Protein 8I53 (pdb70)

Foldseek 3Di:
DVDWAWAWFAWPNFTFIFIDDQWGFTCGPPGPGTPGTGGLLQFPDKDWDPVPDLWTKIKTFTHAAPPGHTDIIITTSSVPPCRVVSSCVCVVSSVVSSVVCNVPHHSD

Sequence (108 aa):
MGDRVEALAIFRKKQGVLSIDSRLKWTGEGKTTPSVDIAFDAISNLQTTPASNPKVMIRVFIVVKEGEDPTSLVFHFTGTPNARENCDMITNELRNAIQRQREGSQSKMGDRVEALAIFRKKQGVLSIDSRLKWTGEGKTTPSVDIAFDAISNLQTTPASNPKVMIRVFIVVKEGEDPTSLVFHFTGTPNARENCDMITNELRNAIQRQREGSQSKMGDRVEALAIFRKKQGVLSIDSRLKWTGEGKTTPSVDIAFDAISNLQTTPASNPKVMIRVFIVVKEGEDPTSLVFHFTGTPNARENCDMITNELRNAIQRQREGSQSKMGDRVEALAIFRKKQGVLSIDSRLKWTGEGKTTPSVDIAFDAISNLQTTPASNPKVMIRVFIVVKEGEDPTSLVFHFTGTPNARENCDMITNELRNAIQRQREGSQSKMGDRVEALAIFRKKQGVLSIDSRLKWTGEGKTTPSVDIAFDAISNLQTTPASNPKVMIRVFIVVKEGEDPTSLVFHFTGTPNARENCDMITNELRNAIQRQREGSQSKMGDRVEALAIFRKKQGVLSIDSRLKWTGEGKTTPSVDIAFDAISNLQTTPASNPKVMIRVFIVVKEGEDPTSLVFHFTGTPNARENCDMITNELRNAIQRQREGSQSKMGDRVEALAIFRKKQGVLSIDSRLKWTGEGKTTPSVDIAFDAISNLQTTPASNPKVMIRVFIVVKEGEDPTSLVFHFTGTPNARENCDMITNELRNAIQRQREGSQSKMGDRVEALAIFRKKQGVLSIDSRLKWTGEGKTTPSVDIAFDAISNLQTTPASNPKVMIRVFIVVKEGEDPTSLVFHFTGTPNARENCDMITNELRNAIQRQREGSQSKMGDRVEALAIFRKKQGVLSIDSRLKWTGEGKTTPSVDIAFDAISNLQTTPASNPKVMIRVFIVVKEGEDPTSLVFHFTGTPNARENCDMITNELRNAIQRQREGSQSKMGDRVEALAIFRKKQGVLSIDSRLKWTGEGKTTPSVDIAFDAISNLQTTPASNPKVMIRVFIVVKEGEDPTSLVFHFTGTPNARENCDMITNELRNAIQRQREGSQSKMGDRVEALAIFRKKQGVLSIDSRLKWTGEGKTTPSVDIAFDAISNLQTTPASNPKVMIRVFIVVKEGEDPTSLVFHFTGTPNARENCDMITNELRNAIQRQREGSQSKMGDRVEALAIFRKKQGVLSIDSRLKWTGEGKTTPSVDIAFDAISNLQTTPASNPKVMIRVFIVVKEGEDPTSLVFHFTGTPNARENCDMITNELRNAIQRQREGSQSKMGDRVEALAIFRKKQGVLSIDSRLKWTGEGKTTPSVDIAFDAISNLQTTPASNPKVMIRVFIVVKEGEDPTSLVFHFTGTPNARENCDMITNELRNAIQRQREGSQSKMGDRVEALAIFRKKQGVLSIDSRLKWTGEGKTTPSVDIAFDAISNLQTTPASNPKVMIRVFIVVKEGEDPTSLVFHFTGTPNARENCDMITNELRNAIQRQREGSQSKMGDRVEALAIFRKKQGVLSIDSRLKWTGEGKTTPSVDIAFDAISNLQTTPASNPKVMIRVFIVVKEGEDPTSLVFHFTGTPNARENCDMITNELRNAIQRQREGSQSKMGDRVEALAIFRKKQ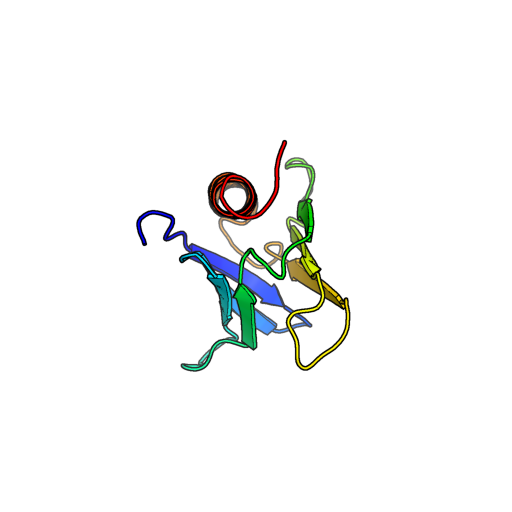GVLSIDSRLKWTGEGKTTPSVDIAFDAISNLQTTPASNPKVMIRVFIVVKEGEDPTSLVFHFTGTPNARENCDMITNELRNAIQRQREGSQSKMGDRVEALAIFRKKQGVLSIDSRLKWTGEGKTTPSVDIAFDAISNLQTTPASNPKVMIRVFIVVKEGEDPTSLVFHFTGTPNARENCDMITNELRNAIQRQREGSQSKMGDRVEALAIFRKKQGVLSIDSRLKWTGEGKTTPSVDIAFDAISNLQTTPASNPKVMIRVFIVVKEGEDPTSLVFHFTGTPNARENCDMITNELRNAIQRQREGSQSKMGDRVEALAIFRKKQGVLSIDSRLKWTGEGKTTPSVDIAFDAISNLQTTPASNPKVMIRVFIVVKEGEDPTSLVFHFTGTPNARENCDMITNELRNAIQRQREGSQSKMGDRVEALAIFRKKQGVLSIDSRLKWTGEGKTTPSVDIAFDAISNLQTTPASNPKVMIRVFIVVKEGEDPTSLVFHFTGTPNARENCDMITNELRNAIQRQREGSQSK

Nearest PDB structures (foldseek):
  8i53-assembly1_A  TM=9.515E-01  e=1.013E-17  Schizosaccharomyces pombe
  7bmw-assembly1_A  TM=7.555E-01  e=2.046E-07  Thermochaetoides thermophila DSM 1495
  5gow-assembly1_B  TM=8.137E-01  e=1.332E-06  Homo sapiens
  7bul-assembly1_A  TM=8.162E-01  e=3.386E-05  Homo sapiens
  3zdt-assembly2_B  TM=5.716E-01  e=5.130E-02  Gallus gallus

InterPro domains:
  IPR005607 BSD domain [PF03909] (119-174)
  IPR005607 BSD domain [PF03909] (191-246)
  IPR005607 BSD domain [PS50858] (116-169)
  IPR005607 BSD domain [PS50858] (190-241)
  IPR005607 BSD domain [SM00751] (116-169)
  IPR005607 BSD domain [SM00751] (190-241)
  IPR011993 PH-like domain superfamily [G3DSA:2.30.29.30] (4-104)
  IPR013876 TFIIH p62 subunit, N-terminal [PF08567] (11-95)
  IPR027079 TFIIH subunit Tfb1/GTF2H1 [PTHR12856] (9-529)
  IPR035925 BSD domain superfamily [SSF140383] (120-165)

Secondary structure (DSSP, 8-state):
-----EEEEEESS-EEEEEESSEEEEE-TT-SSEEEEEEGGGEEEEEE--SS-SS-EEEEEE---TTS--EEEEEEGGGSTTHHHHHHHHHHHHHHHHHHHHHTTS--

Structure (mmCIF, N/CA/C/O backbone):
data_8I53
#
_entry.id   8I53
#
loop_
_atom_site.group_PDB
_atom_site.id
_atom_site.type_symbol
_atom_site.label_atom_id
_atom_site.label_alt_id
_atom_site.label_comp_id
_atom_site.label_asym_id
_atom_site.label_entity_id
_atom_site.label_seq_id
_atom_site.pdbx_PDB_ins_code
_atom_site.Cartn_x
_atom_site.Cartn_y
_atom_site.Cartn_z
_atom_site.occupancy
_atom_site.B_iso_or_equiv
_atom_site.auth_seq_id
_atom_site.auth_comp_id
_atom_site.auth_asym_id
_atom_site.auth_atom_id
_atom_site.pdbx_PDB_model_num
ATOM 1 N N . MET A 1 4 ? -5.460 -6.470 -11.952 1.00 0.00 1 MET A N 1
ATOM 2 C CA . MET A 1 4 ? -6.226 -6.642 -13.209 1.00 0.00 1 MET A CA 1
ATOM 3 C C . MET A 1 4 ? -7.690 -6.280 -12.987 1.00 0.00 1 MET A C 1
ATOM 4 O O . MET A 1 4 ? -8.496 -7.100 -12.552 1.00 0.00 1 MET A O 1
ATOM 18 N N . GLY A 1 5 ? -8.032 -5.036 -13.282 1.00 0.00 2 GLY A N 1
ATOM 19 C CA . GLY A 1 5 ? -9.392 -4.575 -13.085 1.00 0.00 2 GLY A CA 1
ATOM 20 C C . GLY A 1 5 ? -9.510 -3.812 -11.787 1.00 0.00 2 GLY A C 1
ATOM 21 O O . GLY A 1 5 ? -10.221 -2.815 -11.698 1.00 0.00 2 GLY A O 1
ATOM 25 N N . ASP A 1 6 ? -8.767 -4.282 -10.793 1.00 0.00 3 ASP A N 1
ATOM 26 C CA . ASP A 1 6 ? -8.723 -3.669 -9.470 1.00 0.00 3 ASP A CA 1
ATOM 27 C C . ASP A 1 6 ? -7.701 -2.545 -9.464 1.00 0.00 3 ASP A C 1
ATOM 28 O O . ASP A 1 6 ? -7.335 -2.011 -8.417 1.00 0.00 3 ASP A O 1
ATOM 37 N N . ARG A 1 7 ? -7.289 -2.178 -10.666 1.00 0.00 4 ARG A N 1
ATOM 38 C CA . ARG A 1 7 ? -6.290 -1.145 -10.880 1.00 0.00 4 ARG A CA 1
ATOM 39 C C . ARG A 1 7 ? -6.767 0.215 -10.372 1.00 0.00 4 ARG A C 1
ATOM 40 O O . ARG A 1 7 ? -7.664 0.831 -10.956 1.00 0.00 4 ARG A O 1
ATOM 61 N N . VAL A 1 8 ? -6.173 0.666 -9.279 1.00 0.00 5 VAL A N 1
ATOM 62 C CA . VAL A 1 8 ? -6.484 1.968 -8.699 1.00 0.00 5 VAL A CA 1
ATOM 63 C C . VAL A 1 8 ? -5.202 2.668 -8.354 1.00 0.00 5 VAL A C 1
ATOM 64 O O . VAL A 1 8 ? -4.247 2.044 -7.895 1.00 0.00 5 VAL A O 1
ATOM 77 N N . GLU A 1 9 ? -5.172 3.955 -8.611 1.00 0.00 6 GLU A N 1
ATOM 78 C CA . GLU A 1 9 ? -4.002 4.731 -8.347 1.00 0.00 6 GLU A CA 1
ATOM 79 C C . GLU A 1 9 ? -4.302 5.868 -7.372 1.00 0.00 6 GLU A C 1
ATOM 80 O O . GLU A 1 9 ? -5.402 6.415 -7.345 1.00 0.00 6 GLU A O 1
ATOM 92 N N . ALA A 1 10 ? -3.316 6.171 -6.550 1.00 0.00 7 ALA A N 1
ATOM 93 C CA . ALA A 1 10 ? -3.399 7.216 -5.540 1.00 0.00 7 ALA A CA 1
ATOM 94 C C . ALA A 1 10 ? -2.018 7.444 -4.990 1.00 0.00 7 ALA A C 1
ATOM 95 O O . ALA A 1 10 ? -1.489 6.586 -4.314 1.00 0.00 7 ALA A O 1
ATOM 102 N N . LEU A 1 11 ? -1.411 8.579 -5.265 1.00 0.00 8 LEU A N 1
ATOM 103 C CA . LEU A 1 11 ? -0.072 8.787 -4.761 1.00 0.00 8 LEU A CA 1
ATOM 104 C C . LEU A 1 11 ? -0.105 9.018 -3.262 1.00 0.00 8 LEU A C 1
ATOM 105 O O . LEU A 1 11 ? -1.053 9.590 -2.725 1.00 0.00 8 LEU A O 1
ATOM 121 N N . ALA A 1 12 ? 0.928 8.539 -2.601 1.00 0.00 9 ALA A N 1
ATOM 122 C CA . ALA A 1 12 ? 1.045 8.643 -1.168 1.00 0.00 9 ALA A CA 1
ATOM 123 C C . ALA A 1 12 ? 2.507 8.677 -0.758 1.00 0.00 9 ALA A C 1
ATOM 124 O O . ALA A 1 12 ? 3.388 8.359 -1.553 1.00 0.00 9 ALA A O 1
ATOM 131 N N . ILE A 1 13 ? 2.752 9.078 0.473 1.00 0.00 10 ILE A N 1
ATOM 132 C CA . ILE A 1 13 ? 4.095 9.161 1.005 1.00 0.00 10 ILE A CA 1
ATOM 133 C C . ILE A 1 13 ? 4.476 7.879 1.735 1.00 0.00 10 ILE A C 1
ATOM 134 O O . ILE A 1 13 ? 3.916 7.557 2.779 1.00 0.00 10 ILE A O 1
ATOM 150 N N . PHE A 1 14 ? 5.406 7.144 1.163 1.00 0.00 11 PHE A N 1
ATOM 151 C CA . PHE A 1 14 ? 5.904 5.936 1.777 1.00 0.00 11 PHE A CA 1
ATOM 152 C C . PHE A 1 14 ? 7.309 6.210 2.289 1.00 0.00 11 PHE A C 1
ATOM 153 O O . PHE A 1 14 ? 8.238 6.340 1.496 1.00 0.00 11 PHE A O 1
ATOM 170 N N . ARG A 1 15 ? 7.457 6.306 3.605 1.00 0.00 12 ARG A N 1
ATOM 171 C CA . ARG A 1 15 ? 8.747 6.597 4.217 1.00 0.00 12 ARG A CA 1
ATOM 172 C C . ARG A 1 15 ? 9.355 7.870 3.619 1.00 0.00 12 ARG A C 1
ATOM 173 O O . ARG A 1 15 ? 10.468 7.861 3.096 1.00 0.00 12 ARG A O 1
ATOM 194 N N . LYS A 1 16 ? 8.590 8.959 3.710 1.00 0.00 13 LYS A N 1
ATOM 195 C CA . LYS A 1 16 ? 8.983 10.267 3.194 1.00 0.00 13 LYS A CA 1
ATOM 196 C C . LYS A 1 16 ? 9.179 10.291 1.679 1.00 0.00 13 LYS A C 1
ATOM 197 O O . LYS A 1 16 ? 9.859 11.170 1.147 1.00 0.00 13 LYS A O 1
ATOM 216 N N . LYS A 1 17 ? 8.577 9.336 0.993 1.00 0.00 14 LYS A N 1
ATOM 217 C CA . LYS A 1 17 ? 8.636 9.280 -0.459 1.00 0.00 14 LYS A CA 1
ATOM 218 C C . LYS A 1 17 ? 7.232 9.460 -0.999 1.00 0.00 14 LYS A C 1
ATOM 219 O O . LYS A 1 17 ? 6.349 8.703 -0.653 1.00 0.00 14 LYS A O 1
ATOM 238 N N . GLN A 1 18 ? 7.011 10.460 -1.823 1.00 0.00 15 GLN A N 1
ATOM 239 C CA . GLN A 1 18 ? 5.689 10.682 -2.362 1.00 0.00 15 GLN A CA 1
ATOM 240 C C . GLN A 1 18 ? 5.634 10.116 -3.766 1.00 0.00 15 GLN A C 1
ATOM 241 O O . GLN A 1 18 ? 6.201 10.667 -4.707 1.00 0.00 15 GLN A O 1
ATOM 255 N N . GLY A 1 19 ? 4.968 8.996 -3.892 1.00 0.00 16 GLY A N 1
ATOM 256 C CA . GLY A 1 19 ? 4.860 8.352 -5.168 1.00 0.00 16 GLY A CA 1
ATOM 257 C C . GLY A 1 19 ? 3.484 7.801 -5.388 1.00 0.00 16 GLY A C 1
ATOM 258 O O . GLY A 1 19 ? 2.641 7.887 -4.507 1.00 0.00 16 GLY A O 1
ATOM 262 N N . VAL A 1 20 ? 3.277 7.173 -6.523 1.00 0.00 17 VAL A N 1
ATOM 263 C CA . VAL A 1 20 ? 1.963 6.654 -6.869 1.00 0.00 17 VAL A CA 1
ATOM 264 C C . VAL A 1 20 ? 1.710 5.282 -6.245 1.00 0.00 17 VAL A C 1
ATOM 265 O O . VAL A 1 20 ? 2.546 4.382 -6.338 1.00 0.00 17 VAL A O 1
ATOM 278 N N . LEU A 1 21 ? 0.563 5.137 -5.601 1.00 0.00 18 LEU A N 1
ATOM 279 C CA . LEU A 1 21 ? 0.162 3.869 -5.015 1.00 0.00 18 LEU A CA 1
ATOM 280 C C . LEU A 1 21 ? -0.806 3.200 -5.984 1.00 0.00 18 LEU A C 1
ATOM 281 O O . LEU A 1 21 ? -1.882 3.731 -6.247 1.00 0.00 18 LEU A O 1
ATOM 297 N N . SER A 1 22 ? -0.415 2.067 -6.542 1.00 0.00 19 SER A N 1
ATOM 298 C CA . SER A 1 22 ? -1.254 1.370 -7.507 1.00 0.00 19 SER A CA 1
ATOM 299 C C . SER A 1 22 ? -1.695 -0.002 -6.975 1.00 0.00 19 SER A C 1
ATOM 300 O O . SER A 1 22 ? -1.022 -0.587 -6.121 1.00 0.00 19 SER A O 1
ATOM 308 N N . ILE A 1 23 ? -2.818 -0.514 -7.480 1.00 0.00 20 ILE A N 1
ATOM 309 C CA . ILE A 1 23 ? -3.359 -1.797 -7.014 1.00 0.00 20 ILE A CA 1
ATOM 310 C C . ILE A 1 23 ? -3.708 -2.753 -8.158 1.00 0.00 20 ILE A C 1
ATOM 311 O O . ILE A 1 23 ? -4.679 -2.529 -8.863 1.00 0.00 20 ILE A O 1
ATOM 327 N N . ASP A 1 24 ? -2.897 -3.784 -8.377 1.00 0.00 21 ASP A N 1
ATOM 328 C CA . ASP A 1 24 ? -3.218 -4.788 -9.399 1.00 0.00 21 ASP A CA 1
ATOM 329 C C . ASP A 1 24 ? -2.881 -6.195 -8.904 1.00 0.00 21 ASP A C 1
ATOM 330 O O . ASP A 1 24 ? -1.837 -6.744 -9.263 1.00 0.00 21 ASP A O 1
ATOM 339 N N . SER A 1 25 ? -3.763 -6.752 -8.055 1.00 0.00 22 SER A N 1
ATOM 340 C CA . SER A 1 25 ? -3.642 -8.098 -7.447 1.00 0.00 22 SER A CA 1
ATOM 341 C C . SER A 1 25 ? -2.495 -8.115 -6.446 1.00 0.00 22 SER A C 1
ATOM 342 O O . SER A 1 25 ? -2.399 -8.962 -5.539 1.00 0.00 22 SER A O 1
ATOM 350 N N . ARG A 1 26 ? -1.641 -7.148 -6.621 1.00 0.00 23 ARG A N 1
ATOM 351 C CA . ARG A 1 26 ? -0.507 -6.955 -5.801 1.00 0.00 23 ARG A CA 1
ATOM 352 C C . ARG A 1 26 ? -0.434 -5.478 -5.478 1.00 0.00 23 ARG A C 1
ATOM 353 O O . ARG A 1 26 ? -0.443 -4.641 -6.383 1.00 0.00 23 ARG A O 1
ATOM 374 N N . LEU A 1 27 ? -0.420 -5.164 -4.203 1.00 0.00 24 LEU A N 1
ATOM 375 C CA . LEU A 1 27 ? -0.350 -3.790 -3.753 1.00 0.00 24 LEU A CA 1
ATOM 376 C C . LEU A 1 27 ? 1.031 -3.233 -4.083 1.00 0.00 24 LEU A C 1
ATOM 377 O O . LEU A 1 27 ? 2.026 -3.611 -3.466 1.00 0.00 24 LEU A O 1
ATOM 393 N N . LYS A 1 28 ? 1.082 -2.353 -5.083 1.00 0.00 25 LYS A N 1
ATOM 394 C CA . LYS A 1 28 ? 2.345 -1.791 -5.538 1.00 0.00 25 LYS A CA 1
ATOM 395 C C . LYS A 1 28 ? 2.397 -0.272 -5.427 1.00 0.00 25 LYS A C 1
ATOM 396 O O . LYS A 1 28 ? 1.657 0.437 -6.103 1.00 0.00 25 LYS A O 1
ATOM 415 N N . TRP A 1 29 ? 3.275 0.221 -4.575 1.00 0.00 26 TRP A N 1
ATOM 416 C CA . TRP A 1 29 ? 3.478 1.653 -4.435 1.00 0.00 26 TRP A CA 1
ATOM 417 C C . TRP A 1 29 ? 4.829 1.978 -5.038 1.00 0.00 26 TRP A C 1
ATOM 418 O O . TRP A 1 29 ? 5.756 1.175 -4.950 1.00 0.00 26 TRP A O 1
ATOM 439 N N . THR A 1 30 ? 4.948 3.140 -5.631 1.00 0.00 27 THR A N 1
ATOM 440 C CA . THR A 1 30 ? 6.189 3.533 -6.266 1.00 0.00 27 THR A CA 1
ATOM 441 C C . THR A 1 30 ? 6.605 4.936 -5.859 1.00 0.00 27 THR A C 1
ATOM 442 O O . THR A 1 30 ? 5.767 5.829 -5.803 1.00 0.00 27 THR A O 1
ATOM 453 N N . GLY A 1 31 ? 7.900 5.122 -5.608 1.00 0.00 28 GLY A N 1
ATOM 454 C CA . GLY A 1 31 ? 8.412 6.420 -5.210 1.00 0.00 28 GLY A CA 1
ATOM 455 C C . GLY A 1 31 ? 8.370 7.452 -6.323 1.00 0.00 28 GLY A C 1
ATOM 456 O O . GLY A 1 31 ? 8.044 7.138 -7.469 1.00 0.00 28 GLY A O 1
ATOM 460 N N . GLU A 1 32 ? 8.730 8.681 -5.980 1.00 0.00 29 GLU A N 1
ATOM 461 C CA . GLU A 1 32 ? 8.726 9.786 -6.929 1.00 0.00 29 GLU A CA 1
ATOM 462 C C . GLU A 1 32 ? 9.829 9.629 -7.975 1.00 0.00 29 GLU A C 1
ATOM 463 O O . GLU A 1 32 ? 10.982 9.345 -7.642 1.00 0.00 29 GLU A O 1
ATOM 475 N N . GLY A 1 33 ? 9.455 9.793 -9.240 1.00 0.00 30 GLY A N 1
ATOM 476 C CA . GLY A 1 33 ? 10.410 9.685 -10.331 1.00 0.00 30 GLY A CA 1
ATOM 477 C C . GLY A 1 33 ? 11.106 8.341 -10.377 1.00 0.00 30 GLY A C 1
ATOM 478 O O . GLY A 1 33 ? 12.320 8.270 -10.557 1.00 0.00 30 GLY A O 1
ATOM 482 N N . LYS A 1 34 ? 10.342 7.274 -10.199 1.00 0.00 31 LYS A N 1
ATOM 483 C CA . LYS A 1 34 ? 10.894 5.931 -10.220 1.00 0.00 31 LYS A CA 1
ATOM 484 C C . LYS A 1 34 ? 10.025 5.014 -11.066 1.00 0.00 31 LYS A C 1
ATOM 485 O O . LYS A 1 34 ? 8.801 5.123 -11.049 1.00 0.00 31 LYS A O 1
ATOM 504 N N . THR A 1 35 ? 10.665 4.139 -11.822 1.00 0.00 32 THR A N 1
ATOM 505 C CA . THR A 1 35 ? 9.954 3.196 -12.668 1.00 0.00 32 THR A CA 1
ATOM 506 C C . THR A 1 35 ? 9.776 1.862 -11.949 1.00 0.00 32 THR A C 1
ATOM 507 O O . THR A 1 35 ? 8.980 1.018 -12.361 1.00 0.00 32 THR A O 1
ATOM 518 N N . THR A 1 36 ? 10.529 1.684 -10.876 1.00 0.00 33 THR A N 1
ATOM 519 C CA . THR A 1 36 ? 10.472 0.468 -10.089 1.00 0.00 33 THR A CA 1
ATOM 520 C C . THR A 1 36 ? 9.678 0.690 -8.804 1.00 0.00 33 THR A C 1
ATOM 521 O O . THR A 1 36 ? 9.938 1.641 -8.062 1.00 0.00 33 THR A O 1
ATOM 532 N N . PRO A 1 37 ? 8.691 -0.177 -8.538 1.00 0.00 34 PRO A N 1
ATOM 533 C CA . PRO A 1 37 ? 7.854 -0.086 -7.339 1.00 0.00 34 PRO A CA 1
ATOM 534 C C . PRO A 1 37 ? 8.669 -0.236 -6.060 1.00 0.00 34 PRO A C 1
ATOM 535 O O . PRO A 1 37 ? 9.552 -1.087 -5.963 1.00 0.00 34 PRO A O 1
ATOM 546 N N . SER A 1 38 ? 8.368 0.604 -5.084 1.00 0.00 35 SER A N 1
ATOM 547 C CA . SER A 1 38 ? 9.057 0.576 -3.809 1.00 0.00 35 SER A CA 1
ATOM 548 C C . SER A 1 38 ? 8.314 -0.327 -2.827 1.00 0.00 35 SER A C 1
ATOM 549 O O . SER A 1 38 ? 8.905 -0.873 -1.896 1.00 0.00 35 SER A O 1
ATOM 557 N N . VAL A 1 39 ? 7.012 -0.474 -3.038 1.00 0.00 36 VAL A N 1
ATOM 558 C CA . VAL A 1 39 ? 6.194 -1.335 -2.203 1.00 0.00 36 VAL A CA 1
ATOM 559 C C . VAL A 1 39 ? 5.470 -2.330 -3.084 1.00 0.00 36 VAL A C 1
ATOM 560 O O . VAL A 1 39 ? 4.401 -2.033 -3.595 1.00 0.00 36 VAL A O 1
ATOM 573 N N . ASP A 1 40 ? 6.067 -3.483 -3.305 1.00 0.00 37 ASP A N 1
ATOM 574 C CA . ASP A 1 40 ? 5.423 -4.500 -4.114 1.00 0.00 37 ASP A CA 1
ATOM 575 C C . ASP A 1 40 ? 5.111 -5.690 -3.235 1.00 0.00 37 ASP A C 1
ATOM 576 O O . ASP A 1 40 ? 5.951 -6.566 -3.029 1.00 0.00 37 ASP A O 1
ATOM 585 N N . ILE A 1 41 ? 3.901 -5.712 -2.701 1.00 0.00 38 ILE A N 1
ATOM 586 C CA . ILE A 1 41 ? 3.480 -6.790 -1.830 1.00 0.00 38 ILE A CA 1
ATOM 587 C C . ILE A 1 41 ? 2.134 -7.323 -2.295 1.00 0.00 38 ILE A C 1
ATOM 588 O O . ILE A 1 41 ? 1.154 -6.582 -2.379 1.00 0.00 38 ILE A O 1
ATOM 604 N N . ALA A 1 42 ? 2.095 -8.602 -2.611 1.00 0.00 39 ALA A N 1
ATOM 605 C CA . ALA A 1 42 ? 0.879 -9.241 -3.085 1.00 0.00 39 ALA A CA 1
ATOM 606 C C . ALA A 1 42 ? -0.153 -9.369 -1.975 1.00 0.00 39 ALA A C 1
ATOM 607 O O . ALA A 1 42 ? 0.170 -9.220 -0.797 1.00 0.00 39 ALA A O 1
ATOM 614 N N . PHE A 1 43 ? -1.394 -9.662 -2.353 1.00 0.00 40 PHE A N 1
ATOM 615 C CA . PHE A 1 43 ? -2.477 -9.791 -1.375 1.00 0.00 40 PHE A CA 1
ATOM 616 C C . PHE A 1 43 ? -2.290 -10.987 -0.447 1.00 0.00 40 PHE A C 1
ATOM 617 O O . PHE A 1 43 ? -2.901 -11.059 0.620 1.00 0.00 40 PHE A O 1
ATOM 634 N N . ASP A 1 44 ? -1.419 -11.901 -0.838 1.00 0.00 41 ASP A N 1
ATOM 635 C CA . ASP A 1 44 ? -1.125 -13.075 -0.036 1.00 0.00 41 ASP A CA 1
ATOM 636 C C . ASP A 1 44 ? -0.175 -12.666 1.076 1.00 0.00 41 ASP A C 1
ATOM 637 O O . ASP A 1 44 ? -0.016 -13.360 2.082 1.00 0.00 41 ASP A O 1
ATOM 646 N N . ALA A 1 45 ? 0.399 -11.485 0.897 1.00 0.00 42 ALA A N 1
ATOM 647 C CA . ALA A 1 45 ? 1.330 -10.909 1.837 1.00 0.00 42 ALA A CA 1
ATOM 648 C C . ALA A 1 45 ? 0.688 -9.706 2.512 1.00 0.00 42 ALA A C 1
ATOM 649 O O . ALA A 1 45 ? 1.354 -8.876 3.101 1.00 0.00 42 ALA A O 1
ATOM 656 N N . ILE A 1 46 ? -0.627 -9.622 2.415 1.00 0.00 43 ILE A N 1
ATOM 657 C CA . ILE A 1 46 ? -1.371 -8.561 3.067 1.00 0.00 43 ILE A CA 1
ATOM 658 C C . ILE A 1 46 ? -2.358 -9.226 3.987 1.00 0.00 43 ILE A C 1
ATOM 659 O O . ILE A 1 46 ? -3.304 -9.880 3.546 1.00 0.00 43 ILE A O 1
ATOM 675 N N . SER A 1 47 ? -2.094 -9.110 5.262 1.00 0.00 44 SER A N 1
ATOM 676 C CA . SER A 1 47 ? -2.911 -9.757 6.258 1.00 0.00 44 SER A CA 1
ATOM 677 C C . SER A 1 47 ? -4.089 -8.871 6.661 1.00 0.00 44 SER A C 1
ATOM 678 O O . SER A 1 47 ? -5.160 -9.364 7.014 1.00 0.00 44 SER A O 1
ATOM 686 N N . ASN A 1 48 ? -3.872 -7.561 6.582 1.00 0.00 45 ASN A N 1
ATOM 687 C CA . ASN A 1 48 ? -4.880 -6.561 6.931 1.00 0.00 45 ASN A CA 1
ATOM 688 C C . ASN A 1 48 ? -4.280 -5.178 6.722 1.00 0.00 45 ASN A C 1
ATOM 689 O O . ASN A 1 48 ? -3.097 -5.065 6.410 1.00 0.00 45 ASN A O 1
ATOM 700 N N . LEU A 1 49 ? -5.079 -4.134 6.862 1.00 0.00 46 LEU A N 1
ATOM 701 C CA . LEU A 1 49 ? -4.581 -2.781 6.692 1.00 0.00 46 LEU A CA 1
ATOM 702 C C . LEU A 1 49 ? -5.449 -1.790 7.463 1.00 0.00 46 LEU A C 1
ATOM 703 O O . LEU A 1 49 ? -6.611 -2.077 7.768 1.00 0.00 46 LEU A O 1
ATOM 719 N N . GLN A 1 50 ? -4.881 -0.629 7.779 1.00 0.00 47 GLN A N 1
ATOM 720 C CA . GLN A 1 50 ? -5.606 0.413 8.491 1.00 0.00 47 GLN A CA 1
ATOM 721 C C . GLN A 1 50 ? -5.486 1.728 7.728 1.00 0.00 47 GLN A C 1
ATOM 722 O O . GLN A 1 50 ? -4.397 2.151 7.365 1.00 0.00 47 GLN A O 1
ATOM 736 N N . THR A 1 51 ? -6.611 2.350 7.464 1.00 0.00 48 THR A N 1
ATOM 737 C CA . THR A 1 51 ? -6.646 3.597 6.719 1.00 0.00 48 THR A CA 1
ATOM 738 C C . THR A 1 51 ? -7.182 4.729 7.578 1.00 0.00 48 THR A C 1
ATOM 739 O O . THR A 1 51 ? -7.838 4.479 8.592 1.00 0.00 48 THR A O 1
ATOM 750 N N . THR A 1 52 ? -6.873 5.966 7.204 1.00 0.00 49 THR A N 1
ATOM 751 C CA . THR A 1 52 ? -7.365 7.113 7.945 1.00 0.00 49 THR A CA 1
ATOM 752 C C . THR A 1 52 ? -8.897 7.106 8.012 1.00 0.00 49 THR A C 1
ATOM 753 O O . THR A 1 52 ? -9.556 6.664 7.069 1.00 0.00 49 THR A O 1
ATOM 764 N N . PRO A 1 53 ? -9.485 7.610 9.108 1.00 0.00 50 PRO A N 1
ATOM 765 C CA . PRO A 1 53 ? -10.945 7.632 9.287 1.00 0.00 50 PRO A CA 1
ATOM 766 C C . PRO A 1 53 ? -11.657 8.726 8.480 1.00 0.00 50 PRO A C 1
ATOM 767 O O . PRO A 1 53 ? -12.673 9.258 8.929 1.00 0.00 50 PRO A O 1
ATOM 778 N N . ALA A 1 54 ? -11.123 9.036 7.290 1.00 0.00 51 ALA A N 1
ATOM 779 C CA . ALA A 1 54 ? -11.683 10.059 6.388 1.00 0.00 51 ALA A CA 1
ATOM 780 C C . ALA A 1 54 ? -11.571 11.468 6.970 1.00 0.00 51 ALA A C 1
ATOM 781 O O . ALA A 1 54 ? -10.908 12.331 6.390 1.00 0.00 51 ALA A O 1
ATOM 788 N N . SER A 1 55 ? -12.215 11.697 8.107 1.00 0.00 52 SER A N 1
ATOM 789 C CA . SER A 1 55 ? -12.195 12.992 8.773 1.00 0.00 52 SER A CA 1
ATOM 790 C C . SER A 1 55 ? -10.846 13.226 9.455 1.00 0.00 52 SER A C 1
ATOM 791 O O . SER A 1 55 ? -10.746 13.286 10.682 1.00 0.00 52 SER A O 1
ATOM 799 N N . ASN A 1 56 ? -9.809 13.339 8.646 1.00 0.00 53 ASN A N 1
ATOM 800 C CA . ASN A 1 56 ? -8.465 13.559 9.143 1.00 0.00 53 ASN A CA 1
ATOM 801 C C . ASN A 1 56 ? -7.625 14.229 8.071 1.00 0.00 53 ASN A C 1
ATOM 802 O O . ASN A 1 56 ? -7.514 13.710 6.964 1.00 0.00 53 ASN A O 1
ATOM 813 N N . PRO A 1 57 ? -7.039 15.400 8.372 1.00 0.00 54 PRO A N 1
ATOM 814 C CA . PRO A 1 57 ? -6.195 16.126 7.416 1.00 0.00 54 PRO A CA 1
ATOM 815 C C . PRO A 1 57 ? -5.029 15.264 6.945 1.00 0.00 54 PRO A C 1
ATOM 816 O O . PRO A 1 57 ? -4.629 15.303 5.782 1.00 0.00 54 PRO A O 1
ATOM 827 N N . LYS A 1 58 ? -4.505 14.468 7.866 1.00 0.00 55 LYS A N 1
ATOM 828 C CA . LYS A 1 58 ? -3.401 13.572 7.575 1.00 0.00 55 LYS A CA 1
ATOM 829 C C . LYS A 1 58 ? -3.934 12.230 7.085 1.00 0.00 55 LYS A C 1
ATOM 830 O O . LYS A 1 58 ? -3.855 11.227 7.793 1.00 0.00 55 LYS A O 1
ATOM 849 N N . VAL A 1 59 ? -4.483 12.234 5.874 1.00 0.00 56 VAL A N 1
ATOM 850 C CA . VAL A 1 59 ? -5.051 11.033 5.254 1.00 0.00 56 VAL A CA 1
ATOM 851 C C . VAL A 1 59 ? -3.953 10.040 4.918 1.00 0.00 56 VAL A C 1
ATOM 852 O O . VAL A 1 59 ? -2.934 10.416 4.352 1.00 0.00 56 VAL A O 1
ATOM 865 N N . MET A 1 60 ? -4.124 8.788 5.316 1.00 0.00 57 MET A N 1
ATOM 866 C CA . MET A 1 60 ? -3.115 7.781 5.047 1.00 0.00 57 MET A CA 1
ATOM 867 C C . MET A 1 60 ? -3.699 6.375 4.832 1.00 0.00 57 MET A C 1
ATOM 868 O O . MET A 1 60 ? -4.891 6.137 5.032 1.00 0.00 57 MET A O 1
ATOM 882 N N . ILE A 1 61 ? -2.809 5.451 4.463 1.00 0.00 58 ILE A N 1
ATOM 883 C CA . ILE A 1 61 ? -3.129 4.036 4.262 1.00 0.00 58 ILE A CA 1
ATOM 884 C C . ILE A 1 61 ? -1.987 3.192 4.847 1.00 0.00 58 ILE A C 1
ATOM 885 O O . ILE A 1 61 ? -0.836 3.327 4.436 1.00 0.00 58 ILE A O 1
ATOM 901 N N . ARG A 1 62 ? -2.300 2.360 5.831 1.00 0.00 59 ARG A N 1
ATOM 902 C CA . ARG A 1 62 ? -1.307 1.491 6.462 1.00 0.00 59 ARG A CA 1
ATOM 903 C C . ARG A 1 62 ? -1.588 0.057 6.079 1.00 0.00 59 ARG A C 1
ATOM 904 O O . ARG A 1 62 ? -2.731 -0.368 6.117 1.00 0.00 59 ARG A O 1
ATOM 925 N N . VAL A 1 63 ? -0.559 -0.697 5.741 1.00 0.00 60 VAL A N 1
ATOM 926 C CA . VAL A 1 63 ? -0.752 -2.084 5.352 1.00 0.00 60 VAL A CA 1
ATOM 927 C C . VAL A 1 63 ? 0.055 -3.030 6.227 1.00 0.00 60 VAL A C 1
ATOM 928 O O . VAL A 1 63 ? 1.236 -2.799 6.488 1.00 0.00 60 VAL A O 1
ATOM 941 N N . PHE A 1 64 ? -0.598 -4.088 6.682 1.00 0.00 61 PHE A N 1
ATOM 942 C CA . PHE A 1 64 ? 0.042 -5.100 7.503 1.00 0.00 61 PHE A CA 1
ATOM 943 C C . PHE A 1 64 ? 0.390 -6.278 6.606 1.00 0.00 61 PHE A C 1
ATOM 944 O O . PHE A 1 64 ? -0.488 -6.953 6.063 1.00 0.00 61 PHE A O 1
ATOM 961 N N . ILE A 1 65 ? 1.678 -6.504 6.449 1.00 0.00 62 ILE A N 1
ATOM 962 C CA . ILE A 1 65 ? 2.185 -7.526 5.556 1.00 0.00 62 ILE A CA 1
ATOM 963 C C . ILE A 1 65 ? 2.401 -8.883 6.220 1.00 0.00 62 ILE A C 1
ATOM 964 O O . ILE A 1 65 ? 3.027 -8.989 7.277 1.00 0.00 62 ILE A O 1
ATOM 980 N N . VAL A 1 66 ? 1.861 -9.912 5.574 1.00 0.00 63 VAL A N 1
ATOM 981 C CA . VAL A 1 66 ? 2.042 -11.285 6.004 1.00 0.00 63 VAL A CA 1
ATOM 982 C C . VAL A 1 66 ? 3.378 -11.689 5.427 1.00 0.00 63 VAL A C 1
ATOM 983 O O . VAL A 1 66 ? 3.855 -11.033 4.506 1.00 0.00 63 VAL A O 1
ATOM 996 N N . VAL A 1 67 ? 3.993 -12.739 5.897 1.00 0.00 64 VAL A N 1
ATOM 997 C CA . VAL A 1 67 ? 5.291 -13.052 5.361 1.00 0.00 64 VAL A CA 1
ATOM 998 C C . VAL A 1 67 ? 5.230 -13.744 4.033 1.00 0.00 64 VAL A C 1
ATOM 999 O O . VAL A 1 67 ? 4.814 -14.900 3.929 1.00 0.00 64 VAL A O 1
ATOM 1012 N N . LYS A 1 68 ? 5.619 -13.025 3.026 1.00 0.00 65 LYS A N 1
ATOM 1013 C CA . LYS A 1 68 ? 5.757 -13.607 1.729 1.00 0.00 65 LYS A CA 1
ATOM 1014 C C . LYS A 1 68 ? 7.131 -14.248 1.756 1.00 0.00 65 LYS A C 1
ATOM 1015 O O . LYS A 1 68 ? 8.112 -13.548 2.004 1.00 0.00 65 LYS A O 1
ATOM 1034 N N . GLU A 1 69 ? 7.189 -15.563 1.565 1.00 0.00 66 GLU A N 1
ATOM 1035 C CA . GLU A 1 69 ? 8.450 -16.309 1.618 1.00 0.00 66 GLU A CA 1
ATOM 1036 C C . GLU A 1 69 ? 9.623 -15.497 1.062 1.00 0.00 66 GLU A C 1
ATOM 1037 O O . GLU A 1 69 ? 9.648 -15.139 -0.123 1.00 0.00 66 GLU A O 1
ATOM 1049 N N . GLY A 1 70 ? 10.568 -15.180 1.939 1.00 0.00 67 GLY A N 1
ATOM 1050 C CA . GLY A 1 70 ? 11.726 -14.405 1.544 1.00 0.00 67 GLY A CA 1
ATOM 1051 C C . GLY A 1 70 ? 12.044 -13.272 2.507 1.00 0.00 67 GLY A C 1
ATOM 1052 O O . GLY A 1 70 ? 13.168 -12.769 2.518 1.00 0.00 67 GLY A O 1
ATOM 1056 N N . GLU A 1 71 ? 11.069 -12.869 3.321 1.00 0.00 68 GLU A N 1
ATOM 1057 C CA . GLU A 1 71 ? 11.277 -11.777 4.272 1.00 0.00 68 GLU A CA 1
ATOM 1058 C C . GLU A 1 71 ? 10.582 -12.071 5.597 1.00 0.00 68 GLU A C 1
ATOM 1059 O O . GLU A 1 71 ? 10.478 -13.226 6.003 1.00 0.00 68 GLU A O 1
ATOM 1071 N N . ASP A 1 72 ? 10.120 -11.018 6.265 1.00 0.00 69 ASP A N 1
ATOM 1072 C CA . ASP A 1 72 ? 9.428 -11.138 7.548 1.00 0.00 69 ASP A CA 1
ATOM 1073 C C . ASP A 1 72 ? 8.162 -10.278 7.549 1.00 0.00 69 ASP A C 1
ATOM 1074 O O . ASP A 1 72 ? 8.000 -9.418 6.681 1.00 0.00 69 ASP A O 1
ATOM 1083 N N . PRO A 1 73 ? 7.239 -10.492 8.512 1.00 0.00 70 PRO A N 1
ATOM 1084 C CA . PRO A 1 73 ? 6.001 -9.708 8.598 1.00 0.00 70 PRO A CA 1
ATOM 1085 C C . PRO A 1 73 ? 6.318 -8.242 8.898 1.00 0.00 70 PRO A C 1
ATOM 1086 O O . PRO A 1 73 ? 7.020 -7.941 9.862 1.00 0.00 70 PRO A O 1
ATOM 1097 N N . THR A 1 74 ? 5.806 -7.329 8.088 1.00 0.00 71 THR A N 1
ATOM 1098 C CA . THR A 1 74 ? 6.082 -5.909 8.286 1.00 0.00 71 THR A CA 1
ATOM 1099 C C . THR A 1 74 ? 4.826 -5.068 8.066 1.00 0.00 71 THR A C 1
ATOM 1100 O O . THR A 1 74 ? 3.800 -5.581 7.644 1.00 0.00 71 THR A O 1
ATOM 1111 N N . SER A 1 75 ? 4.906 -3.783 8.377 1.00 0.00 72 SER A N 1
ATOM 1112 C CA . SER A 1 75 ? 3.791 -2.877 8.173 1.00 0.00 72 SER A CA 1
ATOM 1113 C C . SER A 1 75 ? 4.284 -1.632 7.447 1.00 0.00 72 SER A C 1
ATOM 1114 O O . SER A 1 75 ? 5.277 -1.023 7.845 1.00 0.00 72 SER A O 1
ATOM 1122 N N . LEU A 1 76 ? 3.609 -1.270 6.370 1.00 0.00 73 LEU A N 1
ATOM 1123 C CA . LEU A 1 76 ? 4.007 -0.117 5.580 1.00 0.00 73 LEU A CA 1
ATOM 1124 C C . LEU A 1 76 ? 2.963 0.983 5.670 1.00 0.00 73 LEU A C 1
ATOM 1125 O O . LEU A 1 76 ? 1.783 0.702 5.882 1.00 0.00 73 LEU A O 1
ATOM 1141 N N . VAL A 1 77 ? 3.387 2.232 5.522 1.00 0.00 74 VAL A N 1
ATOM 1142 C CA . VAL A 1 77 ? 2.457 3.344 5.586 1.00 0.00 74 VAL A CA 1
ATOM 1143 C C . VAL A 1 77 ? 2.594 4.258 4.383 1.00 0.00 74 VAL A C 1
ATOM 1144 O O . VAL A 1 77 ? 3.695 4.671 4.018 1.00 0.00 74 VAL A O 1
ATOM 1157 N N . PHE A 1 78 ? 1.462 4.548 3.769 1.00 0.00 75 PHE A N 1
ATOM 1158 C CA . PHE A 1 78 ? 1.396 5.434 2.626 1.00 0.00 75 PHE A CA 1
ATOM 1159 C C . PHE A 1 78 ? 0.570 6.650 3.016 1.00 0.00 75 PHE A C 1
ATOM 1160 O O . PHE A 1 78 ? -0.648 6.565 3.151 1.00 0.00 75 PHE A O 1
ATOM 1177 N N . HIS A 1 79 ? 1.236 7.767 3.237 1.00 0.00 76 HIS A N 1
ATOM 1178 C CA . HIS A 1 79 ? 0.553 8.985 3.644 1.00 0.00 76 HIS A CA 1
ATOM 1179 C C . HIS A 1 79 ? 0.006 9.731 2.438 1.00 0.00 76 HIS A C 1
ATOM 1180 O O . HIS A 1 79 ? 0.759 10.236 1.624 1.00 0.00 76 HIS A O 1
ATOM 1194 N N . PHE A 1 80 ? -1.301 9.832 2.345 1.00 0.00 77 PHE A N 1
ATOM 1195 C CA . PHE A 1 80 ? -1.931 10.554 1.248 1.00 0.00 77 PHE A CA 1
ATOM 1196 C C . PHE A 1 80 ? -2.053 12.019 1.647 1.00 0.00 77 PHE A C 1
ATOM 1197 O O . PHE A 1 80 ? -2.575 12.844 0.912 1.00 0.00 77 PHE A O 1
ATOM 1214 N N . THR A 1 81 ? -1.547 12.314 2.835 1.00 0.00 78 THR A N 1
ATOM 1215 C CA . THR A 1 81 ? -1.578 13.650 3.409 1.00 0.00 78 THR A CA 1
ATOM 1216 C C . THR A 1 81 ? -0.995 14.708 2.463 1.00 0.00 78 THR A C 1
ATOM 1217 O O . THR A 1 81 ? -1.421 15.860 2.471 1.00 0.00 78 THR A O 1
ATOM 1228 N N . GLY A 1 82 ? -0.041 14.302 1.638 1.00 0.00 79 GLY A N 1
ATOM 1229 C CA . GLY A 1 82 ? 0.569 15.224 0.697 1.00 0.00 79 GLY A CA 1
ATOM 1230 C C . GLY A 1 82 ? -0.020 15.070 -0.690 1.00 0.00 79 GLY A C 1
ATOM 1231 O O . GLY A 1 82 ? 0.585 15.462 -1.688 1.00 0.00 79 GLY A O 1
ATOM 1235 N N . THR A 1 83 ? -1.210 14.497 -0.742 1.00 0.00 80 THR A N 1
ATOM 1236 C CA . THR A 1 83 ? -1.908 14.260 -1.986 1.00 0.00 80 THR A CA 1
ATOM 1237 C C . THR A 1 83 ? -3.178 15.104 -2.050 1.00 0.00 80 THR A C 1
ATOM 1238 O O . THR A 1 83 ? -3.978 15.107 -1.109 1.00 0.00 80 THR A O 1
ATOM 1249 N N . PRO A 1 84 ? -3.376 15.842 -3.155 1.00 0.00 81 PRO A N 1
ATOM 1250 C CA . PRO A 1 84 ? -4.554 16.694 -3.344 1.00 0.00 81 PRO A CA 1
ATOM 1251 C C . PRO A 1 84 ? -5.861 15.933 -3.134 1.00 0.00 81 PRO A C 1
ATOM 1252 O O . PRO A 1 84 ? -6.795 16.444 -2.516 1.00 0.00 81 PRO A O 1
ATOM 1263 N N . ASN A 1 85 ? -5.906 14.700 -3.620 1.00 0.00 82 ASN A N 1
ATOM 1264 C CA . ASN A 1 85 ? -7.097 13.867 -3.498 1.00 0.00 82 ASN A CA 1
ATOM 1265 C C . ASN A 1 85 ? -6.821 12.655 -2.604 1.00 0.00 82 ASN A C 1
ATOM 1266 O O . ASN A 1 85 ? -7.119 11.516 -2.951 1.00 0.00 82 ASN A O 1
ATOM 1277 N N . ALA A 1 86 ? -6.254 12.939 -1.443 1.00 0.00 83 ALA A N 1
ATOM 1278 C CA . ALA A 1 86 ? -5.895 11.932 -0.443 1.00 0.00 83 ALA A CA 1
ATOM 1279 C C . ALA A 1 86 ? -7.038 11.005 -0.041 1.00 0.00 83 ALA A C 1
ATOM 1280 O O . ALA A 1 86 ? -6.946 9.807 -0.236 1.00 0.00 83 ALA A O 1
ATOM 1287 N N . ARG A 1 87 ? -8.122 11.567 0.479 1.00 0.00 84 ARG A N 1
ATOM 1288 C CA . ARG A 1 87 ? -9.241 10.764 0.993 1.00 0.00 84 ARG A CA 1
ATOM 1289 C C . ARG A 1 87 ? -9.995 10.003 -0.088 1.00 0.00 84 ARG A C 1
ATOM 1290 O O . ARG A 1 87 ? -10.266 8.815 0.067 1.00 0.00 84 ARG A O 1
ATOM 1311 N N . GLU A 1 88 ? -10.316 10.676 -1.175 1.00 0.00 85 GLU A N 1
ATOM 1312 C CA . GLU A 1 88 ? -11.078 10.065 -2.251 1.00 0.00 85 GLU A CA 1
ATOM 1313 C C . GLU A 1 88 ? -10.294 8.930 -2.885 1.00 0.00 85 GLU A C 1
ATOM 1314 O O . GLU A 1 88 ? -10.833 7.849 -3.130 1.00 0.00 85 GLU A O 1
ATOM 1326 N N . ASN A 1 89 ? -9.018 9.161 -3.137 1.00 0.00 86 ASN A N 1
ATOM 1327 C CA . ASN A 1 89 ? -8.182 8.131 -3.716 1.00 0.00 86 ASN A CA 1
ATOM 1328 C C . ASN A 1 89 ? -7.891 7.065 -2.673 1.00 0.00 86 ASN A C 1
ATOM 1329 O O . ASN A 1 89 ? -7.794 5.886 -2.997 1.00 0.00 86 ASN A O 1
ATOM 1340 N N . CYS A 1 90 ? -7.754 7.493 -1.419 1.00 0.00 87 CYS A N 1
ATOM 1341 C CA . CYS A 1 90 ? -7.507 6.574 -0.315 1.00 0.00 87 CYS A CA 1
ATOM 1342 C C . CYS A 1 90 ? -8.637 5.563 -0.249 1.00 0.00 87 CYS A C 1
ATOM 1343 O O . CYS A 1 90 ? -8.393 4.364 -0.181 1.00 0.00 87 CYS A O 1
ATOM 1351 N N . ASP A 1 91 ? -9.876 6.055 -0.298 1.00 0.00 88 ASP A N 1
ATOM 1352 C CA . ASP A 1 91 ? -11.047 5.185 -0.262 1.00 0.00 88 ASP A CA 1
ATOM 1353 C C . ASP A 1 91 ? -11.031 4.254 -1.461 1.00 0.00 88 ASP A C 1
ATOM 1354 O O . ASP A 1 91 ? -11.164 3.040 -1.316 1.00 0.00 88 ASP A O 1
ATOM 1363 N N . MET A 1 92 ? -10.825 4.836 -2.640 1.00 0.00 89 MET A N 1
ATOM 1364 C CA . MET A 1 92 ? -10.763 4.074 -3.882 1.00 0.00 89 MET A CA 1
ATOM 1365 C C . MET A 1 92 ? -9.727 2.954 -3.760 1.00 0.00 89 MET A C 1
ATOM 1366 O O . MET A 1 92 ? -9.994 1.809 -4.124 1.00 0.00 89 MET A O 1
ATOM 1380 N N . ILE A 1 93 ? -8.549 3.297 -3.235 1.00 0.00 90 ILE A N 1
ATOM 1381 C CA . ILE A 1 93 ? -7.487 2.319 -3.030 1.00 0.00 90 ILE A CA 1
ATOM 1382 C C . ILE A 1 93 ? -7.938 1.272 -2.021 1.00 0.00 90 ILE A C 1
ATOM 1383 O O . ILE A 1 93 ? -8.054 0.107 -2.351 1.00 0.00 90 ILE A O 1
ATOM 1399 N N . THR A 1 94 ? -8.235 1.727 -0.807 1.00 0.00 91 THR A N 1
ATOM 1400 C CA . THR A 1 94 ? -8.649 0.859 0.297 1.00 0.00 91 THR A CA 1
ATOM 1401 C C . THR A 1 94 ? -9.773 -0.097 -0.075 1.00 0.00 91 THR A C 1
ATOM 1402 O O . THR A 1 94 ? -9.669 -1.299 0.166 1.00 0.00 91 THR A O 1
ATOM 1413 N N . ASN A 1 95 ? -10.846 0.437 -0.638 1.00 0.00 92 ASN A N 1
ATOM 1414 C CA . ASN A 1 95 ? -11.997 -0.372 -1.011 1.00 0.00 92 ASN A CA 1
ATOM 1415 C C . ASN A 1 95 ? -11.603 -1.493 -1.970 1.00 0.00 92 ASN A C 1
ATOM 1416 O O . ASN A 1 95 ? -11.818 -2.666 -1.664 1.00 0.00 92 ASN A O 1
ATOM 1427 N N . GLU A 1 96 ? -10.988 -1.148 -3.098 1.00 0.00 93 GLU A N 1
ATOM 1428 C CA . GLU A 1 96 ? -10.579 -2.161 -4.067 1.00 0.00 93 GLU A CA 1
ATOM 1429 C C . GLU A 1 96 ? -9.480 -3.043 -3.486 1.00 0.00 93 GLU A C 1
ATOM 1430 O O . GLU A 1 96 ? -9.504 -4.262 -3.641 1.00 0.00 93 GLU A O 1
ATOM 1442 N N . LEU A 1 97 ? -8.537 -2.416 -2.794 1.00 0.00 94 LEU A N 1
ATOM 1443 C CA . LEU A 1 97 ? -7.427 -3.120 -2.164 1.00 0.00 94 LEU A CA 1
ATOM 1444 C C . LEU A 1 97 ? -7.955 -4.191 -1.222 1.00 0.00 94 LEU A C 1
ATOM 1445 O O . LEU A 1 97 ? -7.758 -5.375 -1.458 1.00 0.00 94 LEU A O 1
ATOM 1461 N N . ARG A 1 98 ? -8.684 -3.766 -0.194 1.00 0.00 95 ARG A N 1
ATOM 1462 C CA . ARG A 1 98 ? -9.229 -4.683 0.801 1.00 0.00 95 ARG A CA 1
ATOM 1463 C C . ARG A 1 98 ? -10.125 -5.740 0.156 1.00 0.00 95 ARG A C 1
ATOM 1464 O O . ARG A 1 98 ? -10.088 -6.912 0.538 1.00 0.00 95 ARG A O 1
ATOM 1485 N N . ASN A 1 99 ? -10.916 -5.327 -0.827 1.00 0.00 96 ASN A N 1
ATOM 1486 C CA . ASN A 1 99 ? -11.809 -6.248 -1.520 1.00 0.00 96 ASN A CA 1
ATOM 1487 C C . ASN A 1 99 ? -11.027 -7.294 -2.292 1.00 0.00 96 ASN A C 1
ATOM 1488 O O . ASN A 1 99 ? -11.321 -8.482 -2.205 1.00 0.00 96 ASN A O 1
ATOM 1499 N N . ALA A 1 100 ? -10.031 -6.856 -3.043 1.00 0.00 97 ALA A N 1
ATOM 1500 C CA . ALA A 1 100 ? -9.219 -7.769 -3.824 1.00 0.00 97 ALA A CA 1
ATOM 1501 C C . ALA A 1 100 ? -8.329 -8.623 -2.923 1.00 0.00 97 ALA A C 1
ATOM 1502 O O . ALA A 1 100 ? -8.113 -9.803 -3.204 1.00 0.00 97 ALA A O 1
ATOM 1509 N N . ILE A 1 101 ? -7.824 -8.034 -1.834 1.00 0.00 98 ILE A N 1
ATOM 1510 C CA . ILE A 1 101 ? -6.984 -8.774 -0.893 1.00 0.00 98 ILE A CA 1
ATOM 1511 C C . ILE A 1 101 ? -7.762 -9.969 -0.349 1.00 0.00 98 ILE A C 1
ATOM 1512 O O . ILE A 1 101 ? -7.279 -11.105 -0.362 1.00 0.00 98 ILE A O 1
ATOM 1528 N N . GLN A 1 102 ? -8.982 -9.706 0.112 1.00 0.00 99 GLN A N 1
ATOM 1529 C CA . GLN A 1 102 ? -9.836 -10.756 0.648 1.00 0.00 99 GLN A CA 1
ATOM 1530 C C . GLN A 1 102 ? -10.267 -11.696 -0.468 1.00 0.00 99 GLN A C 1
ATOM 1531 O O . GLN A 1 102 ? -10.410 -12.896 -0.254 1.00 0.00 99 GLN A O 1
ATOM 1545 N N . ARG A 1 103 ? -10.447 -11.139 -1.661 1.00 0.00 100 ARG A N 1
ATOM 1546 C CA . ARG A 1 103 ? -10.863 -11.910 -2.828 1.00 0.00 100 ARG A CA 1
ATOM 1547 C C . ARG A 1 103 ? -9.895 -13.056 -3.103 1.00 0.00 100 ARG A C 1
ATOM 1548 O O . ARG A 1 103 ? -10.311 -14.145 -3.493 1.00 0.00 100 ARG A O 1
ATOM 1569 N N . GLN A 1 104 ? -8.608 -12.811 -2.899 1.00 0.00 101 GLN A N 1
ATOM 1570 C CA . GLN A 1 104 ? -7.611 -13.848 -3.108 1.00 0.00 101 GLN A CA 1
ATOM 1571 C C . GLN A 1 104 ? -7.694 -14.873 -1.981 1.00 0.00 101 GLN A C 1
ATOM 1572 O O . GLN A 1 104 ? -7.542 -16.075 -2.203 1.00 0.00 101 GLN A O 1
ATOM 1586 N N . ARG A 1 105 ? -7.968 -14.383 -0.775 1.00 0.00 102 ARG A N 1
ATOM 1587 C CA . ARG A 1 105 ? -8.078 -15.234 0.406 1.00 0.00 102 ARG A CA 1
ATOM 1588 C C . ARG A 1 105 ? -9.205 -16.249 0.244 1.00 0.00 102 ARG A C 1
ATOM 1589 O O . ARG A 1 105 ? -9.133 -17.350 0.786 1.00 0.00 102 ARG A O 1
ATOM 1610 N N . GLU A 1 106 ? -10.233 -15.871 -0.513 1.00 0.00 103 GLU A N 1
ATOM 1611 C CA . GLU A 1 106 ? -11.384 -16.741 -0.757 1.00 0.00 103 GLU A CA 1
ATOM 1612 C C . GLU A 1 106 ? -10.954 -18.052 -1.405 1.00 0.00 103 GLU A C 1
ATOM 1613 O O . GLU A 1 106 ? -11.523 -19.106 -1.128 1.00 0.00 103 GLU A O 1
ATOM 1625 N N . GLY A 1 107 ? -9.942 -17.979 -2.262 1.00 0.00 104 GLY A N 1
ATOM 1626 C CA . GLY A 1 107 ? -9.461 -19.166 -2.943 1.00 0.00 104 GLY A CA 1
ATOM 1627 C C . GLY A 1 107 ? -8.148 -19.670 -2.383 1.00 0.00 104 GLY A C 1
ATOM 1628 O O . GLY A 1 107 ? -7.506 -20.534 -2.976 1.00 0.00 104 GLY A O 1
ATOM 1632 N N . SER A 1 108 ? -7.744 -19.130 -1.242 1.00 0.00 105 SER A N 1
ATOM 1633 C CA . SER A 1 108 ? -6.494 -19.539 -0.613 1.00 0.00 105 SER A CA 1
ATOM 1634 C C . SER A 1 108 ? -6.750 -20.175 0.750 1.00 0.00 105 SER A C 1
ATOM 1635 O O . SER A 1 108 ? -6.012 -21.060 1.184 1.00 0.00 105 SER A O 1
ATOM 1643 N N . GLN A 1 109 ? -7.799 -19.721 1.426 1.00 0.00 106 GLN A N 1
ATOM 1644 C CA . GLN A 1 109 ? -8.143 -20.234 2.744 1.00 0.00 106 GLN A CA 1
ATOM 1645 C C . GLN A 1 109 ? -9.643 -20.473 2.843 1.00 0.00 106 GLN A C 1
ATOM 1646 O O . GLN A 1 109 ? -10.423 -19.867 2.111 1.00 0.00 106 GLN A O 1
ATOM 1660 N N . SER A 1 110 ? -10.042 -21.359 3.741 1.00 0.00 107 SER A N 1
ATOM 1661 C CA . SER A 1 110 ? -11.448 -21.664 3.938 1.00 0.00 107 SER A CA 1
ATOM 1662 C C . SER A 1 110 ? -12.061 -20.705 4.956 1.00 0.00 107 SER A C 1
ATOM 1663 O O . SER A 1 110 ? -11.587 -20.610 6.089 1.00 0.00 107 SER A O 1
ATOM 1671 N N . LYS A 1 111 ? -13.095 -19.985 4.537 1.00 0.00 108 LYS A N 1
ATOM 1672 C CA . LYS A 1 111 ? -13.777 -19.031 5.399 1.00 0.00 108 LYS A CA 1
ATOM 1673 C C . LYS A 1 111 ? -15.086 -18.612 4.743 1.00 0.00 108 LYS A C 1
ATOM 1674 O O . LYS A 1 111 ? -15.991 -18.151 5.456 1.00 0.00 108 LYS A O 1
ATOM 1694 N N . MET A 1 4 ? -14.170 -3.704 -8.460 1.00 0.00 1 MET A N 2
ATOM 1695 C CA . MET A 1 4 ? -14.210 -4.791 -7.457 1.00 0.00 1 MET A CA 2
ATOM 1696 C C . MET A 1 4 ? -12.828 -5.411 -7.328 1.00 0.00 1 MET A C 2
ATOM 1697 O O . MET A 1 4 ? -12.585 -6.526 -7.793 1.00 0.00 1 MET A O 2
ATOM 1711 N N . GLY A 1 5 ? -11.929 -4.685 -6.679 1.00 0.00 2 GLY A N 2
ATOM 1712 C CA . GLY A 1 5 ? -10.570 -5.153 -6.532 1.00 0.00 2 GLY A CA 2
ATOM 1713 C C . GLY A 1 5 ? -9.839 -5.071 -7.851 1.00 0.00 2 GLY A C 2
ATOM 1714 O O . GLY A 1 5 ? -9.095 -5.981 -8.224 1.00 0.00 2 GLY A O 2
ATOM 1718 N N . ASP A 1 6 ? -10.039 -3.955 -8.540 1.00 0.00 3 ASP A N 2
ATOM 1719 C CA . ASP A 1 6 ? -9.450 -3.733 -9.840 1.00 0.00 3 ASP A CA 2
ATOM 1720 C C . ASP A 1 6 ? -8.246 -2.826 -9.711 1.00 0.00 3 ASP A C 2
ATOM 1721 O O . ASP A 1 6 ? -7.798 -2.525 -8.603 1.00 0.00 3 ASP A O 2
ATOM 1730 N N . ARG A 1 7 ? -7.749 -2.370 -10.842 1.00 0.00 4 ARG A N 2
ATOM 1731 C CA . ARG A 1 7 ? -6.585 -1.510 -10.872 1.00 0.00 4 ARG A CA 2
ATOM 1732 C C . ARG A 1 7 ? -6.939 -0.080 -10.443 1.00 0.00 4 ARG A C 2
ATOM 1733 O O . ARG A 1 7 ? -7.753 0.593 -11.076 1.00 0.00 4 ARG A O 2
ATOM 1754 N N . VAL A 1 8 ? -6.310 0.377 -9.362 1.00 0.00 5 VAL A N 2
ATOM 1755 C CA . VAL A 1 8 ? -6.546 1.727 -8.831 1.00 0.00 5 VAL A CA 2
ATOM 1756 C C . VAL A 1 8 ? -5.243 2.385 -8.458 1.00 0.00 5 VAL A C 2
ATOM 1757 O O . VAL A 1 8 ? -4.301 1.726 -8.021 1.00 0.00 5 VAL A O 2
ATOM 1770 N N . GLU A 1 9 ? -5.194 3.686 -8.667 1.00 0.00 6 GLU A N 2
ATOM 1771 C CA . GLU A 1 9 ? -4.022 4.452 -8.368 1.00 0.00 6 GLU A CA 2
ATOM 1772 C C . GLU A 1 9 ? -4.343 5.608 -7.417 1.00 0.00 6 GLU A C 2
ATOM 1773 O O . GLU A 1 9 ? -5.462 6.122 -7.389 1.00 0.00 6 GLU A O 2
ATOM 1785 N N . ALA A 1 10 ? -3.352 5.969 -6.621 1.00 0.00 7 ALA A N 2
ATOM 1786 C CA . ALA A 1 10 ? -3.444 7.047 -5.642 1.00 0.00 7 ALA A CA 2
ATOM 1787 C C . ALA A 1 10 ? -2.057 7.313 -5.119 1.00 0.00 7 ALA A C 2
ATOM 1788 O O . ALA A 1 10 ? -1.503 6.482 -4.427 1.00 0.00 7 ALA A O 2
ATOM 1795 N N . LEU A 1 11 ? -1.472 8.449 -5.435 1.00 0.00 8 LEU A N 2
ATOM 1796 C CA . LEU A 1 11 ? -0.128 8.686 -4.962 1.00 0.00 8 LEU A CA 2
ATOM 1797 C C . LEU A 1 11 ? -0.131 9.000 -3.478 1.00 0.00 8 LEU A C 2
ATOM 1798 O O . LEU A 1 11 ? -0.985 9.733 -2.979 1.00 0.00 8 LEU A O 2
ATOM 1814 N N . ALA A 1 12 ? 0.823 8.411 -2.788 1.00 0.00 9 ALA A N 2
ATOM 1815 C CA . ALA A 1 12 ? 0.962 8.571 -1.359 1.00 0.00 9 ALA A CA 2
ATOM 1816 C C . ALA A 1 12 ? 2.430 8.659 -0.977 1.00 0.00 9 ALA A C 2
ATOM 1817 O O . ALA A 1 12 ? 3.310 8.355 -1.781 1.00 0.00 9 ALA A O 2
ATOM 1824 N N . ILE A 1 13 ? 2.678 9.104 0.235 1.00 0.00 10 ILE A N 2
ATOM 1825 C CA . ILE A 1 13 ? 4.023 9.247 0.752 1.00 0.00 10 ILE A CA 2
ATOM 1826 C C . ILE A 1 13 ? 4.453 8.005 1.521 1.00 0.00 10 ILE A C 2
ATOM 1827 O O . ILE A 1 13 ? 3.985 7.762 2.629 1.00 0.00 10 ILE A O 2
ATOM 1843 N N . PHE A 1 14 ? 5.325 7.217 0.923 1.00 0.00 11 PHE A N 2
ATOM 1844 C CA . PHE A 1 14 ? 5.840 6.032 1.573 1.00 0.00 11 PHE A CA 2
ATOM 1845 C C . PHE A 1 14 ? 7.264 6.305 2.032 1.00 0.00 11 PHE A C 2
ATOM 1846 O O . PHE A 1 14 ? 8.148 6.509 1.206 1.00 0.00 11 PHE A O 2
ATOM 1863 N N . ARG A 1 15 ? 7.478 6.318 3.346 1.00 0.00 12 ARG A N 2
ATOM 1864 C CA . ARG A 1 15 ? 8.796 6.589 3.912 1.00 0.00 12 ARG A CA 2
ATOM 1865 C C . ARG A 1 15 ? 9.382 7.874 3.318 1.00 0.00 12 ARG A C 2
ATOM 1866 O O . ARG A 1 15 ? 10.505 7.890 2.797 1.00 0.00 12 ARG A O 2
ATOM 1887 N N . LYS A 1 16 ? 8.596 8.946 3.414 1.00 0.00 13 LYS A N 2
ATOM 1888 C CA . LYS A 1 16 ? 8.962 10.257 2.897 1.00 0.00 13 LYS A CA 2
ATOM 1889 C C . LYS A 1 16 ? 9.240 10.241 1.398 1.00 0.00 13 LYS A C 2
ATOM 1890 O O . LYS A 1 16 ? 10.125 10.948 0.913 1.00 0.00 13 LYS A O 2
ATOM 1909 N N . LYS A 1 17 ? 8.493 9.417 0.685 1.00 0.00 14 LYS A N 2
ATOM 1910 C CA . LYS A 1 17 ? 8.584 9.335 -0.763 1.00 0.00 14 LYS A CA 2
ATOM 1911 C C . LYS A 1 17 ? 7.189 9.527 -1.328 1.00 0.00 14 LYS A C 2
ATOM 1912 O O . LYS A 1 17 ? 6.269 8.838 -0.928 1.00 0.00 14 LYS A O 2
ATOM 1931 N N . GLN A 1 18 ? 7.025 10.466 -2.229 1.00 0.00 15 GLN A N 2
ATOM 1932 C CA . GLN A 1 18 ? 5.731 10.723 -2.814 1.00 0.00 15 GLN A CA 2
ATOM 1933 C C . GLN A 1 18 ? 5.669 10.048 -4.166 1.00 0.00 15 GLN A C 2
ATOM 1934 O O . GLN A 1 18 ? 6.300 10.480 -5.131 1.00 0.00 15 GLN A O 2
ATOM 1948 N N . GLY A 1 19 ? 4.935 8.966 -4.219 1.00 0.00 16 GLY A N 2
ATOM 1949 C CA . GLY A 1 19 ? 4.812 8.228 -5.442 1.00 0.00 16 GLY A CA 2
ATOM 1950 C C . GLY A 1 19 ? 3.427 7.679 -5.608 1.00 0.00 16 GLY A C 2
ATOM 1951 O O . GLY A 1 19 ? 2.593 7.834 -4.724 1.00 0.00 16 GLY A O 2
ATOM 1955 N N . VAL A 1 20 ? 3.201 6.976 -6.696 1.00 0.00 17 VAL A N 2
ATOM 1956 C CA . VAL A 1 20 ? 1.880 6.449 -6.994 1.00 0.00 17 VAL A CA 2
ATOM 1957 C C . VAL A 1 20 ? 1.637 5.100 -6.318 1.00 0.00 17 VAL A C 2
ATOM 1958 O O . VAL A 1 20 ? 2.469 4.197 -6.394 1.00 0.00 17 VAL A O 2
ATOM 1971 N N . LEU A 1 21 ? 0.499 4.978 -5.653 1.00 0.00 18 LEU A N 2
ATOM 1972 C CA . LEU A 1 21 ? 0.106 3.733 -5.015 1.00 0.00 18 LEU A CA 2
ATOM 1973 C C . LEU A 1 21 ? -0.871 3.038 -5.956 1.00 0.00 18 LEU A C 2
ATOM 1974 O O . LEU A 1 21 ? -1.924 3.588 -6.269 1.00 0.00 18 LEU A O 2
ATOM 1990 N N . SER A 1 22 ? -0.517 1.858 -6.433 1.00 0.00 19 SER A N 2
ATOM 1991 C CA . SER A 1 22 ? -1.365 1.146 -7.379 1.00 0.00 19 SER A CA 2
ATOM 1992 C C . SER A 1 22 ? -1.826 -0.213 -6.840 1.00 0.00 19 SER A C 2
ATOM 1993 O O . SER A 1 22 ? -1.062 -0.934 -6.192 1.00 0.00 19 SER A O 2
ATOM 2001 N N . ILE A 1 23 ? -3.079 -0.557 -7.123 1.00 0.00 20 ILE A N 2
ATOM 2002 C CA . ILE A 1 23 ? -3.669 -1.814 -6.668 1.00 0.00 20 ILE A CA 2
ATOM 2003 C C . ILE A 1 23 ? -3.961 -2.748 -7.837 1.00 0.00 20 ILE A C 2
ATOM 2004 O O . ILE A 1 23 ? -4.969 -2.590 -8.515 1.00 0.00 20 ILE A O 2
ATOM 2020 N N . ASP A 1 24 ? -3.074 -3.701 -8.090 1.00 0.00 21 ASP A N 2
ATOM 2021 C CA . ASP A 1 24 ? -3.288 -4.656 -9.178 1.00 0.00 21 ASP A CA 2
ATOM 2022 C C . ASP A 1 24 ? -2.880 -6.062 -8.731 1.00 0.00 21 ASP A C 2
ATOM 2023 O O . ASP A 1 24 ? -1.783 -6.510 -9.057 1.00 0.00 21 ASP A O 2
ATOM 2032 N N . SER A 1 25 ? -3.757 -6.727 -7.949 1.00 0.00 22 SER A N 2
ATOM 2033 C CA . SER A 1 25 ? -3.549 -8.103 -7.403 1.00 0.00 22 SER A CA 2
ATOM 2034 C C . SER A 1 25 ? -2.432 -8.108 -6.366 1.00 0.00 22 SER A C 2
ATOM 2035 O O . SER A 1 25 ? -2.330 -8.975 -5.472 1.00 0.00 22 SER A O 2
ATOM 2043 N N . ARG A 1 26 ? -1.645 -7.090 -6.479 1.00 0.00 23 ARG A N 2
ATOM 2044 C CA . ARG A 1 26 ? -0.532 -6.850 -5.647 1.00 0.00 23 ARG A CA 2
ATOM 2045 C C . ARG A 1 26 ? -0.534 -5.385 -5.286 1.00 0.00 23 ARG A C 2
ATOM 2046 O O . ARG A 1 26 ? -0.631 -4.528 -6.170 1.00 0.00 23 ARG A O 2
ATOM 2067 N N . LEU A 1 27 ? -0.494 -5.099 -4.009 1.00 0.00 24 LEU A N 2
ATOM 2068 C CA . LEU A 1 27 ? -0.460 -3.733 -3.555 1.00 0.00 24 LEU A CA 2
ATOM 2069 C C . LEU A 1 27 ? 0.924 -3.196 -3.877 1.00 0.00 24 LEU A C 2
ATOM 2070 O O . LEU A 1 27 ? 1.905 -3.549 -3.223 1.00 0.00 24 LEU A O 2
ATOM 2086 N N . LYS A 1 28 ? 0.996 -2.369 -4.914 1.00 0.00 25 LYS A N 2
ATOM 2087 C CA . LYS A 1 28 ? 2.268 -1.846 -5.372 1.00 0.00 25 LYS A CA 2
ATOM 2088 C C . LYS A 1 28 ? 2.342 -0.335 -5.303 1.00 0.00 25 LYS A C 2
ATOM 2089 O O . LYS A 1 28 ? 1.623 0.365 -6.010 1.00 0.00 25 LYS A O 2
ATOM 2108 N N . TRP A 1 29 ? 3.217 0.161 -4.460 1.00 0.00 26 TRP A N 2
ATOM 2109 C CA . TRP A 1 29 ? 3.434 1.585 -4.369 1.00 0.00 26 TRP A CA 2
ATOM 2110 C C . TRP A 1 29 ? 4.775 1.875 -5.003 1.00 0.00 26 TRP A C 2
ATOM 2111 O O . TRP A 1 29 ? 5.717 1.094 -4.858 1.00 0.00 26 TRP A O 2
ATOM 2132 N N . THR A 1 30 ? 4.865 2.981 -5.688 1.00 0.00 27 THR A N 2
ATOM 2133 C CA . THR A 1 30 ? 6.087 3.349 -6.365 1.00 0.00 27 THR A CA 2
ATOM 2134 C C . THR A 1 30 ? 6.506 4.763 -6.011 1.00 0.00 27 THR A C 2
ATOM 2135 O O . THR A 1 30 ? 5.658 5.637 -5.882 1.00 0.00 27 THR A O 2
ATOM 2146 N N . GLY A 1 31 ? 7.809 4.981 -5.879 1.00 0.00 28 GLY A N 2
ATOM 2147 C CA . GLY A 1 31 ? 8.317 6.297 -5.544 1.00 0.00 28 GLY A CA 2
ATOM 2148 C C . GLY A 1 31 ? 8.236 7.277 -6.700 1.00 0.00 28 GLY A C 2
ATOM 2149 O O . GLY A 1 31 ? 7.729 6.949 -7.773 1.00 0.00 28 GLY A O 2
ATOM 2153 N N . GLU A 1 32 ? 8.759 8.473 -6.475 1.00 0.00 29 GLU A N 2
ATOM 2154 C CA . GLU A 1 32 ? 8.751 9.538 -7.474 1.00 0.00 29 GLU A CA 2
ATOM 2155 C C . GLU A 1 32 ? 9.598 9.187 -8.703 1.00 0.00 29 GLU A C 2
ATOM 2156 O O . GLU A 1 32 ? 9.134 9.298 -9.836 1.00 0.00 29 GLU A O 2
ATOM 2168 N N . GLY A 1 33 ? 10.832 8.759 -8.477 1.00 0.00 30 GLY A N 2
ATOM 2169 C CA . GLY A 1 33 ? 11.707 8.419 -9.579 1.00 0.00 30 GLY A CA 2
ATOM 2170 C C . GLY A 1 33 ? 12.303 7.040 -9.437 1.00 0.00 30 GLY A C 2
ATOM 2171 O O . GLY A 1 33 ? 13.449 6.891 -9.006 1.00 0.00 30 GLY A O 2
ATOM 2175 N N . LYS A 1 34 ? 11.511 6.027 -9.752 1.00 0.00 31 LYS A N 2
ATOM 2176 C CA . LYS A 1 34 ? 11.952 4.640 -9.678 1.00 0.00 31 LYS A CA 2
ATOM 2177 C C . LYS A 1 34 ? 11.010 3.757 -10.481 1.00 0.00 31 LYS A C 2
ATOM 2178 O O . LYS A 1 34 ? 9.800 3.797 -10.285 1.00 0.00 31 LYS A O 2
ATOM 2197 N N . THR A 1 35 ? 11.572 2.990 -11.403 1.00 0.00 32 THR A N 2
ATOM 2198 C CA . THR A 1 35 ? 10.791 2.099 -12.247 1.00 0.00 32 THR A CA 2
ATOM 2199 C C . THR A 1 35 ? 10.198 0.950 -11.436 1.00 0.00 32 THR A C 2
ATOM 2200 O O . THR A 1 35 ? 9.057 0.542 -11.653 1.00 0.00 32 THR A O 2
ATOM 2211 N N . THR A 1 36 ? 10.984 0.435 -10.508 1.00 0.00 33 THR A N 2
ATOM 2212 C CA . THR A 1 36 ? 10.556 -0.660 -9.662 1.00 0.00 33 THR A CA 2
ATOM 2213 C C . THR A 1 36 ? 9.762 -0.149 -8.463 1.00 0.00 33 THR A C 2
ATOM 2214 O O . THR A 1 36 ? 10.171 0.809 -7.800 1.00 0.00 33 THR A O 2
ATOM 2225 N N . PRO A 1 37 ? 8.602 -0.766 -8.187 1.00 0.00 34 PRO A N 2
ATOM 2226 C CA . PRO A 1 37 ? 7.757 -0.384 -7.055 1.00 0.00 34 PRO A CA 2
ATOM 2227 C C . PRO A 1 37 ? 8.488 -0.551 -5.728 1.00 0.00 34 PRO A C 2
ATOM 2228 O O . PRO A 1 37 ? 9.152 -1.561 -5.496 1.00 0.00 34 PRO A O 2
ATOM 2239 N N . SER A 1 38 ? 8.367 0.444 -4.868 1.00 0.00 35 SER A N 2
ATOM 2240 C CA . SER A 1 38 ? 9.013 0.413 -3.567 1.00 0.00 35 SER A CA 2
ATOM 2241 C C . SER A 1 38 ? 8.220 -0.462 -2.601 1.00 0.00 35 SER A C 2
ATOM 2242 O O . SER A 1 38 ? 8.746 -0.932 -1.591 1.00 0.00 35 SER A O 2
ATOM 2250 N N . VAL A 1 39 ? 6.950 -0.673 -2.916 1.00 0.00 36 VAL A N 2
ATOM 2251 C CA . VAL A 1 39 ? 6.087 -1.509 -2.103 1.00 0.00 36 VAL A CA 2
ATOM 2252 C C . VAL A 1 39 ? 5.363 -2.507 -2.991 1.00 0.00 36 VAL A C 2
ATOM 2253 O O . VAL A 1 39 ? 4.329 -2.188 -3.553 1.00 0.00 36 VAL A O 2
ATOM 2266 N N . ASP A 1 40 ? 5.936 -3.686 -3.171 1.00 0.00 37 ASP A N 2
ATOM 2267 C CA . ASP A 1 40 ? 5.288 -4.717 -3.973 1.00 0.00 37 ASP A CA 2
ATOM 2268 C C . ASP A 1 40 ? 4.924 -5.883 -3.077 1.00 0.00 37 ASP A C 2
ATOM 2269 O O . ASP A 1 40 ? 5.742 -6.769 -2.804 1.00 0.00 37 ASP A O 2
ATOM 2278 N N . ILE A 1 41 ? 3.697 -5.869 -2.597 1.00 0.00 38 ILE A N 2
ATOM 2279 C CA . ILE A 1 41 ? 3.227 -6.911 -1.713 1.00 0.00 38 ILE A CA 2
ATOM 2280 C C . ILE A 1 41 ? 1.914 -7.487 -2.221 1.00 0.00 38 ILE A C 2
ATOM 2281 O O . ILE A 1 41 ? 0.937 -6.761 -2.399 1.00 0.00 38 ILE A O 2
ATOM 2297 N N . ALA A 1 42 ? 1.893 -8.788 -2.464 1.00 0.00 39 ALA A N 2
ATOM 2298 C CA . ALA A 1 42 ? 0.689 -9.445 -2.944 1.00 0.00 39 ALA A CA 2
ATOM 2299 C C . ALA A 1 42 ? -0.342 -9.515 -1.831 1.00 0.00 39 ALA A C 2
ATOM 2300 O O . ALA A 1 42 ? -0.010 -9.359 -0.658 1.00 0.00 39 ALA A O 2
ATOM 2307 N N . PHE A 1 43 ? -1.589 -9.751 -2.198 1.00 0.00 40 PHE A N 2
ATOM 2308 C CA . PHE A 1 43 ? -2.677 -9.795 -1.218 1.00 0.00 40 PHE A CA 2
ATOM 2309 C C . PHE A 1 43 ? -2.559 -10.912 -0.176 1.00 0.00 40 PHE A C 2
ATOM 2310 O O . PHE A 1 43 ? -3.179 -10.833 0.885 1.00 0.00 40 PHE A O 2
ATOM 2327 N N . ASP A 1 44 ? -1.748 -11.922 -0.438 1.00 0.00 41 ASP A N 2
ATOM 2328 C CA . ASP A 1 44 ? -1.570 -13.011 0.512 1.00 0.00 41 ASP A CA 2
ATOM 2329 C C . ASP A 1 44 ? -0.551 -12.570 1.546 1.00 0.00 41 ASP A C 2
ATOM 2330 O O . ASP A 1 44 ? -0.425 -13.154 2.624 1.00 0.00 41 ASP A O 2
ATOM 2339 N N . ALA A 1 45 ? 0.125 -11.481 1.212 1.00 0.00 42 ALA A N 2
ATOM 2340 C CA . ALA A 1 45 ? 1.124 -10.876 2.060 1.00 0.00 42 ALA A CA 2
ATOM 2341 C C . ALA A 1 45 ? 0.529 -9.639 2.716 1.00 0.00 42 ALA A C 2
ATOM 2342 O O . ALA A 1 45 ? 1.230 -8.803 3.255 1.00 0.00 42 ALA A O 2
ATOM 2349 N N . ILE A 1 46 ? -0.789 -9.534 2.654 1.00 0.00 43 ILE A N 2
ATOM 2350 C CA . ILE A 1 46 ? -1.501 -8.440 3.283 1.00 0.00 43 ILE A CA 2
ATOM 2351 C C . ILE A 1 46 ? -2.492 -9.055 4.235 1.00 0.00 43 ILE A C 2
ATOM 2352 O O . ILE A 1 46 ? -3.508 -9.619 3.826 1.00 0.00 43 ILE A O 2
ATOM 2368 N N . SER A 1 47 ? -2.161 -8.987 5.498 1.00 0.00 44 SER A N 2
ATOM 2369 C CA . SER A 1 47 ? -2.969 -9.599 6.522 1.00 0.00 44 SER A CA 2
ATOM 2370 C C . SER A 1 47 ? -4.143 -8.700 6.902 1.00 0.00 44 SER A C 2
ATOM 2371 O O . SER A 1 47 ? -5.215 -9.185 7.265 1.00 0.00 44 SER A O 2
ATOM 2379 N N . ASN A 1 48 ? -3.927 -7.393 6.786 1.00 0.00 45 ASN A N 2
ATOM 2380 C CA . ASN A 1 48 ? -4.937 -6.389 7.113 1.00 0.00 45 ASN A CA 2
ATOM 2381 C C . ASN A 1 48 ? -4.348 -5.006 6.868 1.00 0.00 45 ASN A C 2
ATOM 2382 O O . ASN A 1 48 ? -3.165 -4.891 6.551 1.00 0.00 45 ASN A O 2
ATOM 2393 N N . LEU A 1 49 ? -5.156 -3.964 6.983 1.00 0.00 46 LEU A N 2
ATOM 2394 C CA . LEU A 1 49 ? -4.668 -2.610 6.783 1.00 0.00 46 LEU A CA 2
ATOM 2395 C C . LEU A 1 49 ? -5.521 -1.613 7.565 1.00 0.00 46 LEU A C 2
ATOM 2396 O O . LEU A 1 49 ? -6.638 -1.929 7.973 1.00 0.00 46 LEU A O 2
ATOM 2412 N N . GLN A 1 50 ? -4.983 -0.416 7.784 1.00 0.00 47 GLN A N 2
ATOM 2413 C CA . GLN A 1 50 ? -5.701 0.626 8.504 1.00 0.00 47 GLN A CA 2
ATOM 2414 C C . GLN A 1 50 ? -5.557 1.962 7.779 1.00 0.00 47 GLN A C 2
ATOM 2415 O O . GLN A 1 50 ? -4.462 2.365 7.405 1.00 0.00 47 GLN A O 2
ATOM 2429 N N . THR A 1 51 ? -6.669 2.629 7.564 1.00 0.00 48 THR A N 2
ATOM 2430 C CA . THR A 1 51 ? -6.685 3.907 6.870 1.00 0.00 48 THR A CA 2
ATOM 2431 C C . THR A 1 51 ? -7.057 5.034 7.822 1.00 0.00 48 THR A C 2
ATOM 2432 O O . THR A 1 51 ? -7.636 4.786 8.882 1.00 0.00 48 THR A O 2
ATOM 2443 N N . THR A 1 52 ? -6.697 6.262 7.466 1.00 0.00 49 THR A N 2
ATOM 2444 C CA . THR A 1 52 ? -7.026 7.413 8.292 1.00 0.00 49 THR A CA 2
ATOM 2445 C C . THR A 1 52 ? -8.536 7.553 8.467 1.00 0.00 49 THR A C 2
ATOM 2446 O O . THR A 1 52 ? -9.301 7.208 7.563 1.00 0.00 49 THR A O 2
ATOM 2457 N N . PRO A 1 53 ? -8.993 8.055 9.620 1.00 0.00 50 PRO A N 2
ATOM 2458 C CA . PRO A 1 53 ? -10.418 8.269 9.854 1.00 0.00 50 PRO A CA 2
ATOM 2459 C C . PRO A 1 53 ? -10.943 9.390 8.958 1.00 0.00 50 PRO A C 2
ATOM 2460 O O . PRO A 1 53 ? -10.248 10.383 8.733 1.00 0.00 50 PRO A O 2
ATOM 2471 N N . ALA A 1 54 ? -12.163 9.237 8.457 1.00 0.00 51 ALA A N 2
ATOM 2472 C CA . ALA A 1 54 ? -12.768 10.239 7.574 1.00 0.00 51 ALA A CA 2
ATOM 2473 C C . ALA A 1 54 ? -13.236 11.467 8.357 1.00 0.00 51 ALA A C 2
ATOM 2474 O O . ALA A 1 54 ? -14.330 11.987 8.139 1.00 0.00 51 ALA A O 2
ATOM 2481 N N . SER A 1 55 ? -12.394 11.919 9.270 1.00 0.00 52 SER A N 2
ATOM 2482 C CA . SER A 1 55 ? -12.674 13.079 10.098 1.00 0.00 52 SER A CA 2
ATOM 2483 C C . SER A 1 55 ? -11.354 13.694 10.552 1.00 0.00 52 SER A C 2
ATOM 2484 O O . SER A 1 55 ? -11.246 14.251 11.644 1.00 0.00 52 SER A O 2
ATOM 2492 N N . ASN A 1 56 ? -10.343 13.576 9.702 1.00 0.00 53 ASN A N 2
ATOM 2493 C CA . ASN A 1 56 ? -9.022 14.100 10.009 1.00 0.00 53 ASN A CA 2
ATOM 2494 C C . ASN A 1 56 ? -8.374 14.693 8.769 1.00 0.00 53 ASN A C 2
ATOM 2495 O O . ASN A 1 56 ? -8.575 14.194 7.663 1.00 0.00 53 ASN A O 2
ATOM 2506 N N . PRO A 1 57 ? -7.607 15.785 8.933 1.00 0.00 54 PRO A N 2
ATOM 2507 C CA . PRO A 1 57 ? -6.909 16.439 7.820 1.00 0.00 54 PRO A CA 2
ATOM 2508 C C . PRO A 1 57 ? -5.869 15.514 7.197 1.00 0.00 54 PRO A C 2
ATOM 2509 O O . PRO A 1 57 ? -5.628 15.548 5.990 1.00 0.00 54 PRO A O 2
ATOM 2520 N N . LYS A 1 58 ? -5.257 14.688 8.038 1.00 0.00 55 LYS A N 2
ATOM 2521 C CA . LYS A 1 58 ? -4.261 13.739 7.578 1.00 0.00 55 LYS A CA 2
ATOM 2522 C C . LYS A 1 58 ? -4.956 12.512 7.008 1.00 0.00 55 LYS A C 2
ATOM 2523 O O . LYS A 1 58 ? -5.834 11.933 7.647 1.00 0.00 55 LYS A O 2
ATOM 2542 N N . VAL A 1 59 ? -4.587 12.152 5.792 1.00 0.00 56 VAL A N 2
ATOM 2543 C CA . VAL A 1 59 ? -5.164 10.998 5.113 1.00 0.00 56 VAL A CA 2
ATOM 2544 C C . VAL A 1 59 ? -4.059 10.032 4.720 1.00 0.00 56 VAL A C 2
ATOM 2545 O O . VAL A 1 59 ? -3.107 10.423 4.061 1.00 0.00 56 VAL A O 2
ATOM 2558 N N . MET A 1 60 ? -4.148 8.796 5.180 1.00 0.00 57 MET A N 2
ATOM 2559 C CA . MET A 1 60 ? -3.138 7.800 4.871 1.00 0.00 57 MET A CA 2
ATOM 2560 C C . MET A 1 60 ? -3.721 6.385 4.758 1.00 0.00 57 MET A C 2
ATOM 2561 O O . MET A 1 60 ? -4.894 6.150 5.050 1.00 0.00 57 MET A O 2
ATOM 2575 N N . ILE A 1 61 ? -2.853 5.454 4.369 1.00 0.00 58 ILE A N 2
ATOM 2576 C CA . ILE A 1 61 ? -3.178 4.035 4.248 1.00 0.00 58 ILE A CA 2
ATOM 2577 C C . ILE A 1 61 ? -2.033 3.219 4.863 1.00 0.00 58 ILE A C 2
ATOM 2578 O O . ILE A 1 61 ? -0.882 3.334 4.440 1.00 0.00 58 ILE A O 2
ATOM 2594 N N . ARG A 1 62 ? -2.341 2.441 5.890 1.00 0.00 59 ARG A N 2
ATOM 2595 C CA . ARG A 1 62 ? -1.347 1.598 6.545 1.00 0.00 59 ARG A CA 2
ATOM 2596 C C . ARG A 1 62 ? -1.626 0.158 6.190 1.00 0.00 59 ARG A C 2
ATOM 2597 O O . ARG A 1 62 ? -2.768 -0.266 6.238 1.00 0.00 59 ARG A O 2
ATOM 2618 N N . VAL A 1 63 ? -0.601 -0.600 5.858 1.00 0.00 60 VAL A N 2
ATOM 2619 C CA . VAL A 1 63 ? -0.804 -1.989 5.493 1.00 0.00 60 VAL A CA 2
ATOM 2620 C C . VAL A 1 63 ? 0.008 -2.926 6.373 1.00 0.00 60 VAL A C 2
ATOM 2621 O O . VAL A 1 63 ? 1.185 -2.682 6.641 1.00 0.00 60 VAL A O 2
ATOM 2634 N N . PHE A 1 64 ? -0.637 -3.990 6.824 1.00 0.00 61 PHE A N 2
ATOM 2635 C CA . PHE A 1 64 ? 0.007 -4.996 7.650 1.00 0.00 61 PHE A CA 2
ATOM 2636 C C . PHE A 1 64 ? 0.349 -6.180 6.757 1.00 0.00 61 PHE A C 2
ATOM 2637 O O . PHE A 1 64 ? -0.533 -6.871 6.242 1.00 0.00 61 PHE A O 2
ATOM 2654 N N . ILE A 1 65 ? 1.637 -6.393 6.571 1.00 0.00 62 ILE A N 2
ATOM 2655 C CA . ILE A 1 65 ? 2.137 -7.417 5.672 1.00 0.00 62 ILE A CA 2
ATOM 2656 C C . ILE A 1 65 ? 2.393 -8.770 6.331 1.00 0.00 62 ILE A C 2
ATOM 2657 O O . ILE A 1 65 ? 3.043 -8.868 7.375 1.00 0.00 62 ILE A O 2
ATOM 2673 N N . VAL A 1 66 ? 1.862 -9.804 5.690 1.00 0.00 63 VAL A N 2
ATOM 2674 C CA . VAL A 1 66 ? 2.078 -11.182 6.092 1.00 0.00 63 VAL A CA 2
ATOM 2675 C C . VAL A 1 66 ? 3.322 -11.584 5.337 1.00 0.00 63 VAL A C 2
ATOM 2676 O O . VAL A 1 66 ? 3.667 -10.915 4.368 1.00 0.00 63 VAL A O 2
ATOM 2689 N N . VAL A 1 67 ? 4.005 -12.639 5.697 1.00 0.00 64 VAL A N 2
ATOM 2690 C CA . VAL A 1 67 ? 5.208 -12.925 4.961 1.00 0.00 64 VAL A CA 2
ATOM 2691 C C . VAL A 1 67 ? 4.937 -13.589 3.649 1.00 0.00 64 VAL A C 2
ATOM 2692 O O . VAL A 1 67 ? 4.397 -14.693 3.578 1.00 0.00 64 VAL A O 2
ATOM 2705 N N . LYS A 1 68 ? 5.304 -12.883 2.622 1.00 0.00 65 LYS A N 2
ATOM 2706 C CA . LYS A 1 68 ? 5.247 -13.405 1.294 1.00 0.00 65 LYS A CA 2
ATOM 2707 C C . LYS A 1 68 ? 6.484 -14.273 1.202 1.00 0.00 65 LYS A C 2
ATOM 2708 O O . LYS A 1 68 ? 7.500 -13.926 1.806 1.00 0.00 65 LYS A O 2
ATOM 2727 N N . GLU A 1 69 ? 6.424 -15.388 0.511 1.00 0.00 66 GLU A N 2
ATOM 2728 C CA . GLU A 1 69 ? 7.586 -16.258 0.453 1.00 0.00 66 GLU A CA 2
ATOM 2729 C C . GLU A 1 69 ? 8.797 -15.495 -0.084 1.00 0.00 66 GLU A C 2
ATOM 2730 O O . GLU A 1 69 ? 8.729 -14.864 -1.142 1.00 0.00 66 GLU A O 2
ATOM 2742 N N . GLY A 1 70 ? 9.893 -15.554 0.662 1.00 0.00 67 GLY A N 2
ATOM 2743 C CA . GLY A 1 70 ? 11.097 -14.845 0.280 1.00 0.00 67 GLY A CA 2
ATOM 2744 C C . GLY A 1 70 ? 11.061 -13.393 0.722 1.00 0.00 67 GLY A C 2
ATOM 2745 O O . GLY A 1 70 ? 11.659 -12.526 0.085 1.00 0.00 67 GLY A O 2
ATOM 2749 N N . GLU A 1 71 ? 10.355 -13.134 1.817 1.00 0.00 68 GLU A N 2
ATOM 2750 C CA . GLU A 1 71 ? 10.218 -11.787 2.357 1.00 0.00 68 GLU A CA 2
ATOM 2751 C C . GLU A 1 71 ? 10.134 -11.847 3.887 1.00 0.00 68 GLU A C 2
ATOM 2752 O O . GLU A 1 71 ? 10.488 -12.863 4.484 1.00 0.00 68 GLU A O 2
ATOM 2764 N N . ASP A 1 72 ? 9.654 -10.769 4.506 1.00 0.00 69 ASP A N 2
ATOM 2765 C CA . ASP A 1 72 ? 9.509 -10.696 5.960 1.00 0.00 69 ASP A CA 2
ATOM 2766 C C . ASP A 1 72 ? 8.228 -9.948 6.322 1.00 0.00 69 ASP A C 2
ATOM 2767 O O . ASP A 1 72 ? 7.784 -9.074 5.575 1.00 0.00 69 ASP A O 2
ATOM 2776 N N . PRO A 1 73 ? 7.604 -10.279 7.468 1.00 0.00 70 PRO A N 2
ATOM 2777 C CA . PRO A 1 73 ? 6.375 -9.614 7.909 1.00 0.00 70 PRO A CA 2
ATOM 2778 C C . PRO A 1 73 ? 6.666 -8.173 8.337 1.00 0.00 70 PRO A C 2
ATOM 2779 O O . PRO A 1 73 ? 7.526 -7.933 9.183 1.00 0.00 70 PRO A O 2
ATOM 2790 N N . THR A 1 74 ? 5.946 -7.214 7.769 1.00 0.00 71 THR A N 2
ATOM 2791 C CA . THR A 1 74 ? 6.178 -5.806 8.082 1.00 0.00 71 THR A CA 2
ATOM 2792 C C . THR A 1 74 ? 4.891 -4.990 7.956 1.00 0.00 71 THR A C 2
ATOM 2793 O O . THR A 1 74 ? 3.861 -5.511 7.568 1.00 0.00 71 THR A O 2
ATOM 2804 N N . SER A 1 75 ? 4.950 -3.719 8.325 1.00 0.00 72 SER A N 2
ATOM 2805 C CA . SER A 1 75 ? 3.813 -2.827 8.188 1.00 0.00 72 SER A CA 2
ATOM 2806 C C . SER A 1 75 ? 4.280 -1.558 7.488 1.00 0.00 72 SER A C 2
ATOM 2807 O O . SER A 1 75 ? 5.264 -0.941 7.898 1.00 0.00 72 SER A O 2
ATOM 2815 N N . LEU A 1 76 ? 3.596 -1.184 6.422 1.00 0.00 73 LEU A N 2
ATOM 2816 C CA . LEU A 1 76 ? 3.982 -0.014 5.652 1.00 0.00 73 LEU A CA 2
ATOM 2817 C C . LEU A 1 76 ? 2.932 1.080 5.747 1.00 0.00 73 LEU A C 2
ATOM 2818 O O . LEU A 1 76 ? 1.762 0.798 6.007 1.00 0.00 73 LEU A O 2
ATOM 2834 N N . VAL A 1 77 ? 3.348 2.323 5.543 1.00 0.00 74 VAL A N 2
ATOM 2835 C CA . VAL A 1 77 ? 2.424 3.442 5.603 1.00 0.00 74 VAL A CA 2
ATOM 2836 C C . VAL A 1 77 ? 2.554 4.326 4.376 1.00 0.00 74 VAL A C 2
ATOM 2837 O O . VAL A 1 77 ? 3.655 4.727 3.994 1.00 0.00 74 VAL A O 2
ATOM 2850 N N . PHE A 1 78 ? 1.422 4.604 3.760 1.00 0.00 75 PHE A N 2
ATOM 2851 C CA . PHE A 1 78 ? 1.359 5.462 2.594 1.00 0.00 75 PHE A CA 2
ATOM 2852 C C . PHE A 1 78 ? 0.559 6.701 2.953 1.00 0.00 75 PHE A C 2
ATOM 2853 O O . PHE A 1 78 ? -0.663 6.647 3.080 1.00 0.00 75 PHE A O 2
ATOM 2870 N N . HIS A 1 79 ? 1.248 7.812 3.141 1.00 0.00 76 HIS A N 2
ATOM 2871 C CA . HIS A 1 79 ? 0.586 9.047 3.526 1.00 0.00 76 HIS A CA 2
ATOM 2872 C C . HIS A 1 79 ? 0.039 9.789 2.314 1.00 0.00 76 HIS A C 2
ATOM 2873 O O . HIS A 1 79 ? 0.791 10.293 1.499 1.00 0.00 76 HIS A O 2
ATOM 2887 N N . PHE A 1 80 ? -1.270 9.899 2.227 1.00 0.00 77 PHE A N 2
ATOM 2888 C CA . PHE A 1 80 ? -1.898 10.632 1.138 1.00 0.00 77 PHE A CA 2
ATOM 2889 C C . PHE A 1 80 ? -2.043 12.083 1.577 1.00 0.00 77 PHE A C 2
ATOM 2890 O O . PHE A 1 80 ? -2.549 12.925 0.855 1.00 0.00 77 PHE A O 2
ATOM 2907 N N . THR A 1 81 ? -1.571 12.348 2.786 1.00 0.00 78 THR A N 2
ATOM 2908 C CA . THR A 1 81 ? -1.636 13.667 3.398 1.00 0.00 78 THR A CA 2
ATOM 2909 C C . THR A 1 81 ? -0.977 14.745 2.526 1.00 0.00 78 THR A C 2
ATOM 2910 O O . THR A 1 81 ? -1.276 15.930 2.654 1.00 0.00 78 THR A O 2
ATOM 2921 N N . GLY A 1 82 ? -0.103 14.319 1.626 1.00 0.00 79 GLY A N 2
ATOM 2922 C CA . GLY A 1 82 ? 0.561 15.247 0.729 1.00 0.00 79 GLY A CA 2
ATOM 2923 C C . GLY A 1 82 ? -0.013 15.143 -0.669 1.00 0.00 79 GLY A C 2
ATOM 2924 O O . GLY A 1 82 ? 0.607 15.557 -1.648 1.00 0.00 79 GLY A O 2
ATOM 2928 N N . THR A 1 83 ? -1.209 14.584 -0.744 1.00 0.00 80 THR A N 2
ATOM 2929 C CA . THR A 1 83 ? -1.904 14.379 -1.996 1.00 0.00 80 THR A CA 2
ATOM 2930 C C . THR A 1 83 ? -3.225 15.147 -1.997 1.00 0.00 80 THR A C 2
ATOM 2931 O O . THR A 1 83 ? -3.994 15.068 -1.035 1.00 0.00 80 THR A O 2
ATOM 2942 N N . PRO A 1 84 ? -3.502 15.913 -3.064 1.00 0.00 81 PRO A N 2
ATOM 2943 C CA . PRO A 1 84 ? -4.742 16.688 -3.178 1.00 0.00 81 PRO A CA 2
ATOM 2944 C C . PRO A 1 84 ? -5.982 15.817 -2.984 1.00 0.00 81 PRO A C 2
ATOM 2945 O O . PRO A 1 84 ? -6.837 16.112 -2.147 1.00 0.00 81 PRO A O 2
ATOM 2956 N N . ASN A 1 85 ? -6.050 14.726 -3.734 1.00 0.00 82 ASN A N 2
ATOM 2957 C CA . ASN A 1 85 ? -7.181 13.808 -3.660 1.00 0.00 82 ASN A CA 2
ATOM 2958 C C . ASN A 1 85 ? -6.845 12.602 -2.782 1.00 0.00 82 ASN A C 2
ATOM 2959 O O . ASN A 1 85 ? -7.119 11.456 -3.128 1.00 0.00 82 ASN A O 2
ATOM 2970 N N . ALA A 1 86 ? -6.256 12.894 -1.634 1.00 0.00 83 ALA A N 2
ATOM 2971 C CA . ALA A 1 86 ? -5.842 11.890 -0.656 1.00 0.00 83 ALA A CA 2
ATOM 2972 C C . ALA A 1 86 ? -6.956 10.952 -0.221 1.00 0.00 83 ALA A C 2
ATOM 2973 O O . ALA A 1 86 ? -6.861 9.759 -0.425 1.00 0.00 83 ALA A O 2
ATOM 2980 N N . ARG A 1 87 ? -8.018 11.507 0.343 1.00 0.00 84 ARG A N 2
ATOM 2981 C CA . ARG A 1 87 ? -9.112 10.704 0.893 1.00 0.00 84 ARG A CA 2
ATOM 2982 C C . ARG A 1 87 ? -9.946 9.980 -0.160 1.00 0.00 84 ARG A C 2
ATOM 2983 O O . ARG A 1 87 ? -10.298 8.818 0.031 1.00 0.00 84 ARG A O 2
ATOM 3004 N N . GLU A 1 88 ? -10.253 10.641 -1.265 1.00 0.00 85 GLU A N 2
ATOM 3005 C CA . GLU A 1 88 ? -11.067 10.022 -2.300 1.00 0.00 85 GLU A CA 2
ATOM 3006 C C . GLU A 1 88 ? -10.305 8.877 -2.945 1.00 0.00 85 GLU A C 2
ATOM 3007 O O . GLU A 1 88 ? -10.856 7.798 -3.166 1.00 0.00 85 GLU A O 2
ATOM 3019 N N . ASN A 1 89 ? -9.032 9.100 -3.231 1.00 0.00 86 ASN A N 2
ATOM 3020 C CA . ASN A 1 89 ? -8.212 8.055 -3.811 1.00 0.00 86 ASN A CA 2
ATOM 3021 C C . ASN A 1 89 ? -7.915 7.013 -2.750 1.00 0.00 86 ASN A C 2
ATOM 3022 O O . ASN A 1 89 ? -7.807 5.829 -3.046 1.00 0.00 86 ASN A O 2
ATOM 3033 N N . CYS A 1 90 ? -7.782 7.473 -1.508 1.00 0.00 87 CYS A N 2
ATOM 3034 C CA . CYS A 1 90 ? -7.517 6.591 -0.382 1.00 0.00 87 CYS A CA 2
ATOM 3035 C C . CYS A 1 90 ? -8.609 5.542 -0.289 1.00 0.00 87 CYS A C 2
ATOM 3036 O O . CYS A 1 90 ? -8.314 4.355 -0.236 1.00 0.00 87 CYS A O 2
ATOM 3044 N N . ASP A 1 91 ? -9.872 5.977 -0.290 1.00 0.00 88 ASP A N 2
ATOM 3045 C CA . ASP A 1 91 ? -10.988 5.037 -0.213 1.00 0.00 88 ASP A CA 2
ATOM 3046 C C . ASP A 1 91 ? -11.000 4.152 -1.444 1.00 0.00 88 ASP A C 2
ATOM 3047 O O . ASP A 1 91 ? -11.153 2.940 -1.338 1.00 0.00 88 ASP A O 2
ATOM 3056 N N . MET A 1 92 ? -10.814 4.764 -2.611 1.00 0.00 89 MET A N 2
ATOM 3057 C CA . MET A 1 92 ? -10.779 4.021 -3.865 1.00 0.00 89 MET A CA 2
ATOM 3058 C C . MET A 1 92 ? -9.739 2.908 -3.765 1.00 0.00 89 MET A C 2
ATOM 3059 O O . MET A 1 92 ? -9.995 1.764 -4.146 1.00 0.00 89 MET A O 2
ATOM 3073 N N . ILE A 1 93 ? -8.568 3.256 -3.235 1.00 0.00 90 ILE A N 2
ATOM 3074 C CA . ILE A 1 93 ? -7.503 2.288 -3.032 1.00 0.00 90 ILE A CA 2
ATOM 3075 C C . ILE A 1 93 ? -7.945 1.268 -1.995 1.00 0.00 90 ILE A C 2
ATOM 3076 O O . ILE A 1 93 ? -8.083 0.103 -2.304 1.00 0.00 90 ILE A O 2
ATOM 3092 N N . THR A 1 94 ? -8.221 1.750 -0.786 1.00 0.00 91 THR A N 2
ATOM 3093 C CA . THR A 1 94 ? -8.625 0.909 0.341 1.00 0.00 91 THR A CA 2
ATOM 3094 C C . THR A 1 94 ? -9.753 -0.058 0.007 1.00 0.00 91 THR A C 2
ATOM 3095 O O . THR A 1 94 ? -9.651 -1.247 0.297 1.00 0.00 91 THR A O 2
ATOM 3106 N N . ASN A 1 95 ? -10.824 0.446 -0.585 1.00 0.00 92 ASN A N 2
ATOM 3107 C CA . ASN A 1 95 ? -11.963 -0.392 -0.915 1.00 0.00 92 ASN A CA 2
ATOM 3108 C C . ASN A 1 95 ? -11.569 -1.502 -1.868 1.00 0.00 92 ASN A C 2
ATOM 3109 O O . ASN A 1 95 ? -11.735 -2.676 -1.546 1.00 0.00 92 ASN A O 2
ATOM 3120 N N . GLU A 1 96 ? -11.022 -1.139 -3.020 1.00 0.00 93 GLU A N 2
ATOM 3121 C CA . GLU A 1 96 ? -10.612 -2.131 -4.004 1.00 0.00 93 GLU A CA 2
ATOM 3122 C C . GLU A 1 96 ? -9.484 -2.995 -3.457 1.00 0.00 93 GLU A C 2
ATOM 3123 O O . GLU A 1 96 ? -9.435 -4.196 -3.708 1.00 0.00 93 GLU A O 2
ATOM 3135 N N . LEU A 1 97 ? -8.594 -2.374 -2.693 1.00 0.00 94 LEU A N 2
ATOM 3136 C CA . LEU A 1 97 ? -7.483 -3.074 -2.072 1.00 0.00 94 LEU A CA 2
ATOM 3137 C C . LEU A 1 97 ? -8.034 -4.143 -1.145 1.00 0.00 94 LEU A C 2
ATOM 3138 O O . LEU A 1 97 ? -7.849 -5.324 -1.390 1.00 0.00 94 LEU A O 2
ATOM 3154 N N . ARG A 1 98 ? -8.772 -3.718 -0.122 1.00 0.00 95 ARG A N 2
ATOM 3155 C CA . ARG A 1 98 ? -9.359 -4.641 0.845 1.00 0.00 95 ARG A CA 2
ATOM 3156 C C . ARG A 1 98 ? -10.236 -5.678 0.140 1.00 0.00 95 ARG A C 2
ATOM 3157 O O . ARG A 1 98 ? -10.174 -6.863 0.460 1.00 0.00 95 ARG A O 2
ATOM 3178 N N . ASN A 1 99 ? -11.052 -5.224 -0.815 1.00 0.00 96 ASN A N 2
ATOM 3179 C CA . ASN A 1 99 ? -11.926 -6.121 -1.582 1.00 0.00 96 ASN A CA 2
ATOM 3180 C C . ASN A 1 99 ? -11.113 -7.222 -2.253 1.00 0.00 96 ASN A C 2
ATOM 3181 O O . ASN A 1 99 ? -11.412 -8.410 -2.117 1.00 0.00 96 ASN A O 2
ATOM 3192 N N . ALA A 1 100 ? -10.079 -6.813 -2.973 1.00 0.00 97 ALA A N 2
ATOM 3193 C CA . ALA A 1 100 ? -9.221 -7.745 -3.681 1.00 0.00 97 ALA A CA 2
ATOM 3194 C C . ALA A 1 100 ? -8.364 -8.562 -2.720 1.00 0.00 97 ALA A C 2
ATOM 3195 O O . ALA A 1 100 ? -8.091 -9.738 -2.979 1.00 0.00 97 ALA A O 2
ATOM 3202 N N . ILE A 1 101 ? -7.933 -7.942 -1.621 1.00 0.00 98 ILE A N 2
ATOM 3203 C CA . ILE A 1 101 ? -7.122 -8.635 -0.626 1.00 0.00 98 ILE A CA 2
ATOM 3204 C C . ILE A 1 101 ? -7.926 -9.767 -0.001 1.00 0.00 98 ILE A C 2
ATOM 3205 O O . ILE A 1 101 ? -7.447 -10.893 0.105 1.00 0.00 98 ILE A O 2
ATOM 3221 N N . GLN A 1 102 ? -9.160 -9.451 0.388 1.00 0.00 99 GLN A N 2
ATOM 3222 C CA . GLN A 1 102 ? -10.058 -10.420 1.009 1.00 0.00 99 GLN A CA 2
ATOM 3223 C C . GLN A 1 102 ? -10.225 -11.654 0.142 1.00 0.00 99 GLN A C 2
ATOM 3224 O O . GLN A 1 102 ? -10.171 -12.779 0.630 1.00 0.00 99 GLN A O 2
ATOM 3238 N N . ARG A 1 103 ? -10.410 -11.436 -1.150 1.00 0.00 100 ARG A N 2
ATOM 3239 C CA . ARG A 1 103 ? -10.577 -12.535 -2.086 1.00 0.00 100 ARG A CA 2
ATOM 3240 C C . ARG A 1 103 ? -9.375 -13.482 -2.025 1.00 0.00 100 ARG A C 2
ATOM 3241 O O . ARG A 1 103 ? -9.516 -14.696 -2.165 1.00 0.00 100 ARG A O 2
ATOM 3262 N N . GLN A 1 104 ? -8.192 -12.913 -1.819 1.00 0.00 101 GLN A N 2
ATOM 3263 C CA . GLN A 1 104 ? -6.970 -13.701 -1.732 1.00 0.00 101 GLN A CA 2
ATOM 3264 C C . GLN A 1 104 ? -6.755 -14.226 -0.314 1.00 0.00 101 GLN A C 2
ATOM 3265 O O . GLN A 1 104 ? -6.018 -15.180 -0.110 1.00 0.00 101 GLN A O 2
ATOM 3279 N N . ARG A 1 105 ? -7.388 -13.588 0.662 1.00 0.00 102 ARG A N 2
ATOM 3280 C CA . ARG A 1 105 ? -7.259 -13.996 2.056 1.00 0.00 102 ARG A CA 2
ATOM 3281 C C . ARG A 1 105 ? -8.143 -15.204 2.340 1.00 0.00 102 ARG A C 2
ATOM 3282 O O . ARG A 1 105 ? -7.654 -16.253 2.761 1.00 0.00 102 ARG A O 2
ATOM 3303 N N . GLU A 1 106 ? -9.444 -15.043 2.103 1.00 0.00 103 GLU A N 2
ATOM 3304 C CA . GLU A 1 106 ? -10.409 -16.115 2.319 1.00 0.00 103 GLU A CA 2
ATOM 3305 C C . GLU A 1 106 ? -10.061 -17.328 1.454 1.00 0.00 103 GLU A C 2
ATOM 3306 O O . GLU A 1 106 ? -10.321 -18.471 1.829 1.00 0.00 103 GLU A O 2
ATOM 3318 N N . GLY A 1 107 ? -9.470 -17.060 0.299 1.00 0.00 104 GLY A N 2
ATOM 3319 C CA . GLY A 1 107 ? -9.064 -18.119 -0.601 1.00 0.00 104 GLY A CA 2
ATOM 3320 C C . GLY A 1 107 ? -7.579 -18.046 -0.882 1.00 0.00 104 GLY A C 2
ATOM 3321 O O . GLY A 1 107 ? -7.162 -17.798 -2.014 1.00 0.00 104 GLY A O 2
ATOM 3325 N N . SER A 1 108 ? -6.783 -18.249 0.157 1.00 0.00 105 SER A N 2
ATOM 3326 C CA . SER A 1 108 ? -5.336 -18.182 0.040 1.00 0.00 105 SER A CA 2
ATOM 3327 C C . SER A 1 108 ? -4.708 -19.566 -0.076 1.00 0.00 105 SER A C 2
ATOM 3328 O O . SER A 1 108 ? -5.395 -20.567 -0.283 1.00 0.00 105 SER A O 2
ATOM 3336 N N . GLN A 1 109 ? -3.387 -19.602 0.063 1.00 0.00 106 GLN A N 2
ATOM 3337 C CA . GLN A 1 109 ? -2.620 -20.838 -0.011 1.00 0.00 106 GLN A CA 2
ATOM 3338 C C . GLN A 1 109 ? -2.890 -21.734 1.196 1.00 0.00 106 GLN A C 2
ATOM 3339 O O . GLN A 1 109 ? -2.586 -22.924 1.174 1.00 0.00 106 GLN A O 2
ATOM 3353 N N . SER A 1 110 ? -3.437 -21.146 2.250 1.00 0.00 107 SER A N 2
ATOM 3354 C CA . SER A 1 110 ? -3.745 -21.875 3.473 1.00 0.00 107 SER A CA 2
ATOM 3355 C C . SER A 1 110 ? -4.550 -20.990 4.407 1.00 0.00 107 SER A C 2
ATOM 3356 O O . SER A 1 110 ? -5.586 -21.395 4.931 1.00 0.00 107 SER A O 2
ATOM 3364 N N . LYS A 1 111 ? -4.049 -19.777 4.600 1.00 0.00 108 LYS A N 2
ATOM 3365 C CA . LYS A 1 111 ? -4.685 -18.787 5.450 1.00 0.00 108 LYS A CA 2
ATOM 3366 C C . LYS A 1 111 ? -3.878 -17.500 5.391 1.00 0.00 108 LYS A C 2
ATOM 3367 O O . LYS A 1 111 ? -4.463 -16.416 5.559 1.00 0.00 108 LYS A O 2
ATOM 3387 N N . MET A 1 4 ? -4.786 -5.817 -12.439 1.00 0.00 1 MET A N 3
ATOM 3388 C CA . MET A 1 4 ? -5.255 -6.120 -13.818 1.00 0.00 1 MET A CA 3
ATOM 3389 C C . MET A 1 4 ? -6.725 -5.756 -13.954 1.00 0.00 1 MET A C 3
ATOM 3390 O O . MET A 1 4 ? -7.056 -4.654 -14.387 1.00 0.00 1 MET A O 3
ATOM 3404 N N . GLY A 1 5 ? -7.609 -6.690 -13.599 1.00 0.00 2 GLY A N 3
ATOM 3405 C CA . GLY A 1 5 ? -9.034 -6.404 -13.638 1.00 0.00 2 GLY A CA 3
ATOM 3406 C C . GLY A 1 5 ? -9.373 -5.506 -12.476 1.00 0.00 2 GLY A C 3
ATOM 3407 O O . GLY A 1 5 ? -10.401 -4.836 -12.445 1.00 0.00 2 GLY A O 3
ATOM 3411 N N . ASP A 1 6 ? -8.454 -5.529 -11.528 1.00 0.00 3 ASP A N 3
ATOM 3412 C CA . ASP A 1 6 ? -8.495 -4.742 -10.322 1.00 0.00 3 ASP A CA 3
ATOM 3413 C C . ASP A 1 6 ? -7.367 -3.730 -10.417 1.00 0.00 3 ASP A C 3
ATOM 3414 O O . ASP A 1 6 ? -6.214 -4.113 -10.636 1.00 0.00 3 ASP A O 3
ATOM 3423 N N . ARG A 1 7 ? -7.683 -2.452 -10.312 1.00 0.00 4 ARG A N 3
ATOM 3424 C CA . ARG A 1 7 ? -6.657 -1.429 -10.415 1.00 0.00 4 ARG A CA 3
ATOM 3425 C C . ARG A 1 7 ? -7.153 -0.081 -9.910 1.00 0.00 4 ARG A C 3
ATOM 3426 O O . ARG A 1 7 ? -8.187 0.420 -10.356 1.00 0.00 4 ARG A O 3
ATOM 3447 N N . VAL A 1 8 ? -6.402 0.500 -8.989 1.00 0.00 5 VAL A N 3
ATOM 3448 C CA . VAL A 1 8 ? -6.716 1.814 -8.430 1.00 0.00 5 VAL A CA 3
ATOM 3449 C C . VAL A 1 8 ? -5.437 2.524 -8.097 1.00 0.00 5 VAL A C 3
ATOM 3450 O O . VAL A 1 8 ? -4.508 1.937 -7.541 1.00 0.00 5 VAL A O 3
ATOM 3463 N N . GLU A 1 9 ? -5.389 3.779 -8.476 1.00 0.00 6 GLU A N 3
ATOM 3464 C CA . GLU A 1 9 ? -4.228 4.586 -8.252 1.00 0.00 6 GLU A CA 3
ATOM 3465 C C . GLU A 1 9 ? -4.526 5.763 -7.319 1.00 0.00 6 GLU A C 3
ATOM 3466 O O . GLU A 1 9 ? -5.545 6.438 -7.440 1.00 0.00 6 GLU A O 3
ATOM 3478 N N . ALA A 1 10 ? -3.621 5.969 -6.380 1.00 0.00 7 ALA A N 3
ATOM 3479 C CA . ALA A 1 10 ? -3.707 7.034 -5.387 1.00 0.00 7 ALA A CA 3
ATOM 3480 C C . ALA A 1 10 ? -2.321 7.280 -4.850 1.00 0.00 7 ALA A C 3
ATOM 3481 O O . ALA A 1 10 ? -1.779 6.433 -4.168 1.00 0.00 7 ALA A O 3
ATOM 3488 N N . LEU A 1 11 ? -1.725 8.417 -5.149 1.00 0.00 8 LEU A N 3
ATOM 3489 C CA . LEU A 1 11 ? -0.378 8.644 -4.673 1.00 0.00 8 LEU A CA 3
ATOM 3490 C C . LEU A 1 11 ? -0.369 8.908 -3.178 1.00 0.00 8 LEU A C 3
ATOM 3491 O O . LEU A 1 11 ? -1.318 9.457 -2.619 1.00 0.00 8 LEU A O 3
ATOM 3507 N N . ALA A 1 12 ? 0.707 8.480 -2.549 1.00 0.00 9 ALA A N 3
ATOM 3508 C CA . ALA A 1 12 ? 0.880 8.619 -1.123 1.00 0.00 9 ALA A CA 3
ATOM 3509 C C . ALA A 1 12 ? 2.359 8.674 -0.776 1.00 0.00 9 ALA A C 3
ATOM 3510 O O . ALA A 1 12 ? 3.209 8.354 -1.605 1.00 0.00 9 ALA A O 3
ATOM 3517 N N . ILE A 1 13 ? 2.656 9.100 0.435 1.00 0.00 10 ILE A N 3
ATOM 3518 C CA . ILE A 1 13 ? 4.021 9.202 0.906 1.00 0.00 10 ILE A CA 3
ATOM 3519 C C . ILE A 1 13 ? 4.447 7.936 1.634 1.00 0.00 10 ILE A C 3
ATOM 3520 O O . ILE A 1 13 ? 3.899 7.594 2.679 1.00 0.00 10 ILE A O 3
ATOM 3536 N N . PHE A 1 14 ? 5.405 7.239 1.061 1.00 0.00 11 PHE A N 3
ATOM 3537 C CA . PHE A 1 14 ? 5.954 6.050 1.666 1.00 0.00 11 PHE A CA 3
ATOM 3538 C C . PHE A 1 14 ? 7.425 6.304 1.940 1.00 0.00 11 PHE A C 3
ATOM 3539 O O . PHE A 1 14 ? 8.202 6.504 1.005 1.00 0.00 11 PHE A O 3
ATOM 3556 N N . ARG A 1 15 ? 7.805 6.309 3.215 1.00 0.00 12 ARG A N 3
ATOM 3557 C CA . ARG A 1 15 ? 9.183 6.572 3.605 1.00 0.00 12 ARG A CA 3
ATOM 3558 C C . ARG A 1 15 ? 9.671 7.898 3.017 1.00 0.00 12 ARG A C 3
ATOM 3559 O O . ARG A 1 15 ? 10.759 7.975 2.446 1.00 0.00 12 ARG A O 3
ATOM 3580 N N . LYS A 1 16 ? 8.839 8.930 3.182 1.00 0.00 13 LYS A N 3
ATOM 3581 C CA . LYS A 1 16 ? 9.110 10.279 2.691 1.00 0.00 13 LYS A CA 3
ATOM 3582 C C . LYS A 1 16 ? 9.054 10.409 1.177 1.00 0.00 13 LYS A C 3
ATOM 3583 O O . LYS A 1 16 ? 9.300 11.493 0.646 1.00 0.00 13 LYS A O 3
ATOM 3602 N N . LYS A 1 17 ? 8.730 9.336 0.488 1.00 0.00 14 LYS A N 3
ATOM 3603 C CA . LYS A 1 17 ? 8.607 9.391 -0.954 1.00 0.00 14 LYS A CA 3
ATOM 3604 C C . LYS A 1 17 ? 7.145 9.530 -1.313 1.00 0.00 14 LYS A C 3
ATOM 3605 O O . LYS A 1 17 ? 6.315 8.796 -0.802 1.00 0.00 14 LYS A O 3
ATOM 3624 N N . GLN A 1 18 ? 6.822 10.470 -2.164 1.00 0.00 15 GLN A N 3
ATOM 3625 C CA . GLN A 1 18 ? 5.454 10.662 -2.567 1.00 0.00 15 GLN A CA 3
ATOM 3626 C C . GLN A 1 18 ? 5.304 10.103 -3.966 1.00 0.00 15 GLN A C 3
ATOM 3627 O O . GLN A 1 18 ? 5.766 10.687 -4.947 1.00 0.00 15 GLN A O 3
ATOM 3641 N N . GLY A 1 19 ? 4.675 8.959 -4.046 1.00 0.00 16 GLY A N 3
ATOM 3642 C CA . GLY A 1 19 ? 4.501 8.317 -5.314 1.00 0.00 16 GLY A CA 3
ATOM 3643 C C . GLY A 1 19 ? 3.136 7.715 -5.450 1.00 0.00 16 GLY A C 3
ATOM 3644 O O . GLY A 1 19 ? 2.340 7.770 -4.522 1.00 0.00 16 GLY A O 3
ATOM 3648 N N . VAL A 1 20 ? 2.895 7.073 -6.572 1.00 0.00 17 VAL A N 3
ATOM 3649 C CA . VAL A 1 20 ? 1.589 6.506 -6.853 1.00 0.00 17 VAL A CA 3
ATOM 3650 C C . VAL A 1 20 ? 1.393 5.146 -6.187 1.00 0.00 17 VAL A C 3
ATOM 3651 O O . VAL A 1 20 ? 2.246 4.265 -6.288 1.00 0.00 17 VAL A O 3
ATOM 3664 N N . LEU A 1 21 ? 0.273 4.991 -5.500 1.00 0.00 18 LEU A N 3
ATOM 3665 C CA . LEU A 1 21 ? -0.080 3.729 -4.874 1.00 0.00 18 LEU A CA 3
ATOM 3666 C C . LEU A 1 21 ? -1.067 3.033 -5.804 1.00 0.00 18 LEU A C 3
ATOM 3667 O O . LEU A 1 21 ? -2.154 3.554 -6.050 1.00 0.00 18 LEU A O 3
ATOM 3683 N N . SER A 1 22 ? -0.686 1.888 -6.349 1.00 0.00 19 SER A N 3
ATOM 3684 C CA . SER A 1 22 ? -1.551 1.179 -7.284 1.00 0.00 19 SER A CA 3
ATOM 3685 C C . SER A 1 22 ? -1.949 -0.205 -6.754 1.00 0.00 19 SER A C 3
ATOM 3686 O O . SER A 1 22 ? -1.167 -0.869 -6.069 1.00 0.00 19 SER A O 3
ATOM 3694 N N . ILE A 1 23 ? -3.163 -0.638 -7.084 1.00 0.00 20 ILE A N 3
ATOM 3695 C CA . ILE A 1 23 ? -3.679 -1.932 -6.629 1.00 0.00 20 ILE A CA 3
ATOM 3696 C C . ILE A 1 23 ? -3.953 -2.875 -7.800 1.00 0.00 20 ILE A C 3
ATOM 3697 O O . ILE A 1 23 ? -4.954 -2.725 -8.480 1.00 0.00 20 ILE A O 3
ATOM 3713 N N . ASP A 1 24 ? -3.062 -3.836 -8.044 1.00 0.00 21 ASP A N 3
ATOM 3714 C CA . ASP A 1 24 ? -3.256 -4.797 -9.141 1.00 0.00 21 ASP A CA 3
ATOM 3715 C C . ASP A 1 24 ? -2.856 -6.206 -8.698 1.00 0.00 21 ASP A C 3
ATOM 3716 O O . ASP A 1 24 ? -1.753 -6.652 -9.017 1.00 0.00 21 ASP A O 3
ATOM 3725 N N . SER A 1 25 ? -3.742 -6.886 -7.944 1.00 0.00 22 SER A N 3
ATOM 3726 C CA . SER A 1 25 ? -3.526 -8.259 -7.397 1.00 0.00 22 SER A CA 3
ATOM 3727 C C . SER A 1 25 ? -2.411 -8.249 -6.359 1.00 0.00 22 SER A C 3
ATOM 3728 O O . SER A 1 25 ? -2.267 -9.138 -5.498 1.00 0.00 22 SER A O 3
ATOM 3736 N N . ARG A 1 26 ? -1.678 -7.188 -6.433 1.00 0.00 23 ARG A N 3
ATOM 3737 C CA . ARG A 1 26 ? -0.579 -6.918 -5.598 1.00 0.00 23 ARG A CA 3
ATOM 3738 C C . ARG A 1 26 ? -0.636 -5.457 -5.233 1.00 0.00 23 ARG A C 3
ATOM 3739 O O . ARG A 1 26 ? -0.890 -4.608 -6.095 1.00 0.00 23 ARG A O 3
ATOM 3760 N N . LEU A 1 27 ? -0.459 -5.168 -3.976 1.00 0.00 24 LEU A N 3
ATOM 3761 C CA . LEU A 1 27 ? -0.461 -3.807 -3.518 1.00 0.00 24 LEU A CA 3
ATOM 3762 C C . LEU A 1 27 ? 0.903 -3.231 -3.859 1.00 0.00 24 LEU A C 3
ATOM 3763 O O . LEU A 1 27 ? 1.898 -3.559 -3.214 1.00 0.00 24 LEU A O 3
ATOM 3779 N N . LYS A 1 28 ? 0.946 -2.401 -4.898 1.00 0.00 25 LYS A N 3
ATOM 3780 C CA . LYS A 1 28 ? 2.205 -1.838 -5.355 1.00 0.00 25 LYS A CA 3
ATOM 3781 C C . LYS A 1 28 ? 2.226 -0.325 -5.288 1.00 0.00 25 LYS A C 3
ATOM 3782 O O . LYS A 1 28 ? 1.486 0.354 -6.000 1.00 0.00 25 LYS A O 3
ATOM 3801 N N . TRP A 1 29 ? 3.082 0.197 -4.439 1.00 0.00 26 TRP A N 3
ATOM 3802 C CA . TRP A 1 29 ? 3.258 1.628 -4.329 1.00 0.00 26 TRP A CA 3
ATOM 3803 C C . TRP A 1 29 ? 4.592 1.967 -4.956 1.00 0.00 26 TRP A C 3
ATOM 3804 O O . TRP A 1 29 ? 5.545 1.204 -4.825 1.00 0.00 26 TRP A O 3
ATOM 3825 N N . THR A 1 30 ? 4.674 3.096 -5.611 1.00 0.00 27 THR A N 3
ATOM 3826 C CA . THR A 1 30 ? 5.902 3.491 -6.269 1.00 0.00 27 THR A CA 3
ATOM 3827 C C . THR A 1 30 ? 6.295 4.916 -5.922 1.00 0.00 27 THR A C 3
ATOM 3828 O O . THR A 1 30 ? 5.465 5.815 -5.990 1.00 0.00 27 THR A O 3
ATOM 3839 N N . GLY A 1 31 ? 7.566 5.118 -5.592 1.00 0.00 28 GLY A N 3
ATOM 3840 C CA . GLY A 1 31 ? 8.044 6.441 -5.247 1.00 0.00 28 GLY A CA 3
ATOM 3841 C C . GLY A 1 31 ? 8.729 7.126 -6.404 1.00 0.00 28 GLY A C 3
ATOM 3842 O O . GLY A 1 31 ? 9.104 6.476 -7.382 1.00 0.00 28 GLY A O 3
ATOM 3846 N N . GLU A 1 32 ? 8.911 8.435 -6.292 1.00 0.00 29 GLU A N 3
ATOM 3847 C CA . GLU A 1 32 ? 9.554 9.208 -7.338 1.00 0.00 29 GLU A CA 3
ATOM 3848 C C . GLU A 1 32 ? 11.005 8.761 -7.517 1.00 0.00 29 GLU A C 3
ATOM 3849 O O . GLU A 1 32 ? 11.707 8.464 -6.542 1.00 0.00 29 GLU A O 3
ATOM 3861 N N . GLY A 1 33 ? 11.438 8.678 -8.766 1.00 0.00 30 GLY A N 3
ATOM 3862 C CA . GLY A 1 33 ? 12.796 8.261 -9.055 1.00 0.00 30 GLY A CA 3
ATOM 3863 C C . GLY A 1 33 ? 12.919 6.754 -9.166 1.00 0.00 30 GLY A C 3
ATOM 3864 O O . GLY A 1 33 ? 13.995 6.233 -9.453 1.00 0.00 30 GLY A O 3
ATOM 3868 N N . LYS A 1 34 ? 11.820 6.052 -8.936 1.00 0.00 31 LYS A N 3
ATOM 3869 C CA . LYS A 1 34 ? 11.816 4.603 -9.017 1.00 0.00 31 LYS A CA 3
ATOM 3870 C C . LYS A 1 34 ? 10.958 4.126 -10.178 1.00 0.00 31 LYS A C 3
ATOM 3871 O O . LYS A 1 34 ? 9.758 4.386 -10.220 1.00 0.00 31 LYS A O 3
ATOM 3890 N N . THR A 1 35 ? 11.584 3.445 -11.128 1.00 0.00 32 THR A N 3
ATOM 3891 C CA . THR A 1 35 ? 10.877 2.912 -12.281 1.00 0.00 32 THR A CA 3
ATOM 3892 C C . THR A 1 35 ? 10.022 1.719 -11.867 1.00 0.00 32 THR A C 3
ATOM 3893 O O . THR A 1 35 ? 8.997 1.420 -12.477 1.00 0.00 32 THR A O 3
ATOM 3904 N N . THR A 1 36 ? 10.467 1.043 -10.820 1.00 0.00 33 THR A N 3
ATOM 3905 C CA . THR A 1 36 ? 9.765 -0.107 -10.287 1.00 0.00 33 THR A CA 3
ATOM 3906 C C . THR A 1 36 ? 9.133 0.254 -8.948 1.00 0.00 33 THR A C 3
ATOM 3907 O O . THR A 1 36 ? 9.639 1.135 -8.246 1.00 0.00 33 THR A O 3
ATOM 3918 N N . PRO A 1 37 ? 8.026 -0.402 -8.573 1.00 0.00 34 PRO A N 3
ATOM 3919 C CA . PRO A 1 37 ? 7.351 -0.136 -7.300 1.00 0.00 34 PRO A CA 3
ATOM 3920 C C . PRO A 1 37 ? 8.284 -0.290 -6.101 1.00 0.00 34 PRO A C 3
ATOM 3921 O O . PRO A 1 37 ? 9.237 -1.072 -6.128 1.00 0.00 34 PRO A O 3
ATOM 3932 N N . SER A 1 38 ? 8.026 0.492 -5.069 1.00 0.00 35 SER A N 3
ATOM 3933 C CA . SER A 1 38 ? 8.806 0.440 -3.848 1.00 0.00 35 SER A CA 3
ATOM 3934 C C . SER A 1 38 ? 8.128 -0.510 -2.871 1.00 0.00 35 SER A C 3
ATOM 3935 O O . SER A 1 38 ? 8.781 -1.188 -2.082 1.00 0.00 35 SER A O 3
ATOM 3943 N N . VAL A 1 39 ? 6.804 -0.551 -2.945 1.00 0.00 36 VAL A N 3
ATOM 3944 C CA . VAL A 1 39 ? 6.017 -1.428 -2.105 1.00 0.00 36 VAL A CA 3
ATOM 3945 C C . VAL A 1 39 ? 5.299 -2.422 -2.991 1.00 0.00 36 VAL A C 3
ATOM 3946 O O . VAL A 1 39 ? 4.225 -2.131 -3.487 1.00 0.00 36 VAL A O 3
ATOM 3959 N N . ASP A 1 40 ? 5.912 -3.565 -3.235 1.00 0.00 37 ASP A N 3
ATOM 3960 C CA . ASP A 1 40 ? 5.278 -4.584 -4.058 1.00 0.00 37 ASP A CA 3
ATOM 3961 C C . ASP A 1 40 ? 4.981 -5.793 -3.194 1.00 0.00 37 ASP A C 3
ATOM 3962 O O . ASP A 1 40 ? 5.841 -6.652 -2.971 1.00 0.00 37 ASP A O 3
ATOM 3971 N N . ILE A 1 41 ? 3.767 -5.837 -2.676 1.00 0.00 38 ILE A N 3
ATOM 3972 C CA . ILE A 1 41 ? 3.348 -6.924 -1.814 1.00 0.00 38 ILE A CA 3
ATOM 3973 C C . ILE A 1 41 ? 2.012 -7.487 -2.283 1.00 0.00 38 ILE A C 3
ATOM 3974 O O . ILE A 1 41 ? 1.036 -6.752 -2.418 1.00 0.00 38 ILE A O 3
ATOM 3990 N N . ALA A 1 42 ? 1.969 -8.786 -2.534 1.00 0.00 39 ALA A N 3
ATOM 3991 C CA . ALA A 1 42 ? 0.745 -9.433 -2.984 1.00 0.00 39 ALA A CA 3
ATOM 3992 C C . ALA A 1 42 ? -0.276 -9.488 -1.859 1.00 0.00 39 ALA A C 3
ATOM 3993 O O . ALA A 1 42 ? 0.068 -9.311 -0.691 1.00 0.00 39 ALA A O 3
ATOM 4000 N N . PHE A 1 43 ? -1.531 -9.737 -2.207 1.00 0.00 40 PHE A N 3
ATOM 4001 C CA . PHE A 1 43 ? -2.601 -9.784 -1.206 1.00 0.00 40 PHE A CA 3
ATOM 4002 C C . PHE A 1 43 ? -2.461 -10.953 -0.236 1.00 0.00 40 PHE A C 3
ATOM 4003 O O . PHE A 1 43 ? -3.066 -10.954 0.835 1.00 0.00 40 PHE A O 3
ATOM 4020 N N . ASP A 1 44 ? -1.650 -11.926 -0.600 1.00 0.00 41 ASP A N 3
ATOM 4021 C CA . ASP A 1 44 ? -1.402 -13.084 0.242 1.00 0.00 41 ASP A CA 3
ATOM 4022 C C . ASP A 1 44 ? -0.429 -12.676 1.333 1.00 0.00 41 ASP A C 3
ATOM 4023 O O . ASP A 1 44 ? -0.301 -13.335 2.367 1.00 0.00 41 ASP A O 3
ATOM 4032 N N . ALA A 1 45 ? 0.205 -11.537 1.097 1.00 0.00 42 ALA A N 3
ATOM 4033 C CA . ALA A 1 45 ? 1.163 -10.963 2.009 1.00 0.00 42 ALA A CA 3
ATOM 4034 C C . ALA A 1 45 ? 0.540 -9.754 2.688 1.00 0.00 42 ALA A C 3
ATOM 4035 O O . ALA A 1 45 ? 1.222 -8.908 3.230 1.00 0.00 42 ALA A O 3
ATOM 4042 N N . ILE A 1 46 ? -0.780 -9.686 2.647 1.00 0.00 43 ILE A N 3
ATOM 4043 C CA . ILE A 1 46 ? -1.512 -8.623 3.304 1.00 0.00 43 ILE A CA 3
ATOM 4044 C C . ILE A 1 46 ? -2.464 -9.281 4.264 1.00 0.00 43 ILE A C 3
ATOM 4045 O O . ILE A 1 46 ? -3.445 -9.914 3.867 1.00 0.00 43 ILE A O 3
ATOM 4061 N N . SER A 1 47 ? -2.130 -9.187 5.521 1.00 0.00 44 SER A N 3
ATOM 4062 C CA . SER A 1 47 ? -2.907 -9.824 6.549 1.00 0.00 44 SER A CA 3
ATOM 4063 C C . SER A 1 47 ? -4.093 -8.945 6.941 1.00 0.00 44 SER A C 3
ATOM 4064 O O . SER A 1 47 ? -5.172 -9.446 7.260 1.00 0.00 44 SER A O 3
ATOM 4072 N N . ASN A 1 48 ? -3.874 -7.634 6.888 1.00 0.00 45 ASN A N 3
ATOM 4073 C CA . ASN A 1 48 ? -4.889 -6.639 7.229 1.00 0.00 45 ASN A CA 3
ATOM 4074 C C . ASN A 1 48 ? -4.279 -5.255 7.068 1.00 0.00 45 ASN A C 3
ATOM 4075 O O . ASN A 1 48 ? -3.093 -5.143 6.770 1.00 0.00 45 ASN A O 3
ATOM 4086 N N . LEU A 1 49 ? -5.071 -4.205 7.221 1.00 0.00 46 LEU A N 3
ATOM 4087 C CA . LEU A 1 49 ? -4.545 -2.855 7.098 1.00 0.00 46 LEU A CA 3
ATOM 4088 C C . LEU A 1 49 ? -5.369 -1.860 7.915 1.00 0.00 46 LEU A C 3
ATOM 4089 O O . LEU A 1 49 ? -6.428 -2.202 8.437 1.00 0.00 46 LEU A O 3
ATOM 4105 N N . GLN A 1 50 ? -4.864 -0.634 8.029 1.00 0.00 47 GLN A N 3
ATOM 4106 C CA . GLN A 1 50 ? -5.559 0.419 8.756 1.00 0.00 47 GLN A CA 3
ATOM 4107 C C . GLN A 1 50 ? -5.445 1.735 7.988 1.00 0.00 47 GLN A C 3
ATOM 4108 O O . GLN A 1 50 ? -4.357 2.165 7.623 1.00 0.00 47 GLN A O 3
ATOM 4122 N N . THR A 1 51 ? -6.574 2.347 7.713 1.00 0.00 48 THR A N 3
ATOM 4123 C CA . THR A 1 51 ? -6.614 3.597 6.973 1.00 0.00 48 THR A CA 3
ATOM 4124 C C . THR A 1 51 ? -7.050 4.742 7.877 1.00 0.00 48 THR A C 3
ATOM 4125 O O . THR A 1 51 ? -7.642 4.506 8.933 1.00 0.00 48 THR A O 3
ATOM 4136 N N . THR A 1 52 ? -6.723 5.976 7.495 1.00 0.00 49 THR A N 3
ATOM 4137 C CA . THR A 1 52 ? -7.122 7.134 8.283 1.00 0.00 49 THR A CA 3
ATOM 4138 C C . THR A 1 52 ? -8.642 7.181 8.478 1.00 0.00 49 THR A C 3
ATOM 4139 O O . THR A 1 52 ? -9.390 6.643 7.661 1.00 0.00 49 THR A O 3
ATOM 4150 N N . PRO A 1 53 ? -9.124 7.853 9.539 1.00 0.00 50 PRO A N 3
ATOM 4151 C CA . PRO A 1 53 ? -10.562 7.950 9.829 1.00 0.00 50 PRO A CA 3
ATOM 4152 C C . PRO A 1 53 ? -11.304 8.944 8.928 1.00 0.00 50 PRO A C 3
ATOM 4153 O O . PRO A 1 53 ? -12.383 9.415 9.288 1.00 0.00 50 PRO A O 3
ATOM 4164 N N . ALA A 1 54 ? -10.712 9.251 7.766 1.00 0.00 51 ALA A N 3
ATOM 4165 C CA . ALA A 1 54 ? -11.285 10.181 6.780 1.00 0.00 51 ALA A CA 3
ATOM 4166 C C . ALA A 1 54 ? -11.296 11.626 7.282 1.00 0.00 51 ALA A C 3
ATOM 4167 O O . ALA A 1 54 ? -10.721 12.512 6.648 1.00 0.00 51 ALA A O 3
ATOM 4174 N N . SER A 1 55 ? -11.945 11.854 8.415 1.00 0.00 52 SER A N 3
ATOM 4175 C CA . SER A 1 55 ? -12.041 13.181 9.007 1.00 0.00 52 SER A CA 3
ATOM 4176 C C . SER A 1 55 ? -10.728 13.581 9.680 1.00 0.00 52 SER A C 3
ATOM 4177 O O . SER A 1 55 ? -10.658 13.747 10.900 1.00 0.00 52 SER A O 3
ATOM 4185 N N . ASN A 1 56 ? -9.684 13.712 8.876 1.00 0.00 53 ASN A N 3
ATOM 4186 C CA . ASN A 1 56 ? -8.372 14.096 9.366 1.00 0.00 53 ASN A CA 3
ATOM 4187 C C . ASN A 1 56 ? -7.503 14.540 8.201 1.00 0.00 53 ASN A C 3
ATOM 4188 O O . ASN A 1 56 ? -7.405 13.834 7.200 1.00 0.00 53 ASN A O 3
ATOM 4199 N N . PRO A 1 57 ? -6.874 15.721 8.308 1.00 0.00 54 PRO A N 3
ATOM 4200 C CA . PRO A 1 57 ? -6.009 16.259 7.250 1.00 0.00 54 PRO A CA 3
ATOM 4201 C C . PRO A 1 57 ? -4.859 15.316 6.904 1.00 0.00 54 PRO A C 3
ATOM 4202 O O . PRO A 1 57 ? -4.405 15.261 5.761 1.00 0.00 54 PRO A O 3
ATOM 4213 N N . LYS A 1 58 ? -4.409 14.558 7.895 1.00 0.00 55 LYS A N 3
ATOM 4214 C CA . LYS A 1 58 ? -3.316 13.620 7.701 1.00 0.00 55 LYS A CA 3
ATOM 4215 C C . LYS A 1 58 ? -3.846 12.276 7.219 1.00 0.00 55 LYS A C 3
ATOM 4216 O O . LYS A 1 58 ? -3.724 11.274 7.917 1.00 0.00 55 LYS A O 3
ATOM 4235 N N . VAL A 1 59 ? -4.430 12.274 6.026 1.00 0.00 56 VAL A N 3
ATOM 4236 C CA . VAL A 1 59 ? -4.996 11.064 5.428 1.00 0.00 56 VAL A CA 3
ATOM 4237 C C . VAL A 1 59 ? -3.893 10.087 5.054 1.00 0.00 56 VAL A C 3
ATOM 4238 O O . VAL A 1 59 ? -2.909 10.475 4.440 1.00 0.00 56 VAL A O 3
ATOM 4251 N N . MET A 1 60 ? -4.025 8.839 5.472 1.00 0.00 57 MET A N 3
ATOM 4252 C CA . MET A 1 60 ? -3.021 7.836 5.166 1.00 0.00 57 MET A CA 3
ATOM 4253 C C . MET A 1 60 ? -3.623 6.433 4.998 1.00 0.00 57 MET A C 3
ATOM 4254 O O . MET A 1 60 ? -4.811 6.212 5.240 1.00 0.00 57 MET A O 3
ATOM 4268 N N . ILE A 1 61 ? -2.762 5.494 4.612 1.00 0.00 58 ILE A N 3
ATOM 4269 C CA . ILE A 1 61 ? -3.116 4.084 4.456 1.00 0.00 58 ILE A CA 3
ATOM 4270 C C . ILE A 1 61 ? -1.976 3.227 5.017 1.00 0.00 58 ILE A C 3
ATOM 4271 O O . ILE A 1 61 ? -0.836 3.324 4.567 1.00 0.00 58 ILE A O 3
ATOM 4287 N N . ARG A 1 62 ? -2.282 2.425 6.026 1.00 0.00 59 ARG A N 3
ATOM 4288 C CA . ARG A 1 62 ? -1.300 1.543 6.645 1.00 0.00 59 ARG A CA 3
ATOM 4289 C C . ARG A 1 62 ? -1.626 0.116 6.277 1.00 0.00 59 ARG A C 3
ATOM 4290 O O . ARG A 1 62 ? -2.782 -0.270 6.331 1.00 0.00 59 ARG A O 3
ATOM 4311 N N . VAL A 1 63 ? -0.631 -0.669 5.920 1.00 0.00 60 VAL A N 3
ATOM 4312 C CA . VAL A 1 63 ? -0.876 -2.054 5.551 1.00 0.00 60 VAL A CA 3
ATOM 4313 C C . VAL A 1 63 ? -0.019 -3.001 6.378 1.00 0.00 60 VAL A C 3
ATOM 4314 O O . VAL A 1 63 ? 1.168 -2.752 6.589 1.00 0.00 60 VAL A O 3
ATOM 4327 N N . PHE A 1 64 ? -0.630 -4.074 6.851 1.00 0.00 61 PHE A N 3
ATOM 4328 C CA . PHE A 1 64 ? 0.067 -5.077 7.639 1.00 0.00 61 PHE A CA 3
ATOM 4329 C C . PHE A 1 64 ? 0.378 -6.264 6.739 1.00 0.00 61 PHE A C 3
ATOM 4330 O O . PHE A 1 64 ? -0.524 -6.956 6.257 1.00 0.00 61 PHE A O 3
ATOM 4347 N N . ILE A 1 65 ? 1.658 -6.481 6.513 1.00 0.00 62 ILE A N 3
ATOM 4348 C CA . ILE A 1 65 ? 2.123 -7.518 5.611 1.00 0.00 62 ILE A CA 3
ATOM 4349 C C . ILE A 1 65 ? 2.387 -8.857 6.292 1.00 0.00 62 ILE A C 3
ATOM 4350 O O . ILE A 1 65 ? 3.050 -8.930 7.331 1.00 0.00 62 ILE A O 3
ATOM 4366 N N . VAL A 1 66 ? 1.843 -9.911 5.690 1.00 0.00 63 VAL A N 3
ATOM 4367 C CA . VAL A 1 66 ? 2.063 -11.271 6.144 1.00 0.00 63 VAL A CA 3
ATOM 4368 C C . VAL A 1 66 ? 3.379 -11.671 5.519 1.00 0.00 63 VAL A C 3
ATOM 4369 O O . VAL A 1 66 ? 3.798 -11.038 4.555 1.00 0.00 63 VAL A O 3
ATOM 4382 N N . VAL A 1 67 ? 4.037 -12.696 5.991 1.00 0.00 64 VAL A N 3
ATOM 4383 C CA . VAL A 1 67 ? 5.312 -13.001 5.397 1.00 0.00 64 VAL A CA 3
ATOM 4384 C C . VAL A 1 67 ? 5.176 -13.742 4.103 1.00 0.00 64 VAL A C 3
ATOM 4385 O O . VAL A 1 67 ? 4.799 -14.915 4.078 1.00 0.00 64 VAL A O 3
ATOM 4398 N N . LYS A 1 68 ? 5.454 -13.057 3.040 1.00 0.00 65 LYS A N 3
ATOM 4399 C CA . LYS A 1 68 ? 5.505 -13.703 1.767 1.00 0.00 65 LYS A CA 3
ATOM 4400 C C . LYS A 1 68 ? 6.891 -14.311 1.741 1.00 0.00 65 LYS A C 3
ATOM 4401 O O . LYS A 1 68 ? 7.852 -13.641 2.129 1.00 0.00 65 LYS A O 3
ATOM 4420 N N . GLU A 1 69 ? 6.993 -15.569 1.362 1.00 0.00 66 GLU A N 3
ATOM 4421 C CA . GLU A 1 69 ? 8.277 -16.256 1.378 1.00 0.00 66 GLU A CA 3
ATOM 4422 C C . GLU A 1 69 ? 9.380 -15.402 0.758 1.00 0.00 66 GLU A C 3
ATOM 4423 O O . GLU A 1 69 ? 9.290 -14.988 -0.401 1.00 0.00 66 GLU A O 3
ATOM 4435 N N . GLY A 1 70 ? 10.404 -15.119 1.555 1.00 0.00 67 GLY A N 3
ATOM 4436 C CA . GLY A 1 70 ? 11.507 -14.312 1.087 1.00 0.00 67 GLY A CA 3
ATOM 4437 C C . GLY A 1 70 ? 11.749 -13.068 1.929 1.00 0.00 67 GLY A C 3
ATOM 4438 O O . GLY A 1 70 ? 12.724 -12.352 1.699 1.00 0.00 67 GLY A O 3
ATOM 4442 N N . GLU A 1 71 ? 10.877 -12.794 2.900 1.00 0.00 68 GLU A N 3
ATOM 4443 C CA . GLU A 1 71 ? 11.045 -11.615 3.750 1.00 0.00 68 GLU A CA 3
ATOM 4444 C C . GLU A 1 71 ? 10.497 -11.868 5.152 1.00 0.00 68 GLU A C 3
ATOM 4445 O O . GLU A 1 71 ? 10.484 -13.007 5.614 1.00 0.00 68 GLU A O 3
ATOM 4457 N N . ASP A 1 72 ? 10.063 -10.804 5.822 1.00 0.00 69 ASP A N 3
ATOM 4458 C CA . ASP A 1 72 ? 9.508 -10.895 7.172 1.00 0.00 69 ASP A CA 3
ATOM 4459 C C . ASP A 1 72 ? 8.221 -10.073 7.268 1.00 0.00 69 ASP A C 3
ATOM 4460 O O . ASP A 1 72 ? 7.971 -9.216 6.417 1.00 0.00 69 ASP A O 3
ATOM 4469 N N . PRO A 1 73 ? 7.379 -10.314 8.298 1.00 0.00 70 PRO A N 3
ATOM 4470 C CA . PRO A 1 73 ? 6.130 -9.565 8.472 1.00 0.00 70 PRO A CA 3
ATOM 4471 C C . PRO A 1 73 ? 6.436 -8.091 8.738 1.00 0.00 70 PRO A C 3
ATOM 4472 O O . PRO A 1 73 ? 7.193 -7.771 9.656 1.00 0.00 70 PRO A O 3
ATOM 4483 N N . THR A 1 74 ? 5.851 -7.193 7.963 1.00 0.00 71 THR A N 3
ATOM 4484 C CA . THR A 1 74 ? 6.124 -5.770 8.132 1.00 0.00 71 THR A CA 3
ATOM 4485 C C . THR A 1 74 ? 4.870 -4.926 7.915 1.00 0.00 71 THR A C 3
ATOM 4486 O O . THR A 1 74 ? 3.930 -5.363 7.269 1.00 0.00 71 THR A O 3
ATOM 4497 N N . SER A 1 75 ? 4.849 -3.730 8.481 1.00 0.00 72 SER A N 3
ATOM 4498 C CA . SER A 1 75 ? 3.728 -2.827 8.301 1.00 0.00 72 SER A CA 3
ATOM 4499 C C . SER A 1 75 ? 4.209 -1.586 7.561 1.00 0.00 72 SER A C 3
ATOM 4500 O O . SER A 1 75 ? 5.188 -0.956 7.958 1.00 0.00 72 SER A O 3
ATOM 4508 N N . LEU A 1 76 ? 3.533 -1.245 6.477 1.00 0.00 73 LEU A N 3
ATOM 4509 C CA . LEU A 1 76 ? 3.926 -0.101 5.671 1.00 0.00 73 LEU A CA 3
ATOM 4510 C C . LEU A 1 76 ? 2.912 1.024 5.793 1.00 0.00 73 LEU A C 3
ATOM 4511 O O . LEU A 1 76 ? 1.738 0.775 6.070 1.00 0.00 73 LEU A O 3
ATOM 4527 N N . VAL A 1 77 ? 3.360 2.258 5.593 1.00 0.00 74 VAL A N 3
ATOM 4528 C CA . VAL A 1 77 ? 2.467 3.401 5.681 1.00 0.00 74 VAL A CA 3
ATOM 4529 C C . VAL A 1 77 ? 2.581 4.291 4.457 1.00 0.00 74 VAL A C 3
ATOM 4530 O O . VAL A 1 77 ? 3.675 4.695 4.064 1.00 0.00 74 VAL A O 3
ATOM 4543 N N . PHE A 1 78 ? 1.440 4.574 3.862 1.00 0.00 75 PHE A N 3
ATOM 4544 C CA . PHE A 1 78 ? 1.360 5.436 2.702 1.00 0.00 75 PHE A CA 3
ATOM 4545 C C . PHE A 1 78 ? 0.542 6.663 3.078 1.00 0.00 75 PHE A C 3
ATOM 4546 O O . PHE A 1 78 ? -0.675 6.587 3.220 1.00 0.00 75 PHE A O 3
ATOM 4563 N N . HIS A 1 79 ? 1.213 7.783 3.275 1.00 0.00 76 HIS A N 3
ATOM 4564 C CA . HIS A 1 79 ? 0.539 9.011 3.675 1.00 0.00 76 HIS A CA 3
ATOM 4565 C C . HIS A 1 79 ? -0.041 9.741 2.474 1.00 0.00 76 HIS A C 3
ATOM 4566 O O . HIS A 1 79 ? 0.689 10.234 1.634 1.00 0.00 76 HIS A O 3
ATOM 4580 N N . PHE A 1 80 ? -1.351 9.845 2.416 1.00 0.00 77 PHE A N 3
ATOM 4581 C CA . PHE A 1 80 ? -2.010 10.555 1.329 1.00 0.00 77 PHE A CA 3
ATOM 4582 C C . PHE A 1 80 ? -2.125 12.025 1.712 1.00 0.00 77 PHE A C 3
ATOM 4583 O O . PHE A 1 80 ? -2.659 12.839 0.975 1.00 0.00 77 PHE A O 3
ATOM 4600 N N . THR A 1 81 ? -1.601 12.339 2.888 1.00 0.00 78 THR A N 3
ATOM 4601 C CA . THR A 1 81 ? -1.622 13.684 3.446 1.00 0.00 78 THR A CA 3
ATOM 4602 C C . THR A 1 81 ? -1.079 14.734 2.468 1.00 0.00 78 THR A C 3
ATOM 4603 O O . THR A 1 81 ? -1.510 15.885 2.479 1.00 0.00 78 THR A O 3
ATOM 4614 N N . GLY A 1 82 ? -0.151 14.324 1.615 1.00 0.00 79 GLY A N 3
ATOM 4615 C CA . GLY A 1 82 ? 0.421 15.238 0.642 1.00 0.00 79 GLY A CA 3
ATOM 4616 C C . GLY A 1 82 ? -0.202 15.057 -0.727 1.00 0.00 79 GLY A C 3
ATOM 4617 O O . GLY A 1 82 ? 0.359 15.464 -1.742 1.00 0.00 79 GLY A O 3
ATOM 4621 N N . THR A 1 83 ? -1.373 14.443 -0.741 1.00 0.00 80 THR A N 3
ATOM 4622 C CA . THR A 1 83 ? -2.097 14.179 -1.964 1.00 0.00 80 THR A CA 3
ATOM 4623 C C . THR A 1 83 ? -3.371 15.018 -2.020 1.00 0.00 80 THR A C 3
ATOM 4624 O O . THR A 1 83 ? -4.153 15.037 -1.065 1.00 0.00 80 THR A O 3
ATOM 4635 N N . PRO A 1 84 ? -3.588 15.735 -3.136 1.00 0.00 81 PRO A N 3
ATOM 4636 C CA . PRO A 1 84 ? -4.773 16.579 -3.323 1.00 0.00 81 PRO A CA 3
ATOM 4637 C C . PRO A 1 84 ? -6.072 15.831 -3.037 1.00 0.00 81 PRO A C 3
ATOM 4638 O O . PRO A 1 84 ? -6.977 16.364 -2.394 1.00 0.00 81 PRO A O 3
ATOM 4649 N N . ASN A 1 85 ? -6.145 14.586 -3.490 1.00 0.00 82 ASN A N 3
ATOM 4650 C CA . ASN A 1 85 ? -7.331 13.762 -3.292 1.00 0.00 82 ASN A CA 3
ATOM 4651 C C . ASN A 1 85 ? -7.009 12.564 -2.398 1.00 0.00 82 ASN A C 3
ATOM 4652 O O . ASN A 1 85 ? -7.270 11.415 -2.740 1.00 0.00 82 ASN A O 3
ATOM 4663 N N . ALA A 1 86 ? -6.441 12.868 -1.245 1.00 0.00 83 ALA A N 3
ATOM 4664 C CA . ALA A 1 86 ? -6.038 11.872 -0.253 1.00 0.00 83 ALA A CA 3
ATOM 4665 C C . ALA A 1 86 ? -7.166 10.955 0.211 1.00 0.00 83 ALA A C 3
ATOM 4666 O O . ALA A 1 86 ? -7.086 9.756 0.028 1.00 0.00 83 ALA A O 3
ATOM 4673 N N . ARG A 1 87 ? -8.222 11.528 0.773 1.00 0.00 84 ARG A N 3
ATOM 4674 C CA . ARG A 1 87 ? -9.325 10.739 1.342 1.00 0.00 84 ARG A CA 3
ATOM 4675 C C . ARG A 1 87 ? -10.107 9.945 0.304 1.00 0.00 84 ARG A C 3
ATOM 4676 O O . ARG A 1 87 ? -10.375 8.762 0.500 1.00 0.00 84 ARG A O 3
ATOM 4697 N N . GLU A 1 88 ? -10.456 10.587 -0.793 1.00 0.00 85 GLU A N 3
ATOM 4698 C CA . GLU A 1 88 ? -11.244 9.948 -1.830 1.00 0.00 85 GLU A CA 3
ATOM 4699 C C . GLU A 1 88 ? -10.466 8.815 -2.475 1.00 0.00 85 GLU A C 3
ATOM 4700 O O . GLU A 1 88 ? -10.990 7.718 -2.665 1.00 0.00 85 GLU A O 3
ATOM 4712 N N . ASN A 1 89 ? -9.207 9.067 -2.794 1.00 0.00 86 ASN A N 3
ATOM 4713 C CA . ASN A 1 89 ? -8.379 8.039 -3.388 1.00 0.00 86 ASN A CA 3
ATOM 4714 C C . ASN A 1 89 ? -8.019 7.001 -2.340 1.00 0.00 86 ASN A C 3
ATOM 4715 O O . ASN A 1 89 ? -7.832 5.832 -2.660 1.00 0.00 86 ASN A O 3
ATOM 4726 N N . CYS A 1 90 ? -7.920 7.439 -1.086 1.00 0.00 87 CYS A N 3
ATOM 4727 C CA . CYS A 1 90 ? -7.614 6.540 0.016 1.00 0.00 87 CYS A CA 3
ATOM 4728 C C . CYS A 1 90 ? -8.700 5.483 0.111 1.00 0.00 87 CYS A C 3
ATOM 4729 O O . CYS A 1 90 ? -8.401 4.294 0.163 1.00 0.00 87 CYS A O 3
ATOM 4737 N N . ASP A 1 91 ? -9.965 5.913 0.108 1.00 0.00 88 ASP A N 3
ATOM 4738 C CA . ASP A 1 91 ? -11.079 4.972 0.171 1.00 0.00 88 ASP A CA 3
ATOM 4739 C C . ASP A 1 91 ? -11.086 4.117 -1.082 1.00 0.00 88 ASP A C 3
ATOM 4740 O O . ASP A 1 91 ? -11.241 2.901 -1.010 1.00 0.00 88 ASP A O 3
ATOM 4749 N N . MET A 1 92 ? -10.888 4.763 -2.231 1.00 0.00 89 MET A N 3
ATOM 4750 C CA . MET A 1 92 ? -10.843 4.058 -3.505 1.00 0.00 89 MET A CA 3
ATOM 4751 C C . MET A 1 92 ? -9.805 2.944 -3.432 1.00 0.00 89 MET A C 3
ATOM 4752 O O . MET A 1 92 ? -10.058 1.819 -3.863 1.00 0.00 89 MET A O 3
ATOM 4766 N N . ILE A 1 93 ? -8.640 3.265 -2.871 1.00 0.00 90 ILE A N 3
ATOM 4767 C CA . ILE A 1 93 ? -7.582 2.282 -2.696 1.00 0.00 90 ILE A CA 3
ATOM 4768 C C . ILE A 1 93 ? -8.041 1.219 -1.718 1.00 0.00 90 ILE A C 3
ATOM 4769 O O . ILE A 1 93 ? -8.087 0.058 -2.059 1.00 0.00 90 ILE A O 3
ATOM 4785 N N . THR A 1 94 ? -8.414 1.646 -0.516 1.00 0.00 91 THR A N 3
ATOM 4786 C CA . THR A 1 94 ? -8.858 0.739 0.539 1.00 0.00 91 THR A CA 3
ATOM 4787 C C . THR A 1 94 ? -9.941 -0.220 0.059 1.00 0.00 91 THR A C 3
ATOM 4788 O O . THR A 1 94 ? -9.849 -1.421 0.290 1.00 0.00 91 THR A O 3
ATOM 4799 N N . ASN A 1 95 ? -10.958 0.312 -0.603 1.00 0.00 92 ASN A N 3
ATOM 4800 C CA . ASN A 1 95 ? -12.049 -0.507 -1.109 1.00 0.00 92 ASN A CA 3
ATOM 4801 C C . ASN A 1 95 ? -11.523 -1.546 -2.083 1.00 0.00 92 ASN A C 3
ATOM 4802 O O . ASN A 1 95 ? -11.655 -2.745 -1.848 1.00 0.00 92 ASN A O 3
ATOM 4813 N N . GLU A 1 96 ? -10.901 -1.073 -3.154 1.00 0.00 93 GLU A N 3
ATOM 4814 C CA . GLU A 1 96 ? -10.330 -1.944 -4.174 1.00 0.00 93 GLU A CA 3
ATOM 4815 C C . GLU A 1 96 ? -9.333 -2.915 -3.543 1.00 0.00 93 GLU A C 3
ATOM 4816 O O . GLU A 1 96 ? -9.409 -4.123 -3.744 1.00 0.00 93 GLU A O 3
ATOM 4828 N N . LEU A 1 97 ? -8.433 -2.364 -2.742 1.00 0.00 94 LEU A N 3
ATOM 4829 C CA . LEU A 1 97 ? -7.403 -3.129 -2.055 1.00 0.00 94 LEU A CA 3
ATOM 4830 C C . LEU A 1 97 ? -8.014 -4.224 -1.195 1.00 0.00 94 LEU A C 3
ATOM 4831 O O . LEU A 1 97 ? -7.823 -5.397 -1.467 1.00 0.00 94 LEU A O 3
ATOM 4847 N N . ARG A 1 98 ? -8.796 -3.827 -0.200 1.00 0.00 95 ARG A N 3
ATOM 4848 C CA . ARG A 1 98 ? -9.414 -4.769 0.728 1.00 0.00 95 ARG A CA 3
ATOM 4849 C C . ARG A 1 98 ? -10.274 -5.803 0.006 1.00 0.00 95 ARG A C 3
ATOM 4850 O O . ARG A 1 98 ? -10.221 -6.992 0.327 1.00 0.00 95 ARG A O 3
ATOM 4871 N N . ASN A 1 99 ? -11.064 -5.355 -0.959 1.00 0.00 96 ASN A N 3
ATOM 4872 C CA . ASN A 1 99 ? -11.927 -6.260 -1.714 1.00 0.00 96 ASN A CA 3
ATOM 4873 C C . ASN A 1 99 ? -11.096 -7.234 -2.539 1.00 0.00 96 ASN A C 3
ATOM 4874 O O . ASN A 1 99 ? -11.392 -8.429 -2.589 1.00 0.00 96 ASN A O 3
ATOM 4885 N N . ALA A 1 100 ? -10.049 -6.726 -3.173 1.00 0.00 97 ALA A N 3
ATOM 4886 C CA . ALA A 1 100 ? -9.172 -7.560 -3.977 1.00 0.00 97 ALA A CA 3
ATOM 4887 C C . ALA A 1 100 ? -8.348 -8.483 -3.083 1.00 0.00 97 ALA A C 3
ATOM 4888 O O . ALA A 1 100 ? -8.084 -9.633 -3.446 1.00 0.00 97 ALA A O 3
ATOM 4895 N N . ILE A 1 101 ? -7.940 -7.977 -1.916 1.00 0.00 98 ILE A N 3
ATOM 4896 C CA . ILE A 1 101 ? -7.175 -8.778 -0.967 1.00 0.00 98 ILE A CA 3
ATOM 4897 C C . ILE A 1 101 ? -8.019 -9.976 -0.542 1.00 0.00 98 ILE A C 3
ATOM 4898 O O . ILE A 1 101 ? -7.527 -11.104 -0.470 1.00 0.00 98 ILE A O 3
ATOM 4914 N N . GLN A 1 102 ? -9.299 -9.715 -0.278 1.00 0.00 99 GLN A N 3
ATOM 4915 C CA . GLN A 1 102 ? -10.237 -10.757 0.123 1.00 0.00 99 GLN A CA 3
ATOM 4916 C C . GLN A 1 102 ? -10.317 -11.823 -0.963 1.00 0.00 99 GLN A C 3
ATOM 4917 O O . GLN A 1 102 ? -10.248 -13.014 -0.682 1.00 0.00 99 GLN A O 3
ATOM 4931 N N . ARG A 1 103 ? -10.421 -11.372 -2.210 1.00 0.00 100 ARG A N 3
ATOM 4932 C CA . ARG A 1 103 ? -10.489 -12.271 -3.359 1.00 0.00 100 ARG A CA 3
ATOM 4933 C C . ARG A 1 103 ? -9.296 -13.231 -3.360 1.00 0.00 100 ARG A C 3
ATOM 4934 O O . ARG A 1 103 ? -9.421 -14.401 -3.724 1.00 0.00 100 ARG A O 3
ATOM 4955 N N . GLN A 1 104 ? -8.142 -12.723 -2.945 1.00 0.00 101 GLN A N 3
ATOM 4956 C CA . GLN A 1 104 ? -6.930 -13.526 -2.885 1.00 0.00 101 GLN A CA 3
ATOM 4957 C C . GLN A 1 104 ? -6.988 -14.475 -1.691 1.00 0.00 101 GLN A C 3
ATOM 4958 O O . GLN A 1 104 ? -6.430 -15.571 -1.726 1.00 0.00 101 GLN A O 3
ATOM 4972 N N . ARG A 1 105 ? -7.683 -14.047 -0.641 1.00 0.00 102 ARG A N 3
ATOM 4973 C CA . ARG A 1 105 ? -7.828 -14.847 0.571 1.00 0.00 102 ARG A CA 3
ATOM 4974 C C . ARG A 1 105 ? -8.710 -16.057 0.301 1.00 0.00 102 ARG A C 3
ATOM 4975 O O . ARG A 1 105 ? -8.401 -17.166 0.737 1.00 0.00 102 ARG A O 3
ATOM 4996 N N . GLU A 1 106 ? -9.800 -15.845 -0.431 1.00 0.00 103 GLU A N 3
ATOM 4997 C CA . GLU A 1 106 ? -10.701 -16.935 -0.790 1.00 0.00 103 GLU A CA 3
ATOM 4998 C C . GLU A 1 106 ? -9.958 -17.954 -1.648 1.00 0.00 103 GLU A C 3
ATOM 4999 O O . GLU A 1 106 ? -10.288 -19.141 -1.660 1.00 0.00 103 GLU A O 3
ATOM 5011 N N . GLY A 1 107 ? -8.943 -17.475 -2.359 1.00 0.00 104 GLY A N 3
ATOM 5012 C CA . GLY A 1 107 ? -8.146 -18.335 -3.208 1.00 0.00 104 GLY A CA 3
ATOM 5013 C C . GLY A 1 107 ? -6.991 -18.977 -2.460 1.00 0.00 104 GLY A C 3
ATOM 5014 O O . GLY A 1 107 ? -6.217 -19.735 -3.036 1.00 0.00 104 GLY A O 3
ATOM 5018 N N . SER A 1 108 ? -6.884 -18.684 -1.166 1.00 0.00 105 SER A N 3
ATOM 5019 C CA . SER A 1 108 ? -5.817 -19.243 -0.340 1.00 0.00 105 SER A CA 3
ATOM 5020 C C . SER A 1 108 ? -6.261 -20.569 0.277 1.00 0.00 105 SER A C 3
ATOM 5021 O O . SER A 1 108 ? -5.740 -20.998 1.308 1.00 0.00 105 SER A O 3
ATOM 5029 N N . GLN A 1 109 ? -7.225 -21.214 -0.366 1.00 0.00 106 GLN A N 3
ATOM 5030 C CA . GLN A 1 109 ? -7.749 -22.484 0.109 1.00 0.00 106 GLN A CA 3
ATOM 5031 C C . GLN A 1 109 ? -6.807 -23.630 -0.256 1.00 0.00 106 GLN A C 3
ATOM 5032 O O . GLN A 1 109 ? -6.796 -24.109 -1.391 1.00 0.00 106 GLN A O 3
ATOM 5046 N N . SER A 1 110 ? -6.001 -24.050 0.709 1.00 0.00 107 SER A N 3
ATOM 5047 C CA . SER A 1 110 ? -5.057 -25.134 0.501 1.00 0.00 107 SER A CA 3
ATOM 5048 C C . SER A 1 110 ? -5.764 -26.486 0.552 1.00 0.00 107 SER A C 3
ATOM 5049 O O . SER A 1 110 ? -6.003 -27.032 1.631 1.00 0.00 107 SER A O 3
ATOM 5057 N N . LYS A 1 111 ? -6.110 -27.002 -0.619 1.00 0.00 108 LYS A N 3
ATOM 5058 C CA . LYS A 1 111 ? -6.788 -28.283 -0.739 1.00 0.00 108 LYS A CA 3
ATOM 5059 C C . LYS A 1 111 ? -6.791 -28.694 -2.205 1.00 0.00 108 LYS A C 3
ATOM 5060 O O . LYS A 1 111 ? -7.309 -29.776 -2.532 1.00 0.00 108 LYS A O 3
ATOM 5080 N N . MET A 1 4 ? -14.762 -3.650 -6.416 1.00 0.00 1 MET A N 4
ATOM 5081 C CA . MET A 1 4 ? -15.263 -4.346 -7.625 1.00 0.00 1 MET A CA 4
ATOM 5082 C C . MET A 1 4 ? -14.138 -5.127 -8.292 1.00 0.00 1 MET A C 4
ATOM 5083 O O . MET A 1 4 ? -14.222 -6.344 -8.448 1.00 0.00 1 MET A O 4
ATOM 5097 N N . GLY A 1 5 ? -13.084 -4.422 -8.673 1.00 0.00 2 GLY A N 4
ATOM 5098 C CA . GLY A 1 5 ? -11.952 -5.054 -9.311 1.00 0.00 2 GLY A CA 4
ATOM 5099 C C . GLY A 1 5 ? -10.693 -4.830 -8.510 1.00 0.00 2 GLY A C 4
ATOM 5100 O O . GLY A 1 5 ? -10.762 -4.648 -7.294 1.00 0.00 2 GLY A O 4
ATOM 5104 N N . ASP A 1 6 ? -9.549 -4.844 -9.170 1.00 0.00 3 ASP A N 4
ATOM 5105 C CA . ASP A 1 6 ? -8.289 -4.626 -8.483 1.00 0.00 3 ASP A CA 4
ATOM 5106 C C . ASP A 1 6 ? -7.313 -3.825 -9.328 1.00 0.00 3 ASP A C 4
ATOM 5107 O O . ASP A 1 6 ? -6.338 -4.357 -9.850 1.00 0.00 3 ASP A O 4
ATOM 5116 N N . ARG A 1 7 ? -7.621 -2.539 -9.476 1.00 0.00 4 ARG A N 4
ATOM 5117 C CA . ARG A 1 7 ? -6.771 -1.593 -10.190 1.00 0.00 4 ARG A CA 4
ATOM 5118 C C . ARG A 1 7 ? -7.202 -0.174 -9.854 1.00 0.00 4 ARG A C 4
ATOM 5119 O O . ARG A 1 7 ? -8.240 0.297 -10.317 1.00 0.00 4 ARG A O 4
ATOM 5140 N N . VAL A 1 8 ? -6.407 0.486 -9.026 1.00 0.00 5 VAL A N 4
ATOM 5141 C CA . VAL A 1 8 ? -6.684 1.859 -8.603 1.00 0.00 5 VAL A CA 4
ATOM 5142 C C . VAL A 1 8 ? -5.392 2.594 -8.359 1.00 0.00 5 VAL A C 4
ATOM 5143 O O . VAL A 1 8 ? -4.421 2.026 -7.860 1.00 0.00 5 VAL A O 4
ATOM 5156 N N . GLU A 1 9 ? -5.393 3.849 -8.745 1.00 0.00 6 GLU A N 4
ATOM 5157 C CA . GLU A 1 9 ? -4.245 4.695 -8.588 1.00 0.00 6 GLU A CA 4
ATOM 5158 C C . GLU A 1 9 ? -4.538 5.838 -7.607 1.00 0.00 6 GLU A C 4
ATOM 5159 O O . GLU A 1 9 ? -5.591 6.470 -7.666 1.00 0.00 6 GLU A O 4
ATOM 5171 N N . ALA A 1 10 ? -3.593 6.073 -6.707 1.00 0.00 7 ALA A N 4
ATOM 5172 C CA . ALA A 1 10 ? -3.686 7.109 -5.675 1.00 0.00 7 ALA A CA 4
ATOM 5173 C C . ALA A 1 10 ? -2.304 7.355 -5.121 1.00 0.00 7 ALA A C 4
ATOM 5174 O O . ALA A 1 10 ? -1.756 6.496 -4.462 1.00 0.00 7 ALA A O 4
ATOM 5181 N N . LEU A 1 11 ? -1.719 8.508 -5.373 1.00 0.00 8 LEU A N 4
ATOM 5182 C CA . LEU A 1 11 ? -0.376 8.736 -4.875 1.00 0.00 8 LEU A CA 4
ATOM 5183 C C . LEU A 1 11 ? -0.387 8.995 -3.377 1.00 0.00 8 LEU A C 4
ATOM 5184 O O . LEU A 1 11 ? -1.321 9.586 -2.837 1.00 0.00 8 LEU A O 4
ATOM 5200 N N . ALA A 1 12 ? 0.659 8.529 -2.723 1.00 0.00 9 ALA A N 4
ATOM 5201 C CA . ALA A 1 12 ? 0.810 8.665 -1.292 1.00 0.00 9 ALA A CA 4
ATOM 5202 C C . ALA A 1 12 ? 2.286 8.714 -0.924 1.00 0.00 9 ALA A C 4
ATOM 5203 O O . ALA A 1 12 ? 3.147 8.403 -1.746 1.00 0.00 9 ALA A O 4
ATOM 5210 N N . ILE A 1 13 ? 2.570 9.135 0.292 1.00 0.00 10 ILE A N 4
ATOM 5211 C CA . ILE A 1 13 ? 3.931 9.229 0.780 1.00 0.00 10 ILE A CA 4
ATOM 5212 C C . ILE A 1 13 ? 4.338 7.955 1.508 1.00 0.00 10 ILE A C 4
ATOM 5213 O O . ILE A 1 13 ? 3.776 7.615 2.547 1.00 0.00 10 ILE A O 4
ATOM 5229 N N . PHE A 1 14 ? 5.296 7.247 0.944 1.00 0.00 11 PHE A N 4
ATOM 5230 C CA . PHE A 1 14 ? 5.816 6.045 1.553 1.00 0.00 11 PHE A CA 4
ATOM 5231 C C . PHE A 1 14 ? 7.277 6.269 1.902 1.00 0.00 11 PHE A C 4
ATOM 5232 O O . PHE A 1 14 ? 8.079 6.579 1.025 1.00 0.00 11 PHE A O 4
ATOM 5249 N N . ARG A 1 15 ? 7.617 6.125 3.181 1.00 0.00 12 ARG A N 4
ATOM 5250 C CA . ARG A 1 15 ? 8.986 6.327 3.645 1.00 0.00 12 ARG A CA 4
ATOM 5251 C C . ARG A 1 15 ? 9.501 7.718 3.259 1.00 0.00 12 ARG A C 4
ATOM 5252 O O . ARG A 1 15 ? 10.690 7.895 2.979 1.00 0.00 12 ARG A O 4
ATOM 5273 N N . LYS A 1 16 ? 8.588 8.698 3.291 1.00 0.00 13 LYS A N 4
ATOM 5274 C CA . LYS A 1 16 ? 8.873 10.091 2.947 1.00 0.00 13 LYS A CA 4
ATOM 5275 C C . LYS A 1 16 ? 9.040 10.285 1.444 1.00 0.00 13 LYS A C 4
ATOM 5276 O O . LYS A 1 16 ? 9.699 11.222 0.991 1.00 0.00 13 LYS A O 4
ATOM 5295 N N . LYS A 1 17 ? 8.445 9.392 0.678 1.00 0.00 14 LYS A N 4
ATOM 5296 C CA . LYS A 1 17 ? 8.479 9.475 -0.768 1.00 0.00 14 LYS A CA 4
ATOM 5297 C C . LYS A 1 17 ? 7.061 9.627 -1.277 1.00 0.00 14 LYS A C 4
ATOM 5298 O O . LYS A 1 17 ? 6.188 8.876 -0.884 1.00 0.00 14 LYS A O 4
ATOM 5317 N N . GLN A 1 18 ? 6.823 10.599 -2.127 1.00 0.00 15 GLN A N 4
ATOM 5318 C CA . GLN A 1 18 ? 5.498 10.822 -2.649 1.00 0.00 15 GLN A CA 4
ATOM 5319 C C . GLN A 1 18 ? 5.405 10.192 -4.017 1.00 0.00 15 GLN A C 4
ATOM 5320 O O . GLN A 1 18 ? 5.957 10.699 -4.991 1.00 0.00 15 GLN A O 4
ATOM 5334 N N . GLY A 1 19 ? 4.717 9.086 -4.086 1.00 0.00 16 GLY A N 4
ATOM 5335 C CA . GLY A 1 19 ? 4.589 8.399 -5.336 1.00 0.00 16 GLY A CA 4
ATOM 5336 C C . GLY A 1 19 ? 3.219 7.824 -5.526 1.00 0.00 16 GLY A C 4
ATOM 5337 O O . GLY A 1 19 ? 2.390 7.882 -4.626 1.00 0.00 16 GLY A O 4
ATOM 5341 N N . VAL A 1 20 ? 3.005 7.214 -6.670 1.00 0.00 17 VAL A N 4
ATOM 5342 C CA . VAL A 1 20 ? 1.709 6.658 -7.004 1.00 0.00 17 VAL A CA 4
ATOM 5343 C C . VAL A 1 20 ? 1.491 5.299 -6.343 1.00 0.00 17 VAL A C 4
ATOM 5344 O O . VAL A 1 20 ? 2.333 4.406 -6.442 1.00 0.00 17 VAL A O 4
ATOM 5357 N N . LEU A 1 21 ? 0.371 5.159 -5.655 1.00 0.00 18 LEU A N 4
ATOM 5358 C CA . LEU A 1 21 ? 0.006 3.902 -5.032 1.00 0.00 18 LEU A CA 4
ATOM 5359 C C . LEU A 1 21 ? -0.988 3.213 -5.956 1.00 0.00 18 LEU A C 4
ATOM 5360 O O . LEU A 1 21 ? -2.100 3.700 -6.149 1.00 0.00 18 LEU A O 4
ATOM 5376 N N . SER A 1 22 ? -0.578 2.114 -6.560 1.00 0.00 19 SER A N 4
ATOM 5377 C CA . SER A 1 22 ? -1.432 1.395 -7.488 1.00 0.00 19 SER A CA 4
ATOM 5378 C C . SER A 1 22 ? -1.785 0.004 -6.956 1.00 0.00 19 SER A C 4
ATOM 5379 O O . SER A 1 22 ? -1.017 -0.603 -6.210 1.00 0.00 19 SER A O 4
ATOM 5387 N N . ILE A 1 23 ? -2.954 -0.490 -7.334 1.00 0.00 20 ILE A N 4
ATOM 5388 C CA . ILE A 1 23 ? -3.425 -1.797 -6.881 1.00 0.00 20 ILE A CA 4
ATOM 5389 C C . ILE A 1 23 ? -3.711 -2.717 -8.056 1.00 0.00 20 ILE A C 4
ATOM 5390 O O . ILE A 1 23 ? -4.693 -2.519 -8.732 1.00 0.00 20 ILE A O 4
ATOM 5406 N N . ASP A 1 24 ? -2.855 -3.696 -8.314 1.00 0.00 21 ASP A N 4
ATOM 5407 C CA . ASP A 1 24 ? -3.100 -4.640 -9.416 1.00 0.00 21 ASP A CA 4
ATOM 5408 C C . ASP A 1 24 ? -2.733 -6.061 -8.980 1.00 0.00 21 ASP A C 4
ATOM 5409 O O . ASP A 1 24 ? -1.643 -6.544 -9.298 1.00 0.00 21 ASP A O 4
ATOM 5418 N N . SER A 1 25 ? -3.638 -6.703 -8.212 1.00 0.00 22 SER A N 4
ATOM 5419 C CA . SER A 1 25 ? -3.468 -8.076 -7.654 1.00 0.00 22 SER A CA 4
ATOM 5420 C C . SER A 1 25 ? -2.367 -8.080 -6.598 1.00 0.00 22 SER A C 4
ATOM 5421 O O . SER A 1 25 ? -2.234 -8.980 -5.743 1.00 0.00 22 SER A O 4
ATOM 5429 N N . ARG A 1 26 ? -1.624 -7.021 -6.659 1.00 0.00 23 ARG A N 4
ATOM 5430 C CA . ARG A 1 26 ? -0.533 -6.753 -5.803 1.00 0.00 23 ARG A CA 4
ATOM 5431 C C . ARG A 1 26 ? -0.582 -5.293 -5.439 1.00 0.00 23 ARG A C 4
ATOM 5432 O O . ARG A 1 26 ? -0.771 -4.441 -6.309 1.00 0.00 23 ARG A O 4
ATOM 5453 N N . LEU A 1 27 ? -0.462 -5.010 -4.172 1.00 0.00 24 LEU A N 4
ATOM 5454 C CA . LEU A 1 27 ? -0.458 -3.648 -3.710 1.00 0.00 24 LEU A CA 4
ATOM 5455 C C . LEU A 1 27 ? 0.908 -3.075 -4.053 1.00 0.00 24 LEU A C 4
ATOM 5456 O O . LEU A 1 27 ? 1.907 -3.410 -3.418 1.00 0.00 24 LEU A O 4
ATOM 5472 N N . LYS A 1 28 ? 0.948 -2.241 -5.088 1.00 0.00 25 LYS A N 4
ATOM 5473 C CA . LYS A 1 28 ? 2.202 -1.684 -5.564 1.00 0.00 25 LYS A CA 4
ATOM 5474 C C . LYS A 1 28 ? 2.269 -0.172 -5.443 1.00 0.00 25 LYS A C 4
ATOM 5475 O O . LYS A 1 28 ? 1.540 0.552 -6.114 1.00 0.00 25 LYS A O 4
ATOM 5494 N N . TRP A 1 29 ? 3.166 0.301 -4.604 1.00 0.00 26 TRP A N 4
ATOM 5495 C CA . TRP A 1 29 ? 3.378 1.723 -4.460 1.00 0.00 26 TRP A CA 4
ATOM 5496 C C . TRP A 1 29 ? 4.718 2.051 -5.082 1.00 0.00 26 TRP A C 4
ATOM 5497 O O . TRP A 1 29 ? 5.664 1.266 -4.984 1.00 0.00 26 TRP A O 4
ATOM 5518 N N . THR A 1 30 ? 4.805 3.197 -5.706 1.00 0.00 27 THR A N 4
ATOM 5519 C CA . THR A 1 30 ? 6.025 3.606 -6.366 1.00 0.00 27 THR A CA 4
ATOM 5520 C C . THR A 1 30 ? 6.362 5.052 -6.049 1.00 0.00 27 THR A C 4
ATOM 5521 O O . THR A 1 30 ? 5.480 5.898 -6.067 1.00 0.00 27 THR A O 4
ATOM 5532 N N . GLY A 1 31 ? 7.637 5.328 -5.793 1.00 0.00 28 GLY A N 4
ATOM 5533 C CA . GLY A 1 31 ? 8.063 6.680 -5.478 1.00 0.00 28 GLY A CA 4
ATOM 5534 C C . GLY A 1 31 ? 7.989 7.626 -6.664 1.00 0.00 28 GLY A C 4
ATOM 5535 O O . GLY A 1 31 ? 7.703 7.211 -7.790 1.00 0.00 28 GLY A O 4
ATOM 5539 N N . GLU A 1 32 ? 8.269 8.895 -6.402 1.00 0.00 29 GLU A N 4
ATOM 5540 C CA . GLU A 1 32 ? 8.234 9.934 -7.425 1.00 0.00 29 GLU A CA 4
ATOM 5541 C C . GLU A 1 32 ? 9.261 9.673 -8.532 1.00 0.00 29 GLU A C 4
ATOM 5542 O O . GLU A 1 32 ? 10.470 9.753 -8.316 1.00 0.00 29 GLU A O 4
ATOM 5554 N N . GLY A 1 33 ? 8.766 9.330 -9.713 1.00 0.00 30 GLY A N 4
ATOM 5555 C CA . GLY A 1 33 ? 9.642 9.070 -10.842 1.00 0.00 30 GLY A CA 4
ATOM 5556 C C . GLY A 1 33 ? 10.589 7.910 -10.601 1.00 0.00 30 GLY A C 4
ATOM 5557 O O . GLY A 1 33 ? 11.782 8.004 -10.884 1.00 0.00 30 GLY A O 4
ATOM 5561 N N . LYS A 1 34 ? 10.068 6.826 -10.050 1.00 0.00 31 LYS A N 4
ATOM 5562 C CA . LYS A 1 34 ? 10.877 5.647 -9.788 1.00 0.00 31 LYS A CA 4
ATOM 5563 C C . LYS A 1 34 ? 10.540 4.557 -10.797 1.00 0.00 31 LYS A C 4
ATOM 5564 O O . LYS A 1 34 ? 9.370 4.281 -11.051 1.00 0.00 31 LYS A O 4
ATOM 5583 N N . THR A 1 35 ? 11.566 3.950 -11.375 1.00 0.00 32 THR A N 4
ATOM 5584 C CA . THR A 1 35 ? 11.379 2.899 -12.368 1.00 0.00 32 THR A CA 4
ATOM 5585 C C . THR A 1 35 ? 11.128 1.539 -11.719 1.00 0.00 32 THR A C 4
ATOM 5586 O O . THR A 1 35 ? 11.109 0.511 -12.394 1.00 0.00 32 THR A O 4
ATOM 5597 N N . THR A 1 36 ? 10.947 1.536 -10.407 1.00 0.00 33 THR A N 4
ATOM 5598 C CA . THR A 1 36 ? 10.702 0.306 -9.675 1.00 0.00 33 THR A CA 4
ATOM 5599 C C . THR A 1 36 ? 9.774 0.559 -8.492 1.00 0.00 33 THR A C 4
ATOM 5600 O O . THR A 1 36 ? 9.912 1.567 -7.791 1.00 0.00 33 THR A O 4
ATOM 5611 N N . PRO A 1 37 ? 8.802 -0.338 -8.269 1.00 0.00 34 PRO A N 4
ATOM 5612 C CA . PRO A 1 37 ? 7.855 -0.222 -7.162 1.00 0.00 34 PRO A CA 4
ATOM 5613 C C . PRO A 1 37 ? 8.550 -0.384 -5.816 1.00 0.00 34 PRO A C 4
ATOM 5614 O O . PRO A 1 37 ? 9.245 -1.370 -5.578 1.00 0.00 34 PRO A O 4
ATOM 5625 N N . SER A 1 38 ? 8.370 0.595 -4.947 1.00 0.00 35 SER A N 4
ATOM 5626 C CA . SER A 1 38 ? 8.977 0.564 -3.629 1.00 0.00 35 SER A CA 4
ATOM 5627 C C . SER A 1 38 ? 8.171 -0.331 -2.692 1.00 0.00 35 SER A C 4
ATOM 5628 O O . SER A 1 38 ? 8.685 -0.829 -1.691 1.00 0.00 35 SER A O 4
ATOM 5636 N N . VAL A 1 39 ? 6.899 -0.517 -3.023 1.00 0.00 36 VAL A N 4
ATOM 5637 C CA . VAL A 1 39 ? 6.022 -1.373 -2.248 1.00 0.00 36 VAL A CA 4
ATOM 5638 C C . VAL A 1 39 ? 5.328 -2.341 -3.184 1.00 0.00 36 VAL A C 4
ATOM 5639 O O . VAL A 1 39 ? 4.305 -2.010 -3.757 1.00 0.00 36 VAL A O 4
ATOM 5652 N N . ASP A 1 40 ? 5.913 -3.504 -3.389 1.00 0.00 37 ASP A N 4
ATOM 5653 C CA . ASP A 1 40 ? 5.294 -4.501 -4.243 1.00 0.00 37 ASP A CA 4
ATOM 5654 C C . ASP A 1 40 ? 4.988 -5.725 -3.406 1.00 0.00 37 ASP A C 4
ATOM 5655 O O . ASP A 1 40 ? 5.836 -6.596 -3.218 1.00 0.00 37 ASP A O 4
ATOM 5664 N N . ILE A 1 41 ? 3.772 -5.782 -2.890 1.00 0.00 38 ILE A N 4
ATOM 5665 C CA . ILE A 1 41 ? 3.359 -6.889 -2.049 1.00 0.00 38 ILE A CA 4
ATOM 5666 C C . ILE A 1 41 ? 2.032 -7.456 -2.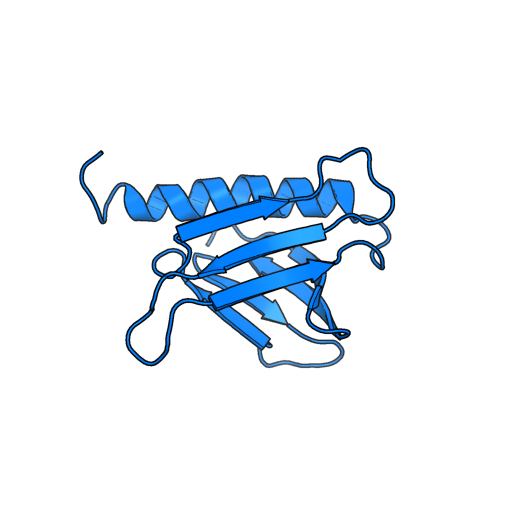538 1.00 0.00 38 ILE A C 4
ATOM 5667 O O . ILE A 1 41 ? 1.069 -6.718 -2.738 1.00 0.00 38 ILE A O 4
ATOM 5683 N N . ALA A 1 42 ? 1.985 -8.765 -2.740 1.00 0.00 39 ALA A N 4
ATOM 5684 C CA . ALA A 1 42 ? 0.772 -9.420 -3.210 1.00 0.00 39 ALA A CA 4
ATOM 5685 C C . ALA A 1 42 ? -0.263 -9.496 -2.103 1.00 0.00 39 ALA A C 4
ATOM 5686 O O . ALA A 1 42 ? 0.056 -9.304 -0.932 1.00 0.00 39 ALA A O 4
ATOM 5693 N N . PHE A 1 43 ? -1.504 -9.774 -2.474 1.00 0.00 40 PHE A N 4
ATOM 5694 C CA . PHE A 1 43 ? -2.589 -9.853 -1.493 1.00 0.00 40 PHE A CA 4
ATOM 5695 C C . PHE A 1 43 ? -2.439 -11.022 -0.521 1.00 0.00 40 PHE A C 4
ATOM 5696 O O . PHE A 1 43 ? -3.056 -11.034 0.544 1.00 0.00 40 PHE A O 4
ATOM 5713 N N . ASP A 1 44 ? -1.600 -11.978 -0.869 1.00 0.00 41 ASP A N 4
ATOM 5714 C CA . ASP A 1 44 ? -1.343 -13.130 -0.016 1.00 0.00 41 ASP A CA 4
ATOM 5715 C C . ASP A 1 44 ? -0.336 -12.722 1.045 1.00 0.00 41 ASP A C 4
ATOM 5716 O O . ASP A 1 44 ? -0.071 -13.445 2.004 1.00 0.00 41 ASP A O 4
ATOM 5725 N N . ALA A 1 45 ? 0.193 -11.522 0.858 1.00 0.00 42 ALA A N 4
ATOM 5726 C CA . ALA A 1 45 ? 1.156 -10.936 1.757 1.00 0.00 42 ALA A CA 4
ATOM 5727 C C . ALA A 1 45 ? 0.540 -9.711 2.419 1.00 0.00 42 ALA A C 4
ATOM 5728 O O . ALA A 1 45 ? 1.230 -8.862 2.952 1.00 0.00 42 ALA A O 4
ATOM 5735 N N . ILE A 1 46 ? -0.780 -9.630 2.375 1.00 0.00 43 ILE A N 4
ATOM 5736 C CA . ILE A 1 46 ? -1.506 -8.547 3.014 1.00 0.00 43 ILE A CA 4
ATOM 5737 C C . ILE A 1 46 ? -2.507 -9.178 3.945 1.00 0.00 43 ILE A C 4
ATOM 5738 O O . ILE A 1 46 ? -3.507 -9.755 3.521 1.00 0.00 43 ILE A O 4
ATOM 5754 N N . SER A 1 47 ? -2.210 -9.094 5.216 1.00 0.00 44 SER A N 4
ATOM 5755 C CA . SER A 1 47 ? -3.030 -9.719 6.216 1.00 0.00 44 SER A CA 4
ATOM 5756 C C . SER A 1 47 ? -4.225 -8.836 6.567 1.00 0.00 44 SER A C 4
ATOM 5757 O O . SER A 1 47 ? -5.313 -9.335 6.868 1.00 0.00 44 SER A O 4
ATOM 5765 N N . ASN A 1 48 ? -4.011 -7.524 6.495 1.00 0.00 45 ASN A N 4
ATOM 5766 C CA . ASN A 1 48 ? -5.040 -6.530 6.804 1.00 0.00 45 ASN A CA 4
ATOM 5767 C C . ASN A 1 48 ? -4.448 -5.136 6.628 1.00 0.00 45 ASN A C 4
ATOM 5768 O O . ASN A 1 48 ? -3.254 -5.005 6.372 1.00 0.00 45 ASN A O 4
ATOM 5779 N N . LEU A 1 49 ? -5.268 -4.103 6.736 1.00 0.00 46 LEU A N 4
ATOM 5780 C CA . LEU A 1 49 ? -4.783 -2.740 6.600 1.00 0.00 46 LEU A CA 4
ATOM 5781 C C . LEU A 1 49 ? -5.672 -1.771 7.377 1.00 0.00 46 LEU A C 4
ATOM 5782 O O . LEU A 1 49 ? -6.800 -2.110 7.742 1.00 0.00 46 LEU A O 4
ATOM 5798 N N . GLN A 1 50 ? -5.153 -0.573 7.633 1.00 0.00 47 GLN A N 4
ATOM 5799 C CA . GLN A 1 50 ? -5.896 0.459 8.342 1.00 0.00 47 GLN A CA 4
ATOM 5800 C C . GLN A 1 50 ? -5.801 1.776 7.579 1.00 0.00 47 GLN A C 4
ATOM 5801 O O . GLN A 1 50 ? -4.750 2.118 7.047 1.00 0.00 47 GLN A O 4
ATOM 5815 N N . THR A 1 51 ? -6.898 2.501 7.505 1.00 0.00 48 THR A N 4
ATOM 5816 C CA . THR A 1 51 ? -6.931 3.772 6.798 1.00 0.00 48 THR A CA 4
ATOM 5817 C C . THR A 1 51 ? -7.233 4.908 7.767 1.00 0.00 48 THR A C 4
ATOM 5818 O O . THR A 1 51 ? -7.761 4.675 8.856 1.00 0.00 48 THR A O 4
ATOM 5829 N N . THR A 1 52 ? -6.872 6.123 7.390 1.00 0.00 49 THR A N 4
ATOM 5830 C CA . THR A 1 52 ? -7.111 7.279 8.237 1.00 0.00 49 THR A CA 4
ATOM 5831 C C . THR A 1 52 ? -8.593 7.602 8.392 1.00 0.00 49 THR A C 4
ATOM 5832 O O . THR A 1 52 ? -9.394 7.302 7.505 1.00 0.00 49 THR A O 4
ATOM 5843 N N . PRO A 1 53 ? -8.979 8.220 9.517 1.00 0.00 50 PRO A N 4
ATOM 5844 C CA . PRO A 1 53 ? -10.354 8.644 9.733 1.00 0.00 50 PRO A CA 4
ATOM 5845 C C . PRO A 1 53 ? -10.619 9.961 8.999 1.00 0.00 50 PRO A C 4
ATOM 5846 O O . PRO A 1 53 ? -9.702 10.764 8.810 1.00 0.00 50 PRO A O 4
ATOM 5857 N N . ALA A 1 54 ? -11.861 10.185 8.590 1.00 0.00 51 ALA A N 4
ATOM 5858 C CA . ALA A 1 54 ? -12.222 11.405 7.864 1.00 0.00 51 ALA A CA 4
ATOM 5859 C C . ALA A 1 54 ? -12.100 12.653 8.740 1.00 0.00 51 ALA A C 4
ATOM 5860 O O . ALA A 1 54 ? -12.091 13.774 8.237 1.00 0.00 51 ALA A O 4
ATOM 5867 N N . SER A 1 55 ? -11.999 12.453 10.046 1.00 0.00 52 SER A N 4
ATOM 5868 C CA . SER A 1 55 ? -11.888 13.558 10.988 1.00 0.00 52 SER A CA 4
ATOM 5869 C C . SER A 1 55 ? -10.425 13.893 11.300 1.00 0.00 52 SER A C 4
ATOM 5870 O O . SER A 1 55 ? -10.132 14.577 12.279 1.00 0.00 52 SER A O 4
ATOM 5878 N N . ASN A 1 56 ? -9.513 13.417 10.463 1.00 0.00 53 ASN A N 4
ATOM 5879 C CA . ASN A 1 56 ? -8.091 13.667 10.667 1.00 0.00 53 ASN A CA 4
ATOM 5880 C C . ASN A 1 56 ? -7.451 14.258 9.420 1.00 0.00 53 ASN A C 4
ATOM 5881 O O . ASN A 1 56 ? -7.403 13.613 8.370 1.00 0.00 53 ASN A O 4
ATOM 5892 N N . PRO A 1 57 ? -6.964 15.506 9.516 1.00 0.00 54 PRO A N 4
ATOM 5893 C CA . PRO A 1 57 ? -6.287 16.180 8.407 1.00 0.00 54 PRO A CA 4
ATOM 5894 C C . PRO A 1 57 ? -4.892 15.593 8.180 1.00 0.00 54 PRO A C 4
ATOM 5895 O O . PRO A 1 57 ? -3.879 16.272 8.345 1.00 0.00 54 PRO A O 4
ATOM 5906 N N . LYS A 1 58 ? -4.872 14.308 7.852 1.00 0.00 55 LYS A N 4
ATOM 5907 C CA . LYS A 1 58 ? -3.651 13.551 7.596 1.00 0.00 55 LYS A CA 4
ATOM 5908 C C . LYS A 1 58 ? -4.042 12.198 7.030 1.00 0.00 55 LYS A C 4
ATOM 5909 O O . LYS A 1 58 ? -3.820 11.177 7.662 1.00 0.00 55 LYS A O 4
ATOM 5928 N N . VAL A 1 59 ? -4.606 12.205 5.833 1.00 0.00 56 VAL A N 4
ATOM 5929 C CA . VAL A 1 59 ? -5.091 10.983 5.197 1.00 0.00 56 VAL A CA 4
ATOM 5930 C C . VAL A 1 59 ? -3.954 10.051 4.815 1.00 0.00 56 VAL A C 4
ATOM 5931 O O . VAL A 1 59 ? -2.975 10.471 4.222 1.00 0.00 56 VAL A O 4
ATOM 5944 N N . MET A 1 60 ? -4.069 8.800 5.227 1.00 0.00 57 MET A N 4
ATOM 5945 C CA . MET A 1 60 ? -3.072 7.794 4.928 1.00 0.00 57 MET A CA 4
ATOM 5946 C C . MET A 1 60 ? -3.703 6.400 4.768 1.00 0.00 57 MET A C 4
ATOM 5947 O O . MET A 1 60 ? -4.901 6.214 4.986 1.00 0.00 57 MET A O 4
ATOM 5961 N N . ILE A 1 61 ? -2.863 5.439 4.397 1.00 0.00 58 ILE A N 4
ATOM 5962 C CA . ILE A 1 61 ? -3.239 4.031 4.255 1.00 0.00 58 ILE A CA 4
ATOM 5963 C C . ILE A 1 61 ? -2.113 3.178 4.848 1.00 0.00 58 ILE A C 4
ATOM 5964 O O . ILE A 1 61 ? -0.964 3.267 4.418 1.00 0.00 58 ILE A O 4
ATOM 5980 N N . ARG A 1 62 ? -2.435 2.396 5.867 1.00 0.00 59 ARG A N 4
ATOM 5981 C CA . ARG A 1 62 ? -1.461 1.525 6.513 1.00 0.00 59 ARG A CA 4
ATOM 5982 C C . ARG A 1 62 ? -1.751 0.093 6.127 1.00 0.00 59 ARG A C 4
ATOM 5983 O O . ARG A 1 62 ? -2.892 -0.335 6.201 1.00 0.00 59 ARG A O 4
ATOM 6004 N N . VAL A 1 63 ? -0.738 -0.651 5.735 1.00 0.00 60 VAL A N 4
ATOM 6005 C CA . VAL A 1 63 ? -0.947 -2.031 5.339 1.00 0.00 60 VAL A CA 4
ATOM 6006 C C . VAL A 1 63 ? -0.112 -2.985 6.176 1.00 0.00 60 VAL A C 4
ATOM 6007 O O . VAL A 1 63 ? 1.078 -2.759 6.391 1.00 0.00 60 VAL A O 4
ATOM 6020 N N . PHE A 1 64 ? -0.750 -4.044 6.646 1.00 0.00 61 PHE A N 4
ATOM 6021 C CA . PHE A 1 64 ? -0.085 -5.059 7.440 1.00 0.00 61 PHE A CA 4
ATOM 6022 C C . PHE A 1 64 ? 0.248 -6.228 6.527 1.00 0.00 61 PHE A C 4
ATOM 6023 O O . PHE A 1 64 ? -0.640 -6.914 6.017 1.00 0.00 61 PHE A O 4
ATOM 6040 N N . ILE A 1 65 ? 1.532 -6.442 6.328 1.00 0.00 62 ILE A N 4
ATOM 6041 C CA . ILE A 1 65 ? 2.019 -7.463 5.419 1.00 0.00 62 ILE A CA 4
ATOM 6042 C C . ILE A 1 65 ? 2.255 -8.810 6.091 1.00 0.00 62 ILE A C 4
ATOM 6043 O O . ILE A 1 65 ? 2.903 -8.898 7.136 1.00 0.00 62 ILE A O 4
ATOM 6059 N N . VAL A 1 66 ? 1.702 -9.853 5.479 1.00 0.00 63 VAL A N 4
ATOM 6060 C CA . VAL A 1 66 ? 1.906 -11.212 5.941 1.00 0.00 63 VAL A CA 4
ATOM 6061 C C . VAL A 1 66 ? 3.249 -11.618 5.378 1.00 0.00 63 VAL A C 4
ATOM 6062 O O . VAL A 1 66 ? 3.722 -10.992 4.432 1.00 0.00 63 VAL A O 4
ATOM 6075 N N . VAL A 1 67 ? 3.873 -12.638 5.895 1.00 0.00 64 VAL A N 4
ATOM 6076 C CA . VAL A 1 67 ? 5.172 -12.971 5.379 1.00 0.00 64 VAL A CA 4
ATOM 6077 C C . VAL A 1 67 ? 5.105 -13.750 4.100 1.00 0.00 64 VAL A C 4
ATOM 6078 O O . VAL A 1 67 ? 4.742 -14.926 4.094 1.00 0.00 64 VAL A O 4
ATOM 6091 N N . LYS A 1 68 ? 5.425 -13.099 3.021 1.00 0.00 65 LYS A N 4
ATOM 6092 C CA . LYS A 1 68 ? 5.538 -13.804 1.778 1.00 0.00 65 LYS A CA 4
ATOM 6093 C C . LYS A 1 68 ? 6.867 -14.536 1.900 1.00 0.00 65 LYS A C 4
ATOM 6094 O O . LYS A 1 68 ? 7.852 -13.925 2.325 1.00 0.00 65 LYS A O 4
ATOM 6113 N N . GLU A 1 69 ? 6.882 -15.829 1.594 1.00 0.00 66 GLU A N 4
ATOM 6114 C CA . GLU A 1 69 ? 8.082 -16.663 1.749 1.00 0.00 66 GLU A CA 4
ATOM 6115 C C . GLU A 1 69 ? 9.382 -15.907 1.450 1.00 0.00 66 GLU A C 4
ATOM 6116 O O . GLU A 1 69 ? 9.515 -15.229 0.423 1.00 0.00 66 GLU A O 4
ATOM 6128 N N . GLY A 1 70 ? 10.333 -16.040 2.371 1.00 0.00 67 GLY A N 4
ATOM 6129 C CA . GLY A 1 70 ? 11.609 -15.367 2.248 1.00 0.00 67 GLY A CA 4
ATOM 6130 C C . GLY A 1 70 ? 11.520 -13.898 2.614 1.00 0.00 67 GLY A C 4
ATOM 6131 O O . GLY A 1 70 ? 11.974 -13.044 1.857 1.00 0.00 67 GLY A O 4
ATOM 6135 N N . GLU A 1 71 ? 10.932 -13.606 3.773 1.00 0.00 68 GLU A N 4
ATOM 6136 C CA . GLU A 1 71 ? 10.770 -12.228 4.240 1.00 0.00 68 GLU A CA 4
ATOM 6137 C C . GLU A 1 71 ? 10.346 -12.216 5.705 1.00 0.00 68 GLU A C 4
ATOM 6138 O O . GLU A 1 71 ? 10.520 -13.206 6.413 1.00 0.00 68 GLU A O 4
ATOM 6150 N N . ASP A 1 72 ? 9.764 -11.097 6.134 1.00 0.00 69 ASP A N 4
ATOM 6151 C CA . ASP A 1 72 ? 9.276 -10.930 7.500 1.00 0.00 69 ASP A CA 4
ATOM 6152 C C . ASP A 1 72 ? 7.999 -10.093 7.489 1.00 0.00 69 ASP A C 4
ATOM 6153 O O . ASP A 1 72 ? 7.818 -9.250 6.607 1.00 0.00 69 ASP A O 4
ATOM 6162 N N . PRO A 1 73 ? 7.083 -10.320 8.449 1.00 0.00 70 PRO A N 4
ATOM 6163 C CA . PRO A 1 73 ? 5.828 -9.560 8.532 1.00 0.00 70 PRO A CA 4
ATOM 6164 C C . PRO A 1 73 ? 6.119 -8.088 8.843 1.00 0.00 70 PRO A C 4
ATOM 6165 O O . PRO A 1 73 ? 6.806 -7.781 9.817 1.00 0.00 70 PRO A O 4
ATOM 6176 N N . THR A 1 74 ? 5.600 -7.178 8.032 1.00 0.00 71 THR A N 4
ATOM 6177 C CA . THR A 1 74 ? 5.861 -5.756 8.230 1.00 0.00 71 THR A CA 4
ATOM 6178 C C . THR A 1 74 ? 4.628 -4.908 7.926 1.00 0.00 71 THR A C 4
ATOM 6179 O O . THR A 1 74 ? 3.722 -5.354 7.240 1.00 0.00 71 THR A O 4
ATOM 6190 N N . SER A 1 75 ? 4.588 -3.690 8.450 1.00 0.00 72 SER A N 4
ATOM 6191 C CA . SER A 1 75 ? 3.482 -2.786 8.184 1.00 0.00 72 SER A CA 4
ATOM 6192 C C . SER A 1 75 ? 4.002 -1.547 7.467 1.00 0.00 72 SER A C 4
ATOM 6193 O O . SER A 1 75 ? 4.942 -0.903 7.934 1.00 0.00 72 SER A O 4
ATOM 6201 N N . LEU A 1 76 ? 3.397 -1.222 6.338 1.00 0.00 73 LEU A N 4
ATOM 6202 C CA . LEU A 1 76 ? 3.815 -0.071 5.551 1.00 0.00 73 LEU A CA 4
ATOM 6203 C C . LEU A 1 76 ? 2.799 1.053 5.669 1.00 0.00 73 LEU A C 4
ATOM 6204 O O . LEU A 1 76 ? 1.632 0.803 5.971 1.00 0.00 73 LEU A O 4
ATOM 6220 N N . VAL A 1 77 ? 3.235 2.284 5.438 1.00 0.00 74 VAL A N 4
ATOM 6221 C CA . VAL A 1 77 ? 2.334 3.421 5.513 1.00 0.00 74 VAL A CA 4
ATOM 6222 C C . VAL A 1 77 ? 2.451 4.302 4.283 1.00 0.00 74 VAL A C 4
ATOM 6223 O O . VAL A 1 77 ? 3.545 4.710 3.896 1.00 0.00 74 VAL A O 4
ATOM 6236 N N . PHE A 1 78 ? 1.313 4.568 3.673 1.00 0.00 75 PHE A N 4
ATOM 6237 C CA . PHE A 1 78 ? 1.237 5.420 2.504 1.00 0.00 75 PHE A CA 4
ATOM 6238 C C . PHE A 1 78 ? 0.414 6.648 2.867 1.00 0.00 75 PHE A C 4
ATOM 6239 O O . PHE A 1 78 ? -0.809 6.577 2.966 1.00 0.00 75 PHE A O 4
ATOM 6256 N N . HIS A 1 79 ? 1.087 7.762 3.094 1.00 0.00 76 HIS A N 4
ATOM 6257 C CA . HIS A 1 79 ? 0.410 8.989 3.492 1.00 0.00 76 HIS A CA 4
ATOM 6258 C C . HIS A 1 79 ? -0.140 9.745 2.291 1.00 0.00 76 HIS A C 4
ATOM 6259 O O . HIS A 1 79 ? 0.609 10.264 1.483 1.00 0.00 76 HIS A O 4
ATOM 6273 N N . PHE A 1 80 ? -1.447 9.850 2.210 1.00 0.00 77 PHE A N 4
ATOM 6274 C CA . PHE A 1 80 ? -2.092 10.582 1.130 1.00 0.00 77 PHE A CA 4
ATOM 6275 C C . PHE A 1 80 ? -2.246 12.038 1.550 1.00 0.00 77 PHE A C 4
ATOM 6276 O O . PHE A 1 80 ? -2.830 12.849 0.848 1.00 0.00 77 PHE A O 4
ATOM 6293 N N . THR A 1 81 ? -1.706 12.347 2.718 1.00 0.00 78 THR A N 4
ATOM 6294 C CA . THR A 1 81 ? -1.772 13.679 3.298 1.00 0.00 78 THR A CA 4
ATOM 6295 C C . THR A 1 81 ? -1.252 14.758 2.339 1.00 0.00 78 THR A C 4
ATOM 6296 O O . THR A 1 81 ? -1.675 15.911 2.401 1.00 0.00 78 THR A O 4
ATOM 6307 N N . GLY A 1 82 ? -0.356 14.368 1.444 1.00 0.00 79 GLY A N 4
ATOM 6308 C CA . GLY A 1 82 ? 0.189 15.306 0.478 1.00 0.00 79 GLY A CA 4
ATOM 6309 C C . GLY A 1 82 ? -0.437 15.115 -0.890 1.00 0.00 79 GLY A C 4
ATOM 6310 O O . GLY A 1 82 ? 0.135 15.497 -1.911 1.00 0.00 79 GLY A O 4
ATOM 6314 N N . THR A 1 83 ? -1.618 14.518 -0.896 1.00 0.00 80 THR A N 4
ATOM 6315 C CA . THR A 1 83 ? -2.349 14.246 -2.117 1.00 0.00 80 THR A CA 4
ATOM 6316 C C . THR A 1 83 ? -3.667 15.023 -2.136 1.00 0.00 80 THR A C 4
ATOM 6317 O O . THR A 1 83 ? -4.413 15.017 -1.153 1.00 0.00 80 THR A O 4
ATOM 6328 N N . PRO A 1 84 ? -3.960 15.719 -3.249 1.00 0.00 81 PRO A N 4
ATOM 6329 C CA . PRO A 1 84 ? -5.192 16.502 -3.397 1.00 0.00 81 PRO A CA 4
ATOM 6330 C C . PRO A 1 84 ? -6.448 15.680 -3.116 1.00 0.00 81 PRO A C 4
ATOM 6331 O O . PRO A 1 84 ? -7.328 16.110 -2.374 1.00 0.00 81 PRO A O 4
ATOM 6342 N N . ASN A 1 85 ? -6.506 14.484 -3.689 1.00 0.00 82 ASN A N 4
ATOM 6343 C CA . ASN A 1 85 ? -7.651 13.589 -3.520 1.00 0.00 82 ASN A CA 4
ATOM 6344 C C . ASN A 1 85 ? -7.308 12.445 -2.569 1.00 0.00 82 ASN A C 4
ATOM 6345 O O . ASN A 1 85 ? -7.695 11.299 -2.787 1.00 0.00 82 ASN A O 4
ATOM 6356 N N . ALA A 1 86 ? -6.599 12.790 -1.503 1.00 0.00 83 ALA A N 4
ATOM 6357 C CA . ALA A 1 86 ? -6.160 11.845 -0.475 1.00 0.00 83 ALA A CA 4
ATOM 6358 C C . ALA A 1 86 ? -7.252 10.896 0.001 1.00 0.00 83 ALA A C 4
ATOM 6359 O O . ALA A 1 86 ? -7.106 9.695 -0.127 1.00 0.00 83 ALA A O 4
ATOM 6366 N N . ARG A 1 87 ? -8.346 11.434 0.526 1.00 0.00 84 ARG A N 4
ATOM 6367 C CA . ARG A 1 87 ? -9.418 10.599 1.080 1.00 0.00 84 ARG A CA 4
ATOM 6368 C C . ARG A 1 87 ? -10.172 9.831 0.004 1.00 0.00 84 ARG A C 4
ATOM 6369 O O . ARG A 1 87 ? -10.430 8.639 0.151 1.00 0.00 84 ARG A O 4
ATOM 6390 N N . GLU A 1 88 ? -10.503 10.513 -1.073 1.00 0.00 85 GLU A N 4
ATOM 6391 C CA . GLU A 1 88 ? -11.258 9.915 -2.159 1.00 0.00 85 GLU A CA 4
ATOM 6392 C C . GLU A 1 88 ? -10.472 8.789 -2.797 1.00 0.00 85 GLU A C 4
ATOM 6393 O O . GLU A 1 88 ? -11.006 7.717 -3.071 1.00 0.00 85 GLU A O 4
ATOM 6405 N N . ASN A 1 89 ? -9.196 9.029 -3.023 1.00 0.00 86 ASN A N 4
ATOM 6406 C CA . ASN A 1 89 ? -8.343 8.020 -3.610 1.00 0.00 86 ASN A CA 4
ATOM 6407 C C . ASN A 1 89 ? -7.996 6.971 -2.567 1.00 0.00 86 ASN A C 4
ATOM 6408 O O . ASN A 1 89 ? -7.800 5.807 -2.894 1.00 0.00 86 ASN A O 4
ATOM 6419 N N . CYS A 1 90 ? -7.928 7.393 -1.305 1.00 0.00 87 CYS A N 4
ATOM 6420 C CA . CYS A 1 90 ? -7.640 6.482 -0.204 1.00 0.00 87 CYS A CA 4
ATOM 6421 C C . CYS A 1 90 ? -8.725 5.417 -0.146 1.00 0.00 87 CYS A C 4
ATOM 6422 O O . CYS A 1 90 ? -8.425 4.226 -0.059 1.00 0.00 87 CYS A O 4
ATOM 6430 N N . ASP A 1 91 ? -9.987 5.846 -0.219 1.00 0.00 88 ASP A N 4
ATOM 6431 C CA . ASP A 1 91 ? -11.100 4.903 -0.197 1.00 0.00 88 ASP A CA 4
ATOM 6432 C C . ASP A 1 91 ? -11.079 4.079 -1.469 1.00 0.00 88 ASP A C 4
ATOM 6433 O O . ASP A 1 91 ? -11.217 2.865 -1.428 1.00 0.00 88 ASP A O 4
ATOM 6442 N N . MET A 1 92 ? -10.875 4.756 -2.597 1.00 0.00 89 MET A N 4
ATOM 6443 C CA . MET A 1 92 ? -10.803 4.091 -3.892 1.00 0.00 89 MET A CA 4
ATOM 6444 C C . MET A 1 92 ? -9.773 2.963 -3.838 1.00 0.00 89 MET A C 4
ATOM 6445 O O . MET A 1 92 ? -10.039 1.841 -4.275 1.00 0.00 89 MET A O 4
ATOM 6459 N N . ILE A 1 93 ? -8.599 3.274 -3.284 1.00 0.00 90 ILE A N 4
ATOM 6460 C CA . ILE A 1 93 ? -7.543 2.286 -3.124 1.00 0.00 90 ILE A CA 4
ATOM 6461 C C . ILE A 1 93 ? -8.024 1.184 -2.199 1.00 0.00 90 ILE A C 4
ATOM 6462 O O . ILE A 1 93 ? -8.203 0.059 -2.624 1.00 0.00 90 ILE A O 4
ATOM 6478 N N . THR A 1 94 ? -8.289 1.554 -0.950 1.00 0.00 91 THR A N 4
ATOM 6479 C CA . THR A 1 94 ? -8.723 0.620 0.085 1.00 0.00 91 THR A CA 4
ATOM 6480 C C . THR A 1 94 ? -9.894 -0.259 -0.336 1.00 0.00 91 THR A C 4
ATOM 6481 O O . THR A 1 94 ? -9.911 -1.445 -0.027 1.00 0.00 91 THR A O 4
ATOM 6492 N N . ASN A 1 95 ? -10.869 0.311 -1.021 1.00 0.00 92 ASN A N 4
ATOM 6493 C CA . ASN A 1 95 ? -12.030 -0.452 -1.446 1.00 0.00 92 ASN A CA 4
ATOM 6494 C C . ASN A 1 95 ? -11.625 -1.580 -2.377 1.00 0.00 92 ASN A C 4
ATOM 6495 O O . ASN A 1 95 ? -11.837 -2.751 -2.062 1.00 0.00 92 ASN A O 4
ATOM 6506 N N . GLU A 1 96 ? -11.013 -1.235 -3.500 1.00 0.00 93 GLU A N 4
ATOM 6507 C CA . GLU A 1 96 ? -10.586 -2.243 -4.459 1.00 0.00 93 GLU A CA 4
ATOM 6508 C C . GLU A 1 96 ? -9.459 -3.086 -3.871 1.00 0.00 93 GLU A C 4
ATOM 6509 O O . GLU A 1 96 ? -9.395 -4.291 -4.090 1.00 0.00 93 GLU A O 4
ATOM 6521 N N . LEU A 1 97 ? -8.593 -2.439 -3.099 1.00 0.00 94 LEU A N 4
ATOM 6522 C CA . LEU A 1 97 ? -7.475 -3.108 -2.449 1.00 0.00 94 LEU A CA 4
ATOM 6523 C C . LEU A 1 97 ? -7.995 -4.183 -1.508 1.00 0.00 94 LEU A C 4
ATOM 6524 O O . LEU A 1 97 ? -7.760 -5.359 -1.732 1.00 0.00 94 LEU A O 4
ATOM 6540 N N . ARG A 1 98 ? -8.754 -3.773 -0.492 1.00 0.00 95 ARG A N 4
ATOM 6541 C CA . ARG A 1 98 ? -9.291 -4.707 0.492 1.00 0.00 95 ARG A CA 4
ATOM 6542 C C . ARG A 1 98 ? -10.148 -5.785 -0.168 1.00 0.00 95 ARG A C 4
ATOM 6543 O O . ARG A 1 98 ? -10.003 -6.967 0.143 1.00 0.00 95 ARG A O 4
ATOM 6564 N N . ASN A 1 99 ? -11.039 -5.376 -1.073 1.00 0.00 96 ASN A N 4
ATOM 6565 C CA . ASN A 1 99 ? -11.902 -6.331 -1.776 1.00 0.00 96 ASN A CA 4
ATOM 6566 C C . ASN A 1 99 ? -11.068 -7.378 -2.503 1.00 0.00 96 ASN A C 4
ATOM 6567 O O . ASN A 1 99 ? -11.344 -8.576 -2.424 1.00 0.00 96 ASN A O 4
ATOM 6578 N N . ALA A 1 100 ? -10.038 -6.920 -3.201 1.00 0.00 97 ALA A N 4
ATOM 6579 C CA . ALA A 1 100 ? -9.163 -7.813 -3.938 1.00 0.00 97 ALA A CA 4
ATOM 6580 C C . ALA A 1 100 ? -8.283 -8.622 -2.994 1.00 0.00 97 ALA A C 4
ATOM 6581 O O . ALA A 1 100 ? -8.019 -9.800 -3.247 1.00 0.00 97 ALA A O 4
ATOM 6588 N N . ILE A 1 101 ? -7.826 -7.990 -1.910 1.00 0.00 98 ILE A N 4
ATOM 6589 C CA . ILE A 1 101 ? -6.995 -8.671 -0.927 1.00 0.00 98 ILE A CA 4
ATOM 6590 C C . ILE A 1 101 ? -7.752 -9.866 -0.368 1.00 0.00 98 ILE A C 4
ATOM 6591 O O . ILE A 1 101 ? -7.245 -10.984 -0.345 1.00 0.00 98 ILE A O 4
ATOM 6607 N N . GLN A 1 102 ? -8.986 -9.613 0.053 1.00 0.00 99 GLN A N 4
ATOM 6608 C CA . GLN A 1 102 ? -9.844 -10.651 0.607 1.00 0.00 99 GLN A CA 4
ATOM 6609 C C . GLN A 1 102 ? -10.130 -11.717 -0.441 1.00 0.00 99 GLN A C 4
ATOM 6610 O O . GLN A 1 102 ? -10.175 -12.902 -0.135 1.00 0.00 99 GLN A O 4
ATOM 6624 N N . ARG A 1 103 ? -10.311 -11.291 -1.682 1.00 0.00 100 ARG A N 4
ATOM 6625 C CA . ARG A 1 103 ? -10.575 -12.218 -2.774 1.00 0.00 100 ARG A CA 4
ATOM 6626 C C . ARG A 1 103 ? -9.408 -13.198 -2.935 1.00 0.00 100 ARG A C 4
ATOM 6627 O O . ARG A 1 103 ? -9.603 -14.374 -3.243 1.00 0.00 100 ARG A O 4
ATOM 6648 N N . GLN A 1 104 ? -8.197 -12.702 -2.713 1.00 0.00 101 GLN A N 4
ATOM 6649 C CA . GLN A 1 104 ? -6.999 -13.520 -2.828 1.00 0.00 101 GLN A CA 4
ATOM 6650 C C . GLN A 1 104 ? -6.764 -14.316 -1.546 1.00 0.00 101 GLN A C 4
ATOM 6651 O O . GLN A 1 104 ? -6.438 -15.502 -1.591 1.00 0.00 101 GLN A O 4
ATOM 6665 N N . ARG A 1 105 ? -6.953 -13.654 -0.409 1.00 0.00 102 ARG A N 4
ATOM 6666 C CA . ARG A 1 105 ? -6.749 -14.271 0.898 1.00 0.00 102 ARG A CA 4
ATOM 6667 C C . ARG A 1 105 ? -7.818 -15.319 1.201 1.00 0.00 102 ARG A C 4
ATOM 6668 O O . ARG A 1 105 ? -7.522 -16.510 1.286 1.00 0.00 102 ARG A O 4
ATOM 6689 N N . GLU A 1 106 ? -9.057 -14.863 1.351 1.00 0.00 103 GLU A N 4
ATOM 6690 C CA . GLU A 1 106 ? -10.192 -15.734 1.657 1.00 0.00 103 GLU A CA 4
ATOM 6691 C C . GLU A 1 106 ? -10.355 -16.829 0.608 1.00 0.00 103 GLU A C 4
ATOM 6692 O O . GLU A 1 106 ? -10.625 -17.983 0.936 1.00 0.00 103 GLU A O 4
ATOM 6704 N N . GLY A 1 107 ? -10.176 -16.460 -0.653 1.00 0.00 104 GLY A N 4
ATOM 6705 C CA . GLY A 1 107 ? -10.319 -17.416 -1.733 1.00 0.00 104 GLY A CA 4
ATOM 6706 C C . GLY A 1 107 ? -9.138 -18.360 -1.850 1.00 0.00 104 GLY A C 4
ATOM 6707 O O . GLY A 1 107 ? -9.164 -19.287 -2.661 1.00 0.00 104 GLY A O 4
ATOM 6711 N N . SER A 1 108 ? -8.101 -18.117 -1.043 1.00 0.00 105 SER A N 4
ATOM 6712 C CA . SER A 1 108 ? -6.893 -18.940 -1.046 1.00 0.00 105 SER A CA 4
ATOM 6713 C C . SER A 1 108 ? -6.306 -19.026 -2.455 1.00 0.00 105 SER A C 4
ATOM 6714 O O . SER A 1 108 ? -5.729 -20.039 -2.849 1.00 0.00 105 SER A O 4
ATOM 6722 N N . GLN A 1 109 ? -6.444 -17.940 -3.198 1.00 0.00 106 GLN A N 4
ATOM 6723 C CA . GLN A 1 109 ? -5.962 -17.880 -4.565 1.00 0.00 106 GLN A CA 4
ATOM 6724 C C . GLN A 1 109 ? -4.576 -17.258 -4.625 1.00 0.00 106 GLN A C 4
ATOM 6725 O O . GLN A 1 109 ? -4.384 -16.233 -5.281 1.00 0.00 106 GLN A O 4
ATOM 6739 N N . SER A 1 110 ? -3.622 -17.872 -3.941 1.00 0.00 107 SER A N 4
ATOM 6740 C CA . SER A 1 110 ? -2.251 -17.380 -3.919 1.00 0.00 107 SER A CA 4
ATOM 6741 C C . SER A 1 110 ? -1.590 -17.555 -5.286 1.00 0.00 107 SER A C 4
ATOM 6742 O O . SER A 1 110 ? -0.988 -18.589 -5.576 1.00 0.00 107 SER A O 4
ATOM 6750 N N . LYS A 1 111 ? -1.738 -16.539 -6.127 1.00 0.00 108 LYS A N 4
ATOM 6751 C CA . LYS A 1 111 ? -1.178 -16.538 -7.470 1.00 0.00 108 LYS A CA 4
ATOM 6752 C C . LYS A 1 111 ? -1.127 -15.112 -7.991 1.00 0.00 108 LYS A C 4
ATOM 6753 O O . LYS A 1 111 ? -0.253 -14.806 -8.818 1.00 0.00 108 LYS A O 4
ATOM 6773 N N . MET A 1 4 ? -8.190 -9.207 -9.305 1.00 0.00 1 MET A N 5
ATOM 6774 C CA . MET A 1 4 ? -8.064 -9.119 -10.778 1.00 0.00 1 MET A CA 5
ATOM 6775 C C . MET A 1 4 ? -8.987 -8.033 -11.306 1.00 0.00 1 MET A C 5
ATOM 6776 O O . MET A 1 4 ? -10.206 -8.161 -11.225 1.00 0.00 1 MET A O 5
ATOM 6790 N N . GLY A 1 5 ? -8.403 -6.967 -11.839 1.00 0.00 2 GLY A N 5
ATOM 6791 C CA . GLY A 1 5 ? -9.197 -5.866 -12.349 1.00 0.00 2 GLY A CA 5
ATOM 6792 C C . GLY A 1 5 ? -9.443 -4.836 -11.268 1.00 0.00 2 GLY A C 5
ATOM 6793 O O . GLY A 1 5 ? -10.197 -3.885 -11.454 1.00 0.00 2 GLY A O 5
ATOM 6797 N N . ASP A 1 6 ? -8.764 -5.034 -10.147 1.00 0.00 3 ASP A N 5
ATOM 6798 C CA . ASP A 1 6 ? -8.868 -4.165 -8.979 1.00 0.00 3 ASP A CA 5
ATOM 6799 C C . ASP A 1 6 ? -7.877 -3.011 -9.089 1.00 0.00 3 ASP A C 5
ATOM 6800 O O . ASP A 1 6 ? -7.367 -2.514 -8.084 1.00 0.00 3 ASP A O 5
ATOM 6809 N N . ARG A 1 7 ? -7.630 -2.583 -10.322 1.00 0.00 4 ARG A N 5
ATOM 6810 C CA . ARG A 1 7 ? -6.683 -1.514 -10.608 1.00 0.00 4 ARG A CA 5
ATOM 6811 C C . ARG A 1 7 ? -7.174 -0.154 -10.104 1.00 0.00 4 ARG A C 5
ATOM 6812 O O . ARG A 1 7 ? -8.178 0.377 -10.583 1.00 0.00 4 ARG A O 5
ATOM 6833 N N . VAL A 1 8 ? -6.449 0.393 -9.136 1.00 0.00 5 VAL A N 5
ATOM 6834 C CA . VAL A 1 8 ? -6.755 1.701 -8.557 1.00 0.00 5 VAL A CA 5
ATOM 6835 C C . VAL A 1 8 ? -5.466 2.425 -8.256 1.00 0.00 5 VAL A C 5
ATOM 6836 O O . VAL A 1 8 ? -4.487 1.822 -7.815 1.00 0.00 5 VAL A O 5
ATOM 6849 N N . GLU A 1 9 ? -5.470 3.714 -8.529 1.00 0.00 6 GLU A N 5
ATOM 6850 C CA . GLU A 1 9 ? -4.309 4.538 -8.320 1.00 0.00 6 GLU A CA 5
ATOM 6851 C C . GLU A 1 9 ? -4.600 5.721 -7.401 1.00 0.00 6 GLU A C 5
ATOM 6852 O O . GLU A 1 9 ? -5.661 6.338 -7.466 1.00 0.00 6 GLU A O 5
ATOM 6864 N N . ALA A 1 10 ? -3.636 5.999 -6.536 1.00 0.00 7 ALA A N 5
ATOM 6865 C CA . ALA A 1 10 ? -3.703 7.083 -5.560 1.00 0.00 7 ALA A CA 5
ATOM 6866 C C . ALA A 1 10 ? -2.313 7.343 -5.035 1.00 0.00 7 ALA A C 5
ATOM 6867 O O . ALA A 1 10 ? -1.767 6.511 -4.340 1.00 0.00 7 ALA A O 5
ATOM 6874 N N . LEU A 1 11 ? -1.720 8.477 -5.354 1.00 0.00 8 LEU A N 5
ATOM 6875 C CA . LEU A 1 11 ? -0.371 8.716 -4.884 1.00 0.00 8 LEU A CA 5
ATOM 6876 C C . LEU A 1 11 ? -0.354 8.964 -3.383 1.00 0.00 8 LEU A C 5
ATOM 6877 O O . LEU A 1 11 ? -1.292 9.525 -2.816 1.00 0.00 8 LEU A O 5
ATOM 6893 N N . ALA A 1 12 ? 0.718 8.516 -2.757 1.00 0.00 9 ALA A N 5
ATOM 6894 C CA . ALA A 1 12 ? 0.894 8.638 -1.327 1.00 0.00 9 ALA A CA 5
ATOM 6895 C C . ALA A 1 12 ? 2.374 8.725 -0.985 1.00 0.00 9 ALA A C 5
ATOM 6896 O O . ALA A 1 12 ? 3.230 8.437 -1.820 1.00 0.00 9 ALA A O 5
ATOM 6903 N N . ILE A 1 13 ? 2.662 9.144 0.231 1.00 0.00 10 ILE A N 5
ATOM 6904 C CA . ILE A 1 13 ? 4.025 9.276 0.704 1.00 0.00 10 ILE A CA 5
ATOM 6905 C C . ILE A 1 13 ? 4.475 8.023 1.443 1.00 0.00 10 ILE A C 5
ATOM 6906 O O . ILE A 1 13 ? 3.888 7.638 2.450 1.00 0.00 10 ILE A O 5
ATOM 6922 N N . PHE A 1 14 ? 5.501 7.390 0.917 1.00 0.00 11 PHE A N 5
ATOM 6923 C CA . PHE A 1 14 ? 6.085 6.224 1.535 1.00 0.00 11 PHE A CA 5
ATOM 6924 C C . PHE A 1 14 ? 7.534 6.548 1.865 1.00 0.00 11 PHE A C 5
ATOM 6925 O O . PHE A 1 14 ? 8.369 6.630 0.966 1.00 0.00 11 PHE A O 5
ATOM 6942 N N . ARG A 1 15 ? 7.821 6.755 3.149 1.00 0.00 12 ARG A N 5
ATOM 6943 C CA . ARG A 1 15 ? 9.165 7.104 3.596 1.00 0.00 12 ARG A CA 5
ATOM 6944 C C . ARG A 1 15 ? 9.651 8.376 2.892 1.00 0.00 12 ARG A C 5
ATOM 6945 O O . ARG A 1 15 ? 10.694 8.385 2.242 1.00 0.00 12 ARG A O 5
ATOM 6966 N N . LYS A 1 16 ? 8.863 9.445 3.039 1.00 0.00 13 LYS A N 5
ATOM 6967 C CA . LYS A 1 16 ? 9.140 10.746 2.433 1.00 0.00 13 LYS A CA 5
ATOM 6968 C C . LYS A 1 16 ? 9.112 10.740 0.910 1.00 0.00 13 LYS A C 5
ATOM 6969 O O . LYS A 1 16 ? 9.389 11.764 0.284 1.00 0.00 13 LYS A O 5
ATOM 6988 N N . LYS A 1 17 ? 8.777 9.613 0.322 1.00 0.00 14 LYS A N 5
ATOM 6989 C CA . LYS A 1 17 ? 8.664 9.520 -1.118 1.00 0.00 14 LYS A CA 5
ATOM 6990 C C . LYS A 1 17 ? 7.197 9.655 -1.480 1.00 0.00 14 LYS A C 5
ATOM 6991 O O . LYS A 1 17 ? 6.375 8.920 -0.963 1.00 0.00 14 LYS A O 5
ATOM 7010 N N . GLN A 1 18 ? 6.856 10.587 -2.338 1.00 0.00 15 GLN A N 5
ATOM 7011 C CA . GLN A 1 18 ? 5.473 10.761 -2.719 1.00 0.00 15 GLN A CA 5
ATOM 7012 C C . GLN A 1 18 ? 5.303 10.246 -4.129 1.00 0.00 15 GLN A C 5
ATOM 7013 O O . GLN A 1 18 ? 5.721 10.871 -5.099 1.00 0.00 15 GLN A O 5
ATOM 7027 N N . GLY A 1 19 ? 4.696 9.096 -4.235 1.00 0.00 16 GLY A N 5
ATOM 7028 C CA . GLY A 1 19 ? 4.507 8.502 -5.520 1.00 0.00 16 GLY A CA 5
ATOM 7029 C C . GLY A 1 19 ? 3.158 7.866 -5.652 1.00 0.00 16 GLY A C 5
ATOM 7030 O O . GLY A 1 19 ? 2.372 7.879 -4.715 1.00 0.00 16 GLY A O 5
ATOM 7034 N N . VAL A 1 20 ? 2.926 7.244 -6.785 1.00 0.00 17 VAL A N 5
ATOM 7035 C CA . VAL A 1 20 ? 1.642 6.638 -7.074 1.00 0.00 17 VAL A CA 5
ATOM 7036 C C . VAL A 1 20 ? 1.472 5.285 -6.381 1.00 0.00 17 VAL A C 5
ATOM 7037 O O . VAL A 1 20 ? 2.346 4.419 -6.461 1.00 0.00 17 VAL A O 5
ATOM 7050 N N . LEU A 1 21 ? 0.353 5.122 -5.693 1.00 0.00 18 LEU A N 5
ATOM 7051 C CA . LEU A 1 21 ? 0.023 3.864 -5.046 1.00 0.00 18 LEU A CA 5
ATOM 7052 C C . LEU A 1 21 ? -0.947 3.136 -5.967 1.00 0.00 18 LEU A C 5
ATOM 7053 O O . LEU A 1 21 ? -2.074 3.588 -6.163 1.00 0.00 18 LEU A O 5
ATOM 7069 N N . SER A 1 22 ? -0.507 2.041 -6.562 1.00 0.00 19 SER A N 5
ATOM 7070 C CA . SER A 1 22 ? -1.348 1.304 -7.492 1.00 0.00 19 SER A CA 5
ATOM 7071 C C . SER A 1 22 ? -1.717 -0.079 -6.954 1.00 0.00 19 SER A C 5
ATOM 7072 O O . SER A 1 22 ? -0.940 -0.710 -6.235 1.00 0.00 19 SER A O 5
ATOM 7080 N N . ILE A 1 23 ? -2.910 -0.541 -7.309 1.00 0.00 20 ILE A N 5
ATOM 7081 C CA . ILE A 1 23 ? -3.406 -1.834 -6.853 1.00 0.00 20 ILE A CA 5
ATOM 7082 C C . ILE A 1 23 ? -3.710 -2.765 -8.021 1.00 0.00 20 ILE A C 5
ATOM 7083 O O . ILE A 1 23 ? -4.690 -2.563 -8.723 1.00 0.00 20 ILE A O 5
ATOM 7099 N N . ASP A 1 24 ? -2.862 -3.758 -8.257 1.00 0.00 21 ASP A N 5
ATOM 7100 C CA . ASP A 1 24 ? -3.121 -4.722 -9.329 1.00 0.00 21 ASP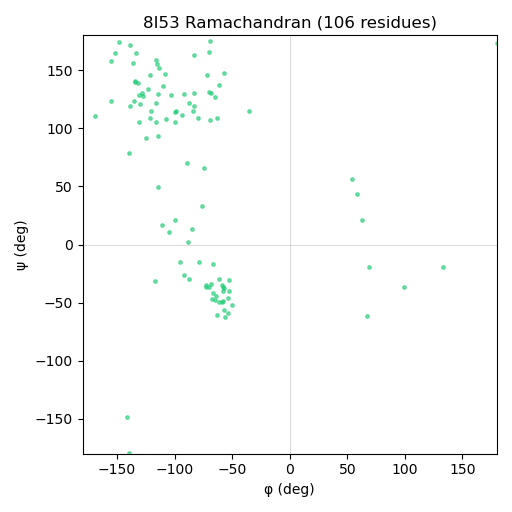 A CA 5
ATOM 7101 C C . ASP A 1 24 ? -2.774 -6.135 -8.861 1.00 0.00 21 ASP A C 5
ATOM 7102 O O . ASP A 1 24 ? -1.708 -6.656 -9.194 1.00 0.00 21 ASP A O 5
ATOM 7111 N N . SER A 1 25 ? -3.676 -6.729 -8.057 1.00 0.00 22 SER A N 5
ATOM 7112 C CA . SER A 1 25 ? -3.550 -8.088 -7.480 1.00 0.00 22 SER A CA 5
ATOM 7113 C C . SER A 1 25 ? -2.424 -8.116 -6.451 1.00 0.00 22 SER A C 5
ATOM 7114 O O . SER A 1 25 ? -2.338 -8.981 -5.559 1.00 0.00 22 SER A O 5
ATOM 7122 N N . ARG A 1 26 ? -1.580 -7.131 -6.580 1.00 0.00 23 ARG A N 5
ATOM 7123 C CA . ARG A 1 26 ? -0.468 -6.936 -5.729 1.00 0.00 23 ARG A CA 5
ATOM 7124 C C . ARG A 1 26 ? -0.407 -5.456 -5.410 1.00 0.00 23 ARG A C 5
ATOM 7125 O O . ARG A 1 26 ? -0.503 -4.625 -6.316 1.00 0.00 23 ARG A O 5
ATOM 7146 N N . LEU A 1 27 ? -0.298 -5.128 -4.145 1.00 0.00 24 LEU A N 5
ATOM 7147 C CA . LEU A 1 27 ? -0.228 -3.743 -3.731 1.00 0.00 24 LEU A CA 5
ATOM 7148 C C . LEU A 1 27 ? 1.142 -3.192 -4.097 1.00 0.00 24 LEU A C 5
ATOM 7149 O O . LEU A 1 27 ? 2.149 -3.557 -3.488 1.00 0.00 24 LEU A O 5
ATOM 7165 N N . LYS A 1 28 ? 1.174 -2.341 -5.117 1.00 0.00 25 LYS A N 5
ATOM 7166 C CA . LYS A 1 28 ? 2.421 -1.772 -5.598 1.00 0.00 25 LYS A CA 5
ATOM 7167 C C . LYS A 1 28 ? 2.439 -0.253 -5.496 1.00 0.00 25 LYS A C 5
ATOM 7168 O O . LYS A 1 28 ? 1.680 0.436 -6.174 1.00 0.00 25 LYS A O 5
ATOM 7187 N N . TRP A 1 29 ? 3.313 0.264 -4.656 1.00 0.00 26 TRP A N 5
ATOM 7188 C CA . TRP A 1 29 ? 3.468 1.700 -4.520 1.00 0.00 26 TRP A CA 5
ATOM 7189 C C . TRP A 1 29 ? 4.810 2.090 -5.109 1.00 0.00 26 TRP A C 5
ATOM 7190 O O . TRP A 1 29 ? 5.798 1.367 -4.962 1.00 0.00 26 TRP A O 5
ATOM 7211 N N . THR A 1 30 ? 4.845 3.231 -5.755 1.00 0.00 27 THR A N 5
ATOM 7212 C CA . THR A 1 30 ? 6.058 3.716 -6.385 1.00 0.00 27 THR A CA 5
ATOM 7213 C C . THR A 1 30 ? 6.281 5.182 -6.058 1.00 0.00 27 THR A C 5
ATOM 7214 O O . THR A 1 30 ? 5.339 5.957 -6.095 1.00 0.00 27 THR A O 5
ATOM 7225 N N . GLY A 1 31 ? 7.523 5.563 -5.780 1.00 0.00 28 GLY A N 5
ATOM 7226 C CA . GLY A 1 31 ? 7.813 6.944 -5.438 1.00 0.00 28 GLY A CA 5
ATOM 7227 C C . GLY A 1 31 ? 8.612 7.664 -6.496 1.00 0.00 28 GLY A C 5
ATOM 7228 O O . GLY A 1 31 ? 9.298 7.029 -7.299 1.00 0.00 28 GLY A O 5
ATOM 7232 N N . GLU A 1 32 ? 8.531 8.992 -6.495 1.00 0.00 29 GLU A N 5
ATOM 7233 C CA . GLU A 1 32 ? 9.264 9.797 -7.459 1.00 0.00 29 GLU A CA 5
ATOM 7234 C C . GLU A 1 32 ? 10.768 9.592 -7.300 1.00 0.00 29 GLU A C 5
ATOM 7235 O O . GLU A 1 32 ? 11.292 9.504 -6.186 1.00 0.00 29 GLU A O 5
ATOM 7247 N N . GLY A 1 33 ? 11.452 9.477 -8.426 1.00 0.00 30 GLY A N 5
ATOM 7248 C CA . GLY A 1 33 ? 12.879 9.251 -8.408 1.00 0.00 30 GLY A CA 5
ATOM 7249 C C . GLY A 1 33 ? 13.199 7.776 -8.528 1.00 0.00 30 GLY A C 5
ATOM 7250 O O . GLY A 1 33 ? 14.336 7.395 -8.789 1.00 0.00 30 GLY A O 5
ATOM 7254 N N . LYS A 1 34 ? 12.181 6.945 -8.336 1.00 0.00 31 LYS A N 5
ATOM 7255 C CA . LYS A 1 34 ? 12.342 5.506 -8.430 1.00 0.00 31 LYS A CA 5
ATOM 7256 C C . LYS A 1 34 ? 11.494 4.947 -9.561 1.00 0.00 31 LYS A C 5
ATOM 7257 O O . LYS A 1 34 ? 10.269 4.932 -9.478 1.00 0.00 31 LYS A O 5
ATOM 7276 N N . THR A 1 35 ? 12.154 4.502 -10.624 1.00 0.00 32 THR A N 5
ATOM 7277 C CA . THR A 1 35 ? 11.466 3.928 -11.772 1.00 0.00 32 THR A CA 5
ATOM 7278 C C . THR A 1 35 ? 10.819 2.596 -11.402 1.00 0.00 32 THR A C 5
ATOM 7279 O O . THR A 1 35 ? 9.873 2.145 -12.045 1.00 0.00 32 THR A O 5
ATOM 7290 N N . THR A 1 36 ? 11.352 1.973 -10.364 1.00 0.00 33 THR A N 5
ATOM 7291 C CA . THR A 1 36 ? 10.839 0.707 -9.880 1.00 0.00 33 THR A CA 5
ATOM 7292 C C . THR A 1 36 ? 10.009 0.928 -8.619 1.00 0.00 33 THR A C 5
ATOM 7293 O O . THR A 1 36 ? 10.283 1.857 -7.850 1.00 0.00 33 THR A O 5
ATOM 7304 N N . PRO A 1 37 ? 8.985 0.093 -8.388 1.00 0.00 34 PRO A N 5
ATOM 7305 C CA . PRO A 1 37 ? 8.125 0.203 -7.207 1.00 0.00 34 PRO A CA 5
ATOM 7306 C C . PRO A 1 37 ? 8.917 0.087 -5.906 1.00 0.00 34 PRO A C 5
ATOM 7307 O O . PRO A 1 37 ? 10.000 -0.502 -5.868 1.00 0.00 34 PRO A O 5
ATOM 7318 N N . SER A 1 38 ? 8.391 0.678 -4.848 1.00 0.00 35 SER A N 5
ATOM 7319 C CA . SER A 1 38 ? 9.039 0.633 -3.547 1.00 0.00 35 SER A CA 5
ATOM 7320 C C . SER A 1 38 ? 8.271 -0.290 -2.611 1.00 0.00 35 SER A C 5
ATOM 7321 O O . SER A 1 38 ? 8.844 -0.895 -1.709 1.00 0.00 35 SER A O 5
ATOM 7329 N N . VAL A 1 39 ? 6.967 -0.388 -2.831 1.00 0.00 36 VAL A N 5
ATOM 7330 C CA . VAL A 1 39 ? 6.125 -1.253 -2.033 1.00 0.00 36 VAL A CA 5
ATOM 7331 C C . VAL A 1 39 ? 5.444 -2.249 -2.944 1.00 0.00 36 VAL A C 5
ATOM 7332 O O . VAL A 1 39 ? 4.405 -1.950 -3.513 1.00 0.00 36 VAL A O 5
ATOM 7345 N N . ASP A 1 40 ? 6.058 -3.401 -3.135 1.00 0.00 37 ASP A N 5
ATOM 7346 C CA . ASP A 1 40 ? 5.460 -4.424 -3.970 1.00 0.00 37 ASP A CA 5
ATOM 7347 C C . ASP A 1 40 ? 5.159 -5.632 -3.111 1.00 0.00 37 ASP A C 5
ATOM 7348 O O . ASP A 1 40 ? 6.010 -6.502 -2.910 1.00 0.00 37 ASP A O 5
ATOM 7357 N N . ILE A 1 41 ? 3.943 -5.684 -2.601 1.00 0.00 38 ILE A N 5
ATOM 7358 C CA . ILE A 1 41 ? 3.526 -6.778 -1.752 1.00 0.00 38 ILE A CA 5
ATOM 7359 C C . ILE A 1 41 ? 2.195 -7.327 -2.240 1.00 0.00 38 ILE A C 5
ATOM 7360 O O . ILE A 1 41 ? 1.201 -6.605 -2.320 1.00 0.00 38 ILE A O 5
ATOM 7376 N N . ALA A 1 42 ? 2.188 -8.600 -2.585 1.00 0.00 39 ALA A N 5
ATOM 7377 C CA . ALA A 1 42 ? 0.990 -9.257 -3.079 1.00 0.00 39 ALA A CA 5
ATOM 7378 C C . ALA A 1 42 ? -0.039 -9.419 -1.972 1.00 0.00 39 ALA A C 5
ATOM 7379 O O . ALA A 1 42 ? 0.293 -9.331 -0.794 1.00 0.00 39 ALA A O 5
ATOM 7386 N N . PHE A 1 43 ? -1.288 -9.673 -2.352 1.00 0.00 40 PHE A N 5
ATOM 7387 C CA . PHE A 1 43 ? -2.369 -9.825 -1.371 1.00 0.00 40 PHE A CA 5
ATOM 7388 C C . PHE A 1 43 ? -2.190 -11.039 -0.466 1.00 0.00 40 PHE A C 5
ATOM 7389 O O . PHE A 1 43 ? -2.818 -11.142 0.587 1.00 0.00 40 PHE A O 5
ATOM 7406 N N . ASP A 1 44 ? -1.313 -11.937 -0.861 1.00 0.00 41 ASP A N 5
ATOM 7407 C CA . ASP A 1 44 ? -1.026 -13.122 -0.080 1.00 0.00 41 ASP A CA 5
ATOM 7408 C C . ASP A 1 44 ? -0.077 -12.730 1.043 1.00 0.00 41 ASP A C 5
ATOM 7409 O O . ASP A 1 44 ? 0.130 -13.466 2.009 1.00 0.00 41 ASP A O 5
ATOM 7418 N N . ALA A 1 45 ? 0.458 -11.523 0.907 1.00 0.00 42 ALA A N 5
ATOM 7419 C CA . ALA A 1 45 ? 1.380 -10.946 1.856 1.00 0.00 42 ALA A CA 5
ATOM 7420 C C . ALA A 1 45 ? 0.742 -9.719 2.487 1.00 0.00 42 ALA A C 5
ATOM 7421 O O . ALA A 1 45 ? 1.409 -8.881 3.062 1.00 0.00 42 ALA A O 5
ATOM 7428 N N . ILE A 1 46 ? -0.569 -9.621 2.364 1.00 0.00 43 ILE A N 5
ATOM 7429 C CA . ILE A 1 46 ? -1.314 -8.535 2.966 1.00 0.00 43 ILE A CA 5
ATOM 7430 C C . ILE A 1 46 ? -2.390 -9.159 3.804 1.00 0.00 43 ILE A C 5
ATOM 7431 O O . ILE A 1 46 ? -3.275 -9.851 3.303 1.00 0.00 43 ILE A O 5
ATOM 7447 N N . SER A 1 47 ? -2.271 -8.967 5.087 1.00 0.00 44 SER A N 5
ATOM 7448 C CA . SER A 1 47 ? -3.187 -9.567 6.013 1.00 0.00 44 SER A CA 5
ATOM 7449 C C . SER A 1 47 ? -4.386 -8.651 6.254 1.00 0.00 44 SER A C 5
ATOM 7450 O O . SER A 1 47 ? -5.513 -9.117 6.435 1.00 0.00 44 SER A O 5
ATOM 7458 N N . ASN A 1 48 ? -4.128 -7.344 6.218 1.00 0.00 45 ASN A N 5
ATOM 7459 C CA . ASN A 1 48 ? -5.162 -6.331 6.434 1.00 0.00 45 ASN A CA 5
ATOM 7460 C C . ASN A 1 48 ? -4.543 -4.944 6.341 1.00 0.00 45 ASN A C 5
ATOM 7461 O O . ASN A 1 48 ? -3.328 -4.820 6.201 1.00 0.00 45 ASN A O 5
ATOM 7472 N N . LEU A 1 49 ? -5.363 -3.902 6.394 1.00 0.00 46 LEU A N 5
ATOM 7473 C CA . LEU A 1 49 ? -4.854 -2.541 6.317 1.00 0.00 46 LEU A CA 5
ATOM 7474 C C . LEU A 1 49 ? -5.743 -1.589 7.122 1.00 0.00 46 LEU A C 5
ATOM 7475 O O . LEU A 1 49 ? -6.896 -1.912 7.414 1.00 0.00 46 LEU A O 5
ATOM 7491 N N . GLN A 1 50 ? -5.199 -0.429 7.491 1.00 0.00 47 GLN A N 5
ATOM 7492 C CA . GLN A 1 50 ? -5.953 0.572 8.242 1.00 0.00 47 GLN A CA 5
ATOM 7493 C C . GLN A 1 50 ? -5.801 1.944 7.589 1.00 0.00 47 GLN A C 5
ATOM 7494 O O . GLN A 1 50 ? -4.703 2.353 7.228 1.00 0.00 47 GLN A O 5
ATOM 7508 N N . THR A 1 51 ? -6.909 2.643 7.426 1.00 0.00 48 THR A N 5
ATOM 7509 C CA . THR A 1 51 ? -6.909 3.954 6.793 1.00 0.00 48 THR A CA 5
ATOM 7510 C C . THR A 1 51 ? -7.210 5.058 7.792 1.00 0.00 48 THR A C 5
ATOM 7511 O O . THR A 1 51 ? -7.753 4.803 8.869 1.00 0.00 48 THR A O 5
ATOM 7522 N N . THR A 1 52 ? -6.821 6.277 7.449 1.00 0.00 49 THR A N 5
ATOM 7523 C CA . THR A 1 52 ? -7.086 7.424 8.296 1.00 0.00 49 THR A CA 5
ATOM 7524 C C . THR A 1 52 ? -8.582 7.669 8.451 1.00 0.00 49 THR A C 5
ATOM 7525 O O . THR A 1 52 ? -9.363 7.313 7.565 1.00 0.00 49 THR A O 5
ATOM 7536 N N . PRO A 1 53 ? -9.011 8.271 9.568 1.00 0.00 50 PRO A N 5
ATOM 7537 C CA . PRO A 1 53 ? -10.413 8.612 9.754 1.00 0.00 50 PRO A CA 5
ATOM 7538 C C . PRO A 1 53 ? -10.784 9.753 8.808 1.00 0.00 50 PRO A C 5
ATOM 7539 O O . PRO A 1 53 ? -9.921 10.551 8.439 1.00 0.00 50 PRO A O 5
ATOM 7550 N N . ALA A 1 54 ? -12.046 9.828 8.410 1.00 0.00 51 ALA A N 5
ATOM 7551 C CA . ALA A 1 54 ? -12.488 10.876 7.491 1.00 0.00 51 ALA A CA 5
ATOM 7552 C C . ALA A 1 54 ? -12.232 12.269 8.064 1.00 0.00 51 ALA A C 5
ATOM 7553 O O . ALA A 1 54 ? -11.952 13.213 7.327 1.00 0.00 51 ALA A O 5
ATOM 7560 N N . SER A 1 55 ? -12.315 12.387 9.382 1.00 0.00 52 SER A N 5
ATOM 7561 C CA . SER A 1 55 ? -12.084 13.654 10.058 1.00 0.00 52 SER A CA 5
ATOM 7562 C C . SER A 1 55 ? -10.595 13.843 10.364 1.00 0.00 52 SER A C 5
ATOM 7563 O O . SER A 1 55 ? -10.211 14.164 11.492 1.00 0.00 52 SER A O 5
ATOM 7571 N N . ASN A 1 56 ? -9.757 13.641 9.358 1.00 0.00 53 ASN A N 5
ATOM 7572 C CA . ASN A 1 56 ? -8.319 13.784 9.529 1.00 0.00 53 ASN A CA 5
ATOM 7573 C C . ASN A 1 56 ? -7.672 14.327 8.264 1.00 0.00 53 ASN A C 5
ATOM 7574 O O . ASN A 1 56 ? -7.708 13.682 7.218 1.00 0.00 53 ASN A O 5
ATOM 7585 N N . PRO A 1 57 ? -7.079 15.531 8.339 1.00 0.00 54 PRO A N 5
ATOM 7586 C CA . PRO A 1 57 ? -6.403 16.152 7.194 1.00 0.00 54 PRO A CA 5
ATOM 7587 C C . PRO A 1 57 ? -5.212 15.317 6.736 1.00 0.00 54 PRO A C 5
ATOM 7588 O O . PRO A 1 57 ? -4.905 15.238 5.545 1.00 0.00 54 PRO A O 5
ATOM 7599 N N . LYS A 1 58 ? -4.556 14.684 7.700 1.00 0.00 55 LYS A N 5
ATOM 7600 C CA . LYS A 1 58 ? -3.410 13.831 7.426 1.00 0.00 55 LYS A CA 5
ATOM 7601 C C . LYS A 1 58 ? -3.888 12.446 7.006 1.00 0.00 55 LYS A C 5
ATOM 7602 O O . LYS A 1 58 ? -3.709 11.469 7.730 1.00 0.00 55 LYS A O 5
ATOM 7621 N N . VAL A 1 59 ? -4.497 12.390 5.830 1.00 0.00 56 VAL A N 5
ATOM 7622 C CA . VAL A 1 59 ? -5.042 11.155 5.270 1.00 0.00 56 VAL A CA 5
ATOM 7623 C C . VAL A 1 59 ? -3.930 10.187 4.892 1.00 0.00 56 VAL A C 5
ATOM 7624 O O . VAL A 1 59 ? -2.954 10.579 4.264 1.00 0.00 56 VAL A O 5
ATOM 7637 N N . MET A 1 60 ? -4.049 8.944 5.326 1.00 0.00 57 MET A N 5
ATOM 7638 C CA . MET A 1 60 ? -3.049 7.938 5.027 1.00 0.00 57 MET A CA 5
ATOM 7639 C C . MET A 1 60 ? -3.661 6.536 4.878 1.00 0.00 57 MET A C 5
ATOM 7640 O O . MET A 1 60 ? -4.853 6.336 5.113 1.00 0.00 57 MET A O 5
ATOM 7654 N N . ILE A 1 61 ? -2.816 5.580 4.500 1.00 0.00 58 ILE A N 5
ATOM 7655 C CA . ILE A 1 61 ? -3.193 4.173 4.352 1.00 0.00 58 ILE A CA 5
ATOM 7656 C C . ILE A 1 61 ? -2.084 3.297 4.952 1.00 0.00 58 ILE A C 5
ATOM 7657 O O . ILE A 1 61 ? -0.926 3.386 4.544 1.00 0.00 58 ILE A O 5
ATOM 7673 N N . ARG A 1 62 ? -2.426 2.496 5.953 1.00 0.00 59 ARG A N 5
ATOM 7674 C CA . ARG A 1 62 ? -1.463 1.598 6.586 1.00 0.00 59 ARG A CA 5
ATOM 7675 C C . ARG A 1 62 ? -1.729 0.179 6.127 1.00 0.00 59 ARG A C 5
ATOM 7676 O O . ARG A 1 62 ? -2.879 -0.224 6.048 1.00 0.00 59 ARG A O 5
ATOM 7697 N N . VAL A 1 63 ? -0.687 -0.582 5.849 1.00 0.00 60 VAL A N 5
ATOM 7698 C CA . VAL A 1 63 ? -0.868 -1.953 5.396 1.00 0.00 60 VAL A CA 5
ATOM 7699 C C . VAL A 1 63 ? -0.113 -2.941 6.275 1.00 0.00 60 VAL A C 5
ATOM 7700 O O . VAL A 1 63 ? 1.062 -2.739 6.585 1.00 0.00 60 VAL A O 5
ATOM 7713 N N . PHE A 1 64 ? -0.802 -3.999 6.680 1.00 0.00 61 PHE A N 5
ATOM 7714 C CA . PHE A 1 64 ? -0.211 -5.042 7.500 1.00 0.00 61 PHE A CA 5
ATOM 7715 C C . PHE A 1 64 ? 0.164 -6.205 6.591 1.00 0.00 61 PHE A C 5
ATOM 7716 O O . PHE A 1 64 ? -0.697 -6.849 5.988 1.00 0.00 61 PHE A O 5
ATOM 7733 N N . ILE A 1 65 ? 1.453 -6.453 6.495 1.00 0.00 62 ILE A N 5
ATOM 7734 C CA . ILE A 1 65 ? 1.992 -7.470 5.612 1.00 0.00 62 ILE A CA 5
ATOM 7735 C C . ILE A 1 65 ? 2.156 -8.838 6.267 1.00 0.00 62 ILE A C 5
ATOM 7736 O O . ILE A 1 65 ? 2.729 -8.963 7.351 1.00 0.00 62 ILE A O 5
ATOM 7752 N N . VAL A 1 66 ? 1.632 -9.857 5.590 1.00 0.00 63 VAL A N 5
ATOM 7753 C CA . VAL A 1 66 ? 1.786 -11.234 6.016 1.00 0.00 63 VAL A CA 5
ATOM 7754 C C . VAL A 1 66 ? 3.112 -11.659 5.430 1.00 0.00 63 VAL A C 5
ATOM 7755 O O . VAL A 1 66 ? 3.584 -11.022 4.494 1.00 0.00 63 VAL A O 5
ATOM 7768 N N . VAL A 1 67 ? 3.721 -12.711 5.904 1.00 0.00 64 VAL A N 5
ATOM 7769 C CA . VAL A 1 67 ? 5.009 -13.048 5.356 1.00 0.00 64 VAL A CA 5
ATOM 7770 C C . VAL A 1 67 ? 4.902 -13.770 4.044 1.00 0.00 64 VAL A C 5
ATOM 7771 O O . VAL A 1 67 ? 4.346 -14.869 3.955 1.00 0.00 64 VAL A O 5
ATOM 7784 N N . LYS A 1 68 ? 5.392 -13.123 3.027 1.00 0.00 65 LYS A N 5
ATOM 7785 C CA . LYS A 1 68 ? 5.494 -13.742 1.737 1.00 0.00 65 LYS A CA 5
ATOM 7786 C C . LYS A 1 68 ? 6.701 -14.656 1.865 1.00 0.00 65 LYS A C 5
ATOM 7787 O O . LYS A 1 68 ? 7.652 -14.289 2.553 1.00 0.00 65 LYS A O 5
ATOM 7806 N N . GLU A 1 69 ? 6.672 -15.842 1.293 1.00 0.00 66 GLU A N 5
ATOM 7807 C CA . GLU A 1 69 ? 7.812 -16.738 1.432 1.00 0.00 66 GLU A CA 5
ATOM 7808 C C . GLU A 1 69 ? 9.082 -16.054 0.926 1.00 0.00 66 GLU A C 5
ATOM 7809 O O . GLU A 1 69 ? 9.203 -15.738 -0.258 1.00 0.00 66 GLU A O 5
ATOM 7821 N N . GLY A 1 70 ? 10.013 -15.811 1.841 1.00 0.00 67 GLY A N 5
ATOM 7822 C CA . GLY A 1 70 ? 11.246 -15.134 1.488 1.00 0.00 67 GLY A CA 5
ATOM 7823 C C . GLY A 1 70 ? 11.152 -13.653 1.796 1.00 0.00 67 GLY A C 5
ATOM 7824 O O . GLY A 1 70 ? 11.847 -12.832 1.200 1.00 0.00 67 GLY A O 5
ATOM 7828 N N . GLU A 1 71 ? 10.271 -13.327 2.730 1.00 0.00 68 GLU A N 5
ATOM 7829 C CA . GLU A 1 71 ? 10.029 -11.958 3.152 1.00 0.00 68 GLU A CA 5
ATOM 7830 C C . GLU A 1 71 ? 9.862 -11.939 4.670 1.00 0.00 68 GLU A C 5
ATOM 7831 O O . GLU A 1 71 ? 10.157 -12.934 5.332 1.00 0.00 68 GLU A O 5
ATOM 7843 N N . ASP A 1 72 ? 9.376 -10.829 5.209 1.00 0.00 69 ASP A N 5
ATOM 7844 C CA . ASP A 1 72 ? 9.154 -10.699 6.645 1.00 0.00 69 ASP A CA 5
ATOM 7845 C C . ASP A 1 72 ? 7.854 -9.950 6.903 1.00 0.00 69 ASP A C 5
ATOM 7846 O O . ASP A 1 72 ? 7.477 -9.070 6.126 1.00 0.00 69 ASP A O 5
ATOM 7855 N N . PRO A 1 73 ? 7.135 -10.290 7.986 1.00 0.00 70 PRO A N 5
ATOM 7856 C CA . PRO A 1 73 ? 5.881 -9.617 8.323 1.00 0.00 70 PRO A CA 5
ATOM 7857 C C . PRO A 1 73 ? 6.166 -8.168 8.733 1.00 0.00 70 PRO A C 5
ATOM 7858 O O . PRO A 1 73 ? 6.969 -7.922 9.633 1.00 0.00 70 PRO A O 5
ATOM 7869 N N . THR A 1 74 ? 5.511 -7.209 8.095 1.00 0.00 71 THR A N 5
ATOM 7870 C CA . THR A 1 74 ? 5.761 -5.802 8.398 1.00 0.00 71 THR A CA 5
ATOM 7871 C C . THR A 1 74 ? 4.510 -4.952 8.188 1.00 0.00 71 THR A C 5
ATOM 7872 O O . THR A 1 74 ? 3.485 -5.448 7.746 1.00 0.00 71 THR A O 5
ATOM 7883 N N . SER A 1 75 ? 4.590 -3.677 8.542 1.00 0.00 72 SER A N 5
ATOM 7884 C CA . SER A 1 75 ? 3.487 -2.757 8.341 1.00 0.00 72 SER A CA 5
ATOM 7885 C C . SER A 1 75 ? 4.014 -1.509 7.642 1.00 0.00 72 SER A C 5
ATOM 7886 O O . SER A 1 75 ? 4.988 -0.904 8.089 1.00 0.00 72 SER A O 5
ATOM 7894 N N . LEU A 1 76 ? 3.387 -1.141 6.537 1.00 0.00 73 LEU A N 5
ATOM 7895 C CA . LEU A 1 76 ? 3.821 0.017 5.770 1.00 0.00 73 LEU A CA 5
ATOM 7896 C C . LEU A 1 76 ? 2.807 1.140 5.862 1.00 0.00 73 LEU A C 5
ATOM 7897 O O . LEU A 1 76 ? 1.640 0.900 6.180 1.00 0.00 73 LEU A O 5
ATOM 7913 N N . VAL A 1 77 ? 3.245 2.364 5.593 1.00 0.00 74 VAL A N 5
ATOM 7914 C CA . VAL A 1 77 ? 2.353 3.507 5.647 1.00 0.00 74 VAL A CA 5
ATOM 7915 C C . VAL A 1 77 ? 2.483 4.366 4.405 1.00 0.00 74 VAL A C 5
ATOM 7916 O O . VAL A 1 77 ? 3.581 4.757 4.015 1.00 0.00 74 VAL A O 5
ATOM 7929 N N . PHE A 1 78 ? 1.351 4.635 3.785 1.00 0.00 75 PHE A N 5
ATOM 7930 C CA . PHE A 1 78 ? 1.291 5.474 2.607 1.00 0.00 75 PHE A CA 5
ATOM 7931 C C . PHE A 1 78 ? 0.510 6.728 2.963 1.00 0.00 75 PHE A C 5
ATOM 7932 O O . PHE A 1 78 ? -0.705 6.681 3.144 1.00 0.00 75 PHE A O 5
ATOM 7949 N N . HIS A 1 79 ? 1.209 7.839 3.098 1.00 0.00 76 HIS A N 5
ATOM 7950 C CA . HIS A 1 79 ? 0.573 9.092 3.476 1.00 0.00 76 HIS A CA 5
ATOM 7951 C C . HIS A 1 79 ? -0.040 9.789 2.269 1.00 0.00 76 HIS A C 5
ATOM 7952 O O . HIS A 1 79 ? 0.665 10.238 1.386 1.00 0.00 76 HIS A O 5
ATOM 7966 N N . PHE A 1 80 ? -1.349 9.915 2.250 1.00 0.00 77 PHE A N 5
ATOM 7967 C CA . PHE A 1 80 ? -2.029 10.598 1.159 1.00 0.00 77 PHE A CA 5
ATOM 7968 C C . PHE A 1 80 ? -2.167 12.068 1.527 1.00 0.00 77 PHE A C 5
ATOM 7969 O O . PHE A 1 80 ? -2.727 12.862 0.790 1.00 0.00 77 PHE A O 5
ATOM 7986 N N . THR A 1 81 ? -1.629 12.407 2.685 1.00 0.00 78 THR A N 5
ATOM 7987 C CA . THR A 1 81 ? -1.676 13.757 3.226 1.00 0.00 78 THR A CA 5
ATOM 7988 C C . THR A 1 81 ? -1.177 14.810 2.228 1.00 0.00 78 THR A C 5
ATOM 7989 O O . THR A 1 81 ? -1.595 15.966 2.273 1.00 0.00 78 THR A O 5
ATOM 8000 N N . GLY A 1 82 ? -0.306 14.399 1.318 1.00 0.00 79 GLY A N 5
ATOM 8001 C CA . GLY A 1 82 ? 0.217 15.314 0.319 1.00 0.00 79 GLY A CA 5
ATOM 8002 C C . GLY A 1 82 ? -0.438 15.096 -1.031 1.00 0.00 79 GLY A C 5
ATOM 8003 O O . GLY A 1 82 ? 0.104 15.471 -2.069 1.00 0.00 79 GLY A O 5
ATOM 8007 N N . THR A 1 83 ? -1.611 14.487 -1.001 1.00 0.00 80 THR A N 5
ATOM 8008 C CA . THR A 1 83 ? -2.367 14.185 -2.199 1.00 0.00 80 THR A CA 5
ATOM 8009 C C . THR A 1 83 ? -3.686 14.955 -2.203 1.00 0.00 80 THR A C 5
ATOM 8010 O O . THR A 1 83 ? -4.395 14.982 -1.193 1.00 0.00 80 THR A O 5
ATOM 8021 N N . PRO A 1 84 ? -4.027 15.609 -3.328 1.00 0.00 81 PRO A N 5
ATOM 8022 C CA . PRO A 1 84 ? -5.269 16.376 -3.456 1.00 0.00 81 PRO A CA 5
ATOM 8023 C C . PRO A 1 84 ? -6.494 15.557 -3.058 1.00 0.00 81 PRO A C 5
ATOM 8024 O O . PRO A 1 84 ? -7.264 15.959 -2.182 1.00 0.00 81 PRO A O 5
ATOM 8035 N N . ASN A 1 85 ? -6.650 14.393 -3.676 1.00 0.00 82 ASN A N 5
ATOM 8036 C CA . ASN A 1 85 ? -7.780 13.516 -3.389 1.00 0.00 82 ASN A CA 5
ATOM 8037 C C . ASN A 1 85 ? -7.359 12.384 -2.458 1.00 0.00 82 ASN A C 5
ATOM 8038 O O . ASN A 1 85 ? -7.720 11.228 -2.660 1.00 0.00 82 ASN A O 5
ATOM 8049 N N . ALA A 1 86 ? -6.590 12.748 -1.440 1.00 0.00 83 ALA A N 5
ATOM 8050 C CA . ALA A 1 86 ? -6.078 11.815 -0.434 1.00 0.00 83 ALA A CA 5
ATOM 8051 C C . ALA A 1 86 ? -7.141 10.876 0.108 1.00 0.00 83 ALA A C 5
ATOM 8052 O O . ALA A 1 86 ? -7.020 9.674 -0.024 1.00 0.00 83 ALA A O 5
ATOM 8059 N N . ARG A 1 87 ? -8.188 11.438 0.689 1.00 0.00 84 ARG A N 5
ATOM 8060 C CA . ARG A 1 87 ? -9.245 10.645 1.310 1.00 0.00 84 ARG A CA 5
ATOM 8061 C C . ARG A 1 87 ? -10.102 9.893 0.295 1.00 0.00 84 ARG A C 5
ATOM 8062 O O . ARG A 1 87 ? -10.457 8.738 0.523 1.00 0.00 84 ARG A O 5
ATOM 8083 N N . GLU A 1 88 ? -10.411 10.527 -0.825 1.00 0.00 85 GLU A N 5
ATOM 8084 C CA . GLU A 1 88 ? -11.242 9.896 -1.841 1.00 0.00 85 GLU A CA 5
ATOM 8085 C C . GLU A 1 88 ? -10.501 8.736 -2.474 1.00 0.00 85 GLU A C 5
ATOM 8086 O O . GLU A 1 88 ? -11.055 7.655 -2.663 1.00 0.00 85 GLU A O 5
ATOM 8098 N N . ASN A 1 89 ? -9.239 8.960 -2.792 1.00 0.00 86 ASN A N 5
ATOM 8099 C CA . ASN A 1 89 ? -8.427 7.920 -3.387 1.00 0.00 86 ASN A CA 5
ATOM 8100 C C . ASN A 1 89 ? -8.040 6.907 -2.325 1.00 0.00 86 ASN A C 5
ATOM 8101 O O . ASN A 1 89 ? -7.830 5.741 -2.628 1.00 0.00 86 ASN A O 5
ATOM 8112 N N . CYS A 1 90 ? -7.936 7.368 -1.082 1.00 0.00 87 CYS A N 5
ATOM 8113 C CA . CYS A 1 90 ? -7.612 6.492 0.034 1.00 0.00 87 CYS A CA 5
ATOM 8114 C C . CYS A 1 90 ? -8.679 5.412 0.125 1.00 0.00 87 CYS A C 5
ATOM 8115 O O . CYS A 1 90 ? -8.363 4.229 0.232 1.00 0.00 87 CYS A O 5
ATOM 8123 N N . ASP A 1 91 ? -9.948 5.822 0.046 1.00 0.00 88 ASP A N 5
ATOM 8124 C CA . ASP A 1 91 ? -11.048 4.867 0.091 1.00 0.00 88 ASP A CA 5
ATOM 8125 C C . ASP A 1 91 ? -11.053 4.045 -1.186 1.00 0.00 88 ASP A C 5
ATOM 8126 O O . ASP A 1 91 ? -11.180 2.830 -1.143 1.00 0.00 88 ASP A O 5
ATOM 8135 N N . MET A 1 92 ? -10.885 4.720 -2.321 1.00 0.00 89 MET A N 5
ATOM 8136 C CA . MET A 1 92 ? -10.851 4.047 -3.617 1.00 0.00 89 MET A CA 5
ATOM 8137 C C . MET A 1 92 ? -9.800 2.937 -3.603 1.00 0.00 89 MET A C 5
ATOM 8138 O O . MET A 1 92 ? -10.069 1.804 -4.009 1.00 0.00 89 MET A O 5
ATOM 8152 N N . ILE A 1 93 ? -8.603 3.274 -3.124 1.00 0.00 90 ILE A N 5
ATOM 8153 C CA . ILE A 1 93 ? -7.517 2.313 -3.016 1.00 0.00 90 ILE A CA 5
ATOM 8154 C C . ILE A 1 93 ? -7.917 1.205 -2.065 1.00 0.00 90 ILE A C 5
ATOM 8155 O O . ILE A 1 93 ? -8.008 0.063 -2.459 1.00 0.00 90 ILE A O 5
ATOM 8171 N N . THR A 1 94 ? -8.202 1.583 -0.828 1.00 0.00 91 THR A N 5
ATOM 8172 C CA . THR A 1 94 ? -8.561 0.644 0.225 1.00 0.00 91 THR A CA 5
ATOM 8173 C C . THR A 1 94 ? -9.746 -0.241 -0.122 1.00 0.00 91 THR A C 5
ATOM 8174 O O . THR A 1 94 ? -9.723 -1.427 0.168 1.00 0.00 91 THR A O 5
ATOM 8185 N N . ASN A 1 95 ? -10.778 0.318 -0.719 1.00 0.00 92 ASN A N 5
ATOM 8186 C CA . ASN A 1 95 ? -11.946 -0.472 -1.068 1.00 0.00 92 ASN A CA 5
ATOM 8187 C C . ASN A 1 95 ? -11.546 -1.602 -1.992 1.00 0.00 92 ASN A C 5
ATOM 8188 O O . ASN A 1 95 ? -11.862 -2.759 -1.734 1.00 0.00 92 ASN A O 5
ATOM 8199 N N . GLU A 1 96 ? -10.824 -1.271 -3.048 1.00 0.00 93 GLU A N 5
ATOM 8200 C CA . GLU A 1 96 ? -10.370 -2.285 -3.977 1.00 0.00 93 GLU A CA 5
ATOM 8201 C C . GLU A 1 96 ? -9.261 -3.106 -3.348 1.00 0.00 93 GLU A C 5
ATOM 8202 O O . GLU A 1 96 ? -9.288 -4.321 -3.395 1.00 0.00 93 GLU A O 5
ATOM 8214 N N . LEU A 1 97 ? -8.312 -2.426 -2.724 1.00 0.00 94 LEU A N 5
ATOM 8215 C CA . LEU A 1 97 ? -7.179 -3.069 -2.071 1.00 0.00 94 LEU A CA 5
ATOM 8216 C C . LEU A 1 97 ? -7.652 -4.071 -1.029 1.00 0.00 94 LEU A C 5
ATOM 8217 O O . LEU A 1 97 ? -7.450 -5.260 -1.190 1.00 0.00 94 LEU A O 5
ATOM 8233 N N . ARG A 1 98 ? -8.345 -3.587 -0.004 1.00 0.00 95 ARG A N 5
ATOM 8234 C CA . ARG A 1 98 ? -8.816 -4.439 1.083 1.00 0.00 95 ARG A CA 5
ATOM 8235 C C . ARG A 1 98 ? -9.712 -5.562 0.571 1.00 0.00 95 ARG A C 5
ATOM 8236 O O . ARG A 1 98 ? -9.596 -6.703 1.021 1.00 0.00 95 ARG A O 5
ATOM 8257 N N . ASN A 1 99 ? -10.603 -5.248 -0.360 1.00 0.00 96 ASN A N 5
ATOM 8258 C CA . ASN A 1 99 ? -11.484 -6.266 -0.923 1.00 0.00 96 ASN A CA 5
ATOM 8259 C C . ASN A 1 99 ? -10.681 -7.266 -1.747 1.00 0.00 96 ASN A C 5
ATOM 8260 O O . ASN A 1 99 ? -10.826 -8.474 -1.579 1.00 0.00 96 ASN A O 5
ATOM 8271 N N . ALA A 1 100 ? -9.822 -6.753 -2.623 1.00 0.00 97 ALA A N 5
ATOM 8272 C CA . ALA A 1 100 ? -8.994 -7.593 -3.480 1.00 0.00 97 ALA A CA 5
ATOM 8273 C C . ALA A 1 100 ? -8.020 -8.418 -2.664 1.00 0.00 97 ALA A C 5
ATOM 8274 O O . ALA A 1 100 ? -7.723 -9.559 -3.019 1.00 0.00 97 ALA A O 5
ATOM 8281 N N . ILE A 1 101 ? -7.514 -7.837 -1.579 1.00 0.00 98 ILE A N 5
ATOM 8282 C CA . ILE A 1 101 ? -6.597 -8.544 -0.704 1.00 0.00 98 ILE A CA 5
ATOM 8283 C C . ILE A 1 101 ? -7.253 -9.840 -0.256 1.00 0.00 98 ILE A C 5
ATOM 8284 O O . ILE A 1 101 ? -6.652 -10.913 -0.320 1.00 0.00 98 ILE A O 5
ATOM 8300 N N . GLN A 1 102 ? -8.512 -9.735 0.157 1.00 0.00 99 GLN A N 5
ATOM 8301 C CA . GLN A 1 102 ? -9.256 -10.897 0.600 1.00 0.00 99 GLN A CA 5
ATOM 8302 C C . GLN A 1 102 ? -9.657 -11.756 -0.594 1.00 0.00 99 GLN A C 5
ATOM 8303 O O . GLN A 1 102 ? -9.791 -12.965 -0.464 1.00 0.00 99 GLN A O 5
ATOM 8317 N N . ARG A 1 103 ? -9.837 -11.130 -1.758 1.00 0.00 100 ARG A N 5
ATOM 8318 C CA . ARG A 1 103 ? -10.187 -11.866 -2.973 1.00 0.00 100 ARG A CA 5
ATOM 8319 C C . ARG A 1 103 ? -9.094 -12.898 -3.259 1.00 0.00 100 ARG A C 5
ATOM 8320 O O . ARG A 1 103 ? -9.374 -14.023 -3.665 1.00 0.00 100 ARG A O 5
ATOM 8341 N N . GLN A 1 104 ? -7.846 -12.495 -3.030 1.00 0.00 101 GLN A N 5
ATOM 8342 C CA . GLN A 1 104 ? -6.702 -13.376 -3.228 1.00 0.00 101 GLN A CA 5
ATOM 8343 C C . GLN A 1 104 ? -6.523 -14.275 -2.010 1.00 0.00 101 GLN A C 5
ATOM 8344 O O . GLN A 1 104 ? -6.208 -15.459 -2.136 1.00 0.00 101 GLN A O 5
ATOM 8358 N N . ARG A 1 105 ? -6.726 -13.694 -0.833 1.00 0.00 102 ARG A N 5
ATOM 8359 C CA . ARG A 1 105 ? -6.592 -14.416 0.428 1.00 0.00 102 ARG A CA 5
ATOM 8360 C C . ARG A 1 105 ? -7.542 -15.604 0.492 1.00 0.00 102 ARG A C 5
ATOM 8361 O O . ARG A 1 105 ? -7.104 -16.743 0.615 1.00 0.00 102 ARG A O 5
ATOM 8382 N N . GLU A 1 106 ? -8.837 -15.335 0.375 1.00 0.00 103 GLU A N 5
ATOM 8383 C CA . GLU A 1 106 ? -9.858 -16.377 0.438 1.00 0.00 103 GLU A CA 5
ATOM 8384 C C . GLU A 1 106 ? -9.654 -17.427 -0.650 1.00 0.00 103 GLU A C 5
ATOM 8385 O O . GLU A 1 106 ? -9.928 -18.611 -0.448 1.00 0.00 103 GLU A O 5
ATOM 8397 N N . GLY A 1 107 ? -9.155 -16.990 -1.799 1.00 0.00 104 GLY A N 5
ATOM 8398 C CA . GLY A 1 107 ? -8.928 -17.902 -2.901 1.00 0.00 104 GLY A CA 5
ATOM 8399 C C . GLY A 1 107 ? -7.656 -18.714 -2.742 1.00 0.00 104 GLY A C 5
ATOM 8400 O O . GLY A 1 107 ? -7.416 -19.655 -3.499 1.00 0.00 104 GLY A O 5
ATOM 8404 N N . SER A 1 108 ? -6.831 -18.355 -1.766 1.00 0.00 105 SER A N 5
ATOM 8405 C CA . SER A 1 108 ? -5.578 -19.060 -1.531 1.00 0.00 105 SER A CA 5
ATOM 8406 C C . SER A 1 108 ? -5.141 -18.943 -0.071 1.00 0.00 105 SER A C 5
ATOM 8407 O O . SER A 1 108 ? -4.116 -18.335 0.233 1.00 0.00 105 SER A O 5
ATOM 8415 N N . GLN A 1 109 ? -5.918 -19.533 0.836 1.00 0.00 106 GLN A N 5
ATOM 8416 C CA . GLN A 1 109 ? -5.586 -19.494 2.261 1.00 0.00 106 GLN A CA 5
ATOM 8417 C C . GLN A 1 109 ? -4.563 -20.565 2.604 1.00 0.00 106 GLN A C 5
ATOM 8418 O O . GLN A 1 109 ? -4.254 -20.794 3.770 1.00 0.00 106 GLN A O 5
ATOM 8432 N N . SER A 1 110 ? -4.057 -21.235 1.582 1.00 0.00 107 SER A N 5
ATOM 8433 C CA . SER A 1 110 ? -3.055 -22.270 1.765 1.00 0.00 107 SER A CA 5
ATOM 8434 C C . SER A 1 110 ? -1.673 -21.631 1.829 1.00 0.00 107 SER A C 5
ATOM 8435 O O . SER A 1 110 ? -0.653 -22.293 1.646 1.00 0.00 107 SER A O 5
ATOM 8443 N N . LYS A 1 111 ? -1.669 -20.333 2.092 1.00 0.00 108 LYS A N 5
ATOM 8444 C CA . LYS A 1 111 ? -0.456 -19.556 2.187 1.00 0.00 108 LYS A CA 5
ATOM 8445 C C . LYS A 1 111 ? -0.734 -18.338 3.061 1.00 0.00 108 LYS A C 5
ATOM 8446 O O . LYS A 1 111 ? -1.890 -18.205 3.503 1.00 0.00 108 LYS A O 5
ATOM 8466 N N . MET A 1 4 ? -10.780 -0.010 -10.607 1.00 0.00 1 MET A N 6
ATOM 8467 C CA . MET A 1 4 ? -11.339 -0.631 -11.828 1.00 0.00 1 MET A CA 6
ATOM 8468 C C . MET A 1 4 ? -11.317 -2.156 -11.729 1.00 0.00 1 MET A C 6
ATOM 8469 O O . MET A 1 4 ? -10.962 -2.842 -12.687 1.00 0.00 1 MET A O 6
ATOM 8483 N N . GLY A 1 5 ? -11.698 -2.678 -10.571 1.00 0.00 2 GLY A N 6
ATOM 8484 C CA . GLY A 1 5 ? -11.717 -4.114 -10.372 1.00 0.00 2 GLY A CA 6
ATOM 8485 C C . GLY A 1 5 ? -10.463 -4.599 -9.683 1.00 0.00 2 GLY A C 6
ATOM 8486 O O . GLY A 1 5 ? -10.493 -4.977 -8.513 1.00 0.00 2 GLY A O 6
ATOM 8490 N N . ASP A 1 6 ? -9.361 -4.575 -10.414 1.00 0.00 3 ASP A N 6
ATOM 8491 C CA . ASP A 1 6 ? -8.074 -4.998 -9.882 1.00 0.00 3 ASP A CA 6
ATOM 8492 C C . ASP A 1 6 ? -7.009 -3.982 -10.261 1.00 0.00 3 ASP A C 6
ATOM 8493 O O . ASP A 1 6 ? -5.883 -4.346 -10.596 1.00 0.00 3 ASP A O 6
ATOM 8502 N N . ARG A 1 7 ? -7.382 -2.701 -10.219 1.00 0.00 4 ARG A N 6
ATOM 8503 C CA . ARG A 1 7 ? -6.459 -1.616 -10.548 1.00 0.00 4 ARG A CA 6
ATOM 8504 C C . ARG A 1 7 ? -6.981 -0.269 -10.063 1.00 0.00 4 ARG A C 6
ATOM 8505 O O . ARG A 1 7 ? -8.072 0.165 -10.450 1.00 0.00 4 ARG A O 6
ATOM 8526 N N . VAL A 1 8 ? -6.199 0.367 -9.202 1.00 0.00 5 VAL A N 6
ATOM 8527 C CA . VAL A 1 8 ? -6.510 1.699 -8.682 1.00 0.00 5 VAL A CA 6
ATOM 8528 C C . VAL A 1 8 ? -5.229 2.432 -8.394 1.00 0.00 5 VAL A C 6
ATOM 8529 O O . VAL A 1 8 ? -4.285 1.874 -7.831 1.00 0.00 5 VAL A O 6
ATOM 8542 N N . GLU A 1 9 ? -5.202 3.672 -8.822 1.00 0.00 6 GLU A N 6
ATOM 8543 C CA . GLU A 1 9 ? -4.055 4.514 -8.646 1.00 0.00 6 GLU A CA 6
ATOM 8544 C C . GLU A 1 9 ? -4.354 5.658 -7.667 1.00 0.00 6 GLU A C 6
ATOM 8545 O O . GLU A 1 9 ? -5.399 6.302 -7.737 1.00 0.00 6 GLU A O 6
ATOM 8557 N N . ALA A 1 10 ? -3.417 5.881 -6.759 1.00 0.00 7 ALA A N 6
ATOM 8558 C CA . ALA A 1 10 ? -3.502 6.914 -5.725 1.00 0.00 7 ALA A CA 6
ATOM 8559 C C . ALA A 1 10 ? -2.115 7.166 -5.196 1.00 0.00 7 ALA A C 6
ATOM 8560 O O . ALA A 1 10 ? -1.550 6.307 -4.551 1.00 0.00 7 ALA A O 6
ATOM 8567 N N . LEU A 1 11 ? -1.542 8.321 -5.457 1.00 0.00 8 LEU A N 6
ATOM 8568 C CA . LEU A 1 11 ? -0.196 8.552 -4.982 1.00 0.00 8 LEU A CA 6
ATOM 8569 C C . LEU A 1 11 ? -0.183 8.794 -3.481 1.00 0.00 8 LEU A C 6
ATOM 8570 O O . LEU A 1 11 ? -1.104 9.385 -2.918 1.00 0.00 8 LEU A O 6
ATOM 8586 N N . ALA A 1 12 ? 0.869 8.308 -2.849 1.00 0.00 9 ALA A N 6
ATOM 8587 C CA . ALA A 1 12 ? 1.032 8.415 -1.417 1.00 0.00 9 ALA A CA 6
ATOM 8588 C C . ALA A 1 12 ? 2.503 8.557 -1.052 1.00 0.00 9 ALA A C 6
ATOM 8589 O O . ALA A 1 12 ? 3.385 8.332 -1.881 1.00 0.00 9 ALA A O 6
ATOM 8596 N N . ILE A 1 13 ? 2.746 8.960 0.179 1.00 0.00 10 ILE A N 6
ATOM 8597 C CA . ILE A 1 13 ? 4.087 9.150 0.691 1.00 0.00 10 ILE A CA 6
ATOM 8598 C C . ILE A 1 13 ? 4.583 7.919 1.433 1.00 0.00 10 ILE A C 6
ATOM 8599 O O . ILE A 1 13 ? 4.049 7.551 2.479 1.00 0.00 10 ILE A O 6
ATOM 8615 N N . PHE A 1 14 ? 5.596 7.286 0.885 1.00 0.00 11 PHE A N 6
ATOM 8616 C CA . PHE A 1 14 ? 6.202 6.136 1.513 1.00 0.00 11 PHE A CA 6
ATOM 8617 C C . PHE A 1 14 ? 7.625 6.506 1.905 1.00 0.00 11 PHE A C 6
ATOM 8618 O O . PHE A 1 14 ? 8.498 6.601 1.047 1.00 0.00 11 PHE A O 6
ATOM 8635 N N . ARG A 1 15 ? 7.845 6.741 3.198 1.00 0.00 12 ARG A N 6
ATOM 8636 C CA . ARG A 1 15 ? 9.155 7.137 3.705 1.00 0.00 12 ARG A CA 6
ATOM 8637 C C . ARG A 1 15 ? 9.664 8.381 2.978 1.00 0.00 12 ARG A C 6
ATOM 8638 O O . ARG A 1 15 ? 10.750 8.388 2.405 1.00 0.00 12 ARG A O 6
ATOM 8659 N N . LYS A 1 16 ? 8.845 9.431 3.021 1.00 0.00 13 LYS A N 6
ATOM 8660 C CA . LYS A 1 16 ? 9.134 10.709 2.384 1.00 0.00 13 LYS A CA 6
ATOM 8661 C C . LYS A 1 16 ? 9.173 10.649 0.864 1.00 0.00 13 LYS A C 6
ATOM 8662 O O . LYS A 1 16 ? 9.525 11.641 0.218 1.00 0.00 13 LYS A O 6
ATOM 8681 N N . LYS A 1 17 ? 8.836 9.509 0.289 1.00 0.00 14 LYS A N 6
ATOM 8682 C CA . LYS A 1 17 ? 8.780 9.400 -1.157 1.00 0.00 14 LYS A CA 6
ATOM 8683 C C . LYS A 1 17 ? 7.335 9.581 -1.565 1.00 0.00 14 LYS A C 6
ATOM 8684 O O . LYS A 1 17 ? 6.450 8.977 -0.977 1.00 0.00 14 LYS A O 6
ATOM 8703 N N . GLN A 1 18 ? 7.092 10.416 -2.542 1.00 0.00 15 GLN A N 6
ATOM 8704 C CA . GLN A 1 18 ? 5.747 10.648 -3.001 1.00 0.00 15 GLN A CA 6
ATOM 8705 C C . GLN A 1 18 ? 5.612 10.042 -4.365 1.00 0.00 15 GLN A C 6
ATOM 8706 O O . GLN A 1 18 ? 6.108 10.569 -5.359 1.00 0.00 15 GLN A O 6
ATOM 8720 N N . GLY A 1 19 ? 4.936 8.932 -4.403 1.00 0.00 16 GLY A N 6
ATOM 8721 C CA . GLY A 1 19 ? 4.764 8.230 -5.632 1.00 0.00 16 GLY A CA 6
ATOM 8722 C C . GLY A 1 19 ? 3.389 7.657 -5.753 1.00 0.00 16 GLY A C 6
ATOM 8723 O O . GLY A 1 19 ? 2.573 7.814 -4.856 1.00 0.00 16 GLY A O 6
ATOM 8727 N N . VAL A 1 20 ? 3.161 6.918 -6.813 1.00 0.00 17 VAL A N 6
ATOM 8728 C CA . VAL A 1 20 ? 1.846 6.369 -7.081 1.00 0.00 17 VAL A CA 6
ATOM 8729 C C . VAL A 1 20 ? 1.631 5.016 -6.403 1.00 0.00 17 VAL A C 6
ATOM 8730 O O . VAL A 1 20 ? 2.473 4.121 -6.491 1.00 0.00 17 VAL A O 6
ATOM 8743 N N . LEU A 1 21 ? 0.505 4.883 -5.721 1.00 0.00 18 LEU A N 6
ATOM 8744 C CA . LEU A 1 21 ? 0.128 3.633 -5.084 1.00 0.00 18 LEU A CA 6
ATOM 8745 C C . LEU A 1 21 ? -0.862 2.950 -6.021 1.00 0.00 18 LEU A C 6
ATOM 8746 O O . LEU A 1 21 ? -1.899 3.524 -6.346 1.00 0.00 18 LEU A O 6
ATOM 8762 N N . SER A 1 22 ? -0.540 1.756 -6.488 1.00 0.00 19 SER A N 6
ATOM 8763 C CA . SER A 1 22 ? -1.410 1.062 -7.427 1.00 0.00 19 SER A CA 6
ATOM 8764 C C . SER A 1 22 ? -1.790 -0.338 -6.936 1.00 0.00 19 SER A C 6
ATOM 8765 O O . SER A 1 22 ? -0.942 -1.101 -6.463 1.00 0.00 19 SER A O 6
ATOM 8773 N N . ILE A 1 23 ? -3.064 -0.675 -7.075 1.00 0.00 20 ILE A N 6
ATOM 8774 C CA . ILE A 1 23 ? -3.579 -1.974 -6.644 1.00 0.00 20 ILE A CA 6
ATOM 8775 C C . ILE A 1 23 ? -3.860 -2.879 -7.833 1.00 0.00 20 ILE A C 6
ATOM 8776 O O . ILE A 1 23 ? -4.852 -2.693 -8.510 1.00 0.00 20 ILE A O 6
ATOM 8792 N N . ASP A 1 24 ? -2.986 -3.847 -8.089 1.00 0.00 21 ASP A N 6
ATOM 8793 C CA . ASP A 1 24 ? -3.191 -4.776 -9.206 1.00 0.00 21 ASP A CA 6
ATOM 8794 C C . ASP A 1 24 ? -2.827 -6.194 -8.768 1.00 0.00 21 ASP A C 6
ATOM 8795 O O . ASP A 1 24 ? -1.723 -6.658 -9.056 1.00 0.00 21 ASP A O 6
ATOM 8804 N N . SER A 1 25 ? -3.741 -6.845 -8.022 1.00 0.00 22 SER A N 6
ATOM 8805 C CA . SER A 1 25 ? -3.581 -8.221 -7.484 1.00 0.00 22 SER A CA 6
ATOM 8806 C C . SER A 1 25 ? -2.514 -8.224 -6.397 1.00 0.00 22 SER A C 6
ATOM 8807 O O . SER A 1 25 ? -2.417 -9.117 -5.534 1.00 0.00 22 SER A O 6
ATOM 8815 N N . ARG A 1 26 ? -1.742 -7.176 -6.446 1.00 0.00 23 ARG A N 6
ATOM 8816 C CA . ARG A 1 26 ? -0.686 -6.928 -5.541 1.00 0.00 23 ARG A CA 6
ATOM 8817 C C . ARG A 1 26 ? -0.690 -5.453 -5.230 1.00 0.00 23 ARG A C 6
ATOM 8818 O O . ARG A 1 26 ? -0.898 -4.622 -6.125 1.00 0.00 23 ARG A O 6
ATOM 8839 N N . LEU A 1 27 ? -0.497 -5.130 -3.984 1.00 0.00 24 LEU A N 6
ATOM 8840 C CA . LEU A 1 27 ? -0.451 -3.756 -3.565 1.00 0.00 24 LEU A CA 6
ATOM 8841 C C . LEU A 1 27 ? 0.941 -3.235 -3.886 1.00 0.00 24 LEU A C 6
ATOM 8842 O O . LEU A 1 27 ? 1.912 -3.580 -3.215 1.00 0.00 24 LEU A O 6
ATOM 8858 N N . LYS A 1 28 ? 1.035 -2.431 -4.941 1.00 0.00 25 LYS A N 6
ATOM 8859 C CA . LYS A 1 28 ? 2.322 -1.924 -5.386 1.00 0.00 25 LYS A CA 6
ATOM 8860 C C . LYS A 1 28 ? 2.385 -0.408 -5.398 1.00 0.00 25 LYS A C 6
ATOM 8861 O O . LYS A 1 28 ? 1.667 0.254 -6.144 1.00 0.00 25 LYS A O 6
ATOM 8880 N N . TRP A 1 29 ? 3.257 0.128 -4.572 1.00 0.00 26 TRP A N 6
ATOM 8881 C CA . TRP A 1 29 ? 3.472 1.555 -4.510 1.00 0.00 26 TRP A CA 6
ATOM 8882 C C . TRP A 1 29 ? 4.813 1.854 -5.152 1.00 0.00 26 TRP A C 6
ATOM 8883 O O . TRP A 1 29 ? 5.727 1.032 -5.099 1.00 0.00 26 TRP A O 6
ATOM 8904 N N . THR A 1 30 ? 4.933 3.015 -5.748 1.00 0.00 27 THR A N 6
ATOM 8905 C CA . THR A 1 30 ? 6.162 3.396 -6.414 1.00 0.00 27 THR A CA 6
ATOM 8906 C C . THR A 1 30 ? 6.579 4.810 -6.046 1.00 0.00 27 THR A C 6
ATOM 8907 O O . THR A 1 30 ? 5.741 5.701 -6.011 1.00 0.00 27 THR A O 6
ATOM 8918 N N . GLY A 1 31 ? 7.876 5.008 -5.804 1.00 0.00 28 GLY A N 6
ATOM 8919 C CA . GLY A 1 31 ? 8.390 6.320 -5.442 1.00 0.00 28 GLY A CA 6
ATOM 8920 C C . GLY A 1 31 ? 8.338 7.326 -6.579 1.00 0.00 28 GLY A C 6
ATOM 8921 O O . GLY A 1 31 ? 7.999 6.980 -7.714 1.00 0.00 28 GLY A O 6
ATOM 8925 N N . GLU A 1 32 ? 8.697 8.571 -6.275 1.00 0.00 29 GLU A N 6
ATOM 8926 C CA . GLU A 1 32 ? 8.683 9.646 -7.261 1.00 0.00 29 GLU A CA 6
ATOM 8927 C C . GLU A 1 32 ? 9.727 9.415 -8.358 1.00 0.00 29 GLU A C 6
ATOM 8928 O O . GLU A 1 32 ? 10.933 9.515 -8.129 1.00 0.00 29 GLU A O 6
ATOM 8940 N N . GLY A 1 33 ? 9.249 9.073 -9.545 1.00 0.00 30 GLY A N 6
ATOM 8941 C CA . GLY A 1 33 ? 10.139 8.837 -10.666 1.00 0.00 30 GLY A CA 6
ATOM 8942 C C . GLY A 1 33 ? 10.981 7.588 -10.493 1.00 0.00 30 GLY A C 6
ATOM 8943 O O . GLY A 1 33 ? 12.207 7.637 -10.591 1.00 0.00 30 GLY A O 6
ATOM 8947 N N . LYS A 1 34 ? 10.328 6.469 -10.212 1.00 0.00 31 LYS A N 6
ATOM 8948 C CA . LYS A 1 34 ? 11.025 5.203 -10.038 1.00 0.00 31 LYS A CA 6
ATOM 8949 C C . LYS A 1 34 ? 10.527 4.188 -11.055 1.00 0.00 31 LYS A C 6
ATOM 8950 O O . LYS A 1 34 ? 9.326 4.064 -11.280 1.00 0.00 31 LYS A O 6
ATOM 8969 N N . THR A 1 35 ? 11.455 3.476 -11.676 1.00 0.00 32 THR A N 6
ATOM 8970 C CA . THR A 1 35 ? 11.116 2.470 -12.672 1.00 0.00 32 THR A CA 6
ATOM 8971 C C . THR A 1 35 ? 10.820 1.124 -12.016 1.00 0.00 32 THR A C 6
ATOM 8972 O O . THR A 1 35 ? 10.606 0.120 -12.694 1.00 0.00 32 THR A O 6
ATOM 8983 N N . THR A 1 36 ? 10.821 1.112 -10.692 1.00 0.00 33 THR A N 6
ATOM 8984 C CA . THR A 1 36 ? 10.559 -0.095 -9.932 1.00 0.00 33 THR A CA 6
ATOM 8985 C C . THR A 1 36 ? 9.702 0.222 -8.711 1.00 0.00 33 THR A C 6
ATOM 8986 O O . THR A 1 36 ? 9.900 1.250 -8.057 1.00 0.00 33 THR A O 6
ATOM 8997 N N . PRO A 1 37 ? 8.724 -0.641 -8.398 1.00 0.00 34 PRO A N 6
ATOM 8998 C CA . PRO A 1 37 ? 7.842 -0.445 -7.248 1.00 0.00 34 PRO A CA 6
ATOM 8999 C C . PRO A 1 37 ? 8.587 -0.596 -5.928 1.00 0.00 34 PRO A C 6
ATOM 9000 O O . PRO A 1 37 ? 9.300 -1.573 -5.708 1.00 0.00 34 PRO A O 6
ATOM 9011 N N . SER A 1 38 ? 8.423 0.386 -5.060 1.00 0.00 35 SER A N 6
ATOM 9012 C CA . SER A 1 38 ? 9.069 0.378 -3.761 1.00 0.00 35 SER A CA 6
ATOM 9013 C C . SER A 1 38 ? 8.314 -0.533 -2.796 1.00 0.00 35 SER A C 6
ATOM 9014 O O . SER A 1 38 ? 8.899 -1.109 -1.883 1.00 0.00 35 SER A O 6
ATOM 9022 N N . VAL A 1 39 ? 7.010 -0.660 -3.010 1.00 0.00 36 VAL A N 6
ATOM 9023 C CA . VAL A 1 39 ? 6.185 -1.515 -2.180 1.00 0.00 36 VAL A CA 6
ATOM 9024 C C . VAL A 1 39 ? 5.399 -2.470 -3.060 1.00 0.00 36 VAL A C 6
ATOM 9025 O O . VAL A 1 39 ? 4.332 -2.121 -3.533 1.00 0.00 36 VAL A O 6
ATOM 9038 N N . ASP A 1 40 ? 5.945 -3.646 -3.324 1.00 0.00 37 ASP A N 6
ATOM 9039 C CA . ASP A 1 40 ? 5.233 -4.635 -4.127 1.00 0.00 37 ASP A CA 6
ATOM 9040 C C . ASP A 1 40 ? 4.933 -5.840 -3.262 1.00 0.00 37 ASP A C 6
ATOM 9041 O O . ASP A 1 40 ? 5.768 -6.729 -3.083 1.00 0.00 37 ASP A O 6
ATOM 9050 N N . ILE A 1 41 ? 3.745 -5.847 -2.691 1.00 0.00 38 ILE A N 6
ATOM 9051 C CA . ILE A 1 41 ? 3.330 -6.932 -1.830 1.00 0.00 38 ILE A CA 6
ATOM 9052 C C . ILE A 1 41 ? 1.987 -7.481 -2.291 1.00 0.00 38 ILE A C 6
ATOM 9053 O O . ILE A 1 41 ? 0.983 -6.766 -2.295 1.00 0.00 38 ILE A O 6
ATOM 9069 N N . ALA A 1 42 ? 1.977 -8.742 -2.703 1.00 0.00 39 ALA A N 6
ATOM 9070 C CA . ALA A 1 42 ? 0.753 -9.384 -3.160 1.00 0.00 39 ALA A CA 6
ATOM 9071 C C . ALA A 1 42 ? -0.221 -9.530 -2.003 1.00 0.00 39 ALA A C 6
ATOM 9072 O O . ALA A 1 42 ? 0.166 -9.418 -0.841 1.00 0.00 39 ALA A O 6
ATOM 9079 N N . PHE A 1 43 ? -1.479 -9.796 -2.318 1.00 0.00 40 PHE A N 6
ATOM 9080 C CA . PHE A 1 43 ? -2.509 -9.912 -1.283 1.00 0.00 40 PHE A CA 6
ATOM 9081 C C . PHE A 1 43 ? -2.313 -11.105 -0.348 1.00 0.00 40 PHE A C 6
ATOM 9082 O O . PHE A 1 43 ? -2.951 -11.180 0.701 1.00 0.00 40 PHE A O 6
ATOM 9099 N N . ASP A 1 44 ? -1.418 -12.013 -0.698 1.00 0.00 41 ASP A N 6
ATOM 9100 C CA . ASP A 1 44 ? -1.153 -13.172 0.137 1.00 0.00 41 ASP A CA 6
ATOM 9101 C C . ASP A 1 44 ? -0.236 -12.739 1.269 1.00 0.00 41 ASP A C 6
ATOM 9102 O O . ASP A 1 44 ? -0.098 -13.412 2.290 1.00 0.00 41 ASP A O 6
ATOM 9111 N N . ALA A 1 45 ? 0.359 -11.575 1.069 1.00 0.00 42 ALA A N 6
ATOM 9112 C CA . ALA A 1 45 ? 1.260 -10.979 2.021 1.00 0.00 42 ALA A CA 6
ATOM 9113 C C . ALA A 1 45 ? 0.605 -9.758 2.641 1.00 0.00 42 ALA A C 6
ATOM 9114 O O . ALA A 1 45 ? 1.262 -8.897 3.198 1.00 0.00 42 ALA A O 6
ATOM 9121 N N . ILE A 1 46 ? -0.709 -9.686 2.531 1.00 0.00 43 ILE A N 6
ATOM 9122 C CA . ILE A 1 46 ? -1.461 -8.602 3.126 1.00 0.00 43 ILE A CA 6
ATOM 9123 C C . ILE A 1 46 ? -2.506 -9.220 4.014 1.00 0.00 43 ILE A C 6
ATOM 9124 O O . ILE A 1 46 ? -3.502 -9.773 3.553 1.00 0.00 43 ILE A O 6
ATOM 9140 N N . SER A 1 47 ? -2.250 -9.152 5.293 1.00 0.00 44 SER A N 6
ATOM 9141 C CA . SER A 1 47 ? -3.116 -9.763 6.262 1.00 0.00 44 SER A CA 6
ATOM 9142 C C . SER A 1 47 ? -4.313 -8.858 6.561 1.00 0.00 44 SER A C 6
ATOM 9143 O O . SER A 1 47 ? -5.435 -9.335 6.762 1.00 0.00 44 SER A O 6
ATOM 9151 N N . ASN A 1 48 ? -4.064 -7.550 6.532 1.00 0.00 45 ASN A N 6
ATOM 9152 C CA . ASN A 1 48 ? -5.084 -6.538 6.803 1.00 0.00 45 ASN A CA 6
ATOM 9153 C C . ASN A 1 48 ? -4.482 -5.153 6.583 1.00 0.00 45 ASN A C 6
ATOM 9154 O O . ASN A 1 48 ? -3.282 -5.042 6.331 1.00 0.00 45 ASN A O 6
ATOM 9165 N N . LEU A 1 49 ? -5.292 -4.104 6.651 1.00 0.00 46 LEU A N 6
ATOM 9166 C CA . LEU A 1 49 ? -4.787 -2.753 6.462 1.00 0.00 46 LEU A CA 6
ATOM 9167 C C . LEU A 1 49 ? -5.607 -1.767 7.300 1.00 0.00 46 LEU A C 6
ATOM 9168 O O . LEU A 1 49 ? -6.720 -2.086 7.720 1.00 0.00 46 LEU A O 6
ATOM 9184 N N . GLN A 1 50 ? -5.053 -0.583 7.554 1.00 0.00 47 GLN A N 6
ATOM 9185 C CA . GLN A 1 50 ? -5.756 0.442 8.319 1.00 0.00 47 GLN A CA 6
ATOM 9186 C C . GLN A 1 50 ? -5.594 1.808 7.647 1.00 0.00 47 GLN A C 6
ATOM 9187 O O . GLN A 1 50 ? -4.489 2.228 7.324 1.00 0.00 47 GLN A O 6
ATOM 9201 N N . THR A 1 51 ? -6.700 2.481 7.413 1.00 0.00 48 THR A N 6
ATOM 9202 C CA . THR A 1 51 ? -6.689 3.789 6.771 1.00 0.00 48 THR A CA 6
ATOM 9203 C C . THR A 1 51 ? -6.996 4.884 7.786 1.00 0.00 48 THR A C 6
ATOM 9204 O O . THR A 1 51 ? -7.541 4.599 8.855 1.00 0.00 48 THR A O 6
ATOM 9215 N N . THR A 1 52 ? -6.607 6.121 7.479 1.00 0.00 49 THR A N 6
ATOM 9216 C CA . THR A 1 52 ? -6.887 7.244 8.368 1.00 0.00 49 THR A CA 6
ATOM 9217 C C . THR A 1 52 ? -8.384 7.335 8.687 1.00 0.00 49 THR A C 6
ATOM 9218 O O . THR A 1 52 ? -9.217 6.951 7.866 1.00 0.00 49 THR A O 6
ATOM 9229 N N . PRO A 1 53 ? -8.750 7.866 9.867 1.00 0.00 50 PRO A N 6
ATOM 9230 C CA . PRO A 1 53 ? -10.156 7.989 10.286 1.00 0.00 50 PRO A CA 6
ATOM 9231 C C . PRO A 1 53 ? -10.938 9.062 9.518 1.00 0.00 50 PRO A C 6
ATOM 9232 O O . PRO A 1 53 ? -12.046 9.421 9.915 1.00 0.00 50 PRO A O 6
ATOM 9243 N N . ALA A 1 54 ? -10.346 9.566 8.427 1.00 0.00 51 ALA A N 6
ATOM 9244 C CA . ALA A 1 54 ? -10.955 10.595 7.573 1.00 0.00 51 ALA A CA 6
ATOM 9245 C C . ALA A 1 54 ? -11.039 11.949 8.277 1.00 0.00 51 ALA A C 6
ATOM 9246 O O . ALA A 1 54 ? -10.475 12.936 7.802 1.00 0.00 51 ALA A O 6
ATOM 9253 N N . SER A 1 55 ? -11.731 11.993 9.407 1.00 0.00 52 SER A N 6
ATOM 9254 C CA . SER A 1 55 ? -11.885 13.221 10.172 1.00 0.00 52 SER A CA 6
ATOM 9255 C C . SER A 1 55 ? -10.649 13.477 11.034 1.00 0.00 52 SER A C 6
ATOM 9256 O O . SER A 1 55 ? -10.720 13.514 12.262 1.00 0.00 52 SER A O 6
ATOM 9264 N N . ASN A 1 56 ? -9.514 13.634 10.374 1.00 0.00 53 ASN A N 6
ATOM 9265 C CA . ASN A 1 56 ? -8.256 13.888 11.050 1.00 0.00 53 ASN A CA 6
ATOM 9266 C C . ASN A 1 56 ? -7.326 14.629 10.108 1.00 0.00 53 ASN A C 6
ATOM 9267 O O . ASN A 1 56 ? -7.350 14.378 8.904 1.00 0.00 53 ASN A O 6
ATOM 9278 N N . PRO A 1 57 ? -6.533 15.586 10.622 1.00 0.00 54 PRO A N 6
ATOM 9279 C CA . PRO A 1 57 ? -5.578 16.344 9.803 1.00 0.00 54 PRO A CA 6
ATOM 9280 C C . PRO A 1 57 ? -4.431 15.464 9.296 1.00 0.00 54 PRO A C 6
ATOM 9281 O O . PRO A 1 57 ? -3.270 15.661 9.670 1.00 0.00 54 PRO A O 6
ATOM 9292 N N . LYS A 1 58 ? -4.792 14.471 8.485 1.00 0.00 55 LYS A N 6
ATOM 9293 C CA . LYS A 1 58 ? -3.863 13.524 7.879 1.00 0.00 55 LYS A CA 6
ATOM 9294 C C . LYS A 1 58 ? -4.652 12.406 7.209 1.00 0.00 55 LYS A C 6
ATOM 9295 O O . LYS A 1 58 ? -5.654 11.937 7.746 1.00 0.00 55 LYS A O 6
ATOM 9314 N N . VAL A 1 59 ? -4.219 12.010 6.026 1.00 0.00 56 VAL A N 6
ATOM 9315 C CA . VAL A 1 59 ? -4.868 10.935 5.282 1.00 0.00 56 VAL A CA 6
ATOM 9316 C C . VAL A 1 59 ? -3.820 9.924 4.860 1.00 0.00 56 VAL A C 6
ATOM 9317 O O . VAL A 1 59 ? -2.850 10.283 4.204 1.00 0.00 56 VAL A O 6
ATOM 9330 N N . MET A 1 60 ? -3.966 8.684 5.289 1.00 0.00 57 MET A N 6
ATOM 9331 C CA . MET A 1 60 ? -2.997 7.661 4.944 1.00 0.00 57 MET A CA 6
ATOM 9332 C C . MET A 1 60 ? -3.624 6.269 4.800 1.00 0.00 57 MET A C 6
ATOM 9333 O O . MET A 1 60 ? -4.803 6.062 5.092 1.00 0.00 57 MET A O 6
ATOM 9347 N N . ILE A 1 61 ? -2.786 5.324 4.379 1.00 0.00 58 ILE A N 6
ATOM 9348 C CA . ILE A 1 61 ? -3.149 3.918 4.227 1.00 0.00 58 ILE A CA 6
ATOM 9349 C C . ILE A 1 61 ? -2.028 3.065 4.835 1.00 0.00 58 ILE A C 6
ATOM 9350 O O . ILE A 1 61 ? -0.874 3.155 4.415 1.00 0.00 58 ILE A O 6
ATOM 9366 N N . ARG A 1 62 ? -2.359 2.278 5.847 1.00 0.00 59 ARG A N 6
ATOM 9367 C CA . ARG A 1 62 ? -1.387 1.406 6.496 1.00 0.00 59 ARG A CA 6
ATOM 9368 C C . ARG A 1 62 ? -1.664 -0.023 6.091 1.00 0.00 59 ARG A C 6
ATOM 9369 O O . ARG A 1 62 ? -2.817 -0.422 6.002 1.00 0.00 59 ARG A O 6
ATOM 9390 N N . VAL A 1 63 ? -0.624 -0.797 5.860 1.00 0.00 60 VAL A N 6
ATOM 9391 C CA . VAL A 1 63 ? -0.802 -2.179 5.455 1.00 0.00 60 VAL A CA 6
ATOM 9392 C C . VAL A 1 63 ? -0.053 -3.131 6.371 1.00 0.00 60 VAL A C 6
ATOM 9393 O O . VAL A 1 63 ? 1.105 -2.896 6.716 1.00 0.00 60 VAL A O 6
ATOM 9406 N N . PHE A 1 64 ? -0.727 -4.197 6.765 1.00 0.00 61 PHE A N 6
ATOM 9407 C CA . PHE A 1 64 ? -0.136 -5.219 7.608 1.00 0.00 61 PHE A CA 6
ATOM 9408 C C . PHE A 1 64 ? 0.242 -6.387 6.713 1.00 0.00 61 PHE A C 6
ATOM 9409 O O . PHE A 1 64 ? -0.619 -7.074 6.162 1.00 0.00 61 PHE A O 6
ATOM 9426 N N . ILE A 1 65 ? 1.535 -6.596 6.573 1.00 0.00 62 ILE A N 6
ATOM 9427 C CA . ILE A 1 65 ? 2.066 -7.604 5.676 1.00 0.00 62 ILE A CA 6
ATOM 9428 C C . ILE A 1 65 ? 2.286 -8.966 6.325 1.00 0.00 62 ILE A C 6
ATOM 9429 O O . ILE A 1 65 ? 2.919 -9.085 7.375 1.00 0.00 62 ILE A O 6
ATOM 9445 N N . VAL A 1 66 ? 1.734 -9.985 5.675 1.00 0.00 63 VAL A N 6
ATOM 9446 C CA . VAL A 1 66 ? 1.917 -11.366 6.077 1.00 0.00 63 VAL A CA 6
ATOM 9447 C C . VAL A 1 66 ? 3.230 -11.765 5.439 1.00 0.00 63 VAL A C 6
ATOM 9448 O O . VAL A 1 66 ? 3.673 -11.084 4.520 1.00 0.00 63 VAL A O 6
ATOM 9461 N N . VAL A 1 67 ? 3.869 -12.826 5.856 1.00 0.00 64 VAL A N 6
ATOM 9462 C CA . VAL A 1 67 ? 5.145 -13.114 5.251 1.00 0.00 64 VAL A CA 6
ATOM 9463 C C . VAL A 1 67 ? 5.022 -13.768 3.907 1.00 0.00 64 VAL A C 6
ATOM 9464 O O . VAL A 1 67 ? 4.527 -14.887 3.773 1.00 0.00 64 VAL A O 6
ATOM 9477 N N . LYS A 1 68 ? 5.459 -13.039 2.923 1.00 0.00 65 LYS A N 6
ATOM 9478 C CA . LYS A 1 68 ? 5.550 -13.555 1.593 1.00 0.00 65 LYS A CA 6
ATOM 9479 C C . LYS A 1 68 ? 6.908 -14.219 1.558 1.00 0.00 65 LYS A C 6
ATOM 9480 O O . LYS A 1 68 ? 7.899 -13.570 1.895 1.00 0.00 65 LYS A O 6
ATOM 9499 N N . GLU A 1 69 ? 6.956 -15.498 1.224 1.00 0.00 66 GLU A N 6
ATOM 9500 C CA . GLU A 1 69 ? 8.211 -16.243 1.219 1.00 0.00 66 GLU A CA 6
ATOM 9501 C C . GLU A 1 69 ? 9.344 -15.423 0.605 1.00 0.00 66 GLU A C 6
ATOM 9502 O O . GLU A 1 69 ? 9.329 -15.108 -0.587 1.00 0.00 66 GLU A O 6
ATOM 9514 N N . GLY A 1 70 ? 10.315 -15.072 1.438 1.00 0.00 67 GLY A N 6
ATOM 9515 C CA . GLY A 1 70 ? 11.439 -14.288 0.981 1.00 0.00 67 GLY A CA 6
ATOM 9516 C C . GLY A 1 70 ? 11.681 -13.060 1.840 1.00 0.00 67 GLY A C 6
ATOM 9517 O O . GLY A 1 70 ? 12.733 -12.432 1.738 1.00 0.00 67 GLY A O 6
ATOM 9521 N N . GLU A 1 71 ? 10.718 -12.718 2.694 1.00 0.00 68 GLU A N 6
ATOM 9522 C CA . GLU A 1 71 ? 10.852 -11.555 3.562 1.00 0.00 68 GLU A CA 6
ATOM 9523 C C . GLU A 1 71 ? 10.331 -11.883 4.956 1.00 0.00 68 GLU A C 6
ATOM 9524 O O . GLU A 1 71 ? 10.322 -13.047 5.353 1.00 0.00 68 GLU A O 6
ATOM 9536 N N . ASP A 1 72 ? 9.902 -10.860 5.683 1.00 0.00 69 ASP A N 6
ATOM 9537 C CA . ASP A 1 72 ? 9.370 -11.030 7.032 1.00 0.00 69 ASP A CA 6
ATOM 9538 C C . ASP A 1 72 ? 8.083 -10.225 7.189 1.00 0.00 69 ASP A C 6
ATOM 9539 O O . ASP A 1 72 ? 7.832 -9.302 6.410 1.00 0.00 69 ASP A O 6
ATOM 9548 N N . PRO A 1 73 ? 7.238 -10.559 8.183 1.00 0.00 70 PRO A N 6
ATOM 9549 C CA . PRO A 1 73 ? 5.987 -9.832 8.415 1.00 0.00 70 PRO A CA 6
ATOM 9550 C C . PRO A 1 73 ? 6.285 -8.381 8.805 1.00 0.00 70 PRO A C 6
ATOM 9551 O O . PRO A 1 73 ? 7.038 -8.130 9.746 1.00 0.00 70 PRO A O 6
ATOM 9562 N N . THR A 1 74 ? 5.698 -7.428 8.097 1.00 0.00 71 THR A N 6
ATOM 9563 C CA . THR A 1 74 ? 5.957 -6.019 8.372 1.00 0.00 71 THR A CA 6
ATOM 9564 C C . THR A 1 74 ? 4.704 -5.172 8.157 1.00 0.00 71 THR A C 6
ATOM 9565 O O . THR A 1 74 ? 3.676 -5.680 7.734 1.00 0.00 71 THR A O 6
ATOM 9576 N N . SER A 1 75 ? 4.782 -3.892 8.485 1.00 0.00 72 SER A N 6
ATOM 9577 C CA . SER A 1 75 ? 3.669 -2.986 8.274 1.00 0.00 72 SER A CA 6
ATOM 9578 C C . SER A 1 75 ? 4.175 -1.744 7.552 1.00 0.00 72 SER A C 6
ATOM 9579 O O . SER A 1 75 ? 5.137 -1.113 7.986 1.00 0.00 72 SER A O 6
ATOM 9587 N N . LEU A 1 76 ? 3.536 -1.404 6.446 1.00 0.00 73 LEU A N 6
ATOM 9588 C CA . LEU A 1 76 ? 3.948 -0.254 5.657 1.00 0.00 73 LEU A CA 6
ATOM 9589 C C . LEU A 1 76 ? 2.907 0.846 5.731 1.00 0.00 73 LEU A C 6
ATOM 9590 O O . LEU A 1 76 ? 1.734 0.575 5.988 1.00 0.00 73 LEU A O 6
ATOM 9606 N N . VAL A 1 77 ? 3.328 2.087 5.523 1.00 0.00 74 VAL A N 6
ATOM 9607 C CA . VAL A 1 77 ? 2.399 3.203 5.573 1.00 0.00 74 VAL A CA 6
ATOM 9608 C C . VAL A 1 77 ? 2.553 4.119 4.373 1.00 0.00 74 VAL A C 6
ATOM 9609 O O . VAL A 1 77 ? 3.651 4.581 4.064 1.00 0.00 74 VAL A O 6
ATOM 9622 N N . PHE A 1 78 ? 1.443 4.370 3.712 1.00 0.00 75 PHE A N 6
ATOM 9623 C CA . PHE A 1 78 ? 1.406 5.252 2.564 1.00 0.00 75 PHE A CA 6
ATOM 9624 C C . PHE A 1 78 ? 0.623 6.494 2.944 1.00 0.00 75 PHE A C 6
ATOM 9625 O O . PHE A 1 78 ? -0.587 6.434 3.156 1.00 0.00 75 PHE A O 6
ATOM 9642 N N . HIS A 1 79 ? 1.311 7.612 3.059 1.00 0.00 76 HIS A N 6
ATOM 9643 C CA . HIS A 1 79 ? 0.666 8.849 3.463 1.00 0.00 76 HIS A CA 6
ATOM 9644 C C . HIS A 1 79 ? 0.097 9.599 2.266 1.00 0.00 76 HIS A C 6
ATOM 9645 O O . HIS A 1 79 ? 0.832 10.099 1.433 1.00 0.00 76 HIS A O 6
ATOM 9659 N N . PHE A 1 80 ? -1.213 9.718 2.215 1.00 0.00 77 PHE A N 6
ATOM 9660 C CA . PHE A 1 80 ? -1.878 10.438 1.135 1.00 0.00 77 PHE A CA 6
ATOM 9661 C C . PHE A 1 80 ? -2.030 11.895 1.546 1.00 0.00 77 PHE A C 6
ATOM 9662 O O . PHE A 1 80 ? -2.609 12.702 0.838 1.00 0.00 77 PHE A O 6
ATOM 9679 N N . THR A 1 81 ? -1.486 12.212 2.710 1.00 0.00 78 THR A N 6
ATOM 9680 C CA . THR A 1 81 ? -1.556 13.549 3.276 1.00 0.00 78 THR A CA 6
ATOM 9681 C C . THR A 1 81 ? -0.983 14.610 2.323 1.00 0.00 78 THR A C 6
ATOM 9682 O O . THR A 1 81 ? -1.338 15.785 2.406 1.00 0.00 78 THR A O 6
ATOM 9693 N N . GLY A 1 82 ? -0.127 14.182 1.405 1.00 0.00 79 GLY A N 6
ATOM 9694 C CA . GLY A 1 82 ? 0.447 15.098 0.437 1.00 0.00 79 GLY A CA 6
ATOM 9695 C C . GLY A 1 82 ? -0.182 14.912 -0.929 1.00 0.00 79 GLY A C 6
ATOM 9696 O O . GLY A 1 82 ? 0.395 15.276 -1.954 1.00 0.00 79 GLY A O 6
ATOM 9700 N N . THR A 1 83 ? -1.376 14.336 -0.928 1.00 0.00 80 THR A N 6
ATOM 9701 C CA . THR A 1 83 ? -2.117 14.063 -2.145 1.00 0.00 80 THR A CA 6
ATOM 9702 C C . THR A 1 83 ? -3.434 14.844 -2.158 1.00 0.00 80 THR A C 6
ATOM 9703 O O . THR A 1 83 ? -4.178 14.838 -1.176 1.00 0.00 80 THR A O 6
ATOM 9714 N N . PRO A 1 84 ? -3.734 15.544 -3.267 1.00 0.00 81 PRO A N 6
ATOM 9715 C CA . PRO A 1 84 ? -4.972 16.326 -3.399 1.00 0.00 81 PRO A CA 6
ATOM 9716 C C . PRO A 1 84 ? -6.227 15.471 -3.222 1.00 0.00 81 PRO A C 6
ATOM 9717 O O . PRO A 1 84 ? -7.179 15.878 -2.560 1.00 0.00 81 PRO A O 6
ATOM 9728 N N . ASN A 1 85 ? -6.202 14.276 -3.798 1.00 0.00 82 ASN A N 6
ATOM 9729 C CA . ASN A 1 85 ? -7.331 13.344 -3.729 1.00 0.00 82 ASN A CA 6
ATOM 9730 C C . ASN A 1 85 ? -7.037 12.246 -2.704 1.00 0.00 82 ASN A C 6
ATOM 9731 O O . ASN A 1 85 ? -7.451 11.106 -2.860 1.00 0.00 82 ASN A O 6
ATOM 9742 N N . ALA A 1 86 ? -6.341 12.631 -1.641 1.00 0.00 83 ALA A N 6
ATOM 9743 C CA . ALA A 1 86 ? -5.915 11.725 -0.567 1.00 0.00 83 ALA A CA 6
ATOM 9744 C C . ALA A 1 86 ? -6.993 10.779 -0.046 1.00 0.00 83 ALA A C 6
ATOM 9745 O O . ALA A 1 86 ? -6.832 9.576 -0.142 1.00 0.00 83 ALA A O 6
ATOM 9752 N N . ARG A 1 87 ? -8.092 11.312 0.472 1.00 0.00 84 ARG A N 6
ATOM 9753 C CA . ARG A 1 87 ? -9.134 10.468 1.069 1.00 0.00 84 ARG A CA 6
ATOM 9754 C C . ARG A 1 87 ? -9.927 9.712 0.023 1.00 0.00 84 ARG A C 6
ATOM 9755 O O . ARG A 1 87 ? -10.250 8.537 0.196 1.00 0.00 84 ARG A O 6
ATOM 9776 N N . GLU A 1 88 ? -10.219 10.390 -1.061 1.00 0.00 85 GLU A N 6
ATOM 9777 C CA . GLU A 1 88 ? -10.996 9.829 -2.139 1.00 0.00 85 GLU A CA 6
ATOM 9778 C C . GLU A 1 88 ? -10.236 8.691 -2.794 1.00 0.00 85 GLU A C 6
ATOM 9779 O O . GLU A 1 88 ? -10.792 7.627 -3.059 1.00 0.00 85 GLU A O 6
ATOM 9791 N N . ASN A 1 89 ? -8.956 8.911 -3.030 1.00 0.00 86 ASN A N 6
ATOM 9792 C CA . ASN A 1 89 ? -8.119 7.886 -3.617 1.00 0.00 86 ASN A CA 6
ATOM 9793 C C . ASN A 1 89 ? -7.806 6.835 -2.569 1.00 0.00 86 ASN A C 6
ATOM 9794 O O . ASN A 1 89 ? -7.646 5.662 -2.888 1.00 0.00 86 ASN A O 6
ATOM 9805 N N . CYS A 1 90 ? -7.722 7.270 -1.314 1.00 0.00 87 CYS A N 6
ATOM 9806 C CA . CYS A 1 90 ? -7.444 6.370 -0.206 1.00 0.00 87 CYS A CA 6
ATOM 9807 C C . CYS A 1 90 ? -8.516 5.297 -0.134 1.00 0.00 87 CYS A C 6
ATOM 9808 O O . CYS A 1 90 ? -8.194 4.111 -0.075 1.00 0.00 87 CYS A O 6
ATOM 9816 N N . ASP A 1 91 ? -9.793 5.691 -0.166 1.00 0.00 88 ASP A N 6
ATOM 9817 C CA . ASP A 1 91 ? -10.852 4.691 -0.113 1.00 0.00 88 ASP A CA 6
ATOM 9818 C C . ASP A 1 91 ? -10.903 3.934 -1.422 1.00 0.00 88 ASP A C 6
ATOM 9819 O O . ASP A 1 91 ? -11.191 2.750 -1.433 1.00 0.00 88 ASP A O 6
ATOM 9828 N N . MET A 1 92 ? -10.610 4.618 -2.525 1.00 0.00 89 MET A N 6
ATOM 9829 C CA . MET A 1 92 ? -10.594 3.971 -3.833 1.00 0.00 89 MET A CA 6
ATOM 9830 C C . MET A 1 92 ? -9.586 2.828 -3.802 1.00 0.00 89 MET A C 6
ATOM 9831 O O . MET A 1 92 ? -9.892 1.700 -4.197 1.00 0.00 89 MET A O 6
ATOM 9845 N N . ILE A 1 93 ? -8.385 3.133 -3.309 1.00 0.00 90 ILE A N 6
ATOM 9846 C CA . ILE A 1 93 ? -7.332 2.139 -3.167 1.00 0.00 90 ILE A CA 6
ATOM 9847 C C . ILE A 1 93 ? -7.816 1.041 -2.246 1.00 0.00 90 ILE A C 6
ATOM 9848 O O . ILE A 1 93 ? -7.948 -0.103 -2.652 1.00 0.00 90 ILE A O 6
ATOM 9864 N N . THR A 1 94 ? -8.135 1.431 -1.018 1.00 0.00 91 THR A N 6
ATOM 9865 C CA . THR A 1 94 ? -8.587 0.513 0.011 1.00 0.00 91 THR A CA 6
ATOM 9866 C C . THR A 1 94 ? -9.811 -0.291 -0.411 1.00 0.00 91 THR A C 6
ATOM 9867 O O . THR A 1 94 ? -9.979 -1.416 0.018 1.00 0.00 91 THR A O 6
ATOM 9878 N N . ASN A 1 95 ? -10.671 0.270 -1.240 1.00 0.00 92 ASN A N 6
ATOM 9879 C CA . ASN A 1 95 ? -11.860 -0.450 -1.670 1.00 0.00 92 ASN A CA 6
ATOM 9880 C C . ASN A 1 95 ? -11.462 -1.665 -2.476 1.00 0.00 92 ASN A C 6
ATOM 9881 O O . ASN A 1 95 ? -11.737 -2.794 -2.079 1.00 0.00 92 ASN A O 6
ATOM 9892 N N . GLU A 1 96 ? -10.771 -1.436 -3.580 1.00 0.00 93 GLU A N 6
ATOM 9893 C CA . GLU A 1 96 ? -10.325 -2.532 -4.420 1.00 0.00 93 GLU A CA 6
ATOM 9894 C C . GLU A 1 96 ? -9.299 -3.361 -3.663 1.00 0.00 93 GLU A C 6
ATOM 9895 O O . GLU A 1 96 ? -9.312 -4.581 -3.719 1.00 0.00 93 GLU A O 6
ATOM 9907 N N . LEU A 1 97 ? -8.442 -2.678 -2.914 1.00 0.00 94 LEU A N 6
ATOM 9908 C CA . LEU A 1 97 ? -7.404 -3.330 -2.129 1.00 0.00 94 LEU A CA 6
ATOM 9909 C C . LEU A 1 97 ? -8.008 -4.258 -1.079 1.00 0.00 94 LEU A C 6
ATOM 9910 O O . LEU A 1 97 ? -7.851 -5.461 -1.169 1.00 0.00 94 LEU A O 6
ATOM 9926 N N . ARG A 1 98 ? -8.763 -3.701 -0.138 1.00 0.00 95 ARG A N 6
ATOM 9927 C CA . ARG A 1 98 ? -9.352 -4.489 0.947 1.00 0.00 95 ARG A CA 6
ATOM 9928 C C . ARG A 1 98 ? -10.243 -5.615 0.420 1.00 0.00 95 ARG A C 6
ATOM 9929 O O . ARG A 1 98 ? -10.216 -6.726 0.952 1.00 0.00 95 ARG A O 6
ATOM 9950 N N . ASN A 1 99 ? -11.014 -5.341 -0.630 1.00 0.00 96 ASN A N 6
ATOM 9951 C CA . ASN A 1 99 ? -11.893 -6.359 -1.199 1.00 0.00 96 ASN A CA 6
ATOM 9952 C C . ASN A 1 99 ? -11.087 -7.441 -1.914 1.00 0.00 96 ASN A C 6
ATOM 9953 O O . ASN A 1 99 ? -11.319 -8.634 -1.713 1.00 0.00 96 ASN A O 6
ATOM 9964 N N . ALA A 1 100 ? -10.126 -7.027 -2.733 1.00 0.00 97 ALA A N 6
ATOM 9965 C CA . ALA A 1 100 ? -9.301 -7.972 -3.474 1.00 0.00 97 ALA A CA 6
ATOM 9966 C C . ALA A 1 100 ? -8.359 -8.735 -2.549 1.00 0.00 97 ALA A C 6
ATOM 9967 O O . ALA A 1 100 ? -8.106 -9.920 -2.768 1.00 0.00 97 ALA A O 6
ATOM 9974 N N . ILE A 1 101 ? -7.840 -8.060 -1.520 1.00 0.00 98 ILE A N 6
ATOM 9975 C CA . ILE A 1 101 ? -6.938 -8.699 -0.565 1.00 0.00 98 ILE A CA 6
ATOM 9976 C C . ILE A 1 101 ? -7.620 -9.904 0.070 1.00 0.00 98 ILE A C 6
ATOM 9977 O O . ILE A 1 101 ? -7.078 -11.004 0.074 1.00 0.00 98 ILE A O 6
ATOM 9993 N N . GLN A 1 102 ? -8.820 -9.682 0.589 1.00 0.00 99 GLN A N 6
ATOM 9994 C CA . GLN A 1 102 ? -9.592 -10.736 1.236 1.00 0.00 99 GLN A CA 6
ATOM 9995 C C . GLN A 1 102 ? -9.904 -11.851 0.243 1.00 0.00 99 GLN A C 6
ATOM 9996 O O . GLN A 1 102 ? -9.754 -13.032 0.555 1.00 0.00 99 GLN A O 6
ATOM 10010 N N . ARG A 1 103 ? -10.316 -11.459 -0.956 1.00 0.00 100 ARG A N 6
ATOM 10011 C CA . ARG A 1 103 ? -10.633 -12.408 -2.017 1.00 0.00 100 ARG A CA 6
ATOM 10012 C C . ARG A 1 103 ? -9.427 -13.294 -2.328 1.00 0.00 100 ARG A C 6
ATOM 10013 O O . ARG A 1 103 ? -9.567 -14.470 -2.661 1.00 0.00 100 ARG A O 6
ATOM 10034 N N . GLN A 1 104 ? -8.245 -12.712 -2.209 1.00 0.00 101 GLN A N 6
ATOM 10035 C CA . GLN A 1 104 ? -7.009 -13.420 -2.486 1.00 0.00 101 GLN A CA 6
ATOM 10036 C C . GLN A 1 104 ? -6.557 -14.226 -1.273 1.00 0.00 101 GLN A C 6
ATOM 10037 O O . GLN A 1 104 ? -6.087 -15.353 -1.410 1.00 0.00 101 GLN A O 6
ATOM 10051 N N . ARG A 1 105 ? -6.707 -13.638 -0.090 1.00 0.00 102 ARG A N 6
ATOM 10052 C CA . ARG A 1 105 ? -6.302 -14.287 1.150 1.00 0.00 102 ARG A CA 6
ATOM 10053 C C . ARG A 1 105 ? -7.119 -15.545 1.407 1.00 0.00 102 ARG A C 6
ATOM 10054 O O . ARG A 1 105 ? -6.566 -16.604 1.701 1.00 0.00 102 ARG A O 6
ATOM 10075 N N . GLU A 1 106 ? -8.435 -15.430 1.274 1.00 0.00 103 GLU A N 6
ATOM 10076 C CA . GLU A 1 106 ? -9.327 -16.560 1.494 1.00 0.00 103 GLU A CA 6
ATOM 10077 C C . GLU A 1 106 ? -9.205 -17.571 0.357 1.00 0.00 103 GLU A C 6
ATOM 10078 O O . GLU A 1 106 ? -9.781 -18.657 0.406 1.00 0.00 103 GLU A O 6
ATOM 10090 N N . GLY A 1 107 ? -8.451 -17.197 -0.668 1.00 0.00 104 GLY A N 6
ATOM 10091 C CA . GLY A 1 107 ? -8.228 -18.072 -1.796 1.00 0.00 104 GLY A CA 6
ATOM 10092 C C . GLY A 1 107 ? -6.811 -18.605 -1.796 1.00 0.00 104 GLY A C 6
ATOM 10093 O O . GLY A 1 107 ? -6.378 -19.247 -2.757 1.00 0.00 104 GLY A O 6
ATOM 10097 N N . SER A 1 108 ? -6.094 -18.310 -0.707 1.00 0.00 105 SER A N 6
ATOM 10098 C CA . SER A 1 108 ? -4.707 -18.734 -0.508 1.00 0.00 105 SER A CA 6
ATOM 10099 C C . SER A 1 108 ? -3.732 -18.005 -1.438 1.00 0.00 105 SER A C 6
ATOM 10100 O O . SER A 1 108 ? -2.831 -17.306 -0.966 1.00 0.00 105 SER A O 6
ATOM 10108 N N . GLN A 1 109 ? -3.918 -18.176 -2.751 1.00 0.00 106 GLN A N 6
ATOM 10109 C CA . GLN A 1 109 ? -3.058 -17.567 -3.774 1.00 0.00 106 GLN A CA 6
ATOM 10110 C C . GLN A 1 109 ? -1.672 -18.208 -3.769 1.00 0.00 106 GLN A C 6
ATOM 10111 O O . GLN A 1 109 ? -1.267 -18.851 -4.736 1.00 0.00 106 GLN A O 6
ATOM 10125 N N . SER A 1 110 ? -0.946 -18.015 -2.678 1.00 0.00 107 SER A N 6
ATOM 10126 C CA . SER A 1 110 ? 0.390 -18.565 -2.529 1.00 0.00 107 SER A CA 6
ATOM 10127 C C . SER A 1 110 ? 0.674 -18.881 -1.062 1.00 0.00 107 SER A C 6
ATOM 10128 O O . SER A 1 110 ? 1.827 -19.004 -0.657 1.00 0.00 107 SER A O 6
ATOM 10136 N N . LYS A 1 111 ? -0.386 -19.002 -0.273 1.00 0.00 108 LYS A N 6
ATOM 10137 C CA . LYS A 1 111 ? -0.256 -19.307 1.144 1.00 0.00 108 LYS A CA 6
ATOM 10138 C C . LYS A 1 111 ? -1.021 -20.580 1.470 1.00 0.00 108 LYS A C 6
ATOM 10139 O O . LYS A 1 111 ? -2.263 -20.568 1.334 1.00 0.00 108 LYS A O 6
ATOM 10159 N N . MET A 1 4 ? -12.729 -3.542 -8.981 1.00 0.00 1 MET A N 7
ATOM 10160 C CA . MET A 1 4 ? -13.201 -4.925 -8.738 1.00 0.00 1 MET A CA 7
ATOM 10161 C C . MET A 1 4 ? -12.293 -5.930 -9.441 1.00 0.00 1 MET A C 7
ATOM 10162 O O . MET A 1 4 ? -12.747 -6.746 -10.244 1.00 0.00 1 MET A O 7
ATOM 10176 N N . GLY A 1 5 ? -11.011 -5.884 -9.109 1.00 0.00 2 GLY A N 7
ATOM 10177 C CA . GLY A 1 5 ? -10.049 -6.768 -9.733 1.00 0.00 2 GLY A CA 7
ATOM 10178 C C . GLY A 1 5 ? -9.389 -6.083 -10.904 1.00 0.00 2 GLY A C 7
ATOM 10179 O O . GLY A 1 5 ? -8.878 -6.730 -11.819 1.00 0.00 2 GLY A O 7
ATOM 10183 N N . ASP A 1 6 ? -9.409 -4.761 -10.857 1.00 0.00 3 ASP A N 7
ATOM 10184 C CA . ASP A 1 6 ? -8.841 -3.929 -11.904 1.00 0.00 3 ASP A CA 7
ATOM 10185 C C . ASP A 1 6 ? -7.628 -3.173 -11.386 1.00 0.00 3 ASP A C 7
ATOM 10186 O O . ASP A 1 6 ? -6.794 -3.733 -10.673 1.00 0.00 3 ASP A O 7
ATOM 10195 N N . ARG A 1 7 ? -7.533 -1.910 -11.754 1.00 0.00 4 ARG A N 7
ATOM 10196 C CA . ARG A 1 7 ? -6.416 -1.069 -11.347 1.00 0.00 4 ARG A CA 7
ATOM 10197 C C . ARG A 1 7 ? -6.902 0.216 -10.674 1.00 0.00 4 ARG A C 7
ATOM 10198 O O . ARG A 1 7 ? -7.871 0.835 -11.118 1.00 0.00 4 ARG A O 7
ATOM 10219 N N . VAL A 1 8 ? -6.217 0.608 -9.603 1.00 0.00 5 VAL A N 7
ATOM 10220 C CA . VAL A 1 8 ? -6.536 1.840 -8.878 1.00 0.00 5 VAL A CA 7
ATOM 10221 C C . VAL A 1 8 ? -5.264 2.543 -8.487 1.00 0.00 5 VAL A C 7
ATOM 10222 O O . VAL A 1 8 ? -4.354 1.942 -7.913 1.00 0.00 5 VAL A O 7
ATOM 10235 N N . GLU A 1 9 ? -5.208 3.813 -8.822 1.00 0.00 6 GLU A N 7
ATOM 10236 C CA . GLU A 1 9 ? -4.056 4.621 -8.531 1.00 0.00 6 GLU A CA 7
ATOM 10237 C C . GLU A 1 9 ? -4.398 5.782 -7.594 1.00 0.00 6 GLU A C 7
ATOM 10238 O O . GLU A 1 9 ? -5.410 6.462 -7.756 1.00 0.00 6 GLU A O 7
ATOM 10250 N N . ALA A 1 10 ? -3.535 5.968 -6.609 1.00 0.00 7 ALA A N 7
ATOM 10251 C CA . ALA A 1 10 ? -3.656 7.012 -5.595 1.00 0.00 7 ALA A CA 7
ATOM 10252 C C . ALA A 1 10 ? -2.276 7.309 -5.066 1.00 0.00 7 ALA A C 7
ATOM 10253 O O . ALA A 1 10 ? -1.697 6.477 -4.401 1.00 0.00 7 ALA A O 7
ATOM 10260 N N . LEU A 1 11 ? -1.724 8.471 -5.341 1.00 0.00 8 LEU A N 7
ATOM 10261 C CA . LEU A 1 11 ? -0.383 8.724 -4.858 1.00 0.00 8 LEU A CA 7
ATOM 10262 C C . LEU A 1 11 ? -0.390 9.026 -3.370 1.00 0.00 8 LEU A C 7
ATOM 10263 O O . LEU A 1 11 ? -1.302 9.668 -2.847 1.00 0.00 8 LEU A O 7
ATOM 10279 N N . ALA A 1 12 ? 0.632 8.527 -2.702 1.00 0.00 9 ALA A N 7
ATOM 10280 C CA . ALA A 1 12 ? 0.786 8.691 -1.275 1.00 0.00 9 ALA A CA 7
ATOM 10281 C C . ALA A 1 12 ? 2.259 8.795 -0.912 1.00 0.00 9 ALA A C 7
ATOM 10282 O O . ALA A 1 12 ? 3.130 8.486 -1.722 1.00 0.00 9 ALA A O 7
ATOM 10289 N N . ILE A 1 13 ? 2.519 9.247 0.296 1.00 0.00 10 ILE A N 7
ATOM 10290 C CA . ILE A 1 13 ? 3.869 9.407 0.792 1.00 0.00 10 ILE A CA 7
ATOM 10291 C C . ILE A 1 13 ? 4.330 8.178 1.563 1.00 0.00 10 ILE A C 7
ATOM 10292 O O . ILE A 1 13 ? 3.848 7.909 2.661 1.00 0.00 10 ILE A O 7
ATOM 10308 N N . PHE A 1 14 ? 5.246 7.435 0.977 1.00 0.00 11 PHE A N 7
ATOM 10309 C CA . PHE A 1 14 ? 5.813 6.270 1.620 1.00 0.00 11 PHE A CA 7
ATOM 10310 C C . PHE A 1 14 ? 7.278 6.555 1.906 1.00 0.00 11 PHE A C 7
ATOM 10311 O O . PHE A 1 14 ? 8.066 6.729 0.977 1.00 0.00 11 PHE A O 7
ATOM 10328 N N . ARG A 1 15 ? 7.633 6.617 3.186 1.00 0.00 12 ARG A N 7
ATOM 10329 C CA . ARG A 1 15 ? 8.999 6.907 3.596 1.00 0.00 12 ARG A CA 7
ATOM 10330 C C . ARG A 1 15 ? 9.480 8.222 2.980 1.00 0.00 12 ARG A C 7
ATOM 10331 O O . ARG A 1 15 ? 10.537 8.282 2.352 1.00 0.00 12 ARG A O 7
ATOM 10352 N N . LYS A 1 16 ? 8.674 9.269 3.174 1.00 0.00 13 LYS A N 7
ATOM 10353 C CA . LYS A 1 16 ? 8.946 10.609 2.661 1.00 0.00 13 LYS A CA 7
ATOM 10354 C C . LYS A 1 16 ? 8.939 10.699 1.142 1.00 0.00 13 LYS A C 7
ATOM 10355 O O . LYS A 1 16 ? 9.250 11.757 0.589 1.00 0.00 13 LYS A O 7
ATOM 10374 N N . LYS A 1 17 ? 8.576 9.623 0.477 1.00 0.00 14 LYS A N 7
ATOM 10375 C CA . LYS A 1 17 ? 8.494 9.629 -0.969 1.00 0.00 14 LYS A CA 7
ATOM 10376 C C . LYS A 1 17 ? 7.039 9.732 -1.369 1.00 0.00 14 LYS A C 7
ATOM 10377 O O . LYS A 1 17 ? 6.212 8.977 -0.884 1.00 0.00 14 LYS A O 7
ATOM 10396 N N . GLN A 1 18 ? 6.719 10.670 -2.225 1.00 0.00 15 GLN A N 7
ATOM 10397 C CA . GLN A 1 18 ? 5.362 10.834 -2.669 1.00 0.00 15 GLN A CA 7
ATOM 10398 C C . GLN A 1 18 ? 5.253 10.238 -4.054 1.00 0.00 15 GLN A C 7
ATOM 10399 O O . GLN A 1 18 ? 5.734 10.799 -5.038 1.00 0.00 15 GLN A O 7
ATOM 10413 N N . GLY A 1 19 ? 4.636 9.086 -4.123 1.00 0.00 16 GLY A N 7
ATOM 10414 C CA . GLY A 1 19 ? 4.500 8.414 -5.379 1.00 0.00 16 GLY A CA 7
ATOM 10415 C C . GLY A 1 19 ? 3.151 7.784 -5.534 1.00 0.00 16 GLY A C 7
ATOM 10416 O O . GLY A 1 19 ? 2.333 7.836 -4.624 1.00 0.00 16 GLY A O 7
ATOM 10420 N N . VAL A 1 20 ? 2.945 7.125 -6.651 1.00 0.00 17 VAL A N 7
ATOM 10421 C CA . VAL A 1 20 ? 1.659 6.528 -6.953 1.00 0.00 17 VAL A CA 7
ATOM 10422 C C . VAL A 1 20 ? 1.461 5.184 -6.247 1.00 0.00 17 VAL A C 7
ATOM 10423 O O . VAL A 1 20 ? 2.320 4.303 -6.314 1.00 0.00 17 VAL A O 7
ATOM 10436 N N . LEU A 1 21 ? 0.336 5.047 -5.563 1.00 0.00 18 LEU A N 7
ATOM 10437 C CA . LEU A 1 21 ? -0.027 3.804 -4.901 1.00 0.00 18 LEU A CA 7
ATOM 10438 C C . LEU A 1 21 ? -1.008 3.087 -5.821 1.00 0.00 18 LEU A C 7
ATOM 10439 O O . LEU A 1 21 ? -2.117 3.570 -6.038 1.00 0.00 18 LEU A O 7
ATOM 10455 N N . SER A 1 22 ? -0.600 1.964 -6.387 1.00 0.00 19 SER A N 7
ATOM 10456 C CA . SER A 1 22 ? -1.454 1.246 -7.324 1.00 0.00 19 SER A CA 7
ATOM 10457 C C . SER A 1 22 ? -1.911 -0.115 -6.789 1.00 0.00 19 SER A C 7
ATOM 10458 O O . SER A 1 22 ? -1.149 -0.835 -6.139 1.00 0.00 19 SER A O 7
ATOM 10466 N N . ILE A 1 23 ? -3.163 -0.464 -7.082 1.00 0.00 20 ILE A N 7
ATOM 10467 C CA . ILE A 1 23 ? -3.748 -1.728 -6.636 1.00 0.00 20 ILE A CA 7
ATOM 10468 C C . ILE A 1 23 ? -4.060 -2.647 -7.811 1.00 0.00 20 ILE A C 7
ATOM 10469 O O . ILE A 1 23 ? -5.093 -2.497 -8.453 1.00 0.00 20 ILE A O 7
ATOM 10485 N N . ASP A 1 24 ? -3.163 -3.581 -8.111 1.00 0.00 21 ASP A N 7
ATOM 10486 C CA . ASP A 1 24 ? -3.400 -4.526 -9.196 1.00 0.00 21 ASP A CA 7
ATOM 10487 C C . ASP A 1 24 ? -2.952 -5.924 -8.761 1.00 0.00 21 ASP A C 7
ATOM 10488 O O . ASP A 1 24 ? -1.842 -6.340 -9.099 1.00 0.00 21 ASP A O 7
ATOM 10497 N N . SER A 1 25 ? -3.796 -6.604 -7.958 1.00 0.00 22 SER A N 7
ATOM 10498 C CA . SER A 1 25 ? -3.557 -7.976 -7.420 1.00 0.00 22 SER A CA 7
ATOM 10499 C C . SER A 1 25 ? -2.447 -7.956 -6.380 1.00 0.00 22 SER A C 7
ATOM 10500 O O . SER A 1 25 ? -2.367 -8.778 -5.447 1.00 0.00 22 SER A O 7
ATOM 10508 N N . ARG A 1 26 ? -1.628 -6.969 -6.541 1.00 0.00 23 ARG A N 7
ATOM 10509 C CA . ARG A 1 26 ? -0.521 -6.725 -5.703 1.00 0.00 23 ARG A CA 7
ATOM 10510 C C . ARG A 1 26 ? -0.530 -5.263 -5.334 1.00 0.00 23 ARG A C 7
ATOM 10511 O O . ARG A 1 26 ? -0.547 -4.398 -6.220 1.00 0.00 23 ARG A O 7
ATOM 10532 N N . LEU A 1 27 ? -0.576 -4.989 -4.051 1.00 0.00 24 LEU A N 7
ATOM 10533 C CA . LEU A 1 27 ? -0.553 -3.629 -3.576 1.00 0.00 24 LEU A CA 7
ATOM 10534 C C . LEU A 1 27 ? 0.840 -3.097 -3.855 1.00 0.00 24 LEU A C 7
ATOM 10535 O O . LEU A 1 27 ? 1.803 -3.465 -3.181 1.00 0.00 24 LEU A O 7
ATOM 10551 N N . LYS A 1 28 ? 0.947 -2.259 -4.877 1.00 0.00 25 LYS A N 7
ATOM 10552 C CA . LYS A 1 28 ? 2.233 -1.740 -5.288 1.00 0.00 25 LYS A CA 7
ATOM 10553 C C . LYS A 1 28 ? 2.294 -0.228 -5.251 1.00 0.00 25 LYS A C 7
ATOM 10554 O O . LYS A 1 28 ? 1.597 0.453 -5.998 1.00 0.00 25 LYS A O 7
ATOM 10573 N N . TRP A 1 29 ? 3.129 0.291 -4.377 1.00 0.00 26 TRP A N 7
ATOM 10574 C CA . TRP A 1 29 ? 3.330 1.719 -4.288 1.00 0.00 26 TRP A CA 7
ATOM 10575 C C . TRP A 1 29 ? 4.673 2.039 -4.916 1.00 0.00 26 TRP A C 7
ATOM 10576 O O . TRP A 1 29 ? 5.610 1.247 -4.823 1.00 0.00 26 TRP A O 7
ATOM 10597 N N . THR A 1 30 ? 4.770 3.188 -5.540 1.00 0.00 27 THR A N 7
ATOM 10598 C CA . THR A 1 30 ? 5.998 3.592 -6.198 1.00 0.00 27 THR A CA 7
ATOM 10599 C C . THR A 1 30 ? 6.338 5.039 -5.890 1.00 0.00 27 THR A C 7
ATOM 10600 O O . THR A 1 30 ? 5.470 5.899 -5.977 1.00 0.00 27 THR A O 7
ATOM 10611 N N . GLY A 1 31 ? 7.597 5.306 -5.569 1.00 0.00 28 GLY A N 7
ATOM 10612 C CA . GLY A 1 31 ? 8.012 6.660 -5.250 1.00 0.00 28 GLY A CA 7
ATOM 10613 C C . GLY A 1 31 ? 8.768 7.322 -6.377 1.00 0.00 28 GLY A C 7
ATOM 10614 O O . GLY A 1 31 ? 9.169 6.660 -7.335 1.00 0.00 28 GLY A O 7
ATOM 10618 N N . GLU A 1 32 ? 8.980 8.625 -6.254 1.00 0.00 29 GLU A N 7
ATOM 10619 C CA . GLU A 1 32 ? 9.692 9.384 -7.267 1.00 0.00 29 GLU A CA 7
ATOM 10620 C C . GLU A 1 32 ? 11.153 8.941 -7.334 1.00 0.00 29 GLU A C 7
ATOM 10621 O O . GLU A 1 32 ? 11.760 8.593 -6.313 1.00 0.00 29 GLU A O 7
ATOM 10633 N N . GLY A 1 33 ? 11.703 8.922 -8.538 1.00 0.00 30 GLY A N 7
ATOM 10634 C CA . GLY A 1 33 ? 13.082 8.514 -8.714 1.00 0.00 30 GLY A CA 7
ATOM 10635 C C . GLY A 1 33 ? 13.228 7.006 -8.764 1.00 0.00 30 GLY A C 7
ATOM 10636 O O . GLY A 1 33 ? 14.335 6.484 -8.878 1.00 0.00 30 GLY A O 7
ATOM 10640 N N . LYS A 1 34 ? 12.108 6.305 -8.670 1.00 0.00 31 LYS A N 7
ATOM 10641 C CA . LYS A 1 34 ? 12.115 4.855 -8.707 1.00 0.00 31 LYS A CA 7
ATOM 10642 C C . LYS A 1 34 ? 11.442 4.348 -9.973 1.00 0.00 31 LYS A C 7
ATOM 10643 O O . LYS A 1 34 ? 10.245 4.540 -10.168 1.00 0.00 31 LYS A O 7
ATOM 10662 N N . THR A 1 35 ? 12.223 3.710 -10.833 1.00 0.00 32 THR A N 7
ATOM 10663 C CA . THR A 1 35 ? 11.708 3.146 -12.073 1.00 0.00 32 THR A CA 7
ATOM 10664 C C . THR A 1 35 ? 10.984 1.833 -11.790 1.00 0.00 32 THR A C 7
ATOM 10665 O O . THR A 1 35 ? 10.461 1.178 -12.689 1.00 0.00 32 THR A O 7
ATOM 10676 N N . THR A 1 36 ? 10.980 1.464 -10.521 1.00 0.00 33 THR A N 7
ATOM 10677 C CA . THR A 1 36 ? 10.344 0.252 -10.055 1.00 0.00 33 THR A CA 7
ATOM 10678 C C . THR A 1 36 ? 9.558 0.553 -8.787 1.00 0.00 33 THR A C 7
ATOM 10679 O O . THR A 1 36 ? 9.872 1.519 -8.084 1.00 0.00 33 THR A O 7
ATOM 10690 N N . PRO A 1 37 ? 8.532 -0.245 -8.468 1.00 0.00 34 PRO A N 7
ATOM 10691 C CA . PRO A 1 37 ? 7.734 -0.042 -7.259 1.00 0.00 34 PRO A CA 7
ATOM 10692 C C . PRO A 1 37 ? 8.583 -0.156 -5.995 1.00 0.00 34 PRO A C 7
ATOM 10693 O O . PRO A 1 37 ? 9.622 -0.820 -5.984 1.00 0.00 34 PRO A O 7
ATOM 10704 N N . SER A 1 38 ? 8.160 0.525 -4.947 1.00 0.00 35 SER A N 7
ATOM 10705 C CA . SER A 1 38 ? 8.866 0.492 -3.679 1.00 0.00 35 SER A CA 7
ATOM 10706 C C . SER A 1 38 ? 8.134 -0.427 -2.710 1.00 0.00 35 SER A C 7
ATOM 10707 O O . SER A 1 38 ? 8.741 -1.040 -1.834 1.00 0.00 35 SER A O 7
ATOM 10715 N N . VAL A 1 39 ? 6.823 -0.521 -2.884 1.00 0.00 36 VAL A N 7
ATOM 10716 C CA . VAL A 1 39 ? 5.999 -1.374 -2.053 1.00 0.00 36 VAL A CA 7
ATOM 10717 C C . VAL A 1 39 ? 5.290 -2.390 -2.931 1.00 0.00 36 VAL A C 7
ATOM 10718 O O . VAL A 1 39 ? 4.239 -2.100 -3.470 1.00 0.00 36 VAL A O 7
ATOM 10731 N N . ASP A 1 40 ? 5.893 -3.552 -3.127 1.00 0.00 37 ASP A N 7
ATOM 10732 C CA . ASP A 1 40 ? 5.264 -4.592 -3.934 1.00 0.00 37 ASP A CA 7
ATOM 10733 C C . ASP A 1 40 ? 4.887 -5.757 -3.044 1.00 0.00 37 ASP A C 7
ATOM 10734 O O . ASP A 1 40 ? 5.708 -6.630 -2.743 1.00 0.00 37 ASP A O 7
ATOM 10743 N N . ILE A 1 41 ? 3.648 -5.752 -2.593 1.00 0.00 38 ILE A N 7
ATOM 10744 C CA . ILE A 1 41 ? 3.162 -6.798 -1.723 1.00 0.00 38 ILE A CA 7
ATOM 10745 C C . ILE A 1 41 ? 1.842 -7.356 -2.241 1.00 0.00 38 ILE A C 7
ATOM 10746 O O . ILE A 1 41 ? 0.877 -6.617 -2.424 1.00 0.00 38 ILE A O 7
ATOM 10762 N N . ALA A 1 42 ? 1.802 -8.658 -2.492 1.00 0.00 39 ALA A N 7
ATOM 10763 C CA . ALA A 1 42 ? 0.588 -9.295 -2.980 1.00 0.00 39 ALA A CA 7
ATOM 10764 C C . ALA A 1 42 ? -0.427 -9.403 -1.856 1.00 0.00 39 ALA A C 7
ATOM 10765 O O . ALA A 1 42 ? -0.080 -9.252 -0.686 1.00 0.00 39 ALA A O 7
ATOM 10772 N N . PHE A 1 43 ? -1.675 -9.668 -2.205 1.00 0.00 40 PHE A N 7
ATOM 10773 C CA . PHE A 1 43 ? -2.737 -9.763 -1.201 1.00 0.00 40 PHE A CA 7
ATOM 10774 C C . PHE A 1 43 ? -2.560 -10.923 -0.220 1.00 0.00 40 PHE A C 7
ATOM 10775 O O . PHE A 1 43 ? -3.176 -10.935 0.846 1.00 0.00 40 PHE A O 7
ATOM 10792 N N . ASP A 1 44 ? -1.696 -11.873 -0.547 1.00 0.00 41 ASP A N 7
ATOM 10793 C CA . ASP A 1 44 ? -1.442 -13.003 0.337 1.00 0.00 41 ASP A CA 7
ATOM 10794 C C . ASP A 1 44 ? -0.479 -12.548 1.417 1.00 0.00 41 ASP A C 7
ATOM 10795 O O . ASP A 1 44 ? -0.319 -13.189 2.457 1.00 0.00 41 ASP A O 7
ATOM 10804 N N . ALA A 1 45 ? 0.118 -11.395 1.160 1.00 0.00 42 ALA A N 7
ATOM 10805 C CA . ALA A 1 45 ? 1.065 -10.780 2.055 1.00 0.00 42 ALA A CA 7
ATOM 10806 C C . ALA A 1 45 ? 0.426 -9.565 2.710 1.00 0.00 42 ALA A C 7
ATOM 10807 O O . ALA A 1 45 ? 1.099 -8.704 3.246 1.00 0.00 42 ALA A O 7
ATOM 10814 N N . ILE A 1 46 ? -0.895 -9.503 2.652 1.00 0.00 43 ILE A N 7
ATOM 10815 C CA . ILE A 1 46 ? -1.636 -8.437 3.295 1.00 0.00 43 ILE A CA 7
ATOM 10816 C C . ILE A 1 46 ? -2.588 -9.091 4.262 1.00 0.00 43 ILE A C 7
ATOM 10817 O O . ILE A 1 46 ? -3.577 -9.712 3.869 1.00 0.00 43 ILE A O 7
ATOM 10833 N N . SER A 1 47 ? -2.254 -8.994 5.522 1.00 0.00 44 SER A N 7
ATOM 10834 C CA . SER A 1 47 ? -3.025 -9.635 6.557 1.00 0.00 44 SER A CA 7
ATOM 10835 C C . SER A 1 47 ? -4.187 -8.751 7.005 1.00 0.00 44 SER A C 7
ATOM 10836 O O . SER A 1 47 ? -5.242 -9.245 7.405 1.00 0.00 44 SER A O 7
ATOM 10844 N N . ASN A 1 48 ? -3.979 -7.443 6.906 1.00 0.00 45 ASN A N 7
ATOM 10845 C CA . ASN A 1 48 ? -4.968 -6.448 7.306 1.00 0.00 45 ASN A CA 7
ATOM 10846 C C . ASN A 1 48 ? -4.380 -5.066 7.051 1.00 0.00 45 ASN A C 7
ATOM 10847 O O . ASN A 1 48 ? -3.220 -4.960 6.668 1.00 0.00 45 ASN A O 7
ATOM 10858 N N . LEU A 1 49 ? -5.166 -4.017 7.225 1.00 0.00 46 LEU A N 7
ATOM 10859 C CA . LEU A 1 49 ? -4.667 -2.668 7.022 1.00 0.00 46 LEU A CA 7
ATOM 10860 C C . LEU A 1 49 ? -5.509 -1.660 7.797 1.00 0.00 46 LEU A C 7
ATOM 10861 O O . LEU A 1 49 ? -6.637 -1.964 8.198 1.00 0.00 46 LEU A O 7
ATOM 10877 N N . GLN A 1 50 ? -4.957 -0.466 8.003 1.00 0.00 47 GLN A N 7
ATOM 10878 C CA . GLN A 1 50 ? -5.662 0.596 8.707 1.00 0.00 47 GLN A CA 7
ATOM 10879 C C . GLN A 1 50 ? -5.539 1.907 7.931 1.00 0.00 47 GLN A C 7
ATOM 10880 O O . GLN A 1 50 ? -4.447 2.412 7.692 1.00 0.00 47 GLN A O 7
ATOM 10894 N N . THR A 1 51 ? -6.668 2.432 7.512 1.00 0.00 48 THR A N 7
ATOM 10895 C CA . THR A 1 51 ? -6.710 3.665 6.745 1.00 0.00 48 THR A CA 7
ATOM 10896 C C . THR A 1 51 ? -7.250 4.805 7.594 1.00 0.00 48 THR A C 7
ATOM 10897 O O . THR A 1 51 ? -7.899 4.562 8.614 1.00 0.00 48 THR A O 7
ATOM 10908 N N . THR A 1 52 ? -6.949 6.045 7.210 1.00 0.00 49 THR A N 7
ATOM 10909 C CA . THR A 1 52 ? -7.445 7.194 7.951 1.00 0.00 49 THR A CA 7
ATOM 10910 C C . THR A 1 52 ? -8.975 7.163 8.052 1.00 0.00 49 THR A C 7
ATOM 10911 O O . THR A 1 52 ? -9.651 6.753 7.109 1.00 0.00 49 THR A O 7
ATOM 10922 N N . PRO A 1 53 ? -9.541 7.614 9.185 1.00 0.00 50 PRO A N 7
ATOM 10923 C CA . PRO A 1 53 ? -10.996 7.609 9.407 1.00 0.00 50 PRO A CA 7
ATOM 10924 C C . PRO A 1 53 ? -11.742 8.719 8.657 1.00 0.00 50 PRO A C 7
ATOM 10925 O O . PRO A 1 53 ? -12.674 9.313 9.201 1.00 0.00 50 PRO A O 7
ATOM 10936 N N . ALA A 1 54 ? -11.335 8.969 7.407 1.00 0.00 51 ALA A N 7
ATOM 10937 C CA . ALA A 1 54 ? -11.943 9.994 6.545 1.00 0.00 51 ALA A CA 7
ATOM 10938 C C . ALA A 1 54 ? -11.724 11.409 7.084 1.00 0.00 51 ALA A C 7
ATOM 10939 O O . ALA A 1 54 ? -10.983 12.197 6.492 1.00 0.00 51 ALA A O 7
ATOM 10946 N N . SER A 1 55 ? -12.366 11.721 8.202 1.00 0.00 52 SER A N 7
ATOM 10947 C CA . SER A 1 55 ? -12.258 13.031 8.827 1.00 0.00 52 SER A CA 7
ATOM 10948 C C . SER A 1 55 ? -10.908 13.190 9.525 1.00 0.00 52 SER A C 7
ATOM 10949 O O . SER A 1 55 ? -10.816 13.191 10.755 1.00 0.00 52 SER A O 7
ATOM 10957 N N . ASN A 1 56 ? -9.859 13.300 8.730 1.00 0.00 53 ASN A N 7
ATOM 10958 C CA . ASN A 1 56 ? -8.515 13.457 9.250 1.00 0.00 53 ASN A CA 7
ATOM 10959 C C . ASN A 1 56 ? -7.676 14.280 8.287 1.00 0.00 53 ASN A C 7
ATOM 10960 O O . ASN A 1 56 ? -7.594 13.951 7.106 1.00 0.00 53 ASN A O 7
ATOM 10971 N N . PRO A 1 57 ? -7.056 15.368 8.772 1.00 0.00 54 PRO A N 7
ATOM 10972 C CA . PRO A 1 57 ? -6.209 16.229 7.938 1.00 0.00 54 PRO A CA 7
ATOM 10973 C C . PRO A 1 57 ? -5.072 15.436 7.304 1.00 0.00 54 PRO A C 7
ATOM 10974 O O . PRO A 1 57 ? -4.730 15.627 6.137 1.00 0.00 54 PRO A O 7
ATOM 10985 N N . LYS A 1 58 ? -4.504 14.530 8.085 1.00 0.00 55 LYS A N 7
ATOM 10986 C CA . LYS A 1 58 ? -3.422 13.685 7.614 1.00 0.00 55 LYS A CA 7
ATOM 10987 C C . LYS A 1 58 ? -3.985 12.364 7.106 1.00 0.00 55 LYS A C 7
ATOM 10988 O O . LYS A 1 58 ? -3.936 11.354 7.806 1.00 0.00 55 LYS A O 7
ATOM 11007 N N . VAL A 1 59 ? -4.539 12.394 5.897 1.00 0.00 56 VAL A N 7
ATOM 11008 C CA . VAL A 1 59 ? -5.127 11.209 5.268 1.00 0.00 56 VAL A CA 7
ATOM 11009 C C . VAL A 1 59 ? -4.040 10.208 4.920 1.00 0.00 56 VAL A C 7
ATOM 11010 O O . VAL A 1 59 ? -3.032 10.573 4.326 1.00 0.00 56 VAL A O 7
ATOM 11023 N N . MET A 1 60 ? -4.210 8.964 5.337 1.00 0.00 57 MET A N 7
ATOM 11024 C CA . MET A 1 60 ? -3.209 7.952 5.068 1.00 0.00 57 MET A CA 7
ATOM 11025 C C . MET A 1 60 ? -3.803 6.548 4.877 1.00 0.00 57 MET A C 7
ATOM 11026 O O . MET A 1 60 ? -4.995 6.322 5.085 1.00 0.00 57 MET A O 7
ATOM 11040 N N . ILE A 1 61 ? -2.924 5.612 4.518 1.00 0.00 58 ILE A N 7
ATOM 11041 C CA . ILE A 1 61 ? -3.264 4.201 4.342 1.00 0.00 58 ILE A CA 7
ATOM 11042 C C . ILE A 1 61 ? -2.129 3.349 4.924 1.00 0.00 58 ILE A C 7
ATOM 11043 O O . ILE A 1 61 ? -0.983 3.462 4.495 1.00 0.00 58 ILE A O 7
ATOM 11059 N N . ARG A 1 62 ? -2.440 2.536 5.926 1.00 0.00 59 ARG A N 7
ATOM 11060 C CA . ARG A 1 62 ? -1.445 1.660 6.538 1.00 0.00 59 ARG A CA 7
ATOM 11061 C C . ARG A 1 62 ? -1.762 0.233 6.174 1.00 0.00 59 ARG A C 7
ATOM 11062 O O . ARG A 1 62 ? -2.923 -0.143 6.156 1.00 0.00 59 ARG A O 7
ATOM 11083 N N . VAL A 1 63 ? -0.748 -0.564 5.903 1.00 0.00 60 VAL A N 7
ATOM 11084 C CA . VAL A 1 63 ? -0.969 -1.952 5.542 1.00 0.00 60 VAL A CA 7
ATOM 11085 C C . VAL A 1 63 ? -0.136 -2.886 6.408 1.00 0.00 60 VAL A C 7
ATOM 11086 O O . VAL A 1 63 ? 1.037 -2.617 6.674 1.00 0.00 60 VAL A O 7
ATOM 11099 N N . PHE A 1 64 ? -0.753 -3.969 6.847 1.00 0.00 61 PHE A N 7
ATOM 11100 C CA . PHE A 1 64 ? -0.086 -4.972 7.660 1.00 0.00 61 PHE A CA 7
ATOM 11101 C C . PHE A 1 64 ? 0.244 -6.153 6.761 1.00 0.00 61 PHE A C 7
ATOM 11102 O O . PHE A 1 64 ? -0.642 -6.840 6.251 1.00 0.00 61 PHE A O 7
ATOM 11119 N N . ILE A 1 65 ? 1.528 -6.364 6.569 1.00 0.00 62 ILE A N 7
ATOM 11120 C CA . ILE A 1 65 ? 2.027 -7.378 5.661 1.00 0.00 62 ILE A CA 7
ATOM 11121 C C . ILE A 1 65 ? 2.290 -8.742 6.298 1.00 0.00 62 ILE A C 7
ATOM 11122 O O . ILE A 1 65 ? 2.949 -8.856 7.334 1.00 0.00 62 ILE A O 7
ATOM 11138 N N . VAL A 1 66 ? 1.748 -9.769 5.650 1.00 0.00 63 VAL A N 7
ATOM 11139 C CA . VAL A 1 66 ? 1.972 -11.155 6.023 1.00 0.00 63 VAL A CA 7
ATOM 11140 C C . VAL A 1 66 ? 3.232 -11.522 5.273 1.00 0.00 63 VAL A C 7
ATOM 11141 O O . VAL A 1 66 ? 3.575 -10.825 4.325 1.00 0.00 63 VAL A O 7
ATOM 11154 N N . VAL A 1 67 ? 3.926 -12.577 5.606 1.00 0.00 64 VAL A N 7
ATOM 11155 C CA . VAL A 1 67 ? 5.143 -12.812 4.874 1.00 0.00 64 VAL A CA 7
ATOM 11156 C C . VAL A 1 67 ? 4.910 -13.428 3.526 1.00 0.00 64 VAL A C 7
ATOM 11157 O O . VAL A 1 67 ? 4.316 -14.498 3.387 1.00 0.00 64 VAL A O 7
ATOM 11170 N N . LYS A 1 68 ? 5.363 -12.705 2.544 1.00 0.00 65 LYS A N 7
ATOM 11171 C CA . LYS A 1 68 ? 5.370 -13.174 1.193 1.00 0.00 65 LYS A CA 7
ATOM 11172 C C . LYS A 1 68 ? 6.690 -13.905 1.091 1.00 0.00 65 LYS A C 7
ATOM 11173 O O . LYS A 1 68 ? 7.689 -13.416 1.622 1.00 0.00 65 LYS A O 7
ATOM 11192 N N . GLU A 1 69 ? 6.711 -15.063 0.475 1.00 0.00 66 GLU A N 7
ATOM 11193 C CA . GLU A 1 69 ? 7.938 -15.833 0.409 1.00 0.00 66 GLU A CA 7
ATOM 11194 C C . GLU A 1 69 ? 9.071 -15.005 -0.195 1.00 0.00 66 GLU A C 7
ATOM 11195 O O . GLU A 1 69 ? 9.028 -14.634 -1.368 1.00 0.00 66 GLU A O 7
ATOM 11207 N N . GLY A 1 70 ? 10.075 -14.709 0.625 1.00 0.00 67 GLY A N 7
ATOM 11208 C CA . GLY A 1 70 ? 11.205 -13.930 0.161 1.00 0.00 67 GLY A CA 7
ATOM 11209 C C . GLY A 1 70 ? 11.507 -12.731 1.044 1.00 0.00 67 GLY A C 7
ATOM 11210 O O . GLY A 1 70 ? 12.570 -12.126 0.916 1.00 0.00 67 GLY A O 7
ATOM 11214 N N . GLU A 1 71 ? 10.590 -12.386 1.945 1.00 0.00 68 GLU A N 7
ATOM 11215 C CA . GLU A 1 71 ? 10.794 -11.242 2.830 1.00 0.00 68 GLU A CA 7
ATOM 11216 C C . GLU A 1 71 ? 10.345 -11.568 4.251 1.00 0.00 68 GLU A C 7
ATOM 11217 O O . GLU A 1 71 ? 10.376 -12.729 4.658 1.00 0.00 68 GLU A O 7
ATOM 11229 N N . ASP A 1 72 ? 9.938 -10.543 4.993 1.00 0.00 69 ASP A N 7
ATOM 11230 C CA . ASP A 1 72 ? 9.481 -10.706 6.374 1.00 0.00 69 ASP A CA 7
ATOM 11231 C C . ASP A 1 72 ? 8.188 -9.923 6.604 1.00 0.00 69 ASP A C 7
ATOM 11232 O O . ASP A 1 72 ? 7.865 -9.017 5.833 1.00 0.00 69 ASP A O 7
ATOM 11241 N N . PRO A 1 73 ? 7.421 -10.258 7.661 1.00 0.00 70 PRO A N 7
ATOM 11242 C CA . PRO A 1 73 ? 6.167 -9.560 7.974 1.00 0.00 70 PRO A CA 7
ATOM 11243 C C . PRO A 1 73 ? 6.452 -8.119 8.409 1.00 0.00 70 PRO A C 7
ATOM 11244 O O . PRO A 1 73 ? 7.241 -7.885 9.323 1.00 0.00 70 PRO A O 7
ATOM 11255 N N . THR A 1 74 ? 5.810 -7.152 7.768 1.00 0.00 71 THR A N 7
ATOM 11256 C CA . THR A 1 74 ? 6.048 -5.747 8.088 1.00 0.00 71 THR A CA 7
ATOM 11257 C C . THR A 1 74 ? 4.767 -4.921 7.958 1.00 0.00 71 THR A C 7
ATOM 11258 O O . THR A 1 74 ? 3.737 -5.433 7.557 1.00 0.00 71 THR A O 7
ATOM 11269 N N . SER A 1 75 ? 4.829 -3.653 8.336 1.00 0.00 72 SER A N 7
ATOM 11270 C CA . SER A 1 75 ? 3.691 -2.760 8.202 1.00 0.00 72 SER A CA 7
ATOM 11271 C C . SER A 1 75 ? 4.155 -1.487 7.508 1.00 0.00 72 SER A C 7
ATOM 11272 O O . SER A 1 75 ? 5.131 -0.865 7.926 1.00 0.00 72 SER A O 7
ATOM 11280 N N . LEU A 1 76 ? 3.471 -1.111 6.442 1.00 0.00 73 LEU A N 7
ATOM 11281 C CA . LEU A 1 76 ? 3.854 0.064 5.677 1.00 0.00 73 LEU A CA 7
ATOM 11282 C C . LEU A 1 76 ? 2.804 1.157 5.781 1.00 0.00 73 LEU A C 7
ATOM 11283 O O . LEU A 1 76 ? 1.631 0.873 6.022 1.00 0.00 73 LEU A O 7
ATOM 11299 N N . VAL A 1 77 ? 3.226 2.406 5.609 1.00 0.00 74 VAL A N 7
ATOM 11300 C CA . VAL A 1 77 ? 2.304 3.527 5.681 1.00 0.00 74 VAL A CA 7
ATOM 11301 C C . VAL A 1 77 ? 2.444 4.431 4.471 1.00 0.00 74 VAL A C 7
ATOM 11302 O O . VAL A 1 77 ? 3.544 4.861 4.124 1.00 0.00 74 VAL A O 7
ATOM 11315 N N . PHE A 1 78 ? 1.323 4.702 3.835 1.00 0.00 75 PHE A N 7
ATOM 11316 C CA . PHE A 1 78 ? 1.274 5.575 2.682 1.00 0.00 75 PHE A CA 7
ATOM 11317 C C . PHE A 1 78 ? 0.456 6.801 3.048 1.00 0.00 75 PHE A C 7
ATOM 11318 O O . PHE A 1 78 ? -0.760 6.718 3.214 1.00 0.00 75 PHE A O 7
ATOM 11335 N N . HIS A 1 79 ? 1.122 7.927 3.208 1.00 0.00 76 HIS A N 7
ATOM 11336 C CA . HIS A 1 79 ? 0.443 9.152 3.597 1.00 0.00 76 HIS A CA 7
ATOM 11337 C C . HIS A 1 79 ? -0.112 9.889 2.384 1.00 0.00 76 HIS A C 7
ATOM 11338 O O . HIS A 1 79 ? 0.634 10.407 1.572 1.00 0.00 76 HIS A O 7
ATOM 11352 N N . PHE A 1 80 ? -1.423 9.983 2.297 1.00 0.00 77 PHE A N 7
ATOM 11353 C CA . PHE A 1 80 ? -2.066 10.691 1.198 1.00 0.00 77 PHE A CA 7
ATOM 11354 C C . PHE A 1 80 ? -2.206 12.156 1.588 1.00 0.00 77 PHE A C 7
ATOM 11355 O O . PHE A 1 80 ? -2.760 12.965 0.859 1.00 0.00 77 PHE A O 7
ATOM 11372 N N . THR A 1 81 ? -1.688 12.470 2.765 1.00 0.00 78 THR A N 7
ATOM 11373 C CA . THR A 1 81 ? -1.731 13.809 3.330 1.00 0.00 78 THR A CA 7
ATOM 11374 C C . THR A 1 81 ? -1.192 14.870 2.361 1.00 0.00 78 THR A C 7
ATOM 11375 O O . THR A 1 81 ? -1.635 16.018 2.375 1.00 0.00 78 THR A O 7
ATOM 11386 N N . GLY A 1 82 ? -0.256 14.474 1.509 1.00 0.00 79 GLY A N 7
ATOM 11387 C CA . GLY A 1 82 ? 0.313 15.399 0.543 1.00 0.00 79 GLY A CA 7
ATOM 11388 C C . GLY A 1 82 ? -0.292 15.203 -0.833 1.00 0.00 79 GLY A C 7
ATOM 11389 O O . GLY A 1 82 ? 0.306 15.557 -1.847 1.00 0.00 79 GLY A O 7
ATOM 11393 N N . THR A 1 83 ? -1.485 14.635 -0.854 1.00 0.00 80 THR A N 7
ATOM 11394 C CA . THR A 1 83 ? -2.193 14.357 -2.087 1.00 0.00 80 THR A CA 7
ATOM 11395 C C . THR A 1 83 ? -3.512 15.128 -2.137 1.00 0.00 80 THR A C 7
ATOM 11396 O O . THR A 1 83 ? -4.291 15.098 -1.180 1.00 0.00 80 THR A O 7
ATOM 11407 N N . PRO A 1 84 ? -3.775 15.847 -3.244 1.00 0.00 81 PRO A N 7
ATOM 11408 C CA . PRO A 1 84 ? -5.017 16.610 -3.412 1.00 0.00 81 PRO A CA 7
ATOM 11409 C C . PRO A 1 84 ? -6.245 15.721 -3.243 1.00 0.00 81 PRO A C 7
ATOM 11410 O O . PRO A 1 84 ? -7.222 16.101 -2.602 1.00 0.00 81 PRO A O 7
ATOM 11421 N N . ASN A 1 85 ? -6.161 14.525 -3.809 1.00 0.00 82 ASN A N 7
ATOM 11422 C CA . ASN A 1 85 ? -7.234 13.541 -3.738 1.00 0.00 82 ASN A CA 7
ATOM 11423 C C . ASN A 1 85 ? -6.836 12.411 -2.790 1.00 0.00 82 ASN A C 7
ATOM 11424 O O . ASN A 1 85 ? -6.806 11.242 -3.163 1.00 0.00 82 ASN A O 7
ATOM 11435 N N . ALA A 1 86 ? -6.536 12.794 -1.559 1.00 0.00 83 ALA A N 7
ATOM 11436 C CA . ALA A 1 86 ? -6.105 11.868 -0.514 1.00 0.00 83 ALA A CA 7
ATOM 11437 C C . ALA A 1 86 ? -7.206 10.938 -0.034 1.00 0.00 83 ALA A C 7
ATOM 11438 O O . ALA A 1 86 ? -7.085 9.736 -0.171 1.00 0.00 83 ALA A O 7
ATOM 11445 N N . ARG A 1 87 ? -8.295 11.493 0.487 1.00 0.00 84 ARG A N 7
ATOM 11446 C CA . ARG A 1 87 ? -9.380 10.675 1.047 1.00 0.00 84 ARG A CA 7
ATOM 11447 C C . ARG A 1 87 ? -10.170 9.958 -0.030 1.00 0.00 84 ARG A C 7
ATOM 11448 O O . ARG A 1 87 ? -10.580 8.812 0.145 1.00 0.00 84 ARG A O 7
ATOM 11469 N N . GLU A 1 88 ? -10.347 10.627 -1.146 1.00 0.00 85 GLU A N 7
ATOM 11470 C CA . GLU A 1 88 ? -11.118 10.093 -2.248 1.00 0.00 85 GLU A CA 7
ATOM 11471 C C . GLU A 1 88 ? -10.396 8.910 -2.857 1.00 0.00 85 GLU A C 7
ATOM 11472 O O . GLU A 1 88 ? -10.999 7.878 -3.144 1.00 0.00 85 GLU A O 7
ATOM 11484 N N . ASN A 1 89 ? -9.097 9.053 -3.043 1.00 0.00 86 ASN A N 7
ATOM 11485 C CA . ASN A 1 89 ? -8.316 7.965 -3.591 1.00 0.00 86 ASN A CA 7
ATOM 11486 C C . ASN A 1 89 ? -8.019 6.960 -2.498 1.00 0.00 86 ASN A C 7
ATOM 11487 O O . ASN A 1 89 ? -7.853 5.779 -2.771 1.00 0.00 86 ASN A O 7
ATOM 11498 N N . CYS A 1 90 ? -7.949 7.437 -1.257 1.00 0.00 87 CYS A N 7
ATOM 11499 C CA . CYS A 1 90 ? -7.706 6.562 -0.122 1.00 0.00 87 CYS A CA 7
ATOM 11500 C C . CYS A 1 90 ? -8.818 5.532 -0.055 1.00 0.00 87 CYS A C 7
ATOM 11501 O O . CYS A 1 90 ? -8.545 4.342 0.057 1.00 0.00 87 CYS A O 7
ATOM 11509 N N . ASP A 1 91 ? -10.074 5.979 -0.162 1.00 0.00 88 ASP A N 7
ATOM 11510 C CA . ASP A 1 91 ? -11.198 5.046 -0.133 1.00 0.00 88 ASP A CA 7
ATOM 11511 C C . ASP A 1 91 ? -11.146 4.166 -1.367 1.00 0.00 88 ASP A C 7
ATOM 11512 O O . ASP A 1 91 ? -11.301 2.952 -1.278 1.00 0.00 88 ASP A O 7
ATOM 11521 N N . MET A 1 92 ? -10.893 4.793 -2.514 1.00 0.00 89 MET A N 7
ATOM 11522 C CA . MET A 1 92 ? -10.786 4.073 -3.777 1.00 0.00 89 MET A CA 7
ATOM 11523 C C . MET A 1 92 ? -9.763 2.949 -3.642 1.00 0.00 89 MET A C 7
ATOM 11524 O O . MET A 1 92 ? -9.993 1.830 -4.094 1.00 0.00 89 MET A O 7
ATOM 11538 N N . ILE A 1 93 ? -8.636 3.258 -3.004 1.00 0.00 90 ILE A N 7
ATOM 11539 C CA . ILE A 1 93 ? -7.599 2.269 -2.767 1.00 0.00 90 ILE A CA 7
ATOM 11540 C C . ILE A 1 93 ? -8.099 1.241 -1.768 1.00 0.00 90 ILE A C 7
ATOM 11541 O O . ILE A 1 93 ? -8.190 0.079 -2.090 1.00 0.00 90 ILE A O 7
ATOM 11557 N N . THR A 1 94 ? -8.470 1.701 -0.576 1.00 0.00 91 THR A N 7
ATOM 11558 C CA . THR A 1 94 ? -8.945 0.827 0.499 1.00 0.00 91 THR A CA 7
ATOM 11559 C C . THR A 1 94 ? -10.040 -0.132 0.047 1.00 0.00 91 THR A C 7
ATOM 11560 O O . THR A 1 94 ? -9.957 -1.330 0.304 1.00 0.00 91 THR A O 7
ATOM 11571 N N . ASN A 1 95 ? -11.060 0.394 -0.617 1.00 0.00 92 ASN A N 7
ATOM 11572 C CA . ASN A 1 95 ? -12.171 -0.428 -1.079 1.00 0.00 92 ASN A CA 7
ATOM 11573 C C . ASN A 1 95 ? -11.693 -1.494 -2.047 1.00 0.00 92 ASN A C 7
ATOM 11574 O O . ASN A 1 95 ? -11.926 -2.683 -1.831 1.00 0.00 92 ASN A O 7
ATOM 11585 N N . GLU A 1 96 ? -11.013 -1.063 -3.099 1.00 0.00 93 GLU A N 7
ATOM 11586 C CA . GLU A 1 96 ? -10.489 -1.977 -4.104 1.00 0.00 93 GLU A CA 7
ATOM 11587 C C . GLU A 1 96 ? -9.475 -2.926 -3.475 1.00 0.00 93 GLU A C 7
ATOM 11588 O O . GLU A 1 96 ? -9.533 -4.138 -3.668 1.00 0.00 93 GLU A O 7
ATOM 11600 N N . LEU A 1 97 ? -8.573 -2.351 -2.694 1.00 0.00 94 LEU A N 7
ATOM 11601 C CA . LEU A 1 97 ? -7.527 -3.093 -2.010 1.00 0.00 94 LEU A CA 7
ATOM 11602 C C . LEU A 1 97 ? -8.125 -4.170 -1.124 1.00 0.00 94 LEU A C 7
ATOM 11603 O O . LEU A 1 97 ? -7.938 -5.347 -1.378 1.00 0.00 94 LEU A O 7
ATOM 11619 N N . ARG A 1 98 ? -8.900 -3.758 -0.128 1.00 0.00 95 ARG A N 7
ATOM 11620 C CA . ARG A 1 98 ? -9.495 -4.690 0.823 1.00 0.00 95 ARG A CA 7
ATOM 11621 C C . ARG A 1 98 ? -10.381 -5.728 0.137 1.00 0.00 95 ARG A C 7
ATOM 11622 O O . ARG A 1 98 ? -10.316 -6.915 0.468 1.00 0.00 95 ARG A O 7
ATOM 11643 N N . ASN A 1 99 ? -11.203 -5.296 -0.813 1.00 0.00 96 ASN A N 7
ATOM 11644 C CA . ASN A 1 99 ? -12.077 -6.226 -1.528 1.00 0.00 96 ASN A CA 7
ATOM 11645 C C . ASN A 1 99 ? -11.271 -7.232 -2.337 1.00 0.00 96 ASN A C 7
ATOM 11646 O O . ASN A 1 99 ? -11.618 -8.413 -2.393 1.00 0.00 96 ASN A O 7
ATOM 11657 N N . ALA A 1 100 ? -10.199 -6.771 -2.964 1.00 0.00 97 ALA A N 7
ATOM 11658 C CA . ALA A 1 100 ? -9.360 -7.650 -3.761 1.00 0.00 97 ALA A CA 7
ATOM 11659 C C . ALA A 1 100 ? -8.439 -8.480 -2.875 1.00 0.00 97 ALA A C 7
ATOM 11660 O O . ALA A 1 100 ? -8.106 -9.614 -3.220 1.00 0.00 97 ALA A O 7
ATOM 11667 N N . ILE A 1 101 ? -8.021 -7.919 -1.738 1.00 0.00 98 ILE A N 7
ATOM 11668 C CA . ILE A 1 101 ? -7.166 -8.647 -0.807 1.00 0.00 98 ILE A CA 7
ATOM 11669 C C . ILE A 1 101 ? -7.877 -9.925 -0.391 1.00 0.00 98 ILE A C 7
ATOM 11670 O O . ILE A 1 101 ? -7.321 -11.021 -0.479 1.00 0.00 98 ILE A O 7
ATOM 11686 N N . GLN A 1 102 ? -9.128 -9.768 0.036 1.00 0.00 99 GLN A N 7
ATOM 11687 C CA . GLN A 1 102 ? -9.952 -10.891 0.454 1.00 0.00 99 GLN A CA 7
ATOM 11688 C C . GLN A 1 102 ? -10.142 -11.863 -0.704 1.00 0.00 99 GLN A C 7
ATOM 11689 O O . GLN A 1 102 ? -10.167 -13.075 -0.511 1.00 0.00 99 GLN A O 7
ATOM 11703 N N . ARG A 1 103 ? -10.241 -11.315 -1.911 1.00 0.00 100 ARG A N 7
ATOM 11704 C CA . ARG A 1 103 ? -10.422 -12.121 -3.113 1.00 0.00 100 ARG A CA 7
ATOM 11705 C C . ARG A 1 103 ? -9.271 -13.108 -3.283 1.00 0.00 100 ARG A C 7
ATOM 11706 O O . ARG A 1 103 ? -9.473 -14.241 -3.712 1.00 0.00 100 ARG A O 7
ATOM 11727 N N . GLN A 1 104 ? -8.062 -12.673 -2.950 1.00 0.00 101 GLN A N 7
ATOM 11728 C CA . GLN A 1 104 ? -6.902 -13.544 -3.048 1.00 0.00 101 GLN A CA 7
ATOM 11729 C C . GLN A 1 104 ? -6.817 -14.416 -1.801 1.00 0.00 101 GLN A C 7
ATOM 11730 O O . GLN A 1 104 ? -6.356 -15.552 -1.856 1.00 0.00 101 GLN A O 7
ATOM 11744 N N . ARG A 1 105 ? -7.305 -13.883 -0.682 1.00 0.00 102 ARG A N 7
ATOM 11745 C CA . ARG A 1 105 ? -7.301 -14.603 0.592 1.00 0.00 102 ARG A CA 7
ATOM 11746 C C . ARG A 1 105 ? -8.194 -15.838 0.523 1.00 0.00 102 ARG A C 7
ATOM 11747 O O . ARG A 1 105 ? -8.111 -16.721 1.376 1.00 0.00 102 ARG A O 7
ATOM 11768 N N . GLU A 1 106 ? -9.052 -15.883 -0.490 1.00 0.00 103 GLU A N 7
ATOM 11769 C CA . GLU A 1 106 ? -9.954 -17.010 -0.689 1.00 0.00 103 GLU A CA 7
ATOM 11770 C C . GLU A 1 106 ? -9.174 -18.247 -1.145 1.00 0.00 103 GLU A C 7
ATOM 11771 O O . GLU A 1 106 ? -9.684 -19.366 -1.100 1.00 0.00 103 GLU A O 7
ATOM 11783 N N . GLY A 1 107 ? -7.935 -18.033 -1.581 1.00 0.00 104 GLY A N 7
ATOM 11784 C CA . GLY A 1 107 ? -7.101 -19.132 -2.031 1.00 0.00 104 GLY A CA 7
ATOM 11785 C C . GLY A 1 107 ? -5.950 -18.658 -2.895 1.00 0.00 104 GLY A C 7
ATOM 11786 O O . GLY A 1 107 ? -5.996 -18.774 -4.119 1.00 0.00 104 GLY A O 7
ATOM 11790 N N . SER A 1 108 ? -4.921 -18.112 -2.259 1.00 0.00 105 SER A N 7
ATOM 11791 C CA . SER A 1 108 ? -3.759 -17.615 -2.979 1.00 0.00 105 SER A CA 7
ATOM 11792 C C . SER A 1 108 ? -2.751 -18.727 -3.252 1.00 0.00 105 SER A C 7
ATOM 11793 O O . SER A 1 108 ? -2.474 -19.061 -4.404 1.00 0.00 105 SER A O 7
ATOM 11801 N N . GLN A 1 109 ? -2.202 -19.294 -2.184 1.00 0.00 106 GLN A N 7
ATOM 11802 C CA . GLN A 1 109 ? -1.214 -20.360 -2.303 1.00 0.00 106 GLN A CA 7
ATOM 11803 C C . GLN A 1 109 ? -1.131 -21.143 -0.995 1.00 0.00 106 GLN A C 7
ATOM 11804 O O . GLN A 1 109 ? -2.073 -21.840 -0.625 1.00 0.00 106 GLN A O 7
ATOM 11818 N N . SER A 1 110 ? -0.008 -21.023 -0.295 1.00 0.00 107 SER A N 7
ATOM 11819 C CA . SER A 1 110 ? 0.176 -21.697 0.982 1.00 0.00 107 SER A CA 7
ATOM 11820 C C . SER A 1 110 ? -0.490 -20.877 2.083 1.00 0.00 107 SER A C 7
ATOM 11821 O O . SER A 1 110 ? -0.425 -21.211 3.266 1.00 0.00 107 SER A O 7
ATOM 11829 N N . LYS A 1 111 ? -1.127 -19.794 1.657 1.00 0.00 108 LYS A N 7
ATOM 11830 C CA . LYS A 1 111 ? -1.826 -18.884 2.538 1.00 0.00 108 LYS A CA 7
ATOM 11831 C C . LYS A 1 111 ? -2.788 -18.057 1.700 1.00 0.00 108 LYS A C 7
ATOM 11832 O O . LYS A 1 111 ? -2.799 -18.259 0.462 1.00 0.00 108 LYS A O 7
ATOM 11852 N N . MET A 1 4 ? -5.150 -6.396 -11.836 1.00 0.00 1 MET A N 8
ATOM 11853 C CA . MET A 1 4 ? -5.909 -6.801 -13.042 1.00 0.00 1 MET A CA 8
ATOM 11854 C C . MET A 1 4 ? -7.390 -6.515 -12.844 1.00 0.00 1 MET A C 8
ATOM 11855 O O . MET A 1 4 ? -8.130 -7.348 -12.325 1.00 0.00 1 MET A O 8
ATOM 11869 N N . GLY A 1 5 ? -7.818 -5.326 -13.247 1.00 0.00 2 GLY A N 8
ATOM 11870 C CA . GLY A 1 5 ? -9.208 -4.942 -13.082 1.00 0.00 2 GLY A CA 8
ATOM 11871 C C . GLY A 1 5 ? -9.390 -4.139 -11.815 1.00 0.00 2 GLY A C 8
ATOM 11872 O O . GLY A 1 5 ? -10.173 -3.195 -11.768 1.00 0.00 2 GLY A O 8
ATOM 11876 N N . ASP A 1 6 ? -8.626 -4.517 -10.799 1.00 0.00 3 ASP A N 8
ATOM 11877 C CA . ASP A 1 6 ? -8.636 -3.856 -9.499 1.00 0.00 3 ASP A CA 8
ATOM 11878 C C . ASP A 1 6 ? -7.657 -2.695 -9.508 1.00 0.00 3 ASP A C 8
ATOM 11879 O O . ASP A 1 6 ? -7.311 -2.141 -8.465 1.00 0.00 3 ASP A O 8
ATOM 11888 N N . ARG A 1 7 ? -7.261 -2.319 -10.716 1.00 0.00 4 ARG A N 8
ATOM 11889 C CA . ARG A 1 7 ? -6.288 -1.259 -10.944 1.00 0.00 4 ARG A CA 8
ATOM 11890 C C . ARG A 1 7 ? -6.774 0.103 -10.448 1.00 0.00 4 ARG A C 8
ATOM 11891 O O . ARG A 1 7 ? -7.429 0.853 -11.176 1.00 0.00 4 ARG A O 8
ATOM 11912 N N . VAL A 1 8 ? -6.448 0.408 -9.204 1.00 0.00 5 VAL A N 8
ATOM 11913 C CA . VAL A 1 8 ? -6.806 1.683 -8.595 1.00 0.00 5 VAL A CA 8
ATOM 11914 C C . VAL A 1 8 ? -5.541 2.429 -8.257 1.00 0.00 5 VAL A C 8
ATOM 11915 O O . VAL A 1 8 ? -4.539 1.825 -7.881 1.00 0.00 5 VAL A O 8
ATOM 11928 N N . GLU A 1 9 ? -5.576 3.737 -8.413 1.00 0.00 6 GLU A N 8
ATOM 11929 C CA . GLU A 1 9 ? -4.408 4.535 -8.159 1.00 0.00 6 GLU A CA 8
ATOM 11930 C C . GLU A 1 9 ? -4.703 5.693 -7.210 1.00 0.00 6 GLU A C 8
ATOM 11931 O O . GLU A 1 9 ? -5.822 6.198 -7.146 1.00 0.00 6 GLU A O 8
ATOM 11943 N N . ALA A 1 10 ? -3.678 6.072 -6.464 1.00 0.00 7 ALA A N 8
ATOM 11944 C CA . ALA A 1 10 ? -3.737 7.147 -5.483 1.00 0.00 7 ALA A CA 8
ATOM 11945 C C . ALA A 1 10 ? -2.340 7.407 -4.986 1.00 0.00 7 ALA A C 8
ATOM 11946 O O . ALA A 1 10 ? -1.778 6.567 -4.312 1.00 0.00 7 ALA A O 8
ATOM 11953 N N . LEU A 1 11 ? -1.751 8.544 -5.306 1.00 0.00 8 LEU A N 8
ATOM 11954 C CA . LEU A 1 11 ? -0.399 8.768 -4.846 1.00 0.00 8 LEU A CA 8
ATOM 11955 C C . LEU A 1 11 ? -0.388 8.993 -3.347 1.00 0.00 8 LEU A C 8
ATOM 11956 O O . LEU A 1 11 ? -1.325 9.548 -2.775 1.00 0.00 8 LEU A O 8
ATOM 11972 N N . ALA A 1 12 ? 0.673 8.527 -2.725 1.00 0.00 9 ALA A N 8
ATOM 11973 C CA . ALA A 1 12 ? 0.839 8.630 -1.298 1.00 0.00 9 ALA A CA 8
ATOM 11974 C C . ALA A 1 12 ? 2.316 8.716 -0.948 1.00 0.00 9 ALA A C 8
ATOM 11975 O O . ALA A 1 12 ? 3.175 8.438 -1.782 1.00 0.00 9 ALA A O 8
ATOM 11982 N N . ILE A 1 13 ? 2.600 9.125 0.272 1.00 0.00 10 ILE A N 8
ATOM 11983 C CA . ILE A 1 13 ? 3.962 9.242 0.748 1.00 0.00 10 ILE A CA 8
ATOM 11984 C C . ILE A 1 13 ? 4.378 7.976 1.482 1.00 0.00 10 ILE A C 8
ATOM 11985 O O . ILE A 1 13 ? 3.816 7.642 2.521 1.00 0.00 10 ILE A O 8
ATOM 12001 N N . PHE A 1 14 ? 5.335 7.263 0.925 1.00 0.00 11 PHE A N 8
ATOM 12002 C CA . PHE A 1 14 ? 5.843 6.064 1.550 1.00 0.00 11 PHE A CA 8
ATOM 12003 C C . PHE A 1 14 ? 7.268 6.305 2.019 1.00 0.00 11 PHE A C 8
ATOM 12004 O O . PHE A 1 14 ? 8.158 6.535 1.204 1.00 0.00 11 PHE A O 8
ATOM 12021 N N . ARG A 1 15 ? 7.474 6.269 3.332 1.00 0.00 12 ARG A N 8
ATOM 12022 C CA . ARG A 1 15 ? 8.791 6.488 3.920 1.00 0.00 12 ARG A CA 8
ATOM 12023 C C . ARG A 1 15 ? 9.427 7.791 3.417 1.00 0.00 12 ARG A C 8
ATOM 12024 O O . ARG A 1 15 ? 10.637 7.848 3.166 1.00 0.00 12 ARG A O 8
ATOM 12045 N N . LYS A 1 16 ? 8.595 8.837 3.324 1.00 0.00 13 LYS A N 8
ATOM 12046 C CA . LYS A 1 16 ? 9.001 10.166 2.863 1.00 0.00 13 LYS A CA 8
ATOM 12047 C C . LYS A 1 16 ? 9.215 10.215 1.352 1.00 0.00 13 LYS A C 8
ATOM 12048 O O . LYS A 1 16 ? 10.076 10.942 0.852 1.00 0.00 13 LYS A O 8
ATOM 12067 N N . LYS A 1 17 ? 8.437 9.430 0.636 1.00 0.00 14 LYS A N 8
ATOM 12068 C CA . LYS A 1 17 ? 8.486 9.405 -0.815 1.00 0.00 14 LYS A CA 8
ATOM 12069 C C . LYS A 1 17 ? 7.076 9.604 -1.342 1.00 0.00 14 LYS A C 8
ATOM 12070 O O . LYS A 1 17 ? 6.180 8.871 -0.964 1.00 0.00 14 LYS A O 8
ATOM 12089 N N . GLN A 1 18 ? 6.864 10.591 -2.189 1.00 0.00 15 GLN A N 8
ATOM 12090 C CA . GLN A 1 18 ? 5.541 10.836 -2.717 1.00 0.00 15 GLN A CA 8
ATOM 12091 C C . GLN A 1 18 ? 5.436 10.191 -4.084 1.00 0.00 15 GLN A C 8
ATOM 12092 O O . GLN A 1 18 ? 6.069 10.615 -5.051 1.00 0.00 15 GLN A O 8
ATOM 12106 N N . GLY A 1 19 ? 4.679 9.130 -4.156 1.00 0.00 16 GLY A N 8
ATOM 12107 C CA . GLY A 1 19 ? 4.530 8.446 -5.404 1.00 0.00 16 GLY A CA 8
ATOM 12108 C C . GLY A 1 19 ? 3.159 7.866 -5.566 1.00 0.00 16 GLY A C 8
ATOM 12109 O O . GLY A 1 19 ? 2.346 7.934 -4.656 1.00 0.00 16 GLY A O 8
ATOM 12113 N N . VAL A 1 20 ? 2.928 7.234 -6.695 1.00 0.00 17 VAL A N 8
ATOM 12114 C CA . VAL A 1 20 ? 1.624 6.677 -7.001 1.00 0.00 17 VAL A CA 8
ATOM 12115 C C . VAL A 1 20 ? 1.418 5.311 -6.349 1.00 0.00 17 VAL A C 8
ATOM 12116 O O . VAL A 1 20 ? 2.271 4.429 -6.449 1.00 0.00 17 VAL A O 8
ATOM 12129 N N . LEU A 1 21 ? 0.290 5.152 -5.671 1.00 0.00 18 LEU A N 8
ATOM 12130 C CA . LEU A 1 21 ? -0.067 3.884 -5.059 1.00 0.00 18 LEU A CA 8
ATOM 12131 C C . LEU A 1 21 ? -1.049 3.185 -5.993 1.00 0.00 18 LEU A C 8
ATOM 12132 O O . LEU A 1 21 ? -2.169 3.656 -6.181 1.00 0.00 18 LEU A O 8
ATOM 12148 N N . SER A 1 22 ? -0.624 2.091 -6.604 1.00 0.00 19 SER A N 8
ATOM 12149 C CA . SER A 1 22 ? -1.473 1.369 -7.540 1.00 0.00 19 SER A CA 8
ATOM 12150 C C . SER A 1 22 ? -1.841 -0.017 -7.001 1.00 0.00 19 SER A C 8
ATOM 12151 O O . SER A 1 22 ? -1.104 -0.601 -6.204 1.00 0.00 19 SER A O 8
ATOM 12159 N N . ILE A 1 23 ? -2.984 -0.537 -7.436 1.00 0.00 20 ILE A N 8
ATOM 12160 C CA . ILE A 1 23 ? -3.462 -1.838 -6.974 1.00 0.00 20 ILE A CA 8
ATOM 12161 C C . ILE A 1 23 ? -3.754 -2.785 -8.136 1.00 0.00 20 ILE A C 8
ATOM 12162 O O . ILE A 1 23 ? -4.712 -2.583 -8.865 1.00 0.00 20 ILE A O 8
ATOM 12178 N N . ASP A 1 24 ? -2.904 -3.782 -8.346 1.00 0.00 21 ASP A N 8
ATOM 12179 C CA . ASP A 1 24 ? -3.146 -4.771 -9.401 1.00 0.00 21 ASP A CA 8
ATOM 12180 C C . ASP A 1 24 ? -2.783 -6.173 -8.914 1.00 0.00 21 ASP A C 8
ATOM 12181 O O . ASP A 1 24 ? -1.704 -6.675 -9.229 1.00 0.00 21 ASP A O 8
ATOM 12190 N N . SER A 1 25 ? -3.689 -6.781 -8.123 1.00 0.00 22 SER A N 8
ATOM 12191 C CA . SER A 1 25 ? -3.536 -8.136 -7.523 1.00 0.00 22 SER A CA 8
ATOM 12192 C C . SER A 1 25 ? -2.401 -8.146 -6.504 1.00 0.00 22 SER A C 8
ATOM 12193 O O . SER A 1 25 ? -2.234 -9.058 -5.669 1.00 0.00 22 SER A O 8
ATOM 12201 N N . ARG A 1 26 ? -1.671 -7.078 -6.564 1.00 0.00 23 ARG A N 8
ATOM 12202 C CA . ARG A 1 26 ? -0.551 -6.823 -5.739 1.00 0.00 23 ARG A CA 8
ATOM 12203 C C . ARG A 1 26 ? -0.577 -5.356 -5.382 1.00 0.00 23 ARG A C 8
ATOM 12204 O O . ARG A 1 26 ? -0.788 -4.510 -6.253 1.00 0.00 23 ARG A O 8
ATOM 12225 N N . LEU A 1 27 ? -0.422 -5.058 -4.118 1.00 0.00 24 LEU A N 8
ATOM 12226 C CA . LEU A 1 27 ? -0.400 -3.687 -3.670 1.00 0.00 24 LEU A CA 8
ATOM 12227 C C . LEU A 1 27 ? 0.955 -3.115 -4.051 1.00 0.00 24 LEU A C 8
ATOM 12228 O O . LEU A 1 27 ? 1.970 -3.441 -3.435 1.00 0.00 24 LEU A O 8
ATOM 12244 N N . LYS A 1 28 ? 0.966 -2.288 -5.091 1.00 0.00 25 LYS A N 8
ATOM 12245 C CA . LYS A 1 28 ? 2.207 -1.731 -5.602 1.00 0.00 25 LYS A CA 8
ATOM 12246 C C . LYS A 1 28 ? 2.253 -0.213 -5.523 1.00 0.00 25 LYS A C 8
ATOM 12247 O O . LYS A 1 28 ? 1.494 0.481 -6.196 1.00 0.00 25 LYS A O 8
ATOM 12266 N N . TRP A 1 29 ? 3.156 0.293 -4.711 1.00 0.00 26 TRP A N 8
ATOM 12267 C CA . TRP A 1 29 ? 3.345 1.724 -4.585 1.00 0.00 26 TRP A CA 8
ATOM 12268 C C . TRP A 1 29 ? 4.695 2.083 -5.178 1.00 0.00 26 TRP A C 8
ATOM 12269 O O . TRP A 1 29 ? 5.654 1.314 -5.072 1.00 0.00 26 TRP A O 8
ATOM 12290 N N . THR A 1 30 ? 4.772 3.243 -5.783 1.00 0.00 27 THR A N 8
ATOM 12291 C CA . THR A 1 30 ? 6.000 3.699 -6.407 1.00 0.00 27 THR A CA 8
ATOM 12292 C C . THR A 1 30 ? 6.301 5.134 -6.011 1.00 0.00 27 THR A C 8
ATOM 12293 O O . THR A 1 30 ? 5.396 5.950 -5.992 1.00 0.00 27 THR A O 8
ATOM 12304 N N . GLY A 1 31 ? 7.566 5.439 -5.734 1.00 0.00 28 GLY A N 8
ATOM 12305 C CA . GLY A 1 31 ? 7.935 6.786 -5.325 1.00 0.00 28 GLY A CA 8
ATOM 12306 C C . GLY A 1 31 ? 8.364 7.670 -6.475 1.00 0.00 28 GLY A C 8
ATOM 12307 O O . GLY A 1 31 ? 8.470 7.216 -7.615 1.00 0.00 28 GLY A O 8
ATOM 12311 N N . GLU A 1 32 ? 8.629 8.932 -6.165 1.00 0.00 29 GLU A N 8
ATOM 12312 C CA . GLU A 1 32 ? 9.046 9.898 -7.164 1.00 0.00 29 GLU A CA 8
ATOM 12313 C C . GLU A 1 32 ? 10.496 9.646 -7.572 1.00 0.00 29 GLU A C 8
ATOM 12314 O O . GLU A 1 32 ? 11.370 9.452 -6.725 1.00 0.00 29 GLU A O 8
ATOM 12326 N N . GLY A 1 33 ? 10.736 9.606 -8.874 1.00 0.00 30 GLY A N 8
ATOM 12327 C CA . GLY A 1 33 ? 12.075 9.366 -9.376 1.00 0.00 30 GLY A CA 8
ATOM 12328 C C . GLY A 1 33 ? 12.390 7.886 -9.460 1.00 0.00 30 GLY A C 8
ATOM 12329 O O . GLY A 1 33 ? 13.394 7.485 -10.049 1.00 0.00 30 GLY A O 8
ATOM 12333 N N . LYS A 1 34 ? 11.521 7.074 -8.877 1.00 0.00 31 LYS A N 8
ATOM 12334 C CA . LYS A 1 34 ? 11.699 5.635 -8.877 1.00 0.00 31 LYS A CA 8
ATOM 12335 C C . LYS A 1 34 ? 11.083 5.018 -10.125 1.00 0.00 31 LYS A C 8
ATOM 12336 O O . LYS A 1 34 ? 9.868 5.030 -10.299 1.00 0.00 31 LYS A O 8
ATOM 12355 N N . THR A 1 35 ? 11.931 4.486 -10.994 1.00 0.00 32 THR A N 8
ATOM 12356 C CA . THR A 1 35 ? 11.478 3.849 -12.220 1.00 0.00 32 THR A CA 8
ATOM 12357 C C . THR A 1 35 ? 10.891 2.471 -11.925 1.00 0.00 32 THR A C 8
ATOM 12358 O O . THR A 1 35 ? 10.306 1.823 -12.792 1.00 0.00 32 THR A O 8
ATOM 12369 N N . THR A 1 36 ? 11.068 2.033 -10.689 1.00 0.00 33 THR A N 8
ATOM 12370 C CA . THR A 1 36 ? 10.567 0.749 -10.240 1.00 0.00 33 THR A CA 8
ATOM 12371 C C . THR A 1 36 ? 9.758 0.931 -8.961 1.00 0.00 33 THR A C 8
ATOM 12372 O O . THR A 1 36 ? 10.033 1.847 -8.178 1.00 0.00 33 THR A O 8
ATOM 12383 N N . PRO A 1 37 ? 8.755 0.074 -8.726 1.00 0.00 34 PRO A N 8
ATOM 12384 C CA . PRO A 1 37 ? 7.916 0.149 -7.526 1.00 0.00 34 PRO A CA 8
ATOM 12385 C C . PRO A 1 37 ? 8.737 0.021 -6.245 1.00 0.00 34 PRO A C 8
ATOM 12386 O O . PRO A 1 37 ? 9.815 -0.580 -6.238 1.00 0.00 34 PRO A O 8
ATOM 12397 N N . SER A 1 38 ? 8.246 0.616 -5.173 1.00 0.00 35 SER A N 8
ATOM 12398 C CA . SER A 1 38 ? 8.928 0.563 -3.891 1.00 0.00 35 SER A CA 8
ATOM 12399 C C . SER A 1 38 ? 8.174 -0.350 -2.933 1.00 0.00 35 SER A C 8
ATOM 12400 O O . SER A 1 38 ? 8.762 -0.946 -2.034 1.00 0.00 35 SER A O 8
ATOM 12408 N N . VAL A 1 39 ? 6.867 -0.450 -3.130 1.00 0.00 36 VAL A N 8
ATOM 12409 C CA . VAL A 1 39 ? 6.038 -1.311 -2.313 1.00 0.00 36 VAL A CA 8
ATOM 12410 C C . VAL A 1 39 ? 5.357 -2.318 -3.211 1.00 0.00 36 VAL A C 8
ATOM 12411 O O . VAL A 1 39 ? 4.317 -2.025 -3.778 1.00 0.00 36 VAL A O 8
ATOM 12424 N N . ASP A 1 40 ? 5.972 -3.468 -3.398 1.00 0.00 37 ASP A N 8
ATOM 12425 C CA . ASP A 1 40 ? 5.370 -4.499 -4.223 1.00 0.00 37 ASP A CA 8
ATOM 12426 C C . ASP A 1 40 ? 5.078 -5.700 -3.353 1.00 0.00 37 ASP A C 8
ATOM 12427 O O . ASP A 1 40 ? 5.935 -6.556 -3.143 1.00 0.00 37 ASP A O 8
ATOM 12436 N N . ILE A 1 41 ? 3.863 -5.755 -2.837 1.00 0.00 38 ILE A N 8
ATOM 12437 C CA . ILE A 1 41 ? 3.457 -6.844 -1.971 1.00 0.00 38 ILE A 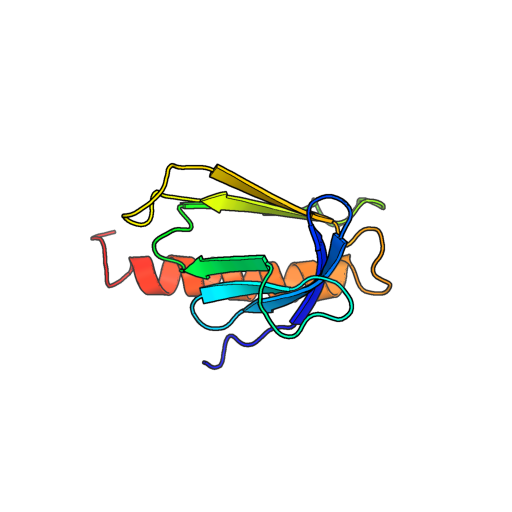CA 8
ATOM 12438 C C . ILE A 1 41 ? 2.129 -7.419 -2.439 1.00 0.00 38 ILE A C 8
ATOM 12439 O O . ILE A 1 41 ? 1.155 -6.691 -2.626 1.00 0.00 38 ILE A O 8
ATOM 12455 N N . ALA A 1 42 ? 2.097 -8.723 -2.633 1.00 0.00 39 ALA A N 8
ATOM 12456 C CA . ALA A 1 42 ? 0.897 -9.405 -3.090 1.00 0.00 39 ALA A CA 8
ATOM 12457 C C . ALA A 1 42 ? -0.152 -9.472 -1.997 1.00 0.00 39 ALA A C 8
ATOM 12458 O O . ALA A 1 42 ? 0.150 -9.285 -0.821 1.00 0.00 39 ALA A O 8
ATOM 12465 N N . PHE A 1 43 ? -1.390 -9.741 -2.392 1.00 0.00 40 PHE A N 8
ATOM 12466 C CA . PHE A 1 43 ? -2.494 -9.823 -1.437 1.00 0.00 40 PHE A CA 8
ATOM 12467 C C . PHE A 1 43 ? -2.362 -11.001 -0.481 1.00 0.00 40 PHE A C 8
ATOM 12468 O O . PHE A 1 43 ? -2.978 -11.023 0.585 1.00 0.00 40 PHE A O 8
ATOM 12485 N N . ASP A 1 44 ? -1.532 -11.955 -0.844 1.00 0.00 41 ASP A N 8
ATOM 12486 C CA . ASP A 1 44 ? -1.296 -13.122 -0.020 1.00 0.00 41 ASP A CA 8
ATOM 12487 C C . ASP A 1 44 ? -0.297 -12.741 1.062 1.00 0.00 41 ASP A C 8
ATOM 12488 O O . ASP A 1 44 ? -0.064 -13.473 2.022 1.00 0.00 41 ASP A O 8
ATOM 12497 N N . ALA A 1 45 ? 0.255 -11.547 0.890 1.00 0.00 42 ALA A N 8
ATOM 12498 C CA . ALA A 1 45 ? 1.219 -10.977 1.801 1.00 0.00 42 ALA A CA 8
ATOM 12499 C C . ALA A 1 45 ? 0.614 -9.756 2.477 1.00 0.00 42 ALA A C 8
ATOM 12500 O O . ALA A 1 45 ? 1.315 -8.910 3.001 1.00 0.00 42 ALA A O 8
ATOM 12507 N N . ILE A 1 46 ? -0.704 -9.670 2.458 1.00 0.00 43 ILE A N 8
ATOM 12508 C CA . ILE A 1 46 ? -1.408 -8.584 3.114 1.00 0.00 43 ILE A CA 8
ATOM 12509 C C . ILE A 1 46 ? -2.408 -9.205 4.054 1.00 0.00 43 ILE A C 8
ATOM 12510 O O . ILE A 1 46 ? -3.430 -9.758 3.645 1.00 0.00 43 ILE A O 8
ATOM 12526 N N . SER A 1 47 ? -2.081 -9.142 5.317 1.00 0.00 44 SER A N 8
ATOM 12527 C CA . SER A 1 47 ? -2.887 -9.759 6.332 1.00 0.00 44 SER A CA 8
ATOM 12528 C C . SER A 1 47 ? -4.081 -8.875 6.688 1.00 0.00 44 SER A C 8
ATOM 12529 O O . SER A 1 47 ? -5.188 -9.369 6.928 1.00 0.00 44 SER A O 8
ATOM 12537 N N . ASN A 1 48 ? -3.848 -7.568 6.673 1.00 0.00 45 ASN A N 8
ATOM 12538 C CA . ASN A 1 48 ? -4.873 -6.575 6.993 1.00 0.00 45 ASN A CA 8
ATOM 12539 C C . ASN A 1 48 ? -4.259 -5.189 6.889 1.00 0.00 45 ASN A C 8
ATOM 12540 O O . ASN A 1 48 ? -3.060 -5.068 6.652 1.00 0.00 45 ASN A O 8
ATOM 12551 N N . LEU A 1 49 ? -5.064 -4.148 7.026 1.00 0.00 46 LEU A N 8
ATOM 12552 C CA . LEU A 1 49 ? -4.546 -2.793 6.956 1.00 0.00 46 LEU A CA 8
ATOM 12553 C C . LEU A 1 49 ? -5.452 -1.818 7.701 1.00 0.00 46 LEU A C 8
ATOM 12554 O O . LEU A 1 49 ? -6.587 -2.153 8.050 1.00 0.00 46 LEU A O 8
ATOM 12570 N N . GLN A 1 50 ? -4.936 -0.618 7.944 1.00 0.00 47 GLN A N 8
ATOM 12571 C CA . GLN A 1 50 ? -5.685 0.429 8.618 1.00 0.00 47 GLN A CA 8
ATOM 12572 C C . GLN A 1 50 ? -5.567 1.723 7.818 1.00 0.00 47 GLN A C 8
ATOM 12573 O O . GLN A 1 50 ? -4.500 2.054 7.316 1.00 0.00 47 GLN A O 8
ATOM 12587 N N . THR A 1 51 ? -6.663 2.436 7.680 1.00 0.00 48 THR A N 8
ATOM 12588 C CA . THR A 1 51 ? -6.682 3.676 6.920 1.00 0.00 48 THR A CA 8
ATOM 12589 C C . THR A 1 51 ? -7.137 4.838 7.791 1.00 0.00 48 THR A C 8
ATOM 12590 O O . THR A 1 51 ? -7.756 4.626 8.837 1.00 0.00 48 THR A O 8
ATOM 12601 N N . THR A 1 52 ? -6.796 6.055 7.389 1.00 0.00 49 THR A N 8
ATOM 12602 C CA . THR A 1 52 ? -7.194 7.234 8.139 1.00 0.00 49 THR A CA 8
ATOM 12603 C C . THR A 1 52 ? -8.709 7.404 8.181 1.00 0.00 49 THR A C 8
ATOM 12604 O O . THR A 1 52 ? -9.410 6.959 7.270 1.00 0.00 49 THR A O 8
ATOM 12615 N N . PRO A 1 53 ? -9.241 8.045 9.230 1.00 0.00 50 PRO A N 8
ATOM 12616 C CA . PRO A 1 53 ? -10.669 8.317 9.317 1.00 0.00 50 PRO A CA 8
ATOM 12617 C C . PRO A 1 53 ? -11.032 9.501 8.422 1.00 0.00 50 PRO A C 8
ATOM 12618 O O . PRO A 1 53 ? -10.159 10.291 8.058 1.00 0.00 50 PRO A O 8
ATOM 12629 N N . ALA A 1 54 ? -12.305 9.625 8.061 1.00 0.00 51 ALA A N 8
ATOM 12630 C CA . ALA A 1 54 ? -12.751 10.722 7.200 1.00 0.00 51 ALA A CA 8
ATOM 12631 C C . ALA A 1 54 ? -12.464 12.080 7.837 1.00 0.00 51 ALA A C 8
ATOM 12632 O O . ALA A 1 54 ? -12.145 13.047 7.147 1.00 0.00 51 ALA A O 8
ATOM 12639 N N . SER A 1 55 ? -12.565 12.139 9.156 1.00 0.00 52 SER A N 8
ATOM 12640 C CA . SER A 1 55 ? -12.317 13.366 9.893 1.00 0.00 52 SER A CA 8
ATOM 12641 C C . SER A 1 55 ? -10.826 13.528 10.199 1.00 0.00 52 SER A C 8
ATOM 12642 O O . SER A 1 55 ? -10.431 13.737 11.349 1.00 0.00 52 SER A O 8
ATOM 12650 N N . ASN A 1 56 ? -9.997 13.428 9.170 1.00 0.00 53 ASN A N 8
ATOM 12651 C CA . ASN A 1 56 ? -8.559 13.562 9.344 1.00 0.00 53 ASN A CA 8
ATOM 12652 C C . ASN A 1 56 ? -7.909 14.152 8.102 1.00 0.00 53 ASN A C 8
ATOM 12653 O O . ASN A 1 56 ? -7.935 13.543 7.034 1.00 0.00 53 ASN A O 8
ATOM 12664 N N . PRO A 1 57 ? -7.323 15.356 8.220 1.00 0.00 54 PRO A N 8
ATOM 12665 C CA . PRO A 1 57 ? -6.645 16.013 7.100 1.00 0.00 54 PRO A CA 8
ATOM 12666 C C . PRO A 1 57 ? -5.408 15.229 6.668 1.00 0.00 54 PRO A C 8
ATOM 12667 O O . PRO A 1 57 ? -5.045 15.202 5.491 1.00 0.00 54 PRO A O 8
ATOM 12678 N N . LYS A 1 58 ? -4.779 14.579 7.639 1.00 0.00 55 LYS A N 8
ATOM 12679 C CA . LYS A 1 58 ? -3.598 13.768 7.392 1.00 0.00 55 LYS A CA 8
ATOM 12680 C C . LYS A 1 58 ? -4.024 12.369 6.964 1.00 0.00 55 LYS A C 8
ATOM 12681 O O . LYS A 1 58 ? -3.843 11.400 7.698 1.00 0.00 55 LYS A O 8
ATOM 12700 N N . VAL A 1 59 ? -4.598 12.288 5.771 1.00 0.00 56 VAL A N 8
ATOM 12701 C CA . VAL A 1 59 ? -5.092 11.033 5.213 1.00 0.00 56 VAL A CA 8
ATOM 12702 C C . VAL A 1 59 ? -3.951 10.086 4.877 1.00 0.00 56 VAL A C 8
ATOM 12703 O O . VAL A 1 59 ? -2.955 10.494 4.291 1.00 0.00 56 VAL A O 8
ATOM 12716 N N . MET A 1 60 ? -4.070 8.843 5.307 1.00 0.00 57 MET A N 8
ATOM 12717 C CA . MET A 1 60 ? -3.050 7.852 5.045 1.00 0.00 57 MET A CA 8
ATOM 12718 C C . MET A 1 60 ? -3.636 6.439 4.884 1.00 0.00 57 MET A C 8
ATOM 12719 O O . MET A 1 60 ? -4.821 6.208 5.119 1.00 0.00 57 MET A O 8
ATOM 12733 N N . ILE A 1 61 ? -2.763 5.502 4.519 1.00 0.00 58 ILE A N 8
ATOM 12734 C CA . ILE A 1 61 ? -3.106 4.089 4.376 1.00 0.00 58 ILE A CA 8
ATOM 12735 C C . ILE A 1 61 ? -1.973 3.251 4.982 1.00 0.00 58 ILE A C 8
ATOM 12736 O O . ILE A 1 61 ? -0.821 3.352 4.562 1.00 0.00 58 ILE A O 8
ATOM 12752 N N . ARG A 1 62 ? -2.299 2.462 5.995 1.00 0.00 59 ARG A N 8
ATOM 12753 C CA . ARG A 1 62 ? -1.326 1.609 6.673 1.00 0.00 59 ARG A CA 8
ATOM 12754 C C . ARG A 1 62 ? -1.596 0.160 6.331 1.00 0.00 59 ARG A C 8
ATOM 12755 O O . ARG A 1 62 ? -2.679 -0.328 6.595 1.00 0.00 59 ARG A O 8
ATOM 12776 N N . VAL A 1 63 ? -0.620 -0.536 5.785 1.00 0.00 60 VAL A N 8
ATOM 12777 C CA . VAL A 1 63 ? -0.822 -1.929 5.414 1.00 0.00 60 VAL A CA 8
ATOM 12778 C C . VAL A 1 63 ? 0.044 -2.869 6.244 1.00 0.00 60 VAL A C 8
ATOM 12779 O O . VAL A 1 63 ? 1.223 -2.602 6.469 1.00 0.00 60 VAL A O 8
ATOM 12792 N N . PHE A 1 64 ? -0.555 -3.961 6.698 1.00 0.00 61 PHE A N 8
ATOM 12793 C CA . PHE A 1 64 ? 0.149 -4.963 7.479 1.00 0.00 61 PHE A CA 8
ATOM 12794 C C . PHE A 1 64 ? 0.439 -6.155 6.576 1.00 0.00 61 PHE A C 8
ATOM 12795 O O . PHE A 1 64 ? -0.475 -6.846 6.115 1.00 0.00 61 PHE A O 8
ATOM 12812 N N . ILE A 1 65 ? 1.714 -6.387 6.333 1.00 0.00 62 ILE A N 8
ATOM 12813 C CA . ILE A 1 65 ? 2.153 -7.433 5.427 1.00 0.00 62 ILE A CA 8
ATOM 12814 C C . ILE A 1 65 ? 2.407 -8.771 6.114 1.00 0.00 62 ILE A C 8
ATOM 12815 O O . ILE A 1 65 ? 3.057 -8.842 7.158 1.00 0.00 62 ILE A O 8
ATOM 12831 N N . VAL A 1 66 ? 1.869 -9.828 5.508 1.00 0.00 63 VAL A N 8
ATOM 12832 C CA . VAL A 1 66 ? 2.081 -11.185 5.976 1.00 0.00 63 VAL A CA 8
ATOM 12833 C C . VAL A 1 66 ? 3.396 -11.605 5.362 1.00 0.00 63 VAL A C 8
ATOM 12834 O O . VAL A 1 66 ? 3.832 -10.991 4.393 1.00 0.00 63 VAL A O 8
ATOM 12847 N N . VAL A 1 67 ? 4.037 -12.626 5.860 1.00 0.00 64 VAL A N 8
ATOM 12848 C CA . VAL A 1 67 ? 5.305 -12.976 5.280 1.00 0.00 64 VAL A CA 8
ATOM 12849 C C . VAL A 1 67 ? 5.158 -13.765 4.013 1.00 0.00 64 VAL A C 8
ATOM 12850 O O . VAL A 1 67 ? 4.772 -14.932 4.039 1.00 0.00 64 VAL A O 8
ATOM 12863 N N . LYS A 1 68 ? 5.438 -13.132 2.913 1.00 0.00 65 LYS A N 8
ATOM 12864 C CA . LYS A 1 68 ? 5.468 -13.850 1.672 1.00 0.00 65 LYS A CA 8
ATOM 12865 C C . LYS A 1 68 ? 6.791 -14.605 1.723 1.00 0.00 65 LYS A C 8
ATOM 12866 O O . LYS A 1 68 ? 7.809 -14.006 2.079 1.00 0.00 65 LYS A O 8
ATOM 12885 N N . GLU A 1 69 ? 6.763 -15.901 1.431 1.00 0.00 66 GLU A N 8
ATOM 12886 C CA . GLU A 1 69 ? 7.954 -16.755 1.525 1.00 0.00 66 GLU A CA 8
ATOM 12887 C C . GLU A 1 69 ? 9.249 -16.028 1.147 1.00 0.00 66 GLU A C 8
ATOM 12888 O O . GLU A 1 69 ? 9.340 -15.371 0.100 1.00 0.00 66 GLU A O 8
ATOM 12900 N N . GLY A 1 70 ? 10.243 -16.157 2.021 1.00 0.00 67 GLY A N 8
ATOM 12901 C CA . GLY A 1 70 ? 11.521 -15.507 1.822 1.00 0.00 67 GLY A CA 8
ATOM 12902 C C . GLY A 1 70 ? 11.471 -14.031 2.167 1.00 0.00 67 GLY A C 8
ATOM 12903 O O . GLY A 1 70 ? 11.894 -13.196 1.370 1.00 0.00 67 GLY A O 8
ATOM 12907 N N . GLU A 1 71 ? 10.949 -13.709 3.349 1.00 0.00 68 GLU A N 8
ATOM 12908 C CA . GLU A 1 71 ? 10.829 -12.320 3.796 1.00 0.00 68 GLU A CA 8
ATOM 12909 C C . GLU A 1 71 ? 10.488 -12.269 5.282 1.00 0.00 68 GLU A C 8
ATOM 12910 O O . GLU A 1 71 ? 10.691 -13.245 6.001 1.00 0.00 68 GLU A O 8
ATOM 12922 N N . ASP A 1 72 ? 9.944 -11.133 5.715 1.00 0.00 69 ASP A N 8
ATOM 12923 C CA . ASP A 1 72 ? 9.531 -10.925 7.099 1.00 0.00 69 ASP A CA 8
ATOM 12924 C C . ASP A 1 72 ? 8.265 -10.070 7.132 1.00 0.00 69 ASP A C 8
ATOM 12925 O O . ASP A 1 72 ? 8.059 -9.234 6.249 1.00 0.00 69 ASP A O 8
ATOM 12934 N N . PRO A 1 73 ? 7.388 -10.272 8.132 1.00 0.00 70 PRO A N 8
ATOM 12935 C CA . PRO A 1 73 ? 6.146 -9.498 8.259 1.00 0.00 70 PRO A CA 8
ATOM 12936 C C . PRO A 1 73 ? 6.461 -8.023 8.529 1.00 0.00 70 PRO A C 8
ATOM 12937 O O . PRO A 1 73 ? 7.198 -7.705 9.462 1.00 0.00 70 PRO A O 8
ATOM 12948 N N . THR A 1 74 ? 5.908 -7.123 7.728 1.00 0.00 71 THR A N 8
ATOM 12949 C CA . THR A 1 74 ? 6.187 -5.701 7.892 1.00 0.00 71 THR A CA 8
ATOM 12950 C C . THR A 1 74 ? 4.938 -4.848 7.671 1.00 0.00 71 THR A C 8
ATOM 12951 O O . THR A 1 74 ? 4.025 -5.250 6.967 1.00 0.00 71 THR A O 8
ATOM 12962 N N . SER A 1 75 ? 4.896 -3.680 8.291 1.00 0.00 72 SER A N 8
ATOM 12963 C CA . SER A 1 75 ? 3.783 -2.765 8.116 1.00 0.00 72 SER A CA 8
ATOM 12964 C C . SER A 1 75 ? 4.267 -1.532 7.361 1.00 0.00 72 SER A C 8
ATOM 12965 O O . SER A 1 75 ? 5.288 -0.940 7.715 1.00 0.00 72 SER A O 8
ATOM 12973 N N . LEU A 1 76 ? 3.548 -1.156 6.316 1.00 0.00 73 LEU A N 8
ATOM 12974 C CA . LEU A 1 76 ? 3.930 -0.010 5.503 1.00 0.00 73 LEU A CA 8
ATOM 12975 C C . LEU A 1 76 ? 2.915 1.113 5.632 1.00 0.00 73 LEU A C 8
ATOM 12976 O O . LEU A 1 76 ? 1.745 0.862 5.926 1.00 0.00 73 LEU A O 8
ATOM 12992 N N . VAL A 1 77 ? 3.354 2.348 5.420 1.00 0.00 74 VAL A N 8
ATOM 12993 C CA . VAL A 1 77 ? 2.454 3.485 5.511 1.00 0.00 74 VAL A CA 8
ATOM 12994 C C . VAL A 1 77 ? 2.545 4.362 4.275 1.00 0.00 74 VAL A C 8
ATOM 12995 O O . VAL A 1 77 ? 3.631 4.773 3.865 1.00 0.00 74 VAL A O 8
ATOM 13008 N N . PHE A 1 78 ? 1.393 4.624 3.689 1.00 0.00 75 PHE A N 8
ATOM 13009 C CA . PHE A 1 78 ? 1.287 5.473 2.520 1.00 0.00 75 PHE A CA 8
ATOM 13010 C C . PHE A 1 78 ? 0.474 6.703 2.898 1.00 0.00 75 PHE A C 8
ATOM 13011 O O . PHE A 1 78 ? -0.734 6.616 3.102 1.00 0.00 75 PHE A O 8
ATOM 13028 N N . HIS A 1 79 ? 1.138 7.837 3.030 1.00 0.00 76 HIS A N 8
ATOM 13029 C CA . HIS A 1 79 ? 0.466 9.070 3.423 1.00 0.00 76 HIS A CA 8
ATOM 13030 C C . HIS A 1 79 ? -0.148 9.778 2.221 1.00 0.00 76 HIS A C 8
ATOM 13031 O O . HIS A 1 79 ? 0.562 10.262 1.356 1.00 0.00 76 HIS A O 8
ATOM 13045 N N . PHE A 1 80 ? -1.461 9.876 2.190 1.00 0.00 77 PHE A N 8
ATOM 13046 C CA . PHE A 1 80 ? -2.149 10.563 1.103 1.00 0.00 77 PHE A CA 8
ATOM 13047 C C . PHE A 1 80 ? -2.307 12.029 1.480 1.00 0.00 77 PHE A C 8
ATOM 13048 O O . PHE A 1 80 ? -2.892 12.818 0.754 1.00 0.00 77 PHE A O 8
ATOM 13065 N N . THR A 1 81 ? -1.764 12.372 2.638 1.00 0.00 78 THR A N 8
ATOM 13066 C CA . THR A 1 81 ? -1.829 13.719 3.184 1.00 0.00 78 THR A CA 8
ATOM 13067 C C . THR A 1 81 ? -1.352 14.783 2.189 1.00 0.00 78 THR A C 8
ATOM 13068 O O . THR A 1 81 ? -1.821 15.920 2.213 1.00 0.00 78 THR A O 8
ATOM 13079 N N . GLY A 1 82 ? -0.440 14.405 1.304 1.00 0.00 79 GLY A N 8
ATOM 13080 C CA . GLY A 1 82 ? 0.066 15.339 0.314 1.00 0.00 79 GLY A CA 8
ATOM 13081 C C . GLY A 1 82 ? -0.559 15.103 -1.047 1.00 0.00 79 GLY A C 8
ATOM 13082 O O . GLY A 1 82 ? 0.017 15.441 -2.079 1.00 0.00 79 GLY A O 8
ATOM 13086 N N . THR A 1 83 ? -1.747 14.519 -1.035 1.00 0.00 80 THR A N 8
ATOM 13087 C CA . THR A 1 83 ? -2.471 14.205 -2.251 1.00 0.00 80 THR A CA 8
ATOM 13088 C C . THR A 1 83 ? -3.798 14.965 -2.300 1.00 0.00 80 THR A C 8
ATOM 13089 O O . THR A 1 83 ? -4.531 15.012 -1.307 1.00 0.00 80 THR A O 8
ATOM 13100 N N . PRO A 1 84 ? -4.118 15.590 -3.449 1.00 0.00 81 PRO A N 8
ATOM 13101 C CA . PRO A 1 84 ? -5.367 16.340 -3.625 1.00 0.00 81 PRO A CA 8
ATOM 13102 C C . PRO A 1 84 ? -6.594 15.483 -3.322 1.00 0.00 81 PRO A C 8
ATOM 13103 O O . PRO A 1 84 ? -7.522 15.923 -2.643 1.00 0.00 81 PRO A O 8
ATOM 13114 N N . ASN A 1 85 ? -6.571 14.250 -3.810 1.00 0.00 82 ASN A N 8
ATOM 13115 C CA . ASN A 1 85 ? -7.661 13.304 -3.599 1.00 0.00 82 ASN A CA 8
ATOM 13116 C C . ASN A 1 85 ? -7.238 12.236 -2.594 1.00 0.00 82 ASN A C 8
ATOM 13117 O O . ASN A 1 85 ? -7.382 11.040 -2.829 1.00 0.00 82 ASN A O 8
ATOM 13128 N N . ALA A 1 86 ? -6.716 12.702 -1.471 1.00 0.00 83 ALA A N 8
ATOM 13129 C CA . ALA A 1 86 ? -6.238 11.843 -0.391 1.00 0.00 83 ALA A CA 8
ATOM 13130 C C . ALA A 1 86 ? -7.304 10.903 0.150 1.00 0.00 83 ALA A C 8
ATOM 13131 O O . ALA A 1 86 ? -7.138 9.701 0.085 1.00 0.00 83 ALA A O 8
ATOM 13138 N N . ARG A 1 87 ? -8.407 11.449 0.650 1.00 0.00 84 ARG A N 8
ATOM 13139 C CA . ARG A 1 87 ? -9.459 10.625 1.260 1.00 0.00 84 ARG A CA 8
ATOM 13140 C C . ARG A 1 87 ? -10.267 9.869 0.224 1.00 0.00 84 ARG A C 8
ATOM 13141 O O . ARG A 1 87 ? -10.649 8.718 0.436 1.00 0.00 84 ARG A O 8
ATOM 13162 N N . GLU A 1 88 ? -10.491 10.511 -0.900 1.00 0.00 85 GLU A N 8
ATOM 13163 C CA . GLU A 1 88 ? -11.291 9.947 -1.965 1.00 0.00 85 GLU A CA 8
ATOM 13164 C C . GLU A 1 88 ? -10.581 8.765 -2.589 1.00 0.00 85 GLU A C 8
ATOM 13165 O O . GLU A 1 88 ? -11.155 7.686 -2.738 1.00 0.00 85 GLU A O 8
ATOM 13177 N N . ASN A 1 89 ? -9.321 8.956 -2.929 1.00 0.00 86 ASN A N 8
ATOM 13178 C CA . ASN A 1 89 ? -8.553 7.883 -3.517 1.00 0.00 86 ASN A CA 8
ATOM 13179 C C . ASN A 1 89 ? -8.173 6.881 -2.449 1.00 0.00 86 ASN A C 8
ATOM 13180 O O . ASN A 1 89 ? -7.989 5.707 -2.741 1.00 0.00 86 ASN A O 8
ATOM 13191 N N . CYS A 1 90 ? -8.048 7.349 -1.210 1.00 0.00 87 CYS A N 8
ATOM 13192 C CA . CYS A 1 90 ? -7.731 6.463 -0.105 1.00 0.00 87 CYS A CA 8
ATOM 13193 C C . CYS A 1 90 ? -8.818 5.412 -0.008 1.00 0.00 87 CYS A C 8
ATOM 13194 O O . CYS A 1 90 ? -8.521 4.230 0.079 1.00 0.00 87 CYS A O 8
ATOM 13202 N N . ASP A 1 91 ? -10.083 5.842 -0.066 1.00 0.00 88 ASP A N 8
ATOM 13203 C CA . ASP A 1 91 ? -11.193 4.896 -0.000 1.00 0.00 88 ASP A CA 8
ATOM 13204 C C . ASP A 1 91 ? -11.184 4.019 -1.240 1.00 0.00 88 ASP A C 8
ATOM 13205 O O . ASP A 1 91 ? -11.293 2.803 -1.144 1.00 0.00 88 ASP A O 8
ATOM 13214 N N . MET A 1 92 ? -11.021 4.648 -2.400 1.00 0.00 89 MET A N 8
ATOM 13215 C CA . MET A 1 92 ? -10.970 3.926 -3.666 1.00 0.00 89 MET A CA 8
ATOM 13216 C C . MET A 1 92 ? -9.903 2.832 -3.597 1.00 0.00 89 MET A C 8
ATOM 13217 O O . MET A 1 92 ? -10.137 1.693 -4.003 1.00 0.00 89 MET A O 8
ATOM 13231 N N . ILE A 1 93 ? -8.734 3.191 -3.069 1.00 0.00 90 ILE A N 8
ATOM 13232 C CA . ILE A 1 93 ? -7.643 2.244 -2.898 1.00 0.00 90 ILE A CA 8
ATOM 13233 C C . ILE A 1 93 ? -8.039 1.197 -1.872 1.00 0.00 90 ILE A C 8
ATOM 13234 O O . ILE A 1 93 ? -8.120 0.032 -2.191 1.00 0.00 90 ILE A O 8
ATOM 13250 N N . THR A 1 94 ? -8.330 1.648 -0.656 1.00 0.00 91 THR A N 8
ATOM 13251 C CA . THR A 1 94 ? -8.696 0.770 0.453 1.00 0.00 91 THR A CA 8
ATOM 13252 C C . THR A 1 94 ? -9.812 -0.204 0.103 1.00 0.00 91 THR A C 8
ATOM 13253 O O . THR A 1 94 ? -9.698 -1.394 0.380 1.00 0.00 91 THR A O 8
ATOM 13264 N N . ASN A 1 95 ? -10.884 0.296 -0.491 1.00 0.00 92 ASN A N 8
ATOM 13265 C CA . ASN A 1 95 ? -12.012 -0.548 -0.851 1.00 0.00 92 ASN A CA 8
ATOM 13266 C C . ASN A 1 95 ? -11.570 -1.656 -1.784 1.00 0.00 92 ASN A C 8
ATOM 13267 O O . ASN A 1 95 ? -11.754 -2.834 -1.480 1.00 0.00 92 ASN A O 8
ATOM 13278 N N . GLU A 1 96 ? -10.961 -1.284 -2.900 1.00 0.00 93 GLU A N 8
ATOM 13279 C CA . GLU A 1 96 ? -10.491 -2.274 -3.852 1.00 0.00 93 GLU A CA 8
ATOM 13280 C C . GLU A 1 96 ? -9.389 -3.110 -3.232 1.00 0.00 93 GLU A C 8
ATOM 13281 O O . GLU A 1 96 ? -9.435 -4.324 -3.285 1.00 0.00 93 GLU A O 8
ATOM 13293 N N . LEU A 1 97 ? -8.426 -2.446 -2.611 1.00 0.00 94 LEU A N 8
ATOM 13294 C CA . LEU A 1 97 ? -7.301 -3.111 -1.968 1.00 0.00 94 LEU A CA 8
ATOM 13295 C C . LEU A 1 97 ? -7.790 -4.168 -0.994 1.00 0.00 94 LEU A C 8
ATOM 13296 O O . LEU A 1 97 ? -7.572 -5.346 -1.211 1.00 0.00 94 LEU A O 8
ATOM 13312 N N . ARG A 1 98 ? -8.512 -3.746 0.035 1.00 0.00 95 ARG A N 8
ATOM 13313 C CA . ARG A 1 98 ? -9.015 -4.660 1.054 1.00 0.00 95 ARG A CA 8
ATOM 13314 C C . ARG A 1 98 ? -9.855 -5.780 0.452 1.00 0.00 95 ARG A C 8
ATOM 13315 O O . ARG A 1 98 ? -9.641 -6.955 0.758 1.00 0.00 95 ARG A O 8
ATOM 13336 N N . ASN A 1 99 ? -10.803 -5.419 -0.402 1.00 0.00 96 ASN A N 8
ATOM 13337 C CA . ASN A 1 99 ? -11.671 -6.408 -1.036 1.00 0.00 96 ASN A CA 8
ATOM 13338 C C . ASN A 1 99 ? -10.879 -7.335 -1.952 1.00 0.00 96 ASN A C 8
ATOM 13339 O O . ASN A 1 99 ? -11.155 -8.529 -2.016 1.00 0.00 96 ASN A O 8
ATOM 13350 N N . ALA A 1 100 ? -9.904 -6.785 -2.665 1.00 0.00 97 ALA A N 8
ATOM 13351 C CA . ALA A 1 100 ? -9.076 -7.574 -3.568 1.00 0.00 97 ALA A CA 8
ATOM 13352 C C . ALA A 1 100 ? -8.123 -8.453 -2.786 1.00 0.00 97 ALA A C 8
ATOM 13353 O O . ALA A 1 100 ? -7.876 -9.600 -3.160 1.00 0.00 97 ALA A O 8
ATOM 13360 N N . ILE A 1 101 ? -7.587 -7.910 -1.700 1.00 0.00 98 ILE A N 8
ATOM 13361 C CA . ILE A 1 101 ? -6.678 -8.654 -0.851 1.00 0.00 98 ILE A CA 8
ATOM 13362 C C . ILE A 1 101 ? -7.361 -9.932 -0.387 1.00 0.00 98 ILE A C 8
ATOM 13363 O O . ILE A 1 101 ? -6.841 -11.036 -0.550 1.00 0.00 98 ILE A O 8
ATOM 13379 N N . GLN A 1 102 ? -8.560 -9.760 0.144 1.00 0.00 99 GLN A N 8
ATOM 13380 C CA . GLN A 1 102 ? -9.348 -10.869 0.648 1.00 0.00 99 GLN A CA 8
ATOM 13381 C C . GLN A 1 102 ? -9.894 -11.726 -0.469 1.00 0.00 99 GLN A C 8
ATOM 13382 O O . GLN A 1 102 ? -9.981 -12.938 -0.326 1.00 0.00 99 GLN A O 8
ATOM 13396 N N . ARG A 1 103 ? -10.254 -11.123 -1.590 1.00 0.00 100 ARG A N 8
ATOM 13397 C CA . ARG A 1 103 ? -10.793 -11.913 -2.677 1.00 0.00 100 ARG A CA 8
ATOM 13398 C C . ARG A 1 103 ? -9.718 -12.856 -3.225 1.00 0.00 100 ARG A C 8
ATOM 13399 O O . ARG A 1 103 ? -10.026 -13.838 -3.894 1.00 0.00 100 ARG A O 8
ATOM 13420 N N . GLN A 1 104 ? -8.453 -12.546 -2.937 1.00 0.00 101 GLN A N 8
ATOM 13421 C CA . GLN A 1 104 ? -7.351 -13.396 -3.361 1.00 0.00 101 GLN A CA 8
ATOM 13422 C C . GLN A 1 104 ? -7.148 -14.512 -2.346 1.00 0.00 101 GLN A C 8
ATOM 13423 O O . GLN A 1 104 ? -7.094 -15.686 -2.700 1.00 0.00 101 GLN A O 8
ATOM 13437 N N . ARG A 1 105 ? -7.053 -14.130 -1.077 1.00 0.00 102 ARG A N 8
ATOM 13438 C CA . ARG A 1 105 ? -6.833 -15.090 -0.000 1.00 0.00 102 ARG A CA 8
ATOM 13439 C C . ARG A 1 105 ? -8.056 -15.972 0.214 1.00 0.00 102 ARG A C 8
ATOM 13440 O O . ARG A 1 105 ? -8.005 -17.190 0.033 1.00 0.00 102 ARG A O 8
ATOM 13461 N N . GLU A 1 106 ? -9.148 -15.335 0.597 1.00 0.00 103 GLU A N 8
ATOM 13462 C CA . GLU A 1 106 ? -10.408 -16.005 0.863 1.00 0.00 103 GLU A CA 8
ATOM 13463 C C . GLU A 1 106 ? -10.985 -16.637 -0.402 1.00 0.00 103 GLU A C 8
ATOM 13464 O O . GLU A 1 106 ? -11.765 -17.588 -0.327 1.00 0.00 103 GLU A O 8
ATOM 13476 N N . GLY A 1 107 ? -10.590 -16.117 -1.555 1.00 0.00 104 GLY A N 8
ATOM 13477 C CA . GLY A 1 107 ? -11.082 -16.644 -2.813 1.00 0.00 104 GLY A CA 8
ATOM 13478 C C . GLY A 1 107 ? -10.380 -17.923 -3.236 1.00 0.00 104 GLY A C 8
ATOM 13479 O O . GLY A 1 107 ? -10.974 -18.774 -3.897 1.00 0.00 104 GLY A O 8
ATOM 13483 N N . SER A 1 108 ? -9.122 -18.073 -2.839 1.00 0.00 105 SER A N 8
ATOM 13484 C CA . SER A 1 108 ? -8.343 -19.254 -3.200 1.00 0.00 105 SER A CA 8
ATOM 13485 C C . SER A 1 108 ? -8.644 -20.437 -2.277 1.00 0.00 105 SER A C 8
ATOM 13486 O O . SER A 1 108 ? -7.737 -21.027 -1.681 1.00 0.00 105 SER A O 8
ATOM 13494 N N . GLN A 1 109 ? -9.914 -20.796 -2.172 1.00 0.00 106 GLN A N 8
ATOM 13495 C CA . GLN A 1 109 ? -10.319 -21.914 -1.330 1.00 0.00 106 GLN A CA 8
ATOM 13496 C C . GLN A 1 109 ? -10.539 -23.162 -2.168 1.00 0.00 106 GLN A C 8
ATOM 13497 O O . GLN A 1 109 ? -11.383 -23.996 -1.857 1.00 0.00 106 GLN A O 8
ATOM 13511 N N . SER A 1 110 ? -9.767 -23.276 -3.237 1.00 0.00 107 SER A N 8
ATOM 13512 C CA . SER A 1 110 ? -9.837 -24.430 -4.118 1.00 0.00 107 SER A CA 8
ATOM 13513 C C . SER A 1 110 ? -8.969 -25.552 -3.557 1.00 0.00 107 SER A C 8
ATOM 13514 O O . SER A 1 110 ? -8.517 -26.437 -4.285 1.00 0.00 107 SER A O 8
ATOM 13522 N N . LYS A 1 111 ? -8.753 -25.493 -2.249 1.00 0.00 108 LYS A N 8
ATOM 13523 C CA . LYS A 1 111 ? -7.942 -26.456 -1.534 1.00 0.00 108 LYS A CA 8
ATOM 13524 C C . LYS A 1 111 ? -8.168 -26.274 -0.043 1.00 0.00 108 LYS A C 8
ATOM 13525 O O . LYS A 1 111 ? -7.857 -27.195 0.729 1.00 0.00 108 LYS A O 8
ATOM 13545 N N . MET A 1 4 ? -13.217 -2.633 -8.785 1.00 0.00 1 MET A N 9
ATOM 13546 C CA . MET A 1 4 ? -13.983 -3.901 -8.680 1.00 0.00 1 MET A CA 9
ATOM 13547 C C . MET A 1 4 ? -13.054 -5.094 -8.863 1.00 0.00 1 MET A C 9
ATOM 13548 O O . MET A 1 4 ? -13.122 -6.078 -8.126 1.00 0.00 1 MET A O 9
ATOM 13562 N N . GLY A 1 5 ? -12.203 -4.989 -9.864 1.00 0.00 2 GLY A N 9
ATOM 13563 C CA . GLY A 1 5 ? -11.236 -6.019 -10.182 1.00 0.00 2 GLY A CA 9
ATOM 13564 C C . GLY A 1 5 ? -10.361 -5.505 -11.286 1.00 0.00 2 GLY A C 9
ATOM 13565 O O . GLY A 1 5 ? -9.907 -6.240 -12.160 1.00 0.00 2 GLY A O 9
ATOM 13569 N N . ASP A 1 6 ? -10.148 -4.207 -11.210 1.00 0.00 3 ASP A N 9
ATOM 13570 C CA . ASP A 1 6 ? -9.400 -3.456 -12.191 1.00 0.00 3 ASP A CA 9
ATOM 13571 C C . ASP A 1 6 ? -8.175 -2.804 -11.561 1.00 0.00 3 ASP A C 9
ATOM 13572 O O . ASP A 1 6 ? -7.626 -3.309 -10.583 1.00 0.00 3 ASP A O 9
ATOM 13581 N N . ARG A 1 7 ? -7.761 -1.680 -12.128 1.00 0.00 4 ARG A N 9
ATOM 13582 C CA . ARG A 1 7 ? -6.593 -0.954 -11.648 1.00 0.00 4 ARG A CA 9
ATOM 13583 C C . ARG A 1 7 ? -7.001 0.312 -10.898 1.00 0.00 4 ARG A C 9
ATOM 13584 O O . ARG A 1 7 ? -7.877 1.054 -11.345 1.00 0.00 4 ARG A O 9
ATOM 13605 N N . VAL A 1 8 ? -6.364 0.554 -9.761 1.00 0.00 5 VAL A N 9
ATOM 13606 C CA . VAL A 1 8 ? -6.632 1.753 -8.970 1.00 0.00 5 VAL A CA 9
ATOM 13607 C C . VAL A 1 8 ? -5.332 2.405 -8.580 1.00 0.00 5 VAL A C 9
ATOM 13608 O O . VAL A 1 8 ? -4.438 1.767 -8.028 1.00 0.00 5 VAL A O 9
ATOM 13621 N N . GLU A 1 9 ? -5.240 3.680 -8.887 1.00 0.00 6 GLU A N 9
ATOM 13622 C CA . GLU A 1 9 ? -4.054 4.445 -8.605 1.00 0.00 6 GLU A CA 9
ATOM 13623 C C . GLU A 1 9 ? -4.356 5.671 -7.742 1.00 0.00 6 GLU A C 9
ATOM 13624 O O . GLU A 1 9 ? -5.323 6.392 -7.971 1.00 0.00 6 GLU A O 9
ATOM 13636 N N . ALA A 1 10 ? -3.512 5.871 -6.742 1.00 0.00 7 ALA A N 9
ATOM 13637 C CA . ALA A 1 10 ? -3.611 6.977 -5.793 1.00 0.00 7 ALA A CA 9
ATOM 13638 C C . ALA A 1 10 ? -2.239 7.241 -5.229 1.00 0.00 7 ALA A C 9
ATOM 13639 O O . ALA A 1 10 ? -1.722 6.423 -4.499 1.00 0.00 7 ALA A O 9
ATOM 13646 N N . LEU A 1 11 ? -1.632 8.365 -5.550 1.00 0.00 8 LEU A N 9
ATOM 13647 C CA . LEU A 1 11 ? -0.295 8.603 -5.046 1.00 0.00 8 LEU A CA 9
ATOM 13648 C C . LEU A 1 11 ? -0.323 8.913 -3.558 1.00 0.00 8 LEU A C 9
ATOM 13649 O O . LEU A 1 11 ? -1.227 9.581 -3.060 1.00 0.00 8 LEU A O 9
ATOM 13665 N N . ALA A 1 12 ? 0.667 8.382 -2.868 1.00 0.00 9 ALA A N 9
ATOM 13666 C CA . ALA A 1 12 ? 0.799 8.544 -1.438 1.00 0.00 9 ALA A CA 9
ATOM 13667 C C . ALA A 1 12 ? 2.266 8.639 -1.053 1.00 0.00 9 ALA A C 9
ATOM 13668 O O . ALA A 1 12 ? 3.149 8.340 -1.856 1.00 0.00 9 ALA A O 9
ATOM 13675 N N . ILE A 1 13 ? 2.513 9.083 0.161 1.00 0.00 10 ILE A N 9
ATOM 13676 C CA . ILE A 1 13 ? 3.859 9.236 0.673 1.00 0.00 10 ILE A CA 9
ATOM 13677 C C . ILE A 1 13 ? 4.309 8.015 1.466 1.00 0.00 10 ILE A C 9
ATOM 13678 O O . ILE A 1 13 ? 3.807 7.755 2.557 1.00 0.00 10 ILE A O 9
ATOM 13694 N N . PHE A 1 14 ? 5.244 7.273 0.906 1.00 0.00 11 PHE A N 9
ATOM 13695 C CA . PHE A 1 14 ? 5.806 6.112 1.568 1.00 0.00 11 PHE A CA 9
ATOM 13696 C C . PHE A 1 14 ? 7.275 6.388 1.843 1.00 0.00 11 PHE A C 9
ATOM 13697 O O . PHE A 1 14 ? 8.033 6.655 0.912 1.00 0.00 11 PHE A O 9
ATOM 13714 N N . ARG A 1 15 ? 7.674 6.339 3.113 1.00 0.00 12 ARG A N 9
ATOM 13715 C CA . ARG A 1 15 ? 9.055 6.613 3.500 1.00 0.00 12 ARG A CA 9
ATOM 13716 C C . ARG A 1 15 ? 9.500 7.977 2.969 1.00 0.00 12 ARG A C 9
ATOM 13717 O O . ARG A 1 15 ? 10.600 8.126 2.438 1.00 0.00 12 ARG A O 9
ATOM 13738 N N . LYS A 1 16 ? 8.619 8.966 3.131 1.00 0.00 13 LYS A N 9
ATOM 13739 C CA . LYS A 1 16 ? 8.850 10.331 2.676 1.00 0.00 13 LYS A CA 9
ATOM 13740 C C . LYS A 1 16 ? 8.941 10.458 1.158 1.00 0.00 13 LYS A C 9
ATOM 13741 O O . LYS A 1 16 ? 9.348 11.505 0.644 1.00 0.00 13 LYS A O 9
ATOM 13760 N N . LYS A 1 17 ? 8.566 9.409 0.449 1.00 0.00 14 LYS A N 9
ATOM 13761 C CA . LYS A 1 17 ? 8.544 9.443 -1.002 1.00 0.00 14 LYS A CA 9
ATOM 13762 C C . LYS A 1 17 ? 7.103 9.614 -1.434 1.00 0.00 14 LYS A C 9
ATOM 13763 O O . LYS A 1 17 ? 6.224 8.958 -0.899 1.00 0.00 14 LYS A O 9
ATOM 13782 N N . GLN A 1 18 ? 6.852 10.490 -2.374 1.00 0.00 15 GLN A N 9
ATOM 13783 C CA . GLN A 1 18 ? 5.504 10.704 -2.844 1.00 0.00 15 GLN A CA 9
ATOM 13784 C C . GLN A 1 18 ? 5.387 10.103 -4.214 1.00 0.00 15 GLN A C 9
ATOM 13785 O O . GLN A 1 18 ? 5.903 10.635 -5.194 1.00 0.00 15 GLN A O 9
ATOM 13799 N N . GLY A 1 19 ? 4.717 8.987 -4.272 1.00 0.00 16 GLY A N 9
ATOM 13800 C CA . GLY A 1 19 ? 4.576 8.297 -5.517 1.00 0.00 16 GLY A CA 9
ATOM 13801 C C . GLY A 1 19 ? 3.225 7.671 -5.675 1.00 0.00 16 GLY A C 9
ATOM 13802 O O . GLY A 1 19 ? 2.410 7.711 -4.764 1.00 0.00 16 GLY A O 9
ATOM 13806 N N . VAL A 1 20 ? 3.028 7.021 -6.801 1.00 0.00 17 VAL A N 9
ATOM 13807 C CA . VAL A 1 20 ? 1.745 6.423 -7.125 1.00 0.00 17 VAL A CA 9
ATOM 13808 C C . VAL A 1 20 ? 1.524 5.090 -6.410 1.00 0.00 17 VAL A C 9
ATOM 13809 O O . VAL A 1 20 ? 2.365 4.191 -6.469 1.00 0.00 17 VAL A O 9
ATOM 13822 N N . LEU A 1 21 ? 0.397 4.985 -5.721 1.00 0.00 18 LEU A N 9
ATOM 13823 C CA . LEU A 1 21 ? 0.010 3.755 -5.051 1.00 0.00 18 LEU A CA 9
ATOM 13824 C C . LEU A 1 21 ? -0.996 3.051 -5.955 1.00 0.00 18 LEU A C 9
ATOM 13825 O O . LEU A 1 21 ? -2.095 3.559 -6.167 1.00 0.00 18 LEU A O 9
ATOM 13841 N N . SER A 1 22 ? -0.618 1.918 -6.514 1.00 0.00 19 SER A N 9
ATOM 13842 C CA . SER A 1 22 ? -1.496 1.203 -7.429 1.00 0.00 19 SER A CA 9
ATOM 13843 C C . SER A 1 22 ? -1.933 -0.156 -6.872 1.00 0.00 19 SER A C 9
ATOM 13844 O O . SER A 1 22 ? -1.195 -0.804 -6.125 1.00 0.00 19 SER A O 9
ATOM 13852 N N . ILE A 1 23 ? -3.142 -0.576 -7.243 1.00 0.00 20 ILE A N 9
ATOM 13853 C CA . ILE A 1 23 ? -3.711 -1.838 -6.771 1.00 0.00 20 ILE A CA 9
ATOM 13854 C C . ILE A 1 23 ? -4.127 -2.750 -7.921 1.00 0.00 20 ILE A C 9
ATOM 13855 O O . ILE A 1 23 ? -5.215 -2.590 -8.470 1.00 0.00 20 ILE A O 9
ATOM 13871 N N . ASP A 1 24 ? -3.271 -3.695 -8.298 1.00 0.00 21 ASP A N 9
ATOM 13872 C CA . ASP A 1 24 ? -3.620 -4.632 -9.359 1.00 0.00 21 ASP A CA 9
ATOM 13873 C C . ASP A 1 24 ? -3.196 -6.049 -8.958 1.00 0.00 21 ASP A C 9
ATOM 13874 O O . ASP A 1 24 ? -2.144 -6.527 -9.383 1.00 0.00 21 ASP A O 9
ATOM 13883 N N . SER A 1 25 ? -4.007 -6.682 -8.088 1.00 0.00 22 SER A N 9
ATOM 13884 C CA . SER A 1 25 ? -3.802 -8.057 -7.569 1.00 0.00 22 SER A CA 9
ATOM 13885 C C . SER A 1 25 ? -2.635 -8.074 -6.589 1.00 0.00 22 SER A C 9
ATOM 13886 O O . SER A 1 25 ? -2.484 -8.963 -5.724 1.00 0.00 22 SER A O 9
ATOM 13894 N N . ARG A 1 26 ? -1.824 -7.063 -6.730 1.00 0.00 23 ARG A N 9
ATOM 13895 C CA . ARG A 1 26 ? -0.684 -6.869 -5.914 1.00 0.00 23 ARG A CA 9
ATOM 13896 C C . ARG A 1 26 ? -0.636 -5.406 -5.535 1.00 0.00 23 ARG A C 9
ATOM 13897 O O . ARG A 1 26 ? -0.800 -4.537 -6.393 1.00 0.00 23 ARG A O 9
ATOM 13918 N N . LEU A 1 27 ? -0.458 -5.135 -4.264 1.00 0.00 24 LEU A N 9
ATOM 13919 C CA . LEU A 1 27 ? -0.382 -3.773 -3.788 1.00 0.00 24 LEU A CA 9
ATOM 13920 C C . LEU A 1 27 ? 0.988 -3.220 -4.144 1.00 0.00 24 LEU A C 9
ATOM 13921 O O . LEU A 1 27 ? 1.993 -3.590 -3.537 1.00 0.00 24 LEU A O 9
ATOM 13937 N N . LYS A 1 28 ? 1.022 -2.357 -5.154 1.00 0.00 25 LYS A N 9
ATOM 13938 C CA . LYS A 1 28 ? 2.274 -1.795 -5.630 1.00 0.00 25 LYS A CA 9
ATOM 13939 C C . LYS A 1 28 ? 2.326 -0.280 -5.498 1.00 0.00 25 LYS A C 9
ATOM 13940 O O . LYS A 1 28 ? 1.571 0.436 -6.150 1.00 0.00 25 LYS A O 9
ATOM 13959 N N . TRP A 1 29 ? 3.219 0.204 -4.659 1.00 0.00 26 TRP A N 9
ATOM 13960 C CA . TRP A 1 29 ? 3.418 1.631 -4.507 1.00 0.00 26 TRP A CA 9
ATOM 13961 C C . TRP A 1 29 ? 4.780 1.969 -5.078 1.00 0.00 26 TRP A C 9
ATOM 13962 O O . TRP A 1 29 ? 5.708 1.167 -4.988 1.00 0.00 26 TRP A O 9
ATOM 13983 N N . THR A 1 30 ? 4.905 3.141 -5.653 1.00 0.00 27 THR A N 9
ATOM 13984 C CA . THR A 1 30 ? 6.160 3.554 -6.256 1.00 0.00 27 THR A CA 9
ATOM 13985 C C . THR A 1 30 ? 6.478 5.004 -5.941 1.00 0.00 27 THR A C 9
ATOM 13986 O O . THR A 1 30 ? 5.624 5.863 -6.114 1.00 0.00 27 THR A O 9
ATOM 13997 N N . GLY A 1 31 ? 7.714 5.268 -5.520 1.00 0.00 28 GLY A N 9
ATOM 13998 C CA . GLY A 1 31 ? 8.127 6.622 -5.185 1.00 0.00 28 GLY A CA 9
ATOM 13999 C C . GLY A 1 31 ? 8.199 7.545 -6.387 1.00 0.00 28 GLY A C 9
ATOM 14000 O O . GLY A 1 31 ? 8.072 7.103 -7.533 1.00 0.00 28 GLY A O 9
ATOM 14004 N N . GLU A 1 32 ? 8.431 8.827 -6.115 1.00 0.00 29 GLU A N 9
ATOM 14005 C CA . GLU A 1 32 ? 8.514 9.849 -7.154 1.00 0.00 29 GLU A CA 9
ATOM 14006 C C . GLU A 1 32 ? 9.604 9.528 -8.184 1.00 0.00 29 GLU A C 9
ATOM 14007 O O . GLU A 1 32 ? 10.799 9.663 -7.919 1.00 0.00 29 GLU A O 9
ATOM 14019 N N . GLY A 1 33 ? 9.175 9.063 -9.353 1.00 0.00 30 GLY A N 9
ATOM 14020 C CA . GLY A 1 33 ? 10.107 8.728 -10.419 1.00 0.00 30 GLY A CA 9
ATOM 14021 C C . GLY A 1 33 ? 11.156 7.723 -9.985 1.00 0.00 30 GLY A C 9
ATOM 14022 O O . GLY A 1 33 ? 12.330 7.856 -10.322 1.00 0.00 30 GLY A O 9
ATOM 14026 N N . LYS A 1 34 ? 10.741 6.725 -9.217 1.00 0.00 31 LYS A N 9
ATOM 14027 C CA . LYS A 1 34 ? 11.663 5.702 -8.744 1.00 0.00 31 LYS A CA 9
ATOM 14028 C C . LYS A 1 34 ? 11.692 4.518 -9.698 1.00 0.00 31 LYS A C 9
ATOM 14029 O O . LYS A 1 34 ? 12.544 3.639 -9.573 1.00 0.00 31 LYS A O 9
ATOM 14048 N N . THR A 1 35 ? 10.759 4.517 -10.649 1.00 0.00 32 THR A N 9
ATOM 14049 C CA . THR A 1 35 ? 10.652 3.459 -11.651 1.00 0.00 32 THR A CA 9
ATOM 14050 C C . THR A 1 35 ? 10.183 2.139 -11.033 1.00 0.00 32 THR A C 9
ATOM 14051 O O . THR A 1 35 ? 9.046 1.719 -11.241 1.00 0.00 32 THR A O 9
ATOM 14062 N N . THR A 1 36 ? 11.057 1.500 -10.272 1.00 0.00 33 THR A N 9
ATOM 14063 C CA . THR A 1 36 ? 10.741 0.240 -9.627 1.00 0.00 33 THR A CA 9
ATOM 14064 C C . THR A 1 36 ? 9.837 0.459 -8.415 1.00 0.00 33 THR A C 9
ATOM 14065 O O . THR A 1 36 ? 10.053 1.389 -7.631 1.00 0.00 33 THR A O 9
ATOM 14076 N N . PRO A 1 37 ? 8.802 -0.383 -8.260 1.00 0.00 34 PRO A N 9
ATOM 14077 C CA . PRO A 1 37 ? 7.864 -0.288 -7.140 1.00 0.00 34 PRO A CA 9
ATOM 14078 C C . PRO A 1 37 ? 8.567 -0.434 -5.796 1.00 0.00 34 PRO A C 9
ATOM 14079 O O . PRO A 1 37 ? 9.279 -1.409 -5.553 1.00 0.00 34 PRO A O 9
ATOM 14090 N N . SER A 1 38 ? 8.370 0.548 -4.933 1.00 0.00 35 SER A N 9
ATOM 14091 C CA . SER A 1 38 ? 8.977 0.546 -3.615 1.00 0.00 35 SER A CA 9
ATOM 14092 C C . SER A 1 38 ? 8.185 -0.348 -2.663 1.00 0.00 35 SER A C 9
ATOM 14093 O O . SER A 1 38 ? 8.715 -0.838 -1.666 1.00 0.00 35 SER A O 9
ATOM 14101 N N . VAL A 1 39 ? 6.909 -0.544 -2.975 1.00 0.00 36 VAL A N 9
ATOM 14102 C CA . VAL A 1 39 ? 6.048 -1.403 -2.182 1.00 0.00 36 VAL A CA 9
ATOM 14103 C C . VAL A 1 39 ? 5.337 -2.372 -3.103 1.00 0.00 36 VAL A C 9
ATOM 14104 O O . VAL A 1 39 ? 4.298 -2.041 -3.654 1.00 0.00 36 VAL A O 9
ATOM 14117 N N . ASP A 1 40 ? 5.918 -3.535 -3.318 1.00 0.00 37 ASP A N 9
ATOM 14118 C CA . ASP A 1 40 ? 5.283 -4.532 -4.162 1.00 0.00 37 ASP A CA 9
ATOM 14119 C C . ASP A 1 40 ? 4.976 -5.751 -3.317 1.00 0.00 37 ASP A C 9
ATOM 14120 O O . ASP A 1 40 ? 5.820 -6.628 -3.133 1.00 0.00 37 ASP A O 9
ATOM 14129 N N . ILE A 1 41 ? 3.763 -5.793 -2.792 1.00 0.00 38 ILE A N 9
ATOM 14130 C CA . ILE A 1 41 ? 3.343 -6.890 -1.944 1.00 0.00 38 ILE A CA 9
ATOM 14131 C C . ILE A 1 41 ? 2.010 -7.445 -2.431 1.00 0.00 38 ILE A C 9
ATOM 14132 O O . ILE A 1 41 ? 1.021 -6.719 -2.530 1.00 0.00 38 ILE A O 9
ATOM 14148 N N . ALA A 1 42 ? 1.996 -8.727 -2.751 1.00 0.00 39 ALA A N 9
ATOM 14149 C CA . ALA A 1 42 ? 0.791 -9.391 -3.233 1.00 0.00 39 ALA A CA 9
ATOM 14150 C C . ALA A 1 42 ? -0.242 -9.516 -2.123 1.00 0.00 39 ALA A C 9
ATOM 14151 O O . ALA A 1 42 ? 0.090 -9.391 -0.946 1.00 0.00 39 ALA A O 9
ATOM 14158 N N . PHE A 1 43 ? -1.493 -9.775 -2.492 1.00 0.00 40 PHE A N 9
ATOM 14159 C CA . PHE A 1 43 ? -2.564 -9.893 -1.495 1.00 0.00 40 PHE A CA 9
ATOM 14160 C C . PHE A 1 43 ? -2.408 -11.103 -0.579 1.00 0.00 40 PHE A C 9
ATOM 14161 O O . PHE A 1 43 ? -3.037 -11.176 0.475 1.00 0.00 40 PHE A O 9
ATOM 14178 N N . ASP A 1 44 ? -1.546 -12.030 -0.956 1.00 0.00 41 ASP A N 9
ATOM 14179 C CA . ASP A 1 44 ? -1.298 -13.209 -0.148 1.00 0.00 41 ASP A CA 9
ATOM 14180 C C . ASP A 1 44 ? -0.251 -12.853 0.896 1.00 0.00 41 ASP A C 9
ATOM 14181 O O . ASP A 1 44 ? 0.132 -13.660 1.739 1.00 0.00 41 ASP A O 9
ATOM 14190 N N . ALA A 1 45 ? 0.183 -11.602 0.818 1.00 0.00 42 ALA A N 9
ATOM 14191 C CA . ALA A 1 45 ? 1.163 -11.038 1.715 1.00 0.00 42 ALA A CA 9
ATOM 14192 C C . ALA A 1 45 ? 0.567 -9.808 2.382 1.00 0.00 42 ALA A C 9
ATOM 14193 O O . ALA A 1 45 ? 1.269 -8.971 2.918 1.00 0.00 42 ALA A O 9
ATOM 14200 N N . ILE A 1 46 ? -0.752 -9.705 2.335 1.00 0.00 43 ILE A N 9
ATOM 14201 C CA . ILE A 1 46 ? -1.458 -8.611 2.976 1.00 0.00 43 ILE A CA 9
ATOM 14202 C C . ILE A 1 46 ? -2.494 -9.225 3.878 1.00 0.00 43 ILE A C 9
ATOM 14203 O O . ILE A 1 46 ? -3.419 -9.896 3.425 1.00 0.00 43 ILE A O 9
ATOM 14219 N N . SER A 1 47 ? -2.311 -9.028 5.158 1.00 0.00 44 SER A N 9
ATOM 14220 C CA . SER A 1 47 ? -3.181 -9.630 6.128 1.00 0.00 44 SER A CA 9
ATOM 14221 C C . SER A 1 47 ? -4.350 -8.704 6.466 1.00 0.00 44 SER A C 9
ATOM 14222 O O . SER A 1 47 ? -5.451 -9.163 6.785 1.00 0.00 44 SER A O 9
ATOM 14230 N N . ASN A 1 48 ? -4.106 -7.399 6.355 1.00 0.00 45 ASN A N 9
ATOM 14231 C CA . ASN A 1 48 ? -5.115 -6.381 6.658 1.00 0.00 45 ASN A CA 9
ATOM 14232 C C . ASN A 1 48 ? -4.520 -4.996 6.435 1.00 0.00 45 ASN A C 9
ATOM 14233 O O . ASN A 1 48 ? -3.332 -4.877 6.150 1.00 0.00 45 ASN A O 9
ATOM 14244 N N . LEU A 1 49 ? -5.337 -3.955 6.540 1.00 0.00 46 LEU A N 9
ATOM 14245 C CA . LEU A 1 49 ? -4.853 -2.597 6.358 1.00 0.00 46 LEU A CA 9
ATOM 14246 C C . LEU A 1 49 ? -5.704 -1.615 7.166 1.00 0.00 46 LEU A C 9
ATOM 14247 O O . LEU A 1 49 ? -6.842 -1.923 7.522 1.00 0.00 46 LEU A O 9
ATOM 14263 N N . GLN A 1 50 ? -5.140 -0.448 7.463 1.00 0.00 47 GLN A N 9
ATOM 14264 C CA . GLN A 1 50 ? -5.844 0.589 8.209 1.00 0.00 47 GLN A CA 9
ATOM 14265 C C . GLN A 1 50 ? -5.727 1.919 7.468 1.00 0.00 47 GLN A C 9
ATOM 14266 O O . GLN A 1 50 ? -4.733 2.175 6.808 1.00 0.00 47 GLN A O 9
ATOM 14280 N N . THR A 1 51 ? -6.742 2.748 7.562 1.00 0.00 48 THR A N 9
ATOM 14281 C CA . THR A 1 51 ? -6.745 4.040 6.888 1.00 0.00 48 THR A CA 9
ATOM 14282 C C . THR A 1 51 ? -7.045 5.151 7.886 1.00 0.00 48 THR A C 9
ATOM 14283 O O . THR A 1 51 ? -7.545 4.876 8.980 1.00 0.00 48 THR A O 9
ATOM 14294 N N . THR A 1 52 ? -6.679 6.387 7.548 1.00 0.00 49 THR A N 9
ATOM 14295 C CA . THR A 1 52 ? -6.946 7.525 8.425 1.00 0.00 49 THR A CA 9
ATOM 14296 C C . THR A 1 52 ? -8.420 7.578 8.845 1.00 0.00 49 THR A C 9
ATOM 14297 O O . THR A 1 52 ? -9.299 7.179 8.081 1.00 0.00 49 THR A O 9
ATOM 14308 N N . PRO A 1 53 ? -8.713 8.105 10.049 1.00 0.00 50 PRO A N 9
ATOM 14309 C CA . PRO A 1 53 ? -10.087 8.179 10.579 1.00 0.00 50 PRO A CA 9
ATOM 14310 C C . PRO A 1 53 ? -10.978 9.204 9.868 1.00 0.00 50 PRO A C 9
ATOM 14311 O O . PRO A 1 53 ? -12.054 9.536 10.367 1.00 0.00 50 PRO A O 9
ATOM 14322 N N . ALA A 1 54 ? -10.516 9.696 8.714 1.00 0.00 51 ALA A N 9
ATOM 14323 C CA . ALA A 1 54 ? -11.245 10.678 7.898 1.00 0.00 51 ALA A CA 9
ATOM 14324 C C . ALA A 1 54 ? -11.329 12.050 8.569 1.00 0.00 51 ALA A C 9
ATOM 14325 O O . ALA A 1 54 ? -10.901 13.050 7.995 1.00 0.00 51 ALA A O 9
ATOM 14332 N N . SER A 1 55 ? -11.871 12.094 9.780 1.00 0.00 52 SER A N 9
ATOM 14333 C CA . SER A 1 55 ? -12.014 13.339 10.522 1.00 0.00 52 SER A CA 9
ATOM 14334 C C . SER A 1 55 ? -10.687 13.753 11.160 1.00 0.00 52 SER A C 9
ATOM 14335 O O . SER A 1 55 ? -10.578 13.900 12.377 1.00 0.00 52 SER A O 9
ATOM 14343 N N . ASN A 1 56 ? -9.679 13.922 10.324 1.00 0.00 53 ASN A N 9
ATOM 14344 C CA . ASN A 1 56 ? -8.358 14.321 10.772 1.00 0.00 53 ASN A CA 9
ATOM 14345 C C . ASN A 1 56 ? -7.614 14.966 9.621 1.00 0.00 53 ASN A C 9
ATOM 14346 O O . ASN A 1 56 ? -7.731 14.509 8.487 1.00 0.00 53 ASN A O 9
ATOM 14357 N N . PRO A 1 57 ? -6.883 16.066 9.878 1.00 0.00 54 PRO A N 9
ATOM 14358 C CA . PRO A 1 57 ? -6.087 16.742 8.847 1.00 0.00 54 PRO A CA 9
ATOM 14359 C C . PRO A 1 57 ? -4.882 15.892 8.442 1.00 0.00 54 PRO A C 9
ATOM 14360 O O . PRO A 1 57 ? -3.733 16.332 8.522 1.00 0.00 54 PRO A O 9
ATOM 14371 N N . LYS A 1 58 ? -5.176 14.659 8.055 1.00 0.00 55 LYS A N 9
ATOM 14372 C CA . LYS A 1 58 ? -4.200 13.668 7.637 1.00 0.00 55 LYS A CA 9
ATOM 14373 C C . LYS A 1 58 ? -4.940 12.534 6.953 1.00 0.00 55 LYS A C 9
ATOM 14374 O O . LYS A 1 58 ? -5.951 12.061 7.466 1.00 0.00 55 LYS A O 9
ATOM 14393 N N . VAL A 1 59 ? -4.468 12.124 5.791 1.00 0.00 56 VAL A N 9
ATOM 14394 C CA . VAL A 1 59 ? -5.093 11.033 5.058 1.00 0.00 56 VAL A CA 9
ATOM 14395 C C . VAL A 1 59 ? -4.040 10.018 4.674 1.00 0.00 56 VAL A C 9
ATOM 14396 O O . VAL A 1 59 ? -3.080 10.355 4.002 1.00 0.00 56 VAL A O 9
ATOM 14409 N N . MET A 1 60 ? -4.177 8.792 5.136 1.00 0.00 57 MET A N 9
ATOM 14410 C CA . MET A 1 60 ? -3.189 7.781 4.817 1.00 0.00 57 MET A CA 9
ATOM 14411 C C . MET A 1 60 ? -3.794 6.381 4.691 1.00 0.00 57 MET A C 9
ATOM 14412 O O . MET A 1 60 ? -4.973 6.164 4.973 1.00 0.00 57 MET A O 9
ATOM 14426 N N . ILE A 1 61 ? -2.939 5.444 4.293 1.00 0.00 58 ILE A N 9
ATOM 14427 C CA . ILE A 1 61 ? -3.282 4.033 4.155 1.00 0.00 58 ILE A CA 9
ATOM 14428 C C . ILE A 1 61 ? -2.132 3.196 4.730 1.00 0.00 58 ILE A C 9
ATOM 14429 O O . ILE A 1 61 ? -0.988 3.310 4.290 1.00 0.00 58 ILE A O 9
ATOM 14445 N N . ARG A 1 62 ? -2.432 2.402 5.741 1.00 0.00 59 ARG A N 9
ATOM 14446 C CA . ARG A 1 62 ? -1.446 1.537 6.372 1.00 0.00 59 ARG A CA 9
ATOM 14447 C C . ARG A 1 62 ? -1.735 0.105 5.984 1.00 0.00 59 ARG A C 9
ATOM 14448 O O . ARG A 1 62 ? -2.884 -0.308 5.994 1.00 0.00 59 ARG A O 9
ATOM 14469 N N . VAL A 1 63 ? -0.712 -0.657 5.662 1.00 0.00 60 VAL A N 9
ATOM 14470 C CA . VAL A 1 63 ? -0.919 -2.038 5.265 1.00 0.00 60 VAL A CA 9
ATOM 14471 C C . VAL A 1 63 ? -0.139 -2.999 6.145 1.00 0.00 60 VAL A C 9
ATOM 14472 O O . VAL A 1 63 ? 1.046 -2.795 6.409 1.00 0.00 60 VAL A O 9
ATOM 14485 N N . PHE A 1 64 ? -0.819 -4.036 6.604 1.00 0.00 61 PHE A N 9
ATOM 14486 C CA . PHE A 1 64 ? -0.208 -5.060 7.429 1.00 0.00 61 PHE A CA 9
ATOM 14487 C C . PHE A 1 64 ? 0.131 -6.238 6.531 1.00 0.00 61 PHE A C 9
ATOM 14488 O O . PHE A 1 64 ? -0.753 -6.904 5.988 1.00 0.00 61 PHE A O 9
ATOM 14505 N N . ILE A 1 65 ? 1.415 -6.476 6.374 1.00 0.00 62 ILE A N 9
ATOM 14506 C CA . ILE A 1 65 ? 1.916 -7.502 5.480 1.00 0.00 62 ILE A CA 9
ATOM 14507 C C . ILE A 1 65 ? 2.116 -8.859 6.145 1.00 0.00 62 ILE A C 9
ATOM 14508 O O . ILE A 1 65 ? 2.761 -8.969 7.190 1.00 0.00 62 ILE A O 9
ATOM 14524 N N . VAL A 1 66 ? 1.543 -9.886 5.522 1.00 0.00 63 VAL A N 9
ATOM 14525 C CA . VAL A 1 66 ? 1.721 -11.256 5.964 1.00 0.00 63 VAL A CA 9
ATOM 14526 C C . VAL A 1 66 ? 3.063 -11.658 5.398 1.00 0.00 63 VAL A C 9
ATOM 14527 O O . VAL A 1 66 ? 3.544 -11.006 4.475 1.00 0.00 63 VAL A O 9
ATOM 14540 N N . VAL A 1 67 ? 3.682 -12.701 5.878 1.00 0.00 64 VAL A N 9
ATOM 14541 C CA . VAL A 1 67 ? 4.983 -13.006 5.348 1.00 0.00 64 VAL A CA 9
ATOM 14542 C C . VAL A 1 67 ? 4.917 -13.705 4.028 1.00 0.00 64 VAL A C 9
ATOM 14543 O O . VAL A 1 67 ? 4.435 -14.835 3.930 1.00 0.00 64 VAL A O 9
ATOM 14556 N N . LYS A 1 68 ? 5.379 -13.028 3.016 1.00 0.00 65 LYS A N 9
ATOM 14557 C CA . LYS A 1 68 ? 5.511 -13.659 1.740 1.00 0.00 65 LYS A CA 9
ATOM 14558 C C . LYS A 1 68 ? 6.706 -14.582 1.919 1.00 0.00 65 LYS A C 9
ATOM 14559 O O . LYS A 1 68 ? 7.571 -14.299 2.754 1.00 0.00 65 LYS A O 9
ATOM 14578 N N . GLU A 1 69 ? 6.765 -15.666 1.188 1.00 0.00 66 GLU A N 9
ATOM 14579 C CA . GLU A 1 69 ? 7.848 -16.618 1.355 1.00 0.00 66 GLU A CA 9
ATOM 14580 C C . GLU A 1 69 ? 9.221 -15.937 1.284 1.00 0.00 66 GLU A C 9
ATOM 14581 O O . GLU A 1 69 ? 9.533 -15.217 0.329 1.00 0.00 66 GLU A O 9
ATOM 14593 N N . GLY A 1 70 ? 10.018 -16.145 2.329 1.00 0.00 67 GLY A N 9
ATOM 14594 C CA . GLY A 1 70 ? 11.343 -15.557 2.394 1.00 0.00 67 GLY A CA 9
ATOM 14595 C C . GLY A 1 70 ? 11.303 -14.081 2.742 1.00 0.00 67 GLY A C 9
ATOM 14596 O O . GLY A 1 70 ? 11.754 -13.250 1.959 1.00 0.00 67 GLY A O 9
ATOM 14600 N N . GLU A 1 71 ? 10.756 -13.763 3.912 1.00 0.00 68 GLU A N 9
ATOM 14601 C CA . GLU A 1 71 ? 10.643 -12.382 4.377 1.00 0.00 68 GLU A CA 9
ATOM 14602 C C . GLU A 1 71 ? 10.175 -12.376 5.829 1.00 0.00 68 GLU A C 9
ATOM 14603 O O . GLU A 1 71 ? 10.299 -13.385 6.523 1.00 0.00 68 GLU A O 9
ATOM 14615 N N . ASP A 1 72 ? 9.613 -11.251 6.263 1.00 0.00 69 ASP A N 9
ATOM 14616 C CA . ASP A 1 72 ? 9.091 -11.100 7.617 1.00 0.00 69 ASP A CA 9
ATOM 14617 C C . ASP A 1 72 ? 7.823 -10.252 7.584 1.00 0.00 69 ASP A C 9
ATOM 14618 O O . ASP A 1 72 ? 7.671 -9.398 6.709 1.00 0.00 69 ASP A O 9
ATOM 14627 N N . PRO A 1 73 ? 6.881 -10.480 8.517 1.00 0.00 70 PRO A N 9
ATOM 14628 C CA . PRO A 1 73 ? 5.636 -9.707 8.576 1.00 0.00 70 PRO A CA 9
ATOM 14629 C C . PRO A 1 73 ? 5.939 -8.245 8.917 1.00 0.00 70 PRO A C 9
ATOM 14630 O O . PRO A 1 73 ? 6.602 -7.961 9.914 1.00 0.00 70 PRO A O 9
ATOM 14641 N N . THR A 1 74 ? 5.457 -7.316 8.106 1.00 0.00 71 THR A N 9
ATOM 14642 C CA . THR A 1 74 ? 5.733 -5.901 8.337 1.00 0.00 71 THR A CA 9
ATOM 14643 C C . THR A 1 74 ? 4.488 -5.045 8.109 1.00 0.00 71 THR A C 9
ATOM 14644 O O . THR A 1 74 ? 3.454 -5.547 7.692 1.00 0.00 71 THR A O 9
ATOM 14655 N N . SER A 1 75 ? 4.587 -3.758 8.408 1.00 0.00 72 SER A N 9
ATOM 14656 C CA . SER A 1 75 ? 3.488 -2.835 8.192 1.00 0.00 72 SER A CA 9
ATOM 14657 C C . SER A 1 75 ? 4.012 -1.597 7.474 1.00 0.00 72 SER A C 9
ATOM 14658 O O . SER A 1 75 ? 4.987 -0.986 7.909 1.00 0.00 72 SER A O 9
ATOM 14666 N N . LEU A 1 76 ? 3.379 -1.241 6.369 1.00 0.00 73 LEU A N 9
ATOM 14667 C CA . LEU A 1 76 ? 3.809 -0.094 5.584 1.00 0.00 73 LEU A CA 9
ATOM 14668 C C . LEU A 1 76 ? 2.790 1.029 5.671 1.00 0.00 73 LEU A C 9
ATOM 14669 O O . LEU A 1 76 ? 1.613 0.779 5.930 1.00 0.00 73 LEU A O 9
ATOM 14685 N N . VAL A 1 77 ? 3.234 2.263 5.461 1.00 0.00 74 VAL A N 9
ATOM 14686 C CA . VAL A 1 77 ? 2.333 3.403 5.522 1.00 0.00 74 VAL A CA 9
ATOM 14687 C C . VAL A 1 77 ? 2.468 4.289 4.295 1.00 0.00 74 VAL A C 9
ATOM 14688 O O . VAL A 1 77 ? 3.570 4.681 3.912 1.00 0.00 74 VAL A O 9
ATOM 14701 N N . PHE A 1 78 ? 1.335 4.586 3.685 1.00 0.00 75 PHE A N 9
ATOM 14702 C CA . PHE A 1 78 ? 1.281 5.448 2.522 1.00 0.00 75 PHE A CA 9
ATOM 14703 C C . PHE A 1 78 ? 0.446 6.672 2.872 1.00 0.00 75 PHE A C 9
ATOM 14704 O O . PHE A 1 78 ? -0.777 6.589 2.980 1.00 0.00 75 PHE A O 9
ATOM 14721 N N . HIS A 1 79 ? 1.107 7.798 3.080 1.00 0.00 76 HIS A N 9
ATOM 14722 C CA . HIS A 1 79 ? 0.412 9.021 3.458 1.00 0.00 76 HIS A CA 9
ATOM 14723 C C . HIS A 1 79 ? -0.088 9.782 2.235 1.00 0.00 76 HIS A C 9
ATOM 14724 O O . HIS A 1 79 ? 0.694 10.312 1.466 1.00 0.00 76 HIS A O 9
ATOM 14738 N N . PHE A 1 80 ? -1.393 9.882 2.098 1.00 0.00 77 PHE A N 9
ATOM 14739 C CA . PHE A 1 80 ? -1.995 10.609 0.988 1.00 0.00 77 PHE A CA 9
ATOM 14740 C C . PHE A 1 80 ? -2.127 12.077 1.374 1.00 0.00 77 PHE A C 9
ATOM 14741 O O . PHE A 1 80 ? -2.508 12.906 0.565 1.00 0.00 77 PHE A O 9
ATOM 14758 N N . THR A 1 81 ? -1.820 12.370 2.637 1.00 0.00 78 THR A N 9
ATOM 14759 C CA . THR A 1 81 ? -1.895 13.720 3.194 1.00 0.00 78 THR A CA 9
ATOM 14760 C C . THR A 1 81 ? -1.344 14.786 2.238 1.00 0.00 78 THR A C 9
ATOM 14761 O O . THR A 1 81 ? -1.934 15.855 2.085 1.00 0.00 78 THR A O 9
ATOM 14772 N N . GLY A 1 82 ? -0.234 14.481 1.579 1.00 0.00 79 GLY A N 9
ATOM 14773 C CA . GLY A 1 82 ? 0.352 15.418 0.636 1.00 0.00 79 GLY A CA 9
ATOM 14774 C C . GLY A 1 82 ? -0.170 15.171 -0.763 1.00 0.00 79 GLY A C 9
ATOM 14775 O O . GLY A 1 82 ? 0.592 15.123 -1.729 1.00 0.00 79 GLY A O 9
ATOM 14779 N N . THR A 1 83 ? -1.478 14.997 -0.859 1.00 0.00 80 THR A N 9
ATOM 14780 C CA . THR A 1 83 ? -2.145 14.717 -2.116 1.00 0.00 80 THR A CA 9
ATOM 14781 C C . THR A 1 83 ? -3.563 15.298 -2.095 1.00 0.00 80 THR A C 9
ATOM 14782 O O . THR A 1 83 ? -4.281 15.157 -1.103 1.00 0.00 80 THR A O 9
ATOM 14793 N N . PRO A 1 84 ? -3.972 15.996 -3.171 1.00 0.00 81 PRO A N 9
ATOM 14794 C CA . PRO A 1 84 ? -5.308 16.598 -3.268 1.00 0.00 81 PRO A CA 9
ATOM 14795 C C . PRO A 1 84 ? -6.426 15.576 -3.065 1.00 0.00 81 PRO A C 9
ATOM 14796 O O . PRO A 1 84 ? -7.248 15.710 -2.156 1.00 0.00 81 PRO A O 9
ATOM 14807 N N . ASN A 1 85 ? -6.427 14.543 -3.896 1.00 0.00 82 ASN A N 9
ATOM 14808 C CA . ASN A 1 85 ? -7.429 13.481 -3.836 1.00 0.00 82 ASN A CA 9
ATOM 14809 C C . ASN A 1 85 ? -6.956 12.348 -2.928 1.00 0.00 82 ASN A C 9
ATOM 14810 O O . ASN A 1 85 ? -7.084 11.168 -3.248 1.00 0.00 82 ASN A O 9
ATOM 14821 N N . ALA A 1 86 ? -6.425 12.741 -1.783 1.00 0.00 83 ALA A N 9
ATOM 14822 C CA . ALA A 1 86 ? -5.902 11.825 -0.777 1.00 0.00 83 ALA A CA 9
ATOM 14823 C C . ALA A 1 86 ? -6.947 10.862 -0.249 1.00 0.00 83 ALA A C 9
ATOM 14824 O O . ALA A 1 86 ? -6.796 9.662 -0.388 1.00 0.00 83 ALA A O 9
ATOM 14831 N N . ARG A 1 87 ? -8.018 11.393 0.325 1.00 0.00 84 ARG A N 9
ATOM 14832 C CA . ARG A 1 87 ? -9.049 10.557 0.935 1.00 0.00 84 ARG A CA 9
ATOM 14833 C C . ARG A 1 87 ? -9.968 9.917 -0.093 1.00 0.00 84 ARG A C 9
ATOM 14834 O O . ARG A 1 87 ? -10.441 8.799 0.107 1.00 0.00 84 ARG A O 9
ATOM 14855 N N . GLU A 1 88 ? -10.203 10.609 -1.190 1.00 0.00 85 GLU A N 9
ATOM 14856 C CA . GLU A 1 88 ? -11.075 10.102 -2.230 1.00 0.00 85 GLU A CA 9
ATOM 14857 C C . GLU A 1 88 ? -10.433 8.894 -2.879 1.00 0.00 85 GLU A C 9
ATOM 14858 O O . GLU A 1 88 ? -11.070 7.859 -3.073 1.00 0.00 85 GLU A O 9
ATOM 14870 N N . ASN A 1 89 ? -9.155 9.019 -3.188 1.00 0.00 86 ASN A N 9
ATOM 14871 C CA . ASN A 1 89 ? -8.430 7.918 -3.778 1.00 0.00 86 ASN A CA 9
ATOM 14872 C C . ASN A 1 89 ? -8.075 6.917 -2.701 1.00 0.00 86 ASN A C 9
ATOM 14873 O O . ASN A 1 89 ? -7.889 5.740 -2.982 1.00 0.00 86 ASN A O 9
ATOM 14884 N N . CYS A 1 90 ? -7.974 7.398 -1.467 1.00 0.00 87 CYS A N 9
ATOM 14885 C CA . CYS A 1 90 ? -7.674 6.541 -0.334 1.00 0.00 87 CYS A CA 9
ATOM 14886 C C . CYS A 1 90 ? -8.758 5.485 -0.223 1.00 0.00 87 CYS A C 9
ATOM 14887 O O . CYS A 1 90 ? -8.458 4.302 -0.100 1.00 0.00 87 CYS A O 9
ATOM 14895 N N . ASP A 1 91 ? -10.024 5.909 -0.295 1.00 0.00 88 ASP A N 9
ATOM 14896 C CA . ASP A 1 91 ? -11.128 4.961 -0.217 1.00 0.00 88 ASP A CA 9
ATOM 14897 C C . ASP A 1 91 ? -11.125 4.082 -1.453 1.00 0.00 88 ASP A C 9
ATOM 14898 O O . ASP A 1 91 ? -11.269 2.869 -1.358 1.00 0.00 88 ASP A O 9
ATOM 14907 N N . MET A 1 92 ? -10.926 4.702 -2.613 1.00 0.00 89 MET A N 9
ATOM 14908 C CA . MET A 1 92 ? -10.877 3.971 -3.873 1.00 0.00 89 MET A CA 9
ATOM 14909 C C . MET A 1 92 ? -9.818 2.871 -3.792 1.00 0.00 89 MET A C 9
ATOM 14910 O O . MET A 1 92 ? -10.051 1.738 -4.212 1.00 0.00 89 MET A O 9
ATOM 14924 N N . ILE A 1 93 ? -8.658 3.219 -3.237 1.00 0.00 90 ILE A N 9
ATOM 14925 C CA . ILE A 1 93 ? -7.577 2.262 -3.054 1.00 0.00 90 ILE A CA 9
ATOM 14926 C C . ILE A 1 93 ? -7.994 1.218 -2.036 1.00 0.00 90 ILE A C 9
ATOM 14927 O O . ILE A 1 93 ? -8.052 0.049 -2.348 1.00 0.00 90 ILE A O 9
ATOM 14943 N N . THR A 1 94 ? -8.325 1.675 -0.834 1.00 0.00 91 THR A N 9
ATOM 14944 C CA . THR A 1 94 ? -8.711 0.799 0.268 1.00 0.00 91 THR A CA 9
ATOM 14945 C C . THR A 1 94 ? -9.843 -0.154 -0.090 1.00 0.00 91 THR A C 9
ATOM 14946 O O . THR A 1 94 ? -9.743 -1.344 0.165 1.00 0.00 91 THR A O 9
ATOM 14957 N N . ASN A 1 95 ? -10.917 0.365 -0.666 1.00 0.00 92 ASN A N 9
ATOM 14958 C CA . ASN A 1 95 ? -12.053 -0.471 -1.029 1.00 0.00 92 ASN A CA 9
ATOM 14959 C C . ASN A 1 95 ? -11.624 -1.557 -1.995 1.00 0.00 92 ASN A C 9
ATOM 14960 O O . ASN A 1 95 ? -11.908 -2.731 -1.780 1.00 0.00 92 ASN A O 9
ATOM 14971 N N . GLU A 1 96 ? -10.923 -1.163 -3.046 1.00 0.00 93 GLU A N 9
ATOM 14972 C CA . GLU A 1 96 ? -10.442 -2.113 -4.032 1.00 0.00 93 GLU A CA 9
ATOM 14973 C C . GLU A 1 96 ? -9.404 -3.034 -3.395 1.00 0.00 93 GLU A C 9
ATOM 14974 O O . GLU A 1 96 ? -9.508 -4.249 -3.480 1.00 0.00 93 GLU A O 9
ATOM 14986 N N . LEU A 1 97 ? -8.442 -2.426 -2.715 1.00 0.00 94 LEU A N 9
ATOM 14987 C CA . LEU A 1 97 ? -7.358 -3.137 -2.049 1.00 0.00 94 LEU A CA 9
ATOM 14988 C C . LEU A 1 97 ? -7.886 -4.142 -1.036 1.00 0.00 94 LEU A C 9
ATOM 14989 O O . LEU A 1 97 ? -7.738 -5.340 -1.217 1.00 0.00 94 LEU A O 9
ATOM 15005 N N . ARG A 1 98 ? -8.563 -3.644 -0.011 1.00 0.00 95 ARG A N 9
ATOM 15006 C CA . ARG A 1 98 ? -9.085 -4.477 1.068 1.00 0.00 95 ARG A CA 9
ATOM 15007 C C . ARG A 1 98 ? -10.022 -5.567 0.549 1.00 0.00 95 ARG A C 9
ATOM 15008 O O . ARG A 1 98 ? -9.989 -6.698 1.040 1.00 0.00 95 ARG A O 9
ATOM 15029 N N . ASN A 1 99 ? -10.854 -5.235 -0.430 1.00 0.00 96 ASN A N 9
ATOM 15030 C CA . ASN A 1 99 ? -11.771 -6.220 -1.004 1.00 0.00 96 ASN A CA 9
ATOM 15031 C C . ASN A 1 99 ? -11.001 -7.236 -1.836 1.00 0.00 96 ASN A C 9
ATOM 15032 O O . ASN A 1 99 ? -11.281 -8.435 -1.791 1.00 0.00 96 ASN A O 9
ATOM 15043 N N . ALA A 1 100 ? -10.024 -6.752 -2.592 1.00 0.00 97 ALA A N 9
ATOM 15044 C CA . ALA A 1 100 ? -9.199 -7.612 -3.429 1.00 0.00 97 ALA A CA 9
ATOM 15045 C C . ALA A 1 100 ? -8.347 -8.528 -2.573 1.00 0.00 97 ALA A C 9
ATOM 15046 O O . ALA A 1 100 ? -8.211 -9.718 -2.863 1.00 0.00 97 ALA A O 9
ATOM 15053 N N . ILE A 1 101 ? -7.780 -7.967 -1.516 1.00 0.00 98 ILE A N 9
ATOM 15054 C CA . ILE A 1 101 ? -6.955 -8.725 -0.597 1.00 0.00 98 ILE A CA 9
ATOM 15055 C C . ILE A 1 101 ? -7.766 -9.862 0.019 1.00 0.00 98 ILE A C 9
ATOM 15056 O O . ILE A 1 101 ? -7.302 -11.001 0.108 1.00 0.00 98 ILE A O 9
ATOM 15072 N N . GLN A 1 102 ? -8.996 -9.546 0.411 1.00 0.00 99 GLN A N 9
ATOM 15073 C CA . GLN A 1 102 ? -9.877 -10.523 1.032 1.00 0.00 99 GLN A CA 9
ATOM 15074 C C . GLN A 1 102 ? -10.321 -11.595 0.042 1.00 0.00 99 GLN A C 9
ATOM 15075 O O . GLN A 1 102 ? -10.299 -12.781 0.365 1.00 0.00 99 GLN A O 9
ATOM 15089 N N . ARG A 1 103 ? -10.702 -11.195 -1.168 1.00 0.00 100 ARG A N 9
ATOM 15090 C CA . ARG A 1 103 ? -11.151 -12.166 -2.162 1.00 0.00 100 ARG A CA 9
ATOM 15091 C C . ARG A 1 103 ? -10.014 -13.106 -2.563 1.00 0.00 100 ARG A C 9
ATOM 15092 O O . ARG A 1 103 ? -10.257 -14.224 -3.014 1.00 0.00 100 ARG A O 9
ATOM 15113 N N . GLN A 1 104 ? -8.771 -12.658 -2.393 1.00 0.00 101 GLN A N 9
ATOM 15114 C CA . GLN A 1 104 ? -7.623 -13.501 -2.703 1.00 0.00 101 GLN A CA 9
ATOM 15115 C C . GLN A 1 104 ? -7.315 -14.382 -1.497 1.00 0.00 101 GLN A C 9
ATOM 15116 O O . GLN A 1 104 ? -6.652 -15.409 -1.610 1.00 0.00 101 GLN A O 9
ATOM 15130 N N . ARG A 1 105 ? -7.791 -13.950 -0.332 1.00 0.00 102 ARG A N 9
ATOM 15131 C CA . ARG A 1 105 ? -7.576 -14.682 0.905 1.00 0.00 102 ARG A CA 9
ATOM 15132 C C . ARG A 1 105 ? -8.514 -15.876 0.987 1.00 0.00 102 ARG A C 9
ATOM 15133 O O . ARG A 1 105 ? -8.087 -16.980 1.325 1.00 0.00 102 ARG A O 9
ATOM 15154 N N . GLU A 1 106 ? -9.790 -15.646 0.679 1.00 0.00 103 GLU A N 9
ATOM 15155 C CA . GLU A 1 106 ? -10.784 -16.715 0.692 1.00 0.00 103 GLU A CA 9
ATOM 15156 C C . GLU A 1 106 ? -10.372 -17.802 -0.292 1.00 0.00 103 GLU A C 9
ATOM 15157 O O . GLU A 1 106 ? -10.519 -18.996 -0.027 1.00 0.00 103 GLU A O 9
ATOM 15169 N N . GLY A 1 107 ? -9.845 -17.373 -1.430 1.00 0.00 104 GLY A N 9
ATOM 15170 C CA . GLY A 1 107 ? -9.370 -18.304 -2.427 1.00 0.00 104 GLY A CA 9
ATOM 15171 C C . GLY A 1 107 ? -7.890 -18.549 -2.237 1.00 0.00 104 GLY A C 9
ATOM 15172 O O . GLY A 1 107 ? -7.091 -18.304 -3.142 1.00 0.00 104 GLY A O 9
ATOM 15176 N N . SER A 1 108 ? -7.541 -19.012 -1.040 1.00 0.00 105 SER A N 9
ATOM 15177 C CA . SER A 1 108 ? -6.159 -19.277 -0.662 1.00 0.00 105 SER A CA 9
ATOM 15178 C C . SER A 1 108 ? -5.433 -20.135 -1.694 1.00 0.00 105 SER A C 9
ATOM 15179 O O . SER A 1 108 ? -5.682 -21.336 -1.820 1.00 0.00 105 SER A O 9
ATOM 15187 N N . GLN A 1 109 ? -4.527 -19.503 -2.425 1.00 0.00 106 GLN A N 9
ATOM 15188 C CA . GLN A 1 109 ? -3.741 -20.184 -3.445 1.00 0.00 106 GLN A CA 9
ATOM 15189 C C . GLN A 1 109 ? -2.551 -20.874 -2.798 1.00 0.00 106 GLN A C 9
ATOM 15190 O O . GLN A 1 109 ? -1.399 -20.552 -3.096 1.00 0.00 106 GLN A O 9
ATOM 15204 N N . SER A 1 110 ? -2.847 -21.810 -1.895 1.00 0.00 107 SER A N 9
ATOM 15205 C CA . SER A 1 110 ? -1.824 -22.554 -1.161 1.00 0.00 107 SER A CA 9
ATOM 15206 C C . SER A 1 110 ? -1.054 -21.615 -0.234 1.00 0.00 107 SER A C 9
ATOM 15207 O O . SER A 1 110 ? 0.001 -21.962 0.295 1.00 0.00 107 SER A O 9
ATOM 15215 N N . LYS A 1 111 ? -1.610 -20.425 -0.044 1.00 0.00 108 LYS A N 9
ATOM 15216 C CA . LYS A 1 111 ? -1.022 -19.404 0.801 1.00 0.00 108 LYS A CA 9
ATOM 15217 C C . LYS A 1 111 ? -2.060 -18.329 1.075 1.00 0.00 108 LYS A C 9
ATOM 15218 O O . LYS A 1 111 ? -2.409 -18.110 2.250 1.00 0.00 108 LYS A O 9
ATOM 15238 N N . MET A 1 4 ? -7.588 -4.194 -9.687 1.00 0.00 1 MET A N 10
ATOM 15239 C CA . MET A 1 4 ? -7.801 -5.502 -10.353 1.00 0.00 1 MET A CA 10
ATOM 15240 C C . MET A 1 4 ? -8.196 -5.272 -11.804 1.00 0.00 1 MET A C 10
ATOM 15241 O O . MET A 1 4 ? -9.318 -4.854 -12.089 1.00 0.00 1 MET A O 10
ATOM 15255 N N . GLY A 1 5 ? -7.270 -5.535 -12.719 1.00 0.00 2 GLY A N 10
ATOM 15256 C CA . GLY A 1 5 ? -7.532 -5.302 -14.130 1.00 0.00 2 GLY A CA 10
ATOM 15257 C C . GLY A 1 5 ? -7.222 -3.860 -14.444 1.00 0.00 2 GLY A C 10
ATOM 15258 O O . GLY A 1 5 ? -6.381 -3.552 -15.286 1.00 0.00 2 GLY A O 10
ATOM 15262 N N . ASP A 1 6 ? -7.918 -2.987 -13.741 1.00 0.00 3 ASP A N 10
ATOM 15263 C CA . ASP A 1 6 ? -7.706 -1.562 -13.834 1.00 0.00 3 ASP A CA 10
ATOM 15264 C C . ASP A 1 6 ? -7.180 -1.130 -12.476 1.00 0.00 3 ASP A C 10
ATOM 15265 O O . ASP A 1 6 ? -7.935 -1.045 -11.503 1.00 0.00 3 ASP A O 10
ATOM 15274 N N . ARG A 1 7 ? -5.872 -0.942 -12.394 1.00 0.00 4 ARG A N 10
ATOM 15275 C CA . ARG A 1 7 ? -5.226 -0.581 -11.143 1.00 0.00 4 ARG A CA 10
ATOM 15276 C C . ARG A 1 7 ? -5.706 0.764 -10.616 1.00 0.00 4 ARG A C 10
ATOM 15277 O O . ARG A 1 7 ? -5.791 1.747 -11.344 1.00 0.00 4 ARG A O 10
ATOM 15298 N N . VAL A 1 8 ? -6.065 0.790 -9.348 1.00 0.00 5 VAL A N 10
ATOM 15299 C CA . VAL A 1 8 ? -6.484 2.026 -8.727 1.00 0.00 5 VAL A CA 10
ATOM 15300 C C . VAL A 1 8 ? -5.252 2.748 -8.286 1.00 0.00 5 VAL A C 10
ATOM 15301 O O . VAL A 1 8 ? -4.409 2.195 -7.578 1.00 0.00 5 VAL A O 10
ATOM 15314 N N . GLU A 1 9 ? -5.141 3.962 -8.765 1.00 0.00 6 GLU A N 10
ATOM 15315 C CA . GLU A 1 9 ? -4.008 4.785 -8.481 1.00 0.00 6 GLU A CA 10
ATOM 15316 C C . GLU A 1 9 ? -4.362 5.924 -7.531 1.00 0.00 6 GLU A C 10
ATOM 15317 O O . GLU A 1 9 ? -5.387 6.588 -7.671 1.00 0.00 6 GLU A O 10
ATOM 15329 N N . ALA A 1 10 ? -3.495 6.115 -6.558 1.00 0.00 7 ALA A N 10
ATOM 15330 C CA . ALA A 1 10 ? -3.628 7.149 -5.545 1.00 0.00 7 ALA A CA 10
ATOM 15331 C C . ALA A 1 10 ? -2.260 7.401 -4.970 1.00 0.00 7 ALA A C 10
ATOM 15332 O O . ALA A 1 10 ? -1.722 6.550 -4.290 1.00 0.00 7 ALA A O 10
ATOM 15339 N N . LEU A 1 11 ? -1.679 8.553 -5.232 1.00 0.00 8 LEU A N 10
ATOM 15340 C CA . LEU A 1 11 ? -0.347 8.789 -4.727 1.00 0.00 8 LEU A CA 10
ATOM 15341 C C . LEU A 1 11 ? -0.367 9.074 -3.240 1.00 0.00 8 LEU A C 10
ATOM 15342 O O . LEU A 1 11 ? -1.283 9.711 -2.719 1.00 0.00 8 LEU A O 10
ATOM 15358 N N . ALA A 1 12 ? 0.640 8.554 -2.572 1.00 0.00 9 ALA A N 10
ATOM 15359 C CA . ALA A 1 12 ? 0.789 8.697 -1.144 1.00 0.00 9 ALA A CA 10
ATOM 15360 C C . ALA A 1 12 ? 2.263 8.753 -0.782 1.00 0.00 9 ALA A C 10
ATOM 15361 O O . ALA A 1 12 ? 3.121 8.425 -1.601 1.00 0.00 9 ALA A O 10
ATOM 15368 N N . ILE A 1 13 ? 2.546 9.185 0.429 1.00 0.00 10 ILE A N 10
ATOM 15369 C CA . ILE A 1 13 ? 3.906 9.294 0.909 1.00 0.00 10 ILE A CA 10
ATOM 15370 C C . ILE A 1 13 ? 4.329 8.030 1.642 1.00 0.00 10 ILE A C 10
ATOM 15371 O O . ILE A 1 13 ? 3.765 7.679 2.676 1.00 0.00 10 ILE A O 10
ATOM 15387 N N . PHE A 1 14 ? 5.300 7.344 1.080 1.00 0.00 11 PHE A N 10
ATOM 15388 C CA . PHE A 1 14 ? 5.856 6.158 1.685 1.00 0.00 11 PHE A CA 10
ATOM 15389 C C . PHE A 1 14 ? 7.328 6.422 1.956 1.00 0.00 11 PHE A C 10
ATOM 15390 O O . PHE A 1 14 ? 8.099 6.625 1.021 1.00 0.00 11 PHE A O 10
ATOM 15407 N N . ARG A 1 15 ? 7.708 6.429 3.231 1.00 0.00 12 ARG A N 10
ATOM 15408 C CA . ARG A 1 15 ? 9.086 6.703 3.624 1.00 0.00 12 ARG A CA 10
ATOM 15409 C C . ARG A 1 15 ? 9.548 8.043 3.046 1.00 0.00 12 ARG A C 10
ATOM 15410 O O . ARG A 1 15 ? 10.610 8.139 2.432 1.00 0.00 12 ARG A O 10
ATOM 15431 N N . LYS A 1 16 ? 8.720 9.068 3.259 1.00 0.00 13 LYS A N 10
ATOM 15432 C CA . LYS A 1 16 ? 8.972 10.425 2.781 1.00 0.00 13 LYS A CA 10
ATOM 15433 C C . LYS A 1 16 ? 8.984 10.551 1.264 1.00 0.00 13 LYS A C 10
ATOM 15434 O O . LYS A 1 16 ? 9.367 11.597 0.735 1.00 0.00 13 LYS A O 10
ATOM 15453 N N . LYS A 1 17 ? 8.555 9.516 0.576 1.00 0.00 14 LYS A N 10
ATOM 15454 C CA . LYS A 1 17 ? 8.477 9.555 -0.869 1.00 0.00 14 LYS A CA 10
ATOM 15455 C C . LYS A 1 17 ? 7.023 9.666 -1.271 1.00 0.00 14 LYS A C 10
ATOM 15456 O O . LYS A 1 17 ? 6.198 8.910 -0.789 1.00 0.00 14 LYS A O 10
ATOM 15475 N N . GLN A 1 18 ? 6.699 10.604 -2.129 1.00 0.00 15 GLN A N 10
ATOM 15476 C CA . GLN A 1 18 ? 5.331 10.771 -2.556 1.00 0.00 15 GLN A CA 10
ATOM 15477 C C . GLN A 1 18 ? 5.193 10.204 -3.954 1.00 0.00 15 GLN A C 10
ATOM 15478 O O . GLN A 1 18 ? 5.664 10.781 -4.932 1.00 0.00 15 GLN A O 10
ATOM 15492 N N . GLY A 1 19 ? 4.569 9.055 -4.042 1.00 0.00 16 GLY A N 10
ATOM 15493 C CA . GLY A 1 19 ? 4.406 8.419 -5.317 1.00 0.00 16 GLY A CA 10
ATOM 15494 C C . GLY A 1 19 ? 3.061 7.766 -5.465 1.00 0.00 16 GLY A C 10
ATOM 15495 O O . GLY A 1 19 ? 2.286 7.710 -4.517 1.00 0.00 16 GLY A O 10
ATOM 15499 N N . VAL A 1 20 ? 2.817 7.225 -6.640 1.00 0.00 17 VAL A N 10
ATOM 15500 C CA . VAL A 1 20 ? 1.545 6.604 -6.956 1.00 0.00 17 VAL A CA 10
ATOM 15501 C C . VAL A 1 20 ? 1.377 5.242 -6.278 1.00 0.00 17 VAL A C 10
ATOM 15502 O O . VAL A 1 20 ? 2.256 4.382 -6.355 1.00 0.00 17 VAL A O 10
ATOM 15515 N N . LEU A 1 21 ? 0.253 5.071 -5.598 1.00 0.00 18 LEU A N 10
ATOM 15516 C CA . LEU A 1 21 ? -0.088 3.808 -4.966 1.00 0.00 18 LEU A CA 10
ATOM 15517 C C . LEU A 1 21 ? -1.071 3.100 -5.896 1.00 0.00 18 LEU A C 10
ATOM 15518 O O . LEU A 1 21 ? -2.114 3.663 -6.226 1.00 0.00 18 LEU A O 10
ATOM 15534 N N . SER A 1 22 ? -0.739 1.898 -6.344 1.00 0.00 19 SER A N 10
ATOM 15535 C CA . SER A 1 22 ? -1.599 1.174 -7.276 1.00 0.00 19 SER A CA 10
ATOM 15536 C C . SER A 1 22 ? -2.024 -0.198 -6.720 1.00 0.00 19 SER A C 10
ATOM 15537 O O . SER A 1 22 ? -1.284 -0.817 -5.950 1.00 0.00 19 SER A O 10
ATOM 15545 N N . ILE A 1 23 ? -3.215 -0.676 -7.114 1.00 0.00 20 ILE A N 10
ATOM 15546 C CA . ILE A 1 23 ? -3.734 -1.963 -6.607 1.00 0.00 20 ILE A CA 10
ATOM 15547 C C . ILE A 1 23 ? -4.083 -2.991 -7.702 1.00 0.00 20 ILE A C 10
ATOM 15548 O O . ILE A 1 23 ? -5.180 -2.950 -8.259 1.00 0.00 20 ILE A O 10
ATOM 15564 N N . ASP A 1 24 ? -3.153 -3.903 -8.014 1.00 0.00 21 ASP A N 10
ATOM 15565 C CA . ASP A 1 24 ? -3.416 -4.974 -8.998 1.00 0.00 21 ASP A CA 10
ATOM 15566 C C . ASP A 1 24 ? -2.831 -6.326 -8.574 1.00 0.00 21 ASP A C 10
ATOM 15567 O O . ASP A 1 24 ? -1.732 -6.682 -8.997 1.00 0.00 21 ASP A O 10
ATOM 15576 N N . SER A 1 25 ? -3.555 -7.033 -7.684 1.00 0.00 22 SER A N 10
ATOM 15577 C CA . SER A 1 25 ? -3.199 -8.381 -7.164 1.00 0.00 22 SER A CA 10
ATOM 15578 C C . SER A 1 25 ? -2.084 -8.276 -6.152 1.00 0.00 22 SER A C 10
ATOM 15579 O O . SER A 1 25 ? -1.974 -9.048 -5.182 1.00 0.00 22 SER A O 10
ATOM 15587 N N . ARG A 1 26 ? -1.287 -7.286 -6.380 1.00 0.00 23 ARG A N 10
ATOM 15588 C CA . ARG A 1 26 ? -0.197 -6.981 -5.548 1.00 0.00 23 ARG A CA 10
ATOM 15589 C C . ARG A 1 26 ? -0.241 -5.502 -5.257 1.00 0.00 23 ARG A C 10
ATOM 15590 O O . ARG A 1 26 ? -0.338 -4.683 -6.174 1.00 0.00 23 ARG A O 10
ATOM 15611 N N . LEU A 1 27 ? -0.239 -5.178 -3.991 1.00 0.00 24 LEU A N 10
ATOM 15612 C CA . LEU A 1 27 ? -0.261 -3.809 -3.549 1.00 0.00 24 LEU A CA 10
ATOM 15613 C C . LEU A 1 27 ? 1.077 -3.189 -3.915 1.00 0.00 24 LEU A C 10
ATOM 15614 O O . LEU A 1 27 ? 2.098 -3.487 -3.297 1.00 0.00 24 LEU A O 10
ATOM 15630 N N . LYS A 1 28 ? 1.063 -2.357 -4.952 1.00 0.00 25 LYS A N 10
ATOM 15631 C CA . LYS A 1 28 ? 2.280 -1.747 -5.458 1.00 0.00 25 LYS A CA 10
ATOM 15632 C C . LYS A 1 28 ? 2.282 -0.233 -5.329 1.00 0.00 25 LYS A C 10
ATOM 15633 O O . LYS A 1 28 ? 1.450 0.454 -5.918 1.00 0.00 25 LYS A O 10
ATOM 15652 N N . TRP A 1 29 ? 3.219 0.283 -4.561 1.00 0.00 26 TRP A N 10
ATOM 15653 C CA . TRP A 1 29 ? 3.374 1.717 -4.416 1.00 0.00 26 TRP A CA 10
ATOM 15654 C C . TRP A 1 29 ? 4.724 2.104 -4.987 1.00 0.00 26 TRP A C 10
ATOM 15655 O O . TRP A 1 29 ? 5.701 1.362 -4.850 1.00 0.00 26 TRP A O 10
ATOM 15676 N N . THR A 1 30 ? 4.786 3.263 -5.601 1.00 0.00 27 THR A N 10
ATOM 15677 C CA . THR A 1 30 ? 6.013 3.736 -6.212 1.00 0.00 27 THR A CA 10
ATOM 15678 C C . THR A 1 30 ? 6.193 5.229 -5.998 1.00 0.00 27 THR A C 10
ATOM 15679 O O . THR A 1 30 ? 5.318 6.006 -6.353 1.00 0.00 27 THR A O 10
ATOM 15690 N N . GLY A 1 31 ? 7.336 5.626 -5.458 1.00 0.00 28 GLY A N 10
ATOM 15691 C CA . GLY A 1 31 ? 7.585 7.031 -5.206 1.00 0.00 28 GLY A CA 10
ATOM 15692 C C . GLY A 1 31 ? 8.347 7.702 -6.322 1.00 0.00 28 GLY A C 10
ATOM 15693 O O . GLY A 1 31 ? 8.909 7.032 -7.189 1.00 0.00 28 GLY A O 10
ATOM 15697 N N . GLU A 1 32 ? 8.372 9.026 -6.292 1.00 0.00 29 GLU A N 10
ATOM 15698 C CA . GLU A 1 32 ? 9.074 9.803 -7.299 1.00 0.00 29 GLU A CA 10
ATOM 15699 C C . GLU A 1 32 ? 10.569 9.490 -7.295 1.00 0.00 29 GLU A C 10
ATOM 15700 O O . GLU A 1 32 ? 11.166 9.243 -6.245 1.00 0.00 29 GLU A O 10
ATOM 15712 N N . GLY A 1 33 ? 11.159 9.456 -8.480 1.00 0.00 30 GLY A N 10
ATOM 15713 C CA . GLY A 1 33 ? 12.575 9.165 -8.598 1.00 0.00 30 GLY A CA 10
ATOM 15714 C C . GLY A 1 33 ? 12.858 7.674 -8.593 1.00 0.00 30 GLY A C 10
ATOM 15715 O O . GLY A 1 33 ? 13.995 7.249 -8.781 1.00 0.00 30 GLY A O 10
ATOM 15719 N N . LYS A 1 34 ? 11.820 6.879 -8.378 1.00 0.00 31 LYS A N 10
ATOM 15720 C CA . LYS A 1 34 ? 11.961 5.434 -8.351 1.00 0.00 31 LYS A CA 10
ATOM 15721 C C . LYS A 1 34 ? 11.343 4.815 -9.598 1.00 0.00 31 LYS A C 10
ATOM 15722 O O . LYS A 1 34 ? 10.136 4.895 -9.804 1.00 0.00 31 LYS A O 10
ATOM 15741 N N . THR A 1 35 ? 12.182 4.216 -10.431 1.00 0.00 32 THR A N 10
ATOM 15742 C CA . THR A 1 35 ? 11.720 3.573 -11.651 1.00 0.00 32 THR A CA 10
ATOM 15743 C C . THR A 1 35 ? 11.047 2.240 -11.335 1.00 0.00 32 THR A C 10
ATOM 15744 O O . THR A 1 35 ? 10.322 1.679 -12.153 1.00 0.00 32 THR A O 10
ATOM 15755 N N . THR A 1 36 ? 11.309 1.741 -10.138 1.00 0.00 33 THR A N 10
ATOM 15756 C CA . THR A 1 36 ? 10.740 0.488 -9.683 1.00 0.00 33 THR A CA 10
ATOM 15757 C C . THR A 1 36 ? 9.894 0.724 -8.438 1.00 0.00 33 THR A C 10
ATOM 15758 O O . THR A 1 36 ? 10.164 1.654 -7.672 1.00 0.00 33 THR A O 10
ATOM 15769 N N . PRO A 1 37 ? 8.857 -0.099 -8.218 1.00 0.00 34 PRO A N 10
ATOM 15770 C CA . PRO A 1 37 ? 7.983 0.030 -7.049 1.00 0.00 34 PRO A CA 10
ATOM 15771 C C . PRO A 1 37 ? 8.762 -0.071 -5.739 1.00 0.00 34 PRO A C 10
ATOM 15772 O O . PRO A 1 37 ? 9.791 -0.747 -5.662 1.00 0.00 34 PRO A O 10
ATOM 15783 N N . SER A 1 38 ? 8.296 0.632 -4.724 1.00 0.00 35 SER A N 10
ATOM 15784 C CA . SER A 1 38 ? 8.940 0.609 -3.422 1.00 0.00 35 SER A CA 10
ATOM 15785 C C . SER A 1 38 ? 8.145 -0.271 -2.466 1.00 0.00 35 SER A C 10
ATOM 15786 O O . SER A 1 38 ? 8.670 -0.758 -1.467 1.00 0.00 35 SER A O 10
ATOM 15794 N N . VAL A 1 39 ? 6.872 -0.458 -2.783 1.00 0.00 36 VAL A N 10
ATOM 15795 C CA . VAL A 1 39 ? 6.003 -1.309 -1.999 1.00 0.00 36 VAL A CA 10
ATOM 15796 C C . VAL A 1 39 ? 5.351 -2.302 -2.929 1.00 0.00 36 VAL A C 10
ATOM 15797 O O . VAL A 1 39 ? 4.342 -1.997 -3.542 1.00 0.00 36 VAL A O 10
ATOM 15810 N N . ASP A 1 40 ? 5.971 -3.447 -3.105 1.00 0.00 37 ASP A N 10
ATOM 15811 C CA . ASP A 1 40 ? 5.397 -4.474 -3.950 1.00 0.00 37 ASP A CA 10
ATOM 15812 C C . ASP A 1 40 ? 5.126 -5.698 -3.107 1.00 0.00 37 ASP A C 10
ATOM 15813 O O . ASP A 1 40 ? 6.007 -6.531 -2.908 1.00 0.00 37 ASP A O 10
ATOM 15822 N N . ILE A 1 41 ? 3.909 -5.802 -2.604 1.00 0.00 38 ILE A N 10
ATOM 15823 C CA . ILE A 1 41 ? 3.528 -6.924 -1.760 1.00 0.00 38 ILE A CA 10
ATOM 15824 C C . ILE A 1 41 ? 2.221 -7.533 -2.251 1.00 0.00 38 ILE A C 10
ATOM 15825 O O . ILE A 1 41 ? 1.299 -6.813 -2.617 1.00 0.00 38 ILE A O 10
ATOM 15841 N N . ALA A 1 42 ? 2.135 -8.853 -2.260 1.00 0.00 39 ALA A N 10
ATOM 15842 C CA . ALA A 1 42 ? 0.919 -9.523 -2.712 1.00 0.00 39 ALA A CA 10
ATOM 15843 C C . ALA A 1 42 ? -0.111 -9.573 -1.593 1.00 0.00 39 ALA A C 10
ATOM 15844 O O . ALA A 1 42 ? 0.221 -9.357 -0.429 1.00 0.00 39 ALA A O 10
ATOM 15851 N N . PHE A 1 43 ? -1.357 -9.861 -1.943 1.00 0.00 40 PHE A N 10
ATOM 15852 C CA . PHE A 1 43 ? -2.436 -9.914 -0.949 1.00 0.00 40 PHE A CA 10
ATOM 15853 C C . PHE A 1 43 ? -2.309 -11.097 0.011 1.00 0.00 40 PHE A C 10
ATOM 15854 O O . PHE A 1 43 ? -2.976 -11.150 1.046 1.00 0.00 40 PHE A O 10
ATOM 15871 N N . ASP A 1 44 ? -1.419 -12.015 -0.308 1.00 0.00 41 ASP A N 10
ATOM 15872 C CA . ASP A 1 44 ? -1.178 -13.176 0.526 1.00 0.00 41 ASP A CA 10
ATOM 15873 C C . ASP A 1 44 ? -0.220 -12.754 1.618 1.00 0.00 41 ASP A C 10
ATOM 15874 O O . ASP A 1 44 ? -0.015 -13.446 2.613 1.00 0.00 41 ASP A O 10
ATOM 15883 N N . ALA A 1 45 ? 0.332 -11.572 1.410 1.00 0.00 42 ALA A N 10
ATOM 15884 C CA . ALA A 1 45 ? 1.260 -10.963 2.318 1.00 0.00 42 ALA A CA 10
ATOM 15885 C C . ALA A 1 45 ? 0.614 -9.738 2.944 1.00 0.00 42 ALA A C 10
ATOM 15886 O O . ALA A 1 45 ? 1.285 -8.865 3.451 1.00 0.00 42 ALA A O 10
ATOM 15893 N N . ILE A 1 46 ? -0.707 -9.676 2.895 1.00 0.00 43 ILE A N 10
ATOM 15894 C CA . ILE A 1 46 ? -1.434 -8.580 3.508 1.00 0.00 43 ILE A CA 10
ATOM 15895 C C . ILE A 1 46 ? -2.378 -9.181 4.510 1.00 0.00 43 ILE A C 10
ATOM 15896 O O . ILE A 1 46 ? -3.392 -9.783 4.158 1.00 0.00 43 ILE A O 10
ATOM 15912 N N . SER A 1 47 ? -2.012 -9.048 5.759 1.00 0.00 44 SER A N 10
ATOM 15913 C CA . SER A 1 47 ? -2.773 -9.632 6.829 1.00 0.00 44 SER A CA 10
ATOM 15914 C C . SER A 1 47 ? -3.971 -8.753 7.178 1.00 0.00 44 SER A C 10
ATOM 15915 O O . SER A 1 47 ? -5.039 -9.248 7.543 1.00 0.00 44 SER A O 10
ATOM 15923 N N . ASN A 1 48 ? -3.775 -7.444 7.043 1.00 0.00 45 ASN A N 10
ATOM 15924 C CA . ASN A 1 48 ? -4.806 -6.452 7.329 1.00 0.00 45 ASN A CA 10
ATOM 15925 C C . ASN A 1 48 ? -4.235 -5.066 7.082 1.00 0.00 45 ASN A C 10
ATOM 15926 O O . ASN A 1 48 ? -3.046 -4.932 6.795 1.00 0.00 45 ASN A O 10
ATOM 15937 N N . LEU A 1 49 ? -5.066 -4.043 7.170 1.00 0.00 46 LEU A N 10
ATOM 15938 C CA . LEU A 1 49 ? -4.602 -2.684 6.960 1.00 0.00 46 LEU A CA 10
ATOM 15939 C C . LEU A 1 49 ? -5.463 -1.689 7.734 1.00 0.00 46 LEU A C 10
ATOM 15940 O O . LEU A 1 49 ? -6.620 -1.971 8.052 1.00 0.00 46 LEU A O 10
ATOM 15956 N N . GLN A 1 50 ? -4.895 -0.527 8.031 1.00 0.00 47 GLN A N 10
ATOM 15957 C CA . GLN A 1 50 ? -5.611 0.518 8.745 1.00 0.00 47 GLN A CA 10
ATOM 15958 C C . GLN A 1 50 ? -5.531 1.828 7.963 1.00 0.00 47 GLN A C 10
ATOM 15959 O O . GLN A 1 50 ? -4.453 2.304 7.624 1.00 0.00 47 GLN A O 10
ATOM 15973 N N . THR A 1 51 ? -6.680 2.386 7.653 1.00 0.00 48 THR A N 10
ATOM 15974 C CA . THR A 1 51 ? -6.762 3.624 6.896 1.00 0.00 48 THR A CA 10
ATOM 15975 C C . THR A 1 51 ? -7.235 4.763 7.784 1.00 0.00 48 THR A C 10
ATOM 15976 O O . THR A 1 51 ? -7.818 4.518 8.843 1.00 0.00 48 THR A O 10
ATOM 15987 N N . THR A 1 52 ? -6.950 5.998 7.382 1.00 0.00 49 THR A N 10
ATOM 15988 C CA . THR A 1 52 ? -7.384 7.155 8.146 1.00 0.00 49 THR A CA 10
ATOM 15989 C C . THR A 1 52 ? -8.896 7.130 8.398 1.00 0.00 49 THR A C 10
ATOM 15990 O O . THR A 1 52 ? -9.664 6.711 7.532 1.00 0.00 49 THR A O 10
ATOM 16001 N N . PRO A 1 53 ? -9.342 7.600 9.576 1.00 0.00 50 PRO A N 10
ATOM 16002 C CA . PRO A 1 53 ? -10.766 7.602 9.951 1.00 0.00 50 PRO A CA 10
ATOM 16003 C C . PRO A 1 53 ? -11.590 8.692 9.257 1.00 0.00 50 PRO A C 10
ATOM 16004 O O . PRO A 1 53 ? -12.532 9.224 9.846 1.00 0.00 50 PRO A O 10
ATOM 16015 N N . ALA A 1 54 ? -11.235 8.998 8.006 1.00 0.00 51 ALA A N 10
ATOM 16016 C CA . ALA A 1 54 ? -11.924 10.011 7.192 1.00 0.00 51 ALA A CA 10
ATOM 16017 C C . ALA A 1 54 ? -11.743 11.430 7.738 1.00 0.00 51 ALA A C 10
ATOM 16018 O O . ALA A 1 54 ? -11.163 12.287 7.069 1.00 0.00 51 ALA A O 10
ATOM 16025 N N . SER A 1 55 ? -12.237 11.673 8.947 1.00 0.00 52 SER A N 10
ATOM 16026 C CA . SER A 1 55 ? -12.144 12.984 9.576 1.00 0.00 52 SER A CA 10
ATOM 16027 C C . SER A 1 55 ? -10.742 13.231 10.132 1.00 0.00 52 SER A C 10
ATOM 16028 O O . SER A 1 55 ? -10.532 13.283 11.344 1.00 0.00 52 SER A O 10
ATOM 16036 N N . ASN A 1 56 ? -9.786 13.361 9.229 1.00 0.00 53 ASN A N 10
ATOM 16037 C CA . ASN A 1 56 ? -8.402 13.607 9.593 1.00 0.00 53 ASN A CA 10
ATOM 16038 C C . ASN A 1 56 ? -7.654 14.167 8.392 1.00 0.00 53 ASN A C 10
ATOM 16039 O O . ASN A 1 56 ? -7.550 13.498 7.365 1.00 0.00 53 ASN A O 10
ATOM 16050 N N . PRO A 1 57 ? -7.148 15.411 8.493 1.00 0.00 54 PRO A N 10
ATOM 16051 C CA . PRO A 1 57 ? -6.402 16.056 7.402 1.00 0.00 54 PRO A CA 10
ATOM 16052 C C . PRO A 1 57 ? -5.231 15.202 6.930 1.00 0.00 54 PRO A C 10
ATOM 16053 O O . PRO A 1 57 ? -4.876 15.201 5.750 1.00 0.00 54 PRO A O 10
ATOM 16064 N N . LYS A 1 58 ? -4.643 14.466 7.864 1.00 0.00 55 LYS A N 10
ATOM 16065 C CA . LYS A 1 58 ? -3.525 13.591 7.557 1.00 0.00 55 LYS A CA 10
ATOM 16066 C C . LYS A 1 58 ? -4.050 12.253 7.055 1.00 0.00 55 LYS A C 10
ATOM 16067 O O . LYS A 1 58 ? -3.919 11.241 7.729 1.00 0.00 55 LYS A O 10
ATOM 16086 N N . VAL A 1 59 ? -4.639 12.272 5.865 1.00 0.00 56 VAL A N 10
ATOM 16087 C CA . VAL A 1 59 ? -5.217 11.076 5.251 1.00 0.00 56 VAL A CA 10
ATOM 16088 C C . VAL A 1 59 ? -4.121 10.094 4.878 1.00 0.00 56 VAL A C 10
ATOM 16089 O O . VAL A 1 59 ? -3.146 10.470 4.246 1.00 0.00 56 VAL A O 10
ATOM 16102 N N . MET A 1 60 ? -4.253 8.853 5.316 1.00 0.00 57 MET A N 10
ATOM 16103 C CA . MET A 1 60 ? -3.242 7.851 5.033 1.00 0.00 57 MET A CA 10
ATOM 16104 C C . MET A 1 60 ? -3.829 6.439 4.871 1.00 0.00 57 MET A C 10
ATOM 16105 O O . MET A 1 60 ? -5.018 6.209 5.097 1.00 0.00 57 MET A O 10
ATOM 16119 N N . ILE A 1 61 ? -2.954 5.505 4.503 1.00 0.00 58 ILE A N 10
ATOM 16120 C CA . ILE A 1 61 ? -3.285 4.087 4.348 1.00 0.00 58 ILE A CA 10
ATOM 16121 C C . ILE A 1 61 ? -2.133 3.259 4.933 1.00 0.00 58 ILE A C 10
ATOM 16122 O O . ILE A 1 61 ? -0.992 3.385 4.497 1.00 0.00 58 ILE A O 10
ATOM 16138 N N . ARG A 1 62 ? -2.423 2.454 5.944 1.00 0.00 59 ARG A N 10
ATOM 16139 C CA . ARG A 1 62 ? -1.408 1.610 6.567 1.00 0.00 59 ARG A CA 10
ATOM 16140 C C . ARG A 1 62 ? -1.696 0.161 6.250 1.00 0.00 59 ARG A C 10
ATOM 16141 O O . ARG A 1 62 ? -2.820 -0.281 6.415 1.00 0.00 59 ARG A O 10
ATOM 16162 N N . VAL A 1 63 ? -0.698 -0.579 5.817 1.00 0.00 60 VAL A N 10
ATOM 16163 C CA . VAL A 1 63 ? -0.898 -1.982 5.494 1.00 0.00 60 VAL A CA 10
ATOM 16164 C C . VAL A 1 63 ? 0.038 -2.864 6.304 1.00 0.00 60 VAL A C 10
ATOM 16165 O O . VAL A 1 63 ? 1.222 -2.565 6.441 1.00 0.00 60 VAL A O 10
ATOM 16178 N N . PHE A 1 64 ? -0.502 -3.940 6.846 1.00 0.00 61 PHE A N 10
ATOM 16179 C CA . PHE A 1 64 ? 0.277 -4.879 7.633 1.00 0.00 61 PHE A CA 10
ATOM 16180 C C . PHE A 1 64 ? 0.602 -6.086 6.764 1.00 0.00 61 PHE A C 10
ATOM 16181 O O . PHE A 1 64 ? -0.291 -6.832 6.356 1.00 0.00 61 PHE A O 10
ATOM 16198 N N . ILE A 1 65 ? 1.881 -6.267 6.476 1.00 0.00 62 ILE A N 10
ATOM 16199 C CA . ILE A 1 65 ? 2.316 -7.343 5.602 1.00 0.00 62 ILE A CA 10
ATOM 16200 C C . ILE A 1 65 ? 2.654 -8.630 6.351 1.00 0.00 62 ILE A C 10
ATOM 16201 O O . ILE A 1 65 ? 3.394 -8.621 7.338 1.00 0.00 62 ILE A O 10
ATOM 16217 N N . VAL A 1 66 ? 2.083 -9.732 5.865 1.00 0.00 63 VAL A N 10
ATOM 16218 C CA . VAL A 1 66 ? 2.333 -11.056 6.410 1.00 0.00 63 VAL A CA 10
ATOM 16219 C C . VAL A 1 66 ? 3.543 -11.563 5.659 1.00 0.00 63 VAL A C 10
ATOM 16220 O O . VAL A 1 66 ? 3.816 -11.067 4.569 1.00 0.00 63 VAL A O 10
ATOM 16233 N N . VAL A 1 67 ? 4.272 -12.532 6.159 1.00 0.00 64 VAL A N 10
ATOM 16234 C CA . VAL A 1 67 ? 5.398 -12.969 5.381 1.00 0.00 64 VAL A CA 10
ATOM 16235 C C . VAL A 1 67 ? 4.998 -14.003 4.388 1.00 0.00 64 VAL A C 10
ATOM 16236 O O . VAL A 1 67 ? 4.721 -15.152 4.735 1.00 0.00 64 VAL A O 10
ATOM 16249 N N . LYS A 1 68 ? 4.946 -13.599 3.173 1.00 0.00 65 LYS A N 10
ATOM 16250 C CA . LYS A 1 68 ? 4.715 -14.534 2.126 1.00 0.00 65 LYS A CA 10
ATOM 16251 C C . LYS A 1 68 ? 6.104 -14.846 1.653 1.00 0.00 65 LYS A C 10
ATOM 16252 O O . LYS A 1 68 ? 6.811 -13.918 1.275 1.00 0.00 65 LYS A O 10
ATOM 16271 N N . GLU A 1 69 ? 6.513 -16.110 1.745 1.00 0.00 66 GLU A N 10
ATOM 16272 C CA . GLU A 1 69 ? 7.873 -16.504 1.381 1.00 0.00 66 GLU A CA 10
ATOM 16273 C C . GLU A 1 69 ? 8.386 -15.680 0.204 1.00 0.00 66 GLU A C 10
ATOM 16274 O O . GLU A 1 69 ? 7.869 -15.766 -0.914 1.00 0.00 66 GLU A O 10
ATOM 16286 N N . GLY A 1 70 ? 9.394 -14.869 0.487 1.00 0.00 67 GLY A N 10
ATOM 16287 C CA . GLY A 1 70 ? 9.952 -13.992 -0.513 1.00 0.00 67 GLY A CA 10
ATOM 16288 C C . GLY A 1 70 ? 9.829 -12.525 -0.124 1.00 0.00 67 GLY A C 10
ATOM 16289 O O . GLY A 1 70 ? 10.510 -11.676 -0.697 1.00 0.00 67 GLY A O 10
ATOM 16293 N N . GLU A 1 71 ? 8.971 -12.217 0.858 1.00 0.00 68 GLU A N 10
ATOM 16294 C CA . GLU A 1 71 ? 8.787 -10.840 1.301 1.00 0.00 68 GLU A CA 10
ATOM 16295 C C . GLU A 1 71 ? 8.521 -10.810 2.804 1.00 0.00 68 GLU A C 10
ATOM 16296 O O . GLU A 1 71 ? 7.472 -11.258 3.268 1.00 0.00 68 GLU A O 10
ATOM 16308 N N . ASP A 1 72 ? 9.509 -10.306 3.546 1.00 0.00 69 ASP A N 10
ATOM 16309 C CA . ASP A 1 72 ? 9.458 -10.216 5.010 1.00 0.00 69 ASP A CA 10
ATOM 16310 C C . ASP A 1 72 ? 8.217 -9.479 5.513 1.00 0.00 69 ASP A C 10
ATOM 16311 O O . ASP A 1 72 ? 7.599 -8.704 4.780 1.00 0.00 69 ASP A O 10
ATOM 16320 N N . PRO A 1 73 ? 7.844 -9.694 6.793 1.00 0.00 70 PRO A N 10
ATOM 16321 C CA . PRO A 1 73 ? 6.675 -9.048 7.374 1.00 0.00 70 PRO A CA 10
ATOM 16322 C C . PRO A 1 73 ? 6.976 -7.586 7.699 1.00 0.00 70 PRO A C 10
ATOM 16323 O O . PRO A 1 73 ? 7.942 -7.285 8.402 1.00 0.00 70 PRO A O 10
ATOM 16334 N N . THR A 1 74 ? 6.167 -6.676 7.194 1.00 0.00 71 THR A N 10
ATOM 16335 C CA . THR A 1 74 ? 6.397 -5.258 7.431 1.00 0.00 71 THR A CA 10
ATOM 16336 C C . THR A 1 74 ? 5.114 -4.439 7.331 1.00 0.00 71 THR A C 10
ATOM 16337 O O . THR A 1 74 ? 4.326 -4.628 6.414 1.00 0.00 71 THR A O 10
ATOM 16348 N N . SER A 1 75 ? 4.887 -3.543 8.274 1.00 0.00 72 SER A N 10
ATOM 16349 C CA . SER A 1 75 ? 3.731 -2.674 8.186 1.00 0.00 72 SER A CA 10
ATOM 16350 C C . SER A 1 75 ? 4.162 -1.412 7.454 1.00 0.00 72 SER A C 10
ATOM 16351 O O . SER A 1 75 ? 5.135 -0.765 7.842 1.00 0.00 72 SER A O 10
ATOM 16359 N N . LEU A 1 76 ? 3.443 -1.061 6.407 1.00 0.00 73 LEU A N 10
ATOM 16360 C CA . LEU A 1 76 ? 3.793 0.095 5.604 1.00 0.00 73 LEU A CA 10
ATOM 16361 C C . LEU A 1 76 ? 2.764 1.200 5.750 1.00 0.00 73 LEU A C 10
ATOM 16362 O O . LEU A 1 76 ? 1.589 0.928 5.987 1.00 0.00 73 LEU A O 10
ATOM 16378 N N . VAL A 1 77 ? 3.203 2.443 5.618 1.00 0.00 74 VAL A N 10
ATOM 16379 C CA . VAL A 1 77 ? 2.296 3.569 5.722 1.00 0.00 74 VAL A CA 10
ATOM 16380 C C . VAL A 1 77 ? 2.401 4.460 4.501 1.00 0.00 74 VAL A C 10
ATOM 16381 O O . VAL A 1 77 ? 3.471 4.971 4.179 1.00 0.00 74 VAL A O 10
ATOM 16394 N N . PHE A 1 78 ? 1.284 4.616 3.821 1.00 0.00 75 PHE A N 10
ATOM 16395 C CA . PHE A 1 78 ? 1.205 5.460 2.651 1.00 0.00 75 PHE A CA 10
ATOM 16396 C C . PHE A 1 78 ? 0.378 6.685 3.014 1.00 0.00 75 PHE A C 10
ATOM 16397 O O . PHE A 1 78 ? -0.844 6.609 3.122 1.00 0.00 75 PHE A O 10
ATOM 16414 N N . HIS A 1 79 ? 1.046 7.804 3.237 1.00 0.00 76 HIS A N 10
ATOM 16415 C CA . HIS A 1 79 ? 0.357 9.026 3.631 1.00 0.00 76 HIS A CA 10
ATOM 16416 C C . HIS A 1 79 ? -0.172 9.781 2.423 1.00 0.00 76 HIS A C 10
ATOM 16417 O O . HIS A 1 79 ? 0.590 10.300 1.629 1.00 0.00 76 HIS A O 10
ATOM 16431 N N . PHE A 1 80 ? -1.477 9.885 2.318 1.00 0.00 77 PHE A N 10
ATOM 16432 C CA . PHE A 1 80 ? -2.097 10.615 1.224 1.00 0.00 77 PHE A CA 10
ATOM 16433 C C . PHE A 1 80 ? -2.224 12.076 1.635 1.00 0.00 77 PHE A C 10
ATOM 16434 O O . PHE A 1 80 ? -2.748 12.903 0.907 1.00 0.00 77 PHE A O 10
ATOM 16451 N N . THR A 1 81 ? -1.726 12.367 2.825 1.00 0.00 78 THR A N 10
ATOM 16452 C CA . THR A 1 81 ? -1.764 13.698 3.411 1.00 0.00 78 THR A CA 10
ATOM 16453 C C . THR A 1 81 ? -1.242 14.781 2.457 1.00 0.00 78 THR A C 10
ATOM 16454 O O . THR A 1 81 ? -1.702 15.920 2.490 1.00 0.00 78 THR A O 10
ATOM 16465 N N . GLY A 1 82 ? -0.303 14.413 1.599 1.00 0.00 79 GLY A N 10
ATOM 16466 C CA . GLY A 1 82 ? 0.249 15.363 0.647 1.00 0.00 79 GLY A CA 10
ATOM 16467 C C . GLY A 1 82 ? -0.365 15.193 -0.727 1.00 0.00 79 GLY A C 10
ATOM 16468 O O . GLY A 1 82 ? 0.224 15.570 -1.740 1.00 0.00 79 GLY A O 10
ATOM 16472 N N . THR A 1 83 ? -1.558 14.626 -0.750 1.00 0.00 80 THR A N 10
ATOM 16473 C CA . THR A 1 83 ? -2.276 14.370 -1.979 1.00 0.00 80 THR A CA 10
ATOM 16474 C C . THR A 1 83 ? -3.602 15.127 -1.988 1.00 0.00 80 THR A C 10
ATOM 16475 O O . THR A 1 83 ? -4.365 15.064 -1.019 1.00 0.00 80 THR A O 10
ATOM 16486 N N . PRO A 1 84 ? -3.890 15.868 -3.070 1.00 0.00 81 PRO A N 10
ATOM 16487 C CA . PRO A 1 84 ? -5.135 16.630 -3.201 1.00 0.00 81 PRO A CA 10
ATOM 16488 C C . PRO A 1 84 ? -6.366 15.753 -2.984 1.00 0.00 81 PRO A C 10
ATOM 16489 O O . PRO A 1 84 ? -7.268 16.106 -2.222 1.00 0.00 81 PRO A O 10
ATOM 16500 N N . ASN A 1 85 ? -6.372 14.591 -3.624 1.00 0.00 82 ASN A N 10
ATOM 16501 C CA . ASN A 1 85 ? -7.481 13.653 -3.513 1.00 0.00 82 ASN A CA 10
ATOM 16502 C C . ASN A 1 85 ? -7.107 12.490 -2.597 1.00 0.00 82 ASN A C 10
ATOM 16503 O O . ASN A 1 85 ? -7.360 11.326 -2.896 1.00 0.00 82 ASN A O 10
ATOM 16514 N N . ALA A 1 86 ? -6.505 12.840 -1.473 1.00 0.00 83 ALA A N 10
ATOM 16515 C CA . ALA A 1 86 ? -6.052 11.884 -0.465 1.00 0.00 83 ALA A CA 10
ATOM 16516 C C . ALA A 1 86 ? -7.132 10.930 0.015 1.00 0.00 83 ALA A C 10
ATOM 16517 O O . ALA A 1 86 ? -7.001 9.729 -0.134 1.00 0.00 83 ALA A O 10
ATOM 16524 N N . ARG A 1 87 ? -8.206 11.476 0.561 1.00 0.00 84 ARG A N 10
ATOM 16525 C CA . ARG A 1 87 ? -9.273 10.668 1.148 1.00 0.00 84 ARG A CA 10
ATOM 16526 C C . ARG A 1 87 ? -10.119 9.910 0.128 1.00 0.00 84 ARG A C 10
ATOM 16527 O O . ARG A 1 87 ? -10.441 8.742 0.346 1.00 0.00 84 ARG A O 10
ATOM 16548 N N . GLU A 1 88 ? -10.471 10.548 -0.975 1.00 0.00 85 GLU A N 10
ATOM 16549 C CA . GLU A 1 88 ? -11.297 9.898 -1.980 1.00 0.00 85 GLU A CA 10
ATOM 16550 C C . GLU A 1 88 ? -10.528 8.763 -2.633 1.00 0.00 85 GLU A C 10
ATOM 16551 O O . GLU A 1 88 ? -11.062 7.673 -2.838 1.00 0.00 85 GLU A O 10
ATOM 16563 N N . ASN A 1 89 ? -9.263 9.007 -2.936 1.00 0.00 86 ASN A N 10
ATOM 16564 C CA . ASN A 1 89 ? -8.435 7.979 -3.532 1.00 0.00 86 ASN A CA 10
ATOM 16565 C C . ASN A 1 89 ? -8.054 6.962 -2.474 1.00 0.00 86 ASN A C 10
ATOM 16566 O O . ASN A 1 89 ? -7.828 5.797 -2.780 1.00 0.00 86 ASN A O 10
ATOM 16577 N N . CYS A 1 90 ? -7.978 7.417 -1.226 1.00 0.00 87 CYS A N 10
ATOM 16578 C CA . CYS A 1 90 ? -7.659 6.543 -0.109 1.00 0.00 87 CYS A CA 10
ATOM 16579 C C . CYS A 1 90 ? -8.708 5.447 -0.032 1.00 0.00 87 CYS A C 10
ATOM 16580 O O . CYS A 1 90 ? -8.373 4.267 0.020 1.00 0.00 87 CYS A O 10
ATOM 16588 N N . ASP A 1 91 ? -9.984 5.838 -0.062 1.00 0.00 88 ASP A N 10
ATOM 16589 C CA . ASP A 1 91 ? -11.068 4.864 -0.018 1.00 0.00 88 ASP A CA 10
ATOM 16590 C C . ASP A 1 91 ? -11.052 4.034 -1.289 1.00 0.00 88 ASP A C 10
ATOM 16591 O O . ASP A 1 91 ? -11.186 2.817 -1.240 1.00 0.00 88 ASP A O 10
ATOM 16600 N N . MET A 1 92 ? -10.861 4.701 -2.425 1.00 0.00 89 MET A N 10
ATOM 16601 C CA . MET A 1 92 ? -10.802 4.019 -3.713 1.00 0.00 89 MET A CA 10
ATOM 16602 C C . MET A 1 92 ? -9.741 2.920 -3.666 1.00 0.00 89 MET A C 10
ATOM 16603 O O . MET A 1 92 ? -9.955 1.813 -4.162 1.00 0.00 89 MET A O 10
ATOM 16617 N N . ILE A 1 93 ? -8.600 3.236 -3.057 1.00 0.00 90 ILE A N 10
ATOM 16618 C CA . ILE A 1 93 ? -7.523 2.274 -2.896 1.00 0.00 90 ILE A CA 10
ATOM 16619 C C . ILE A 1 93 ? -7.954 1.192 -1.923 1.00 0.00 90 ILE A C 10
ATOM 16620 O O . ILE A 1 93 ? -7.968 0.026 -2.263 1.00 0.00 90 ILE A O 10
ATOM 16636 N N . THR A 1 94 ? -8.334 1.613 -0.719 1.00 0.00 91 THR A N 10
ATOM 16637 C CA . THR A 1 94 ? -8.755 0.702 0.340 1.00 0.00 91 THR A CA 10
ATOM 16638 C C . THR A 1 94 ? -9.846 -0.253 -0.123 1.00 0.00 91 THR A C 10
ATOM 16639 O O . THR A 1 94 ? -9.802 -1.441 0.182 1.00 0.00 91 THR A O 10
ATOM 16650 N N . ASN A 1 95 ? -10.823 0.268 -0.846 1.00 0.00 92 ASN A N 10
ATOM 16651 C CA . ASN A 1 95 ? -11.915 -0.549 -1.345 1.00 0.00 92 ASN A CA 10
ATOM 16652 C C . ASN A 1 95 ? -11.383 -1.628 -2.270 1.00 0.00 92 ASN A C 10
ATOM 16653 O O . ASN A 1 95 ? -11.610 -2.812 -2.038 1.00 0.00 92 ASN A O 10
ATOM 16664 N N . GLU A 1 96 ? -10.651 -1.214 -3.299 1.00 0.00 93 GLU A N 10
ATOM 16665 C CA . GLU A 1 96 ? -10.071 -2.154 -4.249 1.00 0.00 93 GLU A CA 10
ATOM 16666 C C . GLU A 1 96 ? -9.090 -3.075 -3.537 1.00 0.00 93 GLU A C 10
ATOM 16667 O O . GLU A 1 96 ? -9.131 -4.287 -3.702 1.00 0.00 93 GLU A O 10
ATOM 16679 N N . LEU A 1 97 ? -8.233 -2.473 -2.728 1.00 0.00 94 LEU A N 10
ATOM 16680 C CA . LEU A 1 97 ? -7.217 -3.191 -1.976 1.00 0.00 94 LEU A CA 10
ATOM 16681 C C . LEU A 1 97 ? -7.838 -4.247 -1.076 1.00 0.00 94 LEU A C 10
ATOM 16682 O O . LEU A 1 97 ? -7.639 -5.431 -1.294 1.00 0.00 94 LEU A O 10
ATOM 16698 N N . ARG A 1 98 ? -8.646 -3.813 -0.116 1.00 0.00 95 ARG A N 10
ATOM 16699 C CA . ARG A 1 98 ? -9.270 -4.726 0.836 1.00 0.00 95 ARG A CA 10
ATOM 16700 C C . ARG A 1 98 ? -10.112 -5.784 0.126 1.00 0.00 95 ARG A C 10
ATOM 16701 O O . ARG A 1 98 ? -10.061 -6.962 0.483 1.00 0.00 95 ARG A O 10
ATOM 16722 N N . ASN A 1 99 ? -10.873 -5.370 -0.882 1.00 0.00 96 ASN A N 10
ATOM 16723 C CA . ASN A 1 99 ? -11.701 -6.309 -1.636 1.00 0.00 96 ASN A CA 10
ATOM 16724 C C . ASN A 1 99 ? -10.829 -7.319 -2.362 1.00 0.00 96 ASN A C 10
ATOM 16725 O O . ASN A 1 99 ? -11.050 -8.524 -2.262 1.00 0.00 96 ASN A O 10
ATOM 16736 N N . ALA A 1 100 ? -9.829 -6.823 -3.082 1.00 0.00 97 ALA A N 10
ATOM 16737 C CA . ALA A 1 100 ? -8.924 -7.682 -3.830 1.00 0.00 97 ALA A CA 10
ATOM 16738 C C . ALA A 1 100 ? -8.131 -8.586 -2.897 1.00 0.00 97 ALA A C 10
ATOM 16739 O O . ALA A 1 100 ? -7.890 -9.751 -3.219 1.00 0.00 97 ALA A O 10
ATOM 16746 N N . ILE A 1 101 ? -7.724 -8.055 -1.744 1.00 0.00 98 ILE A N 10
ATOM 16747 C CA . ILE A 1 101 ? -6.989 -8.850 -0.770 1.00 0.00 98 ILE A CA 10
ATOM 16748 C C . ILE A 1 101 ? -7.856 -10.037 -0.354 1.00 0.00 98 ILE A C 10
ATOM 16749 O O . ILE A 1 101 ? -7.396 -11.179 -0.294 1.00 0.00 98 ILE A O 10
ATOM 16765 N N . GLN A 1 102 ? -9.131 -9.753 -0.105 1.00 0.00 99 GLN A N 10
ATOM 16766 C CA . GLN A 1 102 ? -10.092 -10.775 0.287 1.00 0.00 99 GLN A CA 10
ATOM 16767 C C . GLN A 1 102 ? -10.374 -11.715 -0.882 1.00 0.00 99 GLN A C 10
ATOM 16768 O O . GLN A 1 102 ? -10.705 -12.883 -0.686 1.00 0.00 99 GLN A O 10
ATOM 16782 N N . ARG A 1 103 ? -10.237 -11.196 -2.100 1.00 0.00 100 ARG A N 10
ATOM 16783 C CA . ARG A 1 103 ? -10.466 -11.987 -3.305 1.00 0.00 100 ARG A CA 10
ATOM 16784 C C . ARG A 1 103 ? -9.431 -13.099 -3.424 1.00 0.00 100 ARG A C 10
ATOM 16785 O O . ARG A 1 103 ? -9.709 -14.139 -4.000 1.00 0.00 100 ARG A O 10
ATOM 16806 N N . GLN A 1 104 ? -8.220 -12.854 -2.935 1.00 0.00 101 GLN A N 10
ATOM 16807 C CA . GLN A 1 104 ? -7.176 -13.877 -2.953 1.00 0.00 101 GLN A CA 10
ATOM 16808 C C . GLN A 1 104 ? -7.300 -14.763 -1.712 1.00 0.00 101 GLN A C 10
ATOM 16809 O O . GLN A 1 104 ? -6.888 -15.919 -1.700 1.00 0.00 101 GLN A O 10
ATOM 16823 N N . ARG A 1 105 ? -7.862 -14.178 -0.663 1.00 0.00 102 ARG A N 10
ATOM 16824 C CA . ARG A 1 105 ? -8.049 -14.847 0.621 1.00 0.00 102 ARG A CA 10
ATOM 16825 C C . ARG A 1 105 ? -9.278 -15.759 0.657 1.00 0.00 102 ARG A C 10
ATOM 16826 O O . ARG A 1 105 ? -9.463 -16.480 1.635 1.00 0.00 102 ARG A O 10
ATOM 16847 N N . GLU A 1 106 ? -10.125 -15.681 -0.376 1.00 0.00 103 GLU A N 10
ATOM 16848 C CA . GLU A 1 106 ? -11.368 -16.473 -0.461 1.00 0.00 103 GLU A CA 10
ATOM 16849 C C . GLU A 1 106 ? -11.228 -17.880 0.138 1.00 0.00 103 GLU A C 10
ATOM 16850 O O . GLU A 1 106 ? -11.882 -18.206 1.130 1.00 0.00 103 GLU A O 10
ATOM 16862 N N . GLY A 1 107 ? -10.380 -18.694 -0.458 1.00 0.00 104 GLY A N 10
ATOM 16863 C CA . GLY A 1 107 ? -10.152 -20.035 0.029 1.00 0.00 104 GLY A CA 10
ATOM 16864 C C . GLY A 1 107 ? -8.673 -20.327 0.112 1.00 0.00 104 GLY A C 10
ATOM 16865 O O . GLY A 1 107 ? -8.233 -21.165 0.903 1.00 0.00 104 GLY A O 10
ATOM 16869 N N . SER A 1 108 ? -7.904 -19.620 -0.707 1.00 0.00 105 SER A N 10
ATOM 16870 C CA . SER A 1 108 ? -6.460 -19.765 -0.744 1.00 0.00 105 SER A CA 10
ATOM 16871 C C . SER A 1 108 ? -5.820 -19.049 0.448 1.00 0.00 105 SER A C 10
ATOM 16872 O O . SER A 1 108 ? -5.020 -18.124 0.285 1.00 0.00 105 SER A O 10
ATOM 16880 N N . GLN A 1 109 ? -6.187 -19.487 1.647 1.00 0.00 106 GLN A N 10
ATOM 16881 C CA . GLN A 1 109 ? -5.673 -18.904 2.876 1.00 0.00 106 GLN A CA 10
ATOM 16882 C C . GLN A 1 109 ? -4.188 -19.195 3.043 1.00 0.00 106 GLN A C 10
ATOM 16883 O O . GLN A 1 109 ? -3.798 -20.254 3.535 1.00 0.00 106 GLN A O 10
ATOM 16897 N N . SER A 1 110 ? -3.369 -18.250 2.615 1.00 0.00 107 SER A N 10
ATOM 16898 C CA . SER A 1 110 ? -1.928 -18.374 2.712 1.00 0.00 107 SER A CA 10
ATOM 16899 C C . SER A 1 110 ? -1.466 -18.103 4.141 1.00 0.00 107 SER A C 10
ATOM 16900 O O . SER A 1 110 ? -1.470 -16.957 4.600 1.00 0.00 107 SER A O 10
ATOM 16908 N N . LYS A 1 111 ? -1.098 -19.163 4.841 1.00 0.00 108 LYS A N 10
ATOM 16909 C CA . LYS A 1 111 ? -0.639 -19.067 6.216 1.00 0.00 108 LYS A CA 10
ATOM 16910 C C . LYS A 1 111 ? -0.027 -20.400 6.619 1.00 0.00 108 LYS A C 10
ATOM 16911 O O . LYS A 1 111 ? -0.113 -21.345 5.802 1.00 0.00 108 LYS A O 10
ATOM 16931 N N . MET A 1 4 ? -1.872 -5.004 -14.053 1.00 0.00 1 MET A N 11
ATOM 16932 C CA . MET A 1 4 ? -2.721 -6.171 -14.398 1.00 0.00 1 MET A CA 11
ATOM 16933 C C . MET A 1 4 ? -3.978 -5.720 -15.125 1.00 0.00 1 MET A C 11
ATOM 16934 O O . MET A 1 4 ? -4.141 -5.989 -16.312 1.00 0.00 1 MET A O 11
ATOM 16948 N N . GLY A 1 5 ? -4.857 -5.030 -14.415 1.00 0.00 2 GLY A N 11
ATOM 16949 C CA . GLY A 1 5 ? -6.079 -4.550 -15.021 1.00 0.00 2 GLY A CA 11
ATOM 16950 C C . GLY A 1 5 ? -6.268 -3.078 -14.762 1.00 0.00 2 GLY A C 11
ATOM 16951 O O . GLY A 1 5 ? -5.379 -2.272 -15.053 1.00 0.00 2 GLY A O 11
ATOM 16955 N N . ASP A 1 6 ? -7.412 -2.715 -14.211 1.00 0.00 3 ASP A N 11
ATOM 16956 C CA . ASP A 1 6 ? -7.674 -1.324 -13.904 1.00 0.00 3 ASP A CA 11
ATOM 16957 C C . ASP A 1 6 ? -7.218 -1.034 -12.485 1.00 0.00 3 ASP A C 11
ATOM 16958 O O . ASP A 1 6 ? -8.007 -1.023 -11.541 1.00 0.00 3 ASP A O 11
ATOM 16967 N N . ARG A 1 7 ? -5.912 -0.850 -12.356 1.00 0.00 4 ARG A N 11
ATOM 16968 C CA . ARG A 1 7 ? -5.280 -0.573 -11.080 1.00 0.00 4 ARG A CA 11
ATOM 16969 C C . ARG A 1 7 ? -5.781 0.744 -10.492 1.00 0.00 4 ARG A C 11
ATOM 16970 O O . ARG A 1 7 ? -5.959 1.729 -11.206 1.00 0.00 4 ARG A O 11
ATOM 16991 N N . VAL A 1 8 ? -6.037 0.760 -9.198 1.00 0.00 5 VAL A N 11
ATOM 16992 C CA . VAL A 1 8 ? -6.463 1.989 -8.553 1.00 0.00 5 VAL A CA 11
ATOM 16993 C C . VAL A 1 8 ? -5.238 2.778 -8.209 1.00 0.00 5 VAL A C 11
ATOM 16994 O O . VAL A 1 8 ? -4.321 2.275 -7.563 1.00 0.00 5 VAL A O 11
ATOM 17007 N N . GLU A 1 9 ? -5.219 3.998 -8.686 1.00 0.00 6 GLU A N 11
ATOM 17008 C CA . GLU A 1 9 ? -4.100 4.868 -8.478 1.00 0.00 6 GLU A CA 11
ATOM 17009 C C . GLU A 1 9 ? -4.433 5.996 -7.505 1.00 0.00 6 GLU A C 11
ATOM 17010 O O . GLU A 1 9 ? -5.488 6.623 -7.581 1.00 0.00 6 GLU A O 11
ATOM 17022 N N . ALA A 1 10 ? -3.510 6.221 -6.592 1.00 0.00 7 ALA A N 11
ATOM 17023 C CA . ALA A 1 10 ? -3.609 7.246 -5.563 1.00 0.00 7 ALA A CA 11
ATOM 17024 C C . ALA A 1 10 ? -2.223 7.479 -5.024 1.00 0.00 7 ALA A C 11
ATOM 17025 O O . ALA A 1 10 ? -1.673 6.613 -4.374 1.00 0.00 7 ALA A O 11
ATOM 17032 N N . LEU A 1 11 ? -1.636 8.627 -5.285 1.00 0.00 8 LEU A N 11
ATOM 17033 C CA . LEU A 1 11 ? -0.289 8.840 -4.809 1.00 0.00 8 LEU A CA 11
ATOM 17034 C C . LEU A 1 11 ? -0.281 9.094 -3.315 1.00 0.00 8 LEU A C 11
ATOM 17035 O O . LEU A 1 11 ? -1.202 9.695 -2.760 1.00 0.00 8 LEU A O 11
ATOM 17051 N N . ALA A 1 12 ? 0.762 8.601 -2.680 1.00 0.00 9 ALA A N 11
ATOM 17052 C CA . ALA A 1 12 ? 0.930 8.722 -1.253 1.00 0.00 9 ALA A CA 11
ATOM 17053 C C . ALA A 1 12 ? 2.407 8.763 -0.902 1.00 0.00 9 ALA A C 11
ATOM 17054 O O . ALA A 1 12 ? 3.257 8.434 -1.727 1.00 0.00 9 ALA A O 11
ATOM 17061 N N . ILE A 1 13 ? 2.701 9.183 0.314 1.00 0.00 10 ILE A N 11
ATOM 17062 C CA . ILE A 1 13 ? 4.065 9.274 0.788 1.00 0.00 10 ILE A CA 11
ATOM 17063 C C . ILE A 1 13 ? 4.474 8.010 1.529 1.00 0.00 10 ILE A C 11
ATOM 17064 O O . ILE A 1 13 ? 3.928 7.690 2.582 1.00 0.00 10 ILE A O 11
ATOM 17080 N N . PHE A 1 14 ? 5.415 7.288 0.957 1.00 0.00 11 PHE A N 11
ATOM 17081 C CA . PHE A 1 14 ? 5.944 6.097 1.575 1.00 0.00 11 PHE A CA 11
ATOM 17082 C C . PHE A 1 14 ? 7.385 6.373 1.983 1.00 0.00 11 PHE A C 11
ATOM 17083 O O . PHE A 1 14 ? 8.251 6.516 1.125 1.00 0.00 11 PHE A O 11
ATOM 17100 N N . ARG A 1 15 ? 7.636 6.464 3.288 1.00 0.00 12 ARG A N 11
ATOM 17101 C CA . ARG A 1 15 ? 8.973 6.752 3.798 1.00 0.00 12 ARG A CA 11
ATOM 17102 C C . ARG A 1 15 ? 9.534 8.021 3.146 1.00 0.00 12 ARG A C 11
ATOM 17103 O O . ARG A 1 15 ? 10.614 8.017 2.543 1.00 0.00 12 ARG A O 11
ATOM 17124 N N . LYS A 1 16 ? 8.774 9.106 3.288 1.00 0.00 13 LYS A N 11
ATOM 17125 C CA . LYS A 1 16 ? 9.116 10.403 2.724 1.00 0.00 13 LYS A CA 11
ATOM 17126 C C . LYS A 1 16 ? 9.296 10.379 1.214 1.00 0.00 13 LYS A C 11
ATOM 17127 O O . LYS A 1 16 ? 10.065 11.168 0.663 1.00 0.00 13 LYS A O 11
ATOM 17146 N N . LYS A 1 17 ? 8.592 9.473 0.566 1.00 0.00 14 LYS A N 11
ATOM 17147 C CA . LYS A 1 17 ? 8.597 9.373 -0.883 1.00 0.00 14 LYS A CA 11
ATOM 17148 C C . LYS A 1 17 ? 7.168 9.551 -1.347 1.00 0.00 14 LYS A C 11
ATOM 17149 O O . LYS A 1 17 ? 6.299 8.819 -0.913 1.00 0.00 14 LYS A O 11
ATOM 17168 N N . GLN A 1 18 ? 6.905 10.513 -2.196 1.00 0.00 15 GLN A N 11
ATOM 17169 C CA . GLN A 1 18 ? 5.553 10.723 -2.653 1.00 0.00 15 GLN A CA 11
ATOM 17170 C C . GLN A 1 18 ? 5.433 10.207 -4.068 1.00 0.00 15 GLN A C 11
ATOM 17171 O O . GLN A 1 18 ? 5.917 10.812 -5.023 1.00 0.00 15 GLN A O 11
ATOM 17185 N N . GLY A 1 19 ? 4.792 9.071 -4.186 1.00 0.00 16 GLY A N 11
ATOM 17186 C CA . GLY A 1 19 ? 4.622 8.460 -5.468 1.00 0.00 16 GLY A CA 11
ATOM 17187 C C . GLY A 1 19 ? 3.247 7.879 -5.616 1.00 0.00 16 GLY A C 11
ATOM 17188 O O . GLY A 1 19 ? 2.437 7.972 -4.701 1.00 0.00 16 GLY A O 11
ATOM 17192 N N . VAL A 1 20 ? 3.013 7.205 -6.719 1.00 0.00 17 VAL A N 11
ATOM 17193 C CA . VAL A 1 20 ? 1.698 6.659 -7.008 1.00 0.00 17 VAL A CA 11
ATOM 17194 C C . VAL A 1 20 ? 1.481 5.289 -6.362 1.00 0.00 17 VAL A C 11
ATOM 17195 O O . VAL A 1 20 ? 2.328 4.402 -6.466 1.00 0.00 17 VAL A O 11
ATOM 17208 N N . LEU A 1 21 ? 0.351 5.138 -5.689 1.00 0.00 18 LEU A N 11
ATOM 17209 C CA . LEU A 1 21 ? -0.029 3.874 -5.079 1.00 0.00 18 LEU A CA 11
ATOM 17210 C C . LEU A 1 21 ? -1.016 3.196 -6.024 1.00 0.00 18 LEU A C 11
ATOM 17211 O O . LEU A 1 21 ? -2.090 3.737 -6.280 1.00 0.00 18 LEU A O 11
ATOM 17227 N N . SER A 1 22 ? -0.647 2.047 -6.570 1.00 0.00 19 SER A N 11
ATOM 17228 C CA . SER A 1 22 ? -1.510 1.350 -7.517 1.00 0.00 19 SER A CA 11
ATOM 17229 C C . SER A 1 22 ? -1.936 -0.030 -6.990 1.00 0.00 19 SER A C 11
ATOM 17230 O O . SER A 1 22 ? -1.204 -0.664 -6.225 1.00 0.00 19 SER A O 11
ATOM 17238 N N . ILE A 1 23 ? -3.122 -0.492 -7.399 1.00 0.00 20 ILE A N 11
ATOM 17239 C CA . ILE A 1 23 ? -3.650 -1.779 -6.922 1.00 0.00 20 ILE A CA 11
ATOM 17240 C C . ILE A 1 23 ? -3.991 -2.768 -8.051 1.00 0.00 20 ILE A C 11
ATOM 17241 O O . ILE A 1 23 ? -5.011 -2.615 -8.717 1.00 0.00 20 ILE A O 11
ATOM 17257 N N . ASP A 1 24 ? -3.136 -3.774 -8.261 1.00 0.00 21 ASP A N 11
ATOM 17258 C CA . ASP A 1 24 ? -3.393 -4.820 -9.269 1.00 0.00 21 ASP A CA 11
ATOM 17259 C C . ASP A 1 24 ? -3.013 -6.214 -8.759 1.00 0.00 21 ASP A C 11
ATOM 17260 O O . ASP A 1 24 ? -1.944 -6.719 -9.101 1.00 0.00 21 ASP A O 11
ATOM 17269 N N . SER A 1 25 ? -3.884 -6.810 -7.923 1.00 0.00 22 SER A N 11
ATOM 17270 C CA . SER A 1 25 ? -3.725 -8.168 -7.341 1.00 0.00 22 SER A CA 11
ATOM 17271 C C . SER A 1 25 ? -2.584 -8.183 -6.333 1.00 0.00 22 SER A C 11
ATOM 17272 O O . SER A 1 25 ? -2.503 -9.020 -5.411 1.00 0.00 22 SER A O 11
ATOM 17280 N N . ARG A 1 26 ? -1.716 -7.235 -6.521 1.00 0.00 23 ARG A N 11
ATOM 17281 C CA . ARG A 1 26 ? -0.590 -7.037 -5.694 1.00 0.00 23 ARG A CA 11
ATOM 17282 C C . ARG A 1 26 ? -0.523 -5.552 -5.398 1.00 0.00 23 ARG A C 11
ATOM 17283 O O . ARG A 1 26 ? -0.595 -4.734 -6.318 1.00 0.00 23 ARG A O 11
ATOM 17304 N N . LEU A 1 27 ? -0.448 -5.209 -4.133 1.00 0.00 24 LEU A N 11
ATOM 17305 C CA . LEU A 1 27 ? -0.386 -3.820 -3.721 1.00 0.00 24 LEU A CA 11
ATOM 17306 C C . LEU A 1 27 ? 0.972 -3.249 -4.107 1.00 0.00 24 LEU A C 11
ATOM 17307 O O . LEU A 1 27 ? 1.995 -3.621 -3.534 1.00 0.00 24 LEU A O 11
ATOM 17323 N N . LYS A 1 28 ? 0.974 -2.361 -5.100 1.00 0.00 25 LYS A N 11
ATOM 17324 C CA . LYS A 1 28 ? 2.214 -1.786 -5.601 1.00 0.00 25 LYS A CA 11
ATOM 17325 C C . LYS A 1 28 ? 2.244 -0.264 -5.509 1.00 0.00 25 LYS A C 11
ATOM 17326 O O . LYS A 1 28 ? 1.470 0.425 -6.169 1.00 0.00 25 LYS A O 11
ATOM 17345 N N . TRP A 1 29 ? 3.142 0.252 -4.692 1.00 0.00 26 TRP A N 11
ATOM 17346 C CA . TRP A 1 29 ? 3.324 1.687 -4.571 1.00 0.00 26 TRP A CA 11
ATOM 17347 C C . TRP A 1 29 ? 4.666 2.036 -5.180 1.00 0.00 26 TRP A C 11
ATOM 17348 O O . TRP A 1 29 ? 5.622 1.267 -5.066 1.00 0.00 26 TRP A O 11
ATOM 17369 N N . THR A 1 30 ? 4.745 3.183 -5.806 1.00 0.00 27 THR A N 11
ATOM 17370 C CA . THR A 1 30 ? 5.970 3.613 -6.446 1.00 0.00 27 THR A CA 11
ATOM 17371 C C . THR A 1 30 ? 6.336 5.024 -6.030 1.00 0.00 27 THR A C 11
ATOM 17372 O O . THR A 1 30 ? 5.462 5.876 -5.933 1.00 0.00 27 THR A O 11
ATOM 17383 N N . GLY A 1 31 ? 7.624 5.266 -5.814 1.00 0.00 28 GLY A N 11
ATOM 17384 C CA . GLY A 1 31 ? 8.077 6.583 -5.408 1.00 0.00 28 GLY A CA 11
ATOM 17385 C C . GLY A 1 31 ? 8.236 7.536 -6.573 1.00 0.00 28 GLY A C 11
ATOM 17386 O O . GLY A 1 31 ? 7.995 7.169 -7.724 1.00 0.00 28 GLY A O 11
ATOM 17390 N N . GLU A 1 32 ? 8.659 8.752 -6.269 1.00 0.00 29 GLU A N 11
ATOM 17391 C CA . GLU A 1 32 ? 8.859 9.780 -7.278 1.00 0.00 29 GLU A CA 11
ATOM 17392 C C . GLU A 1 32 ? 10.222 9.600 -7.941 1.00 0.00 29 GLU A C 11
ATOM 17393 O O . GLU A 1 32 ? 10.372 9.788 -9.148 1.00 0.00 29 GLU A O 11
ATOM 17405 N N . GLY A 1 33 ? 11.207 9.215 -7.141 1.00 0.00 30 GLY A N 11
ATOM 17406 C CA . GLY A 1 33 ? 12.544 8.997 -7.652 1.00 0.00 30 GLY A CA 11
ATOM 17407 C C . GLY A 1 33 ? 12.831 7.525 -7.854 1.00 0.00 30 GLY A C 11
ATOM 17408 O O . GLY A 1 33 ? 13.966 7.075 -7.703 1.00 0.00 30 GLY A O 11
ATOM 17412 N N . LYS A 1 34 ? 11.795 6.773 -8.193 1.00 0.00 31 LYS A N 11
ATOM 17413 C CA . LYS A 1 34 ? 11.928 5.345 -8.410 1.00 0.00 31 LYS A CA 11
ATOM 17414 C C . LYS A 1 34 ? 11.274 4.934 -9.720 1.00 0.00 31 LYS A C 11
ATOM 17415 O O . LYS A 1 34 ? 10.067 5.073 -9.889 1.00 0.00 31 LYS A O 11
ATOM 17434 N N . THR A 1 35 ? 12.079 4.423 -10.640 1.00 0.00 32 THR A N 11
ATOM 17435 C CA . THR A 1 35 ? 11.585 3.966 -11.932 1.00 0.00 32 THR A CA 11
ATOM 17436 C C . THR A 1 35 ? 10.919 2.598 -11.794 1.00 0.00 32 THR A C 11
ATOM 17437 O O . THR A 1 35 ? 10.419 2.026 -12.759 1.00 0.00 32 THR A O 11
ATOM 17448 N N . THR A 1 36 ? 10.933 2.088 -10.574 1.00 0.00 33 THR A N 11
ATOM 17449 C CA . THR A 1 36 ? 10.348 0.802 -10.249 1.00 0.00 33 THR A CA 11
ATOM 17450 C C . THR A 1 36 ? 9.545 0.926 -8.960 1.00 0.00 33 THR A C 11
ATOM 17451 O O . THR A 1 36 ? 9.784 1.850 -8.175 1.00 0.00 33 THR A O 11
ATOM 17462 N N . PRO A 1 37 ? 8.588 0.019 -8.716 1.00 0.00 34 PRO A N 11
ATOM 17463 C CA . PRO A 1 37 ? 7.779 0.047 -7.495 1.00 0.00 34 PRO A CA 11
ATOM 17464 C C . PRO A 1 37 ? 8.646 -0.027 -6.238 1.00 0.00 34 PRO A C 11
ATOM 17465 O O . PRO A 1 37 ? 9.729 -0.620 -6.245 1.00 0.00 34 PRO A O 11
ATOM 17476 N N . SER A 1 38 ? 8.187 0.609 -5.178 1.00 0.00 35 SER A N 11
ATOM 17477 C CA . SER A 1 38 ? 8.904 0.605 -3.915 1.00 0.00 35 SER A CA 11
ATOM 17478 C C . SER A 1 38 ? 8.184 -0.296 -2.921 1.00 0.00 35 SER A C 11
ATOM 17479 O O . SER A 1 38 ? 8.799 -0.882 -2.033 1.00 0.00 35 SER A O 11
ATOM 17487 N N . VAL A 1 39 ? 6.870 -0.396 -3.079 1.00 0.00 36 VAL A N 11
ATOM 17488 C CA . VAL A 1 39 ? 6.062 -1.247 -2.228 1.00 0.00 36 VAL A CA 11
ATOM 17489 C C . VAL A 1 39 ? 5.338 -2.252 -3.093 1.00 0.00 36 VAL A C 11
ATOM 17490 O O . VAL A 1 39 ? 4.266 -1.964 -3.605 1.00 0.00 36 VAL A O 11
ATOM 17503 N N . ASP A 1 40 ? 5.941 -3.403 -3.302 1.00 0.00 37 ASP A N 11
ATOM 17504 C CA . ASP A 1 40 ? 5.300 -4.433 -4.096 1.00 0.00 37 ASP A CA 11
ATOM 17505 C C . ASP A 1 40 ? 5.014 -5.615 -3.199 1.00 0.00 37 ASP A C 11
ATOM 17506 O O . ASP A 1 40 ? 5.865 -6.479 -2.993 1.00 0.00 37 ASP A O 11
ATOM 17515 N N . ILE A 1 41 ? 3.814 -5.642 -2.649 1.00 0.00 38 ILE A N 11
ATOM 17516 C CA . ILE A 1 41 ? 3.419 -6.711 -1.760 1.00 0.00 38 ILE A CA 11
ATOM 17517 C C . ILE A 1 41 ? 2.077 -7.270 -2.194 1.00 0.00 38 ILE A C 11
ATOM 17518 O O . ILE A 1 41 ? 1.088 -6.546 -2.295 1.00 0.00 38 ILE A O 11
ATOM 17534 N N . ALA A 1 42 ? 2.055 -8.556 -2.457 1.00 0.00 39 ALA A N 11
ATOM 17535 C CA . ALA A 1 42 ? 0.853 -9.235 -2.901 1.00 0.00 39 ALA A CA 11
ATOM 17536 C C . ALA A 1 42 ? -0.190 -9.314 -1.797 1.00 0.00 39 ALA A C 11
ATOM 17537 O O . ALA A 1 42 ? 0.120 -9.115 -0.627 1.00 0.00 39 ALA A O 11
ATOM 17544 N N . PHE A 1 43 ? -1.430 -9.613 -2.174 1.00 0.00 40 PHE A N 11
ATOM 17545 C CA . PHE A 1 43 ? -2.517 -9.707 -1.195 1.00 0.00 40 PHE A CA 11
ATOM 17546 C C . PHE A 1 43 ? -2.350 -10.890 -0.248 1.00 0.00 40 PHE A C 11
ATOM 17547 O O . PHE A 1 43 ? -2.944 -10.927 0.830 1.00 0.00 40 PHE A O 11
ATOM 17564 N N . ASP A 1 44 ? -1.521 -11.838 -0.645 1.00 0.00 41 ASP A N 11
ATOM 17565 C CA . ASP A 1 44 ? -1.238 -13.006 0.171 1.00 0.00 41 ASP A CA 11
ATOM 17566 C C . ASP A 1 44 ? -0.178 -12.623 1.192 1.00 0.00 41 ASP A C 11
ATOM 17567 O O . ASP A 1 44 ? 0.147 -13.376 2.109 1.00 0.00 41 ASP A O 11
ATOM 17576 N N . ALA A 1 45 ? 0.316 -11.404 1.025 1.00 0.00 42 ALA A N 11
ATOM 17577 C CA . ALA A 1 45 ? 1.310 -10.819 1.894 1.00 0.00 42 ALA A CA 11
ATOM 17578 C C . ALA A 1 45 ? 0.713 -9.593 2.578 1.00 0.00 42 ALA A C 11
ATOM 17579 O O . ALA A 1 45 ? 1.418 -8.749 3.098 1.00 0.00 42 ALA A O 11
ATOM 17586 N N . ILE A 1 46 ? -0.611 -9.508 2.566 1.00 0.00 43 ILE A N 11
ATOM 17587 C CA . ILE A 1 46 ? -1.324 -8.422 3.222 1.00 0.00 43 ILE A CA 11
ATOM 17588 C C . ILE A 1 46 ? -2.312 -9.050 4.168 1.00 0.00 43 ILE A C 11
ATOM 17589 O O . ILE A 1 46 ? -3.328 -9.609 3.756 1.00 0.00 43 ILE A O 11
ATOM 17605 N N . SER A 1 47 ? -1.996 -8.976 5.433 1.00 0.00 44 SER A N 11
ATOM 17606 C CA . SER A 1 47 ? -2.808 -9.602 6.438 1.00 0.00 44 SER A CA 11
ATOM 17607 C C . SER A 1 47 ? -4.003 -8.719 6.793 1.00 0.00 44 SER A C 11
ATOM 17608 O O . SER A 1 47 ? -5.109 -9.215 7.021 1.00 0.00 44 SER A O 11
ATOM 17616 N N . ASN A 1 48 ? -3.775 -7.410 6.768 1.00 0.00 45 ASN A N 11
ATOM 17617 C CA . ASN A 1 48 ? -4.798 -6.418 7.098 1.00 0.00 45 ASN A CA 11
ATOM 17618 C C . ASN A 1 48 ? -4.205 -5.026 6.919 1.00 0.00 45 ASN A C 11
ATOM 17619 O O . ASN A 1 48 ? -3.016 -4.902 6.634 1.00 0.00 45 ASN A O 11
ATOM 17630 N N . LEU A 1 49 ? -5.014 -3.983 7.050 1.00 0.00 46 LEU A N 11
ATOM 17631 C CA . LEU A 1 49 ? -4.511 -2.627 6.901 1.00 0.00 46 LEU A CA 11
ATOM 17632 C C . LEU A 1 49 ? -5.356 -1.634 7.699 1.00 0.00 46 LEU A C 11
ATOM 17633 O O . LEU A 1 49 ? -6.451 -1.963 8.156 1.00 0.00 46 LEU A O 11
ATOM 17649 N N . GLN A 1 50 ? -4.831 -0.422 7.875 1.00 0.00 47 GLN A N 11
ATOM 17650 C CA . GLN A 1 50 ? -5.536 0.632 8.590 1.00 0.00 47 GLN A CA 11
ATOM 17651 C C . GLN A 1 50 ? -5.444 1.935 7.799 1.00 0.00 47 GLN A C 11
ATOM 17652 O O . GLN A 1 50 ? -4.384 2.296 7.306 1.00 0.00 47 GLN A O 11
ATOM 17666 N N . THR A 1 51 ? -6.553 2.628 7.670 1.00 0.00 48 THR A N 11
ATOM 17667 C CA . THR A 1 51 ? -6.600 3.872 6.915 1.00 0.00 48 THR A CA 11
ATOM 17668 C C . THR A 1 51 ? -7.062 5.026 7.792 1.00 0.00 48 THR A C 11
ATOM 17669 O O . THR A 1 51 ? -7.640 4.801 8.857 1.00 0.00 48 THR A O 11
ATOM 17680 N N . THR A 1 52 ? -6.750 6.254 7.381 1.00 0.00 49 THR A N 11
ATOM 17681 C CA . THR A 1 52 ? -7.175 7.430 8.126 1.00 0.00 49 THR A CA 11
ATOM 17682 C C . THR A 1 52 ? -8.691 7.423 8.358 1.00 0.00 49 THR A C 11
ATOM 17683 O O . THR A 1 52 ? -9.450 6.999 7.485 1.00 0.00 49 THR A O 11
ATOM 17694 N N . PRO A 1 53 ? -9.153 7.912 9.523 1.00 0.00 50 PRO A N 11
ATOM 17695 C CA . PRO A 1 53 ? -10.583 7.929 9.875 1.00 0.00 50 PRO A CA 11
ATOM 17696 C C . PRO A 1 53 ? -11.392 9.001 9.136 1.00 0.00 50 PRO A C 11
ATOM 17697 O O . PRO A 1 53 ? -12.188 9.710 9.753 1.00 0.00 50 PRO A O 11
ATOM 17708 N N . ALA A 1 54 ? -11.191 9.087 7.820 1.00 0.00 51 ALA A N 11
ATOM 17709 C CA . ALA A 1 54 ? -11.887 10.048 6.955 1.00 0.00 51 ALA A CA 11
ATOM 17710 C C . ALA A 1 54 ? -11.573 11.500 7.322 1.00 0.00 51 ALA A C 11
ATOM 17711 O O . ALA A 1 54 ? -10.799 12.167 6.634 1.00 0.00 51 ALA A O 11
ATOM 17718 N N . SER A 1 55 ? -12.170 11.978 8.405 1.00 0.00 52 SER A N 11
ATOM 17719 C CA . SER A 1 55 ? -11.976 13.342 8.866 1.00 0.00 52 SER A CA 11
ATOM 17720 C C . SER A 1 55 ? -10.601 13.516 9.509 1.00 0.00 52 SER A C 11
ATOM 17721 O O . SER A 1 55 ? -10.472 13.618 10.730 1.00 0.00 52 SER A O 11
ATOM 17729 N N . ASN A 1 56 ? -9.574 13.523 8.681 1.00 0.00 53 ASN A N 11
ATOM 17730 C CA . ASN A 1 56 ? -8.214 13.687 9.152 1.00 0.00 53 ASN A CA 11
ATOM 17731 C C . ASN A 1 56 ? -7.388 14.428 8.114 1.00 0.00 53 ASN A C 11
ATOM 17732 O O . ASN A 1 56 ? -7.348 14.024 6.952 1.00 0.00 53 ASN A O 11
ATOM 17743 N N . PRO A 1 57 ? -6.740 15.536 8.510 1.00 0.00 54 PRO A N 11
ATOM 17744 C CA . PRO A 1 57 ? -5.898 16.323 7.603 1.00 0.00 54 PRO A CA 11
ATOM 17745 C C . PRO A 1 57 ? -4.782 15.469 7.016 1.00 0.00 54 PRO A C 11
ATOM 17746 O O . PRO A 1 57 ? -4.525 15.489 5.813 1.00 0.00 54 PRO A O 11
ATOM 17757 N N . LYS A 1 58 ? -4.136 14.704 7.885 1.00 0.00 55 LYS A N 11
ATOM 17758 C CA . LYS A 1 58 ? -3.061 13.820 7.474 1.00 0.00 55 LYS A CA 11
ATOM 17759 C C . LYS A 1 58 ? -3.638 12.480 7.022 1.00 0.00 55 LYS A C 11
ATOM 17760 O O . LYS A 1 58 ? -3.605 11.494 7.760 1.00 0.00 55 LYS A O 11
ATOM 17779 N N . VAL A 1 59 ? -4.178 12.476 5.809 1.00 0.00 56 VAL A N 11
ATOM 17780 C CA . VAL A 1 59 ? -4.786 11.288 5.208 1.00 0.00 56 VAL A CA 11
ATOM 17781 C C . VAL A 1 59 ? -3.736 10.237 4.909 1.00 0.00 56 VAL A C 11
ATOM 17782 O O . VAL A 1 59 ? -2.686 10.560 4.364 1.00 0.00 56 VAL A O 11
ATOM 17795 N N . MET A 1 60 ? -3.970 9.000 5.313 1.00 0.00 57 MET A N 11
ATOM 17796 C CA . MET A 1 60 ? -2.995 7.958 5.057 1.00 0.00 57 MET A CA 11
ATOM 17797 C C . MET A 1 60 ? -3.619 6.567 4.854 1.00 0.00 57 MET A C 11
ATOM 17798 O O . MET A 1 60 ? -4.826 6.372 5.017 1.00 0.00 57 MET A O 11
ATOM 17812 N N . ILE A 1 61 ? -2.749 5.614 4.516 1.00 0.00 58 ILE A N 11
ATOM 17813 C CA . ILE A 1 61 ? -3.094 4.202 4.338 1.00 0.00 58 ILE A CA 11
ATOM 17814 C C . ILE A 1 61 ? -1.943 3.360 4.905 1.00 0.00 58 ILE A C 11
ATOM 17815 O O . ILE A 1 61 ? -0.802 3.483 4.467 1.00 0.00 58 ILE A O 11
ATOM 17831 N N . ARG A 1 62 ? -2.238 2.544 5.905 1.00 0.00 59 ARG A N 11
ATOM 17832 C CA . ARG A 1 62 ? -1.236 1.682 6.526 1.00 0.00 59 ARG A CA 11
ATOM 17833 C C . ARG A 1 62 ? -1.535 0.245 6.174 1.00 0.00 59 ARG A C 11
ATOM 17834 O O . ARG A 1 62 ? -2.676 -0.175 6.272 1.00 0.00 59 ARG A O 11
ATOM 17855 N N . VAL A 1 63 ? -0.528 -0.515 5.795 1.00 0.00 60 VAL A N 11
ATOM 17856 C CA . VAL A 1 63 ? -0.743 -1.905 5.433 1.00 0.00 60 VAL A CA 11
ATOM 17857 C C . VAL A 1 63 ? 0.103 -2.843 6.284 1.00 0.00 60 VAL A C 11
ATOM 17858 O O . VAL A 1 63 ? 1.290 -2.599 6.502 1.00 0.00 60 VAL A O 11
ATOM 17871 N N . PHE A 1 64 ? -0.522 -3.906 6.769 1.00 0.00 61 PHE A N 11
ATOM 17872 C CA . PHE A 1 64 ? 0.158 -4.909 7.570 1.00 0.00 61 PHE A CA 11
ATOM 17873 C C . PHE A 1 64 ? 0.474 -6.095 6.670 1.00 0.00 61 PHE A C 11
ATOM 17874 O O . PHE A 1 64 ? -0.424 -6.768 6.161 1.00 0.00 61 PHE A O 11
ATOM 17891 N N . ILE A 1 65 ? 1.754 -6.334 6.483 1.00 0.00 62 ILE A N 11
ATOM 17892 C CA . ILE A 1 65 ? 2.234 -7.367 5.585 1.00 0.00 62 ILE A CA 11
ATOM 17893 C C . ILE A 1 65 ? 2.457 -8.720 6.254 1.00 0.00 62 ILE A C 11
ATOM 17894 O O . ILE A 1 65 ? 3.082 -8.815 7.312 1.00 0.00 62 ILE A O 11
ATOM 17910 N N . VAL A 1 66 ? 1.926 -9.760 5.617 1.00 0.00 63 VAL A N 11
ATOM 17911 C CA . VAL A 1 66 ? 2.122 -11.127 6.062 1.00 0.00 63 VAL A CA 11
ATOM 17912 C C . VAL A 1 66 ? 3.443 -11.537 5.452 1.00 0.00 63 VAL A C 11
ATOM 17913 O O . VAL A 1 66 ? 3.892 -10.893 4.507 1.00 0.00 63 VAL A O 11
ATOM 17926 N N . VAL A 1 67 ? 4.078 -12.578 5.921 1.00 0.00 64 VAL A N 11
ATOM 17927 C CA . VAL A 1 67 ? 5.361 -12.900 5.349 1.00 0.00 64 VAL A CA 11
ATOM 17928 C C . VAL A 1 67 ? 5.259 -13.623 4.042 1.00 0.00 64 VAL A C 11
ATOM 17929 O O . VAL A 1 67 ? 4.797 -14.764 3.977 1.00 0.00 64 VAL A O 11
ATOM 17942 N N . LYS A 1 68 ? 5.671 -12.945 3.009 1.00 0.00 65 LYS A N 11
ATOM 17943 C CA . LYS A 1 68 ? 5.780 -13.569 1.725 1.00 0.00 65 LYS A CA 11
ATOM 17944 C C . LYS A 1 68 ? 7.010 -14.456 1.860 1.00 0.00 65 LYS A C 11
ATOM 17945 O O . LYS A 1 68 ? 7.912 -14.116 2.633 1.00 0.00 65 LYS A O 11
ATOM 17964 N N . GLU A 1 69 ? 7.078 -15.576 1.175 1.00 0.00 66 GLU A N 11
ATOM 17965 C CA . GLU A 1 69 ? 8.221 -16.453 1.367 1.00 0.00 66 GLU A CA 11
ATOM 17966 C C . GLU A 1 69 ? 9.534 -15.796 0.918 1.00 0.00 66 GLU A C 11
ATOM 17967 O O . GLU A 1 69 ? 9.754 -15.516 -0.257 1.00 0.00 66 GLU A O 11
ATOM 17979 N N . GLY A 1 70 ? 10.400 -15.531 1.884 1.00 0.00 67 GLY A N 11
ATOM 17980 C CA . GLY A 1 70 ? 11.687 -14.941 1.576 1.00 0.00 67 GLY A CA 11
ATOM 17981 C C . GLY A 1 70 ? 11.968 -13.657 2.335 1.00 0.00 67 GLY A C 11
ATOM 17982 O O . GLY A 1 70 ? 13.104 -13.185 2.351 1.00 0.00 67 GLY A O 11
ATOM 17986 N N . GLU A 1 71 ? 10.950 -13.093 2.970 1.00 0.00 68 GLU A N 11
ATOM 17987 C CA . GLU A 1 71 ? 11.121 -11.852 3.714 1.00 0.00 68 GLU A CA 11
ATOM 17988 C C . GLU A 1 71 ? 10.585 -11.994 5.133 1.00 0.00 68 GLU A C 11
ATOM 17989 O O . GLU A 1 71 ? 10.591 -13.090 5.693 1.00 0.00 68 GLU A O 11
ATOM 18001 N N . ASP A 1 72 ? 10.129 -10.884 5.703 1.00 0.00 69 ASP A N 11
ATOM 18002 C CA . ASP A 1 72 ? 9.584 -10.867 7.059 1.00 0.00 69 ASP A CA 11
ATOM 18003 C C . ASP A 1 72 ? 8.304 -10.037 7.113 1.00 0.00 69 ASP A C 11
ATOM 18004 O O . ASP A 1 72 ? 8.076 -9.187 6.250 1.00 0.00 69 ASP A O 11
ATOM 18013 N N . PRO A 1 73 ? 7.441 -10.272 8.122 1.00 0.00 70 PRO A N 11
ATOM 18014 C CA . PRO A 1 73 ? 6.191 -9.518 8.281 1.00 0.00 70 PRO A CA 11
ATOM 18015 C C . PRO A 1 73 ? 6.490 -8.058 8.637 1.00 0.00 70 PRO A C 11
ATOM 18016 O O . PRO A 1 73 ? 7.220 -7.785 9.588 1.00 0.00 70 PRO A O 11
ATOM 18027 N N . THR A 1 74 ? 5.937 -7.123 7.884 1.00 0.00 71 THR A N 11
ATOM 18028 C CA . THR A 1 74 ? 6.193 -5.708 8.133 1.00 0.00 71 THR A CA 11
ATOM 18029 C C . THR A 1 74 ? 4.925 -4.876 7.969 1.00 0.00 71 THR A C 11
ATOM 18030 O O . THR A 1 74 ? 3.885 -5.393 7.592 1.00 0.00 71 THR A O 11
ATOM 18041 N N . SER A 1 75 ? 5.009 -3.595 8.286 1.00 0.00 72 SER A N 11
ATOM 18042 C CA . SER A 1 75 ? 3.888 -2.689 8.125 1.00 0.00 72 SER A CA 11
ATOM 18043 C C . SER A 1 75 ? 4.363 -1.450 7.377 1.00 0.00 72 SER A C 11
ATOM 18044 O O . SER A 1 75 ? 5.390 -0.860 7.723 1.00 0.00 72 SER A O 11
ATOM 18052 N N . LEU A 1 76 ? 3.639 -1.073 6.340 1.00 0.00 73 LEU A N 11
ATOM 18053 C CA . LEU A 1 76 ? 4.017 0.076 5.533 1.00 0.00 73 LEU A CA 11
ATOM 18054 C C . LEU A 1 76 ? 2.986 1.185 5.648 1.00 0.00 73 LEU A C 11
ATOM 18055 O O . LEU A 1 76 ? 1.812 0.918 5.909 1.00 0.00 73 LEU A O 11
ATOM 18071 N N . VAL A 1 77 ? 3.418 2.425 5.464 1.00 0.00 74 VAL A N 11
ATOM 18072 C CA . VAL A 1 77 ? 2.507 3.552 5.549 1.00 0.00 74 VAL A CA 11
ATOM 18073 C C . VAL A 1 77 ? 2.607 4.439 4.321 1.00 0.00 74 VAL A C 11
ATOM 18074 O O . VAL A 1 77 ? 3.694 4.864 3.930 1.00 0.00 74 VAL A O 11
ATOM 18087 N N . PHE A 1 78 ? 1.462 4.692 3.717 1.00 0.00 75 PHE A N 11
ATOM 18088 C CA . PHE A 1 78 ? 1.366 5.547 2.553 1.00 0.00 75 PHE A CA 11
ATOM 18089 C C . PHE A 1 78 ? 0.556 6.776 2.931 1.00 0.00 75 PHE A C 11
ATOM 18090 O O . PHE A 1 78 ? -0.658 6.699 3.106 1.00 0.00 75 PHE A O 11
ATOM 18107 N N . HIS A 1 79 ? 1.229 7.898 3.091 1.00 0.00 76 HIS A N 11
ATOM 18108 C CA . HIS A 1 79 ? 0.558 9.126 3.484 1.00 0.00 76 HIS A CA 11
ATOM 18109 C C . HIS A 1 79 ? -0.011 9.857 2.275 1.00 0.00 76 HIS A C 11
ATOM 18110 O O . HIS A 1 79 ? 0.727 10.357 1.446 1.00 0.00 76 HIS A O 11
ATOM 18124 N N . PHE A 1 80 ? -1.322 9.963 2.205 1.00 0.00 77 PHE A N 11
ATOM 18125 C CA . PHE A 1 80 ? -1.973 10.677 1.112 1.00 0.00 77 PHE A CA 11
ATOM 18126 C C . PHE A 1 80 ? -2.099 12.139 1.514 1.00 0.00 77 PHE A C 11
ATOM 18127 O O . PHE A 1 80 ? -2.716 12.943 0.832 1.00 0.00 77 PHE A O 11
ATOM 18144 N N . THR A 1 81 ? -1.494 12.453 2.650 1.00 0.00 78 THR A N 11
ATOM 18145 C CA . THR A 1 81 ? -1.503 13.788 3.226 1.00 0.00 78 THR A CA 11
ATOM 18146 C C . THR A 1 81 ? -1.094 14.865 2.212 1.00 0.00 78 THR A C 11
ATOM 18147 O O . THR A 1 81 ? -1.593 15.988 2.254 1.00 0.00 78 THR A O 11
ATOM 18158 N N . GLY A 1 82 ? -0.207 14.509 1.292 1.00 0.00 79 GLY A N 11
ATOM 18159 C CA . GLY A 1 82 ? 0.231 15.453 0.280 1.00 0.00 79 GLY A CA 11
ATOM 18160 C C . GLY A 1 82 ? -0.435 15.178 -1.052 1.00 0.00 79 GLY A C 11
ATOM 18161 O O . GLY A 1 82 ? 0.152 15.396 -2.111 1.00 0.00 79 GLY A O 11
ATOM 18165 N N . THR A 1 83 ? -1.667 14.698 -0.989 1.00 0.00 80 THR A N 11
ATOM 18166 C CA . THR A 1 83 ? -2.429 14.362 -2.173 1.00 0.00 80 THR A CA 11
ATOM 18167 C C . THR A 1 83 ? -3.786 15.061 -2.141 1.00 0.00 80 THR A C 11
ATOM 18168 O O . THR A 1 83 ? -4.481 15.025 -1.124 1.00 0.00 80 THR A O 11
ATOM 18179 N N . PRO A 1 84 ? -4.172 15.728 -3.245 1.00 0.00 81 PRO A N 11
ATOM 18180 C CA . PRO A 1 84 ? -5.452 16.434 -3.340 1.00 0.00 81 PRO A CA 11
ATOM 18181 C C . PRO A 1 84 ? -6.630 15.542 -2.954 1.00 0.00 81 PRO A C 11
ATOM 18182 O O . PRO A 1 84 ? -7.406 15.876 -2.059 1.00 0.00 81 PRO A O 11
ATOM 18193 N N . ASN A 1 85 ? -6.733 14.395 -3.611 1.00 0.00 82 ASN A N 11
ATOM 18194 C CA . ASN A 1 85 ? -7.808 13.445 -3.344 1.00 0.00 82 ASN A CA 11
ATOM 18195 C C . ASN A 1 85 ? -7.321 12.353 -2.399 1.00 0.00 82 ASN A C 11
ATOM 18196 O O . ASN A 1 85 ? -7.520 11.169 -2.638 1.00 0.00 82 ASN A O 11
ATOM 18207 N N . ALA A 1 86 ? -6.684 12.779 -1.322 1.00 0.00 83 ALA A N 11
ATOM 18208 C CA . ALA A 1 86 ? -6.125 11.884 -0.312 1.00 0.00 83 ALA A CA 11
ATOM 18209 C C . ALA A 1 86 ? -7.133 10.890 0.259 1.00 0.00 83 ALA A C 11
ATOM 18210 O O . ALA A 1 86 ? -6.943 9.696 0.119 1.00 0.00 83 ALA A O 11
ATOM 18217 N N . ARG A 1 87 ? -8.212 11.378 0.868 1.00 0.00 84 ARG A N 11
ATOM 18218 C CA . ARG A 1 87 ? -9.213 10.492 1.490 1.00 0.00 84 ARG A CA 11
ATOM 18219 C C . ARG A 1 87 ? -10.051 9.791 0.443 1.00 0.00 84 ARG A C 11
ATOM 18220 O O . ARG A 1 87 ? -10.420 8.627 0.596 1.00 0.00 84 ARG A O 11
ATOM 18241 N N . GLU A 1 88 ? -10.328 10.509 -0.620 1.00 0.00 85 GLU A N 11
ATOM 18242 C CA . GLU A 1 88 ? -11.148 10.013 -1.699 1.00 0.00 85 GLU A CA 11
ATOM 18243 C C . GLU A 1 88 ? -10.461 8.853 -2.388 1.00 0.00 85 GLU A C 11
ATOM 18244 O O . GLU A 1 88 ? -11.050 7.789 -2.578 1.00 0.00 85 GLU A O 11
ATOM 18256 N N . ASN A 1 89 ? -9.206 9.047 -2.740 1.00 0.00 86 ASN A N 11
ATOM 18257 C CA . ASN A 1 89 ? -8.449 7.995 -3.376 1.00 0.00 86 ASN A CA 11
ATOM 18258 C C . ASN A 1 89 ? -8.048 6.964 -2.340 1.00 0.00 86 ASN A C 11
ATOM 18259 O O . ASN A 1 89 ? -7.846 5.802 -2.668 1.00 0.00 86 ASN A O 11
ATOM 18270 N N . CYS A 1 90 ? -7.931 7.398 -1.086 1.00 0.00 87 CYS A N 11
ATOM 18271 C CA . CYS A 1 90 ? -7.592 6.492 0.003 1.00 0.00 87 CYS A CA 11
ATOM 18272 C C . CYS A 1 90 ? -8.670 5.428 0.101 1.00 0.00 87 CYS A C 11
ATOM 18273 O O . CYS A 1 90 ? -8.363 4.240 0.154 1.00 0.00 87 CYS A O 11
ATOM 18281 N N . ASP A 1 91 ? -9.939 5.849 0.088 1.00 0.00 88 ASP A N 11
ATOM 18282 C CA . ASP A 1 91 ? -11.035 4.893 0.162 1.00 0.00 88 ASP A CA 11
ATOM 18283 C C . ASP A 1 91 ? -11.074 4.068 -1.111 1.00 0.00 88 ASP A C 11
ATOM 18284 O O . ASP A 1 91 ? -11.244 2.857 -1.061 1.00 0.00 88 ASP A O 11
ATOM 18293 N N . MET A 1 92 ? -10.892 4.729 -2.251 1.00 0.00 89 MET A N 11
ATOM 18294 C CA . MET A 1 92 ? -10.880 4.040 -3.538 1.00 0.00 89 MET A CA 11
ATOM 18295 C C . MET A 1 92 ? -9.823 2.939 -3.519 1.00 0.00 89 MET A C 11
ATOM 18296 O O . MET A 1 92 ? -10.078 1.808 -3.938 1.00 0.00 89 MET A O 11
ATOM 18310 N N . ILE A 1 93 ? -8.634 3.281 -3.021 1.00 0.00 90 ILE A N 11
ATOM 18311 C CA . ILE A 1 93 ? -7.548 2.322 -2.896 1.00 0.00 90 ILE A CA 11
ATOM 18312 C C . ILE A 1 93 ? -7.965 1.226 -1.931 1.00 0.00 90 ILE A C 11
ATOM 18313 O O . ILE A 1 93 ? -8.122 0.084 -2.323 1.00 0.00 90 ILE A O 11
ATOM 18329 N N . THR A 1 94 ? -8.199 1.621 -0.684 1.00 0.00 91 THR A N 11
ATOM 18330 C CA . THR A 1 94 ? -8.572 0.709 0.389 1.00 0.00 91 THR A CA 11
ATOM 18331 C C . THR A 1 94 ? -9.742 -0.199 0.036 1.00 0.00 91 THR A C 11
ATOM 18332 O O . THR A 1 94 ? -9.713 -1.383 0.348 1.00 0.00 91 THR A O 11
ATOM 18343 N N . ASN A 1 95 ? -10.768 0.344 -0.598 1.00 0.00 92 ASN A N 11
ATOM 18344 C CA . ASN A 1 95 ? -11.930 -0.453 -0.952 1.00 0.00 92 ASN A CA 11
ATOM 18345 C C . ASN A 1 95 ? -11.549 -1.577 -1.895 1.00 0.00 92 ASN A C 11
ATOM 18346 O O . ASN A 1 95 ? -11.689 -2.747 -1.547 1.00 0.00 92 ASN A O 11
ATOM 18357 N N . GLU A 1 96 ? -11.019 -1.226 -3.060 1.00 0.00 93 GLU A N 11
ATOM 18358 C CA . GLU A 1 96 ? -10.625 -2.227 -4.041 1.00 0.00 93 GLU A CA 11
ATOM 18359 C C . GLU A 1 96 ? -9.469 -3.067 -3.515 1.00 0.00 93 GLU A C 11
ATOM 18360 O O . GLU A 1 96 ? -9.395 -4.266 -3.772 1.00 0.00 93 GLU A O 11
ATOM 18372 N N . LEU A 1 97 ? -8.578 -2.428 -2.768 1.00 0.00 94 LEU A N 11
ATOM 18373 C CA . LEU A 1 97 ? -7.442 -3.109 -2.169 1.00 0.00 94 LEU A CA 11
ATOM 18374 C C . LEU A 1 97 ? -7.960 -4.188 -1.232 1.00 0.00 94 LEU A C 11
ATOM 18375 O O . LEU A 1 97 ? -7.761 -5.365 -1.478 1.00 0.00 94 LEU A O 11
ATOM 18391 N N . ARG A 1 98 ? -8.685 -3.767 -0.198 1.00 0.00 95 ARG A N 11
ATOM 18392 C CA . ARG A 1 98 ? -9.246 -4.683 0.792 1.00 0.00 95 ARG A CA 11
ATOM 18393 C C . ARG A 1 98 ? -10.119 -5.744 0.123 1.00 0.00 95 ARG A C 11
ATOM 18394 O O . ARG A 1 98 ? -10.024 -6.928 0.453 1.00 0.00 95 ARG A O 11
ATOM 18415 N N . ASN A 1 99 ? -10.973 -5.316 -0.810 1.00 0.00 96 ASN A N 11
ATOM 18416 C CA . ASN A 1 99 ? -11.846 -6.243 -1.534 1.00 0.00 96 ASN A CA 11
ATOM 18417 C C . ASN A 1 99 ? -11.021 -7.315 -2.232 1.00 0.00 96 ASN A C 11
ATOM 18418 O O . ASN A 1 99 ? -11.261 -8.513 -2.064 1.00 0.00 96 ASN A O 11
ATOM 18429 N N . ALA A 1 100 ? -10.039 -6.876 -3.005 1.00 0.00 97 ALA A N 11
ATOM 18430 C CA . ALA A 1 100 ? -9.180 -7.787 -3.741 1.00 0.00 97 ALA A CA 11
ATOM 18431 C C . ALA A 1 100 ? -8.282 -8.592 -2.806 1.00 0.00 97 ALA A C 11
ATOM 18432 O O . ALA A 1 100 ? -7.975 -9.751 -3.092 1.00 0.00 97 ALA A O 11
ATOM 18439 N N . ILE A 1 101 ? -7.858 -7.983 -1.696 1.00 0.00 98 ILE A N 11
ATOM 18440 C CA . ILE A 1 101 ? -7.012 -8.675 -0.727 1.00 0.00 98 ILE A CA 11
ATOM 18441 C C . ILE A 1 101 ? -7.768 -9.867 -0.145 1.00 0.00 98 ILE A C 11
ATOM 18442 O O . ILE A 1 101 ? -7.237 -10.974 -0.064 1.00 0.00 98 ILE A O 11
ATOM 18458 N N . GLN A 1 102 ? -9.019 -9.635 0.241 1.00 0.00 99 GLN A N 11
ATOM 18459 C CA . GLN A 1 102 ? -9.850 -10.692 0.806 1.00 0.00 99 GLN A CA 11
ATOM 18460 C C . GLN A 1 102 ? -10.206 -11.709 -0.269 1.00 0.00 99 GLN A C 11
ATOM 18461 O O . GLN A 1 102 ? -10.289 -12.902 0.003 1.00 0.00 99 GLN A O 11
ATOM 18475 N N . ARG A 1 103 ? -10.396 -11.235 -1.496 1.00 0.00 100 ARG A N 11
ATOM 18476 C CA . ARG A 1 103 ? -10.709 -12.121 -2.611 1.00 0.00 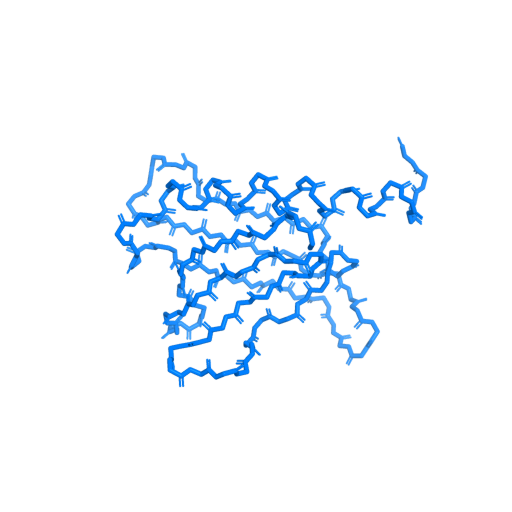100 ARG A CA 11
ATOM 18477 C C . ARG A 1 103 ? -9.567 -13.116 -2.803 1.00 0.00 100 ARG A C 11
ATOM 18478 O O . ARG A 1 103 ? -9.764 -14.217 -3.304 1.00 0.00 100 ARG A O 11
ATOM 18499 N N . GLN A 1 104 ? -8.373 -12.709 -2.386 1.00 0.00 101 GLN A N 11
ATOM 18500 C CA . GLN A 1 104 ? -7.186 -13.547 -2.483 1.00 0.00 101 GLN A CA 11
ATOM 18501 C C . GLN A 1 104 ? -7.250 -14.682 -1.462 1.00 0.00 101 GLN A C 11
ATOM 18502 O O . GLN A 1 104 ? -6.561 -15.691 -1.599 1.00 0.00 101 GLN A O 11
ATOM 18516 N N . ARG A 1 105 ? -8.066 -14.502 -0.428 1.00 0.00 102 ARG A N 11
ATOM 18517 C CA . ARG A 1 105 ? -8.218 -15.516 0.605 1.00 0.00 102 ARG A CA 11
ATOM 18518 C C . ARG A 1 105 ? -9.070 -16.670 0.092 1.00 0.00 102 ARG A C 11
ATOM 18519 O O . ARG A 1 105 ? -8.581 -17.786 -0.094 1.00 0.00 102 ARG A O 11
ATOM 18540 N N . GLU A 1 106 ? -10.340 -16.373 -0.158 1.00 0.00 103 GLU A N 11
ATOM 18541 C CA . GLU A 1 106 ? -11.296 -17.360 -0.646 1.00 0.00 103 GLU A CA 11
ATOM 18542 C C . GLU A 1 106 ? -10.938 -17.818 -2.057 1.00 0.00 103 GLU A C 11
ATOM 18543 O O . GLU A 1 106 ? -11.034 -19.003 -2.385 1.00 0.00 103 GLU A O 11
ATOM 18555 N N . GLY A 1 107 ? -10.523 -16.874 -2.884 1.00 0.00 104 GLY A N 11
ATOM 18556 C CA . GLY A 1 107 ? -10.149 -17.190 -4.244 1.00 0.00 104 GLY A CA 11
ATOM 18557 C C . GLY A 1 107 ? -8.658 -17.084 -4.447 1.00 0.00 104 GLY A C 11
ATOM 18558 O O . GLY A 1 107 ? -8.188 -16.316 -5.287 1.00 0.00 104 GLY A O 11
ATOM 18562 N N . SER A 1 108 ? -7.916 -17.864 -3.668 1.00 0.00 105 SER A N 11
ATOM 18563 C CA . SER A 1 108 ? -6.459 -17.874 -3.721 1.00 0.00 105 SER A CA 11
ATOM 18564 C C . SER A 1 108 ? -5.943 -18.167 -5.129 1.00 0.00 105 SER A C 11
ATOM 18565 O O . SER A 1 108 ? -4.899 -17.654 -5.535 1.00 0.00 105 SER A O 11
ATOM 18573 N N . GLN A 1 109 ? -6.679 -18.989 -5.867 1.00 0.00 106 GLN A N 11
ATOM 18574 C CA . GLN A 1 109 ? -6.306 -19.341 -7.230 1.00 0.00 106 GLN A CA 11
ATOM 18575 C C . GLN A 1 109 ? -6.562 -18.160 -8.164 1.00 0.00 106 GLN A C 11
ATOM 18576 O O . GLN A 1 109 ? -5.632 -17.563 -8.705 1.00 0.00 106 GLN A O 11
ATOM 18590 N N . SER A 1 110 ? -7.832 -17.834 -8.345 1.00 0.00 107 SER A N 11
ATOM 18591 C CA . SER A 1 110 ? -8.243 -16.728 -9.196 1.00 0.00 107 SER A CA 11
ATOM 18592 C C . SER A 1 110 ? -9.627 -16.265 -8.771 1.00 0.00 107 SER A C 11
ATOM 18593 O O . SER A 1 110 ? -9.828 -15.108 -8.397 1.00 0.00 107 SER A O 11
ATOM 18601 N N . LYS A 1 111 ? -10.568 -17.193 -8.807 1.00 0.00 108 LYS A N 11
ATOM 18602 C CA . LYS A 1 111 ? -11.938 -16.916 -8.416 1.00 0.00 108 LYS A CA 11
ATOM 18603 C C . LYS A 1 111 ? -12.183 -17.494 -7.036 1.00 0.00 108 LYS A C 11
ATOM 18604 O O . LYS A 1 111 ? -13.114 -17.041 -6.347 1.00 0.00 108 LYS A O 11
ATOM 18624 N N . MET A 1 4 ? -5.669 -6.343 -12.253 1.00 0.00 1 MET A N 12
ATOM 18625 C CA . MET A 1 4 ? -6.462 -6.598 -13.481 1.00 0.00 1 MET A CA 12
ATOM 18626 C C . MET A 1 4 ? -7.925 -6.318 -13.195 1.00 0.00 1 MET A C 12
ATOM 18627 O O . MET A 1 4 ? -8.613 -7.146 -12.599 1.00 0.00 1 MET A O 12
ATOM 18641 N N . GLY A 1 5 ? -8.399 -5.151 -13.606 1.00 0.00 2 GLY A N 12
ATOM 18642 C CA . GLY A 1 5 ? -9.777 -4.780 -13.345 1.00 0.00 2 GLY A CA 12
ATOM 18643 C C . GLY A 1 5 ? -9.886 -4.079 -12.010 1.00 0.00 2 GLY A C 12
ATOM 18644 O O . GLY A 1 5 ? -10.527 -3.042 -11.888 1.00 0.00 2 GLY A O 12
ATOM 18648 N N . ASP A 1 6 ? -9.204 -4.649 -11.025 1.00 0.00 3 ASP A N 12
ATOM 18649 C CA . ASP A 1 6 ? -9.152 -4.113 -9.669 1.00 0.00 3 ASP A CA 12
ATOM 18650 C C . ASP A 1 6 ? -8.030 -3.087 -9.567 1.00 0.00 3 ASP A C 12
ATOM 18651 O O . ASP A 1 6 ? -7.502 -2.820 -8.489 1.00 0.00 3 ASP A O 12
ATOM 18660 N N . ARG A 1 7 ? -7.698 -2.510 -10.714 1.00 0.00 4 ARG A N 12
ATOM 18661 C CA . ARG A 1 7 ? -6.632 -1.527 -10.828 1.00 0.00 4 ARG A CA 12
ATOM 18662 C C . ARG A 1 7 ? -7.086 -0.145 -10.354 1.00 0.00 4 ARG A C 12
ATOM 18663 O O . ARG A 1 7 ? -8.030 0.430 -10.904 1.00 0.00 4 ARG A O 12
ATOM 18684 N N . VAL A 1 8 ? -6.408 0.382 -9.342 1.00 0.00 5 VAL A N 12
ATOM 18685 C CA . VAL A 1 8 ? -6.703 1.711 -8.802 1.00 0.00 5 VAL A CA 12
ATOM 18686 C C . VAL A 1 8 ? -5.412 2.426 -8.498 1.00 0.00 5 VAL A C 12
ATOM 18687 O O . VAL A 1 8 ? -4.427 1.804 -8.101 1.00 0.00 5 VAL A O 12
ATOM 18700 N N . GLU A 1 9 ? -5.414 3.725 -8.718 1.00 0.00 6 GLU A N 12
ATOM 18701 C CA . GLU A 1 9 ? -4.244 4.520 -8.489 1.00 0.00 6 GLU A CA 12
ATOM 18702 C C . GLU A 1 9 ? -4.533 5.677 -7.529 1.00 0.00 6 GLU A C 12
ATOM 18703 O O . GLU A 1 9 ? -5.627 6.239 -7.508 1.00 0.00 6 GLU A O 12
ATOM 18715 N N . ALA A 1 10 ? -3.539 5.984 -6.714 1.00 0.00 7 ALA A N 12
ATOM 18716 C CA . ALA A 1 10 ? -3.608 7.047 -5.719 1.00 0.00 7 ALA A CA 12
ATOM 18717 C C . ALA A 1 10 ? -2.214 7.325 -5.220 1.00 0.00 7 ALA A C 12
ATOM 18718 O O . ALA A 1 10 ? -1.636 6.491 -4.555 1.00 0.00 7 ALA A O 12
ATOM 18725 N N . LEU A 1 11 ? -1.648 8.473 -5.526 1.00 0.00 8 LEU A N 12
ATOM 18726 C CA . LEU A 1 11 ? -0.300 8.719 -5.061 1.00 0.00 8 LEU A CA 12
ATOM 18727 C C . LEU A 1 11 ? -0.304 9.012 -3.571 1.00 0.00 8 LEU A C 12
ATOM 18728 O O . LEU A 1 11 ? -1.166 9.726 -3.063 1.00 0.00 8 LEU A O 12
ATOM 18744 N N . ALA A 1 12 ? 0.651 8.423 -2.885 1.00 0.00 9 ALA A N 12
ATOM 18745 C CA . ALA A 1 12 ? 0.786 8.572 -1.454 1.00 0.00 9 ALA A CA 12
ATOM 18746 C C . ALA A 1 12 ? 2.250 8.671 -1.072 1.00 0.00 9 ALA A C 12
ATOM 18747 O O . ALA A 1 12 ? 3.132 8.366 -1.873 1.00 0.00 9 ALA A O 12
ATOM 18754 N N . ILE A 1 13 ? 2.494 9.114 0.141 1.00 0.00 10 ILE A N 12
ATOM 18755 C CA . ILE A 1 13 ? 3.838 9.264 0.655 1.00 0.00 10 ILE A CA 12
ATOM 18756 C C . ILE A 1 13 ? 4.279 8.019 1.412 1.00 0.00 10 ILE A C 12
ATOM 18757 O O . ILE A 1 13 ? 3.802 7.753 2.512 1.00 0.00 10 ILE A O 12
ATOM 18773 N N . PHE A 1 14 ? 5.172 7.255 0.814 1.00 0.00 11 PHE A N 12
ATOM 18774 C CA . PHE A 1 14 ? 5.699 6.069 1.451 1.00 0.00 11 PHE A CA 12
ATOM 18775 C C . PHE A 1 14 ? 7.078 6.372 2.015 1.00 0.00 11 PHE A C 12
ATOM 18776 O O . PHE A 1 14 ? 8.030 6.544 1.261 1.00 0.00 11 PHE A O 12
ATOM 18793 N N . ARG A 1 15 ? 7.173 6.454 3.338 1.00 0.00 12 ARG A N 12
ATOM 18794 C CA . ARG A 1 15 ? 8.437 6.736 4.010 1.00 0.00 12 ARG A CA 12
ATOM 18795 C C . ARG A 1 15 ? 9.111 8.001 3.454 1.00 0.00 12 ARG A C 12
ATOM 18796 O O . ARG A 1 15 ? 10.315 8.004 3.179 1.00 0.00 12 ARG A O 12
ATOM 18817 N N . LYS A 1 16 ? 8.316 9.070 3.332 1.00 0.00 13 LYS A N 12
ATOM 18818 C CA . LYS A 1 16 ? 8.768 10.369 2.823 1.00 0.00 13 LYS A CA 12
ATOM 18819 C C . LYS A 1 16 ? 8.980 10.364 1.310 1.00 0.00 13 LYS A C 12
ATOM 18820 O O . LYS A 1 16 ? 9.765 11.152 0.774 1.00 0.00 13 LYS A O 12
ATOM 18839 N N . LYS A 1 17 ? 8.292 9.469 0.629 1.00 0.00 14 LYS A N 12
ATOM 18840 C CA . LYS A 1 17 ? 8.357 9.393 -0.819 1.00 0.00 14 LYS A CA 12
ATOM 18841 C C . LYS A 1 17 ? 6.953 9.580 -1.368 1.00 0.00 14 LYS A C 12
ATOM 18842 O O . LYS A 1 17 ? 6.071 8.815 -1.031 1.00 0.00 14 LYS A O 12
ATOM 18861 N N . GLN A 1 18 ? 6.727 10.577 -2.199 1.00 0.00 15 GLN A N 12
ATOM 18862 C CA . GLN A 1 18 ? 5.401 10.775 -2.740 1.00 0.00 15 GLN A CA 12
ATOM 18863 C C . GLN A 1 18 ? 5.350 10.168 -4.126 1.00 0.00 15 GLN A C 12
ATOM 18864 O O . GLN A 1 18 ? 5.918 10.695 -5.082 1.00 0.00 15 GLN A O 12
ATOM 18878 N N . GLY A 1 19 ? 4.692 9.043 -4.224 1.00 0.00 16 GLY A N 12
ATOM 18879 C CA . GLY A 1 19 ? 4.594 8.366 -5.484 1.00 0.00 16 GLY A CA 12
ATOM 18880 C C . GLY A 1 19 ? 3.233 7.773 -5.679 1.00 0.00 16 GLY A C 12
ATOM 18881 O O . GLY A 1 19 ? 2.400 7.836 -4.785 1.00 0.00 16 GLY A O 12
ATOM 18885 N N . VAL A 1 20 ? 3.027 7.133 -6.808 1.00 0.00 17 VAL A N 12
ATOM 18886 C CA . VAL A 1 20 ? 1.725 6.573 -7.128 1.00 0.00 17 VAL A CA 12
ATOM 18887 C C . VAL A 1 20 ? 1.513 5.206 -6.475 1.00 0.00 17 VAL A C 12
ATOM 18888 O O . VAL A 1 20 ? 2.366 4.322 -6.569 1.00 0.00 17 VAL A O 12
ATOM 18901 N N . LEU A 1 21 ? 0.382 5.051 -5.803 1.00 0.00 18 LEU A N 12
ATOM 18902 C CA . LEU A 1 21 ? 0.015 3.789 -5.182 1.00 0.00 18 LEU A CA 12
ATOM 18903 C C . LEU A 1 21 ? -0.960 3.086 -6.119 1.00 0.00 18 LEU A C 12
ATOM 18904 O O . LEU A 1 21 ? -2.069 3.568 -6.337 1.00 0.00 18 LEU A O 12
ATOM 18920 N N . SER A 1 22 ? -0.538 1.980 -6.705 1.00 0.00 19 SER A N 12
ATOM 18921 C CA . SER A 1 22 ? -1.377 1.254 -7.646 1.00 0.00 19 SER A CA 12
ATOM 18922 C C . SER A 1 22 ? -1.778 -0.119 -7.093 1.00 0.00 19 SER A C 12
ATOM 18923 O O . SER A 1 22 ? -1.042 -0.722 -6.309 1.00 0.00 19 SER A O 12
ATOM 18931 N N . ILE A 1 23 ? -2.946 -0.610 -7.503 1.00 0.00 20 ILE A N 12
ATOM 18932 C CA . ILE A 1 23 ? -3.454 -1.893 -7.018 1.00 0.00 20 ILE A CA 12
ATOM 18933 C C . ILE A 1 23 ? -3.788 -2.861 -8.152 1.00 0.00 20 ILE A C 12
ATOM 18934 O O . ILE A 1 23 ? -4.795 -2.693 -8.824 1.00 0.00 20 ILE A O 12
ATOM 18950 N N . ASP A 1 24 ? -2.938 -3.854 -8.385 1.00 0.00 21 ASP A N 12
ATOM 18951 C CA . ASP A 1 24 ? -3.225 -4.861 -9.411 1.00 0.00 21 ASP A CA 12
ATOM 18952 C C . ASP A 1 24 ? -2.838 -6.252 -8.912 1.00 0.00 21 ASP A C 12
ATOM 18953 O O . ASP A 1 24 ? -1.775 -6.765 -9.264 1.00 0.00 21 ASP A O 12
ATOM 18962 N N . SER A 1 25 ? -3.706 -6.837 -8.063 1.00 0.00 22 SER A N 12
ATOM 18963 C CA . SER A 1 25 ? -3.531 -8.181 -7.447 1.00 0.00 22 SER A CA 12
ATOM 18964 C C . SER A 1 25 ? -2.381 -8.165 -6.450 1.00 0.00 22 SER A C 12
ATOM 18965 O O . SER A 1 25 ? -2.263 -8.995 -5.531 1.00 0.00 22 SER A O 12
ATOM 18973 N N . ARG A 1 26 ? -1.567 -7.177 -6.634 1.00 0.00 23 ARG A N 12
ATOM 18974 C CA . ARG A 1 26 ? -0.432 -6.928 -5.831 1.00 0.00 23 ARG A CA 12
ATOM 18975 C C . ARG A 1 26 ? -0.426 -5.457 -5.496 1.00 0.00 23 ARG A C 12
ATOM 18976 O O . ARG A 1 26 ? -0.543 -4.616 -6.390 1.00 0.00 23 ARG A O 12
ATOM 18997 N N . LEU A 1 27 ? -0.351 -5.151 -4.224 1.00 0.00 24 LEU A N 12
ATOM 18998 C CA . LEU A 1 27 ? -0.318 -3.778 -3.784 1.00 0.00 24 LEU A CA 12
ATOM 18999 C C . LEU A 1 27 ? 1.043 -3.207 -4.151 1.00 0.00 24 LEU A C 12
ATOM 19000 O O . LEU A 1 27 ? 2.051 -3.534 -3.526 1.00 0.00 24 LEU A O 12
ATOM 19016 N N . LYS A 1 28 ? 1.063 -2.379 -5.191 1.00 0.00 25 LYS A N 12
ATOM 19017 C CA . LYS A 1 28 ? 2.305 -1.812 -5.684 1.00 0.00 25 LYS A CA 12
ATOM 19018 C C . LYS A 1 28 ? 2.344 -0.296 -5.570 1.00 0.00 25 LYS A C 12
ATOM 19019 O O . LYS A 1 28 ? 1.581 0.406 -6.229 1.00 0.00 25 LYS A O 12
ATOM 19038 N N . TRP A 1 29 ? 3.236 0.205 -4.743 1.00 0.00 26 TRP A N 12
ATOM 19039 C CA . TRP A 1 29 ? 3.413 1.637 -4.613 1.00 0.00 26 TRP A CA 12
ATOM 19040 C C . TRP A 1 29 ? 4.745 1.991 -5.240 1.00 0.00 26 TRP A C 12
ATOM 19041 O O . TRP A 1 29 ? 5.710 1.234 -5.126 1.00 0.00 26 TRP A O 12
ATOM 19062 N N . THR A 1 30 ? 4.805 3.129 -5.884 1.00 0.00 27 THR A N 12
ATOM 19063 C CA . THR A 1 30 ? 6.015 3.557 -6.553 1.00 0.00 27 THR A CA 12
ATOM 19064 C C . THR A 1 30 ? 6.380 4.982 -6.181 1.00 0.00 27 THR A C 12
ATOM 19065 O O . THR A 1 30 ? 5.500 5.827 -6.072 1.00 0.00 27 THR A O 12
ATOM 19076 N N . GLY A 1 31 ? 7.673 5.244 -6.020 1.00 0.00 28 GLY A N 12
ATOM 19077 C CA . GLY A 1 31 ? 8.126 6.577 -5.669 1.00 0.00 28 GLY A CA 12
ATOM 19078 C C . GLY A 1 31 ? 8.148 7.514 -6.859 1.00 0.00 28 GLY A C 12
ATOM 19079 O O . GLY A 1 31 ? 7.794 7.124 -7.972 1.00 0.00 28 GLY A O 12
ATOM 19083 N N . GLU A 1 32 ? 8.579 8.745 -6.630 1.00 0.00 29 GLU A N 12
ATOM 19084 C CA . GLU A 1 32 ? 8.644 9.741 -7.687 1.00 0.00 29 GLU A CA 12
ATOM 19085 C C . GLU A 1 32 ? 10.011 9.702 -8.370 1.00 0.00 29 GLU A C 12
ATOM 19086 O O . GLU A 1 32 ? 10.109 9.733 -9.595 1.00 0.00 29 GLU A O 12
ATOM 19098 N N . GLY A 1 33 ? 11.062 9.614 -7.565 1.00 0.00 30 GLY A N 12
ATOM 19099 C CA . GLY A 1 33 ? 12.407 9.535 -8.098 1.00 0.00 30 GLY A CA 12
ATOM 19100 C C . GLY A 1 33 ? 12.874 8.101 -8.112 1.00 0.00 30 GLY A C 12
ATOM 19101 O O . GLY A 1 33 ? 14.064 7.808 -8.018 1.00 0.00 30 GLY A O 12
ATOM 19105 N N . LYS A 1 34 ? 11.906 7.211 -8.223 1.00 0.00 31 LYS A N 12
ATOM 19106 C CA . LYS A 1 34 ? 12.147 5.786 -8.233 1.00 0.00 31 LYS A CA 12
ATOM 19107 C C . LYS A 1 34 ? 11.395 5.151 -9.400 1.00 0.00 31 LYS A C 12
ATOM 19108 O O . LYS A 1 34 ? 10.191 4.913 -9.317 1.00 0.00 31 LYS A O 12
ATOM 19127 N N . THR A 1 35 ? 12.113 4.884 -10.484 1.00 0.00 32 THR A N 12
ATOM 19128 C CA . THR A 1 35 ? 11.527 4.301 -11.691 1.00 0.00 32 THR A CA 12
ATOM 19129 C C . THR A 1 35 ? 11.248 2.800 -11.548 1.00 0.00 32 THR A C 12
ATOM 19130 O O . THR A 1 35 ? 11.532 2.020 -12.453 1.00 0.00 32 THR A O 12
ATOM 19141 N N . THR A 1 36 ? 10.684 2.415 -10.411 1.00 0.00 33 THR A N 12
ATOM 19142 C CA . THR A 1 36 ? 10.343 1.026 -10.120 1.00 0.00 33 THR A CA 12
ATOM 19143 C C . THR A 1 36 ? 9.520 0.975 -8.842 1.00 0.00 33 THR A C 12
ATOM 19144 O O . THR A 1 36 ? 9.693 1.826 -7.971 1.00 0.00 33 THR A O 12
ATOM 19155 N N . PRO A 1 37 ? 8.624 -0.008 -8.697 1.00 0.00 34 PRO A N 12
ATOM 19156 C CA . PRO A 1 37 ? 7.803 -0.137 -7.492 1.00 0.00 34 PRO A CA 12
ATOM 19157 C C . PRO A 1 37 ? 8.663 -0.229 -6.232 1.00 0.00 34 PRO A C 12
ATOM 19158 O O . PRO A 1 37 ? 9.695 -0.905 -6.216 1.00 0.00 34 PRO A O 12
ATOM 19169 N N . SER A 1 38 ? 8.265 0.495 -5.201 1.00 0.00 35 SER A N 12
ATOM 19170 C CA . SER A 1 38 ? 8.980 0.485 -3.936 1.00 0.00 35 SER A CA 12
ATOM 19171 C C . SER A 1 38 ? 8.251 -0.417 -2.951 1.00 0.00 35 SER A C 12
ATOM 19172 O O . SER A 1 38 ? 8.857 -1.015 -2.065 1.00 0.00 35 SER A O 12
ATOM 19180 N N . VAL A 1 39 ? 6.940 -0.505 -3.121 1.00 0.00 36 VAL A N 12
ATOM 19181 C CA . VAL A 1 39 ? 6.115 -1.353 -2.287 1.00 0.00 36 VAL A CA 12
ATOM 19182 C C . VAL A 1 39 ? 5.407 -2.353 -3.171 1.00 0.00 36 VAL A C 12
ATOM 19183 O O . VAL A 1 39 ? 4.358 -2.053 -3.720 1.00 0.00 36 VAL A O 12
ATOM 19196 N N . ASP A 1 40 ? 6.008 -3.509 -3.367 1.00 0.00 37 ASP A N 12
ATOM 19197 C CA . ASP A 1 40 ? 5.383 -4.535 -4.179 1.00 0.00 37 ASP A CA 12
ATOM 19198 C C . ASP A 1 40 ? 5.085 -5.731 -3.303 1.00 0.00 37 ASP A C 12
ATOM 19199 O O . ASP A 1 40 ? 5.936 -6.596 -3.095 1.00 0.00 37 ASP A O 12
ATOM 19208 N N . ILE A 1 41 ? 3.874 -5.771 -2.775 1.00 0.00 38 ILE A N 12
ATOM 19209 C CA . ILE A 1 41 ? 3.465 -6.853 -1.907 1.00 0.00 38 ILE A CA 12
ATOM 19210 C C . ILE A 1 41 ? 2.127 -7.409 -2.369 1.00 0.00 38 ILE A C 12
ATOM 19211 O O . ILE A 1 41 ? 1.158 -6.670 -2.529 1.00 0.00 38 ILE A O 12
ATOM 19227 N N . ALA A 1 42 ? 2.082 -8.710 -2.590 1.00 0.00 39 ALA A N 12
ATOM 19228 C CA . ALA A 1 42 ? 0.867 -9.368 -3.042 1.00 0.00 39 ALA A CA 12
ATOM 19229 C C . ALA A 1 42 ? -0.166 -9.433 -1.932 1.00 0.00 39 ALA A C 12
ATOM 19230 O O . ALA A 1 42 ? 0.160 -9.245 -0.763 1.00 0.00 39 ALA A O 12
ATOM 19237 N N . PHE A 1 43 ? -1.414 -9.707 -2.297 1.00 0.00 40 PHE A N 12
ATOM 19238 C CA . PHE A 1 43 ? -2.492 -9.782 -1.308 1.00 0.00 40 PHE A CA 12
ATOM 19239 C C . PHE A 1 43 ? -2.341 -10.976 -0.378 1.00 0.00 40 PHE A C 12
ATOM 19240 O O . PHE A 1 43 ? -2.965 -11.035 0.682 1.00 0.00 40 PHE A O 12
ATOM 19257 N N . ASP A 1 44 ? -1.491 -11.906 -0.764 1.00 0.00 41 ASP A N 12
ATOM 19258 C CA . ASP A 1 44 ? -1.227 -13.084 0.039 1.00 0.00 41 ASP A CA 12
ATOM 19259 C C . ASP A 1 44 ? -0.274 -12.685 1.154 1.00 0.00 41 ASP A C 12
ATOM 19260 O O . ASP A 1 44 ? -0.098 -13.391 2.146 1.00 0.00 41 ASP A O 12
ATOM 19269 N N . ALA A 1 45 ? 0.308 -11.507 0.971 1.00 0.00 42 ALA A N 12
ATOM 19270 C CA . ALA A 1 45 ? 1.238 -10.925 1.910 1.00 0.00 42 ALA A CA 12
ATOM 19271 C C . ALA A 1 45 ? 0.606 -9.700 2.553 1.00 0.00 42 ALA A C 12
ATOM 19272 O O . ALA A 1 45 ? 1.286 -8.839 3.082 1.00 0.00 42 ALA A O 12
ATOM 19279 N N . ILE A 1 46 ? -0.715 -9.628 2.501 1.00 0.00 43 ILE A N 12
ATOM 19280 C CA . ILE A 1 46 ? -1.443 -8.540 3.126 1.00 0.00 43 ILE A CA 12
ATOM 19281 C C . ILE A 1 46 ? -2.426 -9.157 4.088 1.00 0.00 43 ILE A C 12
ATOM 19282 O O . ILE A 1 46 ? -3.450 -9.718 3.697 1.00 0.00 43 ILE A O 12
ATOM 19298 N N . SER A 1 47 ? -2.083 -9.078 5.347 1.00 0.00 44 SER A N 12
ATOM 19299 C CA . SER A 1 47 ? -2.874 -9.688 6.381 1.00 0.00 44 SER A CA 12
ATOM 19300 C C . SER A 1 47 ? -4.060 -8.802 6.758 1.00 0.00 44 SER A C 12
ATOM 19301 O O . SER A 1 47 ? -5.131 -9.300 7.117 1.00 0.00 44 SER A O 12
ATOM 19309 N N . ASN A 1 48 ? -3.865 -7.490 6.636 1.00 0.00 45 ASN A N 12
ATOM 19310 C CA . ASN A 1 48 ? -4.892 -6.504 6.966 1.00 0.00 45 ASN A CA 12
ATOM 19311 C C . ASN A 1 48 ? -4.360 -5.105 6.670 1.00 0.00 45 ASN A C 12
ATOM 19312 O O . ASN A 1 48 ? -3.192 -4.954 6.324 1.00 0.00 45 ASN A O 12
ATOM 19323 N N . LEU A 1 49 ? -5.205 -4.087 6.781 1.00 0.00 46 LEU A N 12
ATOM 19324 C CA . LEU A 1 49 ? -4.774 -2.719 6.534 1.00 0.00 46 LEU A CA 12
ATOM 19325 C C . LEU A 1 49 ? -5.619 -1.742 7.352 1.00 0.00 46 LEU A C 12
ATOM 19326 O O . LEU A 1 49 ? -6.749 -2.061 7.735 1.00 0.00 46 LEU A O 12
ATOM 19342 N N . GLN A 1 50 ? -5.068 -0.561 7.627 1.00 0.00 47 GLN A N 12
ATOM 19343 C CA . GLN A 1 50 ? -5.779 0.467 8.380 1.00 0.00 47 GLN A CA 12
ATOM 19344 C C . GLN A 1 50 ? -5.623 1.825 7.695 1.00 0.00 47 GLN A C 12
ATOM 19345 O O . GLN A 1 50 ? -4.525 2.238 7.351 1.00 0.00 47 GLN A O 12
ATOM 19359 N N . THR A 1 51 ? -6.732 2.497 7.481 1.00 0.00 48 THR A N 12
ATOM 19360 C CA . THR A 1 51 ? -6.740 3.796 6.823 1.00 0.00 48 THR A CA 12
ATOM 19361 C C . THR A 1 51 ? -7.085 4.897 7.816 1.00 0.00 48 THR A C 12
ATOM 19362 O O . THR A 1 51 ? -7.630 4.613 8.884 1.00 0.00 48 THR A O 12
ATOM 19373 N N . THR A 1 52 ? -6.725 6.138 7.491 1.00 0.00 49 THR A N 12
ATOM 19374 C CA . THR A 1 52 ? -7.036 7.271 8.356 1.00 0.00 49 THR A CA 12
ATOM 19375 C C . THR A 1 52 ? -8.529 7.302 8.717 1.00 0.00 49 THR A C 12
ATOM 19376 O O . THR A 1 52 ? -9.364 6.823 7.947 1.00 0.00 49 THR A O 12
ATOM 19387 N N . PRO A 1 53 ? -8.891 7.892 9.873 1.00 0.00 50 PRO A N 12
ATOM 19388 C CA . PRO A 1 53 ? -10.289 7.950 10.341 1.00 0.00 50 PRO A CA 12
ATOM 19389 C C . PRO A 1 53 ? -11.186 8.910 9.547 1.00 0.00 50 PRO A C 12
ATOM 19390 O O . PRO A 1 53 ? -12.222 9.342 10.054 1.00 0.00 50 PRO A O 12
ATOM 19401 N N . ALA A 1 54 ? -10.785 9.225 8.313 1.00 0.00 51 ALA A N 12
ATOM 19402 C CA . ALA A 1 54 ? -11.536 10.118 7.419 1.00 0.00 51 ALA A CA 12
ATOM 19403 C C . ALA A 1 54 ? -11.593 11.556 7.940 1.00 0.00 51 ALA A C 12
ATOM 19404 O O . ALA A 1 54 ? -10.980 12.453 7.363 1.00 0.00 51 ALA A O 12
ATOM 19411 N N . SER A 1 55 ? -12.327 11.768 9.024 1.00 0.00 52 SER A N 12
ATOM 19412 C CA . SER A 1 55 ? -12.471 13.089 9.617 1.00 0.00 52 SER A CA 12
ATOM 19413 C C . SER A 1 55 ? -11.241 13.443 10.451 1.00 0.00 52 SER A C 12
ATOM 19414 O O . SER A 1 55 ? -11.303 13.544 11.676 1.00 0.00 52 SER A O 12
ATOM 19422 N N . ASN A 1 56 ? -10.117 13.607 9.773 1.00 0.00 53 ASN A N 12
ATOM 19423 C CA . ASN A 1 56 ? -8.863 13.944 10.421 1.00 0.00 53 ASN A CA 12
ATOM 19424 C C . ASN A 1 56 ? -7.997 14.737 9.452 1.00 0.00 53 ASN A C 12
ATOM 19425 O O . ASN A 1 56 ? -8.059 14.505 8.245 1.00 0.00 53 ASN A O 12
ATOM 19436 N N . PRO A 1 57 ? -7.196 15.701 9.948 1.00 0.00 54 PRO A N 12
ATOM 19437 C CA . PRO A 1 57 ? -6.300 16.509 9.103 1.00 0.00 54 PRO A CA 12
ATOM 19438 C C . PRO A 1 57 ? -5.136 15.691 8.529 1.00 0.00 54 PRO A C 12
ATOM 19439 O O . PRO A 1 57 ? -4.077 16.237 8.196 1.00 0.00 54 PRO A O 12
ATOM 19450 N N . LYS A 1 58 ? -5.341 14.386 8.432 1.00 0.00 55 LYS A N 12
ATOM 19451 C CA . LYS A 1 58 ? -4.358 13.456 7.906 1.00 0.00 55 LYS A CA 12
ATOM 19452 C C . LYS A 1 58 ? -5.088 12.347 7.162 1.00 0.00 55 LYS A C 12
ATOM 19453 O O . LYS A 1 58 ? -6.095 11.836 7.644 1.00 0.00 55 LYS A O 12
ATOM 19472 N N . VAL A 1 59 ? -4.604 12.010 5.975 1.00 0.00 56 VAL A N 12
ATOM 19473 C CA . VAL A 1 59 ? -5.207 10.951 5.168 1.00 0.00 56 VAL A CA 12
ATOM 19474 C C . VAL A 1 59 ? -4.133 9.971 4.734 1.00 0.00 56 VAL A C 12
ATOM 19475 O O . VAL A 1 59 ? -3.181 10.359 4.068 1.00 0.00 56 VAL A O 12
ATOM 19488 N N . MET A 1 60 ? -4.238 8.726 5.169 1.00 0.00 57 MET A N 12
ATOM 19489 C CA . MET A 1 60 ? -3.246 7.722 4.819 1.00 0.00 57 MET A CA 12
ATOM 19490 C C . MET A 1 60 ? -3.844 6.312 4.691 1.00 0.00 57 MET A C 12
ATOM 19491 O O . MET A 1 60 ? -5.015 6.082 5.002 1.00 0.00 57 MET A O 12
ATOM 19505 N N . ILE A 1 61 ? -2.988 5.380 4.270 1.00 0.00 58 ILE A N 12
ATOM 19506 C CA . ILE A 1 61 ? -3.320 3.961 4.132 1.00 0.00 58 ILE A CA 12
ATOM 19507 C C . ILE A 1 61 ? -2.175 3.138 4.739 1.00 0.00 58 ILE A C 12
ATOM 19508 O O . ILE A 1 61 ? -1.023 3.260 4.318 1.00 0.00 58 ILE A O 12
ATOM 19524 N N . ARG A 1 62 ? -2.480 2.346 5.756 1.00 0.00 59 ARG A N 12
ATOM 19525 C CA . ARG A 1 62 ? -1.480 1.496 6.393 1.00 0.00 59 ARG A CA 12
ATOM 19526 C C . ARG A 1 62 ? -1.742 0.060 6.005 1.00 0.00 59 ARG A C 12
ATOM 19527 O O . ARG A 1 62 ? -2.887 -0.371 5.992 1.00 0.00 59 ARG A O 12
ATOM 19548 N N . VAL A 1 63 ? -0.699 -0.685 5.706 1.00 0.00 60 VAL A N 12
ATOM 19549 C CA . VAL A 1 63 ? -0.869 -2.070 5.314 1.00 0.00 60 VAL A CA 12
ATOM 19550 C C . VAL A 1 63 ? -0.055 -3.004 6.194 1.00 0.00 60 VAL A C 12
ATOM 19551 O O . VAL A 1 63 ? 1.131 -2.774 6.434 1.00 0.00 60 VAL A O 12
ATOM 19564 N N . PHE A 1 64 ? -0.705 -4.046 6.681 1.00 0.00 61 PHE A N 12
ATOM 19565 C CA . PHE A 1 64 ? -0.058 -5.046 7.506 1.00 0.00 61 PHE A CA 12
ATOM 19566 C C . PHE A 1 64 ? 0.303 -6.219 6.612 1.00 0.00 61 PHE A C 12
ATOM 19567 O O . PHE A 1 64 ? -0.570 -6.910 6.084 1.00 0.00 61 PHE A O 12
ATOM 19584 N N . ILE A 1 65 ? 1.591 -6.429 6.443 1.00 0.00 62 ILE A N 12
ATOM 19585 C CA . ILE A 1 65 ? 2.101 -7.450 5.549 1.00 0.00 62 ILE A CA 12
ATOM 19586 C C . ILE A 1 65 ? 2.341 -8.796 6.220 1.00 0.00 62 ILE A C 12
ATOM 19587 O O . ILE A 1 65 ? 2.987 -8.884 7.267 1.00 0.00 62 ILE A O 12
ATOM 19603 N N . VAL A 1 66 ? 1.799 -9.840 5.599 1.00 0.00 63 VAL A N 12
ATOM 19604 C CA . VAL A 1 66 ? 2.015 -11.205 6.041 1.00 0.00 63 VAL A CA 12
ATOM 19605 C C . VAL A 1 66 ? 3.350 -11.583 5.442 1.00 0.00 63 VAL A C 12
ATOM 19606 O O . VAL A 1 66 ? 3.792 -10.924 4.505 1.00 0.00 63 VAL A O 12
ATOM 19619 N N . VAL A 1 67 ? 4.003 -12.610 5.913 1.00 0.00 64 VAL A N 12
ATOM 19620 C CA . VAL A 1 67 ? 5.295 -12.893 5.347 1.00 0.00 64 VAL A CA 12
ATOM 19621 C C . VAL A 1 67 ? 5.201 -13.614 4.039 1.00 0.00 64 VAL A C 12
ATOM 19622 O O . VAL A 1 67 ? 4.689 -14.733 3.967 1.00 0.00 64 VAL A O 12
ATOM 19635 N N . LYS A 1 68 ? 5.673 -12.968 3.006 1.00 0.00 65 LYS A N 12
ATOM 19636 C CA . LYS A 1 68 ? 5.792 -13.634 1.743 1.00 0.00 65 LYS A CA 12
ATOM 19637 C C . LYS A 1 68 ? 6.981 -14.566 1.943 1.00 0.00 65 LYS A C 12
ATOM 19638 O O . LYS A 1 68 ? 7.684 -14.444 2.953 1.00 0.00 65 LYS A O 12
ATOM 19657 N N . GLU A 1 69 ? 7.249 -15.468 1.042 1.00 0.00 66 GLU A N 12
ATOM 19658 C CA . GLU A 1 69 ? 8.360 -16.373 1.266 1.00 0.00 66 GLU A CA 12
ATOM 19659 C C . GLU A 1 69 ? 9.694 -15.617 1.309 1.00 0.00 66 GLU A C 12
ATOM 19660 O O . GLU A 1 69 ? 9.944 -14.718 0.507 1.00 0.00 66 GLU A O 12
ATOM 19672 N N . GLY A 1 70 ? 10.526 -15.967 2.286 1.00 0.00 67 GLY A N 12
ATOM 19673 C CA . GLY A 1 70 ? 11.824 -15.332 2.436 1.00 0.00 67 GLY A CA 12
ATOM 19674 C C . GLY A 1 70 ? 11.719 -13.858 2.777 1.00 0.00 67 GLY A C 12
ATOM 19675 O O . GLY A 1 70 ? 12.137 -13.009 1.994 1.00 0.00 67 GLY A O 12
ATOM 19679 N N . GLU A 1 71 ? 11.161 -13.560 3.946 1.00 0.00 68 GLU A N 12
ATOM 19680 C CA . GLU A 1 71 ? 10.990 -12.184 4.401 1.00 0.00 68 GLU A CA 12
ATOM 19681 C C . GLU A 1 71 ? 10.517 -12.180 5.851 1.00 0.00 68 GLU A C 12
ATOM 19682 O O . GLU A 1 71 ? 10.645 -13.189 6.545 1.00 0.00 68 GLU A O 12
ATOM 19694 N N . ASP A 1 72 ? 9.949 -11.060 6.283 1.00 0.00 69 ASP A N 12
ATOM 19695 C CA . ASP A 1 72 ? 9.426 -10.917 7.638 1.00 0.00 69 ASP A CA 12
ATOM 19696 C C . ASP A 1 72 ? 8.141 -10.094 7.611 1.00 0.00 69 ASP A C 12
ATOM 19697 O O . ASP A 1 72 ? 7.971 -9.239 6.741 1.00 0.00 69 ASP A O 12
ATOM 19706 N N . PRO A 1 73 ? 7.205 -10.350 8.543 1.00 0.00 70 PRO A N 12
ATOM 19707 C CA . PRO A 1 73 ? 5.945 -9.601 8.613 1.00 0.00 70 PRO A CA 12
ATOM 19708 C C . PRO A 1 73 ? 6.222 -8.132 8.941 1.00 0.00 70 PRO A C 12
ATOM 19709 O O . PRO A 1 73 ? 6.892 -7.826 9.928 1.00 0.00 70 PRO A O 12
ATOM 19720 N N . THR A 1 74 ? 5.712 -7.222 8.128 1.00 0.00 71 THR A N 12
ATOM 19721 C CA . THR A 1 74 ? 5.956 -5.800 8.342 1.00 0.00 71 THR A CA 12
ATOM 19722 C C . THR A 1 74 ? 4.692 -4.978 8.105 1.00 0.00 71 THR A C 12
ATOM 19723 O O . THR A 1 74 ? 3.669 -5.508 7.699 1.00 0.00 71 THR A O 12
ATOM 19734 N N . SER A 1 75 ? 4.764 -3.685 8.386 1.00 0.00 72 SER A N 12
ATOM 19735 C CA . SER A 1 75 ? 3.646 -2.789 8.159 1.00 0.00 72 SER A CA 12
ATOM 19736 C C . SER A 1 75 ? 4.137 -1.560 7.407 1.00 0.00 72 SER A C 12
ATOM 19737 O O . SER A 1 75 ? 5.112 -0.923 7.810 1.00 0.00 72 SER A O 12
ATOM 19745 N N . LEU A 1 76 ? 3.484 -1.245 6.302 1.00 0.00 73 LEU A N 12
ATOM 19746 C CA . LEU A 1 76 ? 3.874 -0.103 5.494 1.00 0.00 73 LEU A CA 12
ATOM 19747 C C . LEU A 1 76 ? 2.832 0.994 5.591 1.00 0.00 73 LEU A C 12
ATOM 19748 O O . LEU A 1 76 ? 1.666 0.717 5.874 1.00 0.00 73 LEU A O 12
ATOM 19764 N N . VAL A 1 77 ? 3.242 2.233 5.363 1.00 0.00 74 VAL A N 12
ATOM 19765 C CA . VAL A 1 77 ? 2.314 3.346 5.433 1.00 0.00 74 VAL A CA 12
ATOM 19766 C C . VAL A 1 77 ? 2.438 4.248 4.219 1.00 0.00 74 VAL A C 12
ATOM 19767 O O . VAL A 1 77 ? 3.535 4.671 3.849 1.00 0.00 74 VAL A O 12
ATOM 19780 N N . PHE A 1 78 ? 1.303 4.519 3.600 1.00 0.00 75 PHE A N 12
ATOM 19781 C CA . PHE A 1 78 ? 1.235 5.391 2.445 1.00 0.00 75 PHE A CA 12
ATOM 19782 C C . PHE A 1 78 ? 0.406 6.610 2.820 1.00 0.00 75 PHE A C 12
ATOM 19783 O O . PHE A 1 78 ? -0.819 6.536 2.911 1.00 0.00 75 PHE A O 12
ATOM 19800 N N . HIS A 1 79 ? 1.076 7.720 3.067 1.00 0.00 76 HIS A N 12
ATOM 19801 C CA . HIS A 1 79 ? 0.395 8.939 3.478 1.00 0.00 76 HIS A CA 12
ATOM 19802 C C . HIS A 1 79 ? -0.126 9.719 2.278 1.00 0.00 76 HIS A C 12
ATOM 19803 O O . HIS A 1 79 ? 0.642 10.253 1.497 1.00 0.00 76 HIS A O 12
ATOM 19817 N N . PHE A 1 80 ? -1.433 9.829 2.167 1.00 0.00 77 PHE A N 12
ATOM 19818 C CA . PHE A 1 80 ? -2.048 10.581 1.083 1.00 0.00 77 PHE A CA 12
ATOM 19819 C C . PHE A 1 80 ? -2.194 12.033 1.517 1.00 0.00 77 PHE A C 12
ATOM 19820 O O . PHE A 1 80 ? -2.729 12.862 0.802 1.00 0.00 77 PHE A O 12
ATOM 19837 N N . THR A 1 81 ? -1.692 12.322 2.707 1.00 0.00 78 THR A N 12
ATOM 19838 C CA . THR A 1 81 ? -1.769 13.653 3.295 1.00 0.00 78 THR A CA 12
ATOM 19839 C C . THR A 1 81 ? -1.164 14.732 2.383 1.00 0.00 78 THR A C 12
ATOM 19840 O O . THR A 1 81 ? -1.490 15.911 2.505 1.00 0.00 78 THR A O 12
ATOM 19851 N N . GLY A 1 82 ? -0.305 14.319 1.462 1.00 0.00 79 GLY A N 12
ATOM 19852 C CA . GLY A 1 82 ? 0.300 15.257 0.535 1.00 0.00 79 GLY A CA 12
ATOM 19853 C C . GLY A 1 82 ? -0.300 15.112 -0.850 1.00 0.00 79 GLY A C 12
ATOM 19854 O O . GLY A 1 82 ? 0.293 15.516 -1.849 1.00 0.00 79 GLY A O 12
ATOM 19858 N N . THR A 1 83 ? -1.489 14.532 -0.892 1.00 0.00 80 THR A N 12
ATOM 19859 C CA . THR A 1 83 ? -2.200 14.290 -2.131 1.00 0.00 80 THR A CA 12
ATOM 19860 C C . THR A 1 83 ? -3.518 15.065 -2.154 1.00 0.00 80 THR A C 12
ATOM 19861 O O . THR A 1 83 ? -4.258 15.070 -1.166 1.00 0.00 80 THR A O 12
ATOM 19872 N N . PRO A 1 84 ? -3.819 15.750 -3.272 1.00 0.00 81 PRO A N 12
ATOM 19873 C CA . PRO A 1 84 ? -5.060 16.519 -3.420 1.00 0.00 81 PRO A CA 12
ATOM 19874 C C . PRO A 1 84 ? -6.299 15.678 -3.113 1.00 0.00 81 PRO A C 12
ATOM 19875 O O . PRO A 1 84 ? -7.075 16.000 -2.211 1.00 0.00 81 PRO A O 12
ATOM 19886 N N . ASN A 1 85 ? -6.455 14.580 -3.843 1.00 0.00 82 ASN A N 12
ATOM 19887 C CA . ASN A 1 85 ? -7.595 13.686 -3.655 1.00 0.00 82 ASN A CA 12
ATOM 19888 C C . ASN A 1 85 ? -7.212 12.520 -2.752 1.00 0.00 82 ASN A C 12
ATOM 19889 O O . ASN A 1 85 ? -7.575 11.373 -3.004 1.00 0.00 82 ASN A O 12
ATOM 19900 N N . ALA A 1 86 ? -6.484 12.846 -1.692 1.00 0.00 83 ALA A N 12
ATOM 19901 C CA . ALA A 1 86 ? -6.011 11.881 -0.700 1.00 0.00 83 ALA A CA 12
ATOM 19902 C C . ALA A 1 86 ? -7.085 10.918 -0.242 1.00 0.00 83 ALA A C 12
ATOM 19903 O O . ALA A 1 86 ? -6.954 9.724 -0.425 1.00 0.00 83 ALA A O 12
ATOM 19910 N N . ARG A 1 87 ? -8.161 11.450 0.313 1.00 0.00 84 ARG A N 12
ATOM 19911 C CA . ARG A 1 87 ? -9.229 10.620 0.859 1.00 0.00 84 ARG A CA 12
ATOM 19912 C C . ARG A 1 87 ? -10.054 9.924 -0.220 1.00 0.00 84 ARG A C 12
ATOM 19913 O O . ARG A 1 87 ? -10.457 8.777 -0.039 1.00 0.00 84 ARG A O 12
ATOM 19934 N N . GLU A 1 88 ? -10.290 10.595 -1.338 1.00 0.00 85 GLU A N 12
ATOM 19935 C CA . GLU A 1 88 ? -11.079 10.010 -2.413 1.00 0.00 85 GLU A CA 12
ATOM 19936 C C . GLU A 1 88 ? -10.322 8.849 -3.027 1.00 0.00 85 GLU A C 12
ATOM 19937 O O . GLU A 1 88 ? -10.871 7.766 -3.228 1.00 0.00 85 GLU A O 12
ATOM 19949 N N . ASN A 1 89 ? -9.054 9.076 -3.311 1.00 0.00 86 ASN A N 12
ATOM 19950 C CA . ASN A 1 89 ? -8.219 8.038 -3.873 1.00 0.00 86 ASN A CA 12
ATOM 19951 C C . ASN A 1 89 ? -7.952 6.986 -2.816 1.00 0.00 86 ASN A C 12
ATOM 19952 O O . ASN A 1 89 ? -7.866 5.800 -3.117 1.00 0.00 86 ASN A O 12
ATOM 19963 N N . CYS A 1 90 ? -7.821 7.440 -1.571 1.00 0.00 87 CYS A N 12
ATOM 19964 C CA . CYS A 1 90 ? -7.582 6.549 -0.448 1.00 0.00 87 CYS A CA 12
ATOM 19965 C C . CYS A 1 90 ? -8.683 5.510 -0.382 1.00 0.00 87 CYS A C 12
ATOM 19966 O O . CYS A 1 90 ? -8.396 4.323 -0.345 1.00 0.00 87 CYS A O 12
ATOM 19974 N N . ASP A 1 91 ? -9.945 5.951 -0.397 1.00 0.00 88 ASP A N 12
ATOM 19975 C CA . ASP A 1 91 ? -11.065 5.015 -0.339 1.00 0.00 88 ASP A CA 12
ATOM 19976 C C . ASP A 1 91 ? -11.059 4.120 -1.567 1.00 0.00 88 ASP A C 12
ATOM 19977 O O . ASP A 1 91 ? -11.211 2.906 -1.456 1.00 0.00 88 ASP A O 12
ATOM 19986 N N . MET A 1 92 ? -10.851 4.729 -2.732 1.00 0.00 89 MET A N 12
ATOM 19987 C CA . MET A 1 92 ? -10.795 3.990 -3.988 1.00 0.00 89 MET A CA 12
ATOM 19988 C C . MET A 1 92 ? -9.768 2.866 -3.874 1.00 0.00 89 MET A C 12
ATOM 19989 O O . MET A 1 92 ? -10.044 1.718 -4.226 1.00 0.00 89 MET A O 12
ATOM 20003 N N . ILE A 1 93 ? -8.586 3.209 -3.365 1.00 0.00 90 ILE A N 12
ATOM 20004 C CA . ILE A 1 93 ? -7.532 2.232 -3.158 1.00 0.00 90 ILE A CA 12
ATOM 20005 C C . ILE A 1 93 ? -7.968 1.238 -2.099 1.00 0.00 90 ILE A C 12
ATOM 20006 O O . ILE A 1 93 ? -8.097 0.064 -2.377 1.00 0.00 90 ILE A O 12
ATOM 20022 N N . THR A 1 94 ? -8.238 1.749 -0.901 1.00 0.00 91 THR A N 12
ATOM 20023 C CA . THR A 1 94 ? -8.641 0.938 0.244 1.00 0.00 91 THR A CA 12
ATOM 20024 C C . THR A 1 94 ? -9.709 -0.086 -0.096 1.00 0.00 91 THR A C 12
ATOM 20025 O O . THR A 1 94 ? -9.529 -1.263 0.166 1.00 0.00 91 THR A O 12
ATOM 20036 N N . ASN A 1 95 ? -10.812 0.365 -0.672 1.00 0.00 92 ASN A N 12
ATOM 20037 C CA . ASN A 1 95 ? -11.908 -0.531 -1.010 1.00 0.00 92 ASN A CA 12
ATOM 20038 C C . ASN A 1 95 ? -11.458 -1.617 -1.971 1.00 0.00 92 ASN A C 12
ATOM 20039 O O . ASN A 1 95 ? -11.506 -2.790 -1.625 1.00 0.00 92 ASN A O 12
ATOM 20050 N N . GLU A 1 96 ? -10.981 -1.232 -3.151 1.00 0.00 93 GLU A N 12
ATOM 20051 C CA . GLU A 1 96 ? -10.540 -2.213 -4.139 1.00 0.00 93 GLU A CA 12
ATOM 20052 C C . GLU A 1 96 ? -9.393 -3.053 -3.597 1.00 0.00 93 GLU A C 12
ATOM 20053 O O . GLU A 1 96 ? -9.327 -4.253 -3.841 1.00 0.00 93 GLU A O 12
ATOM 20065 N N . LEU A 1 97 ? -8.503 -2.415 -2.851 1.00 0.00 94 LEU A N 12
ATOM 20066 C CA . LEU A 1 97 ? -7.384 -3.101 -2.229 1.00 0.00 94 LEU A CA 12
ATOM 20067 C C . LEU A 1 97 ? -7.943 -4.160 -1.295 1.00 0.00 94 LEU A C 12
ATOM 20068 O O . LEU A 1 97 ? -7.740 -5.345 -1.499 1.00 0.00 94 LEU A O 12
ATOM 20084 N N . ARG A 1 98 ? -8.706 -3.699 -0.315 1.00 0.00 95 ARG A N 12
ATOM 20085 C CA . ARG A 1 98 ? -9.333 -4.555 0.685 1.00 0.00 95 ARG A CA 12
ATOM 20086 C C . ARG A 1 98 ? -10.165 -5.659 0.033 1.00 0.00 95 ARG A C 12
ATOM 20087 O O . ARG A 1 98 ? -10.042 -6.832 0.393 1.00 0.00 95 ARG A O 12
ATOM 20108 N N . ASN A 1 99 ? -11.002 -5.274 -0.923 1.00 0.00 96 ASN A N 12
ATOM 20109 C CA . ASN A 1 99 ? -11.861 -6.216 -1.633 1.00 0.00 96 ASN A CA 12
ATOM 20110 C C . ASN A 1 99 ? -11.030 -7.269 -2.350 1.00 0.00 96 ASN A C 12
ATOM 20111 O O . ASN A 1 99 ? -11.302 -8.463 -2.246 1.00 0.00 96 ASN A O 12
ATOM 20122 N N . ALA A 1 100 ? -10.009 -6.820 -3.065 1.00 0.00 97 ALA A N 12
ATOM 20123 C CA . ALA A 1 100 ? -9.138 -7.719 -3.803 1.00 0.00 97 ALA A CA 12
ATOM 20124 C C . ALA A 1 100 ? -8.280 -8.557 -2.860 1.00 0.00 97 ALA A C 12
ATOM 20125 O O . ALA A 1 100 ? -8.082 -9.748 -3.098 1.00 0.00 97 ALA A O 12
ATOM 20132 N N . ILE A 1 101 ? -7.780 -7.933 -1.793 1.00 0.00 98 ILE A N 12
ATOM 20133 C CA . ILE A 1 101 ? -6.954 -8.633 -0.813 1.00 0.00 98 ILE A CA 12
ATOM 20134 C C . ILE A 1 101 ? -7.724 -9.806 -0.220 1.00 0.00 98 ILE A C 12
ATOM 20135 O O . ILE A 1 101 ? -7.272 -10.950 -0.267 1.00 0.00 98 ILE A O 12
ATOM 20151 N N . GLN A 1 102 ? -8.897 -9.503 0.323 1.00 0.00 99 GLN A N 12
ATOM 20152 C CA . GLN A 1 102 ? -9.751 -10.513 0.932 1.00 0.00 99 GLN A CA 12
ATOM 20153 C C . GLN A 1 102 ? -10.179 -11.538 -0.099 1.00 0.00 99 GLN A C 12
ATOM 20154 O O . GLN A 1 102 ? -10.256 -12.724 0.191 1.00 0.00 99 GLN A O 12
ATOM 20168 N N . ARG A 1 103 ? -10.447 -11.079 -1.309 1.00 0.00 100 ARG A N 12
ATOM 20169 C CA . ARG A 1 103 ? -10.857 -11.970 -2.377 1.00 0.00 100 ARG A CA 12
ATOM 20170 C C . ARG A 1 103 ? -9.755 -12.985 -2.670 1.00 0.00 100 ARG A C 12
ATOM 20171 O O . ARG A 1 103 ? -10.022 -14.182 -2.780 1.00 0.00 100 ARG A O 12
ATOM 20192 N N . GLN A 1 104 ? -8.518 -12.503 -2.785 1.00 0.00 101 GLN A N 12
ATOM 20193 C CA . GLN A 1 104 ? -7.380 -13.373 -3.056 1.00 0.00 101 GLN A CA 12
ATOM 20194 C C . GLN A 1 104 ? -7.178 -14.329 -1.897 1.00 0.00 101 GLN A C 12
ATOM 20195 O O . GLN A 1 104 ? -7.038 -15.538 -2.074 1.00 0.00 101 GLN A O 12
ATOM 20209 N N . ARG A 1 105 ? -7.185 -13.756 -0.712 1.00 0.00 102 ARG A N 12
ATOM 20210 C CA . ARG A 1 105 ? -6.985 -14.493 0.517 1.00 0.00 102 ARG A CA 12
ATOM 20211 C C . ARG A 1 105 ? -8.038 -15.570 0.743 1.00 0.00 102 ARG A C 12
ATOM 20212 O O . ARG A 1 105 ? -7.726 -16.754 0.854 1.00 0.00 102 ARG A O 12
ATOM 20233 N N . GLU A 1 106 ? -9.282 -15.140 0.775 1.00 0.00 103 GLU A N 12
ATOM 20234 C CA . GLU A 1 106 ? -10.406 -16.011 1.061 1.00 0.00 103 GLU A CA 12
ATOM 20235 C C . GLU A 1 106 ? -10.907 -16.825 -0.143 1.00 0.00 103 GLU A C 12
ATOM 20236 O O . GLU A 1 106 ? -12.082 -17.188 -0.182 1.00 0.00 103 GLU A O 12
ATOM 20248 N N . GLY A 1 107 ? -10.057 -17.126 -1.128 1.00 0.00 104 GLY A N 12
ATOM 20249 C CA . GLY A 1 107 ? -10.549 -17.936 -2.235 1.00 0.00 104 GLY A CA 12
ATOM 20250 C C . GLY A 1 107 ? -9.814 -17.790 -3.562 1.00 0.00 104 GLY A C 12
ATOM 20251 O O . GLY A 1 107 ? -9.482 -18.796 -4.188 1.00 0.00 104 GLY A O 12
ATOM 20255 N N . SER A 1 108 ? -9.561 -16.562 -3.998 1.00 0.00 105 SER A N 12
ATOM 20256 C CA . SER A 1 108 ? -8.911 -16.321 -5.291 1.00 0.00 105 SER A CA 12
ATOM 20257 C C . SER A 1 108 ? -7.498 -16.899 -5.387 1.00 0.00 105 SER A C 12
ATOM 20258 O O . SER A 1 108 ? -6.982 -17.079 -6.492 1.00 0.00 105 SER A O 12
ATOM 20266 N N . GLN A 1 109 ? -6.878 -17.162 -4.239 1.00 0.00 106 GLN A N 12
ATOM 20267 C CA . GLN A 1 109 ? -5.531 -17.742 -4.171 1.00 0.00 106 GLN A CA 12
ATOM 20268 C C . GLN A 1 109 ? -4.453 -16.758 -4.624 1.00 0.00 106 GLN A C 12
ATOM 20269 O O . GLN A 1 109 ? -3.609 -16.350 -3.830 1.00 0.00 106 GLN A O 12
ATOM 20283 N N . SER A 1 110 ? -4.476 -16.377 -5.896 1.00 0.00 107 SER A N 12
ATOM 20284 C CA . SER A 1 110 ? -3.479 -15.457 -6.427 1.00 0.00 107 SER A CA 12
ATOM 20285 C C . SER A 1 110 ? -4.099 -14.408 -7.354 1.00 0.00 107 SER A C 12
ATOM 20286 O O . SER A 1 110 ? -3.382 -13.712 -8.075 1.00 0.00 107 SER A O 12
ATOM 20294 N N . LYS A 1 111 ? -5.420 -14.282 -7.325 1.00 0.00 108 LYS A N 12
ATOM 20295 C CA . LYS A 1 111 ? -6.100 -13.309 -8.170 1.00 0.00 108 LYS A CA 12
ATOM 20296 C C . LYS A 1 111 ? -6.502 -12.074 -7.370 1.00 0.00 108 LYS A C 12
ATOM 20297 O O . LYS A 1 111 ? -6.037 -10.967 -7.714 1.00 0.00 108 LYS A O 12
ATOM 20317 N N . MET A 1 4 ? -10.820 -0.041 -10.603 1.00 0.00 1 MET A N 13
ATOM 20318 C CA . MET A 1 4 ? -11.355 -0.532 -11.892 1.00 0.00 1 MET A CA 13
ATOM 20319 C C . MET A 1 4 ? -11.375 -2.061 -11.921 1.00 0.00 1 MET A C 13
ATOM 20320 O O . MET A 1 4 ? -10.994 -2.674 -12.916 1.00 0.00 1 MET A O 13
ATOM 20334 N N . GLY A 1 5 ? -11.811 -2.672 -10.824 1.00 0.00 2 GLY A N 13
ATOM 20335 C CA . GLY A 1 5 ? -11.873 -4.119 -10.750 1.00 0.00 2 GLY A CA 13
ATOM 20336 C C . GLY A 1 5 ? -10.716 -4.690 -9.959 1.00 0.00 2 GLY A C 13
ATOM 20337 O O . GLY A 1 5 ? -10.914 -5.318 -8.915 1.00 0.00 2 GLY A O 13
ATOM 20341 N N . ASP A 1 6 ? -9.512 -4.480 -10.471 1.00 0.00 3 ASP A N 13
ATOM 20342 C CA . ASP A 1 6 ? -8.295 -4.947 -9.818 1.00 0.00 3 ASP A CA 13
ATOM 20343 C C . ASP A 1 6 ? -7.155 -3.989 -10.136 1.00 0.00 3 ASP A C 13
ATOM 20344 O O . ASP A 1 6 ? -6.021 -4.399 -10.365 1.00 0.00 3 ASP A O 13
ATOM 20353 N N . ARG A 1 7 ? -7.482 -2.698 -10.169 1.00 0.00 4 ARG A N 13
ATOM 20354 C CA . ARG A 1 7 ? -6.497 -1.659 -10.447 1.00 0.00 4 ARG A CA 13
ATOM 20355 C C . ARG A 1 7 ? -7.020 -0.287 -10.062 1.00 0.00 4 ARG A C 13
ATOM 20356 O O . ARG A 1 7 ? -8.064 0.152 -10.554 1.00 0.00 4 ARG A O 13
ATOM 20377 N N . VAL A 1 8 ? -6.282 0.380 -9.191 1.00 0.00 5 VAL A N 13
ATOM 20378 C CA . VAL A 1 8 ? -6.622 1.730 -8.742 1.00 0.00 5 VAL A CA 13
ATOM 20379 C C . VAL A 1 8 ? -5.355 2.484 -8.435 1.00 0.00 5 VAL A C 13
ATOM 20380 O O . VAL A 1 8 ? -4.386 1.917 -7.925 1.00 0.00 5 VAL A O 13
ATOM 20393 N N . GLU A 1 9 ? -5.367 3.746 -8.792 1.00 0.00 6 GLU A N 13
ATOM 20394 C CA . GLU A 1 9 ? -4.243 4.613 -8.591 1.00 0.00 6 GLU A CA 13
ATOM 20395 C C . GLU A 1 9 ? -4.543 5.682 -7.528 1.00 0.00 6 GLU A C 13
ATOM 20396 O O . GLU A 1 9 ? -5.692 6.057 -7.319 1.00 0.00 6 GLU A O 13
ATOM 20408 N N . ALA A 1 10 ? -3.496 6.126 -6.840 1.00 0.00 7 ALA A N 13
ATOM 20409 C CA . ALA A 1 10 ? -3.589 7.133 -5.776 1.00 0.00 7 ALA A CA 13
ATOM 20410 C C . ALA A 1 10 ? -2.203 7.395 -5.238 1.00 0.00 7 ALA A C 13
ATOM 20411 O O . ALA A 1 10 ? -1.622 6.525 -4.621 1.00 0.00 7 ALA A O 13
ATOM 20418 N N . LEU A 1 11 ? -1.648 8.570 -5.462 1.00 0.00 8 LEU A N 13
ATOM 20419 C CA . LEU A 1 11 ? -0.304 8.806 -4.975 1.00 0.00 8 LEU A CA 13
ATOM 20420 C C . LEU A 1 11 ? -0.301 9.069 -3.478 1.00 0.00 8 LEU A C 13
ATOM 20421 O O . LEU A 1 11 ? -1.212 9.696 -2.932 1.00 0.00 8 LEU A O 13
ATOM 20437 N N . ALA A 1 12 ? 0.734 8.564 -2.832 1.00 0.00 9 ALA A N 13
ATOM 20438 C CA . ALA A 1 12 ? 0.900 8.687 -1.401 1.00 0.00 9 ALA A CA 13
ATOM 20439 C C . ALA A 1 12 ? 2.379 8.738 -1.042 1.00 0.00 9 ALA A C 13
ATOM 20440 O O . ALA A 1 12 ? 3.236 8.429 -1.868 1.00 0.00 9 ALA A O 13
ATOM 20447 N N . ILE A 1 13 ? 2.662 9.149 0.178 1.00 0.00 10 ILE A N 13
ATOM 20448 C CA . ILE A 1 13 ? 4.022 9.250 0.667 1.00 0.00 10 ILE A CA 13
ATOM 20449 C C . ILE A 1 13 ? 4.445 7.979 1.395 1.00 0.00 10 ILE A C 13
ATOM 20450 O O . ILE A 1 13 ? 3.861 7.612 2.411 1.00 0.00 10 ILE A O 13
ATOM 20466 N N . PHE A 1 14 ? 5.440 7.310 0.851 1.00 0.00 11 PHE A N 13
ATOM 20467 C CA . PHE A 1 14 ? 5.993 6.123 1.464 1.00 0.00 11 PHE A CA 13
ATOM 20468 C C . PHE A 1 14 ? 7.434 6.425 1.850 1.00 0.00 11 PHE A C 13
ATOM 20469 O O . PHE A 1 14 ? 8.292 6.537 0.979 1.00 0.00 11 PHE A O 13
ATOM 20486 N N . ARG A 1 15 ? 7.691 6.577 3.148 1.00 0.00 12 ARG A N 13
ATOM 20487 C CA . ARG A 1 15 ? 9.030 6.899 3.638 1.00 0.00 12 ARG A CA 13
ATOM 20488 C C . ARG A 1 15 ? 9.542 8.187 2.985 1.00 0.00 12 ARG A C 13
ATOM 20489 O O . ARG A 1 15 ? 10.596 8.205 2.353 1.00 0.00 12 ARG A O 13
ATOM 20510 N N . LYS A 1 16 ? 8.770 9.262 3.160 1.00 0.00 13 LYS A N 13
ATOM 20511 C CA . LYS A 1 16 ? 9.076 10.572 2.590 1.00 0.00 13 LYS A CA 13
ATOM 20512 C C . LYS A 1 16 ? 9.198 10.565 1.073 1.00 0.00 13 LYS A C 13
ATOM 20513 O O . LYS A 1 16 ? 9.790 11.474 0.484 1.00 0.00 13 LYS A O 13
ATOM 20532 N N . LYS A 1 17 ? 8.632 9.554 0.452 1.00 0.00 14 LYS A N 13
ATOM 20533 C CA . LYS A 1 17 ? 8.615 9.456 -0.991 1.00 0.00 14 LYS A CA 13
ATOM 20534 C C . LYS A 1 17 ? 7.177 9.608 -1.443 1.00 0.00 14 LYS A C 13
ATOM 20535 O O . LYS A 1 17 ? 6.324 8.854 -1.015 1.00 0.00 14 LYS A O 13
ATOM 20554 N N . GLN A 1 18 ? 6.891 10.588 -2.267 1.00 0.00 15 GLN A N 13
ATOM 20555 C CA . GLN A 1 18 ? 5.539 10.789 -2.728 1.00 0.00 15 GLN A CA 13
ATOM 20556 C C . GLN A 1 18 ? 5.426 10.312 -4.150 1.00 0.00 15 GLN A C 13
ATOM 20557 O O . GLN A 1 18 ? 5.911 10.945 -5.087 1.00 0.00 15 GLN A O 13
ATOM 20571 N N . GLY A 1 19 ? 4.788 9.181 -4.291 1.00 0.00 16 GLY A N 13
ATOM 20572 C CA . GLY A 1 19 ? 4.622 8.588 -5.581 1.00 0.00 16 GLY A CA 13
ATOM 20573 C C . GLY A 1 19 ? 3.268 7.957 -5.728 1.00 0.00 16 GLY A C 13
ATOM 20574 O O . GLY A 1 19 ? 2.457 8.016 -4.812 1.00 0.00 16 GLY A O 13
ATOM 20578 N N . VAL A 1 20 ? 3.055 7.284 -6.838 1.00 0.00 17 VAL A N 13
ATOM 20579 C CA . VAL A 1 20 ? 1.762 6.688 -7.130 1.00 0.00 17 VAL A CA 13
ATOM 20580 C C . VAL A 1 20 ? 1.585 5.314 -6.477 1.00 0.00 17 VAL A C 13
ATOM 20581 O O . VAL A 1 20 ? 2.456 4.451 -6.571 1.00 0.00 17 VAL A O 13
ATOM 20594 N N . LEU A 1 21 ? 0.453 5.131 -5.813 1.00 0.00 18 LEU A N 13
ATOM 20595 C CA . LEU A 1 21 ? 0.103 3.858 -5.205 1.00 0.00 18 LEU A CA 13
ATOM 20596 C C . LEU A 1 21 ? -0.856 3.166 -6.176 1.00 0.00 18 LEU A C 13
ATOM 20597 O O . LEU A 1 21 ? -1.828 3.778 -6.615 1.00 0.00 18 LEU A O 13
ATOM 20613 N N . SER A 1 22 ? -0.579 1.923 -6.540 1.00 0.00 19 SER A N 13
ATOM 20614 C CA . SER A 1 22 ? -1.418 1.218 -7.503 1.00 0.00 19 SER A CA 13
ATOM 20615 C C . SER A 1 22 ? -1.750 -0.209 -7.045 1.00 0.00 19 SER A C 13
ATOM 20616 O O . SER A 1 22 ? -0.864 -0.981 -6.670 1.00 0.00 19 SER A O 13
ATOM 20624 N N . ILE A 1 23 ? -3.025 -0.564 -7.105 1.00 0.00 20 ILE A N 13
ATOM 20625 C CA . ILE A 1 23 ? -3.484 -1.888 -6.681 1.00 0.00 20 ILE A CA 13
ATOM 20626 C C . ILE A 1 23 ? -3.752 -2.803 -7.867 1.00 0.00 20 ILE A C 13
ATOM 20627 O O . ILE A 1 23 ? -4.732 -2.615 -8.560 1.00 0.00 20 ILE A O 13
ATOM 20643 N N . ASP A 1 24 ? -2.879 -3.776 -8.099 1.00 0.00 21 ASP A N 13
ATOM 20644 C CA . ASP A 1 24 ? -3.065 -4.726 -9.205 1.00 0.00 21 ASP A CA 13
ATOM 20645 C C . ASP A 1 24 ? -2.700 -6.134 -8.739 1.00 0.00 21 ASP A C 13
ATOM 20646 O O . ASP A 1 24 ? -1.592 -6.596 -9.023 1.00 0.00 21 ASP A O 13
ATOM 20655 N N . SER A 1 25 ? -3.615 -6.792 -7.999 1.00 0.00 22 SER A N 13
ATOM 20656 C CA . SER A 1 25 ? -3.430 -8.158 -7.420 1.00 0.00 22 SER A CA 13
ATOM 20657 C C . SER A 1 25 ? -2.315 -8.151 -6.374 1.00 0.00 22 SER A C 13
ATOM 20658 O O . SER A 1 25 ? -2.181 -9.034 -5.500 1.00 0.00 22 SER A O 13
ATOM 20666 N N . ARG A 1 26 ? -1.571 -7.096 -6.457 1.00 0.00 23 ARG A N 13
ATOM 20667 C CA . ARG A 1 26 ? -0.462 -6.826 -5.632 1.00 0.00 23 ARG A CA 13
ATOM 20668 C C . ARG A 1 26 ? -0.525 -5.373 -5.235 1.00 0.00 23 ARG A C 13
ATOM 20669 O O . ARG A 1 26 ? -0.704 -4.500 -6.092 1.00 0.00 23 ARG A O 13
ATOM 20690 N N . LEU A 1 27 ? -0.428 -5.111 -3.958 1.00 0.00 24 LEU A N 13
ATOM 20691 C CA . LEU A 1 27 ? -0.449 -3.754 -3.482 1.00 0.00 24 LEU A CA 13
ATOM 20692 C C . LEU A 1 27 ? 0.891 -3.131 -3.821 1.00 0.00 24 LEU A C 13
ATOM 20693 O O . LEU A 1 27 ? 1.909 -3.440 -3.203 1.00 0.00 24 LEU A O 13
ATOM 20709 N N . LYS A 1 28 ? 0.881 -2.283 -4.835 1.00 0.00 25 LYS A N 13
ATOM 20710 C CA . LYS A 1 28 ? 2.094 -1.651 -5.302 1.00 0.00 25 LYS A CA 13
ATOM 20711 C C . LYS A 1 28 ? 2.086 -0.159 -5.062 1.00 0.00 25 LYS A C 13
ATOM 20712 O O . LYS A 1 28 ? 1.040 0.480 -5.024 1.00 0.00 25 LYS A O 13
ATOM 20731 N N . TRP A 1 29 ? 3.271 0.376 -4.895 1.00 0.00 26 TRP A N 13
ATOM 20732 C CA . TRP A 1 29 ? 3.467 1.793 -4.716 1.00 0.00 26 TRP A CA 13
ATOM 20733 C C . TRP A 1 29 ? 4.809 2.152 -5.317 1.00 0.00 26 TRP A C 13
ATOM 20734 O O . TRP A 1 29 ? 5.753 1.365 -5.250 1.00 0.00 26 TRP A O 13
ATOM 20755 N N . THR A 1 30 ? 4.896 3.329 -5.888 1.00 0.00 27 THR A N 13
ATOM 20756 C CA . THR A 1 30 ? 6.118 3.776 -6.521 1.00 0.00 27 THR A CA 13
ATOM 20757 C C . THR A 1 30 ? 6.445 5.207 -6.125 1.00 0.00 27 THR A C 13
ATOM 20758 O O . THR A 1 30 ? 5.560 6.051 -6.113 1.00 0.00 27 THR A O 13
ATOM 20769 N N . GLY A 1 31 ? 7.714 5.475 -5.833 1.00 0.00 28 GLY A N 13
ATOM 20770 C CA . GLY A 1 31 ? 8.123 6.810 -5.433 1.00 0.00 28 GLY A CA 13
ATOM 20771 C C . GLY A 1 31 ? 8.403 7.721 -6.609 1.00 0.00 28 GLY A C 13
ATOM 20772 O O . GLY A 1 31 ? 8.398 7.282 -7.761 1.00 0.00 28 GLY A O 13
ATOM 20776 N N . GLU A 1 32 ? 8.669 8.983 -6.313 1.00 0.00 29 GLU A N 13
ATOM 20777 C CA . GLU A 1 32 ? 8.954 9.965 -7.341 1.00 0.00 29 GLU A CA 13
ATOM 20778 C C . GLU A 1 32 ? 10.345 9.727 -7.926 1.00 0.00 29 GLU A C 13
ATOM 20779 O O . GLU A 1 32 ? 11.342 9.671 -7.204 1.00 0.00 29 GLU A O 13
ATOM 20791 N N . GLY A 1 33 ? 10.397 9.536 -9.237 1.00 0.00 30 GLY A N 13
ATOM 20792 C CA . GLY A 1 33 ? 11.662 9.294 -9.902 1.00 0.00 30 GLY A CA 13
ATOM 20793 C C . GLY A 1 33 ? 12.012 7.819 -9.938 1.00 0.00 30 GLY A C 13
ATOM 20794 O O . GLY A 1 33 ? 12.997 7.419 -10.558 1.00 0.00 30 GLY A O 13
ATOM 20798 N N . LYS A 1 34 ? 11.200 7.009 -9.274 1.00 0.00 31 LYS A N 13
ATOM 20799 C CA . LYS A 1 34 ? 11.425 5.576 -9.232 1.00 0.00 31 LYS A CA 13
ATOM 20800 C C . LYS A 1 34 ? 10.815 4.906 -10.455 1.00 0.00 31 LYS A C 13
ATOM 20801 O O . LYS A 1 34 ? 9.608 4.972 -10.671 1.00 0.00 31 LYS A O 13
ATOM 20820 N N . THR A 1 35 ? 11.657 4.275 -11.259 1.00 0.00 32 THR A N 13
ATOM 20821 C CA . THR A 1 35 ? 11.203 3.584 -12.455 1.00 0.00 32 THR A CA 13
ATOM 20822 C C . THR A 1 35 ? 10.588 2.232 -12.096 1.00 0.00 32 THR A C 13
ATOM 20823 O O . THR A 1 35 ? 9.915 1.601 -12.910 1.00 0.00 32 THR A O 13
ATOM 20834 N N . THR A 1 36 ? 10.833 1.797 -10.870 1.00 0.00 33 THR A N 13
ATOM 20835 C CA . THR A 1 36 ? 10.316 0.533 -10.379 1.00 0.00 33 THR A CA 13
ATOM 20836 C C . THR A 1 36 ? 9.576 0.743 -9.064 1.00 0.00 33 THR A C 13
ATOM 20837 O O . THR A 1 36 ? 9.921 1.648 -8.297 1.00 0.00 33 THR A O 13
ATOM 20848 N N . PRO A 1 37 ? 8.548 -0.073 -8.781 1.00 0.00 34 PRO A N 13
ATOM 20849 C CA . PRO A 1 37 ? 7.776 0.037 -7.540 1.00 0.00 34 PRO A CA 13
ATOM 20850 C C . PRO A 1 37 ? 8.659 -0.089 -6.297 1.00 0.00 34 PRO A C 13
ATOM 20851 O O . PRO A 1 37 ? 9.713 -0.728 -6.326 1.00 0.00 34 PRO A O 13
ATOM 20862 N N . SER A 1 38 ? 8.244 0.557 -5.223 1.00 0.00 35 SER A N 13
ATOM 20863 C CA . SER A 1 38 ? 8.978 0.512 -3.969 1.00 0.00 35 SER A CA 13
ATOM 20864 C C . SER A 1 38 ? 8.239 -0.363 -2.964 1.00 0.00 35 SER A C 13
ATOM 20865 O O . SER A 1 38 ? 8.829 -0.872 -2.014 1.00 0.00 35 SER A O 13
ATOM 20873 N N . VAL A 1 39 ? 6.941 -0.528 -3.184 1.00 0.00 36 VAL A N 13
ATOM 20874 C CA . VAL A 1 39 ? 6.116 -1.360 -2.330 1.00 0.00 36 VAL A CA 13
ATOM 20875 C C . VAL A 1 39 ? 5.380 -2.364 -3.192 1.00 0.00 36 VAL A C 13
ATOM 20876 O O . VAL A 1 39 ? 4.343 -2.045 -3.750 1.00 0.00 36 VAL A O 13
ATOM 20889 N N . ASP A 1 40 ? 5.948 -3.540 -3.373 1.00 0.00 37 ASP A N 13
ATOM 20890 C CA . ASP A 1 40 ? 5.281 -4.564 -4.158 1.00 0.00 37 ASP A CA 13
ATOM 20891 C C . ASP A 1 40 ? 4.997 -5.761 -3.272 1.00 0.00 37 ASP A C 13
ATOM 20892 O O . ASP A 1 40 ? 5.852 -6.628 -3.077 1.00 0.00 37 ASP A O 13
ATOM 20901 N N . ILE A 1 41 ? 3.802 -5.790 -2.709 1.00 0.00 38 ILE A N 13
ATOM 20902 C CA . ILE A 1 41 ? 3.405 -6.874 -1.832 1.00 0.00 38 ILE A CA 13
ATOM 20903 C C . ILE A 1 41 ? 2.058 -7.434 -2.270 1.00 0.00 38 ILE A C 13
ATOM 20904 O O . ILE A 1 41 ? 1.054 -6.721 -2.276 1.00 0.00 38 ILE A O 13
ATOM 20920 N N . ALA A 1 42 ? 2.038 -8.704 -2.651 1.00 0.00 39 ALA A N 13
ATOM 20921 C CA . ALA A 1 42 ? 0.807 -9.347 -3.085 1.00 0.00 39 ALA A CA 13
ATOM 20922 C C . ALA A 1 42 ? -0.157 -9.491 -1.918 1.00 0.00 39 ALA A C 13
ATOM 20923 O O . ALA A 1 42 ? 0.238 -9.376 -0.757 1.00 0.00 39 ALA A O 13
ATOM 20930 N N . PHE A 1 43 ? -1.419 -9.750 -2.226 1.00 0.00 40 PHE A N 13
ATOM 20931 C CA . PHE A 1 43 ? -2.448 -9.881 -1.187 1.00 0.00 40 PHE A CA 13
ATOM 20932 C C . PHE A 1 43 ? -2.230 -11.076 -0.257 1.00 0.00 40 PHE A C 13
ATOM 20933 O O . PHE A 1 43 ? -2.883 -11.187 0.785 1.00 0.00 40 PHE A O 13
ATOM 20950 N N . ASP A 1 44 ? -1.288 -11.935 -0.599 1.00 0.00 41 ASP A N 13
ATOM 20951 C CA . ASP A 1 44 ? -0.983 -13.100 0.212 1.00 0.00 41 ASP A CA 13
ATOM 20952 C C . ASP A 1 44 ? -0.153 -12.647 1.398 1.00 0.00 41 ASP A C 13
ATOM 20953 O O . ASP A 1 44 ? -0.105 -13.300 2.442 1.00 0.00 41 ASP A O 13
ATOM 20962 N N . ALA A 1 45 ? 0.444 -11.478 1.229 1.00 0.00 42 ALA A N 13
ATOM 20963 C CA . ALA A 1 45 ? 1.280 -10.873 2.230 1.00 0.00 42 ALA A CA 13
ATOM 20964 C C . ALA A 1 45 ? 0.582 -9.655 2.808 1.00 0.00 42 ALA A C 13
ATOM 20965 O O . ALA A 1 45 ? 1.210 -8.759 3.337 1.00 0.00 42 ALA A O 13
ATOM 20972 N N . ILE A 1 46 ? -0.732 -9.621 2.688 1.00 0.00 43 ILE A N 13
ATOM 20973 C CA . ILE A 1 46 ? -1.510 -8.542 3.260 1.00 0.00 43 ILE A CA 13
ATOM 20974 C C . ILE A 1 46 ? -2.524 -9.163 4.181 1.00 0.00 43 ILE A C 13
ATOM 20975 O O . ILE A 1 46 ? -3.467 -9.830 3.749 1.00 0.00 43 ILE A O 13
ATOM 20991 N N . SER A 1 47 ? -2.278 -8.993 5.455 1.00 0.00 44 SER A N 13
ATOM 20992 C CA . SER A 1 47 ? -3.108 -9.581 6.474 1.00 0.00 44 SER A CA 13
ATOM 20993 C C . SER A 1 47 ? -4.279 -8.665 6.832 1.00 0.00 44 SER A C 13
ATOM 20994 O O . SER A 1 47 ? -5.348 -9.136 7.218 1.00 0.00 44 SER A O 13
ATOM 21002 N N . ASN A 1 48 ? -4.059 -7.359 6.686 1.00 0.00 45 ASN A N 13
ATOM 21003 C CA . ASN A 1 48 ? -5.070 -6.345 6.994 1.00 0.00 45 ASN A CA 13
ATOM 21004 C C . ASN A 1 48 ? -4.486 -4.963 6.714 1.00 0.00 45 ASN A C 13
ATOM 21005 O O . ASN A 1 48 ? -3.303 -4.851 6.396 1.00 0.00 45 ASN A O 13
ATOM 21016 N N . LEU A 1 49 ? -5.299 -3.920 6.807 1.00 0.00 46 LEU A N 13
ATOM 21017 C CA . LEU A 1 49 ? -4.823 -2.565 6.572 1.00 0.00 46 LEU A CA 13
ATOM 21018 C C . LEU A 1 49 ? -5.658 -1.559 7.367 1.00 0.00 46 LEU A C 13
ATOM 21019 O O . LEU A 1 49 ? -6.775 -1.867 7.782 1.00 0.00 46 LEU A O 13
ATOM 21035 N N . GLN A 1 50 ? -5.109 -0.365 7.589 1.00 0.00 47 GLN A N 13
ATOM 21036 C CA . GLN A 1 50 ? -5.821 0.676 8.320 1.00 0.00 47 GLN A CA 13
ATOM 21037 C C . GLN A 1 50 ? -5.648 2.032 7.635 1.00 0.00 47 GLN A C 13
ATOM 21038 O O . GLN A 1 50 ? -4.537 2.483 7.384 1.00 0.00 47 GLN A O 13
ATOM 21052 N N . THR A 1 51 ? -6.762 2.661 7.314 1.00 0.00 48 THR A N 13
ATOM 21053 C CA . THR A 1 51 ? -6.764 3.957 6.652 1.00 0.00 48 THR A CA 13
ATOM 21054 C C . THR A 1 51 ? -7.080 5.067 7.651 1.00 0.00 48 THR A C 13
ATOM 21055 O O . THR A 1 51 ? -7.623 4.791 8.724 1.00 0.00 48 THR A O 13
ATOM 21066 N N . THR A 1 52 ? -6.704 6.306 7.329 1.00 0.00 49 THR A N 13
ATOM 21067 C CA . THR A 1 52 ? -6.991 7.435 8.208 1.00 0.00 49 THR A CA 13
ATOM 21068 C C . THR A 1 52 ? -8.484 7.499 8.555 1.00 0.00 49 THR A C 13
ATOM 21069 O O . THR A 1 52 ? -9.329 7.178 7.718 1.00 0.00 49 THR A O 13
ATOM 21080 N N . PRO A 1 53 ? -8.829 7.933 9.782 1.00 0.00 50 PRO A N 13
ATOM 21081 C CA . PRO A 1 53 ? -10.228 8.010 10.244 1.00 0.00 50 PRO A CA 13
ATOM 21082 C C . PRO A 1 53 ? -11.048 9.127 9.587 1.00 0.00 50 PRO A C 13
ATOM 21083 O O . PRO A 1 53 ? -12.087 9.524 10.117 1.00 0.00 50 PRO A O 13
ATOM 21094 N N . ALA A 1 54 ? -10.573 9.617 8.438 1.00 0.00 51 ALA A N 13
ATOM 21095 C CA . ALA A 1 54 ? -11.238 10.678 7.670 1.00 0.00 51 ALA A CA 13
ATOM 21096 C C . ALA A 1 54 ? -11.236 12.022 8.403 1.00 0.00 51 ALA A C 13
ATOM 21097 O O . ALA A 1 54 ? -10.617 12.982 7.944 1.00 0.00 51 ALA A O 13
ATOM 21104 N N . SER A 1 55 ? -11.922 12.085 9.534 1.00 0.00 52 SER A N 13
ATOM 21105 C CA . SER A 1 55 ? -12.006 13.306 10.322 1.00 0.00 52 SER A CA 13
ATOM 21106 C C . SER A 1 55 ? -10.746 13.499 11.165 1.00 0.00 52 SER A C 13
ATOM 21107 O O . SER A 1 55 ? -10.786 13.469 12.395 1.00 0.00 52 SER A O 13
ATOM 21115 N N . ASN A 1 56 ? -9.624 13.677 10.488 1.00 0.00 53 ASN A N 13
ATOM 21116 C CA . ASN A 1 56 ? -8.347 13.880 11.151 1.00 0.00 53 ASN A CA 13
ATOM 21117 C C . ASN A 1 56 ? -7.414 14.639 10.222 1.00 0.00 53 ASN A C 13
ATOM 21118 O O . ASN A 1 56 ? -7.448 14.428 9.011 1.00 0.00 53 ASN A O 13
ATOM 21129 N N . PRO A 1 57 ? -6.600 15.564 10.762 1.00 0.00 54 PRO A N 13
ATOM 21130 C CA . PRO A 1 57 ? -5.642 16.337 9.962 1.00 0.00 54 PRO A CA 13
ATOM 21131 C C . PRO A 1 57 ? -4.499 15.465 9.432 1.00 0.00 54 PRO A C 13
ATOM 21132 O O . PRO A 1 57 ? -3.339 15.634 9.821 1.00 0.00 54 PRO A O 13
ATOM 21143 N N . LYS A 1 58 ? -4.863 14.504 8.586 1.00 0.00 55 LYS A N 13
ATOM 21144 C CA . LYS A 1 58 ? -3.930 13.575 7.955 1.00 0.00 55 LYS A CA 13
ATOM 21145 C C . LYS A 1 58 ? -4.715 12.522 7.187 1.00 0.00 55 LYS A C 13
ATOM 21146 O O . LYS A 1 58 ? -5.783 12.095 7.621 1.00 0.00 55 LYS A O 13
ATOM 21165 N N . VAL A 1 59 ? -4.201 12.141 6.031 1.00 0.00 56 VAL A N 13
ATOM 21166 C CA . VAL A 1 59 ? -4.833 11.130 5.191 1.00 0.00 56 VAL A CA 13
ATOM 21167 C C . VAL A 1 59 ? -3.815 10.075 4.809 1.00 0.00 56 VAL A C 13
ATOM 21168 O O . VAL A 1 59 ? -2.810 10.397 4.194 1.00 0.00 56 VAL A O 13
ATOM 21181 N N . MET A 1 60 ? -4.016 8.839 5.227 1.00 0.00 57 MET A N 13
ATOM 21182 C CA . MET A 1 60 ? -3.066 7.796 4.890 1.00 0.00 57 MET A CA 13
ATOM 21183 C C . MET A 1 60 ? -3.715 6.417 4.729 1.00 0.00 57 MET A C 13
ATOM 21184 O O . MET A 1 60 ? -4.902 6.229 5.000 1.00 0.00 57 MET A O 13
ATOM 21198 N N . ILE A 1 61 ? -2.883 5.466 4.315 1.00 0.00 58 ILE A N 13
ATOM 21199 C CA . ILE A 1 61 ? -3.250 4.063 4.155 1.00 0.00 58 ILE A CA 13
ATOM 21200 C C . ILE A 1 61 ? -2.127 3.219 4.772 1.00 0.00 58 ILE A C 13
ATOM 21201 O O . ILE A 1 61 ? -0.971 3.317 4.356 1.00 0.00 58 ILE A O 13
ATOM 21217 N N . ARG A 1 62 ? -2.453 2.435 5.789 1.00 0.00 59 ARG A N 13
ATOM 21218 C CA . ARG A 1 62 ? -1.470 1.575 6.437 1.00 0.00 59 ARG A CA 13
ATOM 21219 C C . ARG A 1 62 ? -1.749 0.144 6.056 1.00 0.00 59 ARG A C 13
ATOM 21220 O O . ARG A 1 62 ? -2.903 -0.250 5.976 1.00 0.00 59 ARG A O 13
ATOM 21241 N N . VAL A 1 63 ? -0.714 -0.639 5.838 1.00 0.00 60 VAL A N 13
ATOM 21242 C CA . VAL A 1 63 ? -0.904 -2.024 5.458 1.00 0.00 60 VAL A CA 13
ATOM 21243 C C . VAL A 1 63 ? -0.117 -2.963 6.353 1.00 0.00 60 VAL A C 13
ATOM 21244 O O . VAL A 1 63 ? 1.053 -2.722 6.646 1.00 0.00 60 VAL A O 13
ATOM 21257 N N . PHE A 1 64 ? -0.774 -4.022 6.787 1.00 0.00 61 PHE A N 13
ATOM 21258 C CA . PHE A 1 64 ? -0.157 -5.028 7.625 1.00 0.00 61 PHE A CA 13
ATOM 21259 C C . PHE A 1 64 ? 0.212 -6.209 6.739 1.00 0.00 61 PHE A C 13
ATOM 21260 O O . PHE A 1 64 ? -0.654 -6.886 6.182 1.00 0.00 61 PHE A O 13
ATOM 21277 N N . ILE A 1 65 ? 1.505 -6.432 6.607 1.00 0.00 62 ILE A N 13
ATOM 21278 C CA . ILE A 1 65 ? 2.032 -7.460 5.731 1.00 0.00 62 ILE A CA 13
ATOM 21279 C C . ILE A 1 65 ? 2.235 -8.803 6.422 1.00 0.00 62 ILE A C 13
ATOM 21280 O O . ILE A 1 65 ? 2.879 -8.894 7.471 1.00 0.00 62 ILE A O 13
ATOM 21296 N N . VAL A 1 66 ? 1.661 -9.842 5.820 1.00 0.00 63 VAL A N 13
ATOM 21297 C CA . VAL A 1 66 ? 1.829 -11.201 6.298 1.00 0.00 63 VAL A CA 13
ATOM 21298 C C . VAL A 1 66 ? 3.129 -11.653 5.685 1.00 0.00 63 VAL A C 13
ATOM 21299 O O . VAL A 1 66 ? 3.571 -11.052 4.711 1.00 0.00 63 VAL A O 13
ATOM 21312 N N . VAL A 1 67 ? 3.752 -12.681 6.188 1.00 0.00 64 VAL A N 13
ATOM 21313 C CA . VAL A 1 67 ? 5.005 -13.063 5.597 1.00 0.00 64 VAL A CA 13
ATOM 21314 C C . VAL A 1 67 ? 4.823 -13.880 4.351 1.00 0.00 64 VAL A C 13
ATOM 21315 O O . VAL A 1 67 ? 4.427 -15.045 4.419 1.00 0.00 64 VAL A O 13
ATOM 21328 N N . LYS A 1 68 ? 5.076 -13.279 3.227 1.00 0.00 65 LYS A N 13
ATOM 21329 C CA . LYS A 1 68 ? 5.075 -14.030 2.005 1.00 0.00 65 LYS A CA 13
ATOM 21330 C C . LYS A 1 68 ? 6.403 -14.772 2.053 1.00 0.00 65 LYS A C 13
ATOM 21331 O O . LYS A 1 68 ? 7.406 -14.176 2.449 1.00 0.00 65 LYS A O 13
ATOM 21350 N N . GLU A 1 69 ? 6.412 -16.053 1.736 1.00 0.00 66 GLU A N 13
ATOM 21351 C CA . GLU A 1 69 ? 7.643 -16.834 1.816 1.00 0.00 66 GLU A CA 13
ATOM 21352 C C . GLU A 1 69 ? 8.826 -16.099 1.175 1.00 0.00 66 GLU A C 13
ATOM 21353 O O . GLU A 1 69 ? 8.824 -15.816 -0.027 1.00 0.00 66 GLU A O 13
ATOM 21365 N N . GLY A 1 70 ? 9.824 -15.783 1.998 1.00 0.00 67 GLY A N 13
ATOM 21366 C CA . GLY A 1 70 ? 10.999 -15.081 1.518 1.00 0.00 67 GLY A CA 13
ATOM 21367 C C . GLY A 1 70 ? 11.111 -13.655 2.042 1.00 0.00 67 GLY A C 13
ATOM 21368 O O . GLY A 1 70 ? 11.751 -12.813 1.409 1.00 0.00 67 GLY A O 13
ATOM 21372 N N . GLU A 1 71 ? 10.500 -13.377 3.193 1.00 0.00 68 GLU A N 13
ATOM 21373 C CA . GLU A 1 71 ? 10.550 -12.040 3.790 1.00 0.00 68 GLU A CA 13
ATOM 21374 C C . GLU A 1 71 ? 10.183 -12.105 5.274 1.00 0.00 68 GLU A C 13
ATOM 21375 O O . GLU A 1 71 ? 10.310 -13.158 5.899 1.00 0.00 68 GLU A O 13
ATOM 21387 N N . ASP A 1 72 ? 9.730 -10.978 5.822 1.00 0.00 69 ASP A N 13
ATOM 21388 C CA . ASP A 1 72 ? 9.319 -10.890 7.220 1.00 0.00 69 ASP A CA 13
ATOM 21389 C C . ASP A 1 72 ? 8.036 -10.066 7.332 1.00 0.00 69 ASP A C 13
ATOM 21390 O O . ASP A 1 72 ? 7.785 -9.191 6.501 1.00 0.00 69 ASP A O 13
ATOM 21399 N N . PRO A 1 73 ? 7.200 -10.333 8.352 1.00 0.00 70 PRO A N 13
ATOM 21400 C CA . PRO A 1 73 ? 5.947 -9.593 8.554 1.00 0.00 70 PRO A CA 13
ATOM 21401 C C . PRO A 1 73 ? 6.240 -8.132 8.908 1.00 0.00 70 PRO A C 13
ATOM 21402 O O . PRO A 1 73 ? 6.985 -7.854 9.848 1.00 0.00 70 PRO A O 13
ATOM 21413 N N . THR A 1 74 ? 5.654 -7.199 8.171 1.00 0.00 71 THR A N 13
ATOM 21414 C CA . THR A 1 74 ? 5.904 -5.780 8.408 1.00 0.00 71 THR A CA 13
ATOM 21415 C C . THR A 1 74 ? 4.649 -4.946 8.147 1.00 0.00 71 THR A C 13
ATOM 21416 O O . THR A 1 74 ? 3.634 -5.470 7.719 1.00 0.00 71 THR A O 13
ATOM 21427 N N . SER A 1 75 ? 4.710 -3.655 8.439 1.00 0.00 72 SER A N 13
ATOM 21428 C CA . SER A 1 75 ? 3.593 -2.763 8.175 1.00 0.00 72 SER A CA 13
ATOM 21429 C C . SER A 1 75 ? 4.097 -1.542 7.421 1.00 0.00 72 SER A C 13
ATOM 21430 O O . SER A 1 75 ? 5.044 -0.887 7.856 1.00 0.00 72 SER A O 13
ATOM 21438 N N . LEU A 1 76 ? 3.473 -1.245 6.294 1.00 0.00 73 LEU A N 13
ATOM 21439 C CA . LEU A 1 76 ? 3.880 -0.113 5.478 1.00 0.00 73 LEU A CA 13
ATOM 21440 C C . LEU A 1 76 ? 2.862 1.007 5.576 1.00 0.00 73 LEU A C 13
ATOM 21441 O O . LEU A 1 76 ? 1.692 0.758 5.878 1.00 0.00 73 LEU A O 13
ATOM 21457 N N . VAL A 1 77 ? 3.298 2.236 5.335 1.00 0.00 74 VAL A N 13
ATOM 21458 C CA . VAL A 1 77 ? 2.398 3.371 5.405 1.00 0.00 74 VAL A CA 13
ATOM 21459 C C . VAL A 1 77 ? 2.513 4.250 4.172 1.00 0.00 74 VAL A C 13
ATOM 21460 O O . VAL A 1 77 ? 3.611 4.623 3.758 1.00 0.00 74 VAL A O 13
ATOM 21473 N N . PHE A 1 78 ? 1.369 4.555 3.592 1.00 0.00 75 PHE A N 13
ATOM 21474 C CA . PHE A 1 78 ? 1.293 5.414 2.427 1.00 0.00 75 PHE A CA 13
ATOM 21475 C C . PHE A 1 78 ? 0.482 6.646 2.801 1.00 0.00 75 PHE A C 13
ATOM 21476 O O . PHE A 1 78 ? -0.736 6.572 2.959 1.00 0.00 75 PHE A O 13
ATOM 21493 N N . HIS A 1 79 ? 1.155 7.769 2.975 1.00 0.00 76 HIS A N 13
ATOM 21494 C CA . HIS A 1 79 ? 0.484 8.999 3.376 1.00 0.00 76 HIS A CA 13
ATOM 21495 C C . HIS A 1 79 ? -0.059 9.760 2.175 1.00 0.00 76 HIS A C 13
ATOM 21496 O O . HIS A 1 79 ? 0.695 10.269 1.367 1.00 0.00 76 HIS A O 13
ATOM 21510 N N . PHE A 1 80 ? -1.365 9.876 2.088 1.00 0.00 77 PHE A N 13
ATOM 21511 C CA . PHE A 1 80 ? -2.000 10.619 1.010 1.00 0.00 77 PHE A CA 13
ATOM 21512 C C . PHE A 1 80 ? -2.163 12.067 1.459 1.00 0.00 77 PHE A C 13
ATOM 21513 O O . PHE A 1 80 ? -2.734 12.891 0.766 1.00 0.00 77 PHE A O 13
ATOM 21530 N N . THR A 1 81 ? -1.640 12.351 2.644 1.00 0.00 78 THR A N 13
ATOM 21531 C CA . THR A 1 81 ? -1.719 13.673 3.254 1.00 0.00 78 THR A CA 13
ATOM 21532 C C . THR A 1 81 ? -1.198 14.772 2.320 1.00 0.00 78 THR A C 13
ATOM 21533 O O . THR A 1 81 ? -1.659 15.911 2.374 1.00 0.00 78 THR A O 13
ATOM 21544 N N . GLY A 1 82 ? -0.258 14.420 1.454 1.00 0.00 79 GLY A N 13
ATOM 21545 C CA . GLY A 1 82 ? 0.278 15.384 0.511 1.00 0.00 79 GLY A CA 13
ATOM 21546 C C . GLY A 1 82 ? -0.345 15.207 -0.858 1.00 0.00 79 GLY A C 13
ATOM 21547 O O . GLY A 1 82 ? 0.274 15.504 -1.880 1.00 0.00 79 GLY A O 13
ATOM 21551 N N . THR A 1 83 ? -1.578 14.724 -0.862 1.00 0.00 80 THR A N 13
ATOM 21552 C CA . THR A 1 83 ? -2.313 14.469 -2.085 1.00 0.00 80 THR A CA 13
ATOM 21553 C C . THR A 1 83 ? -3.681 15.152 -2.024 1.00 0.00 80 THR A C 13
ATOM 21554 O O . THR A 1 83 ? -4.390 15.039 -1.023 1.00 0.00 80 THR A O 13
ATOM 21565 N N . PRO A 1 84 ? -4.061 15.896 -3.079 1.00 0.00 81 PRO A N 13
ATOM 21566 C CA . PRO A 1 84 ? -5.356 16.585 -3.132 1.00 0.00 81 PRO A CA 13
ATOM 21567 C C . PRO A 1 84 ? -6.518 15.610 -2.968 1.00 0.00 81 PRO A C 13
ATOM 21568 O O . PRO A 1 84 ? -7.445 15.848 -2.197 1.00 0.00 81 PRO A O 13
ATOM 21579 N N . ASN A 1 85 ? -6.435 14.505 -3.690 1.00 0.00 82 ASN A N 13
ATOM 21580 C CA . ASN A 1 85 ? -7.443 13.454 -3.654 1.00 0.00 82 ASN A CA 13
ATOM 21581 C C . ASN A 1 85 ? -6.966 12.320 -2.749 1.00 0.00 82 ASN A C 13
ATOM 21582 O O . ASN A 1 85 ? -6.924 11.157 -3.139 1.00 0.00 82 ASN A O 13
ATOM 21593 N N . ALA A 1 86 ? -6.630 12.688 -1.525 1.00 0.00 83 ALA A N 13
ATOM 21594 C CA . ALA A 1 86 ? -6.104 11.764 -0.528 1.00 0.00 83 ALA A CA 13
ATOM 21595 C C . ALA A 1 86 ? -7.129 10.783 0.035 1.00 0.00 83 ALA A C 13
ATOM 21596 O O . ALA A 1 86 ? -6.971 9.588 -0.128 1.00 0.00 83 ALA A O 13
ATOM 21603 N N . ARG A 1 87 ? -8.189 11.287 0.661 1.00 0.00 84 ARG A N 13
ATOM 21604 C CA . ARG A 1 87 ? -9.193 10.418 1.301 1.00 0.00 84 ARG A CA 13
ATOM 21605 C C . ARG A 1 87 ? -10.023 9.668 0.279 1.00 0.00 84 ARG A C 13
ATOM 21606 O O . ARG A 1 87 ? -10.358 8.498 0.471 1.00 0.00 84 ARG A O 13
ATOM 21627 N N . GLU A 1 88 ? -10.327 10.339 -0.807 1.00 0.00 85 GLU A N 13
ATOM 21628 C CA . GLU A 1 88 ? -11.144 9.768 -1.852 1.00 0.00 85 GLU A CA 13
ATOM 21629 C C . GLU A 1 88 ? -10.408 8.636 -2.541 1.00 0.00 85 GLU A C 13
ATOM 21630 O O . GLU A 1 88 ? -10.952 7.546 -2.710 1.00 0.00 85 GLU A O 13
ATOM 21642 N N . ASN A 1 89 ? -9.164 8.875 -2.911 1.00 0.00 86 ASN A N 13
ATOM 21643 C CA . ASN A 1 89 ? -8.379 7.840 -3.551 1.00 0.00 86 ASN A CA 13
ATOM 21644 C C . ASN A 1 89 ? -7.928 6.831 -2.513 1.00 0.00 86 ASN A C 13
ATOM 21645 O O . ASN A 1 89 ? -7.640 5.685 -2.837 1.00 0.00 86 ASN A O 13
ATOM 21656 N N . CYS A 1 90 ? -7.876 7.265 -1.258 1.00 0.00 87 CYS A N 13
ATOM 21657 C CA . CYS A 1 90 ? -7.493 6.391 -0.164 1.00 0.00 87 CYS A CA 13
ATOM 21658 C C . CYS A 1 90 ? -8.486 5.249 -0.059 1.00 0.00 87 CYS A C 13
ATOM 21659 O O . CYS A 1 90 ? -8.087 4.087 -0.049 1.00 0.00 87 CYS A O 13
ATOM 21667 N N . ASP A 1 91 ? -9.785 5.554 -0.010 1.00 0.00 88 ASP A N 13
ATOM 21668 C CA . ASP A 1 91 ? -10.755 4.474 0.082 1.00 0.00 88 ASP A CA 13
ATOM 21669 C C . ASP A 1 91 ? -10.936 3.829 -1.275 1.00 0.00 88 ASP A C 13
ATOM 21670 O O . ASP A 1 91 ? -11.338 2.687 -1.359 1.00 0.00 88 ASP A O 13
ATOM 21679 N N . MET A 1 92 ? -10.642 4.560 -2.344 1.00 0.00 89 MET A N 13
ATOM 21680 C CA . MET A 1 92 ? -10.735 3.985 -3.679 1.00 0.00 89 MET A CA 13
ATOM 21681 C C . MET A 1 92 ? -9.701 2.870 -3.774 1.00 0.00 89 MET A C 13
ATOM 21682 O O . MET A 1 92 ? -9.999 1.755 -4.212 1.00 0.00 89 MET A O 13
ATOM 21696 N N . ILE A 1 93 ? -8.484 3.189 -3.328 1.00 0.00 90 ILE A N 13
ATOM 21697 C CA . ILE A 1 93 ? -7.394 2.229 -3.288 1.00 0.00 90 ILE A CA 13
ATOM 21698 C C . ILE A 1 93 ? -7.793 1.091 -2.374 1.00 0.00 90 ILE A C 13
ATOM 21699 O O . ILE A 1 93 ? -7.858 -0.058 -2.788 1.00 0.00 90 ILE A O 13
ATOM 21715 N N . THR A 1 94 ? -8.114 1.451 -1.136 1.00 0.00 91 THR A N 13
ATOM 21716 C CA . THR A 1 94 ? -8.495 0.495 -0.115 1.00 0.00 91 THR A CA 13
ATOM 21717 C C . THR A 1 94 ? -9.719 -0.320 -0.508 1.00 0.00 91 THR A C 13
ATOM 21718 O O . THR A 1 94 ? -9.832 -1.464 -0.119 1.00 0.00 91 THR A O 13
ATOM 21729 N N . ASN A 1 95 ? -10.632 0.252 -1.271 1.00 0.00 92 ASN A N 13
ATOM 21730 C CA . ASN A 1 95 ? -11.824 -0.480 -1.677 1.00 0.00 92 ASN A CA 13
ATOM 21731 C C . ASN A 1 95 ? -11.430 -1.678 -2.507 1.00 0.00 92 ASN A C 13
ATOM 21732 O O . ASN A 1 95 ? -11.691 -2.815 -2.123 1.00 0.00 92 ASN A O 13
ATOM 21743 N N . GLU A 1 96 ? -10.766 -1.427 -3.623 1.00 0.00 93 GLU A N 13
ATOM 21744 C CA . GLU A 1 96 ? -10.323 -2.508 -4.482 1.00 0.00 93 GLU A CA 13
ATOM 21745 C C . GLU A 1 96 ? -9.283 -3.341 -3.748 1.00 0.00 93 GLU A C 13
ATOM 21746 O O . GLU A 1 96 ? -9.281 -4.559 -3.836 1.00 0.00 93 GLU A O 13
ATOM 21758 N N . LEU A 1 97 ? -8.431 -2.666 -2.986 1.00 0.00 94 LEU A N 13
ATOM 21759 C CA . LEU A 1 97 ? -7.380 -3.323 -2.222 1.00 0.00 94 LEU A CA 13
ATOM 21760 C C . LEU A 1 97 ? -7.965 -4.270 -1.174 1.00 0.00 94 LEU A C 13
ATOM 21761 O O . LEU A 1 97 ? -7.802 -5.473 -1.283 1.00 0.00 94 LEU A O 13
ATOM 21777 N N . ARG A 1 98 ? -8.709 -3.729 -0.214 1.00 0.00 95 ARG A N 13
ATOM 21778 C CA . ARG A 1 98 ? -9.287 -4.525 0.872 1.00 0.00 95 ARG A CA 13
ATOM 21779 C C . ARG A 1 98 ? -10.213 -5.625 0.343 1.00 0.00 95 ARG A C 13
ATOM 21780 O O . ARG A 1 98 ? -10.263 -6.716 0.908 1.00 0.00 95 ARG A O 13
ATOM 21801 N N . ASN A 1 99 ? -10.922 -5.354 -0.748 1.00 0.00 96 ASN A N 13
ATOM 21802 C CA . ASN A 1 99 ? -11.819 -6.353 -1.325 1.00 0.00 96 ASN A CA 13
ATOM 21803 C C . ASN A 1 99 ? -11.024 -7.425 -2.066 1.00 0.00 96 ASN A C 13
ATOM 21804 O O . ASN A 1 99 ? -11.346 -8.614 -1.997 1.00 0.00 96 ASN A O 13
ATOM 21815 N N . ALA A 1 100 ? -9.979 -7.005 -2.770 1.00 0.00 97 ALA A N 13
ATOM 21816 C CA . ALA A 1 100 ? -9.143 -7.934 -3.516 1.00 0.00 97 ALA A CA 13
ATOM 21817 C C . ALA A 1 100 ? -8.244 -8.728 -2.578 1.00 0.00 97 ALA A C 13
ATOM 21818 O O . ALA A 1 100 ? -7.955 -9.897 -2.832 1.00 0.00 97 ALA A O 13
ATOM 21825 N N . ILE A 1 101 ? -7.802 -8.094 -1.497 1.00 0.00 98 ILE A N 13
ATOM 21826 C CA . ILE A 1 101 ? -6.956 -8.767 -0.525 1.00 0.00 98 ILE A CA 13
ATOM 21827 C C . ILE A 1 101 ? -7.689 -9.980 0.032 1.00 0.00 98 ILE A C 13
ATOM 21828 O O . ILE A 1 101 ? -7.122 -11.066 0.141 1.00 0.00 98 ILE A O 13
ATOM 21844 N N . GLN A 1 102 ? -8.966 -9.793 0.351 1.00 0.00 99 GLN A N 13
ATOM 21845 C CA . GLN A 1 102 ? -9.779 -10.868 0.899 1.00 0.00 99 GLN A CA 13
ATOM 21846 C C . GLN A 1 102 ? -10.022 -11.965 -0.136 1.00 0.00 99 GLN A C 13
ATOM 21847 O O . GLN A 1 102 ? -9.933 -13.149 0.186 1.00 0.00 99 GLN A O 13
ATOM 21861 N N . ARG A 1 103 ? -10.308 -11.579 -1.382 1.00 0.00 100 ARG A N 13
ATOM 21862 C CA . ARG A 1 103 ? -10.559 -12.571 -2.428 1.00 0.00 100 ARG A CA 13
ATOM 21863 C C . ARG A 1 103 ? -9.311 -13.418 -2.680 1.00 0.00 100 ARG A C 13
ATOM 21864 O O . ARG A 1 103 ? -9.408 -14.571 -3.095 1.00 0.00 100 ARG A O 13
ATOM 21885 N N . GLN A 1 104 ? -8.143 -12.843 -2.419 1.00 0.00 101 GLN A N 13
ATOM 21886 C CA . GLN A 1 104 ? -6.889 -13.567 -2.572 1.00 0.00 101 GLN A CA 13
ATOM 21887 C C . GLN A 1 104 ? -6.614 -14.362 -1.302 1.00 0.00 101 GLN A C 13
ATOM 21888 O O . GLN A 1 104 ? -6.083 -15.472 -1.347 1.00 0.00 101 GLN A O 13
ATOM 21902 N N . ARG A 1 105 ? -6.993 -13.776 -0.168 1.00 0.00 102 ARG A N 13
ATOM 21903 C CA . ARG A 1 105 ? -6.804 -14.397 1.136 1.00 0.00 102 ARG A CA 13
ATOM 21904 C C . ARG A 1 105 ? -7.527 -15.734 1.207 1.00 0.00 102 ARG A C 13
ATOM 21905 O O . ARG A 1 105 ? -7.010 -16.687 1.779 1.00 0.00 102 ARG A O 13
ATOM 21926 N N . GLU A 1 106 ? -8.718 -15.796 0.614 1.00 0.00 103 GLU A N 13
ATOM 21927 C CA . GLU A 1 106 ? -9.512 -17.022 0.598 1.00 0.00 103 GLU A CA 13
ATOM 21928 C C . GLU A 1 106 ? -8.686 -18.198 0.082 1.00 0.00 103 GLU A C 13
ATOM 21929 O O . GLU A 1 106 ? -8.722 -19.292 0.645 1.00 0.00 103 GLU A O 13
ATOM 21941 N N . GLY A 1 107 ? -7.925 -17.957 -0.978 1.00 0.00 104 GLY A N 13
ATOM 21942 C CA . GLY A 1 107 ? -7.089 -18.999 -1.539 1.00 0.00 104 GLY A CA 13
ATOM 21943 C C . GLY A 1 107 ? -5.759 -19.101 -0.819 1.00 0.00 104 GLY A C 13
ATOM 21944 O O . GLY A 1 107 ? -5.202 -20.188 -0.671 1.00 0.00 104 GLY A O 13
ATOM 21948 N N . SER A 1 108 ? -5.266 -17.967 -0.341 1.00 0.00 105 SER A N 13
ATOM 21949 C CA . SER A 1 108 ? -3.991 -17.915 0.365 1.00 0.00 105 SER A CA 13
ATOM 21950 C C . SER A 1 108 ? -4.192 -18.088 1.872 1.00 0.00 105 SER A C 13
ATOM 21951 O O . SER A 1 108 ? -3.558 -17.398 2.673 1.00 0.00 105 SER A O 13
ATOM 21959 N N . GLN A 1 109 ? -5.083 -19.019 2.234 1.00 0.00 106 GLN A N 13
ATOM 21960 C CA . GLN A 1 109 ? -5.406 -19.328 3.633 1.00 0.00 106 GLN A CA 13
ATOM 21961 C C . GLN A 1 109 ? -6.200 -18.196 4.286 1.00 0.00 106 GLN A C 13
ATOM 21962 O O . GLN A 1 109 ? -5.655 -17.142 4.623 1.00 0.00 106 GLN A O 13
ATOM 21976 N N . SER A 1 110 ? -7.494 -18.426 4.455 1.00 0.00 107 SER A N 13
ATOM 21977 C CA . SER A 1 110 ? -8.377 -17.440 5.058 1.00 0.00 107 SER A CA 13
ATOM 21978 C C . SER A 1 110 ? -9.147 -18.055 6.222 1.00 0.00 107 SER A C 13
ATOM 21979 O O . SER A 1 110 ? -8.812 -17.840 7.386 1.00 0.00 107 SER A O 13
ATOM 21987 N N . LYS A 1 111 ? -10.163 -18.838 5.887 1.00 0.00 108 LYS A N 13
ATOM 21988 C CA . LYS A 1 111 ? -11.006 -19.493 6.873 1.00 0.00 108 LYS A CA 13
ATOM 21989 C C . LYS A 1 111 ? -11.855 -20.541 6.175 1.00 0.00 108 LYS A C 13
ATOM 21990 O O . LYS A 1 111 ? -12.011 -20.425 4.938 1.00 0.00 108 LYS A O 13
ATOM 22010 N N . MET A 1 4 ? -5.271 -8.141 -11.118 1.00 0.00 1 MET A N 14
ATOM 22011 C CA . MET A 1 4 ? -5.350 -8.441 -12.572 1.00 0.00 1 MET A CA 14
ATOM 22012 C C . MET A 1 4 ? -6.613 -7.828 -13.177 1.00 0.00 1 MET A C 14
ATOM 22013 O O . MET A 1 4 ? -6.582 -7.294 -14.280 1.00 0.00 1 MET A O 14
ATOM 22027 N N . GLY A 1 5 ? -7.722 -7.915 -12.449 1.00 0.00 2 GLY A N 14
ATOM 22028 C CA . GLY A 1 5 ? -8.970 -7.330 -12.907 1.00 0.00 2 GLY A CA 14
ATOM 22029 C C . GLY A 1 5 ? -9.342 -6.184 -12.001 1.00 0.00 2 GLY A C 14
ATOM 22030 O O . GLY A 1 5 ? -10.419 -5.601 -12.094 1.00 0.00 2 GLY A O 14
ATOM 22034 N N . ASP A 1 6 ? -8.406 -5.894 -11.120 1.00 0.00 3 ASP A N 14
ATOM 22035 C CA . ASP A 1 6 ? -8.514 -4.848 -10.130 1.00 0.00 3 ASP A CA 14
ATOM 22036 C C . ASP A 1 6 ? -7.359 -3.881 -10.326 1.00 0.00 3 ASP A C 14
ATOM 22037 O O . ASP A 1 6 ? -6.217 -4.317 -10.493 1.00 0.00 3 ASP A O 14
ATOM 22046 N N . ARG A 1 7 ? -7.655 -2.585 -10.337 1.00 0.00 4 ARG A N 14
ATOM 22047 C CA . ARG A 1 7 ? -6.628 -1.570 -10.535 1.00 0.00 4 ARG A CA 14
ATOM 22048 C C . ARG A 1 7 ? -7.096 -0.199 -10.042 1.00 0.00 4 ARG A C 14
ATOM 22049 O O . ARG A 1 7 ? -8.154 0.287 -10.443 1.00 0.00 4 ARG A O 14
ATOM 22070 N N . VAL A 1 8 ? -6.297 0.406 -9.163 1.00 0.00 5 VAL A N 14
ATOM 22071 C CA . VAL A 1 8 ? -6.580 1.740 -8.611 1.00 0.00 5 VAL A CA 14
ATOM 22072 C C . VAL A 1 8 ? -5.281 2.458 -8.332 1.00 0.00 5 VAL A C 14
ATOM 22073 O O . VAL A 1 8 ? -4.307 1.854 -7.884 1.00 0.00 5 VAL A O 14
ATOM 22086 N N . GLU A 1 9 ? -5.281 3.745 -8.621 1.00 0.00 6 GLU A N 14
ATOM 22087 C CA . GLU A 1 9 ? -4.122 4.576 -8.420 1.00 0.00 6 GLU A CA 14
ATOM 22088 C C . GLU A 1 9 ? -4.420 5.747 -7.478 1.00 0.00 6 GLU A C 14
ATOM 22089 O O . GLU A 1 9 ? -5.453 6.404 -7.580 1.00 0.00 6 GLU A O 14
ATOM 22101 N N . ALA A 1 10 ? -3.492 5.966 -6.557 1.00 0.00 7 ALA A N 14
ATOM 22102 C CA . ALA A 1 10 ? -3.565 7.022 -5.548 1.00 0.00 7 ALA A CA 14
ATOM 22103 C C . ALA A 1 10 ? -2.174 7.253 -5.011 1.00 0.00 7 ALA A C 14
ATOM 22104 O O . ALA A 1 10 ? -1.636 6.395 -4.339 1.00 0.00 7 ALA A O 14
ATOM 22111 N N . LEU A 1 11 ? -1.570 8.391 -5.294 1.00 0.00 8 LEU A N 14
ATOM 22112 C CA . LEU A 1 11 ? -0.220 8.603 -4.813 1.00 0.00 8 LEU A CA 14
ATOM 22113 C C . LEU A 1 11 ? -0.219 8.873 -3.320 1.00 0.00 8 LEU A C 14
ATOM 22114 O O . LEU A 1 11 ? -1.157 9.456 -2.774 1.00 0.00 8 LEU A O 14
ATOM 22130 N N . ALA A 1 12 ? 0.838 8.424 -2.675 1.00 0.00 9 ALA A N 14
ATOM 22131 C CA . ALA A 1 12 ? 0.994 8.572 -1.248 1.00 0.00 9 ALA A CA 14
ATOM 22132 C C . ALA A 1 12 ? 2.467 8.610 -0.880 1.00 0.00 9 ALA A C 14
ATOM 22133 O O . ALA A 1 12 ? 3.327 8.272 -1.690 1.00 0.00 9 ALA A O 14
ATOM 22140 N N . ILE A 1 13 ? 2.744 9.044 0.331 1.00 0.00 10 ILE A N 14
ATOM 22141 C CA . ILE A 1 13 ? 4.099 9.131 0.830 1.00 0.00 10 ILE A CA 14
ATOM 22142 C C . ILE A 1 13 ? 4.479 7.863 1.578 1.00 0.00 10 ILE A C 14
ATOM 22143 O O . ILE A 1 13 ? 3.976 7.597 2.666 1.00 0.00 10 ILE A O 14
ATOM 22159 N N . PHE A 1 14 ? 5.341 7.071 0.982 1.00 0.00 11 PHE A N 14
ATOM 22160 C CA . PHE A 1 14 ? 5.819 5.870 1.617 1.00 0.00 11 PHE A CA 14
ATOM 22161 C C . PHE A 1 14 ? 7.178 6.165 2.225 1.00 0.00 11 PHE A C 14
ATOM 22162 O O . PHE A 1 14 ? 8.195 6.168 1.522 1.00 0.00 11 PHE A O 14
ATOM 22179 N N . ARG A 1 15 ? 7.188 6.431 3.526 1.00 0.00 12 ARG A N 14
ATOM 22180 C CA . ARG A 1 15 ? 8.412 6.755 4.239 1.00 0.00 12 ARG A CA 14
ATOM 22181 C C . ARG A 1 15 ? 9.183 7.873 3.525 1.00 0.00 12 ARG A C 14
ATOM 22182 O O . ARG A 1 15 ? 10.263 7.652 2.970 1.00 0.00 12 ARG A O 14
ATOM 22203 N N . LYS A 1 16 ? 8.566 9.058 3.515 1.00 0.00 13 LYS A N 14
ATOM 22204 C CA . LYS A 1 16 ? 9.114 10.271 2.906 1.00 0.00 13 LYS A CA 14
ATOM 22205 C C . LYS A 1 16 ? 9.199 10.254 1.386 1.00 0.00 13 LYS A C 14
ATOM 22206 O O . LYS A 1 16 ? 9.726 11.199 0.798 1.00 0.00 13 LYS A O 14
ATOM 22225 N N . LYS A 1 17 ? 8.687 9.223 0.749 1.00 0.00 14 LYS A N 14
ATOM 22226 C CA . LYS A 1 17 ? 8.684 9.184 -0.704 1.00 0.00 14 LYS A CA 14
ATOM 22227 C C . LYS A 1 17 ? 7.263 9.352 -1.184 1.00 0.00 14 LYS A C 14
ATOM 22228 O O . LYS A 1 17 ? 6.395 8.597 -0.789 1.00 0.00 14 LYS A O 14
ATOM 22247 N N . GLN A 1 18 ? 7.011 10.339 -2.008 1.00 0.00 15 GLN A N 14
ATOM 22248 C CA . GLN A 1 18 ? 5.674 10.554 -2.502 1.00 0.00 15 GLN A CA 14
ATOM 22249 C C . GLN A 1 18 ? 5.588 10.005 -3.911 1.00 0.00 15 GLN A C 14
ATOM 22250 O O . GLN A 1 18 ? 6.119 10.581 -4.862 1.00 0.00 15 GLN A O 14
ATOM 22264 N N . GLY A 1 19 ? 4.935 8.876 -4.030 1.00 0.00 16 GLY A N 14
ATOM 22265 C CA . GLY A 1 19 ? 4.797 8.237 -5.308 1.00 0.00 16 GLY A CA 14
ATOM 22266 C C . GLY A 1 19 ? 3.416 7.685 -5.491 1.00 0.00 16 GLY A C 14
ATOM 22267 O O . GLY A 1 19 ? 2.575 7.828 -4.613 1.00 0.00 16 GLY A O 14
ATOM 22271 N N . VAL A 1 20 ? 3.198 6.992 -6.587 1.00 0.00 17 VAL A N 14
ATOM 22272 C CA . VAL A 1 20 ? 1.879 6.465 -6.894 1.00 0.00 17 VAL A CA 14
ATOM 22273 C C . VAL A 1 20 ? 1.637 5.103 -6.247 1.00 0.00 17 VAL A C 14
ATOM 22274 O O . VAL A 1 20 ? 2.465 4.199 -6.348 1.00 0.00 17 VAL A O 14
ATOM 22287 N N . LEU A 1 21 ? 0.502 4.971 -5.577 1.00 0.00 18 LEU A N 14
ATOM 22288 C CA . LEU A 1 21 ? 0.107 3.716 -4.965 1.00 0.00 18 LEU A CA 14
ATOM 22289 C C . LEU A 1 21 ? -0.882 3.047 -5.912 1.00 0.00 18 LEU A C 14
ATOM 22290 O O . LEU A 1 21 ? -1.904 3.640 -6.256 1.00 0.00 18 LEU A O 14
ATOM 22306 N N . SER A 1 22 ? -0.578 1.840 -6.358 1.00 0.00 19 SER A N 14
ATOM 22307 C CA . SER A 1 22 ? -1.447 1.150 -7.300 1.00 0.00 19 SER A CA 14
ATOM 22308 C C . SER A 1 22 ? -1.874 -0.231 -6.788 1.00 0.00 19 SER A C 14
ATOM 22309 O O . SER A 1 22 ? -1.078 -0.959 -6.187 1.00 0.00 19 SER A O 14
ATOM 22317 N N . ILE A 1 23 ? -3.126 -0.589 -7.043 1.00 0.00 20 ILE A N 14
ATOM 22318 C CA . ILE A 1 23 ? -3.676 -1.871 -6.602 1.00 0.00 20 ILE A CA 14
ATOM 22319 C C . ILE A 1 23 ? -3.969 -2.789 -7.784 1.00 0.00 20 ILE A C 14
ATOM 22320 O O . ILE A 1 23 ? -4.961 -2.602 -8.471 1.00 0.00 20 ILE A O 14
ATOM 22336 N N . ASP A 1 24 ? -3.104 -3.772 -8.021 1.00 0.00 21 ASP A N 14
ATOM 22337 C CA . ASP A 1 24 ? -3.308 -4.720 -9.122 1.00 0.00 21 ASP A CA 14
ATOM 22338 C C . ASP A 1 24 ? -2.960 -6.134 -8.652 1.00 0.00 21 ASP A C 14
ATOM 22339 O O . ASP A 1 24 ? -1.865 -6.624 -8.938 1.00 0.00 21 ASP A O 14
ATOM 22348 N N . SER A 1 25 ? -3.885 -6.770 -7.903 1.00 0.00 22 SER A N 14
ATOM 22349 C CA . SER A 1 25 ? -3.740 -8.137 -7.326 1.00 0.00 22 SER A CA 14
ATOM 22350 C C . SER A 1 25 ? -2.607 -8.168 -6.307 1.00 0.00 22 SER A C 14
ATOM 22351 O O . SER A 1 25 ? -2.445 -9.097 -5.491 1.00 0.00 22 SER A O 14
ATOM 22359 N N . ARG A 1 26 ? -1.872 -7.096 -6.339 1.00 0.00 23 ARG A N 14
ATOM 22360 C CA . ARG A 1 26 ? -0.771 -6.867 -5.488 1.00 0.00 23 ARG A CA 14
ATOM 22361 C C . ARG A 1 26 ? -0.772 -5.401 -5.140 1.00 0.00 23 ARG A C 14
ATOM 22362 O O . ARG A 1 26 ? -1.004 -4.551 -6.009 1.00 0.00 23 ARG A O 14
ATOM 22383 N N . LEU A 1 27 ? -0.566 -5.104 -3.887 1.00 0.00 24 LEU A N 14
ATOM 22384 C CA . LEU A 1 27 ? -0.509 -3.739 -3.445 1.00 0.00 24 LEU A CA 14
ATOM 22385 C C . LEU A 1 27 ? 0.876 -3.223 -3.801 1.00 0.00 24 LEU A C 14
ATOM 22386 O O . LEU A 1 27 ? 1.865 -3.580 -3.161 1.00 0.00 24 LEU A O 14
ATOM 22402 N N . LYS A 1 28 ? 0.941 -2.408 -4.849 1.00 0.00 25 LYS A N 14
ATOM 22403 C CA . LYS A 1 28 ? 2.216 -1.911 -5.336 1.00 0.00 25 LYS A CA 14
ATOM 22404 C C . LYS A 1 28 ? 2.303 -0.399 -5.309 1.00 0.00 25 LYS A C 14
ATOM 22405 O O . LYS A 1 28 ? 1.578 0.292 -6.022 1.00 0.00 25 LYS A O 14
ATOM 22424 N N . TRP A 1 29 ? 3.194 0.107 -4.490 1.00 0.00 26 TRP A N 14
ATOM 22425 C CA . TRP A 1 29 ? 3.425 1.531 -4.411 1.00 0.00 26 TRP A CA 14
ATOM 22426 C C . TRP A 1 29 ? 4.767 1.824 -5.051 1.00 0.00 26 TRP A C 14
ATOM 22427 O O . TRP A 1 29 ? 5.698 1.022 -4.952 1.00 0.00 26 TRP A O 14
ATOM 22448 N N . THR A 1 30 ? 4.868 2.961 -5.693 1.00 0.00 27 THR A N 14
ATOM 22449 C CA . THR A 1 30 ? 6.090 3.339 -6.366 1.00 0.00 27 THR A CA 14
ATOM 22450 C C . THR A 1 30 ? 6.534 4.736 -5.966 1.00 0.00 27 THR A C 14
ATOM 22451 O O . THR A 1 30 ? 5.709 5.640 -5.867 1.00 0.00 27 THR A O 14
ATOM 22462 N N . GLY A 1 31 ? 7.837 4.906 -5.771 1.00 0.00 28 GLY A N 14
ATOM 22463 C CA . GLY A 1 31 ? 8.377 6.193 -5.382 1.00 0.00 28 GLY A CA 14
ATOM 22464 C C . GLY A 1 31 ? 8.346 7.219 -6.497 1.00 0.00 28 GLY A C 14
ATOM 22465 O O . GLY A 1 31 ? 8.011 6.906 -7.643 1.00 0.00 28 GLY A O 14
ATOM 22469 N N . GLU A 1 32 ? 8.717 8.442 -6.153 1.00 0.00 29 GLU A N 14
ATOM 22470 C CA . GLU A 1 32 ? 8.739 9.552 -7.093 1.00 0.00 29 GLU A CA 14
ATOM 22471 C C . GLU A 1 32 ? 9.758 9.318 -8.211 1.00 0.00 29 GLU A C 14
ATOM 22472 O O . GLU A 1 32 ? 10.966 9.245 -7.971 1.00 0.00 29 GLU A O 14
ATOM 22484 N N . GLY A 1 33 ? 9.255 9.172 -9.430 1.00 0.00 30 GLY A N 14
ATOM 22485 C CA . GLY A 1 33 ? 10.119 8.957 -10.577 1.00 0.00 30 GLY A CA 14
ATOM 22486 C C . GLY A 1 33 ? 10.943 7.689 -10.464 1.00 0.00 30 GLY A C 14
ATOM 22487 O O . GLY A 1 33 ? 12.120 7.674 -10.818 1.00 0.00 30 GLY A O 14
ATOM 22491 N N . LYS A 1 34 ? 10.334 6.631 -9.950 1.00 0.00 31 LYS A N 14
ATOM 22492 C CA . LYS A 1 34 ? 11.021 5.358 -9.805 1.00 0.00 31 LYS A CA 14
ATOM 22493 C C . LYS A 1 34 ? 10.462 4.350 -10.797 1.00 0.00 31 LYS A C 14
ATOM 22494 O O . LYS A 1 34 ? 9.249 4.250 -10.968 1.00 0.00 31 LYS A O 14
ATOM 22513 N N . THR A 1 35 ? 11.348 3.627 -11.462 1.00 0.00 32 THR A N 14
ATOM 22514 C CA . THR A 1 35 ? 10.942 2.629 -12.437 1.00 0.00 32 THR A CA 14
ATOM 22515 C C . THR A 1 35 ? 10.458 1.356 -11.749 1.00 0.00 32 THR A C 14
ATOM 22516 O O . THR A 1 35 ? 9.528 0.697 -12.213 1.00 0.00 32 THR A O 14
ATOM 22527 N N . THR A 1 36 ? 11.098 1.018 -10.642 1.00 0.00 33 THR A N 14
ATOM 22528 C CA . THR A 1 36 ? 10.744 -0.168 -9.887 1.00 0.00 33 THR A CA 14
ATOM 22529 C C . THR A 1 36 ? 9.880 0.187 -8.678 1.00 0.00 33 THR A C 14
ATOM 22530 O O . THR A 1 36 ? 10.163 1.156 -7.968 1.00 0.00 33 THR A O 14
ATOM 22541 N N . PRO A 1 37 ? 8.803 -0.582 -8.443 1.00 0.00 34 PRO A N 14
ATOM 22542 C CA . PRO A 1 37 ? 7.906 -0.358 -7.309 1.00 0.00 34 PRO A CA 14
ATOM 22543 C C . PRO A 1 37 ? 8.633 -0.532 -5.980 1.00 0.00 34 PRO A C 14
ATOM 22544 O O . PRO A 1 37 ? 9.404 -1.475 -5.802 1.00 0.00 34 PRO A O 14
ATOM 22555 N N . SER A 1 38 ? 8.390 0.380 -5.057 1.00 0.00 35 SER A N 14
ATOM 22556 C CA . SER A 1 38 ? 9.028 0.333 -3.753 1.00 0.00 35 SER A CA 14
ATOM 22557 C C . SER A 1 38 ? 8.248 -0.566 -2.799 1.00 0.00 35 SER A C 14
ATOM 22558 O O . SER A 1 38 ? 8.804 -1.112 -1.848 1.00 0.00 35 SER A O 14
ATOM 22566 N N . VAL A 1 39 ? 6.956 -0.713 -3.054 1.00 0.00 36 VAL A N 14
ATOM 22567 C CA . VAL A 1 39 ? 6.112 -1.561 -2.232 1.00 0.00 36 VAL A CA 14
ATOM 22568 C C . VAL A 1 39 ? 5.364 -2.545 -3.113 1.00 0.00 36 VAL A C 14
ATOM 22569 O O . VAL A 1 39 ? 4.311 -2.219 -3.624 1.00 0.00 36 VAL A O 14
ATOM 22582 N N . ASP A 1 40 ? 5.926 -3.722 -3.335 1.00 0.00 37 ASP A N 14
ATOM 22583 C CA . ASP A 1 40 ? 5.238 -4.729 -4.135 1.00 0.00 37 ASP A CA 14
ATOM 22584 C C . ASP A 1 40 ? 4.905 -5.909 -3.247 1.00 0.00 37 ASP A C 14
ATOM 22585 O O . ASP A 1 40 ? 5.720 -6.817 -3.041 1.00 0.00 37 ASP A O 14
ATOM 22594 N N . ILE A 1 41 ? 3.703 -5.887 -2.711 1.00 0.00 38 ILE A N 14
ATOM 22595 C CA . ILE A 1 41 ? 3.256 -6.932 -1.820 1.00 0.00 38 ILE A CA 14
ATOM 22596 C C . ILE A 1 41 ? 1.917 -7.486 -2.283 1.00 0.00 38 ILE A C 14
ATOM 22597 O O . ILE A 1 41 ? 0.917 -6.769 -2.317 1.00 0.00 38 ILE A O 14
ATOM 22613 N N . ALA A 1 42 ? 1.901 -8.757 -2.655 1.00 0.00 39 ALA A N 14
ATOM 22614 C CA . ALA A 1 42 ? 0.674 -9.397 -3.103 1.00 0.00 39 ALA A CA 14
ATOM 22615 C C . ALA A 1 42 ? -0.292 -9.535 -1.937 1.00 0.00 39 ALA A C 14
ATOM 22616 O O . ALA A 1 42 ? 0.105 -9.403 -0.778 1.00 0.00 39 ALA A O 14
ATOM 22623 N N . PHE A 1 43 ? -1.553 -9.811 -2.233 1.00 0.00 40 PHE A N 14
ATOM 22624 C CA . PHE A 1 43 ? -2.567 -9.920 -1.179 1.00 0.00 40 PHE A CA 14
ATOM 22625 C C . PHE A 1 43 ? -2.346 -11.101 -0.225 1.00 0.00 40 PHE A C 14
ATOM 22626 O O . PHE A 1 43 ? -2.967 -11.169 0.838 1.00 0.00 40 PHE A O 14
ATOM 22643 N N . ASP A 1 44 ? -1.436 -12.000 -0.571 1.00 0.00 41 ASP A N 14
ATOM 22644 C CA . ASP A 1 44 ? -1.127 -13.142 0.279 1.00 0.00 41 ASP A CA 14
ATOM 22645 C C . ASP A 1 44 ? -0.207 -12.673 1.385 1.00 0.00 41 ASP A C 14
ATOM 22646 O O . ASP A 1 44 ? -0.058 -13.325 2.421 1.00 0.00 41 ASP A O 14
ATOM 22655 N N . ALA A 1 45 ? 0.350 -11.496 1.169 1.00 0.00 42 ALA A N 14
ATOM 22656 C CA . ALA A 1 45 ? 1.257 -10.880 2.097 1.00 0.00 42 ALA A CA 14
ATOM 22657 C C . ALA A 1 45 ? 0.594 -9.671 2.729 1.00 0.00 42 ALA A C 14
ATOM 22658 O O . ALA A 1 45 ? 1.250 -8.789 3.256 1.00 0.00 42 ALA A O 14
ATOM 22665 N N . ILE A 1 46 ? -0.725 -9.629 2.664 1.00 0.00 43 ILE A N 14
ATOM 22666 C CA . ILE A 1 46 ? -1.474 -8.561 3.289 1.00 0.00 43 ILE A CA 14
ATOM 22667 C C . ILE A 1 46 ? -2.436 -9.204 4.250 1.00 0.00 43 ILE A C 14
ATOM 22668 O O . ILE A 1 46 ? -3.381 -9.887 3.854 1.00 0.00 43 ILE A O 14
ATOM 22684 N N . SER A 1 47 ? -2.148 -9.035 5.514 1.00 0.00 44 SER A N 14
ATOM 22685 C CA . SER A 1 47 ? -2.934 -9.648 6.551 1.00 0.00 44 SER A CA 14
ATOM 22686 C C . SER A 1 47 ? -4.101 -8.747 6.950 1.00 0.00 44 SER A C 14
ATOM 22687 O O . SER A 1 47 ? -5.161 -9.228 7.354 1.00 0.00 44 SER A O 14
ATOM 22695 N N . ASN A 1 48 ? -3.890 -7.439 6.811 1.00 0.00 45 ASN A N 14
ATOM 22696 C CA . ASN A 1 48 ? -4.895 -6.432 7.147 1.00 0.00 45 ASN A CA 14
ATOM 22697 C C . ASN A 1 48 ? -4.325 -5.047 6.866 1.00 0.00 45 ASN A C 14
ATOM 22698 O O . ASN A 1 48 ? -3.149 -4.920 6.524 1.00 0.00 45 ASN A O 14
ATOM 22709 N N . LEU A 1 49 ? -5.146 -4.017 6.992 1.00 0.00 46 LEU A N 14
ATOM 22710 C CA . LEU A 1 49 ? -4.697 -2.656 6.758 1.00 0.00 46 LEU A CA 14
ATOM 22711 C C . LEU A 1 49 ? -5.531 -1.673 7.583 1.00 0.00 46 LEU A C 14
ATOM 22712 O O . LEU A 1 49 ? -6.651 -1.988 7.986 1.00 0.00 46 LEU A O 14
ATOM 22728 N N . GLN A 1 50 ? -4.978 -0.490 7.841 1.00 0.00 47 GLN A N 14
ATOM 22729 C CA . GLN A 1 50 ? -5.687 0.538 8.593 1.00 0.00 47 GLN A CA 14
ATOM 22730 C C . GLN A 1 50 ? -5.508 1.903 7.925 1.00 0.00 47 GLN A C 14
ATOM 22731 O O . GLN A 1 50 ? -4.392 2.356 7.686 1.00 0.00 47 GLN A O 14
ATOM 22745 N N . THR A 1 51 ? -6.617 2.535 7.595 1.00 0.00 48 THR A N 14
ATOM 22746 C CA . THR A 1 51 ? -6.609 3.833 6.932 1.00 0.00 48 THR A CA 14
ATOM 22747 C C . THR A 1 51 ? -6.963 4.950 7.903 1.00 0.00 48 THR A C 14
ATOM 22748 O O . THR A 1 51 ? -7.550 4.700 8.957 1.00 0.00 48 THR A O 14
ATOM 22759 N N . THR A 1 52 ? -6.580 6.173 7.561 1.00 0.00 49 THR A N 14
ATOM 22760 C CA . THR A 1 52 ? -6.884 7.321 8.396 1.00 0.00 49 THR A CA 14
ATOM 22761 C C . THR A 1 52 ? -8.389 7.549 8.510 1.00 0.00 49 THR A C 14
ATOM 22762 O O . THR A 1 52 ? -9.149 7.132 7.635 1.00 0.00 49 THR A O 14
ATOM 22773 N N . PRO A 1 53 ? -8.848 8.211 9.581 1.00 0.00 50 PRO A N 14
ATOM 22774 C CA . PRO A 1 53 ? -10.260 8.533 9.733 1.00 0.00 50 PRO A CA 14
ATOM 22775 C C . PRO A 1 53 ? -10.643 9.672 8.784 1.00 0.00 50 PRO A C 14
ATOM 22776 O O . PRO A 1 53 ? -9.799 10.500 8.442 1.00 0.00 50 PRO A O 14
ATOM 22787 N N . ALA A 1 54 ? -11.902 9.708 8.358 1.00 0.00 51 ALA A N 14
ATOM 22788 C CA . ALA A 1 54 ? -12.374 10.747 7.438 1.00 0.00 51 ALA A CA 14
ATOM 22789 C C . ALA A 1 54 ? -12.158 12.144 8.012 1.00 0.00 51 ALA A C 14
ATOM 22790 O O . ALA A 1 54 ? -11.862 13.088 7.281 1.00 0.00 51 ALA A O 14
ATOM 22797 N N . SER A 1 55 ? -12.295 12.265 9.324 1.00 0.00 52 SER A N 14
ATOM 22798 C CA . SER A 1 55 ? -12.116 13.539 10.004 1.00 0.00 52 SER A CA 14
ATOM 22799 C C . SER A 1 55 ? -10.637 13.798 10.306 1.00 0.00 52 SER A C 14
ATOM 22800 O O . SER A 1 55 ? -10.272 14.168 11.424 1.00 0.00 52 SER A O 14
ATOM 22808 N N . ASN A 1 56 ? -9.783 13.600 9.310 1.00 0.00 53 ASN A N 14
ATOM 22809 C CA . ASN A 1 56 ? -8.355 13.812 9.484 1.00 0.00 53 ASN A CA 14
ATOM 22810 C C . ASN A 1 56 ? -7.704 14.279 8.187 1.00 0.00 53 ASN A C 14
ATOM 22811 O O . ASN A 1 56 ? -7.716 13.561 7.190 1.00 0.00 53 ASN A O 14
ATOM 22822 N N . PRO A 1 57 ? -7.133 15.496 8.184 1.00 0.00 54 PRO A N 14
ATOM 22823 C CA . PRO A 1 57 ? -6.455 16.052 7.006 1.00 0.00 54 PRO A CA 14
ATOM 22824 C C . PRO A 1 57 ? -5.239 15.219 6.614 1.00 0.00 54 PRO A C 14
ATOM 22825 O O . PRO A 1 57 ? -4.897 15.100 5.436 1.00 0.00 54 PRO A O 14
ATOM 22836 N N . LYS A 1 58 ? -4.593 14.640 7.620 1.00 0.00 55 LYS A N 14
ATOM 22837 C CA . LYS A 1 58 ? -3.424 13.799 7.409 1.00 0.00 55 LYS A CA 14
ATOM 22838 C C . LYS A 1 58 ? -3.860 12.386 7.038 1.00 0.00 55 LYS A C 14
ATOM 22839 O O . LYS A 1 58 ? -3.717 11.453 7.827 1.00 0.00 55 LYS A O 14
ATOM 22858 N N . VAL A 1 59 ? -4.401 12.261 5.834 1.00 0.00 56 VAL A N 14
ATOM 22859 C CA . VAL A 1 59 ? -4.903 10.994 5.303 1.00 0.00 56 VAL A CA 14
ATOM 22860 C C . VAL A 1 59 ? -3.773 10.041 4.940 1.00 0.00 56 VAL A C 14
ATOM 22861 O O . VAL A 1 59 ? -2.777 10.448 4.355 1.00 0.00 56 VAL A O 14
ATOM 22874 N N . MET A 1 60 ? -3.902 8.790 5.352 1.00 0.00 57 MET A N 14
ATOM 22875 C CA . MET A 1 60 ? -2.909 7.779 5.049 1.00 0.00 57 MET A CA 14
ATOM 22876 C C . MET A 1 60 ? -3.540 6.385 4.890 1.00 0.00 57 MET A C 14
ATOM 22877 O O . MET A 1 60 ? -4.726 6.188 5.157 1.00 0.00 57 MET A O 14
ATOM 22891 N N . ILE A 1 61 ? -2.705 5.430 4.492 1.00 0.00 58 ILE A N 14
ATOM 22892 C CA . ILE A 1 61 ? -3.083 4.024 4.345 1.00 0.00 58 ILE A CA 14
ATOM 22893 C C . ILE A 1 61 ? -1.974 3.172 4.971 1.00 0.00 58 ILE A C 14
ATOM 22894 O O . ILE A 1 61 ? -0.811 3.265 4.573 1.00 0.00 58 ILE A O 14
ATOM 22910 N N . ARG A 1 62 ? -2.320 2.395 5.986 1.00 0.00 59 ARG A N 14
ATOM 22911 C CA . ARG A 1 62 ? -1.356 1.530 6.656 1.00 0.00 59 ARG A CA 14
ATOM 22912 C C . ARG A 1 62 ? -1.630 0.095 6.273 1.00 0.00 59 ARG A C 14
ATOM 22913 O O . ARG A 1 62 ? -2.780 -0.321 6.251 1.00 0.00 59 ARG A O 14
ATOM 22934 N N . VAL A 1 63 ? -0.594 -0.663 5.978 1.00 0.00 60 VAL A N 14
ATOM 22935 C CA . VAL A 1 63 ? -0.786 -2.048 5.590 1.00 0.00 60 VAL A CA 14
ATOM 22936 C C . VAL A 1 63 ? 0.043 -2.993 6.443 1.00 0.00 60 VAL A C 14
ATOM 22937 O O . VAL A 1 63 ? 1.220 -2.743 6.705 1.00 0.00 60 VAL A O 14
ATOM 22950 N N . PHE A 1 64 ? -0.588 -4.072 6.873 1.00 0.00 61 PHE A N 14
ATOM 22951 C CA . PHE A 1 64 ? 0.066 -5.088 7.676 1.00 0.00 61 PHE A CA 14
ATOM 22952 C C . PHE A 1 64 ? 0.408 -6.258 6.764 1.00 0.00 61 PHE A C 14
ATOM 22953 O O . PHE A 1 64 ? -0.476 -6.936 6.235 1.00 0.00 61 PHE A O 14
ATOM 22970 N N . ILE A 1 65 ? 1.694 -6.471 6.578 1.00 0.00 62 ILE A N 14
ATOM 22971 C CA . ILE A 1 65 ? 2.193 -7.485 5.666 1.00 0.00 62 ILE A CA 14
ATOM 22972 C C . ILE A 1 65 ? 2.444 -8.844 6.310 1.00 0.00 62 ILE A C 14
ATOM 22973 O O . ILE A 1 65 ? 3.129 -8.958 7.329 1.00 0.00 62 ILE A O 14
ATOM 22989 N N . VAL A 1 66 ? 1.861 -9.866 5.692 1.00 0.00 63 VAL A N 14
ATOM 22990 C CA . VAL A 1 66 ? 2.064 -11.246 6.092 1.00 0.00 63 VAL A CA 14
ATOM 22991 C C . VAL A 1 66 ? 3.318 -11.655 5.357 1.00 0.00 63 VAL A C 14
ATOM 22992 O O . VAL A 1 66 ? 3.688 -10.984 4.398 1.00 0.00 63 VAL A O 14
ATOM 23005 N N . VAL A 1 67 ? 3.988 -12.714 5.728 1.00 0.00 64 VAL A N 14
ATOM 23006 C CA . VAL A 1 67 ? 5.193 -13.016 5.004 1.00 0.00 64 VAL A CA 14
ATOM 23007 C C . VAL A 1 67 ? 4.919 -13.694 3.700 1.00 0.00 64 VAL A C 14
ATOM 23008 O O . VAL A 1 67 ? 4.390 -14.806 3.647 1.00 0.00 64 VAL A O 14
ATOM 23021 N N . LYS A 1 68 ? 5.269 -12.998 2.662 1.00 0.00 65 LYS A N 14
ATOM 23022 C CA . LYS A 1 68 ? 5.205 -13.544 1.342 1.00 0.00 65 LYS A CA 14
ATOM 23023 C C . LYS A 1 68 ? 6.426 -14.434 1.267 1.00 0.00 65 LYS A C 14
ATOM 23024 O O . LYS A 1 68 ? 7.435 -14.114 1.899 1.00 0.00 65 LYS A O 14
ATOM 23043 N N . GLU A 1 69 ? 6.368 -15.540 0.563 1.00 0.00 66 GLU A N 14
ATOM 23044 C CA . GLU A 1 69 ? 7.523 -16.416 0.530 1.00 0.00 66 GLU A CA 14
ATOM 23045 C C . GLU A 1 69 ? 8.733 -15.674 -0.032 1.00 0.00 66 GLU A C 14
ATOM 23046 O O . GLU A 1 69 ? 8.662 -15.065 -1.104 1.00 0.00 66 GLU A O 14
ATOM 23058 N N . GLY A 1 70 ? 9.830 -15.721 0.711 1.00 0.00 67 GLY A N 14
ATOM 23059 C CA . GLY A 1 70 ? 11.038 -15.029 0.308 1.00 0.00 67 GLY A CA 14
ATOM 23060 C C . GLY A 1 70 ? 11.014 -13.570 0.730 1.00 0.00 67 GLY A C 14
ATOM 23061 O O . GLY A 1 70 ? 11.656 -12.724 0.110 1.00 0.00 67 GLY A O 14
ATOM 23065 N N . GLU A 1 71 ? 10.267 -13.287 1.792 1.00 0.00 68 GLU A N 14
ATOM 23066 C CA . GLU A 1 71 ? 10.134 -11.932 2.312 1.00 0.00 68 GLU A CA 14
ATOM 23067 C C . GLU A 1 71 ? 10.060 -11.971 3.841 1.00 0.00 68 GLU A C 14
ATOM 23068 O O . GLU A 1 71 ? 10.429 -12.974 4.450 1.00 0.00 68 GLU A O 14
ATOM 23080 N N . ASP A 1 72 ? 9.576 -10.890 4.447 1.00 0.00 69 ASP A N 14
ATOM 23081 C CA . ASP A 1 72 ? 9.438 -10.800 5.898 1.00 0.00 69 ASP A CA 14
ATOM 23082 C C . ASP A 1 72 ? 8.149 -10.068 6.263 1.00 0.00 69 ASP A C 14
ATOM 23083 O O . ASP A 1 72 ? 7.644 -9.268 5.476 1.00 0.00 69 ASP A O 14
ATOM 23092 N N . PRO A 1 73 ? 7.582 -10.345 7.452 1.00 0.00 70 PRO A N 14
ATOM 23093 C CA . PRO A 1 73 ? 6.358 -9.682 7.909 1.00 0.00 70 PRO A CA 14
ATOM 23094 C C . PRO A 1 73 ? 6.660 -8.242 8.340 1.00 0.00 70 PRO A C 14
ATOM 23095 O O . PRO A 1 73 ? 7.553 -8.011 9.155 1.00 0.00 70 PRO A O 14
ATOM 23106 N N . THR A 1 74 ? 5.939 -7.272 7.800 1.00 0.00 71 THR A N 14
ATOM 23107 C CA . THR A 1 74 ? 6.191 -5.871 8.134 1.00 0.00 71 THR A CA 14
ATOM 23108 C C . THR A 1 74 ? 4.925 -5.027 7.980 1.00 0.00 71 THR A C 14
ATOM 23109 O O . THR A 1 74 ? 3.899 -5.521 7.546 1.00 0.00 71 THR A O 14
ATOM 23120 N N . SER A 1 75 ? 4.995 -3.763 8.370 1.00 0.00 72 SER A N 14
ATOM 23121 C CA . SER A 1 75 ? 3.874 -2.855 8.215 1.00 0.00 72 SER A CA 14
ATOM 23122 C C . SER A 1 75 ? 4.340 -1.624 7.444 1.00 0.00 72 SER A C 14
ATOM 23123 O O . SER A 1 75 ? 5.349 -0.999 7.794 1.00 0.00 72 SER A O 14
ATOM 23131 N N . LEU A 1 76 ? 3.628 -1.290 6.386 1.00 0.00 73 LEU A N 14
ATOM 23132 C CA . LEU A 1 76 ? 3.996 -0.157 5.557 1.00 0.00 73 LEU A CA 14
ATOM 23133 C C . LEU A 1 76 ? 2.977 0.961 5.683 1.00 0.00 73 LEU A C 14
ATOM 23134 O O . LEU A 1 76 ? 1.811 0.710 5.988 1.00 0.00 73 LEU A O 14
ATOM 23150 N N . VAL A 1 77 ? 3.414 2.196 5.466 1.00 0.00 74 VAL A N 14
ATOM 23151 C CA . VAL A 1 77 ? 2.514 3.331 5.556 1.00 0.00 74 VAL A CA 14
ATOM 23152 C C . VAL A 1 77 ? 2.636 4.227 4.339 1.00 0.00 74 VAL A C 14
ATOM 23153 O O . VAL A 1 77 ? 3.738 4.605 3.938 1.00 0.00 74 VAL A O 14
ATOM 23166 N N . PHE A 1 78 ? 1.494 4.544 3.760 1.00 0.00 75 PHE A N 14
ATOM 23167 C CA . PHE A 1 78 ? 1.421 5.414 2.607 1.00 0.00 75 PHE A CA 14
ATOM 23168 C C . PHE A 1 78 ? 0.614 6.646 2.982 1.00 0.00 75 PHE A C 14
ATOM 23169 O O . PHE A 1 78 ? -0.601 6.572 3.153 1.00 0.00 75 PHE A O 14
ATOM 23186 N N . HIS A 1 79 ? 1.291 7.766 3.147 1.00 0.00 76 HIS A N 14
ATOM 23187 C CA . HIS A 1 79 ? 0.628 9.002 3.537 1.00 0.00 76 HIS A CA 14
ATOM 23188 C C . HIS A 1 79 ? 0.032 9.712 2.327 1.00 0.00 76 HIS A C 14
ATOM 23189 O O . HIS A 1 79 ? 0.752 10.189 1.469 1.00 0.00 76 HIS A O 14
ATOM 23203 N N . PHE A 1 80 ? -1.279 9.818 2.280 1.00 0.00 77 PHE A N 14
ATOM 23204 C CA . PHE A 1 80 ? -1.953 10.506 1.185 1.00 0.00 77 PHE A CA 14
ATOM 23205 C C . PHE A 1 80 ? -2.097 11.974 1.554 1.00 0.00 77 PHE A C 14
ATOM 23206 O O . PHE A 1 80 ? -2.665 12.766 0.819 1.00 0.00 77 PHE A O 14
ATOM 23223 N N . THR A 1 81 ? -1.563 12.313 2.715 1.00 0.00 78 THR A N 14
ATOM 23224 C CA . THR A 1 81 ? -1.618 13.661 3.255 1.00 0.00 78 THR A CA 14
ATOM 23225 C C . THR A 1 81 ? -1.110 14.713 2.260 1.00 0.00 78 THR A C 14
ATOM 23226 O O . THR A 1 81 ? -1.565 15.855 2.267 1.00 0.00 78 THR A O 14
ATOM 23237 N N . GLY A 1 82 ? -0.189 14.314 1.393 1.00 0.00 79 GLY A N 14
ATOM 23238 C CA . GLY A 1 82 ? 0.344 15.231 0.402 1.00 0.00 79 GLY A CA 14
ATOM 23239 C C . GLY A 1 82 ? -0.292 15.009 -0.955 1.00 0.00 79 GLY A C 14
ATOM 23240 O O . GLY A 1 82 ? 0.285 15.338 -1.990 1.00 0.00 79 GLY A O 14
ATOM 23244 N N . THR A 1 83 ? -1.489 14.448 -0.937 1.00 0.00 80 THR A N 14
ATOM 23245 C CA . THR A 1 83 ? -2.230 14.148 -2.144 1.00 0.00 80 THR A CA 14
ATOM 23246 C C . THR A 1 83 ? -3.548 14.923 -2.168 1.00 0.00 80 THR A C 14
ATOM 23247 O O . THR A 1 83 ? -4.296 14.918 -1.188 1.00 0.00 80 THR A O 14
ATOM 23258 N N . PRO A 1 84 ? -3.842 15.620 -3.280 1.00 0.00 81 PRO A N 14
ATOM 23259 C CA . PRO A 1 84 ? -5.078 16.399 -3.425 1.00 0.00 81 PRO A CA 14
ATOM 23260 C C . PRO A 1 84 ? -6.324 15.554 -3.168 1.00 0.00 81 PRO A C 14
ATOM 23261 O O . PRO A 1 84 ? -7.257 15.989 -2.492 1.00 0.00 81 PRO A O 14
ATOM 23272 N N . ASN A 1 85 ? -6.318 14.338 -3.695 1.00 0.00 82 ASN A N 14
ATOM 23273 C CA . ASN A 1 85 ? -7.436 13.415 -3.528 1.00 0.00 82 ASN A CA 14
ATOM 23274 C C . ASN A 1 85 ? -7.055 12.313 -2.541 1.00 0.00 82 ASN A C 14
ATOM 23275 O O . ASN A 1 85 ? -7.290 11.136 -2.780 1.00 0.00 82 ASN A O 14
ATOM 23286 N N . ALA A 1 86 ? -6.468 12.727 -1.427 1.00 0.00 83 ALA A N 14
ATOM 23287 C CA . ALA A 1 86 ? -6.008 11.820 -0.373 1.00 0.00 83 ALA A CA 14
ATOM 23288 C C . ALA A 1 86 ? -7.082 10.875 0.143 1.00 0.00 83 ALA A C 14
ATOM 23289 O O . ALA A 1 86 ? -6.933 9.677 0.022 1.00 0.00 83 ALA A O 14
ATOM 23296 N N . ARG A 1 87 ? -8.176 11.409 0.678 1.00 0.00 84 ARG A N 14
ATOM 23297 C CA . ARG A 1 87 ? -9.227 10.567 1.265 1.00 0.00 84 ARG A CA 14
ATOM 23298 C C . ARG A 1 87 ? -10.019 9.823 0.208 1.00 0.00 84 ARG A C 14
ATOM 23299 O O . ARG A 1 87 ? -10.375 8.658 0.385 1.00 0.00 84 ARG A O 14
ATOM 23320 N N . GLU A 1 88 ? -10.264 10.495 -0.893 1.00 0.00 85 GLU A N 14
ATOM 23321 C CA . GLU A 1 88 ? -11.049 9.942 -1.972 1.00 0.00 85 GLU A CA 14
ATOM 23322 C C . GLU A 1 88 ? -10.308 8.793 -2.624 1.00 0.00 85 GLU A C 14
ATOM 23323 O O . GLU A 1 88 ? -10.869 7.719 -2.840 1.00 0.00 85 GLU A O 14
ATOM 23335 N N . ASN A 1 89 ? -9.041 9.010 -2.922 1.00 0.00 86 ASN A N 14
ATOM 23336 C CA . ASN A 1 89 ? -8.233 7.968 -3.521 1.00 0.00 86 ASN A CA 14
ATOM 23337 C C . ASN A 1 89 ? -7.878 6.937 -2.468 1.00 0.00 86 ASN A C 14
ATOM 23338 O O . ASN A 1 89 ? -7.699 5.765 -2.778 1.00 0.00 86 ASN A O 14
ATOM 23349 N N . CYS A 1 90 ? -7.774 7.383 -1.216 1.00 0.00 87 CYS A N 14
ATOM 23350 C CA . CYS A 1 90 ? -7.467 6.486 -0.113 1.00 0.00 87 CYS A CA 14
ATOM 23351 C C . CYS A 1 90 ? -8.540 5.418 -0.025 1.00 0.00 87 CYS A C 14
ATOM 23352 O O . CYS A 1 90 ? -8.222 4.235 0.018 1.00 0.00 87 CYS A O 14
ATOM 23360 N N . ASP A 1 91 ? -9.816 5.819 -0.032 1.00 0.00 88 ASP A N 14
ATOM 23361 C CA . ASP A 1 91 ? -10.885 4.831 0.037 1.00 0.00 88 ASP A CA 14
ATOM 23362 C C . ASP A 1 91 ? -10.954 4.067 -1.268 1.00 0.00 88 ASP A C 14
ATOM 23363 O O . ASP A 1 91 ? -11.213 2.878 -1.270 1.00 0.00 88 ASP A O 14
ATOM 23372 N N . MET A 1 92 ? -10.700 4.750 -2.379 1.00 0.00 89 MET A N 14
ATOM 23373 C CA . MET A 1 92 ? -10.699 4.093 -3.682 1.00 0.00 89 MET A CA 14
ATOM 23374 C C . MET A 1 92 ? -9.697 2.942 -3.648 1.00 0.00 89 MET A C 14
ATOM 23375 O O . MET A 1 92 ? -10.006 1.816 -4.046 1.00 0.00 89 MET A O 14
ATOM 23389 N N . ILE A 1 93 ? -8.500 3.240 -3.143 1.00 0.00 90 ILE A N 14
ATOM 23390 C CA . ILE A 1 93 ? -7.450 2.247 -2.994 1.00 0.00 90 ILE A CA 14
ATOM 23391 C C . ILE A 1 93 ? -7.891 1.191 -1.997 1.00 0.00 90 ILE A C 14
ATOM 23392 O O . ILE A 1 93 ? -8.034 0.033 -2.344 1.00 0.00 90 ILE A O 14
ATOM 23408 N N . THR A 1 94 ? -8.152 1.632 -0.771 1.00 0.00 91 THR A N 14
ATOM 23409 C CA . THR A 1 94 ? -8.543 0.754 0.325 1.00 0.00 91 THR A CA 14
ATOM 23410 C C . THR A 1 94 ? -9.730 -0.130 -0.007 1.00 0.00 91 THR A C 14
ATOM 23411 O O . THR A 1 94 ? -9.696 -1.317 0.268 1.00 0.00 91 THR A O 14
ATOM 23422 N N . ASN A 1 95 ? -10.776 0.445 -0.566 1.00 0.00 92 ASN A N 14
ATOM 23423 C CA . ASN A 1 95 ? -11.965 -0.316 -0.907 1.00 0.00 92 ASN A CA 14
ATOM 23424 C C . ASN A 1 95 ? -11.613 -1.464 -1.844 1.00 0.00 92 ASN A C 14
ATOM 23425 O O . ASN A 1 95 ? -11.840 -2.623 -1.507 1.00 0.00 92 ASN A O 14
ATOM 23436 N N . GLU A 1 96 ? -11.013 -1.154 -2.987 1.00 0.00 93 GLU A N 14
ATOM 23437 C CA . GLU A 1 96 ? -10.636 -2.196 -3.933 1.00 0.00 93 GLU A CA 14
ATOM 23438 C C . GLU A 1 96 ? -9.572 -3.095 -3.316 1.00 0.00 93 GLU A C 14
ATOM 23439 O O . GLU A 1 96 ? -9.623 -4.312 -3.450 1.00 0.00 93 GLU A O 14
ATOM 23451 N N . LEU A 1 97 ? -8.628 -2.478 -2.617 1.00 0.00 94 LEU A N 14
ATOM 23452 C CA . LEU A 1 97 ? -7.548 -3.193 -1.949 1.00 0.00 94 LEU A CA 14
ATOM 23453 C C . LEU A 1 97 ? -8.111 -4.208 -0.968 1.00 0.00 94 LEU A C 14
ATOM 23454 O O . LEU A 1 97 ? -7.936 -5.401 -1.151 1.00 0.00 94 LEU A O 14
ATOM 23470 N N . ARG A 1 98 ? -8.835 -3.728 0.034 1.00 0.00 95 ARG A N 14
ATOM 23471 C CA . ARG A 1 98 ? -9.408 -4.587 1.064 1.00 0.00 95 ARG A CA 14
ATOM 23472 C C . ARG A 1 98 ? -10.280 -5.700 0.464 1.00 0.00 95 ARG A C 14
ATOM 23473 O O . ARG A 1 98 ? -10.245 -6.837 0.932 1.00 0.00 95 ARG A O 14
ATOM 23494 N N . ASN A 1 99 ? -11.038 -5.378 -0.586 1.00 0.00 96 ASN A N 14
ATOM 23495 C CA . ASN A 1 99 ? -11.903 -6.366 -1.230 1.00 0.00 96 ASN A CA 14
ATOM 23496 C C . ASN A 1 99 ? -11.066 -7.385 -1.988 1.00 0.00 96 ASN A C 14
ATOM 23497 O O . ASN A 1 99 ? -11.271 -8.596 -1.872 1.00 0.00 96 ASN A O 14
ATOM 23508 N N . ALA A 1 100 ? -10.115 -6.886 -2.763 1.00 0.00 97 ALA A N 14
ATOM 23509 C CA . ALA A 1 100 ? -9.240 -7.732 -3.551 1.00 0.00 97 ALA A CA 14
ATOM 23510 C C . ALA A 1 100 ? -8.323 -8.560 -2.658 1.00 0.00 97 ALA A C 14
ATOM 23511 O O . ALA A 1 100 ? -8.000 -9.706 -2.989 1.00 0.00 97 ALA A O 14
ATOM 23518 N N . ILE A 1 101 ? -7.895 -7.979 -1.534 1.00 0.00 98 ILE A N 14
ATOM 23519 C CA . ILE A 1 101 ? -7.038 -8.685 -0.591 1.00 0.00 98 ILE A CA 14
ATOM 23520 C C . ILE A 1 101 ? -7.766 -9.917 -0.082 1.00 0.00 98 ILE A C 14
ATOM 23521 O O . ILE A 1 101 ? -7.245 -11.025 -0.157 1.00 0.00 98 ILE A O 14
ATOM 23537 N N . GLN A 1 102 ? -8.992 -9.710 0.400 1.00 0.00 99 GLN A N 14
ATOM 23538 C CA . GLN A 1 102 ? -9.821 -10.793 0.921 1.00 0.00 99 GLN A CA 14
ATOM 23539 C C . GLN A 1 102 ? -9.996 -11.884 -0.131 1.00 0.00 99 GLN A C 14
ATOM 23540 O O . GLN A 1 102 ? -9.990 -13.070 0.183 1.00 0.00 99 GLN A O 14
ATOM 23554 N N . ARG A 1 103 ? -10.135 -11.463 -1.384 1.00 0.00 100 ARG A N 14
ATOM 23555 C CA . ARG A 1 103 ? -10.302 -12.384 -2.504 1.00 0.00 100 ARG A CA 14
ATOM 23556 C C . ARG A 1 103 ? -9.161 -13.403 -2.555 1.00 0.00 100 ARG A C 14
ATOM 23557 O O . ARG A 1 103 ? -9.395 -14.601 -2.712 1.00 0.00 100 ARG A O 14
ATOM 23578 N N . GLN A 1 104 ? -7.928 -12.929 -2.421 1.00 0.00 101 GLN A N 14
ATOM 23579 C CA . GLN A 1 104 ? -6.773 -13.820 -2.453 1.00 0.00 101 GLN A CA 14
ATOM 23580 C C . GLN A 1 104 ? -6.518 -14.413 -1.070 1.00 0.00 101 GLN A C 14
ATOM 23581 O O . GLN A 1 104 ? -6.045 -15.541 -0.940 1.00 0.00 101 GLN A O 14
ATOM 23595 N N . ARG A 1 105 ? -6.848 -13.639 -0.043 1.00 0.00 102 ARG A N 14
ATOM 23596 C CA . ARG A 1 105 ? -6.664 -14.053 1.342 1.00 0.00 102 ARG A CA 14
ATOM 23597 C C . ARG A 1 105 ? -7.509 -15.277 1.665 1.00 0.00 102 ARG A C 14
ATOM 23598 O O . ARG A 1 105 ? -7.072 -16.164 2.397 1.00 0.00 102 ARG A O 14
ATOM 23619 N N . GLU A 1 106 ? -8.717 -15.314 1.123 1.00 0.00 103 GLU A N 14
ATOM 23620 C CA . GLU A 1 106 ? -9.618 -16.432 1.349 1.00 0.00 103 GLU A CA 14
ATOM 23621 C C . GLU A 1 106 ? -9.182 -17.638 0.527 1.00 0.00 103 GLU A C 14
ATOM 23622 O O . GLU A 1 106 ? -9.440 -18.783 0.898 1.00 0.00 103 GLU A O 14
ATOM 23634 N N . GLY A 1 107 ? -8.520 -17.370 -0.595 1.00 0.00 104 GLY A N 14
ATOM 23635 C CA . GLY A 1 107 ? -8.023 -18.443 -1.430 1.00 0.00 104 GLY A CA 14
ATOM 23636 C C . GLY A 1 107 ? -6.827 -19.099 -0.776 1.00 0.00 104 GLY A C 14
ATOM 23637 O O . GLY A 1 107 ? -6.687 -20.320 -0.776 1.00 0.00 104 GLY A O 14
ATOM 23641 N N . SER A 1 108 ? -5.965 -18.267 -0.215 1.00 0.00 105 SER A N 14
ATOM 23642 C CA . SER A 1 108 ? -4.785 -18.730 0.487 1.00 0.00 105 SER A CA 14
ATOM 23643 C C . SER A 1 108 ? -4.967 -18.453 1.976 1.00 0.00 105 SER A C 14
ATOM 23644 O O . SER A 1 108 ? -4.397 -17.502 2.520 1.00 0.00 105 SER A O 14
ATOM 23652 N N . GLN A 1 109 ? -5.804 -19.274 2.607 1.00 0.00 106 GLN A N 14
ATOM 23653 C CA . GLN A 1 109 ? -6.125 -19.140 4.026 1.00 0.00 106 GLN A CA 14
ATOM 23654 C C . GLN A 1 109 ? -4.883 -19.031 4.901 1.00 0.00 106 GLN A C 14
ATOM 23655 O O . GLN A 1 109 ? -3.998 -19.885 4.869 1.00 0.00 106 GLN A O 14
ATOM 23669 N N . SER A 1 110 ? -4.829 -17.954 5.670 1.00 0.00 107 SER A N 14
ATOM 23670 C CA . SER A 1 110 ? -3.725 -17.692 6.586 1.00 0.00 107 SER A CA 14
ATOM 23671 C C . SER A 1 110 ? -4.213 -16.782 7.707 1.00 0.00 107 SER A C 14
ATOM 23672 O O . SER A 1 110 ? -3.431 -16.064 8.331 1.00 0.00 107 SER A O 14
ATOM 23680 N N . LYS A 1 111 ? -5.518 -16.824 7.945 1.00 0.00 108 LYS A N 14
ATOM 23681 C CA . LYS A 1 111 ? -6.156 -16.013 8.968 1.00 0.00 108 LYS A CA 14
ATOM 23682 C C . LYS A 1 111 ? -7.558 -16.546 9.207 1.00 0.00 108 LYS A C 14
ATOM 23683 O O . LYS A 1 111 ? -8.072 -16.405 10.328 1.00 0.00 108 LYS A O 14
ATOM 23703 N N . MET A 1 4 ? -4.897 -7.910 -11.473 1.00 0.00 1 MET A N 15
ATOM 23704 C CA . MET A 1 4 ? -4.452 -7.182 -12.684 1.00 0.00 1 MET A CA 15
ATOM 23705 C C . MET A 1 4 ? -5.668 -6.732 -13.472 1.00 0.00 1 MET A C 15
ATOM 23706 O O . MET A 1 4 ? -6.478 -7.554 -13.897 1.00 0.00 1 MET A O 15
ATOM 23720 N N . GLY A 1 5 ? -5.794 -5.429 -13.652 1.00 0.00 2 GLY A N 15
ATOM 23721 C CA . GLY A 1 5 ? -6.938 -4.881 -14.354 1.00 0.00 2 GLY A CA 15
ATOM 23722 C C . GLY A 1 5 ? -7.865 -4.234 -13.359 1.00 0.00 2 GLY A C 15
ATOM 23723 O O . GLY A 1 5 ? -8.517 -3.230 -13.642 1.00 0.00 2 GLY A O 15
ATOM 23727 N N . ASP A 1 6 ? -7.887 -4.825 -12.175 1.00 0.00 3 ASP A N 15
ATOM 23728 C CA . ASP A 1 6 ? -8.670 -4.348 -11.051 1.00 0.00 3 ASP A CA 15
ATOM 23729 C C . ASP A 1 6 ? -7.800 -3.387 -10.254 1.00 0.00 3 ASP A C 15
ATOM 23730 O O . ASP A 1 6 ? -7.693 -3.472 -9.032 1.00 0.00 3 ASP A O 15
ATOM 23739 N N . ARG A 1 7 ? -7.185 -2.464 -10.982 1.00 0.00 4 ARG A N 15
ATOM 23740 C CA . ARG A 1 7 ? -6.263 -1.508 -10.404 1.00 0.00 4 ARG A CA 15
ATOM 23741 C C . ARG A 1 7 ? -6.927 -0.204 -9.972 1.00 0.00 4 ARG A C 15
ATOM 23742 O O . ARG A 1 7 ? -8.007 0.154 -10.441 1.00 0.00 4 ARG A O 15
ATOM 23763 N N . VAL A 1 8 ? -6.239 0.490 -9.073 1.00 0.00 5 VAL A N 15
ATOM 23764 C CA . VAL A 1 8 ? -6.652 1.790 -8.558 1.00 0.00 5 VAL A CA 15
ATOM 23765 C C . VAL A 1 8 ? -5.408 2.575 -8.237 1.00 0.00 5 VAL A C 15
ATOM 23766 O O . VAL A 1 8 ? -4.470 2.056 -7.630 1.00 0.00 5 VAL A O 15
ATOM 23779 N N . GLU A 1 9 ? -5.391 3.805 -8.689 1.00 0.00 6 GLU A N 15
ATOM 23780 C CA . GLU A 1 9 ? -4.261 4.669 -8.485 1.00 0.00 6 GLU A CA 15
ATOM 23781 C C . GLU A 1 9 ? -4.577 5.820 -7.530 1.00 0.00 6 GLU A C 15
ATOM 23782 O O . GLU A 1 9 ? -5.626 6.457 -7.609 1.00 0.00 6 GLU A O 15
ATOM 23794 N N . ALA A 1 10 ? -3.642 6.047 -6.621 1.00 0.00 7 ALA A N 15
ATOM 23795 C CA . ALA A 1 10 ? -3.717 7.088 -5.601 1.00 0.00 7 ALA A CA 15
ATOM 23796 C C . ALA A 1 10 ? -2.324 7.323 -5.077 1.00 0.00 7 ALA A C 15
ATOM 23797 O O . ALA A 1 10 ? -1.772 6.461 -4.426 1.00 0.00 7 ALA A O 15
ATOM 23804 N N . LEU A 1 11 ? -1.736 8.468 -5.355 1.00 0.00 8 LEU A N 15
ATOM 23805 C CA . LEU A 1 11 ? -0.386 8.691 -4.884 1.00 0.00 8 LEU A CA 15
ATOM 23806 C C . LEU A 1 11 ? -0.376 8.924 -3.385 1.00 0.00 8 LEU A C 15
ATOM 23807 O O . LEU A 1 11 ? -1.326 9.462 -2.817 1.00 0.00 8 LEU A O 15
ATOM 23823 N N . ALA A 1 12 ? 0.700 8.491 -2.759 1.00 0.00 9 ALA A N 15
ATOM 23824 C CA . ALA A 1 12 ? 0.862 8.603 -1.327 1.00 0.00 9 ALA A CA 15
ATOM 23825 C C . ALA A 1 12 ? 2.335 8.671 -0.959 1.00 0.00 9 ALA A C 15
ATOM 23826 O O . ALA A 1 12 ? 3.204 8.389 -1.784 1.00 0.00 9 ALA A O 15
ATOM 23833 N N . ILE A 1 13 ? 2.602 9.077 0.267 1.00 0.00 10 ILE A N 15
ATOM 23834 C CA . ILE A 1 13 ? 3.955 9.188 0.768 1.00 0.00 10 ILE A CA 15
ATOM 23835 C C . ILE A 1 13 ? 4.375 7.911 1.485 1.00 0.00 10 ILE A C 15
ATOM 23836 O O . ILE A 1 13 ? 3.806 7.549 2.512 1.00 0.00 10 ILE A O 15
ATOM 23852 N N . PHE A 1 14 ? 5.350 7.221 0.925 1.00 0.00 11 PHE A N 15
ATOM 23853 C CA . PHE A 1 14 ? 5.880 6.020 1.532 1.00 0.00 11 PHE A CA 15
ATOM 23854 C C . PHE A 1 14 ? 7.342 6.253 1.867 1.00 0.00 11 PHE A C 15
ATOM 23855 O O . PHE A 1 14 ? 8.131 6.585 0.985 1.00 0.00 11 PHE A O 15
ATOM 23872 N N . ARG A 1 15 ? 7.698 6.095 3.140 1.00 0.00 12 ARG A N 15
ATOM 23873 C CA . ARG A 1 15 ? 9.067 6.308 3.592 1.00 0.00 12 ARG A CA 15
ATOM 23874 C C . ARG A 1 15 ? 9.552 7.716 3.226 1.00 0.00 12 ARG A C 15
ATOM 23875 O O . ARG A 1 15 ? 10.745 7.934 2.993 1.00 0.00 12 ARG A O 15
ATOM 23896 N N . LYS A 1 16 ? 8.603 8.663 3.227 1.00 0.00 13 LYS A N 15
ATOM 23897 C CA . LYS A 1 16 ? 8.839 10.070 2.894 1.00 0.00 13 LYS A CA 15
ATOM 23898 C C . LYS A 1 16 ? 8.973 10.297 1.391 1.00 0.00 13 LYS A C 15
ATOM 23899 O O . LYS A 1 16 ? 9.493 11.324 0.954 1.00 0.00 13 LYS A O 15
ATOM 23918 N N . LYS A 1 17 ? 8.524 9.334 0.604 1.00 0.00 14 LYS A N 15
ATOM 23919 C CA . LYS A 1 17 ? 8.547 9.459 -0.846 1.00 0.00 14 LYS A CA 15
ATOM 23920 C C . LYS A 1 17 ? 7.122 9.652 -1.324 1.00 0.00 14 LYS A C 15
ATOM 23921 O O . LYS A 1 17 ? 6.227 8.970 -0.858 1.00 0.00 14 LYS A O 15
ATOM 23940 N N . GLN A 1 18 ? 6.903 10.564 -2.243 1.00 0.00 15 GLN A N 15
ATOM 23941 C CA . GLN A 1 18 ? 5.569 10.800 -2.741 1.00 0.00 15 GLN A CA 15
ATOM 23942 C C . GLN A 1 18 ? 5.460 10.181 -4.113 1.00 0.00 15 GLN A C 15
ATOM 23943 O O . GLN A 1 18 ? 5.998 10.697 -5.090 1.00 0.00 15 GLN A O 15
ATOM 23957 N N . GLY A 1 19 ? 4.774 9.071 -4.183 1.00 0.00 16 GLY A N 15
ATOM 23958 C CA . GLY A 1 19 ? 4.627 8.395 -5.436 1.00 0.00 16 GLY A CA 15
ATOM 23959 C C . GLY A 1 19 ? 3.250 7.835 -5.603 1.00 0.00 16 GLY A C 15
ATOM 23960 O O . GLY A 1 19 ? 2.415 7.975 -4.721 1.00 0.00 16 GLY A O 15
ATOM 23964 N N . VAL A 1 20 ? 3.035 7.137 -6.694 1.00 0.00 17 VAL A N 15
ATOM 23965 C CA . VAL A 1 20 ? 1.721 6.598 -6.996 1.00 0.00 17 VAL A CA 15
ATOM 23966 C C . VAL A 1 20 ? 1.502 5.237 -6.342 1.00 0.00 17 VAL A C 15
ATOM 23967 O O . VAL A 1 20 ? 2.347 4.346 -6.441 1.00 0.00 17 VAL A O 15
ATOM 23980 N N . LEU A 1 21 ? 0.378 5.094 -5.660 1.00 0.00 18 LEU A N 15
ATOM 23981 C CA . LEU A 1 21 ? 0.011 3.834 -5.041 1.00 0.00 18 LEU A CA 15
ATOM 23982 C C . LEU A 1 21 ? -0.979 3.143 -5.972 1.00 0.00 18 LEU A C 15
ATOM 23983 O O . LEU A 1 21 ? -2.059 3.672 -6.232 1.00 0.00 18 LEU A O 15
ATOM 23999 N N . SER A 1 22 ? -0.601 1.992 -6.504 1.00 0.00 19 SER A N 15
ATOM 24000 C CA . SER A 1 22 ? -1.461 1.272 -7.430 1.00 0.00 19 SER A CA 15
ATOM 24001 C C . SER A 1 22 ? -1.830 -0.113 -6.884 1.00 0.00 19 SER A C 15
ATOM 24002 O O . SER A 1 22 ? -1.048 -0.733 -6.161 1.00 0.00 19 SER A O 15
ATOM 24010 N N . ILE A 1 23 ? -3.019 -0.596 -7.233 1.00 0.00 20 ILE A N 15
ATOM 24011 C CA . ILE A 1 23 ? -3.501 -1.887 -6.737 1.00 0.00 20 ILE A CA 15
ATOM 24012 C C . ILE A 1 23 ? -3.799 -2.881 -7.863 1.00 0.00 20 ILE A C 15
ATOM 24013 O O . ILE A 1 23 ? -4.896 -2.889 -8.391 1.00 0.00 20 ILE A O 15
ATOM 24029 N N . ASP A 1 24 ? -2.840 -3.726 -8.223 1.00 0.00 21 ASP A N 15
ATOM 24030 C CA . ASP A 1 24 ? -3.075 -4.724 -9.273 1.00 0.00 21 ASP A CA 15
ATOM 24031 C C . ASP A 1 24 ? -2.745 -6.127 -8.766 1.00 0.00 21 ASP A C 15
ATOM 24032 O O . ASP A 1 24 ? -1.664 -6.650 -9.055 1.00 0.00 21 ASP A O 15
ATOM 24041 N N . SER A 1 25 ? -3.674 -6.724 -7.994 1.00 0.00 22 SER A N 15
ATOM 24042 C CA . SER A 1 25 ? -3.541 -8.085 -7.393 1.00 0.00 22 SER A CA 15
ATOM 24043 C C . SER A 1 25 ? -2.370 -8.155 -6.414 1.00 0.00 22 SER A C 15
ATOM 24044 O O . SER A 1 25 ? -2.200 -9.100 -5.614 1.00 0.00 22 SER A O 15
ATOM 24052 N N . ARG A 1 26 ? -1.598 -7.118 -6.477 1.00 0.00 23 ARG A N 15
ATOM 24053 C CA . ARG A 1 26 ? -0.448 -6.921 -5.678 1.00 0.00 23 ARG A CA 15
ATOM 24054 C C . ARG A 1 26 ? -0.394 -5.447 -5.340 1.00 0.00 23 ARG A C 15
ATOM 24055 O O . ARG A 1 26 ? -0.497 -4.605 -6.236 1.00 0.00 23 ARG A O 15
ATOM 24076 N N . LEU A 1 27 ? -0.295 -5.137 -4.069 1.00 0.00 24 LEU A N 15
ATOM 24077 C CA . LEU A 1 27 ? -0.229 -3.761 -3.634 1.00 0.00 24 LEU A CA 15
ATOM 24078 C C . LEU A 1 27 ? 1.112 -3.191 -4.063 1.00 0.00 24 LEU A C 15
ATOM 24079 O O . LEU A 1 27 ? 2.147 -3.526 -3.489 1.00 0.00 24 LEU A O 15
ATOM 24095 N N . LYS A 1 28 ? 1.088 -2.358 -5.096 1.00 0.00 25 LYS A N 15
ATOM 24096 C CA . LYS A 1 28 ? 2.308 -1.787 -5.631 1.00 0.00 25 LYS A CA 15
ATOM 24097 C C . LYS A 1 28 ? 2.336 -0.268 -5.514 1.00 0.00 25 LYS A C 15
ATOM 24098 O O . LYS A 1 28 ? 1.550 0.429 -6.150 1.00 0.00 25 LYS A O 15
ATOM 24117 N N . TRP A 1 29 ? 3.250 0.239 -4.710 1.00 0.00 26 TRP A N 15
ATOM 24118 C CA . TRP A 1 29 ? 3.424 1.673 -4.570 1.00 0.00 26 TRP A CA 15
ATOM 24119 C C . TRP A 1 29 ? 4.758 2.028 -5.186 1.00 0.00 26 TRP A C 15
ATOM 24120 O O . TRP A 1 29 ? 5.711 1.252 -5.107 1.00 0.00 26 TRP A O 15
ATOM 24141 N N . THR A 1 30 ? 4.833 3.188 -5.786 1.00 0.00 27 THR A N 15
ATOM 24142 C CA . THR A 1 30 ? 6.052 3.615 -6.437 1.00 0.00 27 THR A CA 15
ATOM 24143 C C . THR A 1 30 ? 6.448 5.014 -6.010 1.00 0.00 27 THR A C 15
ATOM 24144 O O . THR A 1 30 ? 5.592 5.881 -5.901 1.00 0.00 27 THR A O 15
ATOM 24155 N N . GLY A 1 31 ? 7.742 5.230 -5.804 1.00 0.00 28 GLY A N 15
ATOM 24156 C CA . GLY A 1 31 ? 8.226 6.533 -5.391 1.00 0.00 28 GLY A CA 15
ATOM 24157 C C . GLY A 1 31 ? 8.322 7.519 -6.538 1.00 0.00 28 GLY A C 15
ATOM 24158 O O . GLY A 1 31 ? 8.149 7.154 -7.702 1.00 0.00 28 GLY A O 15
ATOM 24162 N N . GLU A 1 32 ? 8.627 8.764 -6.204 1.00 0.00 29 GLU A N 15
ATOM 24163 C CA . GLU A 1 32 ? 8.741 9.829 -7.190 1.00 0.00 29 GLU A CA 15
ATOM 24164 C C . GLU A 1 32 ? 9.977 9.644 -8.070 1.00 0.00 29 GLU A C 15
ATOM 24165 O O . GLU A 1 32 ? 11.057 9.304 -7.582 1.00 0.00 29 GLU A O 15
ATOM 24177 N N . GLY A 1 33 ? 9.799 9.846 -9.371 1.00 0.00 30 GLY A N 15
ATOM 24178 C CA . GLY A 1 33 ? 10.899 9.720 -10.313 1.00 0.00 30 GLY A CA 15
ATOM 24179 C C . GLY A 1 33 ? 11.549 8.350 -10.294 1.00 0.00 30 GLY A C 15
ATOM 24180 O O . GLY A 1 33 ? 12.765 8.234 -10.431 1.00 0.00 30 GLY A O 15
ATOM 24184 N N . LYS A 1 34 ? 10.746 7.312 -10.113 1.00 0.00 31 LYS A N 15
ATOM 24185 C CA . LYS A 1 34 ? 11.257 5.950 -10.080 1.00 0.00 31 LYS A CA 15
ATOM 24186 C C . LYS A 1 34 ? 10.368 5.034 -10.907 1.00 0.00 31 LYS A C 15
ATOM 24187 O O . LYS A 1 34 ? 9.147 5.113 -10.833 1.00 0.00 31 LYS A O 15
ATOM 24206 N N . THR A 1 35 ? 10.991 4.181 -11.705 1.00 0.00 32 THR A N 15
ATOM 24207 C CA . THR A 1 35 ? 10.260 3.246 -12.547 1.00 0.00 32 THR A CA 15
ATOM 24208 C C . THR A 1 35 ? 10.124 1.888 -11.866 1.00 0.00 32 THR A C 15
ATOM 24209 O O . THR A 1 35 ? 9.609 0.935 -12.448 1.00 0.00 32 THR A O 15
ATOM 24220 N N . THR A 1 36 ? 10.599 1.807 -10.633 1.00 0.00 33 THR A N 15
ATOM 24221 C CA . THR A 1 36 ? 10.538 0.575 -9.870 1.00 0.00 33 THR A CA 15
ATOM 24222 C C . THR A 1 36 ? 9.665 0.751 -8.632 1.00 0.00 33 THR A C 15
ATOM 24223 O O . THR A 1 36 ? 9.788 1.748 -7.911 1.00 0.00 33 THR A O 15
ATOM 24234 N N . PRO A 1 37 ? 8.764 -0.208 -8.378 1.00 0.00 34 PRO A N 15
ATOM 24235 C CA . PRO A 1 37 ? 7.863 -0.163 -7.227 1.00 0.00 34 PRO A CA 15
ATOM 24236 C C . PRO A 1 37 ? 8.619 -0.291 -5.910 1.00 0.00 34 PRO A C 15
ATOM 24237 O O . PRO A 1 37 ? 9.415 -1.209 -5.722 1.00 0.00 34 PRO A O 15
ATOM 24248 N N . SER A 1 38 ? 8.372 0.642 -5.007 1.00 0.00 35 SER A N 15
ATOM 24249 C CA . SER A 1 38 ? 9.022 0.641 -3.709 1.00 0.00 35 SER A CA 15
ATOM 24250 C C . SER A 1 38 ? 8.242 -0.232 -2.727 1.00 0.00 35 SER A C 15
ATOM 24251 O O . SER A 1 38 ? 8.772 -0.665 -1.702 1.00 0.00 35 SER A O 15
ATOM 24259 N N . VAL A 1 39 ? 6.977 -0.473 -3.048 1.00 0.00 36 VAL A N 15
ATOM 24260 C CA . VAL A 1 39 ? 6.122 -1.320 -2.234 1.00 0.00 36 VAL A CA 15
ATOM 24261 C C . VAL A 1 39 ? 5.441 -2.329 -3.129 1.00 0.00 36 VAL A C 15
ATOM 24262 O O . VAL A 1 39 ? 4.422 -2.022 -3.730 1.00 0.00 36 VAL A O 15
ATOM 24275 N N . ASP A 1 40 ? 6.034 -3.493 -3.282 1.00 0.00 37 ASP A N 15
ATOM 24276 C CA . ASP A 1 40 ? 5.424 -4.527 -4.095 1.00 0.00 37 ASP A CA 15
ATOM 24277 C C . ASP A 1 40 ? 5.122 -5.721 -3.216 1.00 0.00 37 ASP A C 15
ATOM 24278 O O . ASP A 1 40 ? 5.976 -6.580 -2.997 1.00 0.00 37 ASP A O 15
ATOM 24287 N N . ILE A 1 41 ? 3.907 -5.768 -2.698 1.00 0.00 38 ILE A N 15
ATOM 24288 C CA . ILE A 1 41 ? 3.502 -6.856 -1.833 1.00 0.00 38 ILE A CA 15
ATOM 24289 C C . ILE A 1 41 ? 2.186 -7.445 -2.310 1.00 0.00 38 ILE A C 15
ATOM 24290 O O . ILE A 1 41 ? 1.200 -6.734 -2.498 1.00 0.00 38 ILE A O 15
ATOM 24306 N N . ALA A 1 42 ? 2.180 -8.746 -2.511 1.00 0.00 39 ALA A N 15
ATOM 24307 C CA . ALA A 1 42 ? 1.001 -9.451 -2.979 1.00 0.00 39 ALA A CA 15
ATOM 24308 C C . ALA A 1 42 ? -0.085 -9.492 -1.917 1.00 0.00 39 ALA A C 15
ATOM 24309 O O . ALA A 1 42 ? 0.181 -9.285 -0.738 1.00 0.00 39 ALA A O 15
ATOM 24316 N N . PHE A 1 43 ? -1.314 -9.760 -2.343 1.00 0.00 40 PHE A N 15
ATOM 24317 C CA . PHE A 1 43 ? -2.445 -9.829 -1.413 1.00 0.00 40 PHE A CA 15
ATOM 24318 C C . PHE A 1 43 ? -2.353 -11.033 -0.493 1.00 0.00 40 PHE A C 15
ATOM 24319 O O . PHE A 1 43 ? -2.981 -11.084 0.563 1.00 0.00 40 PHE A O 15
ATOM 24336 N N . ASP A 1 44 ? -1.535 -11.978 -0.893 1.00 0.00 41 ASP A N 15
ATOM 24337 C CA . ASP A 1 44 ? -1.291 -13.177 -0.126 1.00 0.00 41 ASP A CA 15
ATOM 24338 C C . ASP A 1 44 ? -0.220 -12.859 0.908 1.00 0.00 41 ASP A C 15
ATOM 24339 O O . ASP A 1 44 ? 0.175 -13.692 1.720 1.00 0.00 41 ASP A O 15
ATOM 24348 N N . ALA A 1 45 ? 0.207 -11.602 0.861 1.00 0.00 42 ALA A N 15
ATOM 24349 C CA . ALA A 1 45 ? 1.202 -11.054 1.756 1.00 0.00 42 ALA A CA 15
ATOM 24350 C C . ALA A 1 45 ? 0.624 -9.823 2.446 1.00 0.00 42 ALA A C 1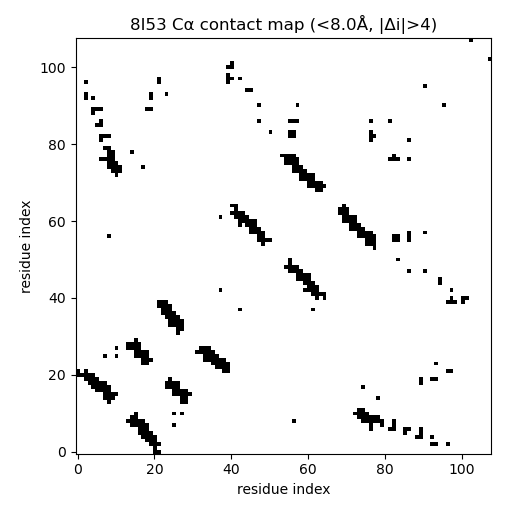5
ATOM 24351 O O . ALA A 1 45 ? 1.343 -8.998 2.976 1.00 0.00 42 ALA A O 15
ATOM 24358 N N . ILE A 1 46 ? -0.696 -9.707 2.427 1.00 0.00 43 ILE A N 15
ATOM 24359 C CA . ILE A 1 46 ? -1.382 -8.608 3.090 1.00 0.00 43 ILE A CA 15
ATOM 24360 C C . ILE A 1 46 ? -2.413 -9.214 4.008 1.00 0.00 43 ILE A C 15
ATOM 24361 O O . ILE A 1 46 ? -3.392 -9.817 3.565 1.00 0.00 43 ILE A O 15
ATOM 24377 N N . SER A 1 47 ? -2.171 -9.076 5.287 1.00 0.00 44 SER A N 15
ATOM 24378 C CA . SER A 1 47 ? -3.022 -9.678 6.275 1.00 0.00 44 SER A CA 15
ATOM 24379 C C . SER A 1 47 ? -4.172 -8.747 6.654 1.00 0.00 44 SER A C 15
ATOM 24380 O O . SER A 1 47 ? -5.270 -9.202 6.985 1.00 0.00 44 SER A O 15
ATOM 24388 N N . ASN A 1 48 ? -3.920 -7.444 6.564 1.00 0.00 45 ASN A N 15
ATOM 24389 C CA . ASN A 1 48 ? -4.916 -6.431 6.912 1.00 0.00 45 ASN A CA 15
ATOM 24390 C C . ASN A 1 48 ? -4.349 -5.040 6.652 1.00 0.00 45 ASN A C 15
ATOM 24391 O O . ASN A 1 48 ? -3.177 -4.907 6.309 1.00 0.00 45 ASN A O 15
ATOM 24402 N N . LEU A 1 49 ? -5.174 -4.010 6.790 1.00 0.00 46 LEU A N 15
ATOM 24403 C CA . LEU A 1 49 ? -4.724 -2.645 6.581 1.00 0.00 46 LEU A CA 15
ATOM 24404 C C . LEU A 1 49 ? -5.586 -1.693 7.413 1.00 0.00 46 LEU A C 15
ATOM 24405 O O . LEU A 1 49 ? -6.710 -2.039 7.783 1.00 0.00 46 LEU A O 15
ATOM 24421 N N . GLN A 1 50 ? -5.057 -0.510 7.716 1.00 0.00 47 GLN A N 15
ATOM 24422 C CA . GLN A 1 50 ? -5.800 0.487 8.478 1.00 0.00 47 GLN A CA 15
ATOM 24423 C C . GLN A 1 50 ? -5.635 1.870 7.840 1.00 0.00 47 GLN A C 15
ATOM 24424 O O . GLN A 1 50 ? -4.524 2.340 7.616 1.00 0.00 47 GLN A O 15
ATOM 24438 N N . THR A 1 51 ? -6.751 2.496 7.517 1.00 0.00 48 THR A N 15
ATOM 24439 C CA . THR A 1 51 ? -6.753 3.808 6.881 1.00 0.00 48 THR A CA 15
ATOM 24440 C C . THR A 1 51 ? -7.069 4.909 7.884 1.00 0.00 48 THR A C 15
ATOM 24441 O O . THR A 1 51 ? -7.627 4.645 8.952 1.00 0.00 48 THR A O 15
ATOM 24452 N N . THR A 1 52 ? -6.684 6.135 7.554 1.00 0.00 49 THR A N 15
ATOM 24453 C CA . THR A 1 52 ? -6.945 7.275 8.419 1.00 0.00 49 THR A CA 15
ATOM 24454 C C . THR A 1 52 ? -8.440 7.537 8.586 1.00 0.00 49 THR A C 15
ATOM 24455 O O . THR A 1 52 ? -9.240 7.148 7.733 1.00 0.00 49 THR A O 15
ATOM 24466 N N . PRO A 1 53 ? -8.843 8.204 9.677 1.00 0.00 50 PRO A N 15
ATOM 24467 C CA . PRO A 1 53 ? -10.241 8.561 9.886 1.00 0.00 50 PRO A CA 15
ATOM 24468 C C . PRO A 1 53 ? -10.639 9.705 8.951 1.00 0.00 50 PRO A C 15
ATOM 24469 O O . PRO A 1 53 ? -9.816 10.569 8.641 1.00 0.00 50 PRO A O 15
ATOM 24480 N N . ALA A 1 54 ? -11.890 9.708 8.502 1.00 0.00 51 ALA A N 15
ATOM 24481 C CA . ALA A 1 54 ? -12.382 10.742 7.588 1.00 0.00 51 ALA A CA 15
ATOM 24482 C C . ALA A 1 54 ? -12.319 12.132 8.214 1.00 0.00 51 ALA A C 15
ATOM 24483 O O . ALA A 1 54 ? -12.168 13.132 7.515 1.00 0.00 51 ALA A O 15
ATOM 24490 N N . SER A 1 55 ? -12.420 12.188 9.534 1.00 0.00 52 SER A N 15
ATOM 24491 C CA . SER A 1 55 ? -12.381 13.449 10.261 1.00 0.00 52 SER A CA 15
ATOM 24492 C C . SER A 1 55 ? -10.942 13.892 10.538 1.00 0.00 52 SER A C 15
ATOM 24493 O O . SER A 1 55 ? -10.660 14.523 11.556 1.00 0.00 52 SER A O 15
ATOM 24501 N N . ASN A 1 56 ? -10.036 13.568 9.627 1.00 0.00 53 ASN A N 15
ATOM 24502 C CA . ASN A 1 56 ? -8.636 13.927 9.783 1.00 0.00 53 ASN A CA 15
ATOM 24503 C C . ASN A 1 56 ? -8.010 14.252 8.424 1.00 0.00 53 ASN A C 15
ATOM 24504 O O . ASN A 1 56 ? -8.088 13.458 7.488 1.00 0.00 53 ASN A O 15
ATOM 24515 N N . PRO A 1 57 ? -7.394 15.443 8.304 1.00 0.00 54 PRO A N 15
ATOM 24516 C CA . PRO A 1 57 ? -6.760 15.897 7.056 1.00 0.00 54 PRO A CA 15
ATOM 24517 C C . PRO A 1 57 ? -5.511 15.095 6.682 1.00 0.00 54 PRO A C 15
ATOM 24518 O O . PRO A 1 57 ? -5.150 15.009 5.507 1.00 0.00 54 PRO A O 15
ATOM 24529 N N . LYS A 1 58 ? -4.859 14.509 7.678 1.00 0.00 55 LYS A N 15
ATOM 24530 C CA . LYS A 1 58 ? -3.655 13.717 7.443 1.00 0.00 55 LYS A CA 15
ATOM 24531 C C . LYS A 1 58 ? -4.044 12.313 7.001 1.00 0.00 55 LYS A C 15
ATOM 24532 O O . LYS A 1 58 ? -3.829 11.350 7.727 1.00 0.00 55 LYS A O 15
ATOM 24551 N N . VAL A 1 59 ? -4.620 12.223 5.811 1.00 0.00 56 VAL A N 15
ATOM 24552 C CA . VAL A 1 59 ? -5.094 10.958 5.248 1.00 0.00 56 VAL A CA 15
ATOM 24553 C C . VAL A 1 59 ? -3.953 10.034 4.862 1.00 0.00 56 VAL A C 15
ATOM 24554 O O . VAL A 1 59 ? -2.986 10.457 4.245 1.00 0.00 56 VAL A O 15
ATOM 24567 N N . MET A 1 60 ? -4.046 8.785 5.287 1.00 0.00 57 MET A N 15
ATOM 24568 C CA . MET A 1 60 ? -3.046 7.791 4.966 1.00 0.00 57 MET A CA 15
ATOM 24569 C C . MET A 1 60 ? -3.665 6.390 4.830 1.00 0.00 57 MET A C 15
ATOM 24570 O O . MET A 1 60 ? -4.846 6.185 5.113 1.00 0.00 57 MET A O 15
ATOM 24584 N N . ILE A 1 61 ? -2.828 5.437 4.429 1.00 0.00 58 ILE A N 15
ATOM 24585 C CA . ILE A 1 61 ? -3.203 4.029 4.298 1.00 0.00 58 ILE A CA 15
ATOM 24586 C C . ILE A 1 61 ? -2.085 3.178 4.915 1.00 0.00 58 ILE A C 15
ATOM 24587 O O . ILE A 1 61 ? -0.929 3.264 4.500 1.00 0.00 58 ILE A O 15
ATOM 24603 N N . ARG A 1 62 ? -2.421 2.406 5.939 1.00 0.00 59 ARG A N 15
ATOM 24604 C CA . ARG A 1 62 ? -1.453 1.540 6.604 1.00 0.00 59 ARG A CA 15
ATOM 24605 C C . ARG A 1 62 ? -1.710 0.108 6.190 1.00 0.00 59 ARG A C 15
ATOM 24606 O O . ARG A 1 62 ? -2.853 -0.320 6.167 1.00 0.00 59 ARG A O 15
ATOM 24627 N N . VAL A 1 63 ? -0.667 -0.638 5.876 1.00 0.00 60 VAL A N 15
ATOM 24628 C CA . VAL A 1 63 ? -0.848 -2.018 5.451 1.00 0.00 60 VAL A CA 15
ATOM 24629 C C . VAL A 1 63 ? -0.026 -2.984 6.290 1.00 0.00 60 VAL A C 15
ATOM 24630 O O . VAL A 1 63 ? 1.158 -2.758 6.538 1.00 0.00 60 VAL A O 15
ATOM 24643 N N . PHE A 1 64 ? -0.672 -4.055 6.725 1.00 0.00 61 PHE A N 15
ATOM 24644 C CA . PHE A 1 64 ? -0.025 -5.087 7.514 1.00 0.00 61 PHE A CA 15
ATOM 24645 C C . PHE A 1 64 ? 0.278 -6.265 6.596 1.00 0.00 61 PHE A C 15
ATOM 24646 O O . PHE A 1 64 ? -0.626 -6.903 6.055 1.00 0.00 61 PHE A O 15
ATOM 24663 N N . ILE A 1 65 ? 1.556 -6.530 6.424 1.00 0.00 62 ILE A N 15
ATOM 24664 C CA . ILE A 1 65 ? 2.029 -7.563 5.520 1.00 0.00 62 ILE A CA 15
ATOM 24665 C C . ILE A 1 65 ? 2.215 -8.924 6.183 1.00 0.00 62 ILE A C 15
ATOM 24666 O O . ILE A 1 65 ? 2.827 -9.038 7.247 1.00 0.00 62 ILE A O 15
ATOM 24682 N N . VAL A 1 66 ? 1.673 -9.952 5.535 1.00 0.00 63 VAL A N 15
ATOM 24683 C CA . VAL A 1 66 ? 1.840 -11.320 5.985 1.00 0.00 63 VAL A CA 15
ATOM 24684 C C . VAL A 1 66 ? 3.164 -11.759 5.400 1.00 0.00 63 VAL A C 15
ATOM 24685 O O . VAL A 1 66 ? 3.643 -11.136 4.455 1.00 0.00 63 VAL A O 15
ATOM 24698 N N . VAL A 1 67 ? 3.766 -12.803 5.898 1.00 0.00 64 VAL A N 15
ATOM 24699 C CA . VAL A 1 67 ? 5.046 -13.176 5.354 1.00 0.00 64 VAL A CA 15
ATOM 24700 C C . VAL A 1 67 ? 4.910 -13.938 4.068 1.00 0.00 64 VAL A C 15
ATOM 24701 O O . VAL A 1 67 ? 4.495 -15.096 4.064 1.00 0.00 64 VAL A O 15
ATOM 24714 N N . LYS A 1 68 ? 5.225 -13.290 2.984 1.00 0.00 65 LYS A N 15
ATOM 24715 C CA . LYS A 1 68 ? 5.260 -13.986 1.730 1.00 0.00 65 LYS A CA 15
ATOM 24716 C C . LYS A 1 68 ? 6.533 -14.811 1.805 1.00 0.00 65 LYS A C 15
ATOM 24717 O O . LYS A 1 68 ? 7.555 -14.289 2.253 1.00 0.00 65 LYS A O 15
ATOM 24736 N N . GLU A 1 69 ? 6.458 -16.087 1.449 1.00 0.00 66 GLU A N 15
ATOM 24737 C CA . GLU A 1 69 ? 7.616 -16.975 1.540 1.00 0.00 66 GLU A CA 15
ATOM 24738 C C . GLU A 1 69 ? 8.908 -16.272 1.115 1.00 0.00 66 GLU A C 15
ATOM 24739 O O . GLU A 1 69 ? 8.990 -15.680 0.031 1.00 0.00 66 GLU A O 15
ATOM 24751 N N . GLY A 1 70 ? 9.904 -16.337 1.988 1.00 0.00 67 GLY A N 15
ATOM 24752 C CA . GLY A 1 70 ? 11.170 -15.688 1.731 1.00 0.00 67 GLY A CA 15
ATOM 24753 C C . GLY A 1 70 ? 11.131 -14.211 2.076 1.00 0.00 67 GLY A C 15
ATOM 24754 O O . GLY A 1 70 ? 11.501 -13.373 1.255 1.00 0.00 67 GLY A O 15
ATOM 24758 N N . GLU A 1 71 ? 10.662 -13.896 3.283 1.00 0.00 68 GLU A N 15
ATOM 24759 C CA . GLU A 1 71 ? 10.567 -12.514 3.756 1.00 0.00 68 GLU A CA 15
ATOM 24760 C C . GLU A 1 71 ? 10.191 -12.509 5.237 1.00 0.00 68 GLU A C 15
ATOM 24761 O O . GLU A 1 71 ? 10.349 -13.520 5.918 1.00 0.00 68 GLU A O 15
ATOM 24773 N N . ASP A 1 72 ? 9.681 -11.377 5.716 1.00 0.00 69 ASP A N 15
ATOM 24774 C CA . ASP A 1 72 ? 9.253 -11.226 7.103 1.00 0.00 69 ASP A CA 15
ATOM 24775 C C . ASP A 1 72 ? 7.988 -10.373 7.164 1.00 0.00 69 ASP A C 15
ATOM 24776 O O . ASP A 1 72 ? 7.754 -9.544 6.282 1.00 0.00 69 ASP A O 15
ATOM 24785 N N . PRO A 1 73 ? 7.139 -10.571 8.188 1.00 0.00 70 PRO A N 15
ATOM 24786 C CA . PRO A 1 73 ? 5.904 -9.792 8.344 1.00 0.00 70 PRO A CA 15
ATOM 24787 C C . PRO A 1 73 ? 6.232 -8.332 8.675 1.00 0.00 70 PRO A C 15
ATOM 24788 O O . PRO A 1 73 ? 6.972 -8.058 9.620 1.00 0.00 70 PRO A O 15
ATOM 24799 N N . THR A 1 74 ? 5.690 -7.395 7.911 1.00 0.00 71 THR A N 15
ATOM 24800 C CA . THR A 1 74 ? 5.977 -5.981 8.139 1.00 0.00 71 THR A CA 15
ATOM 24801 C C . THR A 1 74 ? 4.728 -5.119 7.961 1.00 0.00 71 THR A C 15
ATOM 24802 O O . THR A 1 74 ? 3.677 -5.616 7.583 1.00 0.00 71 THR A O 15
ATOM 24813 N N . SER A 1 75 ? 4.846 -3.835 8.261 1.00 0.00 72 SER A N 15
ATOM 24814 C CA . SER A 1 75 ? 3.744 -2.902 8.097 1.00 0.00 72 SER A CA 15
ATOM 24815 C C . SER A 1 75 ? 4.235 -1.666 7.353 1.00 0.00 72 SER A C 15
ATOM 24816 O O . SER A 1 75 ? 5.269 -1.096 7.701 1.00 0.00 72 SER A O 15
ATOM 24824 N N . LEU A 1 76 ? 3.505 -1.265 6.325 1.00 0.00 73 LEU A N 15
ATOM 24825 C CA . LEU A 1 76 ? 3.891 -0.114 5.523 1.00 0.00 73 LEU A CA 15
ATOM 24826 C C . LEU A 1 76 ? 2.876 1.009 5.660 1.00 0.00 73 LEU A C 15
ATOM 24827 O O . LEU A 1 76 ? 1.715 0.760 5.988 1.00 0.00 73 LEU A O 15
ATOM 24843 N N . VAL A 1 77 ? 3.308 2.242 5.420 1.00 0.00 74 VAL A N 15
ATOM 24844 C CA . VAL A 1 77 ? 2.411 3.380 5.514 1.00 0.00 74 VAL A CA 15
ATOM 24845 C C . VAL A 1 77 ? 2.508 4.264 4.283 1.00 0.00 74 VAL A C 15
ATOM 24846 O O . VAL A 1 77 ? 3.597 4.666 3.877 1.00 0.00 74 VAL A O 15
ATOM 24859 N N . PHE A 1 78 ? 1.360 4.542 3.694 1.00 0.00 75 PHE A N 15
ATOM 24860 C CA . PHE A 1 78 ? 1.273 5.398 2.528 1.00 0.00 75 PHE A CA 15
ATOM 24861 C C . PHE A 1 78 ? 0.465 6.633 2.898 1.00 0.00 75 PHE A C 15
ATOM 24862 O O . PHE A 1 78 ? -0.749 6.560 3.069 1.00 0.00 75 PHE A O 15
ATOM 24879 N N . HIS A 1 79 ? 1.142 7.756 3.057 1.00 0.00 76 HIS A N 15
ATOM 24880 C CA . HIS A 1 79 ? 0.481 8.995 3.447 1.00 0.00 76 HIS A CA 15
ATOM 24881 C C . HIS A 1 79 ? -0.126 9.710 2.246 1.00 0.00 76 HIS A C 15
ATOM 24882 O O . HIS A 1 79 ? 0.586 10.189 1.382 1.00 0.00 76 HIS A O 15
ATOM 24896 N N . PHE A 1 80 ? -1.437 9.819 2.216 1.00 0.00 77 PHE A N 15
ATOM 24897 C CA . PHE A 1 80 ? -2.119 10.514 1.131 1.00 0.00 77 PHE A CA 15
ATOM 24898 C C . PHE A 1 80 ? -2.273 11.979 1.513 1.00 0.00 77 PHE A C 15
ATOM 24899 O O . PHE A 1 80 ? -2.849 12.774 0.785 1.00 0.00 77 PHE A O 15
ATOM 24916 N N . THR A 1 81 ? -1.738 12.315 2.677 1.00 0.00 78 THR A N 15
ATOM 24917 C CA . THR A 1 81 ? -1.798 13.662 3.224 1.00 0.00 78 THR A CA 15
ATOM 24918 C C . THR A 1 81 ? -1.243 14.708 2.251 1.00 0.00 78 THR A C 15
ATOM 24919 O O . THR A 1 81 ? -1.622 15.877 2.297 1.00 0.00 78 THR A O 15
ATOM 24930 N N . GLY A 1 82 ? -0.367 14.272 1.361 1.00 0.00 79 GLY A N 15
ATOM 24931 C CA . GLY A 1 82 ? 0.214 15.171 0.379 1.00 0.00 79 GLY A CA 15
ATOM 24932 C C . GLY A 1 82 ? -0.418 14.979 -0.983 1.00 0.00 79 GLY A C 15
ATOM 24933 O O . GLY A 1 82 ? 0.160 15.330 -2.011 1.00 0.00 79 GLY A O 15
ATOM 24937 N N . THR A 1 83 ? -1.614 14.415 -0.974 1.00 0.00 80 THR A N 15
ATOM 24938 C CA . THR A 1 83 ? -2.360 14.139 -2.183 1.00 0.00 80 THR A CA 15
ATOM 24939 C C . THR A 1 83 ? -3.662 14.940 -2.193 1.00 0.00 80 THR A C 15
ATOM 24940 O O . THR A 1 83 ? -4.388 14.962 -1.195 1.00 0.00 80 THR A O 15
ATOM 24951 N N . PRO A 1 84 ? -3.964 15.623 -3.313 1.00 0.00 81 PRO A N 15
ATOM 24952 C CA . PRO A 1 84 ? -5.181 16.433 -3.452 1.00 0.00 81 PRO A CA 15
ATOM 24953 C C . PRO A 1 84 ? -6.439 15.682 -3.019 1.00 0.00 81 PRO A C 15
ATOM 24954 O O . PRO A 1 84 ? -7.167 16.132 -2.133 1.00 0.00 81 PRO A O 15
ATOM 24965 N N . ASN A 1 85 ? -6.673 14.527 -3.625 1.00 0.00 82 ASN A N 15
ATOM 24966 C CA . ASN A 1 85 ? -7.842 13.717 -3.301 1.00 0.00 82 ASN A CA 15
ATOM 24967 C C . ASN A 1 85 ? -7.446 12.537 -2.416 1.00 0.00 82 ASN A C 15
ATOM 24968 O O . ASN A 1 85 ? -7.798 11.392 -2.687 1.00 0.00 82 ASN A O 15
ATOM 24979 N N . ALA A 1 86 ? -6.708 12.848 -1.359 1.00 0.00 83 ALA A N 15
ATOM 24980 C CA . ALA A 1 86 ? -6.226 11.863 -0.386 1.00 0.00 83 ALA A CA 15
ATOM 24981 C C . ALA A 1 86 ? -7.303 10.892 0.070 1.00 0.00 83 ALA A C 15
ATOM 24982 O O . ALA A 1 86 ? -7.169 9.704 -0.140 1.00 0.00 83 ALA A O 15
ATOM 24989 N N . ARG A 1 87 ? -8.384 11.402 0.653 1.00 0.00 84 ARG A N 15
ATOM 24990 C CA . ARG A 1 87 ? -9.447 10.540 1.184 1.00 0.00 84 ARG A CA 15
ATOM 24991 C C . ARG A 1 87 ? -10.209 9.817 0.085 1.00 0.00 84 ARG A C 15
ATOM 24992 O O . ARG A 1 87 ? -10.547 8.643 0.226 1.00 0.00 84 ARG A O 15
ATOM 25013 N N . GLU A 1 88 ? -10.458 10.515 -1.006 1.00 0.00 85 GLU A N 15
ATOM 25014 C CA . GLU A 1 88 ? -11.208 9.962 -2.116 1.00 0.00 85 GLU A CA 15
ATOM 25015 C C . GLU A 1 88 ? -10.441 8.820 -2.752 1.00 0.00 85 GLU A C 15
ATOM 25016 O O . GLU A 1 88 ? -10.972 7.726 -2.939 1.00 0.00 85 GLU A O 15
ATOM 25028 N N . ASN A 1 89 ? -9.186 9.070 -3.067 1.00 0.00 86 ASN A N 15
ATOM 25029 C CA . ASN A 1 89 ? -8.353 8.047 -3.655 1.00 0.00 86 ASN A CA 15
ATOM 25030 C C . ASN A 1 89 ? -8.029 6.991 -2.613 1.00 0.00 86 ASN A C 15
ATOM 25031 O O . ASN A 1 89 ? -7.882 5.819 -2.939 1.00 0.00 86 ASN A O 15
ATOM 25042 N N . CYS A 1 90 ? -7.916 7.416 -1.355 1.00 0.00 87 CYS A N 15
ATOM 25043 C CA . CYS A 1 90 ? -7.633 6.500 -0.260 1.00 0.00 87 CYS A CA 15
ATOM 25044 C C . CYS A 1 90 ? -8.735 5.461 -0.177 1.00 0.00 87 CYS A C 15
ATOM 25045 O O . CYS A 1 90 ? -8.451 4.272 -0.099 1.00 0.00 87 CYS A O 15
ATOM 25053 N N . ASP A 1 91 ? -9.995 5.903 -0.217 1.00 0.00 88 ASP A N 15
ATOM 25054 C CA . ASP A 1 91 ? -11.115 4.967 -0.162 1.00 0.00 88 ASP A CA 15
ATOM 25055 C C . ASP A 1 91 ? -11.104 4.094 -1.402 1.00 0.00 88 ASP A C 15
ATOM 25056 O O . ASP A 1 91 ? -11.247 2.879 -1.314 1.00 0.00 88 ASP A O 15
ATOM 25065 N N . MET A 1 92 ? -10.903 4.723 -2.558 1.00 0.00 89 MET A N 15
ATOM 25066 C CA . MET A 1 92 ? -10.843 4.000 -3.822 1.00 0.00 89 MET A CA 15
ATOM 25067 C C . MET A 1 92 ? -9.787 2.899 -3.730 1.00 0.00 89 MET A C 15
ATOM 25068 O O . MET A 1 92 ? -10.018 1.763 -4.147 1.00 0.00 89 MET A O 15
ATOM 25082 N N . ILE A 1 93 ? -8.629 3.249 -3.171 1.00 0.00 90 ILE A N 15
ATOM 25083 C CA . ILE A 1 93 ? -7.553 2.291 -2.976 1.00 0.00 90 ILE A CA 15
ATOM 25084 C C . ILE A 1 93 ? -7.995 1.232 -1.988 1.00 0.00 90 ILE A C 15
ATOM 25085 O O . ILE A 1 93 ? -8.057 0.073 -2.325 1.00 0.00 90 ILE A O 15
ATOM 25101 N N . THR A 1 94 ? -8.343 1.666 -0.783 1.00 0.00 91 THR A N 15
ATOM 25102 C CA . THR A 1 94 ? -8.755 0.771 0.294 1.00 0.00 91 THR A CA 15
ATOM 25103 C C . THR A 1 94 ? -9.877 -0.176 -0.107 1.00 0.00 91 THR A C 15
ATOM 25104 O O . THR A 1 94 ? -9.804 -1.362 0.181 1.00 0.00 91 THR A O 15
ATOM 25115 N N . ASN A 1 95 ? -10.912 0.338 -0.752 1.00 0.00 92 ASN A N 15
ATOM 25116 C CA . ASN A 1 95 ? -12.031 -0.498 -1.160 1.00 0.00 92 ASN A CA 15
ATOM 25117 C C . ASN A 1 95 ? -11.556 -1.612 -2.070 1.00 0.00 92 ASN A C 15
ATOM 25118 O O . ASN A 1 95 ? -11.803 -2.790 -1.797 1.00 0.00 92 ASN A O 15
ATOM 25129 N N . GLU A 1 96 ? -10.855 -1.246 -3.133 1.00 0.00 93 GLU A N 15
ATOM 25130 C CA . GLU A 1 96 ? -10.334 -2.236 -4.056 1.00 0.00 93 GLU A CA 15
ATOM 25131 C C . GLU A 1 96 ? -9.263 -3.068 -3.373 1.00 0.00 93 GLU A C 15
ATOM 25132 O O . GLU A 1 96 ? -9.304 -4.282 -3.421 1.00 0.00 93 GLU A O 15
ATOM 25144 N N . LEU A 1 97 ? -8.331 -2.395 -2.711 1.00 0.00 94 LEU A N 15
ATOM 25145 C CA . LEU A 1 97 ? -7.238 -3.049 -2.000 1.00 0.00 94 LEU A CA 15
ATOM 25146 C C . LEU A 1 97 ? -7.779 -4.088 -1.034 1.00 0.00 94 LEU A C 15
ATOM 25147 O O . LEU A 1 97 ? -7.542 -5.266 -1.212 1.00 0.00 94 LEU A O 15
ATOM 25163 N N . ARG A 1 98 ? -8.557 -3.645 -0.051 1.00 0.00 95 ARG A N 15
ATOM 25164 C CA . ARG A 1 98 ? -9.119 -4.539 0.956 1.00 0.00 95 ARG A CA 15
ATOM 25165 C C . ARG A 1 98 ? -9.869 -5.701 0.310 1.00 0.00 95 ARG A C 15
ATOM 25166 O O . ARG A 1 98 ? -9.614 -6.857 0.640 1.00 0.00 95 ARG A O 15
ATOM 25187 N N . ASN A 1 99 ? -10.778 -5.399 -0.611 1.00 0.00 96 ASN A N 15
ATOM 25188 C CA . ASN A 1 99 ? -11.535 -6.452 -1.284 1.00 0.00 96 ASN A CA 15
ATOM 25189 C C . ASN A 1 99 ? -10.611 -7.358 -2.086 1.00 0.00 96 ASN A C 15
ATOM 25190 O O . ASN A 1 99 ? -10.659 -8.573 -1.937 1.00 0.00 96 ASN A O 15
ATOM 25201 N N . ALA A 1 100 ? -9.756 -6.765 -2.914 1.00 0.00 97 ALA A N 15
ATOM 25202 C CA . ALA A 1 100 ? -8.823 -7.520 -3.747 1.00 0.00 97 ALA A CA 15
ATOM 25203 C C . ALA A 1 100 ? -7.875 -8.352 -2.900 1.00 0.00 97 ALA A C 15
ATOM 25204 O O . ALA A 1 100 ? -7.556 -9.487 -3.259 1.00 0.00 97 ALA A O 15
ATOM 25211 N N . ILE A 1 101 ? -7.419 -7.783 -1.786 1.00 0.00 98 ILE A N 15
ATOM 25212 C CA . ILE A 1 101 ? -6.528 -8.490 -0.882 1.00 0.00 98 ILE A CA 15
ATOM 25213 C C . ILE A 1 101 ? -7.181 -9.802 -0.483 1.00 0.00 98 ILE A C 15
ATOM 25214 O O . ILE A 1 101 ? -6.561 -10.865 -0.511 1.00 0.00 98 ILE A O 15
ATOM 25230 N N . GLN A 1 102 ? -8.459 -9.704 -0.156 1.00 0.00 99 GLN A N 15
ATOM 25231 C CA . GLN A 1 102 ? -9.246 -10.855 0.234 1.00 0.00 99 GLN A CA 15
ATOM 25232 C C . GLN A 1 102 ? -9.557 -11.708 -0.978 1.00 0.00 99 GLN A C 15
ATOM 25233 O O . GLN A 1 102 ? -9.598 -12.921 -0.882 1.00 0.00 99 GLN A O 15
ATOM 25247 N N . ARG A 1 103 ? -9.752 -11.066 -2.124 1.00 0.00 100 ARG A N 15
ATOM 25248 C CA . ARG A 1 103 ? -10.059 -11.791 -3.345 1.00 0.00 100 ARG A CA 15
ATOM 25249 C C . ARG A 1 103 ? -8.995 -12.859 -3.607 1.00 0.00 100 ARG A C 15
ATOM 25250 O O . ARG A 1 103 ? -9.309 -13.977 -4.007 1.00 0.00 100 ARG A O 15
ATOM 25271 N N . GLN A 1 104 ? -7.736 -12.500 -3.378 1.00 0.00 101 GLN A N 15
ATOM 25272 C CA . GLN A 1 104 ? -6.625 -13.421 -3.582 1.00 0.00 101 GLN A CA 15
ATOM 25273 C C . GLN A 1 104 ? -6.399 -14.289 -2.335 1.00 0.00 101 GLN A C 15
ATOM 25274 O O . GLN A 1 104 ? -6.406 -15.519 -2.400 1.00 0.00 101 GLN A O 15
ATOM 25288 N N . ARG A 1 105 ? -6.226 -13.628 -1.193 1.00 0.00 102 ARG A N 15
ATOM 25289 C CA . ARG A 1 105 ? -5.931 -14.305 0.069 1.00 0.00 102 ARG A CA 15
ATOM 25290 C C . ARG A 1 105 ? -7.034 -15.272 0.522 1.00 0.00 102 ARG A C 15
ATOM 25291 O O . ARG A 1 105 ? -6.737 -16.281 1.162 1.00 0.00 102 ARG A O 15
ATOM 25312 N N . GLU A 1 106 ? -8.290 -14.984 0.199 1.00 0.00 103 GLU A N 15
ATOM 25313 C CA . GLU A 1 106 ? -9.388 -15.867 0.599 1.00 0.00 103 GLU A CA 15
ATOM 25314 C C . GLU A 1 106 ? -9.393 -17.134 -0.248 1.00 0.00 103 GLU A C 15
ATOM 25315 O O . GLU A 1 106 ? -10.019 -18.131 0.109 1.00 0.00 103 GLU A O 15
ATOM 25327 N N . GLY A 1 107 ? -8.691 -17.087 -1.373 1.00 0.00 104 GLY A N 15
ATOM 25328 C CA . GLY A 1 107 ? -8.606 -18.243 -2.240 1.00 0.00 104 GLY A CA 15
ATOM 25329 C C . GLY A 1 107 ? -7.354 -19.049 -1.968 1.00 0.00 104 GLY A C 15
ATOM 25330 O O . GLY A 1 107 ? -7.310 -20.255 -2.207 1.00 0.00 104 GLY A O 15
ATOM 25334 N N . SER A 1 108 ? -6.335 -18.380 -1.446 1.00 0.00 105 SER A N 15
ATOM 25335 C CA . SER A 1 108 ? -5.069 -19.026 -1.136 1.00 0.00 105 SER A CA 15
ATOM 25336 C C . SER A 1 108 ? -5.060 -19.562 0.296 1.00 0.00 105 SER A C 15
ATOM 25337 O O . SER A 1 108 ? -4.209 -19.192 1.105 1.00 0.00 105 SER A O 15
ATOM 25345 N N . GLN A 1 109 ? -6.016 -20.426 0.606 1.00 0.00 106 GLN A N 15
ATOM 25346 C CA . GLN A 1 109 ? -6.110 -21.019 1.934 1.00 0.00 106 GLN A CA 15
ATOM 25347 C C . GLN A 1 109 ? -6.788 -22.382 1.856 1.00 0.00 106 GLN A C 15
ATOM 25348 O O . GLN A 1 109 ? -7.756 -22.563 1.120 1.00 0.00 106 GLN A O 15
ATOM 25362 N N . SER A 1 110 ? -6.261 -23.344 2.598 1.00 0.00 107 SER A N 15
ATOM 25363 C CA . SER A 1 110 ? -6.814 -24.688 2.609 1.00 0.00 107 SER A CA 15
ATOM 25364 C C . SER A 1 110 ? -7.796 -24.863 3.763 1.00 0.00 107 SER A C 15
ATOM 25365 O O . SER A 1 110 ? -7.492 -25.520 4.759 1.00 0.00 107 SER A O 15
ATOM 25373 N N . LYS A 1 111 ? -8.964 -24.251 3.625 1.00 0.00 108 LYS A N 15
ATOM 25374 C CA . LYS A 1 111 ? -10.005 -24.324 4.637 1.00 0.00 108 LYS A CA 15
ATOM 25375 C C . LYS A 1 111 ? -11.294 -23.762 4.068 1.00 0.00 108 LYS A C 15
ATOM 25376 O O . LYS A 1 111 ? -11.205 -22.954 3.120 1.00 0.00 108 LYS A O 15
ATOM 25396 N N . MET A 1 4 ? -8.532 -9.209 -9.892 1.00 0.00 1 MET A N 16
ATOM 25397 C CA . MET A 1 4 ? -8.230 -9.033 -11.331 1.00 0.00 1 MET A CA 16
ATOM 25398 C C . MET A 1 4 ? -8.995 -7.838 -11.872 1.00 0.00 1 MET A C 16
ATOM 25399 O O . MET A 1 4 ? -10.222 -7.849 -11.907 1.00 0.00 1 MET A O 16
ATOM 25413 N N . GLY A 1 5 ? -8.266 -6.807 -12.284 1.00 0.00 2 GLY A N 16
ATOM 25414 C CA . GLY A 1 5 ? -8.902 -5.609 -12.794 1.00 0.00 2 GLY A CA 16
ATOM 25415 C C . GLY A 1 5 ? -9.215 -4.649 -11.669 1.00 0.00 2 GLY A C 16
ATOM 25416 O O . GLY A 1 5 ? -9.944 -3.678 -11.844 1.00 0.00 2 GLY A O 16
ATOM 25420 N N . ASP A 1 6 ? -8.621 -4.932 -10.516 1.00 0.00 3 ASP A N 16
ATOM 25421 C CA . ASP A 1 6 ? -8.803 -4.142 -9.302 1.00 0.00 3 ASP A CA 16
ATOM 25422 C C . ASP A 1 6 ? -7.827 -2.971 -9.277 1.00 0.00 3 ASP A C 16
ATOM 25423 O O . ASP A 1 6 ? -7.414 -2.515 -8.209 1.00 0.00 3 ASP A O 16
ATOM 25432 N N . ARG A 1 7 ? -7.475 -2.485 -10.462 1.00 0.00 4 ARG A N 16
ATOM 25433 C CA . ARG A 1 7 ? -6.527 -1.388 -10.603 1.00 0.00 4 ARG A CA 16
ATOM 25434 C C . ARG A 1 7 ? -7.072 -0.082 -10.032 1.00 0.00 4 ARG A C 16
ATOM 25435 O O . ARG A 1 7 ? -8.154 0.372 -10.406 1.00 0.00 4 ARG A O 16
ATOM 25456 N N . VAL A 1 8 ? -6.305 0.502 -9.121 1.00 0.00 5 VAL A N 16
ATOM 25457 C CA . VAL A 1 8 ? -6.653 1.778 -8.498 1.00 0.00 5 VAL A CA 16
ATOM 25458 C C . VAL A 1 8 ? -5.393 2.547 -8.207 1.00 0.00 5 VAL A C 16
ATOM 25459 O O . VAL A 1 8 ? -4.449 2.028 -7.613 1.00 0.00 5 VAL A O 16
ATOM 25472 N N . GLU A 1 9 ? -5.385 3.777 -8.664 1.00 0.00 6 GLU A N 16
ATOM 25473 C CA . GLU A 1 9 ? -4.256 4.649 -8.488 1.00 0.00 6 GLU A CA 16
ATOM 25474 C C . GLU A 1 9 ? -4.567 5.780 -7.504 1.00 0.00 6 GLU A C 16
ATOM 25475 O O . GLU A 1 9 ? -5.630 6.397 -7.550 1.00 0.00 6 GLU A O 16
ATOM 25487 N N . ALA A 1 10 ? -3.621 6.019 -6.611 1.00 0.00 7 ALA A N 16
ATOM 25488 C CA . ALA A 1 10 ? -3.712 7.047 -5.577 1.00 0.00 7 ALA A CA 16
ATOM 25489 C C . ALA A 1 10 ? -2.324 7.323 -5.057 1.00 0.00 7 ALA A C 16
ATOM 25490 O O . ALA A 1 10 ? -1.743 6.473 -4.416 1.00 0.00 7 ALA A O 16
ATOM 25497 N N . LEU A 1 11 ? -1.769 8.489 -5.319 1.00 0.00 8 LEU A N 16
ATOM 25498 C CA . LEU A 1 11 ? -0.422 8.738 -4.848 1.00 0.00 8 LEU A CA 16
ATOM 25499 C C . LEU A 1 11 ? -0.413 8.994 -3.350 1.00 0.00 8 LEU A C 16
ATOM 25500 O O . LEU A 1 11 ? -1.349 9.566 -2.792 1.00 0.00 8 LEU A O 16
ATOM 25516 N N . ALA A 1 12 ? 0.649 8.536 -2.716 1.00 0.00 9 ALA A N 16
ATOM 25517 C CA . ALA A 1 12 ? 0.823 8.668 -1.287 1.00 0.00 9 ALA A CA 16
ATOM 25518 C C . ALA A 1 12 ? 2.303 8.739 -0.946 1.00 0.00 9 ALA A C 16
ATOM 25519 O O . ALA A 1 12 ? 3.154 8.436 -1.781 1.00 0.00 9 ALA A O 16
ATOM 25526 N N . ILE A 1 13 ? 2.600 9.162 0.264 1.00 0.00 10 ILE A N 16
ATOM 25527 C CA . ILE A 1 13 ? 3.966 9.280 0.730 1.00 0.00 10 ILE A CA 16
ATOM 25528 C C . ILE A 1 13 ? 4.410 8.019 1.461 1.00 0.00 10 ILE A C 16
ATOM 25529 O O . ILE A 1 13 ? 3.858 7.666 2.500 1.00 0.00 10 ILE A O 16
ATOM 25545 N N . PHE A 1 14 ? 5.386 7.339 0.897 1.00 0.00 11 PHE A N 16
ATOM 25546 C CA . PHE A 1 14 ? 5.949 6.159 1.512 1.00 0.00 11 PHE A CA 16
ATOM 25547 C C . PHE A 1 14 ? 7.385 6.470 1.899 1.00 0.00 11 PHE A C 16
ATOM 25548 O O . PHE A 1 14 ? 8.234 6.643 1.029 1.00 0.00 11 PHE A O 16
ATOM 25565 N N . ARG A 1 15 ? 7.648 6.555 3.200 1.00 0.00 12 ARG A N 16
ATOM 25566 C CA . ARG A 1 15 ? 8.980 6.877 3.699 1.00 0.00 12 ARG A CA 16
ATOM 25567 C C . ARG A 1 15 ? 9.482 8.192 3.100 1.00 0.00 12 ARG A C 16
ATOM 25568 O O . ARG A 1 15 ? 10.570 8.255 2.525 1.00 0.00 12 ARG A O 16
ATOM 25589 N N . LYS A 1 16 ? 8.665 9.236 3.254 1.00 0.00 13 LYS A N 16
ATOM 25590 C CA . LYS A 1 16 ? 8.960 10.570 2.744 1.00 0.00 13 LYS A CA 16
ATOM 25591 C C . LYS A 1 16 ? 9.051 10.637 1.225 1.00 0.00 13 LYS A C 16
ATOM 25592 O O . LYS A 1 16 ? 9.575 11.609 0.676 1.00 0.00 13 LYS A O 16
ATOM 25611 N N . LYS A 1 17 ? 8.531 9.626 0.558 1.00 0.00 14 LYS A N 16
ATOM 25612 C CA . LYS A 1 17 ? 8.512 9.600 -0.891 1.00 0.00 14 LYS A CA 16
ATOM 25613 C C . LYS A 1 17 ? 7.075 9.715 -1.357 1.00 0.00 14 LYS A C 16
ATOM 25614 O O . LYS A 1 17 ? 6.244 8.912 -0.975 1.00 0.00 14 LYS A O 16
ATOM 25633 N N . GLN A 1 18 ? 6.769 10.715 -2.152 1.00 0.00 15 GLN A N 16
ATOM 25634 C CA . GLN A 1 18 ? 5.421 10.883 -2.637 1.00 0.00 15 GLN A CA 16
ATOM 25635 C C . GLN A 1 18 ? 5.338 10.292 -4.028 1.00 0.00 15 GLN A C 16
ATOM 25636 O O . GLN A 1 18 ? 5.845 10.852 -4.998 1.00 0.00 15 GLN A O 16
ATOM 25650 N N . GLY A 1 19 ? 4.715 9.144 -4.113 1.00 0.00 16 GLY A N 16
ATOM 25651 C CA . GLY A 1 19 ? 4.590 8.477 -5.375 1.00 0.00 16 GLY A CA 16
ATOM 25652 C C . GLY A 1 19 ? 3.218 7.901 -5.552 1.00 0.00 16 GLY A C 16
ATOM 25653 O O . GLY A 1 19 ? 2.379 8.034 -4.672 1.00 0.00 16 GLY A O 16
ATOM 25657 N N . VAL A 1 20 ? 3.013 7.196 -6.640 1.00 0.00 17 VAL A N 16
ATOM 25658 C CA . VAL A 1 20 ? 1.702 6.647 -6.942 1.00 0.00 17 VAL A CA 16
ATOM 25659 C C . VAL A 1 20 ? 1.493 5.284 -6.288 1.00 0.00 17 VAL A C 16
ATOM 25660 O O . VAL A 1 20 ? 2.330 4.388 -6.411 1.00 0.00 17 VAL A O 16
ATOM 25673 N N . LEU A 1 21 ? 0.379 5.141 -5.585 1.00 0.00 18 LEU A N 16
ATOM 25674 C CA . LEU A 1 21 ? 0.018 3.880 -4.962 1.00 0.00 18 LEU A CA 16
ATOM 25675 C C . LEU A 1 21 ? -0.985 3.198 -5.881 1.00 0.00 18 LEU A C 16
ATOM 25676 O O . LEU A 1 21 ? -2.071 3.727 -6.116 1.00 0.00 18 LEU A O 16
ATOM 25692 N N . SER A 1 22 ? -0.614 2.059 -6.429 1.00 0.00 19 SER A N 16
ATOM 25693 C CA . SER A 1 22 ? -1.483 1.351 -7.352 1.00 0.00 19 SER A CA 16
ATOM 25694 C C . SER A 1 22 ? -1.836 -0.047 -6.833 1.00 0.00 19 SER A C 16
ATOM 25695 O O . SER A 1 22 ? -1.073 -0.654 -6.079 1.00 0.00 19 SER A O 16
ATOM 25703 N N . ILE A 1 23 ? -2.997 -0.549 -7.237 1.00 0.00 20 ILE A N 16
ATOM 25704 C CA . ILE A 1 23 ? -3.471 -1.859 -6.794 1.00 0.00 20 ILE A CA 16
ATOM 25705 C C . ILE A 1 23 ? -3.727 -2.795 -7.974 1.00 0.00 20 ILE A C 16
ATOM 25706 O O . ILE A 1 23 ? -4.715 -2.646 -8.671 1.00 0.00 20 ILE A O 16
ATOM 25722 N N . ASP A 1 24 ? -2.829 -3.745 -8.212 1.00 0.00 21 ASP A N 16
ATOM 25723 C CA . ASP A 1 24 ? -3.020 -4.703 -9.306 1.00 0.00 21 ASP A CA 16
ATOM 25724 C C . ASP A 1 24 ? -2.614 -6.110 -8.859 1.00 0.00 21 ASP A C 16
ATOM 25725 O O . ASP A 1 24 ? -1.507 -6.556 -9.163 1.00 0.00 21 ASP A O 16
ATOM 25734 N N . SER A 1 25 ? -3.508 -6.778 -8.099 1.00 0.00 22 SER A N 16
ATOM 25735 C CA . SER A 1 25 ? -3.311 -8.153 -7.547 1.00 0.00 22 SER A CA 16
ATOM 25736 C C . SER A 1 25 ? -2.187 -8.164 -6.514 1.00 0.00 22 SER A C 16
ATOM 25737 O O . SER A 1 25 ? -2.020 -9.085 -5.686 1.00 0.00 22 SER A O 16
ATOM 25745 N N . ARG A 1 26 ? -1.462 -7.095 -6.559 1.00 0.00 23 ARG A N 16
ATOM 25746 C CA . ARG A 1 26 ? -0.359 -6.841 -5.717 1.00 0.00 23 ARG A CA 16
ATOM 25747 C C . ARG A 1 26 ? -0.397 -5.377 -5.356 1.00 0.00 23 ARG A C 16
ATOM 25748 O O . ARG A 1 26 ? -0.571 -4.527 -6.232 1.00 0.00 23 ARG A O 16
ATOM 25769 N N . LEU A 1 27 ? -0.298 -5.087 -4.086 1.00 0.00 24 LEU A N 16
ATOM 25770 C CA . LEU A 1 27 ? -0.299 -3.721 -3.628 1.00 0.00 24 LEU A CA 16
ATOM 25771 C C . LEU A 1 27 ? 1.048 -3.119 -3.998 1.00 0.00 24 LEU A C 16
ATOM 25772 O O . LEU A 1 27 ? 2.065 -3.433 -3.383 1.00 0.00 24 LEU A O 16
ATOM 25788 N N . LYS A 1 28 ? 1.047 -2.281 -5.031 1.00 0.00 25 LYS A N 16
ATOM 25789 C CA . LYS A 1 28 ? 2.279 -1.695 -5.533 1.00 0.00 25 LYS A CA 16
ATOM 25790 C C . LYS A 1 28 ? 2.313 -0.179 -5.418 1.00 0.00 25 LYS A C 16
ATOM 25791 O O . LYS A 1 28 ? 1.544 0.522 -6.070 1.00 0.00 25 LYS A O 16
ATOM 25810 N N . TRP A 1 29 ? 3.216 0.320 -4.599 1.00 0.00 26 TRP A N 16
ATOM 25811 C CA . TRP A 1 29 ? 3.404 1.750 -4.466 1.00 0.00 26 TRP A CA 16
ATOM 25812 C C . TRP A 1 29 ? 4.724 2.102 -5.119 1.00 0.00 26 TRP A C 16
ATOM 25813 O O . TRP A 1 29 ? 5.695 1.348 -5.014 1.00 0.00 26 TRP A O 16
ATOM 25834 N N . THR A 1 30 ? 4.767 3.236 -5.768 1.00 0.00 27 THR A N 16
ATOM 25835 C CA . THR A 1 30 ? 5.964 3.664 -6.458 1.00 0.00 27 THR A CA 16
ATOM 25836 C C . THR A 1 30 ? 6.378 5.061 -6.034 1.00 0.00 27 THR A C 16
ATOM 25837 O O . THR A 1 30 ? 5.524 5.906 -5.798 1.00 0.00 27 THR A O 16
ATOM 25848 N N . GLY A 1 31 ? 7.686 5.298 -5.976 1.00 0.00 28 GLY A N 16
ATOM 25849 C CA . GLY A 1 31 ? 8.199 6.595 -5.577 1.00 0.00 28 GLY A CA 16
ATOM 25850 C C . GLY A 1 31 ? 8.106 7.628 -6.682 1.00 0.00 28 GLY A C 16
ATOM 25851 O O . GLY A 1 31 ? 7.624 7.337 -7.775 1.00 0.00 28 GLY A O 16
ATOM 25855 N N . GLU A 1 32 ? 8.589 8.828 -6.398 1.00 0.00 29 GLU A N 16
ATOM 25856 C CA . GLU A 1 32 ? 8.555 9.918 -7.361 1.00 0.00 29 GLU A CA 16
ATOM 25857 C C . GLU A 1 32 ? 9.755 9.843 -8.305 1.00 0.00 29 GLU A C 16
ATOM 25858 O O . GLU A 1 32 ? 9.635 10.086 -9.504 1.00 0.00 29 GLU A O 16
ATOM 25870 N N . GLY A 1 33 ? 10.907 9.491 -7.754 1.00 0.00 30 GLY A N 16
ATOM 25871 C CA . GLY A 1 33 ? 12.110 9.379 -8.551 1.00 0.00 30 GLY A CA 16
ATOM 25872 C C . GLY A 1 33 ? 12.551 7.942 -8.695 1.00 0.00 30 GLY A C 16
ATOM 25873 O O . GLY A 1 33 ? 13.744 7.641 -8.665 1.00 0.00 30 GLY A O 16
ATOM 25877 N N . LYS A 1 34 ? 11.585 7.048 -8.834 1.00 0.00 31 LYS A N 16
ATOM 25878 C CA . LYS A 1 34 ? 11.870 5.631 -8.979 1.00 0.00 31 LYS A CA 16
ATOM 25879 C C . LYS A 1 34 ? 11.008 5.024 -10.071 1.00 0.00 31 LYS A C 16
ATOM 25880 O O . LYS A 1 34 ? 9.786 4.983 -9.951 1.00 0.00 31 LYS A O 16
ATOM 25899 N N . THR A 1 35 ? 11.647 4.563 -11.138 1.00 0.00 32 THR A N 16
ATOM 25900 C CA . THR A 1 35 ? 10.936 3.938 -12.242 1.00 0.00 32 THR A CA 16
ATOM 25901 C C . THR A 1 35 ? 10.360 2.591 -11.807 1.00 0.00 32 THR A C 16
ATOM 25902 O O . THR A 1 35 ? 9.411 2.080 -12.397 1.00 0.00 32 THR A O 16
ATOM 25913 N N . THR A 1 36 ? 10.956 2.025 -10.767 1.00 0.00 33 THR A N 16
ATOM 25914 C CA . THR A 1 36 ? 10.516 0.758 -10.219 1.00 0.00 33 THR A CA 16
ATOM 25915 C C . THR A 1 36 ? 9.761 0.985 -8.912 1.00 0.00 33 THR A C 16
ATOM 25916 O O . THR A 1 36 ? 10.086 1.909 -8.156 1.00 0.00 33 THR A O 16
ATOM 25927 N N . PRO A 1 37 ? 8.741 0.159 -8.629 1.00 0.00 34 PRO A N 16
ATOM 25928 C CA . PRO A 1 37 ? 7.943 0.273 -7.403 1.00 0.00 34 PRO A CA 16
ATOM 25929 C C . PRO A 1 37 ? 8.794 0.146 -6.141 1.00 0.00 34 PRO A C 16
ATOM 25930 O O . PRO A 1 37 ? 9.908 -0.382 -6.171 1.00 0.00 34 PRO A O 16
ATOM 25941 N N . SER A 1 38 ? 8.278 0.660 -5.037 1.00 0.00 35 SER A N 16
ATOM 25942 C CA . SER A 1 38 ? 8.976 0.598 -3.764 1.00 0.00 35 SER A CA 16
ATOM 25943 C C . SER A 1 38 ? 8.237 -0.330 -2.809 1.00 0.00 35 SER A C 16
ATOM 25944 O O . SER A 1 38 ? 8.837 -0.935 -1.924 1.00 0.00 35 SER A O 16
ATOM 25952 N N . VAL A 1 39 ? 6.928 -0.432 -2.995 1.00 0.00 36 VAL A N 16
ATOM 25953 C CA . VAL A 1 39 ? 6.108 -1.299 -2.175 1.00 0.00 36 VAL A CA 16
ATOM 25954 C C . VAL A 1 39 ? 5.389 -2.279 -3.074 1.00 0.00 36 VAL A C 16
ATOM 25955 O O . VAL A 1 39 ? 4.346 -1.957 -3.621 1.00 0.00 36 VAL A O 16
ATOM 25968 N N . ASP A 1 40 ? 5.980 -3.436 -3.290 1.00 0.00 37 ASP A N 16
ATOM 25969 C CA . ASP A 1 40 ? 5.344 -4.448 -4.111 1.00 0.00 37 ASP A CA 16
ATOM 25970 C C . ASP A 1 40 ? 5.082 -5.669 -3.254 1.00 0.00 37 ASP A C 16
ATOM 25971 O O . ASP A 1 40 ? 5.947 -6.527 -3.096 1.00 0.00 37 ASP A O 16
ATOM 25980 N N . ILE A 1 41 ? 3.887 -5.733 -2.694 1.00 0.00 38 ILE A N 16
ATOM 25981 C CA . ILE A 1 41 ? 3.508 -6.841 -1.836 1.00 0.00 38 ILE A CA 16
ATOM 25982 C C . ILE A 1 41 ? 2.199 -7.449 -2.325 1.00 0.00 38 ILE A C 16
ATOM 25983 O O . ILE A 1 41 ? 1.198 -6.748 -2.486 1.00 0.00 38 ILE A O 16
ATOM 25999 N N . ALA A 1 42 ? 2.215 -8.747 -2.579 1.00 0.00 39 ALA A N 16
ATOM 26000 C CA . ALA A 1 42 ? 1.037 -9.452 -3.065 1.00 0.00 39 ALA A CA 16
ATOM 26001 C C . ALA A 1 42 ? -0.028 -9.558 -1.985 1.00 0.00 39 ALA A C 16
ATOM 26002 O O . ALA A 1 42 ? 0.260 -9.403 -0.802 1.00 0.00 39 ALA A O 16
ATOM 26009 N N . PHE A 1 43 ? -1.259 -9.829 -2.399 1.00 0.00 40 PHE A N 16
ATOM 26010 C CA . PHE A 1 43 ? -2.373 -9.932 -1.454 1.00 0.00 40 PHE A CA 16
ATOM 26011 C C . PHE A 1 43 ? -2.246 -11.102 -0.483 1.00 0.00 40 PHE A C 16
ATOM 26012 O O . PHE A 1 43 ? -2.883 -11.109 0.571 1.00 0.00 40 PHE A O 16
ATOM 26029 N N . ASP A 1 44 ? -1.412 -12.073 -0.810 1.00 0.00 41 ASP A N 16
ATOM 26030 C CA . ASP A 1 44 ? -1.201 -13.211 0.069 1.00 0.00 41 ASP A CA 16
ATOM 26031 C C . ASP A 1 44 ? -0.180 -12.812 1.125 1.00 0.00 41 ASP A C 16
ATOM 26032 O O . ASP A 1 44 ? 0.125 -13.560 2.051 1.00 0.00 41 ASP A O 16
ATOM 26041 N N . ALA A 1 45 ? 0.321 -11.594 0.964 1.00 0.00 42 ALA A N 16
ATOM 26042 C CA . ALA A 1 45 ? 1.290 -11.004 1.862 1.00 0.00 42 ALA A CA 16
ATOM 26043 C C . ALA A 1 45 ? 0.670 -9.785 2.534 1.00 0.00 42 ALA A C 16
ATOM 26044 O O . ALA A 1 45 ? 1.352 -8.959 3.108 1.00 0.00 42 ALA A O 16
ATOM 26051 N N . ILE A 1 46 ? -0.648 -9.683 2.457 1.00 0.00 43 ILE A N 16
ATOM 26052 C CA . ILE A 1 46 ? -1.371 -8.597 3.098 1.00 0.00 43 ILE A CA 16
ATOM 26053 C C . ILE A 1 46 ? -2.397 -9.221 4.001 1.00 0.00 43 ILE A C 16
ATOM 26054 O O . ILE A 1 46 ? -3.377 -9.815 3.553 1.00 0.00 43 ILE A O 16
ATOM 26070 N N . SER A 1 47 ? -2.144 -9.115 5.279 1.00 0.00 44 SER A N 16
ATOM 26071 C CA . SER A 1 47 ? -2.993 -9.729 6.258 1.00 0.00 44 SER A CA 16
ATOM 26072 C C . SER A 1 47 ? -4.171 -8.817 6.598 1.00 0.00 44 SER A C 16
ATOM 26073 O O . SER A 1 47 ? -5.299 -9.281 6.781 1.00 0.00 44 SER A O 16
ATOM 26081 N N . ASN A 1 48 ? -3.901 -7.516 6.608 1.00 0.00 45 ASN A N 16
ATOM 26082 C CA . ASN A 1 48 ? -4.904 -6.505 6.939 1.00 0.00 45 ASN A CA 16
ATOM 26083 C C . ASN A 1 48 ? -4.291 -5.121 6.765 1.00 0.00 45 ASN A C 16
ATOM 26084 O O . ASN A 1 48 ? -3.103 -5.010 6.477 1.00 0.00 45 ASN A O 16
ATOM 26095 N N . LEU A 1 49 ? -5.090 -4.073 6.902 1.00 0.00 46 LEU A N 16
ATOM 26096 C CA . LEU A 1 49 ? -4.580 -2.717 6.761 1.00 0.00 46 LEU A CA 16
ATOM 26097 C C . LEU A 1 49 ? -5.434 -1.727 7.554 1.00 0.00 46 LEU A C 16
ATOM 26098 O O . LEU A 1 49 ? -6.586 -2.016 7.886 1.00 0.00 46 LEU A O 16
ATOM 26114 N N . GLN A 1 50 ? -4.863 -0.568 7.854 1.00 0.00 47 GLN A N 16
ATOM 26115 C CA . GLN A 1 50 ? -5.572 0.478 8.576 1.00 0.00 47 GLN A CA 16
ATOM 26116 C C . GLN A 1 50 ? -5.515 1.770 7.767 1.00 0.00 47 GLN A C 16
ATOM 26117 O O . GLN A 1 50 ? -4.508 2.067 7.138 1.00 0.00 47 GLN A O 16
ATOM 26131 N N . THR A 1 51 ? -6.594 2.521 7.764 1.00 0.00 48 THR A N 16
ATOM 26132 C CA . THR A 1 51 ? -6.660 3.762 7.008 1.00 0.00 48 THR A CA 16
ATOM 26133 C C . THR A 1 51 ? -7.073 4.917 7.903 1.00 0.00 48 THR A C 16
ATOM 26134 O O . THR A 1 51 ? -7.635 4.702 8.979 1.00 0.00 48 THR A O 16
ATOM 26145 N N . THR A 1 52 ? -6.759 6.131 7.482 1.00 0.00 49 THR A N 16
ATOM 26146 C CA . THR A 1 52 ? -7.126 7.308 8.246 1.00 0.00 49 THR A CA 16
ATOM 26147 C C . THR A 1 52 ? -8.638 7.477 8.335 1.00 0.00 49 THR A C 16
ATOM 26148 O O . THR A 1 52 ? -9.365 7.039 7.441 1.00 0.00 49 THR A O 16
ATOM 26159 N N . PRO A 1 53 ? -9.136 8.105 9.405 1.00 0.00 50 PRO A N 16
ATOM 26160 C CA . PRO A 1 53 ? -10.560 8.382 9.532 1.00 0.00 50 PRO A CA 16
ATOM 26161 C C . PRO A 1 53 ? -10.945 9.500 8.564 1.00 0.00 50 PRO A C 16
ATOM 26162 O O . PRO A 1 53 ? -10.094 10.310 8.190 1.00 0.00 50 PRO A O 16
ATOM 26173 N N . ALA A 1 54 ? -12.206 9.546 8.153 1.00 0.00 51 ALA A N 16
ATOM 26174 C CA . ALA A 1 54 ? -12.661 10.573 7.216 1.00 0.00 51 ALA A CA 16
ATOM 26175 C C . ALA A 1 54 ? -12.422 11.977 7.768 1.00 0.00 51 ALA A C 16
ATOM 26176 O O . ALA A 1 54 ? -12.109 12.904 7.020 1.00 0.00 51 ALA A O 16
ATOM 26183 N N . SER A 1 55 ? -12.557 12.123 9.078 1.00 0.00 52 SER A N 16
ATOM 26184 C CA . SER A 1 55 ? -12.351 13.403 9.735 1.00 0.00 52 SER A CA 16
ATOM 26185 C C . SER A 1 55 ? -10.874 13.607 10.080 1.00 0.00 52 SER A C 16
ATOM 26186 O O . SER A 1 55 ? -10.518 13.865 11.233 1.00 0.00 52 SER A O 16
ATOM 26194 N N . ASN A 1 56 ? -10.012 13.485 9.080 1.00 0.00 53 ASN A N 16
ATOM 26195 C CA . ASN A 1 56 ? -8.582 13.654 9.289 1.00 0.00 53 ASN A CA 16
ATOM 26196 C C . ASN A 1 56 ? -7.909 14.222 8.047 1.00 0.00 53 ASN A C 16
ATOM 26197 O O . ASN A 1 56 ? -7.955 13.615 6.978 1.00 0.00 53 ASN A O 16
ATOM 26208 N N . PRO A 1 57 ? -7.285 15.406 8.169 1.00 0.00 54 PRO A N 16
ATOM 26209 C CA . PRO A 1 57 ? -6.578 16.047 7.053 1.00 0.00 54 PRO A CA 16
ATOM 26210 C C . PRO A 1 57 ? -5.369 15.223 6.627 1.00 0.00 54 PRO A C 16
ATOM 26211 O O . PRO A 1 57 ? -5.035 15.134 5.444 1.00 0.00 54 PRO A O 16
ATOM 26222 N N . LYS A 1 58 ? -4.726 14.612 7.614 1.00 0.00 55 LYS A N 16
ATOM 26223 C CA . LYS A 1 58 ? -3.561 13.774 7.384 1.00 0.00 55 LYS A CA 16
ATOM 26224 C C . LYS A 1 58 ? -4.005 12.375 6.975 1.00 0.00 55 LYS A C 16
ATOM 26225 O O . LYS A 1 58 ? -3.814 11.413 7.714 1.00 0.00 55 LYS A O 16
ATOM 26244 N N . VAL A 1 59 ? -4.597 12.290 5.791 1.00 0.00 56 VAL A N 16
ATOM 26245 C CA . VAL A 1 59 ? -5.111 11.035 5.242 1.00 0.00 56 VAL A CA 16
ATOM 26246 C C . VAL A 1 59 ? -3.977 10.084 4.889 1.00 0.00 56 VAL A C 16
ATOM 26247 O O . VAL A 1 59 ? -2.998 10.491 4.277 1.00 0.00 56 VAL A O 16
ATOM 26260 N N . MET A 1 60 ? -4.078 8.840 5.332 1.00 0.00 57 MET A N 16
ATOM 26261 C CA . MET A 1 60 ? -3.057 7.851 5.050 1.00 0.00 57 MET A CA 16
ATOM 26262 C C . MET A 1 60 ? -3.633 6.429 4.911 1.00 0.00 57 MET A C 16
ATOM 26263 O O . MET A 1 60 ? -4.808 6.186 5.185 1.00 0.00 57 MET A O 16
ATOM 26277 N N . ILE A 1 61 ? -2.759 5.499 4.527 1.00 0.00 58 ILE A N 16
ATOM 26278 C CA . ILE A 1 61 ? -3.085 4.076 4.381 1.00 0.00 58 ILE A CA 16
ATOM 26279 C C . ILE A 1 61 ? -1.933 3.244 4.958 1.00 0.00 58 ILE A C 16
ATOM 26280 O O . ILE A 1 61 ? -0.788 3.373 4.529 1.00 0.00 58 ILE A O 16
ATOM 26296 N N . ARG A 1 62 ? -2.230 2.436 5.963 1.00 0.00 59 ARG A N 16
ATOM 26297 C CA . ARG A 1 62 ? -1.232 1.576 6.583 1.00 0.00 59 ARG A CA 16
ATOM 26298 C C . ARG A 1 62 ? -1.528 0.140 6.217 1.00 0.00 59 ARG A C 16
ATOM 26299 O O . ARG A 1 62 ? -2.671 -0.284 6.296 1.00 0.00 59 ARG A O 16
ATOM 26320 N N . VAL A 1 63 ? -0.517 -0.613 5.842 1.00 0.00 60 VAL A N 16
ATOM 26321 C CA . VAL A 1 63 ? -0.732 -1.998 5.462 1.00 0.00 60 VAL A CA 16
ATOM 26322 C C . VAL A 1 63 ? 0.052 -2.954 6.342 1.00 0.00 60 VAL A C 16
ATOM 26323 O O . VAL A 1 63 ? 1.222 -2.720 6.645 1.00 0.00 60 VAL A O 16
ATOM 26336 N N . PHE A 1 64 ? -0.612 -4.021 6.757 1.00 0.00 61 PHE A N 16
ATOM 26337 C CA . PHE A 1 64 ? -0.001 -5.048 7.575 1.00 0.00 61 PHE A CA 16
ATOM 26338 C C . PHE A 1 64 ? 0.313 -6.230 6.676 1.00 0.00 61 PHE A C 16
ATOM 26339 O O . PHE A 1 64 ? -0.583 -6.899 6.156 1.00 0.00 61 PHE A O 16
ATOM 26356 N N . ILE A 1 65 ? 1.592 -6.472 6.502 1.00 0.00 62 ILE A N 16
ATOM 26357 C CA . ILE A 1 65 ? 2.077 -7.502 5.610 1.00 0.00 62 ILE A CA 16
ATOM 26358 C C . ILE A 1 65 ? 2.275 -8.851 6.292 1.00 0.00 62 ILE A C 16
ATOM 26359 O O . ILE A 1 65 ? 2.903 -8.947 7.349 1.00 0.00 62 ILE A O 16
ATOM 26375 N N . VAL A 1 66 ? 1.704 -9.886 5.680 1.00 0.00 63 VAL A N 16
ATOM 26376 C CA . VAL A 1 66 ? 1.873 -11.250 6.144 1.00 0.00 63 VAL A CA 16
ATOM 26377 C C . VAL A 1 66 ? 3.249 -11.649 5.665 1.00 0.00 63 VAL A C 16
ATOM 26378 O O . VAL A 1 66 ? 3.783 -11.000 4.774 1.00 0.00 63 VAL A O 16
ATOM 26391 N N . VAL A 1 67 ? 3.835 -12.690 6.188 1.00 0.00 64 VAL A N 16
ATOM 26392 C CA . VAL A 1 67 ? 5.172 -13.002 5.744 1.00 0.00 64 VAL A CA 16
ATOM 26393 C C . VAL A 1 67 ? 5.194 -13.683 4.420 1.00 0.00 64 VAL A C 16
ATOM 26394 O O . VAL A 1 67 ? 4.837 -14.856 4.301 1.00 0.00 64 VAL A O 16
ATOM 26407 N N . LYS A 1 68 ? 5.585 -12.949 3.430 1.00 0.00 65 LYS A N 16
ATOM 26408 C CA . LYS A 1 68 ? 5.811 -13.546 2.161 1.00 0.00 65 LYS A CA 16
ATOM 26409 C C . LYS A 1 68 ? 7.158 -14.217 2.332 1.00 0.00 65 LYS A C 16
ATOM 26410 O O . LYS A 1 68 ? 8.075 -13.600 2.880 1.00 0.00 65 LYS A O 16
ATOM 26429 N N . GLU A 1 69 ? 7.246 -15.480 1.971 1.00 0.00 66 GLU A N 16
ATOM 26430 C CA . GLU A 1 69 ? 8.473 -16.239 2.144 1.00 0.00 66 GLU A CA 16
ATOM 26431 C C . GLU A 1 69 ? 9.710 -15.418 1.769 1.00 0.00 66 GLU A C 16
ATOM 26432 O O . GLU A 1 69 ? 9.922 -15.088 0.604 1.00 0.00 66 GLU A O 16
ATOM 26444 N N . GLY A 1 70 ? 10.522 -15.099 2.777 1.00 0.00 67 GLY A N 16
ATOM 26445 C CA . GLY A 1 70 ? 11.745 -14.358 2.540 1.00 0.00 67 GLY A CA 16
ATOM 26446 C C . GLY A 1 70 ? 11.687 -12.857 2.827 1.00 0.00 67 GLY A C 16
ATOM 26447 O O . GLY A 1 70 ? 12.686 -12.176 2.603 1.00 0.00 67 GLY A O 16
ATOM 26451 N N . GLU A 1 71 ? 10.569 -12.309 3.320 1.00 0.00 68 GLU A N 16
ATOM 26452 C CA . GLU A 1 71 ? 10.541 -10.860 3.578 1.00 0.00 68 GLU A CA 16
ATOM 26453 C C . GLU A 1 71 ? 10.002 -10.498 4.956 1.00 0.00 68 GLU A C 16
ATOM 26454 O O . GLU A 1 71 ? 9.944 -9.320 5.313 1.00 0.00 68 GLU A O 16
ATOM 26466 N N . ASP A 1 72 ? 9.684 -11.519 5.732 1.00 0.00 69 ASP A N 16
ATOM 26467 C CA . ASP A 1 72 ? 9.148 -11.366 7.092 1.00 0.00 69 ASP A CA 16
ATOM 26468 C C . ASP A 1 72 ? 7.884 -10.485 7.170 1.00 0.00 69 ASP A C 16
ATOM 26469 O O . ASP A 1 72 ? 7.526 -9.791 6.220 1.00 0.00 69 ASP A O 16
ATOM 26478 N N . PRO A 1 73 ? 7.148 -10.542 8.301 1.00 0.00 70 PRO A N 16
ATOM 26479 C CA . PRO A 1 73 ? 5.939 -9.735 8.484 1.00 0.00 70 PRO A CA 16
ATOM 26480 C C . PRO A 1 73 ? 6.301 -8.260 8.649 1.00 0.00 70 PRO A C 16
ATOM 26481 O O . PRO A 1 73 ? 7.114 -7.904 9.503 1.00 0.00 70 PRO A O 16
ATOM 26492 N N . THR A 1 74 ? 5.700 -7.403 7.848 1.00 0.00 71 THR A N 16
ATOM 26493 C CA . THR A 1 74 ? 6.011 -5.984 7.900 1.00 0.00 71 THR A CA 16
ATOM 26494 C C . THR A 1 74 ? 4.759 -5.115 7.894 1.00 0.00 71 THR A C 16
ATOM 26495 O O . THR A 1 74 ? 3.646 -5.614 7.806 1.00 0.00 71 THR A O 16
ATOM 26506 N N . SER A 1 75 ? 4.949 -3.814 8.051 1.00 0.00 72 SER A N 16
ATOM 26507 C CA . SER A 1 75 ? 3.856 -2.863 8.005 1.00 0.00 72 SER A CA 16
ATOM 26508 C C . SER A 1 75 ? 4.348 -1.586 7.340 1.00 0.00 72 SER A C 16
ATOM 26509 O O . SER A 1 75 ? 5.372 -1.029 7.735 1.00 0.00 72 SER A O 16
ATOM 26517 N N . LEU A 1 76 ? 3.634 -1.137 6.325 1.00 0.00 73 LEU A N 16
ATOM 26518 C CA . LEU A 1 76 ? 4.033 0.050 5.587 1.00 0.00 73 LEU A CA 16
ATOM 26519 C C . LEU A 1 76 ? 2.990 1.147 5.706 1.00 0.00 73 LEU A C 16
ATOM 26520 O O . LEU A 1 76 ? 1.820 0.867 5.973 1.00 0.00 73 LEU A O 16
ATOM 26536 N N . VAL A 1 77 ? 3.409 2.392 5.518 1.00 0.00 74 VAL A N 16
ATOM 26537 C CA . VAL A 1 77 ? 2.489 3.513 5.598 1.00 0.00 74 VAL A CA 16
ATOM 26538 C C . VAL A 1 77 ? 2.587 4.390 4.365 1.00 0.00 74 VAL A C 16
ATOM 26539 O O . VAL A 1 77 ? 3.674 4.815 3.973 1.00 0.00 74 VAL A O 16
ATOM 26552 N N . PHE A 1 78 ? 1.445 4.639 3.758 1.00 0.00 75 PHE A N 16
ATOM 26553 C CA . PHE A 1 78 ? 1.354 5.485 2.588 1.00 0.00 75 PHE A CA 16
ATOM 26554 C C . PHE A 1 78 ? 0.531 6.710 2.955 1.00 0.00 75 PHE A C 16
ATOM 26555 O O . PHE A 1 78 ? -0.687 6.627 3.104 1.00 0.00 75 PHE A O 16
ATOM 26572 N N . HIS A 1 79 ? 1.199 7.834 3.135 1.00 0.00 76 HIS A N 16
ATOM 26573 C CA . HIS A 1 79 ? 0.522 9.063 3.527 1.00 0.00 76 HIS A CA 16
ATOM 26574 C C . HIS A 1 79 ? -0.074 9.776 2.322 1.00 0.00 76 HIS A C 16
ATOM 26575 O O . HIS A 1 79 ? 0.645 10.270 1.474 1.00 0.00 76 HIS A O 16
ATOM 26589 N N . PHE A 1 80 ? -1.385 9.872 2.273 1.00 0.00 77 PHE A N 16
ATOM 26590 C CA . PHE A 1 80 ? -2.055 10.569 1.183 1.00 0.00 77 PHE A CA 16
ATOM 26591 C C . PHE A 1 80 ? -2.193 12.034 1.565 1.00 0.00 77 PHE A C 16
ATOM 26592 O O . PHE A 1 80 ? -2.745 12.836 0.833 1.00 0.00 77 PHE A O 16
ATOM 26609 N N . THR A 1 81 ? -1.667 12.361 2.733 1.00 0.00 78 THR A N 16
ATOM 26610 C CA . THR A 1 81 ? -1.721 13.705 3.284 1.00 0.00 78 THR A CA 16
ATOM 26611 C C . THR A 1 81 ? -1.204 14.768 2.304 1.00 0.00 78 THR A C 16
ATOM 26612 O O . THR A 1 81 ? -1.627 15.922 2.348 1.00 0.00 78 THR A O 16
ATOM 26623 N N . GLY A 1 82 ? -0.311 14.368 1.411 1.00 0.00 79 GLY A N 16
ATOM 26624 C CA . GLY A 1 82 ? 0.225 15.292 0.427 1.00 0.00 79 GLY A CA 16
ATOM 26625 C C . GLY A 1 82 ? -0.445 15.112 -0.919 1.00 0.00 79 GLY A C 16
ATOM 26626 O O . GLY A 1 82 ? 0.090 15.501 -1.956 1.00 0.00 79 GLY A O 16
ATOM 26630 N N . THR A 1 83 ? -1.625 14.518 -0.888 1.00 0.00 80 THR A N 16
ATOM 26631 C CA . THR A 1 83 ? -2.398 14.245 -2.081 1.00 0.00 80 THR A CA 16
ATOM 26632 C C . THR A 1 83 ? -3.720 15.010 -2.039 1.00 0.00 80 THR A C 16
ATOM 26633 O O . THR A 1 83 ? -4.424 14.986 -1.026 1.00 0.00 80 THR A O 16
ATOM 26644 N N . PRO A 1 84 ? -4.065 15.717 -3.133 1.00 0.00 81 PRO A N 16
ATOM 26645 C CA . PRO A 1 84 ? -5.310 16.489 -3.221 1.00 0.00 81 PRO A CA 16
ATOM 26646 C C . PRO A 1 84 ? -6.531 15.670 -2.811 1.00 0.00 81 PRO A C 16
ATOM 26647 O O . PRO A 1 84 ? -7.250 16.031 -1.875 1.00 0.00 81 PRO A O 16
ATOM 26658 N N . ASN A 1 85 ? -6.739 14.550 -3.489 1.00 0.00 82 ASN A N 16
ATOM 26659 C CA . ASN A 1 85 ? -7.869 13.676 -3.199 1.00 0.00 82 ASN A CA 16
ATOM 26660 C C . ASN A 1 85 ? -7.417 12.493 -2.349 1.00 0.00 82 ASN A C 16
ATOM 26661 O O . ASN A 1 85 ? -7.767 11.345 -2.613 1.00 0.00 82 ASN A O 16
ATOM 26672 N N . ALA A 1 86 ? -6.631 12.808 -1.326 1.00 0.00 83 ALA A N 16
ATOM 26673 C CA . ALA A 1 86 ? -6.091 11.829 -0.382 1.00 0.00 83 ALA A CA 16
ATOM 26674 C C . ALA A 1 86 ? -7.136 10.851 0.113 1.00 0.00 83 ALA A C 16
ATOM 26675 O O . ALA A 1 86 ? -7.007 9.662 -0.100 1.00 0.00 83 ALA A O 16
ATOM 26682 N N . ARG A 1 87 ? -8.185 11.367 0.735 1.00 0.00 84 ARG A N 16
ATOM 26683 C CA . ARG A 1 87 ? -9.229 10.527 1.315 1.00 0.00 84 ARG A CA 16
ATOM 26684 C C . ARG A 1 87 ? -10.074 9.817 0.262 1.00 0.00 84 ARG A C 16
ATOM 26685 O O . ARG A 1 87 ? -10.462 8.666 0.456 1.00 0.00 84 ARG A O 16
ATOM 26706 N N . GLU A 1 88 ? -10.344 10.482 -0.852 1.00 0.00 85 GLU A N 16
ATOM 26707 C CA . GLU A 1 88 ? -11.153 9.890 -1.907 1.00 0.00 85 GLU A CA 16
ATOM 26708 C C . GLU A 1 88 ? -10.404 8.734 -2.539 1.00 0.00 85 GLU A C 16
ATOM 26709 O O . GLU A 1 88 ? -10.928 7.625 -2.657 1.00 0.00 85 GLU A O 16
ATOM 26721 N N . ASN A 1 89 ? -9.168 8.991 -2.929 1.00 0.00 86 ASN A N 16
ATOM 26722 C CA . ASN A 1 89 ? -8.341 7.962 -3.521 1.00 0.00 86 ASN A CA 16
ATOM 26723 C C . ASN A 1 89 ? -7.995 6.925 -2.465 1.00 0.00 86 ASN A C 16
ATOM 26724 O O . ASN A 1 89 ? -7.818 5.751 -2.774 1.00 0.00 86 ASN A O 16
ATOM 26735 N N . CYS A 1 90 ? -7.896 7.376 -1.216 1.00 0.00 87 CYS A N 16
ATOM 26736 C CA . CYS A 1 90 ? -7.594 6.494 -0.099 1.00 0.00 87 CYS A CA 16
ATOM 26737 C C . CYS A 1 90 ? -8.659 5.416 -0.007 1.00 0.00 87 CYS A C 16
ATOM 26738 O O . CYS A 1 90 ? -8.336 4.234 0.044 1.00 0.00 87 CYS A O 16
ATOM 26746 N N . ASP A 1 91 ? -9.932 5.819 -0.010 1.00 0.00 88 ASP A N 16
ATOM 26747 C CA . ASP A 1 91 ? -11.020 4.849 0.060 1.00 0.00 88 ASP A CA 16
ATOM 26748 C C . ASP A 1 91 ? -11.014 3.987 -1.187 1.00 0.00 88 ASP A C 16
ATOM 26749 O O . ASP A 1 91 ? -11.132 2.770 -1.105 1.00 0.00 88 ASP A O 16
ATOM 26758 N N . MET A 1 92 ? -10.842 4.628 -2.341 1.00 0.00 89 MET A N 16
ATOM 26759 C CA . MET A 1 92 ? -10.792 3.914 -3.611 1.00 0.00 89 MET A CA 16
ATOM 26760 C C . MET A 1 92 ? -9.731 2.817 -3.541 1.00 0.00 89 MET A C 16
ATOM 26761 O O . MET A 1 92 ? -9.960 1.687 -3.972 1.00 0.00 89 MET A O 16
ATOM 26775 N N . ILE A 1 93 ? -8.569 3.163 -2.985 1.00 0.00 90 ILE A N 16
ATOM 26776 C CA . ILE A 1 93 ? -7.490 2.204 -2.808 1.00 0.00 90 ILE A CA 16
ATOM 26777 C C . ILE A 1 93 ? -7.920 1.147 -1.810 1.00 0.00 90 ILE A C 16
ATOM 26778 O O . ILE A 1 93 ? -8.020 -0.011 -2.149 1.00 0.00 90 ILE A O 16
ATOM 26794 N N . THR A 1 94 ? -8.217 1.585 -0.591 1.00 0.00 91 THR A N 16
ATOM 26795 C CA . THR A 1 94 ? -8.615 0.702 0.502 1.00 0.00 91 THR A CA 16
ATOM 26796 C C . THR A 1 94 ? -9.717 -0.273 0.111 1.00 0.00 91 THR A C 16
ATOM 26797 O O . THR A 1 94 ? -9.616 -1.464 0.394 1.00 0.00 91 THR A O 16
ATOM 26808 N N . ASN A 1 95 ? -10.766 0.231 -0.520 1.00 0.00 92 ASN A N 16
ATOM 26809 C CA . ASN A 1 95 ? -11.881 -0.608 -0.924 1.00 0.00 92 ASN A CA 16
ATOM 26810 C C . ASN A 1 95 ? -11.421 -1.698 -1.871 1.00 0.00 92 ASN A C 16
ATOM 26811 O O . ASN A 1 95 ? -11.575 -2.883 -1.573 1.00 0.00 92 ASN A O 16
ATOM 26822 N N . GLU A 1 96 ? -10.836 -1.301 -2.992 1.00 0.00 93 GLU A N 16
ATOM 26823 C CA . GLU A 1 96 ? -10.354 -2.262 -3.971 1.00 0.00 93 GLU A CA 16
ATOM 26824 C C . GLU A 1 96 ? -9.238 -3.107 -3.382 1.00 0.00 93 GLU A C 16
ATOM 26825 O O . GLU A 1 96 ? -9.206 -4.310 -3.577 1.00 0.00 93 GLU A O 16
ATOM 26837 N N . LEU A 1 97 ? -8.344 -2.470 -2.641 1.00 0.00 94 LEU A N 16
ATOM 26838 C CA . LEU A 1 97 ? -7.228 -3.154 -2.007 1.00 0.00 94 LEU A CA 16
ATOM 26839 C C . LEU A 1 97 ? -7.747 -4.249 -1.094 1.00 0.00 94 LEU A C 16
ATOM 26840 O O . LEU A 1 97 ? -7.526 -5.421 -1.352 1.00 0.00 94 LEU A O 16
ATOM 26856 N N . ARG A 1 98 ? -8.496 -3.856 -0.067 1.00 0.00 95 ARG A N 16
ATOM 26857 C CA . ARG A 1 98 ? -9.041 -4.801 0.900 1.00 0.00 95 ARG A CA 16
ATOM 26858 C C . ARG A 1 98 ? -9.876 -5.877 0.208 1.00 0.00 95 ARG A C 16
ATOM 26859 O O . ARG A 1 98 ? -9.743 -7.065 0.514 1.00 0.00 95 ARG A O 16
ATOM 26880 N N . ASN A 1 99 ? -10.733 -5.461 -0.722 1.00 0.00 96 ASN A N 16
ATOM 26881 C CA . ASN A 1 99 ? -11.567 -6.408 -1.457 1.00 0.00 96 ASN A CA 16
ATOM 26882 C C . ASN A 1 99 ? -10.711 -7.365 -2.273 1.00 0.00 96 ASN A C 16
ATOM 26883 O O . ASN A 1 99 ? -10.864 -8.581 -2.172 1.00 0.00 96 ASN A O 16
ATOM 26894 N N . ALA A 1 100 ? -9.799 -6.813 -3.068 1.00 0.00 97 ALA A N 16
ATOM 26895 C CA . ALA A 1 100 ? -8.920 -7.611 -3.913 1.00 0.00 97 ALA A CA 16
ATOM 26896 C C . ALA A 1 100 ? -8.016 -8.508 -3.083 1.00 0.00 97 ALA A C 16
ATOM 26897 O O . ALA A 1 100 ? -7.709 -9.628 -3.495 1.00 0.00 97 ALA A O 16
ATOM 26904 N N . ILE A 1 101 ? -7.581 -8.017 -1.924 1.00 0.00 98 ILE A N 16
ATOM 26905 C CA . ILE A 1 101 ? -6.739 -8.812 -1.044 1.00 0.00 98 ILE A CA 16
ATOM 26906 C C . ILE A 1 101 ? -7.474 -10.105 -0.705 1.00 0.00 98 ILE A C 16
ATOM 26907 O O . ILE A 1 101 ? -6.911 -11.200 -0.776 1.00 0.00 98 ILE A O 16
ATOM 26923 N N . GLN A 1 102 ? -8.755 -9.972 -0.375 1.00 0.00 99 GLN A N 16
ATOM 26924 C CA . GLN A 1 102 ? -9.581 -11.122 -0.053 1.00 0.00 99 GLN A CA 16
ATOM 26925 C C . GLN A 1 102 ? -9.890 -11.908 -1.322 1.00 0.00 99 GLN A C 16
ATOM 26926 O O . GLN A 1 102 ? -9.988 -13.129 -1.287 1.00 0.00 99 GLN A O 16
ATOM 26940 N N . ARG A 1 103 ? -10.024 -11.197 -2.444 1.00 0.00 100 ARG A N 16
ATOM 26941 C CA . ARG A 1 103 ? -10.305 -11.830 -3.735 1.00 0.00 100 ARG A CA 16
ATOM 26942 C C . ARG A 1 103 ? -9.235 -12.870 -4.058 1.00 0.00 100 ARG A C 16
ATOM 26943 O O . ARG A 1 103 ? -9.517 -13.890 -4.682 1.00 0.00 100 ARG A O 16
ATOM 26964 N N . GLN A 1 104 ? -8.005 -12.609 -3.622 1.00 0.00 101 GLN A N 16
ATOM 26965 C CA . GLN A 1 104 ? -6.905 -13.534 -3.857 1.00 0.00 101 GLN A CA 16
ATOM 26966 C C . GLN A 1 104 ? -6.900 -14.632 -2.798 1.00 0.00 101 GLN A C 16
ATOM 26967 O O . GLN A 1 104 ? -6.675 -15.804 -3.101 1.00 0.00 101 GLN A O 16
ATOM 26981 N N . ARG A 1 105 ? -7.161 -14.241 -1.553 1.00 0.00 102 ARG A N 16
ATOM 26982 C CA . ARG A 1 105 ? -7.171 -15.180 -0.436 1.00 0.00 102 ARG A CA 16
ATOM 26983 C C . ARG A 1 105 ? -8.322 -16.175 -0.552 1.00 0.00 102 ARG A C 16
ATOM 26984 O O . ARG A 1 105 ? -8.225 -17.300 -0.062 1.00 0.00 102 ARG A O 16
ATOM 27005 N N . GLU A 1 106 ? -9.401 -15.764 -1.211 1.00 0.00 103 GLU A N 16
ATOM 27006 C CA . GLU A 1 106 ? -10.562 -16.628 -1.399 1.00 0.00 103 GLU A CA 16
ATOM 27007 C C . GLU A 1 106 ? -10.196 -17.851 -2.231 1.00 0.00 103 GLU A C 16
ATOM 27008 O O . GLU A 1 106 ? -10.834 -18.897 -2.125 1.00 0.00 103 GLU A O 16
ATOM 27020 N N . GLY A 1 107 ? -9.156 -17.715 -3.049 1.00 0.00 104 GLY A N 16
ATOM 27021 C CA . GLY A 1 107 ? -8.707 -18.823 -3.865 1.00 0.00 104 GLY A CA 16
ATOM 27022 C C . GLY A 1 107 ? -8.167 -19.948 -3.009 1.00 0.00 104 GLY A C 16
ATOM 27023 O O . GLY A 1 107 ? -8.307 -21.123 -3.341 1.00 0.00 104 GLY A O 16
ATOM 27027 N N . SER A 1 108 ? -7.552 -19.576 -1.893 1.00 0.00 105 SER A N 16
ATOM 27028 C CA . SER A 1 108 ? -6.999 -20.545 -0.962 1.00 0.00 105 SER A CA 16
ATOM 27029 C C . SER A 1 108 ? -8.068 -20.965 0.041 1.00 0.00 105 SER A C 16
ATOM 27030 O O . SER A 1 108 ? -8.070 -22.092 0.536 1.00 0.00 105 SER A O 16
ATOM 27038 N N . GLN A 1 109 ? -8.986 -20.049 0.325 1.00 0.00 106 GLN A N 16
ATOM 27039 C CA . GLN A 1 109 ? -10.073 -20.314 1.255 1.00 0.00 106 GLN A CA 16
ATOM 27040 C C . GLN A 1 109 ? -11.232 -20.985 0.530 1.00 0.00 106 GLN A C 16
ATOM 27041 O O . GLN A 1 109 ? -12.296 -20.388 0.353 1.00 0.00 106 GLN A O 16
ATOM 27055 N N . SER A 1 110 ? -11.011 -22.218 0.098 1.00 0.00 107 SER A N 16
ATOM 27056 C CA . SER A 1 110 ? -12.029 -22.979 -0.609 1.00 0.00 107 SER A CA 16
ATOM 27057 C C . SER A 1 110 ? -13.180 -23.349 0.325 1.00 0.00 107 SER A C 16
ATOM 27058 O O . SER A 1 110 ? -13.108 -24.332 1.062 1.00 0.00 107 SER A O 16
ATOM 27066 N N . LYS A 1 111 ? -14.225 -22.535 0.295 1.00 0.00 108 LYS A N 16
ATOM 27067 C CA . LYS A 1 111 ? -15.404 -22.737 1.121 1.00 0.00 108 LYS A CA 16
ATOM 27068 C C . LYS A 1 111 ? -16.514 -21.829 0.618 1.00 0.00 108 LYS A C 16
ATOM 27069 O O . LYS A 1 111 ? -17.692 -22.114 0.892 1.00 0.00 108 LYS A O 16
ATOM 27089 N N . MET A 1 4 ? -4.566 -6.002 -12.658 1.00 0.00 1 MET A N 17
ATOM 27090 C CA . MET A 1 4 ? -4.718 -6.295 -14.107 1.00 0.00 1 MET A CA 17
ATOM 27091 C C . MET A 1 4 ? -5.957 -5.590 -14.636 1.00 0.00 1 MET A C 17
ATOM 27092 O O . MET A 1 4 ? -5.883 -4.456 -15.097 1.00 0.00 1 MET A O 17
ATOM 27106 N N . GLY A 1 5 ? -7.099 -6.270 -14.579 1.00 0.00 2 GLY A N 17
ATOM 27107 C CA . GLY A 1 5 ? -8.344 -5.652 -14.995 1.00 0.00 2 GLY A CA 17
ATOM 27108 C C . GLY A 1 5 ? -8.887 -4.875 -13.825 1.00 0.00 2 GLY A C 17
ATOM 27109 O O . GLY A 1 5 ? -9.832 -4.096 -13.927 1.00 0.00 2 GLY A O 17
ATOM 27113 N N . ASP A 1 6 ? -8.238 -5.132 -12.706 1.00 0.00 3 ASP A N 17
ATOM 27114 C CA . ASP A 1 6 ? -8.516 -4.526 -11.431 1.00 0.00 3 ASP A CA 17
ATOM 27115 C C . ASP A 1 6 ? -7.337 -3.638 -11.063 1.00 0.00 3 ASP A C 17
ATOM 27116 O O . ASP A 1 6 ? -6.230 -4.129 -10.841 1.00 0.00 3 ASP A O 17
ATOM 27125 N N . ARG A 1 7 ? -7.558 -2.338 -11.032 1.00 0.00 4 ARG A N 17
ATOM 27126 C CA . ARG A 1 7 ? -6.486 -1.407 -10.724 1.00 0.00 4 ARG A CA 17
ATOM 27127 C C . ARG A 1 7 ? -7.035 -0.103 -10.138 1.00 0.00 4 ARG A C 17
ATOM 27128 O O . ARG A 1 7 ? -8.116 0.352 -10.517 1.00 0.00 4 ARG A O 17
ATOM 27149 N N . VAL A 1 8 ? -6.285 0.474 -9.204 1.00 0.00 5 VAL A N 17
ATOM 27150 C CA . VAL A 1 8 ? -6.634 1.746 -8.574 1.00 0.00 5 VAL A CA 17
ATOM 27151 C C . VAL A 1 8 ? -5.366 2.482 -8.234 1.00 0.00 5 VAL A C 17
ATOM 27152 O O . VAL A 1 8 ? -4.430 1.910 -7.673 1.00 0.00 5 VAL A O 17
ATOM 27165 N N . GLU A 1 9 ? -5.335 3.739 -8.612 1.00 0.00 6 GLU A N 17
ATOM 27166 C CA . GLU A 1 9 ? -4.188 4.568 -8.374 1.00 0.00 6 GLU A CA 17
ATOM 27167 C C . GLU A 1 9 ? -4.511 5.722 -7.427 1.00 0.00 6 GLU A C 17
ATOM 27168 O O . GLU A 1 9 ? -5.540 6.383 -7.545 1.00 0.00 6 GLU A O 17
ATOM 27180 N N . ALA A 1 10 ? -3.610 5.927 -6.481 1.00 0.00 7 ALA A N 17
ATOM 27181 C CA . ALA A 1 10 ? -3.704 6.975 -5.471 1.00 0.00 7 ALA A CA 17
ATOM 27182 C C . ALA A 1 10 ? -2.314 7.228 -4.951 1.00 0.00 7 ALA A C 17
ATOM 27183 O O . ALA A 1 10 ? -1.752 6.378 -4.289 1.00 0.00 7 ALA A O 17
ATOM 27190 N N . LEU A 1 11 ? -1.736 8.376 -5.241 1.00 0.00 8 LEU A N 17
ATOM 27191 C CA . LEU A 1 11 ? -0.382 8.609 -4.784 1.00 0.00 8 LEU A CA 17
ATOM 27192 C C . LEU A 1 11 ? -0.350 8.848 -3.284 1.00 0.00 8 LEU A C 17
ATOM 27193 O O . LEU A 1 11 ? -1.291 9.388 -2.703 1.00 0.00 8 LEU A O 17
ATOM 27209 N N . ALA A 1 12 ? 0.735 8.416 -2.673 1.00 0.00 9 ALA A N 17
ATOM 27210 C CA . ALA A 1 12 ? 0.917 8.536 -1.244 1.00 0.00 9 ALA A CA 17
ATOM 27211 C C . ALA A 1 12 ? 2.391 8.694 -0.902 1.00 0.00 9 ALA A C 17
ATOM 27212 O O . ALA A 1 12 ? 3.262 8.456 -1.738 1.00 0.00 9 ALA A O 17
ATOM 27219 N N . ILE A 1 13 ? 2.651 9.114 0.319 1.00 0.00 10 ILE A N 17
ATOM 27220 C CA . ILE A 1 13 ? 3.998 9.321 0.808 1.00 0.00 10 ILE A CA 17
ATOM 27221 C C . ILE A 1 13 ? 4.514 8.093 1.542 1.00 0.00 10 ILE A C 17
ATOM 27222 O O . ILE A 1 13 ? 3.982 7.707 2.584 1.00 0.00 10 ILE A O 17
ATOM 27238 N N . PHE A 1 14 ? 5.537 7.484 0.989 1.00 0.00 11 PHE A N 17
ATOM 27239 C CA . PHE A 1 14 ? 6.161 6.335 1.597 1.00 0.00 11 PHE A CA 17
ATOM 27240 C C . PHE A 1 14 ? 7.591 6.706 1.966 1.00 0.00 11 PHE A C 17
ATOM 27241 O O . PHE A 1 14 ? 8.473 6.701 1.113 1.00 0.00 11 PHE A O 17
ATOM 27258 N N . ARG A 1 15 ? 7.807 7.041 3.239 1.00 0.00 12 ARG A N 17
ATOM 27259 C CA . ARG A 1 15 ? 9.121 7.451 3.727 1.00 0.00 12 ARG A CA 17
ATOM 27260 C C . ARG A 1 15 ? 9.633 8.663 2.946 1.00 0.00 12 ARG A C 17
ATOM 27261 O O . ARG A 1 15 ? 10.661 8.601 2.277 1.00 0.00 12 ARG A O 17
ATOM 27282 N N . LYS A 1 16 ? 8.883 9.765 3.050 1.00 0.00 13 LYS A N 17
ATOM 27283 C CA . LYS A 1 16 ? 9.187 11.022 2.369 1.00 0.00 13 LYS A CA 17
ATOM 27284 C C . LYS A 1 16 ? 9.134 10.928 0.852 1.00 0.00 13 LYS A C 17
ATOM 27285 O O . LYS A 1 16 ? 9.373 11.922 0.165 1.00 0.00 13 LYS A O 17
ATOM 27304 N N . LYS A 1 17 ? 8.826 9.760 0.333 1.00 0.00 14 LYS A N 17
ATOM 27305 C CA . LYS A 1 17 ? 8.697 9.587 -1.096 1.00 0.00 14 LYS A CA 17
ATOM 27306 C C . LYS A 1 17 ? 7.232 9.734 -1.452 1.00 0.00 14 LYS A C 17
ATOM 27307 O O . LYS A 1 17 ? 6.391 9.085 -0.852 1.00 0.00 14 LYS A O 17
ATOM 27326 N N . GLN A 1 18 ? 6.916 10.580 -2.401 1.00 0.00 15 GLN A N 17
ATOM 27327 C CA . GLN A 1 18 ? 5.542 10.761 -2.790 1.00 0.00 15 GLN A CA 17
ATOM 27328 C C . GLN A 1 18 ? 5.381 10.189 -4.178 1.00 0.00 15 GLN A C 17
ATOM 27329 O O . GLN A 1 18 ? 5.816 10.767 -5.173 1.00 0.00 15 GLN A O 17
ATOM 27343 N N . GLY A 1 19 ? 4.763 9.040 -4.238 1.00 0.00 16 GLY A N 17
ATOM 27344 C CA . GLY A 1 19 ? 4.579 8.386 -5.494 1.00 0.00 16 GLY A CA 17
ATOM 27345 C C . GLY A 1 19 ? 3.217 7.785 -5.610 1.00 0.00 16 GLY A C 17
ATOM 27346 O O . GLY A 1 19 ? 2.414 7.883 -4.691 1.00 0.00 16 GLY A O 17
ATOM 27350 N N . VAL A 1 20 ? 2.986 7.090 -6.698 1.00 0.00 17 VAL A N 17
ATOM 27351 C CA . VAL A 1 20 ? 1.681 6.518 -6.964 1.00 0.00 17 VAL A CA 17
ATOM 27352 C C . VAL A 1 20 ? 1.499 5.165 -6.281 1.00 0.00 17 VAL A C 17
ATOM 27353 O O . VAL A 1 20 ? 2.356 4.287 -6.381 1.00 0.00 17 VAL A O 17
ATOM 27366 N N . LEU A 1 21 ? 0.389 5.016 -5.578 1.00 0.00 18 LEU A N 17
ATOM 27367 C CA . LEU A 1 21 ? 0.050 3.760 -4.934 1.00 0.00 18 LEU A CA 17
ATOM 27368 C C . LEU A 1 21 ? -0.940 3.053 -5.847 1.00 0.00 18 LEU A C 17
ATOM 27369 O O . LEU A 1 21 ? -2.051 3.539 -6.052 1.00 0.00 18 LEU A O 17
ATOM 27385 N N . SER A 1 22 ? -0.531 1.939 -6.426 1.00 0.00 19 SER A N 17
ATOM 27386 C CA . SER A 1 22 ? -1.386 1.216 -7.352 1.00 0.00 19 SER A CA 17
ATOM 27387 C C . SER A 1 22 ? -1.760 -0.169 -6.822 1.00 0.00 19 SER A C 17
ATOM 27388 O O . SER A 1 22 ? -0.983 -0.806 -6.106 1.00 0.00 19 SER A O 17
ATOM 27396 N N . ILE A 1 23 ? -2.956 -0.629 -7.179 1.00 0.00 20 ILE A N 17
ATOM 27397 C CA . ILE A 1 23 ? -3.456 -1.924 -6.725 1.00 0.00 20 ILE A CA 17
ATOM 27398 C C . ILE A 1 23 ? -3.738 -2.867 -7.897 1.00 0.00 20 ILE A C 17
ATOM 27399 O O . ILE A 1 23 ? -4.766 -2.740 -8.553 1.00 0.00 20 ILE A O 17
ATOM 27415 N N . ASP A 1 24 ? -2.828 -3.802 -8.161 1.00 0.00 21 ASP A N 17
ATOM 27416 C CA . ASP A 1 24 ? -3.024 -4.770 -9.247 1.00 0.00 21 ASP A CA 17
ATOM 27417 C C . ASP A 1 24 ? -2.584 -6.167 -8.800 1.00 0.00 21 ASP A C 17
ATOM 27418 O O . ASP A 1 24 ? -1.478 -6.596 -9.131 1.00 0.00 21 ASP A O 17
ATOM 27427 N N . SER A 1 25 ? -3.446 -6.851 -8.020 1.00 0.00 22 SER A N 17
ATOM 27428 C CA . SER A 1 25 ? -3.209 -8.219 -7.470 1.00 0.00 22 SER A CA 17
ATOM 27429 C C . SER A 1 25 ? -2.080 -8.203 -6.444 1.00 0.00 22 SER A C 17
ATOM 27430 O O . SER A 1 25 ? -1.933 -9.083 -5.569 1.00 0.00 22 SER A O 17
ATOM 27438 N N . ARG A 1 26 ? -1.323 -7.164 -6.550 1.00 0.00 23 ARG A N 17
ATOM 27439 C CA . ARG A 1 26 ? -0.217 -6.902 -5.715 1.00 0.00 23 ARG A CA 17
ATOM 27440 C C . ARG A 1 26 ? -0.279 -5.449 -5.312 1.00 0.00 23 ARG A C 17
ATOM 27441 O O . ARG A 1 26 ? -0.496 -4.578 -6.158 1.00 0.00 23 ARG A O 17
ATOM 27462 N N . LEU A 1 27 ? -0.148 -5.194 -4.036 1.00 0.00 24 LEU A N 17
ATOM 27463 C CA . LEU A 1 27 ? -0.158 -3.842 -3.540 1.00 0.00 24 LEU A CA 17
ATOM 27464 C C . LEU A 1 27 ? 1.186 -3.234 -3.896 1.00 0.00 24 LEU A C 17
ATOM 27465 O O . LEU A 1 27 ? 2.204 -3.556 -3.285 1.00 0.00 24 LEU A O 17
ATOM 27481 N N . LYS A 1 28 ? 1.188 -2.375 -4.906 1.00 0.00 25 LYS A N 17
ATOM 27482 C CA . LYS A 1 28 ? 2.424 -1.791 -5.387 1.00 0.00 25 LYS A CA 17
ATOM 27483 C C . LYS A 1 28 ? 2.434 -0.272 -5.327 1.00 0.00 25 LYS A C 17
ATOM 27484 O O . LYS A 1 28 ? 1.674 0.397 -6.025 1.00 0.00 25 LYS A O 17
ATOM 27503 N N . TRP A 1 29 ? 3.306 0.263 -4.495 1.00 0.00 26 TRP A N 17
ATOM 27504 C CA . TRP A 1 29 ? 3.473 1.699 -4.389 1.00 0.00 26 TRP A CA 17
ATOM 27505 C C . TRP A 1 29 ? 4.796 2.049 -5.037 1.00 0.00 26 TRP A C 17
ATOM 27506 O O . TRP A 1 29 ? 5.763 1.298 -4.916 1.00 0.00 26 TRP A O 17
ATOM 27527 N N . THR A 1 30 ? 4.852 3.180 -5.697 1.00 0.00 27 THR A N 17
ATOM 27528 C CA . THR A 1 30 ? 6.063 3.585 -6.385 1.00 0.00 27 THR A CA 17
ATOM 27529 C C . THR A 1 30 ? 6.476 5.003 -6.036 1.00 0.00 27 THR A C 17
ATOM 27530 O O . THR A 1 30 ? 5.648 5.908 -6.059 1.00 0.00 27 THR A O 17
ATOM 27541 N N . GLY A 1 31 ? 7.764 5.191 -5.757 1.00 0.00 28 GLY A N 17
ATOM 27542 C CA . GLY A 1 31 ? 8.273 6.506 -5.417 1.00 0.00 28 GLY A CA 17
ATOM 27543 C C . GLY A 1 31 ? 8.569 7.346 -6.641 1.00 0.00 28 GLY A C 17
ATOM 27544 O O . GLY A 1 31 ? 8.782 6.813 -7.734 1.00 0.00 28 GLY A O 17
ATOM 27548 N N . GLU A 1 32 ? 8.613 8.654 -6.455 1.00 0.00 29 GLU A N 17
ATOM 27549 C CA . GLU A 1 32 ? 8.870 9.574 -7.547 1.00 0.00 29 GLU A CA 17
ATOM 27550 C C . GLU A 1 32 ? 10.352 9.592 -7.901 1.00 0.00 29 GLU A C 17
ATOM 27551 O O . GLU A 1 32 ? 11.217 9.453 -7.028 1.00 0.00 29 GLU A O 17
ATOM 27563 N N . GLY A 1 33 ? 10.637 9.718 -9.193 1.00 0.00 30 GLY A N 17
ATOM 27564 C CA . GLY A 1 33 ? 12.012 9.739 -9.657 1.00 0.00 30 GLY A CA 17
ATOM 27565 C C . GLY A 1 33 ? 12.699 8.405 -9.452 1.00 0.00 30 GLY A C 17
ATOM 27566 O O . GLY A 1 33 ? 13.917 8.297 -9.567 1.00 0.00 30 GLY A O 17
ATOM 27570 N N . LYS A 1 34 ? 11.908 7.385 -9.142 1.00 0.00 31 LYS A N 17
ATOM 27571 C CA . LYS A 1 34 ? 12.436 6.055 -8.907 1.00 0.00 31 LYS A CA 17
ATOM 27572 C C . LYS A 1 34 ? 12.034 5.107 -10.022 1.00 0.00 31 LYS A C 17
ATOM 27573 O O . LYS A 1 34 ? 12.789 4.192 -10.364 1.00 0.00 31 LYS A O 17
ATOM 27592 N N . THR A 1 35 ? 10.842 5.324 -10.574 1.00 0.00 32 THR A N 17
ATOM 27593 C CA . THR A 1 35 ? 10.323 4.506 -11.666 1.00 0.00 32 THR A CA 17
ATOM 27594 C C . THR A 1 35 ? 9.893 3.116 -11.179 1.00 0.00 32 THR A C 17
ATOM 27595 O O . THR A 1 35 ? 8.787 2.664 -11.464 1.00 0.00 32 THR A O 17
ATOM 27606 N N . THR A 1 36 ? 10.769 2.453 -10.441 1.00 0.00 33 THR A N 17
ATOM 27607 C CA . THR A 1 36 ? 10.480 1.134 -9.911 1.00 0.00 33 THR A CA 17
ATOM 27608 C C . THR A 1 36 ? 9.708 1.245 -8.600 1.00 0.00 33 THR A C 17
ATOM 27609 O O . THR A 1 36 ? 9.955 2.158 -7.804 1.00 0.00 33 THR A O 17
ATOM 27620 N N . PRO A 1 37 ? 8.763 0.330 -8.355 1.00 0.00 34 PRO A N 17
ATOM 27621 C CA . PRO A 1 37 ? 7.964 0.330 -7.129 1.00 0.00 34 PRO A CA 17
ATOM 27622 C C . PRO A 1 37 ? 8.826 0.176 -5.878 1.00 0.00 34 PRO A C 17
ATOM 27623 O O . PRO A 1 37 ? 9.907 -0.417 -5.918 1.00 0.00 34 PRO A O 17
ATOM 27634 N N . SER A 1 38 ? 8.359 0.746 -4.782 1.00 0.00 35 SER A N 17
ATOM 27635 C CA . SER A 1 38 ? 9.064 0.669 -3.514 1.00 0.00 35 SER A CA 17
ATOM 27636 C C . SER A 1 38 ? 8.327 -0.279 -2.578 1.00 0.00 35 SER A C 17
ATOM 27637 O O . SER A 1 38 ? 8.918 -0.871 -1.679 1.00 0.00 35 SER A O 17
ATOM 27645 N N . VAL A 1 39 ? 7.030 -0.411 -2.804 1.00 0.00 36 VAL A N 17
ATOM 27646 C CA . VAL A 1 39 ? 6.200 -1.292 -2.015 1.00 0.00 36 VAL A CA 17
ATOM 27647 C C . VAL A 1 39 ? 5.610 -2.341 -2.930 1.00 0.00 36 VAL A C 17
ATOM 27648 O O . VAL A 1 39 ? 4.613 -2.090 -3.595 1.00 0.00 36 VAL A O 17
ATOM 27661 N N . ASP A 1 40 ? 6.267 -3.47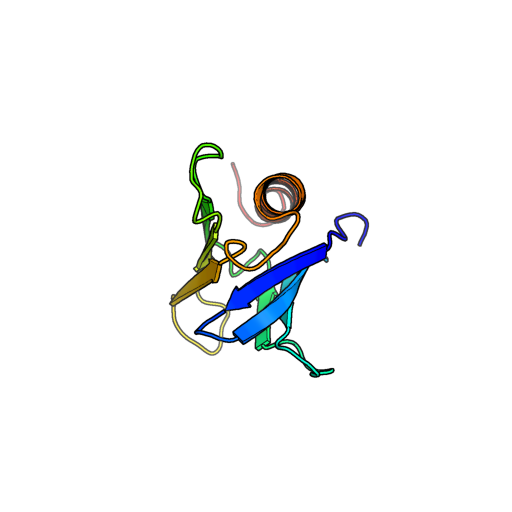9 -3.026 1.00 0.00 37 ASP A N 17
ATOM 27662 C CA . ASP A 1 40 ? 5.767 -4.551 -3.863 1.00 0.00 37 ASP A CA 17
ATOM 27663 C C . ASP A 1 40 ? 5.453 -5.756 -3.003 1.00 0.00 37 ASP A C 17
ATOM 27664 O O . ASP A 1 40 ? 6.329 -6.565 -2.703 1.00 0.00 37 ASP A O 17
ATOM 27673 N N . ILE A 1 41 ? 4.202 -5.856 -2.587 1.00 0.00 38 ILE A N 17
ATOM 27674 C CA . ILE A 1 41 ? 3.758 -6.965 -1.761 1.00 0.00 38 ILE A CA 17
ATOM 27675 C C . ILE A 1 41 ? 2.456 -7.519 -2.319 1.00 0.00 38 ILE A C 17
ATOM 27676 O O . ILE A 1 41 ? 1.546 -6.762 -2.652 1.00 0.00 38 ILE A O 17
ATOM 27692 N N . ALA A 1 42 ? 2.362 -8.828 -2.423 1.00 0.00 39 ALA A N 17
ATOM 27693 C CA . ALA A 1 42 ? 1.158 -9.452 -2.948 1.00 0.00 39 ALA A CA 17
ATOM 27694 C C . ALA A 1 42 ? 0.096 -9.549 -1.865 1.00 0.00 39 ALA A C 17
ATOM 27695 O O . ALA A 1 42 ? 0.396 -9.414 -0.682 1.00 0.00 39 ALA A O 17
ATOM 27702 N N . PHE A 1 43 ? -1.147 -9.788 -2.269 1.00 0.00 40 PHE A N 17
ATOM 27703 C CA . PHE A 1 43 ? -2.252 -9.882 -1.309 1.00 0.00 40 PHE A CA 17
ATOM 27704 C C . PHE A 1 43 ? -2.150 -11.099 -0.400 1.00 0.00 40 PHE A C 17
ATOM 27705 O O . PHE A 1 43 ? -2.843 -11.192 0.614 1.00 0.00 40 PHE A O 17
ATOM 27722 N N . ASP A 1 44 ? -1.255 -12.001 -0.739 1.00 0.00 41 ASP A N 17
ATOM 27723 C CA . ASP A 1 44 ? -1.048 -13.201 0.038 1.00 0.00 41 ASP A CA 17
ATOM 27724 C C . ASP A 1 44 ? -0.164 -12.843 1.217 1.00 0.00 41 ASP A C 17
ATOM 27725 O O . ASP A 1 44 ? 0.009 -13.610 2.161 1.00 0.00 41 ASP A O 17
ATOM 27734 N N . ALA A 1 45 ? 0.362 -11.629 1.141 1.00 0.00 42 ALA A N 17
ATOM 27735 C CA . ALA A 1 45 ? 1.226 -11.077 2.150 1.00 0.00 42 ALA A CA 17
ATOM 27736 C C . ALA A 1 45 ? 0.557 -9.868 2.783 1.00 0.00 42 ALA A C 17
ATOM 27737 O O . ALA A 1 45 ? 1.210 -9.000 3.328 1.00 0.00 42 ALA A O 17
ATOM 27744 N N . ILE A 1 46 ? -0.762 -9.813 2.702 1.00 0.00 43 ILE A N 17
ATOM 27745 C CA . ILE A 1 46 ? -1.508 -8.731 3.314 1.00 0.00 43 ILE A CA 17
ATOM 27746 C C . ILE A 1 46 ? -2.501 -9.344 4.264 1.00 0.00 43 ILE A C 17
ATOM 27747 O O . ILE A 1 46 ? -3.488 -9.963 3.863 1.00 0.00 43 ILE A O 17
ATOM 27763 N N . SER A 1 47 ? -2.203 -9.200 5.528 1.00 0.00 44 SER A N 17
ATOM 27764 C CA . SER A 1 47 ? -3.008 -9.789 6.561 1.00 0.00 44 SER A CA 17
ATOM 27765 C C . SER A 1 47 ? -4.191 -8.888 6.911 1.00 0.00 44 SER A C 17
ATOM 27766 O O . SER A 1 47 ? -5.292 -9.369 7.194 1.00 0.00 44 SER A O 17
ATOM 27774 N N . ASN A 1 48 ? -3.954 -7.582 6.844 1.00 0.00 45 ASN A N 17
ATOM 27775 C CA . ASN A 1 48 ? -4.965 -6.574 7.162 1.00 0.00 45 ASN A CA 17
ATOM 27776 C C . ASN A 1 48 ? -4.350 -5.192 6.986 1.00 0.00 45 ASN A C 17
ATOM 27777 O O . ASN A 1 48 ? -3.157 -5.087 6.709 1.00 0.00 45 ASN A O 17
ATOM 27788 N N . LEU A 1 49 ? -5.145 -4.140 7.108 1.00 0.00 46 LEU A N 17
ATOM 27789 C CA . LEU A 1 49 ? -4.623 -2.789 6.976 1.00 0.00 46 LEU A CA 17
ATOM 27790 C C . LEU A 1 49 ? -5.457 -1.799 7.790 1.00 0.00 46 LEU A C 17
ATOM 27791 O O . LEU A 1 49 ? -6.539 -2.135 8.270 1.00 0.00 46 LEU A O 17
ATOM 27807 N N . GLN A 1 50 ? -4.937 -0.585 7.953 1.00 0.00 47 GLN A N 17
ATOM 27808 C CA . GLN A 1 50 ? -5.631 0.463 8.686 1.00 0.00 47 GLN A CA 17
ATOM 27809 C C . GLN A 1 50 ? -5.508 1.789 7.941 1.00 0.00 47 GLN A C 17
ATOM 27810 O O . GLN A 1 50 ? -4.432 2.157 7.485 1.00 0.00 47 GLN A O 17
ATOM 27824 N N . THR A 1 51 ? -6.615 2.488 7.798 1.00 0.00 48 THR A N 17
ATOM 27825 C CA . THR A 1 51 ? -6.637 3.759 7.091 1.00 0.00 48 THR A CA 17
ATOM 27826 C C . THR A 1 51 ? -6.988 4.899 8.038 1.00 0.00 48 THR A C 17
ATOM 27827 O O . THR A 1 51 ? -7.559 4.670 9.106 1.00 0.00 48 THR A O 17
ATOM 27838 N N . THR A 1 52 ? -6.626 6.116 7.661 1.00 0.00 49 THR A N 17
ATOM 27839 C CA . THR A 1 52 ? -6.913 7.282 8.481 1.00 0.00 49 THR A CA 17
ATOM 27840 C C . THR A 1 52 ? -8.411 7.556 8.594 1.00 0.00 49 THR A C 17
ATOM 27841 O O . THR A 1 52 ? -9.188 7.134 7.736 1.00 0.00 49 THR A O 17
ATOM 27852 N N . PRO A 1 53 ? -8.840 8.267 9.648 1.00 0.00 50 PRO A N 17
ATOM 27853 C CA . PRO A 1 53 ? -10.238 8.645 9.803 1.00 0.00 50 PRO A CA 17
ATOM 27854 C C . PRO A 1 53 ? -10.584 9.793 8.851 1.00 0.00 50 PRO A C 17
ATOM 27855 O O . PRO A 1 53 ? -9.726 10.626 8.545 1.00 0.00 50 PRO A O 17
ATOM 27866 N N . ALA A 1 54 ? -11.826 9.834 8.381 1.00 0.00 51 ALA A N 17
ATOM 27867 C CA . ALA A 1 54 ? -12.264 10.877 7.451 1.00 0.00 51 ALA A CA 17
ATOM 27868 C C . ALA A 1 54 ? -12.186 12.269 8.077 1.00 0.00 51 ALA A C 17
ATOM 27869 O O . ALA A 1 54 ? -12.001 13.263 7.377 1.00 0.00 51 ALA A O 17
ATOM 27876 N N . SER A 1 55 ? -12.311 12.331 9.395 1.00 0.00 52 SER A N 17
ATOM 27877 C CA . SER A 1 55 ? -12.261 13.594 10.117 1.00 0.00 52 SER A CA 17
ATOM 27878 C C . SER A 1 55 ? -10.822 13.996 10.451 1.00 0.00 52 SER A C 17
ATOM 27879 O O . SER A 1 55 ? -10.559 14.597 11.493 1.00 0.00 52 SER A O 17
ATOM 27887 N N . ASN A 1 56 ? -9.894 13.669 9.562 1.00 0.00 53 ASN A N 17
ATOM 27888 C CA . ASN A 1 56 ? -8.492 13.993 9.768 1.00 0.00 53 ASN A CA 17
ATOM 27889 C C . ASN A 1 56 ? -7.818 14.320 8.434 1.00 0.00 53 ASN A C 17
ATOM 27890 O O . ASN A 1 56 ? -7.903 13.546 7.481 1.00 0.00 53 ASN A O 17
ATOM 27901 N N . PRO A 1 57 ? -7.154 15.487 8.352 1.00 0.00 54 PRO A N 17
ATOM 27902 C CA . PRO A 1 57 ? -6.472 15.936 7.129 1.00 0.00 54 PRO A CA 17
ATOM 27903 C C . PRO A 1 57 ? -5.239 15.100 6.778 1.00 0.00 54 PRO A C 17
ATOM 27904 O O . PRO A 1 57 ? -4.862 15.000 5.611 1.00 0.00 54 PRO A O 17
ATOM 27915 N N . LYS A 1 58 ? -4.619 14.497 7.787 1.00 0.00 55 LYS A N 17
ATOM 27916 C CA . LYS A 1 58 ? -3.433 13.674 7.570 1.00 0.00 55 LYS A CA 17
ATOM 27917 C C . LYS A 1 58 ? -3.851 12.282 7.121 1.00 0.00 55 LYS A C 17
ATOM 27918 O O . LYS A 1 58 ? -3.656 11.309 7.842 1.00 0.00 55 LYS A O 17
ATOM 27937 N N . VAL A 1 59 ? -4.435 12.211 5.934 1.00 0.00 56 VAL A N 17
ATOM 27938 C CA . VAL A 1 59 ? -4.929 10.958 5.368 1.00 0.00 56 VAL A CA 17
ATOM 27939 C C . VAL A 1 59 ? -3.794 10.012 5.004 1.00 0.00 56 VAL A C 17
ATOM 27940 O O . VAL A 1 59 ? -2.808 10.422 4.410 1.00 0.00 56 VAL A O 17
ATOM 27953 N N . MET A 1 60 ? -3.913 8.763 5.424 1.00 0.00 57 MET A N 17
ATOM 27954 C CA . MET A 1 60 ? -2.915 7.756 5.127 1.00 0.00 57 MET A CA 17
ATOM 27955 C C . MET A 1 60 ? -3.543 6.361 4.972 1.00 0.00 57 MET A C 17
ATOM 27956 O O . MET A 1 60 ? -4.735 6.167 5.220 1.00 0.00 57 MET A O 17
ATOM 27970 N N . ILE A 1 61 ? -2.706 5.400 4.594 1.00 0.00 58 ILE A N 17
ATOM 27971 C CA . ILE A 1 61 ? -3.088 3.996 4.450 1.00 0.00 58 ILE A CA 17
ATOM 27972 C C . ILE A 1 61 ? -1.961 3.129 5.022 1.00 0.00 58 ILE A C 17
ATOM 27973 O O . ILE A 1 61 ? -0.820 3.205 4.569 1.00 0.00 58 ILE A O 17
ATOM 27989 N N . ARG A 1 62 ? -2.272 2.343 6.040 1.00 0.00 59 ARG A N 17
ATOM 27990 C CA . ARG A 1 62 ? -1.290 1.463 6.658 1.00 0.00 59 ARG A CA 17
ATOM 27991 C C . ARG A 1 62 ? -1.617 0.031 6.306 1.00 0.00 59 ARG A C 17
ATOM 27992 O O . ARG A 1 62 ? -2.745 -0.392 6.486 1.00 0.00 59 ARG A O 17
ATOM 28013 N N . VAL A 1 63 ? -0.647 -0.719 5.828 1.00 0.00 60 VAL A N 17
ATOM 28014 C CA . VAL A 1 63 ? -0.893 -2.104 5.465 1.00 0.00 60 VAL A CA 17
ATOM 28015 C C . VAL A 1 63 ? -0.028 -3.050 6.288 1.00 0.00 60 VAL A C 17
ATOM 28016 O O . VAL A 1 63 ? 1.165 -2.809 6.477 1.00 0.00 60 VAL A O 17
ATOM 28029 N N . PHE A 1 64 ? -0.640 -4.116 6.781 1.00 0.00 61 PHE A N 17
ATOM 28030 C CA . PHE A 1 64 ? 0.059 -5.114 7.572 1.00 0.00 61 PHE A CA 17
ATOM 28031 C C . PHE A 1 64 ? 0.374 -6.314 6.689 1.00 0.00 61 PHE A C 17
ATOM 28032 O O . PHE A 1 64 ? -0.525 -6.993 6.187 1.00 0.00 61 PHE A O 17
ATOM 28049 N N . ILE A 1 65 ? 1.657 -6.562 6.513 1.00 0.00 62 ILE A N 17
ATOM 28050 C CA . ILE A 1 65 ? 2.133 -7.625 5.647 1.00 0.00 62 ILE A CA 17
ATOM 28051 C C . ILE A 1 65 ? 2.343 -8.947 6.378 1.00 0.00 62 ILE A C 17
ATOM 28052 O O . ILE A 1 65 ? 2.972 -8.996 7.438 1.00 0.00 62 ILE A O 17
ATOM 28068 N N . VAL A 1 66 ? 1.795 -10.012 5.799 1.00 0.00 63 VAL A N 17
ATOM 28069 C CA . VAL A 1 66 ? 1.961 -11.352 6.328 1.00 0.00 63 VAL A CA 17
ATOM 28070 C C . VAL A 1 66 ? 3.227 -11.855 5.682 1.00 0.00 63 VAL A C 17
ATOM 28071 O O . VAL A 1 66 ? 3.628 -11.304 4.660 1.00 0.00 63 VAL A O 17
ATOM 28084 N N . VAL A 1 67 ? 3.876 -12.866 6.200 1.00 0.00 64 VAL A N 17
ATOM 28085 C CA . VAL A 1 67 ? 5.063 -13.292 5.517 1.00 0.00 64 VAL A CA 17
ATOM 28086 C C . VAL A 1 67 ? 4.737 -14.240 4.422 1.00 0.00 64 VAL A C 17
ATOM 28087 O O . VAL A 1 67 ? 4.399 -15.397 4.665 1.00 0.00 64 VAL A O 17
ATOM 28100 N N . LYS A 1 68 ? 4.816 -13.758 3.235 1.00 0.00 65 LYS A N 17
ATOM 28101 C CA . LYS A 1 68 ? 4.678 -14.629 2.119 1.00 0.00 65 LYS A CA 17
ATOM 28102 C C . LYS A 1 68 ? 6.107 -14.992 1.830 1.00 0.00 65 LYS A C 17
ATOM 28103 O O . LYS A 1 68 ? 6.945 -14.090 1.812 1.00 0.00 65 LYS A O 17
ATOM 28122 N N . GLU A 1 69 ? 6.410 -16.272 1.689 1.00 0.00 66 GLU A N 17
ATOM 28123 C CA . GLU A 1 69 ? 7.788 -16.694 1.487 1.00 0.00 66 GLU A CA 17
ATOM 28124 C C . GLU A 1 69 ? 8.504 -15.761 0.513 1.00 0.00 66 GLU A C 17
ATOM 28125 O O . GLU A 1 69 ? 8.182 -15.707 -0.675 1.00 0.00 66 GLU A O 17
ATOM 28137 N N . GLY A 1 70 ? 9.476 -15.026 1.038 1.00 0.00 67 GLY A N 17
ATOM 28138 C CA . GLY A 1 70 ? 10.215 -14.085 0.228 1.00 0.00 67 GLY A CA 17
ATOM 28139 C C . GLY A 1 70 ? 10.106 -12.657 0.745 1.00 0.00 67 GLY A C 17
ATOM 28140 O O . GLY A 1 70 ? 10.952 -11.823 0.427 1.00 0.00 67 GLY A O 17
ATOM 28144 N N . GLU A 1 71 ? 9.083 -12.368 1.557 1.00 0.00 68 GLU A N 17
ATOM 28145 C CA . GLU A 1 71 ? 8.901 -11.024 2.089 1.00 0.00 68 GLU A CA 17
ATOM 28146 C C . GLU A 1 71 ? 8.500 -11.094 3.558 1.00 0.00 68 GLU A C 17
ATOM 28147 O O . GLU A 1 71 ? 7.389 -11.507 3.891 1.00 0.00 68 GLU A O 17
ATOM 28159 N N . ASP A 1 72 ? 9.434 -10.708 4.422 1.00 0.00 69 ASP A N 17
ATOM 28160 C CA . ASP A 1 72 ? 9.235 -10.730 5.873 1.00 0.00 69 ASP A CA 17
ATOM 28161 C C . ASP A 1 72 ? 8.001 -9.938 6.302 1.00 0.00 69 ASP A C 17
ATOM 28162 O O . ASP A 1 72 ? 7.539 -9.044 5.587 1.00 0.00 69 ASP A O 17
ATOM 28171 N N . PRO A 1 73 ? 7.460 -10.241 7.497 1.00 0.00 70 PRO A N 17
ATOM 28172 C CA . PRO A 1 73 ? 6.271 -9.564 8.001 1.00 0.00 70 PRO A CA 17
ATOM 28173 C C . PRO A 1 73 ? 6.591 -8.112 8.357 1.00 0.00 70 PRO A C 17
ATOM 28174 O O . PRO A 1 73 ? 7.511 -7.843 9.130 1.00 0.00 70 PRO A O 17
ATOM 28185 N N . THR A 1 74 ? 5.836 -7.178 7.811 1.00 0.00 71 THR A N 17
ATOM 28186 C CA . THR A 1 74 ? 6.084 -5.764 8.064 1.00 0.00 71 THR A CA 17
ATOM 28187 C C . THR A 1 74 ? 4.797 -4.956 7.948 1.00 0.00 71 THR A C 17
ATOM 28188 O O . THR A 1 74 ? 3.755 -5.491 7.599 1.00 0.00 71 THR A O 17
ATOM 28199 N N . SER A 1 75 ? 4.868 -3.678 8.271 1.00 0.00 72 SER A N 17
ATOM 28200 C CA . SER A 1 75 ? 3.727 -2.796 8.141 1.00 0.00 72 SER A CA 17
ATOM 28201 C C . SER A 1 75 ? 4.174 -1.545 7.402 1.00 0.00 72 SER A C 17
ATOM 28202 O O . SER A 1 75 ? 5.154 -0.907 7.786 1.00 0.00 72 SER A O 17
ATOM 28210 N N . LEU A 1 76 ? 3.471 -1.206 6.340 1.00 0.00 73 LEU A N 17
ATOM 28211 C CA . LEU A 1 76 ? 3.831 -0.053 5.535 1.00 0.00 73 LEU A CA 17
ATOM 28212 C C . LEU A 1 76 ? 2.824 1.065 5.708 1.00 0.00 73 LEU A C 17
ATOM 28213 O O . LEU A 1 76 ? 1.645 0.810 5.942 1.00 0.00 73 LEU A O 17
ATOM 28229 N N . VAL A 1 77 ? 3.287 2.302 5.600 1.00 0.00 74 VAL A N 17
ATOM 28230 C CA . VAL A 1 77 ? 2.404 3.444 5.743 1.00 0.00 74 VAL A CA 17
ATOM 28231 C C . VAL A 1 77 ? 2.507 4.370 4.547 1.00 0.00 74 VAL A C 17
ATOM 28232 O O . VAL A 1 77 ? 3.547 4.981 4.306 1.00 0.00 74 VAL A O 17
ATOM 28245 N N . PHE A 1 78 ? 1.426 4.461 3.806 1.00 0.00 75 PHE A N 17
ATOM 28246 C CA . PHE A 1 78 ? 1.357 5.324 2.646 1.00 0.00 75 PHE A CA 17
ATOM 28247 C C . PHE A 1 78 ? 0.560 6.563 3.024 1.00 0.00 75 PHE A C 17
ATOM 28248 O O . PHE A 1 78 ? -0.653 6.498 3.191 1.00 0.00 75 PHE A O 17
ATOM 28265 N N . HIS A 1 79 ? 1.243 7.681 3.191 1.00 0.00 76 HIS A N 17
ATOM 28266 C CA . HIS A 1 79 ? 0.580 8.912 3.602 1.00 0.00 76 HIS A CA 17
ATOM 28267 C C . HIS A 1 79 ? 0.002 9.662 2.410 1.00 0.00 76 HIS A C 17
ATOM 28268 O O . HIS A 1 79 ? 0.731 10.184 1.585 1.00 0.00 76 HIS A O 17
ATOM 28282 N N . PHE A 1 80 ? -1.307 9.771 2.357 1.00 0.00 77 PHE A N 17
ATOM 28283 C CA . PHE A 1 80 ? -1.971 10.489 1.277 1.00 0.00 77 PHE A CA 17
ATOM 28284 C C . PHE A 1 80 ? -2.117 11.949 1.673 1.00 0.00 77 PHE A C 17
ATOM 28285 O O . PHE A 1 80 ? -2.704 12.749 0.959 1.00 0.00 77 PHE A O 17
ATOM 28302 N N . THR A 1 81 ? -1.567 12.278 2.830 1.00 0.00 78 THR A N 17
ATOM 28303 C CA . THR A 1 81 ? -1.623 13.620 3.382 1.00 0.00 78 THR A CA 17
ATOM 28304 C C . THR A 1 81 ? -1.107 14.675 2.395 1.00 0.00 78 THR A C 17
ATOM 28305 O O . THR A 1 81 ? -1.520 15.832 2.438 1.00 0.00 78 THR A O 17
ATOM 28316 N N . GLY A 1 82 ? -0.225 14.260 1.497 1.00 0.00 79 GLY A N 17
ATOM 28317 C CA . GLY A 1 82 ? 0.314 15.172 0.505 1.00 0.00 79 GLY A CA 17
ATOM 28318 C C . GLY A 1 82 ? -0.322 14.956 -0.853 1.00 0.00 79 GLY A C 17
ATOM 28319 O O . GLY A 1 82 ? 0.230 15.337 -1.884 1.00 0.00 79 GLY A O 17
ATOM 28323 N N . THR A 1 83 ? -1.493 14.340 -0.842 1.00 0.00 80 THR A N 17
ATOM 28324 C CA . THR A 1 83 ? -2.227 14.044 -2.054 1.00 0.00 80 THR A CA 17
ATOM 28325 C C . THR A 1 83 ? -3.525 14.848 -2.104 1.00 0.00 80 THR A C 17
ATOM 28326 O O . THR A 1 83 ? -4.286 14.871 -1.132 1.00 0.00 80 THR A O 17
ATOM 28337 N N . PRO A 1 84 ? -3.785 15.530 -3.231 1.00 0.00 81 PRO A N 17
ATOM 28338 C CA . PRO A 1 84 ? -4.997 16.336 -3.411 1.00 0.00 81 PRO A CA 17
ATOM 28339 C C . PRO A 1 84 ? -6.270 15.552 -3.099 1.00 0.00 81 PRO A C 17
ATOM 28340 O O . PRO A 1 84 ? -7.160 16.045 -2.408 1.00 0.00 81 PRO A O 17
ATOM 28351 N N . ASN A 1 85 ? -6.333 14.318 -3.585 1.00 0.00 82 ASN A N 17
ATOM 28352 C CA . ASN A 1 85 ? -7.496 13.465 -3.369 1.00 0.00 82 ASN A CA 17
ATOM 28353 C C . ASN A 1 85 ? -7.164 12.319 -2.415 1.00 0.00 82 ASN A C 17
ATOM 28354 O O . ASN A 1 85 ? -7.527 11.170 -2.647 1.00 0.00 82 ASN A O 17
ATOM 28365 N N . ALA A 1 86 ? -6.485 12.670 -1.333 1.00 0.00 83 ALA A N 17
ATOM 28366 C CA . ALA A 1 86 ? -6.054 11.726 -0.298 1.00 0.00 83 ALA A CA 17
ATOM 28367 C C . ALA A 1 86 ? -7.149 10.788 0.200 1.00 0.00 83 ALA A C 17
ATOM 28368 O O . ALA A 1 86 ? -7.024 9.586 0.063 1.00 0.00 83 ALA A O 17
ATOM 28375 N N . ARG A 1 87 ? -8.232 11.338 0.739 1.00 0.00 84 ARG A N 17
ATOM 28376 C CA . ARG A 1 87 ? -9.300 10.519 1.336 1.00 0.00 84 ARG A CA 17
ATOM 28377 C C . ARG A 1 87 ? -10.079 9.700 0.317 1.00 0.00 84 ARG A C 17
ATOM 28378 O O . ARG A 1 87 ? -10.286 8.502 0.505 1.00 0.00 84 ARG A O 17
ATOM 28399 N N . GLU A 1 88 ? -10.497 10.340 -0.756 1.00 0.00 85 GLU A N 17
ATOM 28400 C CA . GLU A 1 88 ? -11.292 9.681 -1.774 1.00 0.00 85 GLU A CA 17
ATOM 28401 C C . GLU A 1 88 ? -10.497 8.581 -2.450 1.00 0.00 85 GLU A C 17
ATOM 28402 O O . GLU A 1 88 ? -11.017 7.498 -2.714 1.00 0.00 85 GLU A O 17
ATOM 28414 N N . ASN A 1 89 ? -9.229 8.846 -2.719 1.00 0.00 86 ASN A N 17
ATOM 28415 C CA . ASN A 1 89 ? -8.383 7.846 -3.335 1.00 0.00 86 ASN A CA 17
ATOM 28416 C C . ASN A 1 89 ? -7.987 6.817 -2.294 1.00 0.00 86 ASN A C 17
ATOM 28417 O O . ASN A 1 89 ? -7.783 5.653 -2.612 1.00 0.00 86 ASN A O 17
ATOM 28428 N N . CYS A 1 90 ? -7.874 7.263 -1.045 1.00 0.00 87 CYS A N 17
ATOM 28429 C CA . CYS A 1 90 ? -7.535 6.378 0.056 1.00 0.00 87 CYS A CA 17
ATOM 28430 C C . CYS A 1 90 ? -8.580 5.281 0.146 1.00 0.00 87 CYS A C 17
ATOM 28431 O O . CYS A 1 90 ? -8.235 4.107 0.172 1.00 0.00 87 CYS A O 17
ATOM 28439 N N . ASP A 1 91 ? -9.861 5.660 0.162 1.00 0.00 88 ASP A N 17
ATOM 28440 C CA . ASP A 1 91 ? -10.930 4.666 0.224 1.00 0.00 88 ASP A CA 17
ATOM 28441 C C . ASP A 1 91 ? -10.939 3.853 -1.058 1.00 0.00 88 ASP A C 17
ATOM 28442 O O . ASP A 1 91 ? -11.080 2.633 -1.024 1.00 0.00 88 ASP A O 17
ATOM 28451 N N . MET A 1 92 ? -10.762 4.538 -2.189 1.00 0.00 89 MET A N 17
ATOM 28452 C CA . MET A 1 92 ? -10.716 3.875 -3.486 1.00 0.00 89 MET A CA 17
ATOM 28453 C C . MET A 1 92 ? -9.666 2.770 -3.444 1.00 0.00 89 MET A C 17
ATOM 28454 O O . MET A 1 92 ? -9.904 1.652 -3.898 1.00 0.00 89 MET A O 17
ATOM 28468 N N . ILE A 1 93 ? -8.505 3.098 -2.880 1.00 0.00 90 ILE A N 17
ATOM 28469 C CA . ILE A 1 93 ? -7.431 2.135 -2.719 1.00 0.00 90 ILE A CA 17
ATOM 28470 C C . ILE A 1 93 ? -7.860 1.076 -1.721 1.00 0.00 90 ILE A C 17
ATOM 28471 O O . ILE A 1 93 ? -7.966 -0.076 -2.065 1.00 0.00 90 ILE A O 17
ATOM 28487 N N . THR A 1 94 ? -8.153 1.510 -0.501 1.00 0.00 91 THR A N 17
ATOM 28488 C CA . THR A 1 94 ? -8.545 0.624 0.594 1.00 0.00 91 THR A CA 17
ATOM 28489 C C . THR A 1 94 ? -9.628 -0.377 0.214 1.00 0.00 91 THR A C 17
ATOM 28490 O O . THR A 1 94 ? -9.464 -1.574 0.435 1.00 0.00 91 THR A O 17
ATOM 28501 N N . ASN A 1 95 ? -10.732 0.102 -0.336 1.00 0.00 92 ASN A N 17
ATOM 28502 C CA . ASN A 1 95 ? -11.827 -0.780 -0.704 1.00 0.00 92 ASN A CA 17
ATOM 28503 C C . ASN A 1 95 ? -11.395 -1.775 -1.763 1.00 0.00 92 ASN A C 17
ATOM 28504 O O . ASN A 1 95 ? -11.575 -2.978 -1.589 1.00 0.00 92 ASN A O 17
ATOM 28515 N N . GLU A 1 96 ? -10.809 -1.277 -2.843 1.00 0.00 93 GLU A N 17
ATOM 28516 C CA . GLU A 1 96 ? -10.347 -2.138 -3.921 1.00 0.00 93 GLU A CA 17
ATOM 28517 C C . GLU A 1 96 ? -9.246 -3.059 -3.407 1.00 0.00 93 GLU A C 17
ATOM 28518 O O . GLU A 1 96 ? -9.250 -4.254 -3.673 1.00 0.00 93 GLU A O 17
ATOM 28530 N N . LEU A 1 97 ? -8.327 -2.484 -2.645 1.00 0.00 94 LEU A N 17
ATOM 28531 C CA . LEU A 1 97 ? -7.220 -3.213 -2.049 1.00 0.00 94 LEU A CA 17
ATOM 28532 C C . LEU A 1 97 ? -7.760 -4.338 -1.188 1.00 0.00 94 LEU A C 17
ATOM 28533 O O . LEU A 1 97 ? -7.527 -5.497 -1.477 1.00 0.00 94 LEU A O 17
ATOM 28549 N N . ARG A 1 98 ? -8.526 -3.981 -0.161 1.00 0.00 95 ARG A N 17
ATOM 28550 C CA . ARG A 1 98 ? -9.104 -4.959 0.755 1.00 0.00 95 ARG A CA 17
ATOM 28551 C C . ARG A 1 98 ? -9.917 -6.010 -0.008 1.00 0.00 95 ARG A C 17
ATOM 28552 O O . ARG A 1 98 ? -9.799 -7.207 0.257 1.00 0.00 95 ARG A O 17
ATOM 28573 N N . ASN A 1 99 ? -10.739 -5.557 -0.953 1.00 0.00 96 ASN A N 17
ATOM 28574 C CA . ASN A 1 99 ? -11.550 -6.468 -1.769 1.00 0.00 96 ASN A CA 17
ATOM 28575 C C . ASN A 1 99 ? -10.652 -7.422 -2.544 1.00 0.00 96 ASN A C 17
ATOM 28576 O O . ASN A 1 99 ? -10.881 -8.634 -2.573 1.00 0.00 96 ASN A O 17
ATOM 28587 N N . ALA A 1 100 ? -9.632 -6.857 -3.172 1.00 0.00 97 ALA A N 17
ATOM 28588 C CA . ALA A 1 100 ? -8.682 -7.622 -3.958 1.00 0.00 97 ALA A CA 17
ATOM 28589 C C . ALA A 1 100 ? -7.860 -8.548 -3.079 1.00 0.00 97 ALA A C 17
ATOM 28590 O O . ALA A 1 100 ? -7.596 -9.693 -3.450 1.00 0.00 97 ALA A O 17
ATOM 28597 N N . ILE A 1 101 ? -7.459 -8.050 -1.917 1.00 0.00 98 ILE A N 17
ATOM 28598 C CA . ILE A 1 101 ? -6.673 -8.838 -0.987 1.00 0.00 98 ILE A CA 17
ATOM 28599 C C . ILE A 1 101 ? -7.441 -10.089 -0.591 1.00 0.00 98 ILE A C 17
ATOM 28600 O O . ILE A 1 101 ? -6.923 -11.202 -0.667 1.00 0.00 98 ILE A O 17
ATOM 28616 N N . GLN A 1 102 ? -8.690 -9.893 -0.203 1.00 0.00 99 GLN A N 17
ATOM 28617 C CA . GLN A 1 102 ? -9.545 -10.990 0.218 1.00 0.00 99 GLN A CA 17
ATOM 28618 C C . GLN A 1 102 ? -9.840 -11.948 -0.924 1.00 0.00 99 GLN A C 17
ATOM 28619 O O . GLN A 1 102 ? -9.857 -13.154 -0.727 1.00 0.00 99 GLN A O 17
ATOM 28633 N N . ARG A 1 103 ? -10.059 -11.438 -2.125 1.00 0.00 100 ARG A N 17
ATOM 28634 C CA . ARG A 1 103 ? -10.351 -12.335 -3.229 1.00 0.00 100 ARG A CA 17
ATOM 28635 C C . ARG A 1 103 ? -9.109 -13.147 -3.606 1.00 0.00 100 ARG A C 17
ATOM 28636 O O . ARG A 1 103 ? -9.215 -14.199 -4.235 1.00 0.00 100 ARG A O 17
ATOM 28657 N N . GLN A 1 104 ? -7.928 -12.651 -3.244 1.00 0.00 101 GLN A N 17
ATOM 28658 C CA . GLN A 1 104 ? -6.696 -13.384 -3.506 1.00 0.00 101 GLN A CA 17
ATOM 28659 C C . GLN A 1 104 ? -6.427 -14.367 -2.374 1.00 0.00 101 GLN A C 17
ATOM 28660 O O . GLN A 1 104 ? -6.068 -15.519 -2.603 1.00 0.00 101 GLN A O 17
ATOM 28674 N N . ARG A 1 105 ? -6.607 -13.883 -1.147 1.00 0.00 102 ARG A N 17
ATOM 28675 C CA . ARG A 1 105 ? -6.354 -14.670 0.051 1.00 0.00 102 ARG A CA 17
ATOM 28676 C C . ARG A 1 105 ? -7.489 -15.643 0.355 1.00 0.00 102 ARG A C 17
ATOM 28677 O O . ARG A 1 105 ? -7.309 -16.859 0.294 1.00 0.00 102 ARG A O 17
ATOM 28698 N N . GLU A 1 106 ? -8.646 -15.099 0.687 1.00 0.00 103 GLU A N 17
ATOM 28699 C CA . GLU A 1 106 ? -9.826 -15.894 1.010 1.00 0.00 103 GLU A CA 17
ATOM 28700 C C . GLU A 1 106 ? -10.215 -16.792 -0.161 1.00 0.00 103 GLU A C 17
ATOM 28701 O O . GLU A 1 106 ? -10.629 -17.939 0.025 1.00 0.00 103 GLU A O 17
ATOM 28713 N N . GLY A 1 107 ? -10.059 -16.266 -1.370 1.00 0.00 104 GLY A N 17
ATOM 28714 C CA . GLY A 1 107 ? -10.402 -17.013 -2.565 1.00 0.00 104 GLY A CA 17
ATOM 28715 C C . GLY A 1 107 ? -9.336 -18.019 -2.964 1.00 0.00 104 GLY A C 17
ATOM 28716 O O . GLY A 1 107 ? -8.847 -18.000 -4.096 1.00 0.00 104 GLY A O 17
ATOM 28720 N N . SER A 1 108 ? -8.975 -18.894 -2.033 1.00 0.00 105 SER A N 17
ATOM 28721 C CA . SER A 1 108 ? -7.974 -19.921 -2.292 1.00 0.00 105 SER A CA 17
ATOM 28722 C C . SER A 1 108 ? -8.627 -21.297 -2.416 1.00 0.00 105 SER A C 17
ATOM 28723 O O . SER A 1 108 ? -7.961 -22.285 -2.716 1.00 0.00 105 SER A O 17
ATOM 28731 N N . GLN A 1 109 ? -9.935 -21.356 -2.178 1.00 0.00 106 GLN A N 17
ATOM 28732 C CA . GLN A 1 109 ? -10.675 -22.613 -2.282 1.00 0.00 106 GLN A CA 17
ATOM 28733 C C . GLN A 1 109 ? -10.772 -23.023 -3.747 1.00 0.00 106 GLN A C 17
ATOM 28734 O O . GLN A 1 109 ? -10.728 -24.203 -4.093 1.00 0.00 106 GLN A O 17
ATOM 28748 N N . SER A 1 110 ? -10.918 -22.019 -4.592 1.00 0.00 107 SER A N 17
ATOM 28749 C CA . SER A 1 110 ? -11.010 -22.193 -6.034 1.00 0.00 107 SER A CA 17
ATOM 28750 C C . SER A 1 110 ? -10.595 -20.881 -6.675 1.00 0.00 107 SER A C 17
ATOM 28751 O O . SER A 1 110 ? -9.715 -20.832 -7.535 1.00 0.00 107 SER A O 17
ATOM 28759 N N . LYS A 1 111 ? -11.236 -19.820 -6.210 1.00 0.00 108 LYS A N 17
ATOM 28760 C CA . LYS A 1 111 ? -10.968 -18.470 -6.649 1.00 0.00 108 LYS A CA 17
ATOM 28761 C C . LYS A 1 111 ? -11.821 -17.533 -5.817 1.00 0.00 108 LYS A C 17
ATOM 28762 O O . LYS A 1 111 ? -12.598 -18.050 -4.990 1.00 0.00 108 LYS A O 17
ATOM 28782 N N . MET A 1 4 ? -11.602 -3.591 -8.579 1.00 0.00 1 MET A N 18
ATOM 28783 C CA . MET A 1 4 ? -11.211 -4.740 -7.728 1.00 0.00 1 MET A CA 18
ATOM 28784 C C . MET A 1 4 ? -10.124 -5.555 -8.417 1.00 0.00 1 MET A C 18
ATOM 28785 O O . MET A 1 4 ? -8.958 -5.503 -8.030 1.00 0.00 1 MET A O 18
ATOM 28799 N N . GLY A 1 5 ? -10.508 -6.306 -9.444 1.00 0.00 2 GLY A N 18
ATOM 28800 C CA . GLY A 1 5 ? -9.546 -7.096 -10.191 1.00 0.00 2 GLY A CA 18
ATOM 28801 C C . GLY A 1 5 ? -9.038 -6.299 -11.367 1.00 0.00 2 GLY A C 18
ATOM 28802 O O . GLY A 1 5 ? -8.909 -6.804 -12.480 1.00 0.00 2 GLY A O 18
ATOM 28806 N N . ASP A 1 6 ? -8.762 -5.039 -11.087 1.00 0.00 3 ASP A N 18
ATOM 28807 C CA . ASP A 1 6 ? -8.308 -4.083 -12.076 1.00 0.00 3 ASP A CA 18
ATOM 28808 C C . ASP A 1 6 ? -7.107 -3.318 -11.549 1.00 0.00 3 ASP A C 18
ATOM 28809 O O . ASP A 1 6 ? -6.229 -3.893 -10.908 1.00 0.00 3 ASP A O 18
ATOM 28818 N N . ARG A 1 7 ? -7.084 -2.025 -11.811 1.00 0.00 4 ARG A N 18
ATOM 28819 C CA . ARG A 1 7 ? -5.989 -1.171 -11.380 1.00 0.00 4 ARG A CA 18
ATOM 28820 C C . ARG A 1 7 ? -6.504 0.122 -10.747 1.00 0.00 4 ARG A C 18
ATOM 28821 O O . ARG A 1 7 ? -7.375 0.793 -11.302 1.00 0.00 4 ARG A O 18
ATOM 28842 N N . VAL A 1 8 ? -5.965 0.457 -9.581 1.00 0.00 5 VAL A N 18
ATOM 28843 C CA . VAL A 1 8 ? -6.337 1.690 -8.879 1.00 0.00 5 VAL A CA 18
ATOM 28844 C C . VAL A 1 8 ? -5.097 2.467 -8.536 1.00 0.00 5 VAL A C 18
ATOM 28845 O O . VAL A 1 8 ? -4.123 1.914 -8.033 1.00 0.00 5 VAL A O 18
ATOM 28858 N N . GLU A 1 9 ? -5.143 3.748 -8.823 1.00 0.00 6 GLU A N 18
ATOM 28859 C CA . GLU A 1 9 ? -4.024 4.616 -8.578 1.00 0.00 6 GLU A CA 18
ATOM 28860 C C . GLU A 1 9 ? -4.385 5.763 -7.632 1.00 0.00 6 GLU A C 18
ATOM 28861 O O . GLU A 1 9 ? -5.438 6.387 -7.748 1.00 0.00 6 GLU A O 18
ATOM 28873 N N . ALA A 1 10 ? -3.488 5.997 -6.688 1.00 0.00 7 ALA A N 18
ATOM 28874 C CA . ALA A 1 10 ? -3.620 7.035 -5.671 1.00 0.00 7 ALA A CA 18
ATOM 28875 C C . ALA A 1 10 ? -2.249 7.307 -5.105 1.00 0.00 7 ALA A C 18
ATOM 28876 O O . ALA A 1 10 ? -1.695 6.459 -4.434 1.00 0.00 7 ALA A O 18
ATOM 28883 N N . LEU A 1 11 ? -1.675 8.468 -5.360 1.00 0.00 8 LEU A N 18
ATOM 28884 C CA . LEU A 1 11 ? -0.341 8.710 -4.850 1.00 0.00 8 LEU A CA 18
ATOM 28885 C C . LEU A 1 11 ? -0.369 9.000 -3.361 1.00 0.00 8 LEU A C 18
ATOM 28886 O O . LEU A 1 11 ? -1.316 9.586 -2.839 1.00 0.00 8 LEU A O 18
ATOM 28902 N N . ALA A 1 12 ? 0.679 8.561 -2.693 1.00 0.00 9 ALA A N 18
ATOM 28903 C CA . ALA A 1 12 ? 0.820 8.727 -1.268 1.00 0.00 9 ALA A CA 18
ATOM 28904 C C . ALA A 1 12 ? 2.295 8.785 -0.896 1.00 0.00 9 ALA A C 18
ATOM 28905 O O . ALA A 1 12 ? 3.156 8.447 -1.707 1.00 0.00 9 ALA A O 18
ATOM 28912 N N . ILE A 1 13 ? 2.577 9.239 0.309 1.00 0.00 10 ILE A N 18
ATOM 28913 C CA . ILE A 1 13 ? 3.939 9.345 0.799 1.00 0.00 10 ILE A CA 18
ATOM 28914 C C . ILE A 1 13 ? 4.341 8.089 1.563 1.00 0.00 10 ILE A C 18
ATOM 28915 O O . ILE A 1 13 ? 3.773 7.779 2.606 1.00 0.00 10 ILE A O 18
ATOM 28931 N N . PHE A 1 14 ? 5.306 7.365 1.030 1.00 0.00 11 PHE A N 18
ATOM 28932 C CA . PHE A 1 14 ? 5.804 6.171 1.676 1.00 0.00 11 PHE A CA 18
ATOM 28933 C C . PHE A 1 14 ? 7.229 6.412 2.147 1.00 0.00 11 PHE A C 18
ATOM 28934 O O . PHE A 1 14 ? 8.125 6.624 1.333 1.00 0.00 11 PHE A O 18
ATOM 28951 N N . ARG A 1 15 ? 7.428 6.387 3.462 1.00 0.00 12 ARG A N 18
ATOM 28952 C CA . ARG A 1 15 ? 8.742 6.606 4.056 1.00 0.00 12 ARG A CA 18
ATOM 28953 C C . ARG A 1 15 ? 9.369 7.921 3.579 1.00 0.00 12 ARG A C 18
ATOM 28954 O O . ARG A 1 15 ? 10.587 8.002 3.380 1.00 0.00 12 ARG A O 18
ATOM 28975 N N . LYS A 1 16 ? 8.516 8.946 3.445 1.00 0.00 13 LYS A N 18
ATOM 28976 C CA . LYS A 1 16 ? 8.900 10.288 3.005 1.00 0.00 13 LYS A CA 18
ATOM 28977 C C . LYS A 1 16 ? 9.115 10.373 1.500 1.00 0.00 13 LYS A C 18
ATOM 28978 O O . LYS A 1 16 ? 9.858 11.226 1.020 1.00 0.00 13 LYS A O 18
ATOM 28997 N N . LYS A 1 17 ? 8.476 9.482 0.768 1.00 0.00 14 LYS A N 18
ATOM 28998 C CA . LYS A 1 17 ? 8.548 9.492 -0.681 1.00 0.00 14 LYS A CA 18
ATOM 28999 C C . LYS A 1 17 ? 7.149 9.667 -1.227 1.00 0.00 14 LYS A C 18
ATOM 29000 O O . LYS A 1 17 ? 6.236 8.986 -0.791 1.00 0.00 14 LYS A O 18
ATOM 29019 N N . GLN A 1 18 ? 6.967 10.562 -2.168 1.00 0.00 15 GLN A N 18
ATOM 29020 C CA . GLN A 1 18 ? 5.654 10.778 -2.724 1.00 0.00 15 GLN A CA 18
ATOM 29021 C C . GLN A 1 18 ? 5.576 10.051 -4.050 1.00 0.00 15 GLN A C 18
ATOM 29022 O O . GLN A 1 18 ? 6.339 10.323 -4.979 1.00 0.00 15 GLN A O 18
ATOM 29036 N N . GLY A 1 19 ? 4.700 9.088 -4.123 1.00 0.00 16 GLY A N 18
ATOM 29037 C CA . GLY A 1 19 ? 4.573 8.340 -5.334 1.00 0.00 16 GLY A CA 18
ATOM 29038 C C . GLY A 1 19 ? 3.208 7.748 -5.494 1.00 0.00 16 GLY A C 18
ATOM 29039 O O . GLY A 1 19 ? 2.396 7.799 -4.578 1.00 0.00 16 GLY A O 18
ATOM 29043 N N . VAL A 1 20 ? 2.980 7.135 -6.633 1.00 0.00 17 VAL A N 18
ATOM 29044 C CA . VAL A 1 20 ? 1.687 6.562 -6.941 1.00 0.00 17 VAL A CA 18
ATOM 29045 C C . VAL A 1 20 ? 1.493 5.207 -6.263 1.00 0.00 17 VAL A C 18
ATOM 29046 O O . VAL A 1 20 ? 2.349 4.324 -6.356 1.00 0.00 17 VAL A O 18
ATOM 29059 N N . LEU A 1 21 ? 0.374 5.054 -5.578 1.00 0.00 18 LEU A N 18
ATOM 29060 C CA . LEU A 1 21 ? 0.030 3.800 -4.936 1.00 0.00 18 LEU A CA 18
ATOM 29061 C C . LEU A 1 21 ? -0.945 3.084 -5.864 1.00 0.00 18 LEU A C 18
ATOM 29062 O O . LEU A 1 21 ? -2.045 3.575 -6.107 1.00 0.00 18 LEU A O 18
ATOM 29078 N N . SER A 1 22 ? -0.531 1.953 -6.410 1.00 0.00 19 SER A N 18
ATOM 29079 C CA . SER A 1 22 ? -1.363 1.221 -7.353 1.00 0.00 19 SER A CA 18
ATOM 29080 C C . SER A 1 22 ? -1.812 -0.137 -6.801 1.00 0.00 19 SER A C 18
ATOM 29081 O O . SER A 1 22 ? -1.079 -0.793 -6.056 1.00 0.00 19 SER A O 18
ATOM 29089 N N . ILE A 1 23 ? -3.021 -0.544 -7.176 1.00 0.00 20 ILE A N 18
ATOM 29090 C CA . ILE A 1 23 ? -3.597 -1.810 -6.725 1.00 0.00 20 ILE A CA 18
ATOM 29091 C C . ILE A 1 23 ? -3.888 -2.739 -7.900 1.00 0.00 20 ILE A C 18
ATOM 29092 O O . ILE A 1 23 ? -4.904 -2.581 -8.572 1.00 0.00 20 ILE A O 18
ATOM 29108 N N . ASP A 1 24 ? -2.998 -3.693 -8.157 1.00 0.00 21 ASP A N 18
ATOM 29109 C CA . ASP A 1 24 ? -3.202 -4.646 -9.243 1.00 0.00 21 ASP A CA 18
ATOM 29110 C C . ASP A 1 24 ? -2.802 -6.049 -8.774 1.00 0.00 21 ASP A C 18
ATOM 29111 O O . ASP A 1 24 ? -1.703 -6.509 -9.084 1.00 0.00 21 ASP A O 18
ATOM 29120 N N . SER A 1 25 ? -3.692 -6.703 -7.996 1.00 0.00 22 SER A N 18
ATOM 29121 C CA . SER A 1 25 ? -3.490 -8.071 -7.426 1.00 0.00 22 SER A CA 18
ATOM 29122 C C . SER A 1 25 ? -2.392 -8.051 -6.367 1.00 0.00 22 SER A C 18
ATOM 29123 O O . SER A 1 25 ? -2.299 -8.897 -5.451 1.00 0.00 22 SER A O 18
ATOM 29131 N N . ARG A 1 26 ? -1.608 -7.033 -6.490 1.00 0.00 23 ARG A N 18
ATOM 29132 C CA . ARG A 1 26 ? -0.513 -6.767 -5.646 1.00 0.00 23 ARG A CA 18
ATOM 29133 C C . ARG A 1 26 ? -0.573 -5.311 -5.262 1.00 0.00 23 ARG A C 18
ATOM 29134 O O . ARG A 1 26 ? -0.790 -4.450 -6.118 1.00 0.00 23 ARG A O 18
ATOM 29155 N N . LEU A 1 27 ? -0.442 -5.038 -3.994 1.00 0.00 24 LEU A N 18
ATOM 29156 C CA . LEU A 1 27 ? -0.445 -3.679 -3.527 1.00 0.00 24 LEU A CA 18
ATOM 29157 C C . LEU A 1 27 ? 0.933 -3.119 -3.833 1.00 0.00 24 LEU A C 18
ATOM 29158 O O . LEU A 1 27 ? 1.914 -3.451 -3.166 1.00 0.00 24 LEU A O 18
ATOM 29174 N N . LYS A 1 28 ? 1.002 -2.289 -4.870 1.00 0.00 25 LYS A N 18
ATOM 29175 C CA . LYS A 1 28 ? 2.272 -1.749 -5.322 1.00 0.00 25 LYS A CA 18
ATOM 29176 C C . LYS A 1 28 ? 2.332 -0.234 -5.270 1.00 0.00 25 LYS A C 18
ATOM 29177 O O . LYS A 1 28 ? 1.616 0.454 -5.990 1.00 0.00 25 LYS A O 18
ATOM 29196 N N . TRP A 1 29 ? 3.201 0.280 -4.430 1.00 0.00 26 TRP A N 18
ATOM 29197 C CA . TRP A 1 29 ? 3.403 1.710 -4.338 1.00 0.00 26 TRP A CA 18
ATOM 29198 C C . TRP A 1 29 ? 4.738 2.035 -4.979 1.00 0.00 26 TRP A C 18
ATOM 29199 O O . TRP A 1 29 ? 5.672 1.234 -4.917 1.00 0.00 26 TRP A O 18
ATOM 29220 N N . THR A 1 30 ? 4.831 3.195 -5.583 1.00 0.00 27 THR A N 18
ATOM 29221 C CA . THR A 1 30 ? 6.050 3.606 -6.250 1.00 0.00 27 THR A CA 18
ATOM 29222 C C . THR A 1 30 ? 6.371 5.058 -5.950 1.00 0.00 27 THR A C 18
ATOM 29223 O O . THR A 1 30 ? 5.520 5.913 -6.133 1.00 0.00 27 THR A O 18
ATOM 29234 N N . GLY A 1 31 ? 7.598 5.334 -5.530 1.00 0.00 28 GLY A N 18
ATOM 29235 C CA . GLY A 1 31 ? 7.976 6.697 -5.207 1.00 0.00 28 GLY A CA 18
ATOM 29236 C C . GLY A 1 31 ? 8.680 7.416 -6.332 1.00 0.00 28 GLY A C 18
ATOM 29237 O O . GLY A 1 31 ? 9.060 6.807 -7.334 1.00 0.00 28 GLY A O 18
ATOM 29241 N N . GLU A 1 32 ? 8.870 8.715 -6.148 1.00 0.00 29 GLU A N 18
ATOM 29242 C CA . GLU A 1 32 ? 9.530 9.553 -7.132 1.00 0.00 29 GLU A CA 18
ATOM 29243 C C . GLU A 1 32 ? 10.991 9.139 -7.296 1.00 0.00 29 GLU A C 18
ATOM 29244 O O . GLU A 1 32 ? 11.663 8.771 -6.325 1.00 0.00 29 GLU A O 18
ATOM 29256 N N . GLY A 1 33 ? 11.471 9.167 -8.531 1.00 0.00 30 GLY A N 18
ATOM 29257 C CA . GLY A 1 33 ? 12.847 8.795 -8.805 1.00 0.00 30 GLY A CA 18
ATOM 29258 C C . GLY A 1 33 ? 13.032 7.294 -8.911 1.00 0.00 30 GLY A C 18
ATOM 29259 O O . GLY A 1 33 ? 14.139 6.812 -9.137 1.00 0.00 30 GLY A O 18
ATOM 29263 N N . LYS A 1 34 ? 11.948 6.552 -8.742 1.00 0.00 31 LYS A N 18
ATOM 29264 C CA . LYS A 1 34 ? 12.003 5.105 -8.825 1.00 0.00 31 LYS A CA 18
ATOM 29265 C C . LYS A 1 34 ? 11.295 4.612 -10.078 1.00 0.00 31 LYS A C 18
ATOM 29266 O O . LYS A 1 34 ? 10.084 4.767 -10.216 1.00 0.00 31 LYS A O 18
ATOM 29285 N N . THR A 1 35 ? 12.059 4.026 -10.990 1.00 0.00 32 THR A N 18
ATOM 29286 C CA . THR A 1 35 ? 11.508 3.489 -12.227 1.00 0.00 32 THR A CA 18
ATOM 29287 C C . THR A 1 35 ? 10.817 2.154 -11.964 1.00 0.00 32 THR A C 18
ATOM 29288 O O . THR A 1 35 ? 10.224 1.549 -12.854 1.00 0.00 32 THR A O 18
ATOM 29299 N N . THR A 1 36 ? 10.918 1.708 -10.723 1.00 0.00 33 THR A N 18
ATOM 29300 C CA . THR A 1 36 ? 10.317 0.466 -10.282 1.00 0.00 33 THR A CA 18
ATOM 29301 C C . THR A 1 36 ? 9.580 0.706 -8.972 1.00 0.00 33 THR A C 18
ATOM 29302 O O . THR A 1 36 ? 9.916 1.643 -8.240 1.00 0.00 33 THR A O 18
ATOM 29313 N N . PRO A 1 37 ? 8.575 -0.118 -8.649 1.00 0.00 34 PRO A N 18
ATOM 29314 C CA . PRO A 1 37 ? 7.812 0.028 -7.406 1.00 0.00 34 PRO A CA 18
ATOM 29315 C C . PRO A 1 37 ? 8.702 -0.042 -6.169 1.00 0.00 34 PRO A C 18
ATOM 29316 O O . PRO A 1 37 ? 9.821 -0.567 -6.210 1.00 0.00 34 PRO A O 18
ATOM 29327 N N . SER A 1 38 ? 8.215 0.522 -5.083 1.00 0.00 35 SER A N 18
ATOM 29328 C CA . SER A 1 38 ? 8.939 0.530 -3.826 1.00 0.00 35 SER A CA 18
ATOM 29329 C C . SER A 1 38 ? 8.234 -0.374 -2.824 1.00 0.00 35 SER A C 18
ATOM 29330 O O . SER A 1 38 ? 8.860 -0.948 -1.935 1.00 0.00 35 SER A O 18
ATOM 29338 N N . VAL A 1 39 ? 6.923 -0.493 -2.983 1.00 0.00 36 VAL A N 18
ATOM 29339 C CA . VAL A 1 39 ? 6.118 -1.347 -2.133 1.00 0.00 36 VAL A CA 18
ATOM 29340 C C . VAL A 1 39 ? 5.385 -2.347 -3.005 1.00 0.00 36 VAL A C 18
ATOM 29341 O O . VAL A 1 39 ? 4.319 -2.043 -3.510 1.00 0.00 36 VAL A O 18
ATOM 29354 N N . ASP A 1 40 ? 5.974 -3.507 -3.232 1.00 0.00 37 ASP A N 18
ATOM 29355 C CA . ASP A 1 40 ? 5.316 -4.525 -4.039 1.00 0.00 37 ASP A CA 18
ATOM 29356 C C . ASP A 1 40 ? 4.983 -5.709 -3.156 1.00 0.00 37 ASP A C 18
ATOM 29357 O O . ASP A 1 40 ? 5.815 -6.596 -2.928 1.00 0.00 37 ASP A O 18
ATOM 29366 N N . ILE A 1 41 ? 3.767 -5.712 -2.643 1.00 0.00 38 ILE A N 18
ATOM 29367 C CA . ILE A 1 41 ? 3.323 -6.768 -1.759 1.00 0.00 38 ILE A CA 18
ATOM 29368 C C . ILE A 1 41 ? 1.995 -7.341 -2.235 1.00 0.00 38 ILE A C 18
ATOM 29369 O O . ILE A 1 41 ? 1.001 -6.623 -2.332 1.00 0.00 38 ILE A O 18
ATOM 29385 N N . ALA A 1 42 ? 1.981 -8.629 -2.540 1.00 0.00 39 ALA A N 18
ATOM 29386 C CA . ALA A 1 42 ? 0.765 -9.285 -2.996 1.00 0.00 39 ALA A CA 18
ATOM 29387 C C . ALA A 1 42 ? -0.223 -9.412 -1.847 1.00 0.00 39 ALA A C 18
ATOM 29388 O O . ALA A 1 42 ? 0.152 -9.285 -0.681 1.00 0.00 39 ALA A O 18
ATOM 29395 N N . PHE A 1 43 ? -1.480 -9.670 -2.175 1.00 0.00 40 PHE A N 18
ATOM 29396 C CA . PHE A 1 43 ? -2.529 -9.780 -1.154 1.00 0.00 40 PHE A CA 18
ATOM 29397 C C . PHE A 1 43 ? -2.327 -10.941 -0.173 1.00 0.00 40 PHE A C 18
ATOM 29398 O O . PHE A 1 43 ? -2.974 -10.989 0.874 1.00 0.00 40 PHE A O 18
ATOM 29415 N N . ASP A 1 44 ? -1.401 -11.837 -0.470 1.00 0.00 41 ASP A N 18
ATOM 29416 C CA . ASP A 1 44 ? -1.127 -12.967 0.404 1.00 0.00 41 ASP A CA 18
ATOM 29417 C C . ASP A 1 44 ? -0.230 -12.488 1.527 1.00 0.00 41 ASP A C 18
ATOM 29418 O O . ASP A 1 44 ? -0.130 -13.112 2.584 1.00 0.00 41 ASP A O 18
ATOM 29427 N N . ALA A 1 45 ? 0.365 -11.332 1.293 1.00 0.00 42 ALA A N 18
ATOM 29428 C CA . ALA A 1 45 ? 1.254 -10.707 2.235 1.00 0.00 42 ALA A CA 18
ATOM 29429 C C . ALA A 1 45 ? 0.574 -9.503 2.864 1.00 0.00 42 ALA A C 18
ATOM 29430 O O . ALA A 1 45 ? 1.216 -8.631 3.418 1.00 0.00 42 ALA A O 18
ATOM 29437 N N . ILE A 1 46 ? -0.742 -9.457 2.765 1.00 0.00 43 ILE A N 18
ATOM 29438 C CA . ILE A 1 46 ? -1.506 -8.395 3.383 1.00 0.00 43 ILE A CA 18
ATOM 29439 C C . ILE A 1 46 ? -2.453 -9.049 4.349 1.00 0.00 43 ILE A C 18
ATOM 29440 O O . ILE A 1 46 ? -3.428 -9.692 3.960 1.00 0.00 43 ILE A O 18
ATOM 29456 N N . SER A 1 47 ? -2.115 -8.943 5.605 1.00 0.00 44 SER A N 18
ATOM 29457 C CA . SER A 1 47 ? -2.885 -9.574 6.642 1.00 0.00 44 SER A CA 18
ATOM 29458 C C . SER A 1 47 ? -4.082 -8.706 7.022 1.00 0.00 44 SER A C 18
ATOM 29459 O O . SER A 1 47 ? -5.163 -9.213 7.322 1.00 0.00 44 SER A O 18
ATOM 29467 N N . ASN A 1 48 ? -3.867 -7.396 6.977 1.00 0.00 45 ASN A N 18
ATOM 29468 C CA . ASN A 1 48 ? -4.886 -6.404 7.308 1.00 0.00 45 ASN A CA 18
ATOM 29469 C C . ASN A 1 48 ? -4.267 -5.023 7.155 1.00 0.00 45 ASN A C 18
ATOM 29470 O O . ASN A 1 48 ? -3.074 -4.922 6.878 1.00 0.00 45 ASN A O 18
ATOM 29481 N N . LEU A 1 49 ? -5.052 -3.966 7.290 1.00 0.00 46 LEU A N 18
ATOM 29482 C CA . LEU A 1 49 ? -4.506 -2.624 7.174 1.00 0.00 46 LEU A CA 18
ATOM 29483 C C . LEU A 1 49 ? -5.360 -1.605 7.925 1.00 0.00 46 LEU A C 18
ATOM 29484 O O . LEU A 1 49 ? -6.445 -1.926 8.408 1.00 0.00 46 LEU A O 18
ATOM 29500 N N . GLN A 1 50 ? -4.848 -0.382 8.027 1.00 0.00 47 GLN A N 18
ATOM 29501 C CA . GLN A 1 50 ? -5.551 0.704 8.692 1.00 0.00 47 GLN A CA 18
ATOM 29502 C C . GLN A 1 50 ? -5.501 1.950 7.811 1.00 0.00 47 GLN A C 18
ATOM 29503 O O . GLN A 1 50 ? -4.476 2.253 7.211 1.00 0.00 47 GLN A O 18
ATOM 29517 N N . THR A 1 51 ? -6.608 2.654 7.715 1.00 0.00 48 THR A N 18
ATOM 29518 C CA . THR A 1 51 ? -6.684 3.849 6.890 1.00 0.00 48 THR A CA 18
ATOM 29519 C C . THR A 1 51 ? -7.120 5.049 7.719 1.00 0.00 48 THR A C 18
ATOM 29520 O O . THR A 1 51 ? -7.693 4.885 8.798 1.00 0.00 48 THR A O 18
ATOM 29531 N N . THR A 1 52 ? -6.815 6.250 7.243 1.00 0.00 49 THR A N 18
ATOM 29532 C CA . THR A 1 52 ? -7.200 7.454 7.958 1.00 0.00 49 THR A CA 18
ATOM 29533 C C . THR A 1 52 ? -8.712 7.611 8.056 1.00 0.00 49 THR A C 18
ATOM 29534 O O . THR A 1 52 ? -9.430 7.349 7.090 1.00 0.00 49 THR A O 18
ATOM 29545 N N . PRO A 1 53 ? -9.219 8.036 9.218 1.00 0.00 50 PRO A N 18
ATOM 29546 C CA . PRO A 1 53 ? -10.647 8.266 9.400 1.00 0.00 50 PRO A CA 18
ATOM 29547 C C . PRO A 1 53 ? -11.074 9.546 8.685 1.00 0.00 50 PRO A C 18
ATOM 29548 O O . PRO A 1 53 ? -10.244 10.427 8.436 1.00 0.00 50 PRO A O 18
ATOM 29559 N N . ALA A 1 54 ? -12.356 9.667 8.369 1.00 0.00 51 ALA A N 18
ATOM 29560 C CA . ALA A 1 54 ? -12.862 10.848 7.674 1.00 0.00 51 ALA A CA 18
ATOM 29561 C C . ALA A 1 54 ? -13.017 12.034 8.629 1.00 0.00 51 ALA A C 18
ATOM 29562 O O . ALA A 1 54 ? -14.039 12.718 8.636 1.00 0.00 51 ALA A O 18
ATOM 29569 N N . SER A 1 55 ? -11.993 12.257 9.440 1.00 0.00 52 SER A N 18
ATOM 29570 C CA . SER A 1 55 ? -11.974 13.350 10.403 1.00 0.00 52 SER A CA 18
ATOM 29571 C C . SER A 1 55 ? -10.531 13.764 10.682 1.00 0.00 52 SER A C 18
ATOM 29572 O O . SER A 1 55 ? -10.238 14.437 11.668 1.00 0.00 52 SER A O 18
ATOM 29580 N N . ASN A 1 56 ? -9.631 13.355 9.796 1.00 0.00 53 ASN A N 18
ATOM 29581 C CA . ASN A 1 56 ? -8.217 13.664 9.941 1.00 0.00 53 ASN A CA 18
ATOM 29582 C C . ASN A 1 56 ? -7.660 14.211 8.632 1.00 0.00 53 ASN A C 18
ATOM 29583 O O . ASN A 1 56 ? -7.696 13.531 7.607 1.00 0.00 53 ASN A O 18
ATOM 29594 N N . PRO A 1 57 ? -7.157 15.458 8.648 1.00 0.00 54 PRO A N 18
ATOM 29595 C CA . PRO A 1 57 ? -6.585 16.105 7.459 1.00 0.00 54 PRO A CA 18
ATOM 29596 C C . PRO A 1 57 ? -5.392 15.337 6.894 1.00 0.00 54 PRO A C 18
ATOM 29597 O O . PRO A 1 57 ? -5.147 15.351 5.687 1.00 0.00 54 PRO A O 18
ATOM 29608 N N . LYS A 1 58 ? -4.656 14.664 7.773 1.00 0.00 55 LYS A N 18
ATOM 29609 C CA . LYS A 1 58 ? -3.496 13.883 7.361 1.00 0.00 55 LYS A CA 18
ATOM 29610 C C . LYS A 1 58 ? -3.952 12.519 6.864 1.00 0.00 55 LYS A C 18
ATOM 29611 O O . LYS A 1 58 ? -3.830 11.526 7.572 1.00 0.00 55 LYS A O 18
ATOM 29630 N N . VAL A 1 59 ? -4.461 12.491 5.642 1.00 0.00 56 VAL A N 18
ATOM 29631 C CA . VAL A 1 59 ? -4.973 11.269 5.022 1.00 0.00 56 VAL A CA 18
ATOM 29632 C C . VAL A 1 59 ? -3.856 10.276 4.741 1.00 0.00 56 VAL A C 18
ATOM 29633 O O . VAL A 1 59 ? -2.830 10.647 4.187 1.00 0.00 56 VAL A O 18
ATOM 29646 N N . MET A 1 60 ? -4.019 9.039 5.182 1.00 0.00 57 MET A N 18
ATOM 29647 C CA . MET A 1 60 ? -3.011 8.020 4.951 1.00 0.00 57 MET A CA 18
ATOM 29648 C C . MET A 1 60 ? -3.610 6.612 4.797 1.00 0.00 57 MET A C 18
ATOM 29649 O O . MET A 1 60 ? -4.808 6.400 4.983 1.00 0.00 57 MET A O 18
ATOM 29663 N N . ILE A 1 61 ? -2.732 5.662 4.482 1.00 0.00 58 ILE A N 18
ATOM 29664 C CA . ILE A 1 61 ? -3.072 4.246 4.352 1.00 0.00 58 ILE A CA 18
ATOM 29665 C C . ILE A 1 61 ? -1.923 3.416 4.939 1.00 0.00 58 ILE A C 18
ATOM 29666 O O . ILE A 1 61 ? -0.780 3.527 4.499 1.00 0.00 58 ILE A O 18
ATOM 29682 N N . ARG A 1 62 ? -2.219 2.626 5.961 1.00 0.00 59 ARG A N 18
ATOM 29683 C CA . ARG A 1 62 ? -1.218 1.774 6.596 1.00 0.00 59 ARG A CA 18
ATOM 29684 C C . ARG A 1 62 ? -1.537 0.327 6.300 1.00 0.00 59 ARG A C 18
ATOM 29685 O O . ARG A 1 62 ? -2.661 -0.096 6.500 1.00 0.00 59 ARG A O 18
ATOM 29706 N N . VAL A 1 63 ? -0.559 -0.435 5.853 1.00 0.00 60 VAL A N 18
ATOM 29707 C CA . VAL A 1 63 ? -0.793 -1.835 5.534 1.00 0.00 60 VAL A CA 18
ATOM 29708 C C . VAL A 1 63 ? 0.053 -2.754 6.407 1.00 0.00 60 VAL A C 18
ATOM 29709 O O . VAL A 1 63 ? 1.225 -2.473 6.665 1.00 0.00 60 VAL A O 18
ATOM 29722 N N . PHE A 1 64 ? -0.552 -3.841 6.864 1.00 0.00 61 PHE A N 18
ATOM 29723 C CA . PHE A 1 64 ? 0.135 -4.824 7.686 1.00 0.00 61 PHE A CA 18
ATOM 29724 C C . PHE A 1 64 ? 0.460 -6.027 6.813 1.00 0.00 61 PHE A C 18
ATOM 29725 O O . PHE A 1 64 ? -0.432 -6.732 6.331 1.00 0.00 61 PHE A O 18
ATOM 29742 N N . ILE A 1 65 ? 1.744 -6.240 6.611 1.00 0.00 62 ILE A N 18
ATOM 29743 C CA . ILE A 1 65 ? 2.235 -7.281 5.731 1.00 0.00 62 ILE A CA 18
ATOM 29744 C C . ILE A 1 65 ? 2.506 -8.617 6.418 1.00 0.00 62 ILE A C 18
ATOM 29745 O O . ILE A 1 65 ? 3.158 -8.686 7.462 1.00 0.00 62 ILE A O 18
ATOM 29761 N N . VAL A 1 66 ? 1.981 -9.671 5.801 1.00 0.00 63 VAL A N 18
ATOM 29762 C CA . VAL A 1 66 ? 2.203 -11.039 6.236 1.00 0.00 63 VAL A CA 18
ATOM 29763 C C . VAL A 1 66 ? 3.469 -11.447 5.521 1.00 0.00 63 VAL A C 18
ATOM 29764 O O . VAL A 1 66 ? 3.836 -10.795 4.548 1.00 0.00 63 VAL A O 18
ATOM 29777 N N . VAL A 1 67 ? 4.155 -12.485 5.928 1.00 0.00 64 VAL A N 18
ATOM 29778 C CA . VAL A 1 67 ? 5.374 -12.779 5.226 1.00 0.00 64 VAL A CA 18
ATOM 29779 C C . VAL A 1 67 ? 5.139 -13.503 3.935 1.00 0.00 64 VAL A C 18
ATOM 29780 O O . VAL A 1 67 ? 4.706 -14.656 3.907 1.00 0.00 64 VAL A O 18
ATOM 29793 N N . LYS A 1 68 ? 5.417 -12.805 2.879 1.00 0.00 65 LYS A N 18
ATOM 29794 C CA . LYS A 1 68 ? 5.384 -13.382 1.573 1.00 0.00 65 LYS A CA 18
ATOM 29795 C C . LYS A 1 68 ? 6.781 -13.938 1.405 1.00 0.00 65 LYS A C 18
ATOM 29796 O O . LYS A 1 68 ? 7.747 -13.211 1.636 1.00 0.00 65 LYS A O 18
ATOM 29815 N N . GLU A 1 69 ? 6.888 -15.210 1.068 1.00 0.00 66 GLU A N 18
ATOM 29816 C CA . GLU A 1 69 ? 8.187 -15.869 0.959 1.00 0.00 66 GLU A CA 18
ATOM 29817 C C . GLU A 1 69 ? 9.207 -14.991 0.238 1.00 0.00 66 GLU A C 18
ATOM 29818 O O . GLU A 1 69 ? 9.045 -14.666 -0.943 1.00 0.00 66 GLU A O 18
ATOM 29830 N N . GLY A 1 70 ? 10.246 -14.600 0.966 1.00 0.00 67 GLY A N 18
ATOM 29831 C CA . GLY A 1 70 ? 11.274 -13.755 0.402 1.00 0.00 67 GLY A CA 18
ATOM 29832 C C . GLY A 1 70 ? 11.592 -12.544 1.263 1.00 0.00 67 GLY A C 18
ATOM 29833 O O . GLY A 1 70 ? 12.607 -11.882 1.045 1.00 0.00 67 GLY A O 18
ATOM 29837 N N . GLU A 1 71 ? 10.741 -12.250 2.246 1.00 0.00 68 GLU A N 18
ATOM 29838 C CA . GLU A 1 71 ? 10.962 -11.098 3.117 1.00 0.00 68 GLU A CA 18
ATOM 29839 C C . GLU A 1 71 ? 10.530 -11.407 4.548 1.00 0.00 68 GLU A C 18
ATOM 29840 O O . GLU A 1 71 ? 10.582 -12.556 4.978 1.00 0.00 68 GLU A O 18
ATOM 29852 N N . ASP A 1 72 ? 10.110 -10.375 5.272 1.00 0.00 69 ASP A N 18
ATOM 29853 C CA . ASP A 1 72 ? 9.667 -10.518 6.659 1.00 0.00 69 ASP A CA 18
ATOM 29854 C C . ASP A 1 72 ? 8.363 -9.749 6.882 1.00 0.00 69 ASP A C 18
ATOM 29855 O O . ASP A 1 72 ? 7.988 -8.914 6.056 1.00 0.00 69 ASP A O 18
ATOM 29864 N N . PRO A 1 73 ? 7.645 -10.010 7.997 1.00 0.00 70 PRO A N 18
ATOM 29865 C CA . PRO A 1 73 ? 6.393 -9.314 8.296 1.00 0.00 70 PRO A CA 18
ATOM 29866 C C . PRO A 1 73 ? 6.670 -7.842 8.611 1.00 0.00 70 PRO A C 18
ATOM 29867 O O . PRO A 1 73 ? 7.486 -7.537 9.480 1.00 0.00 70 PRO A O 18
ATOM 29878 N N . THR A 1 74 ? 5.997 -6.930 7.927 1.00 0.00 71 THR A N 18
ATOM 29879 C CA . THR A 1 74 ? 6.233 -5.507 8.146 1.00 0.00 71 THR A CA 18
ATOM 29880 C C . THR A 1 74 ? 4.945 -4.696 8.001 1.00 0.00 71 THR A C 18
ATOM 29881 O O . THR A 1 74 ? 3.921 -5.222 7.598 1.00 0.00 71 THR A O 18
ATOM 29892 N N . SER A 1 75 ? 5.000 -3.424 8.362 1.00 0.00 72 SER A N 18
ATOM 29893 C CA . SER A 1 75 ? 3.860 -2.536 8.215 1.00 0.00 72 SER A CA 18
ATOM 29894 C C . SER A 1 75 ? 4.320 -1.288 7.477 1.00 0.00 72 SER A C 18
ATOM 29895 O O . SER A 1 75 ? 5.306 -0.659 7.860 1.00 0.00 72 SER A O 18
ATOM 29903 N N . LEU A 1 76 ? 3.624 -0.944 6.410 1.00 0.00 73 LEU A N 18
ATOM 29904 C CA . LEU A 1 76 ? 4.003 0.202 5.602 1.00 0.00 73 LEU A CA 18
ATOM 29905 C C . LEU A 1 76 ? 2.959 1.301 5.679 1.00 0.00 73 LEU A C 18
ATOM 29906 O O . LEU A 1 76 ? 1.780 1.021 5.893 1.00 0.00 73 LEU A O 18
ATOM 29922 N N . VAL A 1 77 ? 3.387 2.547 5.515 1.00 0.00 74 VAL A N 18
ATOM 29923 C CA . VAL A 1 77 ? 2.461 3.664 5.562 1.00 0.00 74 VAL A CA 18
ATOM 29924 C C . VAL A 1 77 ? 2.581 4.534 4.326 1.00 0.00 74 VAL A C 18
ATOM 29925 O O . VAL A 1 77 ? 3.675 4.942 3.936 1.00 0.00 74 VAL A O 18
ATOM 29938 N N . PHE A 1 78 ? 1.440 4.797 3.715 1.00 0.00 75 PHE A N 18
ATOM 29939 C CA . PHE A 1 78 ? 1.355 5.636 2.539 1.00 0.00 75 PHE A CA 18
ATOM 29940 C C . PHE A 1 78 ? 0.487 6.838 2.873 1.00 0.00 75 PHE A C 18
ATOM 29941 O O . PHE A 1 78 ? -0.733 6.723 2.966 1.00 0.00 75 PHE A O 18
ATOM 29958 N N . HIS A 1 79 ? 1.112 7.979 3.082 1.00 0.00 76 HIS A N 18
ATOM 29959 C CA . HIS A 1 79 ? 0.382 9.183 3.446 1.00 0.00 76 HIS A CA 18
ATOM 29960 C C . HIS A 1 79 ? -0.147 9.907 2.216 1.00 0.00 76 HIS A C 18
ATOM 29961 O O . HIS A 1 79 ? 0.615 10.442 1.431 1.00 0.00 76 HIS A O 18
ATOM 29975 N N . PHE A 1 80 ? -1.456 9.968 2.084 1.00 0.00 77 PHE A N 18
ATOM 29976 C CA . PHE A 1 80 ? -2.083 10.670 0.971 1.00 0.00 77 PHE A CA 18
ATOM 29977 C C . PHE A 1 80 ? -2.233 12.137 1.355 1.00 0.00 77 PHE A C 18
ATOM 29978 O O . PHE A 1 80 ? -2.858 12.922 0.657 1.00 0.00 77 PHE A O 18
ATOM 29995 N N . THR A 1 81 ? -1.645 12.479 2.493 1.00 0.00 78 THR A N 18
ATOM 29996 C CA . THR A 1 81 ? -1.684 13.823 3.048 1.00 0.00 78 THR A CA 18
ATOM 29997 C C . THR A 1 81 ? -1.273 14.891 2.027 1.00 0.00 78 THR A C 18
ATOM 29998 O O . THR A 1 81 ? -1.770 16.014 2.059 1.00 0.00 78 THR A O 18
ATOM 30009 N N . GLY A 1 82 ? -0.384 14.527 1.112 1.00 0.00 79 GLY A N 18
ATOM 30010 C CA . GLY A 1 82 ? 0.055 15.460 0.091 1.00 0.00 79 GLY A CA 18
ATOM 30011 C C . GLY A 1 82 ? -0.590 15.157 -1.246 1.00 0.00 79 GLY A C 18
ATOM 30012 O O . GLY A 1 82 ? -0.005 15.395 -2.301 1.00 0.00 79 GLY A O 18
ATOM 30016 N N . THR A 1 83 ? -1.802 14.630 -1.191 1.00 0.00 80 THR A N 18
ATOM 30017 C CA . THR A 1 83 ? -2.542 14.266 -2.382 1.00 0.00 80 THR A CA 18
ATOM 30018 C C . THR A 1 83 ? -3.902 14.959 -2.392 1.00 0.00 80 THR A C 18
ATOM 30019 O O . THR A 1 83 ? -4.621 14.935 -1.391 1.00 0.00 80 THR A O 18
ATOM 30030 N N . PRO A 1 84 ? -4.265 15.603 -3.516 1.00 0.00 81 PRO A N 18
ATOM 30031 C CA . PRO A 1 84 ? -5.545 16.302 -3.655 1.00 0.00 81 PRO A CA 18
ATOM 30032 C C . PRO A 1 84 ? -6.733 15.417 -3.283 1.00 0.00 81 PRO A C 18
ATOM 30033 O O . PRO A 1 84 ? -7.560 15.792 -2.454 1.00 0.00 81 PRO A O 18
ATOM 30044 N N . ASN A 1 85 ? -6.788 14.232 -3.877 1.00 0.00 82 ASN A N 18
ATOM 30045 C CA . ASN A 1 85 ? -7.870 13.288 -3.617 1.00 0.00 82 ASN A CA 18
ATOM 30046 C C . ASN A 1 85 ? -7.418 12.217 -2.630 1.00 0.00 82 ASN A C 18
ATOM 30047 O O . ASN A 1 85 ? -7.675 11.038 -2.819 1.00 0.00 82 ASN A O 18
ATOM 30058 N N . ALA A 1 86 ? -6.757 12.653 -1.573 1.00 0.00 83 ALA A N 18
ATOM 30059 C CA . ALA A 1 86 ? -6.231 11.766 -0.532 1.00 0.00 83 ALA A CA 18
ATOM 30060 C C . ALA A 1 86 ? -7.260 10.776 0.020 1.00 0.00 83 ALA A C 18
ATOM 30061 O O . ALA A 1 86 ? -7.068 9.578 -0.098 1.00 0.00 83 ALA A O 18
ATOM 30068 N N . ARG A 1 87 ? -8.356 11.271 0.591 1.00 0.00 84 ARG A N 18
ATOM 30069 C CA . ARG A 1 87 ? -9.380 10.396 1.191 1.00 0.00 84 ARG A CA 18
ATOM 30070 C C . ARG A 1 87 ? -10.183 9.679 0.124 1.00 0.00 84 ARG A C 18
ATOM 30071 O O . ARG A 1 87 ? -10.562 8.520 0.281 1.00 0.00 84 ARG A O 18
ATOM 30092 N N . GLU A 1 88 ? -10.407 10.375 -0.967 1.00 0.00 85 GLU A N 18
ATOM 30093 C CA . GLU A 1 88 ? -11.189 9.866 -2.068 1.00 0.00 85 GLU A CA 18
ATOM 30094 C C . GLU A 1 88 ? -10.463 8.716 -2.739 1.00 0.00 85 GLU A C 18
ATOM 30095 O O . GLU A 1 88 ? -11.053 7.680 -3.038 1.00 0.00 85 GLU A O 18
ATOM 30107 N N . ASN A 1 89 ? -9.176 8.893 -2.963 1.00 0.00 86 ASN A N 18
ATOM 30108 C CA . ASN A 1 89 ? -8.379 7.847 -3.560 1.00 0.00 86 ASN A CA 18
ATOM 30109 C C . ASN A 1 89 ? -8.065 6.806 -2.507 1.00 0.00 86 ASN A C 18
ATOM 30110 O O . ASN A 1 89 ? -7.930 5.632 -2.819 1.00 0.00 86 ASN A O 18
ATOM 30121 N N . CYS A 1 90 ? -7.942 7.252 -1.258 1.00 0.00 87 CYS A N 18
ATOM 30122 C CA . CYS A 1 90 ? -7.675 6.348 -0.150 1.00 0.00 87 CYS A CA 18
ATOM 30123 C C . CYS A 1 90 ? -8.777 5.308 -0.088 1.00 0.00 87 CYS A C 18
ATOM 30124 O O . CYS A 1 90 ? -8.495 4.120 0.012 1.00 0.00 87 CYS A O 18
ATOM 30132 N N . ASP A 1 91 ? -10.036 5.751 -0.176 1.00 0.00 88 ASP A N 18
ATOM 30133 C CA . ASP A 1 91 ? -11.156 4.818 -0.151 1.00 0.00 88 ASP A CA 18
ATOM 30134 C C . ASP A 1 91 ? -11.098 3.935 -1.383 1.00 0.00 88 ASP A C 18
ATOM 30135 O O . ASP A 1 91 ? -11.203 2.720 -1.283 1.00 0.00 88 ASP A O 18
ATOM 30144 N N . MET A 1 92 ? -10.897 4.558 -2.543 1.00 0.00 89 MET A N 18
ATOM 30145 C CA . MET A 1 92 ? -10.796 3.827 -3.804 1.00 0.00 89 MET A CA 18
ATOM 30146 C C . MET A 1 92 ? -9.737 2.732 -3.683 1.00 0.00 89 MET A C 18
ATOM 30147 O O . MET A 1 92 ? -9.960 1.589 -4.083 1.00 0.00 89 MET A O 18
ATOM 30161 N N . ILE A 1 93 ? -8.586 3.096 -3.117 1.00 0.00 90 ILE A N 18
ATOM 30162 C CA . ILE A 1 93 ? -7.504 2.150 -2.897 1.00 0.00 90 ILE A CA 18
ATOM 30163 C C . ILE A 1 93 ? -7.954 1.086 -1.909 1.00 0.00 90 ILE A C 18
ATOM 30164 O O . ILE A 1 93 ? -8.119 -0.061 -2.277 1.00 0.00 90 ILE A O 18
ATOM 30180 N N . THR A 1 94 ? -8.213 1.508 -0.674 1.00 0.00 91 THR A N 18
ATOM 30181 C CA . THR A 1 94 ? -8.615 0.616 0.412 1.00 0.00 91 THR A CA 18
ATOM 30182 C C . THR A 1 94 ? -9.769 -0.309 0.047 1.00 0.00 91 THR A C 18
ATOM 30183 O O . THR A 1 94 ? -9.717 -1.501 0.334 1.00 0.00 91 THR A O 18
ATOM 30194 N N . ASN A 1 95 ? -10.807 0.234 -0.570 1.00 0.00 92 ASN A N 18
ATOM 30195 C CA . ASN A 1 95 ? -11.966 -0.563 -0.934 1.00 0.00 92 ASN A CA 18
ATOM 30196 C C . ASN A 1 95 ? -11.582 -1.683 -1.879 1.00 0.00 92 ASN A C 18
ATOM 30197 O O . ASN A 1 95 ? -11.725 -2.855 -1.537 1.00 0.00 92 ASN A O 18
ATOM 30208 N N . GLU A 1 96 ? -11.045 -1.329 -3.040 1.00 0.00 93 GLU A N 18
ATOM 30209 C CA . GLU A 1 96 ? -10.655 -2.326 -4.026 1.00 0.00 93 GLU A CA 18
ATOM 30210 C C . GLU A 1 96 ? -9.503 -3.172 -3.518 1.00 0.00 93 GLU A C 18
ATOM 30211 O O . GLU A 1 96 ? -9.411 -4.358 -3.829 1.00 0.00 93 GLU A O 18
ATOM 30223 N N . LEU A 1 97 ? -8.633 -2.555 -2.735 1.00 0.00 94 LEU A N 18
ATOM 30224 C CA . LEU A 1 97 ? -7.507 -3.247 -2.140 1.00 0.00 94 LEU A CA 18
ATOM 30225 C C . LEU A 1 97 ? -8.041 -4.345 -1.239 1.00 0.00 94 LEU A C 18
ATOM 30226 O O . LEU A 1 97 ? -7.825 -5.516 -1.502 1.00 0.00 94 LEU A O 18
ATOM 30242 N N . ARG A 1 98 ? -8.805 -3.954 -0.221 1.00 0.00 95 ARG A N 18
ATOM 30243 C CA . ARG A 1 98 ? -9.381 -4.903 0.726 1.00 0.00 95 ARG A CA 18
ATOM 30244 C C . ARG A 1 98 ? -10.284 -5.903 0.007 1.00 0.00 95 ARG A C 18
ATOM 30245 O O . ARG A 1 98 ? -10.273 -7.090 0.328 1.00 0.00 95 ARG A O 18
ATOM 30266 N N . ASN A 1 99 ? -11.073 -5.414 -0.953 1.00 0.00 96 ASN A N 18
ATOM 30267 C CA . ASN A 1 99 ? -11.964 -6.278 -1.733 1.00 0.00 96 ASN A CA 18
ATOM 30268 C C . ASN A 1 99 ? -11.161 -7.378 -2.408 1.00 0.00 96 ASN A C 18
ATOM 30269 O O . ASN A 1 99 ? -11.493 -8.559 -2.312 1.00 0.00 96 ASN A O 18
ATOM 30280 N N . ALA A 1 100 ? -10.090 -6.975 -3.077 1.00 0.00 97 ALA A N 18
ATOM 30281 C CA . ALA A 1 100 ? -9.229 -7.907 -3.779 1.00 0.00 97 ALA A CA 18
ATOM 30282 C C . ALA A 1 100 ? -8.409 -8.746 -2.798 1.00 0.00 97 ALA A C 18
ATOM 30283 O O . ALA A 1 100 ? -8.202 -9.938 -3.029 1.00 0.00 97 ALA A O 18
ATOM 30290 N N . ILE A 1 101 ? -7.942 -8.129 -1.708 1.00 0.00 98 ILE A N 18
ATOM 30291 C CA . ILE A 1 101 ? -7.179 -8.857 -0.696 1.00 0.00 98 ILE A CA 18
ATOM 30292 C C . ILE A 1 101 ? -8.039 -9.997 -0.158 1.00 0.00 98 ILE A C 18
ATOM 30293 O O . ILE A 1 101 ? -7.580 -11.130 -0.021 1.00 0.00 98 ILE A O 18
ATOM 30309 N N . GLN A 1 102 ? -9.301 -9.682 0.125 1.00 0.00 99 GLN A N 18
ATOM 30310 C CA . GLN A 1 102 ? -10.250 -10.663 0.633 1.00 0.00 99 GLN A CA 18
ATOM 30311 C C . GLN A 1 102 ? -10.476 -11.757 -0.402 1.00 0.00 99 GLN A C 18
ATOM 30312 O O . GLN A 1 102 ? -10.557 -12.938 -0.065 1.00 0.00 99 GLN A O 18
ATOM 30326 N N . ARG A 1 103 ? -10.558 -11.354 -1.666 1.00 0.00 100 ARG A N 18
ATOM 30327 C CA . ARG A 1 103 ? -10.753 -12.295 -2.760 1.00 0.00 100 ARG A CA 18
ATOM 30328 C C . ARG A 1 103 ? -9.603 -13.295 -2.805 1.00 0.00 100 ARG A C 18
ATOM 30329 O O . ARG A 1 103 ? -9.792 -14.463 -3.145 1.00 0.00 100 ARG A O 18
ATOM 30350 N N . GLN A 1 104 ? -8.415 -12.825 -2.448 1.00 0.00 101 GLN A N 18
ATOM 30351 C CA . GLN A 1 104 ? -7.232 -13.671 -2.416 1.00 0.00 101 GLN A CA 18
ATOM 30352 C C . GLN A 1 104 ? -7.183 -14.451 -1.100 1.00 0.00 101 GLN A C 18
ATOM 30353 O O . GLN A 1 104 ? -6.601 -15.530 -1.027 1.00 0.00 101 GLN A O 18
ATOM 30367 N N . ARG A 1 105 ? -7.809 -13.900 -0.067 1.00 0.00 102 ARG A N 18
ATOM 30368 C CA . ARG A 1 105 ? -7.840 -14.534 1.246 1.00 0.00 102 ARG A CA 18
ATOM 30369 C C . ARG A 1 105 ? -8.725 -15.771 1.240 1.00 0.00 102 ARG A C 18
ATOM 30370 O O . ARG A 1 105 ? -8.359 -16.804 1.800 1.00 0.00 102 ARG A O 18
ATOM 30391 N N . GLU A 1 106 ? -9.881 -15.662 0.597 1.00 0.00 103 GLU A N 18
ATOM 30392 C CA . GLU A 1 106 ? -10.824 -16.773 0.510 1.00 0.00 103 GLU A CA 18
ATOM 30393 C C . GLU A 1 106 ? -10.212 -17.948 -0.253 1.00 0.00 103 GLU A C 18
ATOM 30394 O O . GLU A 1 106 ? -10.627 -19.094 -0.095 1.00 0.00 103 GLU A O 18
ATOM 30406 N N . GLY A 1 107 ? -9.213 -17.652 -1.076 1.00 0.00 104 GLY A N 18
ATOM 30407 C CA . GLY A 1 107 ? -8.549 -18.684 -1.842 1.00 0.00 104 GLY A CA 18
ATOM 30408 C C . GLY A 1 107 ? -7.048 -18.481 -1.882 1.00 0.00 104 GLY A C 18
ATOM 30409 O O . GLY A 1 107 ? -6.460 -18.363 -2.957 1.00 0.00 104 GLY A O 18
ATOM 30413 N N . SER A 1 108 ? -6.424 -18.426 -0.709 1.00 0.00 105 SER A N 18
ATOM 30414 C CA . SER A 1 108 ? -4.980 -18.231 -0.616 1.00 0.00 105 SER A CA 18
ATOM 30415 C C . SER A 1 108 ? -4.223 -19.516 -0.951 1.00 0.00 105 SER A C 18
ATOM 30416 O O . SER A 1 108 ? -3.666 -20.169 -0.070 1.00 0.00 105 SER A O 18
ATOM 30424 N N . GLN A 1 109 ? -4.225 -19.877 -2.228 1.00 0.00 106 GLN A N 18
ATOM 30425 C CA . GLN A 1 109 ? -3.537 -21.075 -2.696 1.00 0.00 106 GLN A CA 18
ATOM 30426 C C . GLN A 1 109 ? -2.847 -20.806 -4.028 1.00 0.00 106 GLN A C 18
ATOM 30427 O O . GLN A 1 109 ? -2.699 -21.703 -4.855 1.00 0.00 106 GLN A O 18
ATOM 30441 N N . SER A 1 110 ? -2.435 -19.563 -4.230 1.00 0.00 107 SER A N 18
ATOM 30442 C CA . SER A 1 110 ? -1.763 -19.169 -5.459 1.00 0.00 107 SER A CA 18
ATOM 30443 C C . SER A 1 110 ? -0.301 -19.611 -5.449 1.00 0.00 107 SER A C 18
ATOM 30444 O O . SER A 1 110 ? 0.201 -20.156 -6.431 1.00 0.00 107 SER A O 18
ATOM 30452 N N . LYS A 1 111 ? 0.367 -19.364 -4.328 1.00 0.00 108 LYS A N 18
ATOM 30453 C CA . LYS A 1 111 ? 1.768 -19.719 -4.150 1.00 0.00 108 LYS A CA 18
ATOM 30454 C C . LYS A 1 111 ? 2.167 -19.410 -2.715 1.00 0.00 108 LYS A C 18
ATOM 30455 O O . LYS A 1 111 ? 3.277 -19.788 -2.299 1.00 0.00 108 LYS A O 18
ATOM 30475 N N . MET A 1 4 ? -6.827 -9.863 -8.419 1.00 0.00 1 MET A N 19
ATOM 30476 C CA . MET A 1 4 ? -6.703 -10.222 -9.851 1.00 0.00 1 MET A CA 19
ATOM 30477 C C . MET A 1 4 ? -7.792 -9.523 -10.644 1.00 0.00 1 MET A C 19
ATOM 30478 O O . MET A 1 4 ? -8.973 -9.781 -10.436 1.00 0.00 1 MET A O 19
ATOM 30492 N N . GLY A 1 5 ? -7.390 -8.640 -11.551 1.00 0.00 2 GLY A N 19
ATOM 30493 C CA . GLY A 1 5 ? -8.358 -7.899 -12.339 1.00 0.00 2 GLY A CA 19
ATOM 30494 C C . GLY A 1 5 ? -8.773 -6.637 -11.618 1.00 0.00 2 GLY A C 19
ATOM 30495 O O . GLY A 1 5 ? -9.761 -5.996 -11.967 1.00 0.00 2 GLY A O 19
ATOM 30499 N N . ASP A 1 6 ? -7.986 -6.294 -10.611 1.00 0.00 3 ASP A N 19
ATOM 30500 C CA . ASP A 1 6 ? -8.217 -5.128 -9.785 1.00 0.00 3 ASP A CA 19
ATOM 30501 C C . ASP A 1 6 ? -7.155 -4.094 -10.096 1.00 0.00 3 ASP A C 19
ATOM 30502 O O . ASP A 1 6 ? -5.987 -4.448 -10.251 1.00 0.00 3 ASP A O 19
ATOM 30511 N N . ARG A 1 7 ? -7.551 -2.834 -10.207 1.00 0.00 4 ARG A N 19
ATOM 30512 C CA . ARG A 1 7 ? -6.604 -1.771 -10.513 1.00 0.00 4 ARG A CA 19
ATOM 30513 C C . ARG A 1 7 ? -7.117 -0.408 -10.040 1.00 0.00 4 ARG A C 19
ATOM 30514 O O . ARG A 1 7 ? -8.181 0.043 -10.463 1.00 0.00 4 ARG A O 19
ATOM 30535 N N . VAL A 1 8 ? -6.349 0.229 -9.156 1.00 0.00 5 VAL A N 19
ATOM 30536 C CA . VAL A 1 8 ? -6.684 1.554 -8.617 1.00 0.00 5 VAL A CA 19
ATOM 30537 C C . VAL A 1 8 ? -5.413 2.319 -8.319 1.00 0.00 5 VAL A C 19
ATOM 30538 O O . VAL A 1 8 ? -4.414 1.745 -7.884 1.00 0.00 5 VAL A O 19
ATOM 30551 N N . GLU A 1 9 ? -5.461 3.613 -8.580 1.00 0.00 6 GLU A N 19
ATOM 30552 C CA . GLU A 1 9 ? -4.328 4.480 -8.370 1.00 0.00 6 GLU A CA 19
ATOM 30553 C C . GLU A 1 9 ? -4.647 5.621 -7.401 1.00 0.00 6 GLU A C 19
ATOM 30554 O O . GLU A 1 9 ? -5.762 6.140 -7.369 1.00 0.00 6 GLU A O 19
ATOM 30566 N N . ALA A 1 10 ? -3.643 5.983 -6.611 1.00 0.00 7 ALA A N 19
ATOM 30567 C CA . ALA A 1 10 ? -3.725 7.043 -5.604 1.00 0.00 7 ALA A CA 19
ATOM 30568 C C . ALA A 1 10 ? -2.337 7.291 -5.066 1.00 0.00 7 ALA A C 19
ATOM 30569 O O . ALA A 1 10 ? -1.794 6.441 -4.391 1.00 0.00 7 ALA A O 19
ATOM 30576 N N . LEU A 1 11 ? -1.742 8.434 -5.352 1.00 0.00 8 LEU A N 19
ATOM 30577 C CA . LEU A 1 11 ? -0.396 8.666 -4.866 1.00 0.00 8 LEU A CA 19
ATOM 30578 C C . LEU A 1 11 ? -0.402 8.901 -3.368 1.00 0.00 8 LEU A C 19
ATOM 30579 O O . LEU A 1 11 ? -1.366 9.422 -2.807 1.00 0.00 8 LEU A O 19
ATOM 30595 N N . ALA A 1 12 ? 0.679 8.489 -2.735 1.00 0.00 9 ALA A N 19
ATOM 30596 C CA . ALA A 1 12 ? 0.832 8.613 -1.305 1.00 0.00 9 ALA A CA 19
ATOM 30597 C C . ALA A 1 12 ? 2.302 8.719 -0.937 1.00 0.00 9 ALA A C 19
ATOM 30598 O O . ALA A 1 12 ? 3.179 8.441 -1.755 1.00 0.00 9 ALA A O 19
ATOM 30605 N N . ILE A 1 13 ? 2.560 9.140 0.284 1.00 0.00 10 ILE A N 19
ATOM 30606 C CA . ILE A 1 13 ? 3.909 9.286 0.786 1.00 0.00 10 ILE A CA 19
ATOM 30607 C C . ILE A 1 13 ? 4.339 8.039 1.544 1.00 0.00 10 ILE A C 19
ATOM 30608 O O . ILE A 1 13 ? 3.789 7.716 2.592 1.00 0.00 10 ILE A O 19
ATOM 30624 N N . PHE A 1 14 ? 5.305 7.333 0.998 1.00 0.00 11 PHE A N 19
ATOM 30625 C CA . PHE A 1 14 ? 5.832 6.153 1.638 1.00 0.00 11 PHE A CA 19
ATOM 30626 C C . PHE A 1 14 ? 7.159 6.498 2.291 1.00 0.00 11 PHE A C 19
ATOM 30627 O O . PHE A 1 14 ? 8.187 6.578 1.620 1.00 0.00 11 PHE A O 19
ATOM 30644 N N . ARG A 1 15 ? 7.117 6.731 3.596 1.00 0.00 12 ARG A N 19
ATOM 30645 C CA . ARG A 1 15 ? 8.302 7.077 4.367 1.00 0.00 12 ARG A CA 19
ATOM 30646 C C . ARG A 1 15 ? 9.061 8.262 3.749 1.00 0.00 12 ARG A C 19
ATOM 30647 O O . ARG A 1 15 ? 10.274 8.185 3.525 1.00 0.00 12 ARG A O 19
ATOM 30668 N N . LYS A 1 16 ? 8.312 9.351 3.508 1.00 0.00 13 LYS A N 19
ATOM 30669 C CA . LYS A 1 16 ? 8.815 10.610 2.942 1.00 0.00 13 LYS A CA 19
ATOM 30670 C C . LYS A 1 16 ? 8.897 10.608 1.418 1.00 0.00 13 LYS A C 19
ATOM 30671 O O . LYS A 1 16 ? 9.273 11.613 0.822 1.00 0.00 13 LYS A O 19
ATOM 30690 N N . LYS A 1 17 ? 8.555 9.500 0.788 1.00 0.00 14 LYS A N 19
ATOM 30691 C CA . LYS A 1 17 ? 8.570 9.437 -0.667 1.00 0.00 14 LYS A CA 19
ATOM 30692 C C . LYS A 1 17 ? 7.154 9.637 -1.181 1.00 0.00 14 LYS A C 19
ATOM 30693 O O . LYS A 1 17 ? 6.248 8.946 -0.756 1.00 0.00 14 LYS A O 19
ATOM 30712 N N . GLN A 1 18 ? 6.954 10.566 -2.093 1.00 0.00 15 GLN A N 19
ATOM 30713 C CA . GLN A 1 18 ? 5.625 10.824 -2.612 1.00 0.00 15 GLN A CA 19
ATOM 30714 C C . GLN A 1 18 ? 5.504 10.222 -3.995 1.00 0.00 15 GLN A C 19
ATOM 30715 O O . GLN A 1 18 ? 6.060 10.736 -4.967 1.00 0.00 15 GLN A O 19
ATOM 30729 N N . GLY A 1 19 ? 4.784 9.131 -4.085 1.00 0.00 16 GLY A N 19
ATOM 30730 C CA . GLY A 1 19 ? 4.629 8.481 -5.354 1.00 0.00 16 GLY A CA 19
ATOM 30731 C C . GLY A 1 19 ? 3.266 7.873 -5.519 1.00 0.00 16 GLY A C 19
ATOM 30732 O O . GLY A 1 19 ? 2.455 7.905 -4.602 1.00 0.00 16 GLY A O 19
ATOM 30736 N N . VAL A 1 20 ? 3.038 7.274 -6.669 1.00 0.00 17 VAL A N 19
ATOM 30737 C CA . VAL A 1 20 ? 1.750 6.685 -6.981 1.00 0.00 17 VAL A CA 19
ATOM 30738 C C . VAL A 1 20 ? 1.569 5.323 -6.317 1.00 0.00 17 VAL A C 19
ATOM 30739 O O . VAL A 1 20 ? 2.435 4.453 -6.414 1.00 0.00 17 VAL A O 19
ATOM 30752 N N . LEU A 1 21 ? 0.450 5.157 -5.632 1.00 0.00 18 LEU A N 19
ATOM 30753 C CA . LEU A 1 21 ? 0.111 3.892 -5.010 1.00 0.00 18 LEU A CA 19
ATOM 30754 C C . LEU A 1 21 ? -0.863 3.187 -5.942 1.00 0.00 18 LEU A C 19
ATOM 30755 O O . LEU A 1 21 ? -1.955 3.696 -6.199 1.00 0.00 18 LEU A O 19
ATOM 30771 N N . SER A 1 22 ? -0.462 2.052 -6.483 1.00 0.00 19 SER A N 19
ATOM 30772 C CA . SER A 1 22 ? -1.307 1.323 -7.412 1.00 0.00 19 SER A CA 19
ATOM 30773 C C . SER A 1 22 ? -1.643 -0.074 -6.883 1.00 0.00 19 SER A C 19
ATOM 30774 O O . SER A 1 22 ? -0.840 -0.699 -6.188 1.00 0.00 19 SER A O 19
ATOM 30782 N N . ILE A 1 23 ? -2.837 -0.551 -7.204 1.00 0.00 20 ILE A N 19
ATOM 30783 C CA . ILE A 1 23 ? -3.292 -1.860 -6.746 1.00 0.00 20 ILE A CA 19
ATOM 30784 C C . ILE A 1 23 ? -3.602 -2.781 -7.920 1.00 0.00 20 ILE A C 19
ATOM 30785 O O . ILE A 1 23 ? -4.626 -2.613 -8.568 1.00 0.00 20 ILE A O 19
ATOM 30801 N N . ASP A 1 24 ? -2.725 -3.744 -8.191 1.00 0.00 21 ASP A N 19
ATOM 30802 C CA . ASP A 1 24 ? -2.950 -4.695 -9.284 1.00 0.00 21 ASP A CA 19
ATOM 30803 C C . ASP A 1 24 ? -2.560 -6.103 -8.829 1.00 0.00 21 ASP A C 19
ATOM 30804 O O . ASP A 1 24 ? -1.472 -6.579 -9.154 1.00 0.00 21 ASP A O 19
ATOM 30813 N N . SER A 1 25 ? -3.453 -6.743 -8.047 1.00 0.00 22 SER A N 19
ATOM 30814 C CA . SER A 1 25 ? -3.272 -8.108 -7.476 1.00 0.00 22 SER A CA 19
ATOM 30815 C C . SER A 1 25 ? -2.114 -8.134 -6.480 1.00 0.00 22 SER A C 19
ATOM 30816 O O . SER A 1 25 ? -1.946 -9.047 -5.643 1.00 0.00 22 SER A O 19
ATOM 30824 N N . ARG A 1 26 ? -1.360 -7.089 -6.561 1.00 0.00 23 ARG A N 19
ATOM 30825 C CA . ARG A 1 26 ? -0.222 -6.871 -5.756 1.00 0.00 23 ARG A CA 19
ATOM 30826 C C . ARG A 1 26 ? -0.217 -5.409 -5.375 1.00 0.00 23 ARG A C 19
ATOM 30827 O O . ARG A 1 26 ? -0.399 -4.545 -6.234 1.00 0.00 23 ARG A O 19
ATOM 30848 N N . LEU A 1 27 ? -0.065 -5.135 -4.104 1.00 0.00 24 LEU A N 19
ATOM 30849 C CA . LEU A 1 27 ? -0.030 -3.771 -3.631 1.00 0.00 24 LEU A CA 19
ATOM 30850 C C . LEU A 1 27 ? 1.302 -3.168 -4.049 1.00 0.00 24 LEU A C 19
ATOM 30851 O O . LEU A 1 27 ? 2.343 -3.497 -3.483 1.00 0.00 24 LEU A O 19
ATOM 30867 N N . LYS A 1 28 ? 1.262 -2.313 -5.066 1.00 0.00 25 LYS A N 19
ATOM 30868 C CA . LYS A 1 28 ? 2.473 -1.713 -5.599 1.00 0.00 25 LYS A CA 19
ATOM 30869 C C . LYS A 1 28 ? 2.480 -0.194 -5.478 1.00 0.00 25 LYS A C 19
ATOM 30870 O O . LYS A 1 28 ? 1.685 0.496 -6.110 1.00 0.00 25 LYS A O 19
ATOM 30889 N N . TRP A 1 29 ? 3.390 0.321 -4.677 1.00 0.00 26 TRP A N 19
ATOM 30890 C CA . TRP A 1 29 ? 3.546 1.755 -4.530 1.00 0.00 26 TRP A CA 19
ATOM 30891 C C . TRP A 1 29 ? 4.882 2.138 -5.136 1.00 0.00 26 TRP A C 19
ATOM 30892 O O . TRP A 1 29 ? 5.839 1.366 -5.067 1.00 0.00 26 TRP A O 19
ATOM 30913 N N . THR A 1 30 ? 4.957 3.316 -5.713 1.00 0.00 27 THR A N 19
ATOM 30914 C CA . THR A 1 30 ? 6.179 3.768 -6.355 1.00 0.00 27 THR A CA 19
ATOM 30915 C C . THR A 1 30 ? 6.474 5.226 -6.047 1.00 0.00 27 THR A C 19
ATOM 30916 O O . THR A 1 30 ? 5.632 6.082 -6.285 1.00 0.00 27 THR A O 19
ATOM 30927 N N . GLY A 1 31 ? 7.675 5.503 -5.551 1.00 0.00 28 GLY A N 19
ATOM 30928 C CA . GLY A 1 31 ? 8.048 6.868 -5.227 1.00 0.00 28 GLY A CA 19
ATOM 30929 C C . GLY A 1 31 ? 8.569 7.636 -6.419 1.00 0.00 28 GLY A C 19
ATOM 30930 O O . GLY A 1 31 ? 8.861 7.053 -7.464 1.00 0.00 28 GLY A O 19
ATOM 30934 N N . GLU A 1 32 ? 8.701 8.945 -6.256 1.00 0.00 29 GLU A N 19
ATOM 30935 C CA . GLU A 1 32 ? 9.186 9.802 -7.321 1.00 0.00 29 GLU A CA 19
ATOM 30936 C C . GLU A 1 32 ? 10.672 9.553 -7.575 1.00 0.00 29 GLU A C 19
ATOM 30937 O O . GLU A 1 32 ? 11.433 9.245 -6.649 1.00 0.00 29 GLU A O 19
ATOM 30949 N N . GLY A 1 33 ? 11.072 9.645 -8.835 1.00 0.00 30 GLY A N 19
ATOM 30950 C CA . GLY A 1 33 ? 12.461 9.426 -9.194 1.00 0.00 30 GLY A CA 19
ATOM 30951 C C . GLY A 1 33 ? 12.811 7.952 -9.262 1.00 0.00 30 GLY A C 19
ATOM 30952 O O . GLY A 1 33 ? 13.974 7.586 -9.412 1.00 0.00 30 GLY A O 19
ATOM 30956 N N . LYS A 1 34 ? 11.801 7.101 -9.146 1.00 0.00 31 LYS A N 19
ATOM 30957 C CA . LYS A 1 34 ? 12.004 5.665 -9.199 1.00 0.00 31 LYS A CA 19
ATOM 30958 C C . LYS A 1 34 ? 11.402 5.082 -10.469 1.00 0.00 31 LYS A C 19
ATOM 30959 O O . LYS A 1 34 ? 10.210 5.230 -10.725 1.00 0.00 31 LYS A O 19
ATOM 30978 N N . THR A 1 35 ? 12.237 4.426 -11.262 1.00 0.00 32 THR A N 19
ATOM 30979 C CA . THR A 1 35 ? 11.794 3.804 -12.501 1.00 0.00 32 THR A CA 19
ATOM 30980 C C . THR A 1 35 ? 11.154 2.445 -12.223 1.00 0.00 32 THR A C 19
ATOM 30981 O O . THR A 1 35 ? 10.696 1.755 -13.132 1.00 0.00 32 THR A O 19
ATOM 30992 N N . THR A 1 36 ? 11.138 2.072 -10.953 1.00 0.00 33 THR A N 19
ATOM 30993 C CA . THR A 1 36 ? 10.565 0.814 -10.515 1.00 0.00 33 THR A CA 19
ATOM 30994 C C . THR A 1 36 ? 9.834 1.0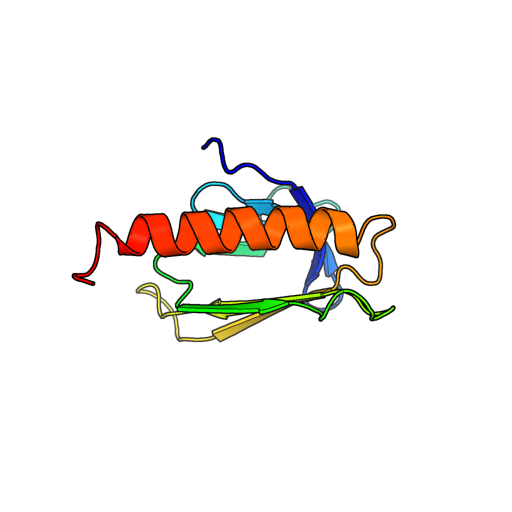23 -9.195 1.00 0.00 33 THR A C 19
ATOM 30995 O O . THR A 1 36 ? 10.171 1.944 -8.446 1.00 0.00 33 THR A O 19
ATOM 31006 N N . PRO A 1 37 ? 8.835 0.185 -8.885 1.00 0.00 34 PRO A N 19
ATOM 31007 C CA . PRO A 1 37 ? 8.066 0.297 -7.641 1.00 0.00 34 PRO A CA 19
ATOM 31008 C C . PRO A 1 37 ? 8.950 0.265 -6.396 1.00 0.00 34 PRO A C 19
ATOM 31009 O O . PRO A 1 37 ? 10.126 -0.109 -6.448 1.00 0.00 34 PRO A O 19
ATOM 31020 N N . SER A 1 38 ? 8.381 0.692 -5.286 1.00 0.00 35 SER A N 19
ATOM 31021 C CA . SER A 1 38 ? 9.084 0.721 -4.017 1.00 0.00 35 SER A CA 19
ATOM 31022 C C . SER A 1 38 ? 8.403 -0.224 -3.031 1.00 0.00 35 SER A C 19
ATOM 31023 O O . SER A 1 38 ? 9.059 -0.888 -2.235 1.00 0.00 35 SER A O 19
ATOM 31031 N N . VAL A 1 39 ? 7.078 -0.278 -3.099 1.00 0.00 36 VAL A N 19
ATOM 31032 C CA . VAL A 1 39 ? 6.307 -1.163 -2.250 1.00 0.00 36 VAL A CA 19
ATOM 31033 C C . VAL A 1 39 ? 5.638 -2.193 -3.126 1.00 0.00 36 VAL A C 19
ATOM 31034 O O . VAL A 1 39 ? 4.579 -1.930 -3.678 1.00 0.00 36 VAL A O 19
ATOM 31047 N N . ASP A 1 40 ? 6.276 -3.328 -3.315 1.00 0.00 37 ASP A N 19
ATOM 31048 C CA . ASP A 1 40 ? 5.682 -4.372 -4.124 1.00 0.00 37 ASP A CA 19
ATOM 31049 C C . ASP A 1 40 ? 5.439 -5.588 -3.258 1.00 0.00 37 ASP A C 19
ATOM 31050 O O . ASP A 1 40 ? 6.327 -6.416 -3.064 1.00 0.00 37 ASP A O 19
ATOM 31059 N N . ILE A 1 41 ? 4.235 -5.674 -2.721 1.00 0.00 38 ILE A N 19
ATOM 31060 C CA . ILE A 1 41 ? 3.858 -6.787 -1.871 1.00 0.00 38 ILE A CA 19
ATOM 31061 C C . ILE A 1 41 ? 2.541 -7.368 -2.359 1.00 0.00 38 ILE A C 19
ATOM 31062 O O . ILE A 1 41 ? 1.551 -6.652 -2.515 1.00 0.00 38 ILE A O 19
ATOM 31078 N N . ALA A 1 42 ? 2.534 -8.659 -2.607 1.00 0.00 39 ALA A N 19
ATOM 31079 C CA . ALA A 1 42 ? 1.346 -9.339 -3.097 1.00 0.00 39 ALA A CA 19
ATOM 31080 C C . ALA A 1 42 ? 0.315 -9.502 -1.994 1.00 0.00 39 ALA A C 19
ATOM 31081 O O . ALA A 1 42 ? 0.636 -9.381 -0.815 1.00 0.00 39 ALA A O 19
ATOM 31088 N N . PHE A 1 43 ? -0.929 -9.784 -2.377 1.00 0.00 40 PHE A N 19
ATOM 31089 C CA . PHE A 1 43 ? -2.003 -9.950 -1.389 1.00 0.00 40 PHE A CA 19
ATOM 31090 C C . PHE A 1 43 ? -1.810 -11.176 -0.504 1.00 0.00 40 PHE A C 19
ATOM 31091 O O . PHE A 1 43 ? -2.478 -11.328 0.519 1.00 0.00 40 PHE A O 19
ATOM 31108 N N . ASP A 1 44 ? -0.855 -12.013 -0.867 1.00 0.00 41 ASP A N 19
ATOM 31109 C CA . ASP A 1 44 ? -0.552 -13.211 -0.108 1.00 0.00 41 ASP A CA 19
ATOM 31110 C C . ASP A 1 44 ? 0.330 -12.812 1.059 1.00 0.00 41 ASP A C 19
ATOM 31111 O O . ASP A 1 44 ? 0.602 -13.595 1.968 1.00 0.00 41 ASP A O 19
ATOM 31120 N N . ALA A 1 45 ? 0.747 -11.555 1.017 1.00 0.00 42 ALA A N 19
ATOM 31121 C CA . ALA A 1 45 ? 1.591 -10.974 2.026 1.00 0.00 42 ALA A CA 19
ATOM 31122 C C . ALA A 1 45 ? 0.905 -9.764 2.640 1.00 0.00 42 ALA A C 19
ATOM 31123 O O . ALA A 1 45 ? 1.547 -8.890 3.188 1.00 0.00 42 ALA A O 19
ATOM 31130 N N . ILE A 1 46 ? -0.414 -9.708 2.545 1.00 0.00 43 ILE A N 19
ATOM 31131 C CA . ILE A 1 46 ? -1.158 -8.617 3.150 1.00 0.00 43 ILE A CA 19
ATOM 31132 C C . ILE A 1 46 ? -2.180 -9.220 4.076 1.00 0.00 43 ILE A C 19
ATOM 31133 O O . ILE A 1 46 ? -3.166 -9.820 3.650 1.00 0.00 43 ILE A O 19
ATOM 31149 N N . SER A 1 47 ? -1.909 -9.082 5.349 1.00 0.00 44 SER A N 19
ATOM 31150 C CA . SER A 1 47 ? -2.742 -9.672 6.361 1.00 0.00 44 SER A CA 19
ATOM 31151 C C . SER A 1 47 ? -3.931 -8.774 6.686 1.00 0.00 44 SER A C 19
ATOM 31152 O O . SER A 1 47 ? -5.021 -9.260 6.996 1.00 0.00 44 SER A O 19
ATOM 31160 N N . ASN A 1 48 ? -3.716 -7.464 6.581 1.00 0.00 45 ASN A N 19
ATOM 31161 C CA . ASN A 1 48 ? -4.750 -6.470 6.866 1.00 0.00 45 ASN A CA 19
ATOM 31162 C C . ASN A 1 48 ? -4.184 -5.072 6.644 1.00 0.00 45 ASN A C 19
ATOM 31163 O O . ASN A 1 48 ? -2.990 -4.923 6.386 1.00 0.00 45 ASN A O 19
ATOM 31174 N N . LEU A 1 49 ? -5.030 -4.054 6.725 1.00 0.00 46 LEU A N 19
ATOM 31175 C CA . LEU A 1 49 ? -4.586 -2.682 6.544 1.00 0.00 46 LEU A CA 19
ATOM 31176 C C . LEU A 1 49 ? -5.470 -1.732 7.354 1.00 0.00 46 LEU A C 19
ATOM 31177 O O . LEU A 1 49 ? -6.592 -2.084 7.720 1.00 0.00 46 LEU A O 19
ATOM 31193 N N . GLN A 1 50 ? -4.960 -0.539 7.646 1.00 0.00 47 GLN A N 19
ATOM 31194 C CA . GLN A 1 50 ? -5.718 0.449 8.399 1.00 0.00 47 GLN A CA 19
ATOM 31195 C C . GLN A 1 50 ? -5.556 1.844 7.787 1.00 0.00 47 GLN A C 19
ATOM 31196 O O . GLN A 1 50 ? -4.447 2.332 7.589 1.00 0.00 47 GLN A O 19
ATOM 31210 N N . THR A 1 51 ? -6.675 2.463 7.457 1.00 0.00 48 THR A N 19
ATOM 31211 C CA . THR A 1 51 ? -6.687 3.786 6.849 1.00 0.00 48 THR A CA 19
ATOM 31212 C C . THR A 1 51 ? -6.991 4.864 7.884 1.00 0.00 48 THR A C 19
ATOM 31213 O O . THR A 1 51 ? -7.533 4.571 8.952 1.00 0.00 48 THR A O 19
ATOM 31224 N N . THR A 1 52 ? -6.614 6.097 7.580 1.00 0.00 49 THR A N 19
ATOM 31225 C CA . THR A 1 52 ? -6.861 7.216 8.478 1.00 0.00 49 THR A CA 19
ATOM 31226 C C . THR A 1 52 ? -8.349 7.489 8.679 1.00 0.00 49 THR A C 19
ATOM 31227 O O . THR A 1 52 ? -9.171 7.128 7.834 1.00 0.00 49 THR A O 19
ATOM 31238 N N . PRO A 1 53 ? -8.716 8.138 9.792 1.00 0.00 50 PRO A N 19
ATOM 31239 C CA . PRO A 1 53 ? -10.097 8.520 10.041 1.00 0.00 50 PRO A CA 19
ATOM 31240 C C . PRO A 1 53 ? -10.441 9.779 9.242 1.00 0.00 50 PRO A C 19
ATOM 31241 O O . PRO A 1 53 ? -9.590 10.650 9.054 1.00 0.00 50 PRO A O 19
ATOM 31252 N N . ALA A 1 54 ? -11.678 9.875 8.771 1.00 0.00 51 ALA A N 19
ATOM 31253 C CA . ALA A 1 54 ? -12.110 11.026 7.977 1.00 0.00 51 ALA A CA 19
ATOM 31254 C C . ALA A 1 54 ? -12.086 12.323 8.785 1.00 0.00 51 ALA A C 19
ATOM 31255 O O . ALA A 1 54 ? -12.067 13.414 8.220 1.00 0.00 51 ALA A O 19
ATOM 31262 N N . SER A 1 55 ? -12.074 12.199 10.104 1.00 0.00 52 SER A N 19
ATOM 31263 C CA . SER A 1 55 ? -12.066 13.355 10.987 1.00 0.00 52 SER A CA 19
ATOM 31264 C C . SER A 1 55 ? -10.644 13.772 11.377 1.00 0.00 52 SER A C 19
ATOM 31265 O O . SER A 1 55 ? -10.435 14.374 12.429 1.00 0.00 52 SER A O 19
ATOM 31273 N N . ASN A 1 56 ? -9.668 13.457 10.534 1.00 0.00 53 ASN A N 19
ATOM 31274 C CA . ASN A 1 56 ? -8.284 13.813 10.823 1.00 0.00 53 ASN A CA 19
ATOM 31275 C C . ASN A 1 56 ? -7.567 14.286 9.563 1.00 0.00 53 ASN A C 19
ATOM 31276 O O . ASN A 1 56 ? -7.422 13.531 8.600 1.00 0.00 53 ASN A O 19
ATOM 31287 N N . PRO A 1 57 ? -7.119 15.556 9.550 1.00 0.00 54 PRO A N 19
ATOM 31288 C CA . PRO A 1 57 ? -6.407 16.144 8.410 1.00 0.00 54 PRO A CA 19
ATOM 31289 C C . PRO A 1 57 ? -5.000 15.566 8.241 1.00 0.00 54 PRO A C 19
ATOM 31290 O O . PRO A 1 57 ? -4.006 16.209 8.587 1.00 0.00 54 PRO A O 19
ATOM 31301 N N . LYS A 1 58 ? -4.947 14.330 7.757 1.00 0.00 55 LYS A N 19
ATOM 31302 C CA . LYS A 1 58 ? -3.699 13.609 7.500 1.00 0.00 55 LYS A CA 19
ATOM 31303 C C . LYS A 1 58 ? -4.043 12.210 7.011 1.00 0.00 55 LYS A C 19
ATOM 31304 O O . LYS A 1 58 ? -3.722 11.218 7.649 1.00 0.00 55 LYS A O 19
ATOM 31323 N N . VAL A 1 59 ? -4.670 12.157 5.846 1.00 0.00 56 VAL A N 19
ATOM 31324 C CA . VAL A 1 59 ? -5.133 10.901 5.262 1.00 0.00 56 VAL A CA 19
ATOM 31325 C C . VAL A 1 59 ? -3.983 10.008 4.838 1.00 0.00 56 VAL A C 19
ATOM 31326 O O . VAL A 1 59 ? -3.040 10.457 4.206 1.00 0.00 56 VAL A O 19
ATOM 31339 N N . MET A 1 60 ? -4.047 8.756 5.253 1.00 0.00 57 MET A N 19
ATOM 31340 C CA . MET A 1 60 ? -3.036 7.780 4.918 1.00 0.00 57 MET A CA 19
ATOM 31341 C C . MET A 1 60 ? -3.641 6.375 4.775 1.00 0.00 57 MET A C 19
ATOM 31342 O O . MET A 1 60 ? -4.826 6.163 5.036 1.00 0.00 57 MET A O 19
ATOM 31356 N N . ILE A 1 61 ? -2.797 5.436 4.370 1.00 0.00 58 ILE A N 19
ATOM 31357 C CA . ILE A 1 61 ? -3.151 4.026 4.240 1.00 0.00 58 ILE A CA 19
ATOM 31358 C C . ILE A 1 61 ? -2.025 3.199 4.869 1.00 0.00 58 ILE A C 19
ATOM 31359 O O . ILE A 1 61 ? -0.865 3.309 4.465 1.00 0.00 58 ILE A O 19
ATOM 31375 N N . ARG A 1 62 ? -2.354 2.425 5.890 1.00 0.00 59 ARG A N 19
ATOM 31376 C CA . ARG A 1 62 ? -1.376 1.586 6.572 1.00 0.00 59 ARG A CA 19
ATOM 31377 C C . ARG A 1 62 ? -1.599 0.143 6.173 1.00 0.00 59 ARG A C 19
ATOM 31378 O O . ARG A 1 62 ? -2.730 -0.319 6.178 1.00 0.00 59 ARG A O 19
ATOM 31399 N N . VAL A 1 63 ? -0.545 -0.573 5.837 1.00 0.00 60 VAL A N 19
ATOM 31400 C CA . VAL A 1 63 ? -0.693 -1.962 5.431 1.00 0.00 60 VAL A CA 19
ATOM 31401 C C . VAL A 1 63 ? 0.171 -2.892 6.270 1.00 0.00 60 VAL A C 19
ATOM 31402 O O . VAL A 1 63 ? 1.340 -2.610 6.522 1.00 0.00 60 VAL A O 19
ATOM 31415 N N . PHE A 1 64 ? -0.422 -3.996 6.698 1.00 0.00 61 PHE A N 19
ATOM 31416 C CA . PHE A 1 64 ? 0.274 -4.993 7.492 1.00 0.00 61 PHE A CA 19
ATOM 31417 C C . PHE A 1 64 ? 0.622 -6.175 6.594 1.00 0.00 61 PHE A C 19
ATOM 31418 O O . PHE A 1 64 ? -0.265 -6.865 6.084 1.00 0.00 61 PHE A O 19
ATOM 31435 N N . ILE A 1 65 ? 1.911 -6.396 6.400 1.00 0.00 62 ILE A N 19
ATOM 31436 C CA . ILE A 1 65 ? 2.389 -7.449 5.518 1.00 0.00 62 ILE A CA 19
ATOM 31437 C C . ILE A 1 65 ? 2.623 -8.771 6.245 1.00 0.00 62 ILE A C 19
ATOM 31438 O O . ILE A 1 65 ? 3.291 -8.818 7.281 1.00 0.00 62 ILE A O 19
ATOM 31454 N N . VAL A 1 66 ? 2.047 -9.837 5.694 1.00 0.00 63 VAL A N 19
ATOM 31455 C CA . VAL A 1 66 ? 2.227 -11.176 6.225 1.00 0.00 63 VAL A CA 19
ATOM 31456 C C . VAL A 1 66 ? 3.507 -11.664 5.599 1.00 0.00 63 VAL A C 19
ATOM 31457 O O . VAL A 1 66 ? 3.914 -11.121 4.574 1.00 0.00 63 VAL A O 19
ATOM 31470 N N . VAL A 1 67 ? 4.159 -12.664 6.135 1.00 0.00 64 VAL A N 19
ATOM 31471 C CA . VAL A 1 67 ? 5.359 -13.088 5.474 1.00 0.00 64 VAL A CA 19
ATOM 31472 C C . VAL A 1 67 ? 5.054 -14.036 4.372 1.00 0.00 64 VAL A C 19
ATOM 31473 O O . VAL A 1 67 ? 4.715 -15.194 4.613 1.00 0.00 64 VAL A O 19
ATOM 31486 N N . LYS A 1 68 ? 5.149 -13.558 3.183 1.00 0.00 65 LYS A N 19
ATOM 31487 C CA . LYS A 1 68 ? 5.030 -14.438 2.071 1.00 0.00 65 LYS A CA 19
ATOM 31488 C C . LYS A 1 68 ? 6.455 -14.860 1.849 1.00 0.00 65 LYS A C 19
ATOM 31489 O O . LYS A 1 68 ? 7.332 -13.998 1.892 1.00 0.00 65 LYS A O 19
ATOM 31508 N N . GLU A 1 69 ? 6.712 -16.148 1.694 1.00 0.00 66 GLU A N 19
ATOM 31509 C CA . GLU A 1 69 ? 8.082 -16.618 1.550 1.00 0.00 66 GLU A CA 19
ATOM 31510 C C . GLU A 1 69 ? 8.865 -15.716 0.597 1.00 0.00 66 GLU A C 19
ATOM 31511 O O . GLU A 1 69 ? 8.587 -15.661 -0.602 1.00 0.00 66 GLU A O 19
ATOM 31523 N N . GLY A 1 70 ? 9.843 -15.010 1.152 1.00 0.00 67 GLY A N 19
ATOM 31524 C CA . GLY A 1 70 ? 10.646 -14.105 0.362 1.00 0.00 67 GLY A CA 19
ATOM 31525 C C . GLY A 1 70 ? 10.548 -12.663 0.840 1.00 0.00 67 GLY A C 19
ATOM 31526 O O . GLY A 1 70 ? 11.412 -11.850 0.516 1.00 0.00 67 GLY A O 19
ATOM 31530 N N . GLU A 1 71 ? 9.517 -12.340 1.625 1.00 0.00 68 GLU A N 19
ATOM 31531 C CA . GLU A 1 71 ? 9.343 -10.979 2.120 1.00 0.00 68 GLU A CA 19
ATOM 31532 C C . GLU A 1 71 ? 8.876 -11.007 3.570 1.00 0.00 68 GLU A C 19
ATOM 31533 O O . GLU A 1 71 ? 7.741 -11.384 3.862 1.00 0.00 68 GLU A O 19
ATOM 31545 N N . ASP A 1 72 ? 9.781 -10.629 4.467 1.00 0.00 69 ASP A N 19
ATOM 31546 C CA . ASP A 1 72 ? 9.518 -10.610 5.908 1.00 0.00 69 ASP A CA 19
ATOM 31547 C C . ASP A 1 72 ? 8.276 -9.794 6.260 1.00 0.00 69 ASP A C 19
ATOM 31548 O O . ASP A 1 72 ? 7.848 -8.928 5.494 1.00 0.00 69 ASP A O 19
ATOM 31557 N N . PRO A 1 73 ? 7.688 -10.045 7.446 1.00 0.00 70 PRO A N 19
ATOM 31558 C CA . PRO A 1 73 ? 6.489 -9.337 7.883 1.00 0.00 70 PRO A CA 19
ATOM 31559 C C . PRO A 1 73 ? 6.819 -7.879 8.208 1.00 0.00 70 PRO A C 19
ATOM 31560 O O . PRO A 1 73 ? 7.727 -7.602 8.993 1.00 0.00 70 PRO A O 19
ATOM 31571 N N . THR A 1 74 ? 6.100 -6.945 7.613 1.00 0.00 71 THR A N 19
ATOM 31572 C CA . THR A 1 74 ? 6.367 -5.531 7.842 1.00 0.00 71 THR A CA 19
ATOM 31573 C C . THR A 1 74 ? 5.112 -4.688 7.633 1.00 0.00 71 THR A C 19
ATOM 31574 O O . THR A 1 74 ? 4.234 -5.058 6.869 1.00 0.00 71 THR A O 19
ATOM 31585 N N . SER A 1 75 ? 5.014 -3.572 8.328 1.00 0.00 72 SER A N 19
ATOM 31586 C CA . SER A 1 75 ? 3.887 -2.684 8.153 1.00 0.00 72 SER A CA 19
ATOM 31587 C C . SER A 1 75 ? 4.343 -1.452 7.378 1.00 0.00 72 SER A C 19
ATOM 31588 O O . SER A 1 75 ? 5.332 -0.802 7.736 1.00 0.00 72 SER A O 19
ATOM 31596 N N . LEU A 1 76 ? 3.640 -1.144 6.305 1.00 0.00 73 LEU A N 19
ATOM 31597 C CA . LEU A 1 76 ? 3.991 -0.012 5.467 1.00 0.00 73 LEU A CA 19
ATOM 31598 C C . LEU A 1 76 ? 2.971 1.102 5.611 1.00 0.00 73 LEU A C 19
ATOM 31599 O O . LEU A 1 76 ? 1.812 0.847 5.939 1.00 0.00 73 LEU A O 19
ATOM 31615 N N . VAL A 1 77 ? 3.397 2.336 5.381 1.00 0.00 74 VAL A N 19
ATOM 31616 C CA . VAL A 1 77 ? 2.495 3.467 5.485 1.00 0.00 74 VAL A CA 19
ATOM 31617 C C . VAL A 1 77 ? 2.579 4.354 4.259 1.00 0.00 74 VAL A C 19
ATOM 31618 O O . VAL A 1 77 ? 3.661 4.798 3.872 1.00 0.00 74 VAL A O 19
ATOM 31631 N N . PHE A 1 78 ? 1.432 4.592 3.657 1.00 0.00 75 PHE A N 19
ATOM 31632 C CA . PHE A 1 78 ? 1.328 5.443 2.491 1.00 0.00 75 PHE A CA 19
ATOM 31633 C C . PHE A 1 78 ? 0.480 6.656 2.857 1.00 0.00 75 PHE A C 19
ATOM 31634 O O . PHE A 1 78 ? -0.735 6.552 3.002 1.00 0.00 75 PHE A O 19
ATOM 31651 N N . HIS A 1 79 ? 1.126 7.796 3.041 1.00 0.00 76 HIS A N 19
ATOM 31652 C CA . HIS A 1 79 ? 0.428 9.016 3.433 1.00 0.00 76 HIS A CA 19
ATOM 31653 C C . HIS A 1 79 ? -0.184 9.731 2.232 1.00 0.00 76 HIS A C 19
ATOM 31654 O O . HIS A 1 79 ? 0.523 10.237 1.381 1.00 0.00 76 HIS A O 19
ATOM 31668 N N . PHE A 1 80 ? -1.498 9.812 2.195 1.00 0.00 77 PHE A N 19
ATOM 31669 C CA . PHE A 1 80 ? -2.196 10.503 1.115 1.00 0.00 77 PHE A CA 19
ATOM 31670 C C . PHE A 1 80 ? -2.385 11.959 1.512 1.00 0.00 77 PHE A C 19
ATOM 31671 O O . PHE A 1 80 ? -3.024 12.735 0.818 1.00 0.00 77 PHE A O 19
ATOM 31688 N N . THR A 1 81 ? -1.808 12.311 2.650 1.00 0.00 78 THR A N 19
ATOM 31689 C CA . THR A 1 81 ? -1.901 13.649 3.208 1.00 0.00 78 THR A CA 19
ATOM 31690 C C . THR A 1 81 ? -1.424 14.721 2.221 1.00 0.00 78 THR A C 19
ATOM 31691 O O . THR A 1 81 ? -1.821 15.880 2.308 1.00 0.00 78 THR A O 19
ATOM 31702 N N . GLY A 1 82 ? -0.596 14.313 1.273 1.00 0.00 79 GLY A N 19
ATOM 31703 C CA . GLY A 1 82 ? -0.089 15.236 0.273 1.00 0.00 79 GLY A CA 19
ATOM 31704 C C . GLY A 1 82 ? -0.743 15.004 -1.074 1.00 0.00 79 GLY A C 19
ATOM 31705 O O . GLY A 1 82 ? -0.216 15.395 -2.114 1.00 0.00 79 GLY A O 19
ATOM 31709 N N . THR A 1 83 ? -1.901 14.366 -1.042 1.00 0.00 80 THR A N 19
ATOM 31710 C CA . THR A 1 83 ? -2.650 14.050 -2.240 1.00 0.00 80 THR A CA 19
ATOM 31711 C C . THR A 1 83 ? -3.971 14.818 -2.256 1.00 0.00 80 THR A C 19
ATOM 31712 O O . THR A 1 83 ? -4.685 14.854 -1.249 1.00 0.00 80 THR A O 19
ATOM 31723 N N . PRO A 1 84 ? -4.305 15.459 -3.394 1.00 0.00 81 PRO A N 19
ATOM 31724 C CA . PRO A 1 84 ? -5.544 16.229 -3.547 1.00 0.00 81 PRO A CA 19
ATOM 31725 C C . PRO A 1 84 ? -6.774 15.457 -3.076 1.00 0.00 81 PRO A C 19
ATOM 31726 O O . PRO A 1 84 ? -7.502 15.911 -2.192 1.00 0.00 81 PRO A O 19
ATOM 31737 N N . ASN A 1 85 ? -6.985 14.280 -3.649 1.00 0.00 82 ASN A N 19
ATOM 31738 C CA . ASN A 1 85 ? -8.126 13.445 -3.288 1.00 0.00 82 ASN A CA 19
ATOM 31739 C C . ASN A 1 85 ? -7.678 12.294 -2.392 1.00 0.00 82 ASN A C 19
ATOM 31740 O O . ASN A 1 85 ? -8.004 11.134 -2.628 1.00 0.00 82 ASN A O 19
ATOM 31751 N N . ALA A 1 86 ? -6.922 12.650 -1.361 1.00 0.00 83 ALA A N 19
ATOM 31752 C CA . ALA A 1 86 ? -6.383 11.706 -0.381 1.00 0.00 83 ALA A CA 19
ATOM 31753 C C . ALA A 1 86 ? -7.409 10.707 0.130 1.00 0.00 83 ALA A C 19
ATOM 31754 O O . ALA A 1 86 ? -7.230 9.519 -0.043 1.00 0.00 83 ALA A O 19
ATOM 31761 N N . ARG A 1 87 ? -8.492 11.195 0.729 1.00 0.00 84 ARG A N 19
ATOM 31762 C CA . ARG A 1 87 ? -9.505 10.313 1.319 1.00 0.00 84 ARG A CA 19
ATOM 31763 C C . ARG A 1 87 ? -10.267 9.516 0.273 1.00 0.00 84 ARG A C 19
ATOM 31764 O O . ARG A 1 87 ? -10.530 8.327 0.457 1.00 0.00 84 ARG A O 19
ATOM 31785 N N . GLU A 1 88 ? -10.601 10.164 -0.825 1.00 0.00 85 GLU A N 19
ATOM 31786 C CA . GLU A 1 88 ? -11.364 9.533 -1.882 1.00 0.00 85 GLU A CA 19
ATOM 31787 C C . GLU A 1 88 ? -10.557 8.424 -2.525 1.00 0.00 85 GLU A C 19
ATOM 31788 O O . GLU A 1 88 ? -11.026 7.294 -2.651 1.00 0.00 85 GLU A O 19
ATOM 31800 N N . ASN A 1 89 ? -9.335 8.741 -2.912 1.00 0.00 86 ASN A N 19
ATOM 31801 C CA . ASN A 1 89 ? -8.470 7.751 -3.514 1.00 0.00 86 ASN A CA 19
ATOM 31802 C C . ASN A 1 89 ? -8.042 6.741 -2.465 1.00 0.00 86 ASN A C 19
ATOM 31803 O O . ASN A 1 89 ? -7.778 5.588 -2.783 1.00 0.00 86 ASN A O 19
ATOM 31814 N N . CYS A 1 90 ? -7.969 7.184 -1.212 1.00 0.00 87 CYS A N 19
ATOM 31815 C CA . CYS A 1 90 ? -7.597 6.306 -0.113 1.00 0.00 87 CYS A CA 19
ATOM 31816 C C . CYS A 1 90 ? -8.601 5.171 -0.018 1.00 0.00 87 CYS A C 19
ATOM 31817 O O . CYS A 1 90 ? -8.211 4.008 0.015 1.00 0.00 87 CYS A O 19
ATOM 31825 N N . ASP A 1 91 ? -9.900 5.491 -0.012 1.00 0.00 88 ASP A N 19
ATOM 31826 C CA . ASP A 1 91 ? -10.900 4.433 0.060 1.00 0.00 88 ASP A CA 19
ATOM 31827 C C . ASP A 1 91 ? -10.955 3.695 -1.258 1.00 0.00 88 ASP A C 19
ATOM 31828 O O . ASP A 1 91 ? -11.167 2.497 -1.279 1.00 0.00 88 ASP A O 19
ATOM 31837 N N . MET A 1 92 ? -10.759 4.409 -2.362 1.00 0.00 89 MET A N 19
ATOM 31838 C CA . MET A 1 92 ? -10.761 3.774 -3.673 1.00 0.00 89 MET A CA 19
ATOM 31839 C C . MET A 1 92 ? -9.680 2.697 -3.699 1.00 0.00 89 MET A C 19
ATOM 31840 O O . MET A 1 92 ? -9.909 1.574 -4.151 1.00 0.00 89 MET A O 19
ATOM 31854 N N . ILE A 1 93 ? -8.503 3.055 -3.188 1.00 0.00 90 ILE A N 19
ATOM 31855 C CA . ILE A 1 93 ? -7.389 2.127 -3.091 1.00 0.00 90 ILE A CA 19
ATOM 31856 C C . ILE A 1 93 ? -7.745 1.026 -2.116 1.00 0.00 90 ILE A C 19
ATOM 31857 O O . ILE A 1 93 ? -7.788 -0.133 -2.481 1.00 0.00 90 ILE A O 19
ATOM 31873 N N . THR A 1 94 ? -8.041 1.425 -0.884 1.00 0.00 91 THR A N 19
ATOM 31874 C CA . THR A 1 94 ? -8.375 0.496 0.184 1.00 0.00 91 THR A CA 19
ATOM 31875 C C . THR A 1 94 ? -9.528 -0.424 -0.179 1.00 0.00 91 THR A C 19
ATOM 31876 O O . THR A 1 94 ? -9.528 -1.577 0.211 1.00 0.00 91 THR A O 19
ATOM 31887 N N . ASN A 1 95 ? -10.508 0.077 -0.910 1.00 0.00 92 ASN A N 19
ATOM 31888 C CA . ASN A 1 95 ? -11.640 -0.743 -1.304 1.00 0.00 92 ASN A CA 19
ATOM 31889 C C . ASN A 1 95 ? -11.154 -1.886 -2.162 1.00 0.00 92 ASN A C 19
ATOM 31890 O O . ASN A 1 95 ? -11.289 -3.047 -1.789 1.00 0.00 92 ASN A O 19
ATOM 31901 N N . GLU A 1 96 ? -10.539 -1.550 -3.286 1.00 0.00 93 GLU A N 19
ATOM 31902 C CA . GLU A 1 96 ? -10.018 -2.562 -4.183 1.00 0.00 93 GLU A CA 19
ATOM 31903 C C . GLU A 1 96 ? -8.917 -3.350 -3.500 1.00 0.00 93 GLU A C 19
ATOM 31904 O O . GLU A 1 96 ? -8.843 -4.557 -3.641 1.00 0.00 93 GLU A O 19
ATOM 31916 N N . LEU A 1 97 ? -8.086 -2.658 -2.738 1.00 0.00 94 LEU A N 19
ATOM 31917 C CA . LEU A 1 97 ? -6.997 -3.290 -2.016 1.00 0.00 94 LEU A CA 19
ATOM 31918 C C . LEU A 1 97 ? -7.545 -4.316 -1.040 1.00 0.00 94 LEU A C 19
ATOM 31919 O O . LEU A 1 97 ? -7.306 -5.500 -1.204 1.00 0.00 94 LEU A O 19
ATOM 31935 N N . ARG A 1 98 ? -8.335 -3.866 -0.071 1.00 0.00 95 ARG A N 19
ATOM 31936 C CA . ARG A 1 98 ? -8.894 -4.758 0.937 1.00 0.00 95 ARG A CA 19
ATOM 31937 C C . ARG A 1 98 ? -9.700 -5.884 0.288 1.00 0.00 95 ARG A C 19
ATOM 31938 O O . ARG A 1 98 ? -9.552 -7.045 0.660 1.00 0.00 95 ARG A O 19
ATOM 31959 N N . ASN A 1 99 ? -10.524 -5.546 -0.704 1.00 0.00 96 ASN A N 19
ATOM 31960 C CA . ASN A 1 99 ? -11.333 -6.548 -1.392 1.00 0.00 96 ASN A CA 19
ATOM 31961 C C . ASN A 1 99 ? -10.448 -7.535 -2.136 1.00 0.00 96 ASN A C 19
ATOM 31962 O O . ASN A 1 99 ? -10.599 -8.743 -1.984 1.00 0.00 96 ASN A O 19
ATOM 31973 N N . ALA A 1 100 ? -9.518 -7.018 -2.932 1.00 0.00 97 ALA A N 19
ATOM 31974 C CA . ALA A 1 100 ? -8.618 -7.857 -3.712 1.00 0.00 97 ALA A CA 19
ATOM 31975 C C . ALA A 1 100 ? -7.714 -8.682 -2.815 1.00 0.00 97 ALA A C 19
ATOM 31976 O O . ALA A 1 100 ? -7.410 -9.834 -3.133 1.00 0.00 97 ALA A O 19
ATOM 31983 N N . ILE A 1 101 ? -7.271 -8.094 -1.705 1.00 0.00 98 ILE A N 19
ATOM 31984 C CA . ILE A 1 101 ? -6.431 -8.814 -0.763 1.00 0.00 98 ILE A CA 19
ATOM 31985 C C . ILE A 1 101 ? -7.183 -10.053 -0.304 1.00 0.00 98 ILE A C 19
ATOM 31986 O O . ILE A 1 101 ? -6.650 -11.162 -0.313 1.00 0.00 98 ILE A O 19
ATOM 32002 N N . GLN A 1 102 ? -8.448 -9.851 0.054 1.00 0.00 99 GLN A N 19
ATOM 32003 C CA . GLN A 1 102 ? -9.310 -10.936 0.496 1.00 0.00 99 GLN A CA 19
ATOM 32004 C C . GLN A 1 102 ? -9.588 -11.879 -0.653 1.00 0.00 99 GLN A C 19
ATOM 32005 O O . GLN A 1 102 ? -9.659 -13.087 -0.464 1.00 0.00 99 GLN A O 19
ATOM 32019 N N . ARG A 1 103 ? -9.732 -11.312 -1.847 1.00 0.00 100 ARG A N 19
ATOM 32020 C CA . ARG A 1 103 ? -10.011 -12.098 -3.034 1.00 0.00 100 ARG A CA 19
ATOM 32021 C C . ARG A 1 103 ? -8.995 -13.232 -3.180 1.00 0.00 100 ARG A C 19
ATOM 32022 O O . ARG A 1 103 ? -9.359 -14.368 -3.476 1.00 0.00 100 ARG A O 19
ATOM 32043 N N . GLN A 1 104 ? -7.721 -12.913 -2.969 1.00 0.00 101 GLN A N 19
ATOM 32044 C CA . GLN A 1 104 ? -6.664 -13.911 -3.064 1.00 0.00 101 GLN A CA 19
ATOM 32045 C C . GLN A 1 104 ? -6.500 -14.669 -1.750 1.00 0.00 101 GLN A C 19
ATOM 32046 O O . GLN A 1 104 ? -6.461 -15.899 -1.733 1.00 0.00 101 GLN A O 19
ATOM 32060 N N . ARG A 1 105 ? -6.406 -13.919 -0.654 1.00 0.00 102 ARG A N 19
ATOM 32061 C CA . ARG A 1 105 ? -6.208 -14.489 0.676 1.00 0.00 102 ARG A CA 19
ATOM 32062 C C . ARG A 1 105 ? -7.265 -15.534 1.022 1.00 0.00 102 ARG A C 19
ATOM 32063 O O . ARG A 1 105 ? -6.927 -16.652 1.397 1.00 0.00 102 ARG A O 19
ATOM 32084 N N . GLU A 1 106 ? -8.535 -15.171 0.879 1.00 0.00 103 GLU A N 19
ATOM 32085 C CA . GLU A 1 106 ? -9.638 -16.080 1.189 1.00 0.00 103 GLU A CA 19
ATOM 32086 C C . GLU A 1 106 ? -9.541 -17.360 0.363 1.00 0.00 103 GLU A C 19
ATOM 32087 O O . GLU A 1 106 ? -9.787 -18.455 0.867 1.00 0.00 103 GLU A O 19
ATOM 32099 N N . GLY A 1 107 ? -9.146 -17.215 -0.898 1.00 0.00 104 GLY A N 19
ATOM 32100 C CA . GLY A 1 107 ? -9.022 -18.363 -1.778 1.00 0.00 104 GLY A CA 19
ATOM 32101 C C . GLY A 1 107 ? -7.784 -19.195 -1.494 1.00 0.00 104 GLY A C 19
ATOM 32102 O O . GLY A 1 107 ? -7.577 -20.239 -2.108 1.00 0.00 104 GLY A O 19
ATOM 32106 N N . SER A 1 108 ? -6.961 -18.734 -0.563 1.00 0.00 105 SER A N 19
ATOM 32107 C CA . SER A 1 108 ? -5.744 -19.444 -0.199 1.00 0.00 105 SER A CA 19
ATOM 32108 C C . SER A 1 108 ? -5.858 -20.010 1.216 1.00 0.00 105 SER A C 19
ATOM 32109 O O . SER A 1 108 ? -4.864 -20.401 1.826 1.00 0.00 105 SER A O 19
ATOM 32117 N N . GLN A 1 109 ? -7.081 -20.051 1.733 1.00 0.00 106 GLN A N 19
ATOM 32118 C CA . GLN A 1 109 ? -7.328 -20.562 3.073 1.00 0.00 106 GLN A CA 19
ATOM 32119 C C . GLN A 1 109 ? -8.351 -21.688 3.035 1.00 0.00 106 GLN A C 19
ATOM 32120 O O . GLN A 1 109 ? -8.841 -22.061 1.972 1.00 0.00 106 GLN A O 19
ATOM 32134 N N . SER A 1 110 ? -8.662 -22.229 4.202 1.00 0.00 107 SER A N 19
ATOM 32135 C CA . SER A 1 110 ? -9.646 -23.292 4.319 1.00 0.00 107 SER A CA 19
ATOM 32136 C C . SER A 1 110 ? -10.954 -22.709 4.846 1.00 0.00 107 SER A C 19
ATOM 32137 O O . SER A 1 110 ? -11.823 -23.424 5.344 1.00 0.00 107 SER A O 19
ATOM 32145 N N . LYS A 1 111 ? -11.065 -21.395 4.724 1.00 0.00 108 LYS A N 19
ATOM 32146 C CA . LYS A 1 111 ? -12.225 -20.651 5.171 1.00 0.00 108 LYS A CA 19
ATOM 32147 C C . LYS A 1 111 ? -12.242 -19.313 4.456 1.00 0.00 108 LYS A C 19
ATOM 32148 O O . LYS A 1 111 ? -13.335 -18.779 4.192 1.00 0.00 108 LYS A O 19
ATOM 32168 N N . MET A 1 4 ? -4.767 -7.578 -11.425 1.00 0.00 1 MET A N 20
ATOM 32169 C CA . MET A 1 4 ? -5.138 -8.333 -12.649 1.00 0.00 1 MET A CA 20
ATOM 32170 C C . MET A 1 4 ? -6.279 -7.626 -13.367 1.00 0.00 1 MET A C 20
ATOM 32171 O O . MET A 1 4 ? -6.059 -6.924 -14.349 1.00 0.00 1 MET A O 20
ATOM 32185 N N . GLY A 1 5 ? -7.495 -7.818 -12.871 1.00 0.00 2 GLY A N 20
ATOM 32186 C CA . GLY A 1 5 ? -8.651 -7.161 -13.451 1.00 0.00 2 GLY A CA 20
ATOM 32187 C C . GLY A 1 5 ? -9.025 -5.972 -12.602 1.00 0.00 2 GLY A C 20
ATOM 32188 O O . GLY A 1 5 ? -10.054 -5.330 -12.796 1.00 0.00 2 GLY A O 20
ATOM 32192 N N . ASP A 1 6 ? -8.148 -5.709 -11.652 1.00 0.00 3 ASP A N 20
ATOM 32193 C CA . ASP A 1 6 ? -8.280 -4.632 -10.702 1.00 0.00 3 ASP A CA 20
ATOM 32194 C C . ASP A 1 6 ? -7.129 -3.662 -10.897 1.00 0.00 3 ASP A C 20
ATOM 32195 O O . ASP A 1 6 ? -6.003 -4.086 -11.170 1.00 0.00 3 ASP A O 20
ATOM 32204 N N . ARG A 1 7 ? -7.418 -2.376 -10.796 1.00 0.00 4 ARG A N 20
ATOM 32205 C CA . ARG A 1 7 ? -6.398 -1.352 -10.946 1.00 0.00 4 ARG A CA 20
ATOM 32206 C C . ARG A 1 7 ? -6.884 -0.021 -10.382 1.00 0.00 4 ARG A C 20
ATOM 32207 O O . ARG A 1 7 ? -7.951 0.466 -10.760 1.00 0.00 4 ARG A O 20
ATOM 32228 N N . VAL A 1 8 ? -6.105 0.542 -9.468 1.00 0.00 5 VAL A N 20
ATOM 32229 C CA . VAL A 1 8 ? -6.418 1.838 -8.858 1.00 0.00 5 VAL A CA 20
ATOM 32230 C C . VAL A 1 8 ? -5.143 2.561 -8.516 1.00 0.00 5 VAL A C 20
ATOM 32231 O O . VAL A 1 8 ? -4.218 1.986 -7.942 1.00 0.00 5 VAL A O 20
ATOM 32244 N N . GLU A 1 9 ? -5.101 3.817 -8.903 1.00 0.00 6 GLU A N 20
ATOM 32245 C CA . GLU A 1 9 ? -3.959 4.651 -8.659 1.00 0.00 6 GLU A CA 20
ATOM 32246 C C . GLU A 1 9 ? -4.300 5.794 -7.693 1.00 0.00 6 GLU A C 20
ATOM 32247 O O . GLU A 1 9 ? -5.335 6.447 -7.812 1.00 0.00 6 GLU A O 20
ATOM 32259 N N . ALA A 1 10 ? -3.407 6.001 -6.736 1.00 0.00 7 ALA A N 20
ATOM 32260 C CA . ALA A 1 10 ? -3.529 7.030 -5.702 1.00 0.00 7 ALA A CA 20
ATOM 32261 C C . ALA A 1 10 ? -2.160 7.272 -5.121 1.00 0.00 7 ALA A C 20
ATOM 32262 O O . ALA A 1 10 ? -1.626 6.410 -4.452 1.00 0.00 7 ALA A O 20
ATOM 32269 N N . LEU A 1 11 ? -1.570 8.425 -5.360 1.00 0.00 8 LEU A N 20
ATOM 32270 C CA . LEU A 1 11 ? -0.236 8.651 -4.841 1.00 0.00 8 LEU A CA 20
ATOM 32271 C C . LEU A 1 11 ? -0.265 8.927 -3.350 1.00 0.00 8 LEU A C 20
ATOM 32272 O O . LEU A 1 11 ? -1.212 9.507 -2.823 1.00 0.00 8 LEU A O 20
ATOM 32288 N N . ALA A 1 12 ? 0.783 8.479 -2.688 1.00 0.00 9 ALA A N 20
ATOM 32289 C CA . ALA A 1 12 ? 0.927 8.627 -1.258 1.00 0.00 9 ALA A CA 20
ATOM 32290 C C . ALA A 1 12 ? 2.402 8.668 -0.886 1.00 0.00 9 ALA A C 20
ATOM 32291 O O . ALA A 1 12 ? 3.262 8.331 -1.699 1.00 0.00 9 ALA A O 20
ATOM 32298 N N . ILE A 1 13 ? 2.686 9.100 0.327 1.00 0.00 10 ILE A N 20
ATOM 32299 C CA . ILE A 1 13 ? 4.049 9.188 0.815 1.00 0.00 10 ILE A CA 20
ATOM 32300 C C . ILE A 1 13 ? 4.441 7.915 1.550 1.00 0.00 10 ILE A C 20
ATOM 32301 O O . ILE A 1 13 ? 3.825 7.548 2.546 1.00 0.00 10 ILE A O 20
ATOM 32317 N N . PHE A 1 14 ? 5.449 7.241 1.036 1.00 0.00 11 PHE A N 20
ATOM 32318 C CA . PHE A 1 14 ? 5.962 6.041 1.653 1.00 0.00 11 PHE A CA 20
ATOM 32319 C C . PHE A 1 14 ? 7.417 6.269 2.037 1.00 0.00 11 PHE A C 20
ATOM 32320 O O . PHE A 1 14 ? 8.261 6.478 1.167 1.00 0.00 11 PHE A O 20
ATOM 32337 N N . ARG A 1 15 ? 7.698 6.255 3.336 1.00 0.00 12 ARG A N 20
ATOM 32338 C CA . ARG A 1 15 ? 9.050 6.457 3.847 1.00 0.00 12 ARG A CA 20
ATOM 32339 C C . ARG A 1 15 ? 9.694 7.734 3.283 1.00 0.00 12 ARG A C 20
ATOM 32340 O O . ARG A 1 15 ? 10.877 7.743 2.934 1.00 0.00 12 ARG A O 20
ATOM 32361 N N . LYS A 1 16 ? 8.901 8.812 3.250 1.00 0.00 13 LYS A N 20
ATOM 32362 C CA . LYS A 1 16 ? 9.327 10.121 2.750 1.00 0.00 13 LYS A CA 20
ATOM 32363 C C . LYS A 1 16 ? 9.485 10.141 1.233 1.00 0.00 13 LYS A C 20
ATOM 32364 O O . LYS A 1 16 ? 10.356 10.822 0.686 1.00 0.00 13 LYS A O 20
ATOM 32383 N N . LYS A 1 17 ? 8.648 9.377 0.569 1.00 0.00 14 LYS A N 20
ATOM 32384 C CA . LYS A 1 17 ? 8.626 9.326 -0.878 1.00 0.00 14 LYS A CA 20
ATOM 32385 C C . LYS A 1 17 ? 7.185 9.476 -1.320 1.00 0.00 14 LYS A C 20
ATOM 32386 O O . LYS A 1 17 ? 6.338 8.716 -0.887 1.00 0.00 14 LYS A O 20
ATOM 32405 N N . GLN A 1 18 ? 6.886 10.453 -2.144 1.00 0.00 15 GLN A N 20
ATOM 32406 C CA . GLN A 1 18 ? 5.525 10.635 -2.587 1.00 0.00 15 GLN A CA 20
ATOM 32407 C C . GLN A 1 18 ? 5.397 10.077 -3.988 1.00 0.00 15 GLN A C 20
ATOM 32408 O O . GLN A 1 18 ? 5.870 10.661 -4.960 1.00 0.00 15 GLN A O 20
ATOM 32422 N N . GLY A 1 19 ? 4.771 8.936 -4.086 1.00 0.00 16 GLY A N 20
ATOM 32423 C CA . GLY A 1 19 ? 4.614 8.308 -5.362 1.00 0.00 16 GLY A CA 20
ATOM 32424 C C . GLY A 1 19 ? 3.259 7.685 -5.521 1.00 0.00 16 GLY A C 20
ATOM 32425 O O . GLY A 1 19 ? 2.466 7.672 -4.587 1.00 0.00 16 GLY A O 20
ATOM 32429 N N . VAL A 1 20 ? 3.021 7.122 -6.685 1.00 0.00 17 VAL A N 20
ATOM 32430 C CA . VAL A 1 20 ? 1.741 6.528 -7.001 1.00 0.00 17 VAL A CA 20
ATOM 32431 C C . VAL A 1 20 ? 1.554 5.165 -6.333 1.00 0.00 17 VAL A C 20
ATOM 32432 O O . VAL A 1 20 ? 2.420 4.293 -6.419 1.00 0.00 17 VAL A O 20
ATOM 32445 N N . LEU A 1 21 ? 0.427 4.999 -5.666 1.00 0.00 18 LEU A N 20
ATOM 32446 C CA . LEU A 1 21 ? 0.074 3.735 -5.047 1.00 0.00 18 LEU A CA 20
ATOM 32447 C C . LEU A 1 21 ? -0.890 3.044 -6.005 1.00 0.00 18 LEU A C 20
ATOM 32448 O O . LEU A 1 21 ? -1.926 3.612 -6.348 1.00 0.00 18 LEU A O 20
ATOM 32464 N N . SER A 1 22 ? -0.546 1.855 -6.470 1.00 0.00 19 SER A N 20
ATOM 32465 C CA . SER A 1 22 ? -1.393 1.161 -7.430 1.00 0.00 19 SER A CA 20
ATOM 32466 C C . SER A 1 22 ? -1.843 -0.217 -6.929 1.00 0.00 19 SER A C 20
ATOM 32467 O O . SER A 1 22 ? -1.061 -0.965 -6.333 1.00 0.00 19 SER A O 20
ATOM 32475 N N . ILE A 1 23 ? -3.102 -0.553 -7.197 1.00 0.00 20 ILE A N 20
ATOM 32476 C CA . ILE A 1 23 ? -3.677 -1.830 -6.772 1.00 0.00 20 ILE A CA 20
ATOM 32477 C C . ILE A 1 23 ? -3.965 -2.745 -7.957 1.00 0.00 20 ILE A C 20
ATOM 32478 O O . ILE A 1 23 ? -4.953 -2.553 -8.655 1.00 0.00 20 ILE A O 20
ATOM 32494 N N . ASP A 1 24 ? -3.091 -3.716 -8.196 1.00 0.00 21 ASP A N 20
ATOM 32495 C CA . ASP A 1 24 ? -3.294 -4.672 -9.287 1.00 0.00 21 ASP A CA 20
ATOM 32496 C C . ASP A 1 24 ? -2.914 -6.075 -8.808 1.00 0.00 21 ASP A C 20
ATOM 32497 O O . ASP A 1 24 ? -1.816 -6.551 -9.111 1.00 0.00 21 ASP A O 20
ATOM 32506 N N . SER A 1 25 ? -3.820 -6.723 -8.046 1.00 0.00 22 SER A N 20
ATOM 32507 C CA . SER A 1 25 ? -3.642 -8.085 -7.450 1.00 0.00 22 SER A CA 20
ATOM 32508 C C . SER A 1 25 ? -2.470 -8.112 -6.470 1.00 0.00 22 SER A C 20
ATOM 32509 O O . SER A 1 25 ? -2.286 -9.027 -5.644 1.00 0.00 22 SER A O 20
ATOM 32517 N N . ARG A 1 26 ? -1.733 -7.047 -6.544 1.00 0.00 23 ARG A N 20
ATOM 32518 C CA . ARG A 1 26 ? -0.584 -6.817 -5.757 1.00 0.00 23 ARG A CA 20
ATOM 32519 C C . ARG A 1 26 ? -0.567 -5.354 -5.396 1.00 0.00 23 ARG A C 20
ATOM 32520 O O . ARG A 1 26 ? -0.617 -4.490 -6.282 1.00 0.00 23 ARG A O 20
ATOM 32541 N N . LEU A 1 27 ? -0.551 -5.076 -4.122 1.00 0.00 24 LEU A N 20
ATOM 32542 C CA . LEU A 1 27 ? -0.500 -3.718 -3.655 1.00 0.00 24 LEU A CA 20
ATOM 32543 C C . LEU A 1 27 ? 0.898 -3.199 -3.949 1.00 0.00 24 LEU A C 20
ATOM 32544 O O . LEU A 1 27 ? 1.863 -3.573 -3.284 1.00 0.00 24 LEU A O 20
ATOM 32560 N N . LYS A 1 28 ? 1.001 -2.364 -4.977 1.00 0.00 25 LYS A N 20
ATOM 32561 C CA . LYS A 1 28 ? 2.289 -1.847 -5.403 1.00 0.00 25 LYS A CA 20
ATOM 32562 C C . LYS A 1 28 ? 2.351 -0.338 -5.346 1.00 0.00 25 LYS A C 20
ATOM 32563 O O . LYS A 1 28 ? 1.598 0.351 -6.030 1.00 0.00 25 LYS A O 20
ATOM 32582 N N . TRP A 1 29 ? 3.255 0.170 -4.547 1.00 0.00 26 TRP A N 20
ATOM 32583 C CA . TRP A 1 29 ? 3.450 1.597 -4.446 1.00 0.00 26 TRP A CA 20
ATOM 32584 C C . TRP A 1 29 ? 4.803 1.941 -5.040 1.00 0.00 26 TRP A C 20
ATOM 32585 O O . TRP A 1 29 ? 5.751 1.165 -4.925 1.00 0.00 26 TRP A O 20
ATOM 32606 N N . THR A 1 30 ? 4.888 3.095 -5.661 1.00 0.00 27 THR A N 20
ATOM 32607 C CA . THR A 1 30 ? 6.118 3.542 -6.283 1.00 0.00 27 THR A CA 20
ATOM 32608 C C . THR A 1 30 ? 6.345 5.019 -6.007 1.00 0.00 27 THR A C 20
ATOM 32609 O O . THR A 1 30 ? 5.464 5.824 -6.267 1.00 0.00 27 THR A O 20
ATOM 32620 N N . GLY A 1 31 ? 7.524 5.374 -5.526 1.00 0.00 28 GLY A N 20
ATOM 32621 C CA . GLY A 1 31 ? 7.800 6.764 -5.221 1.00 0.00 28 GLY A CA 20
ATOM 32622 C C . GLY A 1 31 ? 8.663 7.439 -6.253 1.00 0.00 28 GLY A C 20
ATOM 32623 O O . GLY A 1 31 ? 9.328 6.770 -7.047 1.00 0.00 28 GLY A O 20
ATOM 32627 N N . GLU A 1 32 ? 8.657 8.767 -6.240 1.00 0.00 29 GLU A N 20
ATOM 32628 C CA . GLU A 1 32 ? 9.457 9.536 -7.172 1.00 0.00 29 GLU A CA 20
ATOM 32629 C C . GLU A 1 32 ? 10.942 9.242 -6.983 1.00 0.00 29 GLU A C 20
ATOM 32630 O O . GLU A 1 32 ? 11.473 9.299 -5.874 1.00 0.00 29 GLU A O 20
ATOM 32642 N N . GLY A 1 33 ? 11.593 8.884 -8.077 1.00 0.00 30 GLY A N 20
ATOM 32643 C CA . GLY A 1 33 ? 12.999 8.548 -8.033 1.00 0.00 30 GLY A CA 20
ATOM 32644 C C . GLY A 1 33 ? 13.201 7.061 -8.226 1.00 0.00 30 GLY A C 20
ATOM 32645 O O . GLY A 1 33 ? 14.285 6.607 -8.589 1.00 0.00 30 GLY A O 20
ATOM 32649 N N . LYS A 1 34 ? 12.137 6.303 -7.993 1.00 0.00 31 LYS A N 20
ATOM 32650 C CA . LYS A 1 34 ? 12.175 4.861 -8.146 1.00 0.00 31 LYS A CA 20
ATOM 32651 C C . LYS A 1 34 ? 11.498 4.447 -9.443 1.00 0.00 31 LYS A C 20
ATOM 32652 O O . LYS A 1 34 ? 10.295 4.629 -9.608 1.00 0.00 31 LYS A O 20
ATOM 32671 N N . THR A 1 35 ? 12.278 3.905 -10.368 1.00 0.00 32 THR A N 20
ATOM 32672 C CA . THR A 1 35 ? 11.748 3.450 -11.645 1.00 0.00 32 THR A CA 20
ATOM 32673 C C . THR A 1 35 ? 10.927 2.178 -11.452 1.00 0.00 32 THR A C 20
ATOM 32674 O O . THR A 1 35 ? 10.083 1.826 -12.274 1.00 0.00 32 THR A O 20
ATOM 32685 N N . THR A 1 36 ? 11.197 1.498 -10.351 1.00 0.00 33 THR A N 20
ATOM 32686 C CA . THR A 1 36 ? 10.506 0.275 -9.998 1.00 0.00 33 THR A CA 20
ATOM 32687 C C . THR A 1 36 ? 9.691 0.499 -8.731 1.00 0.00 33 THR A C 20
ATOM 32688 O O . THR A 1 36 ? 9.998 1.412 -7.959 1.00 0.00 33 THR A O 20
ATOM 32699 N N . PRO A 1 37 ? 8.644 -0.307 -8.492 1.00 0.00 34 PRO A N 20
ATOM 32700 C CA . PRO A 1 37 ? 7.824 -0.176 -7.286 1.00 0.00 34 PRO A CA 20
ATOM 32701 C C . PRO A 1 37 ? 8.662 -0.305 -6.016 1.00 0.00 34 PRO A C 20
ATOM 32702 O O . PRO A 1 37 ? 9.670 -1.019 -5.987 1.00 0.00 34 PRO A O 20
ATOM 32713 N N . SER A 1 38 ? 8.270 0.415 -4.983 1.00 0.00 35 SER A N 20
ATOM 32714 C CA . SER A 1 38 ? 8.967 0.372 -3.710 1.00 0.00 35 SER A CA 20
ATOM 32715 C C . SER A 1 38 ? 8.215 -0.533 -2.744 1.00 0.00 35 SER A C 20
ATOM 32716 O O . SER A 1 38 ? 8.792 -1.088 -1.811 1.00 0.00 35 SER A O 20
ATOM 32724 N N . VAL A 1 39 ? 6.918 -0.671 -2.980 1.00 0.00 36 VAL A N 20
ATOM 32725 C CA . VAL A 1 39 ? 6.075 -1.524 -2.164 1.00 0.00 36 VAL A CA 20
ATOM 32726 C C . VAL A 1 39 ? 5.378 -2.533 -3.058 1.00 0.00 36 VAL A C 20
ATOM 32727 O O . VAL A 1 39 ? 4.337 -2.236 -3.615 1.00 0.00 36 VAL A O 20
ATOM 32740 N N . ASP A 1 40 ? 5.981 -3.694 -3.244 1.00 0.00 37 ASP A N 20
ATOM 32741 C CA . ASP A 1 40 ? 5.367 -4.733 -4.061 1.00 0.00 37 ASP A CA 20
ATOM 32742 C C . ASP A 1 40 ? 4.962 -5.890 -3.171 1.00 0.00 37 ASP A C 20
ATOM 32743 O O . ASP A 1 40 ? 5.774 -6.761 -2.836 1.00 0.00 37 ASP A O 20
ATOM 32752 N N . ILE A 1 41 ? 3.712 -5.877 -2.752 1.00 0.00 38 ILE A N 20
ATOM 32753 C CA . ILE A 1 41 ? 3.204 -6.912 -1.882 1.00 0.00 38 ILE A CA 20
ATOM 32754 C C . ILE A 1 41 ? 1.891 -7.475 -2.412 1.00 0.00 38 ILE A C 20
ATOM 32755 O O . ILE A 1 41 ? 0.925 -6.740 -2.605 1.00 0.00 38 ILE A O 20
ATOM 32771 N N . ALA A 1 42 ? 1.860 -8.777 -2.654 1.00 0.00 39 ALA A N 20
ATOM 32772 C CA . ALA A 1 42 ? 0.653 -9.427 -3.143 1.00 0.00 39 ALA A CA 20
ATOM 32773 C C . ALA A 1 42 ? -0.360 -9.541 -2.015 1.00 0.00 39 ALA A C 20
ATOM 32774 O O . ALA A 1 42 ? -0.007 -9.381 -0.847 1.00 0.00 39 ALA A O 20
ATOM 32781 N N . PHE A 1 43 ? -1.610 -9.823 -2.349 1.00 0.00 40 PHE A N 20
ATOM 32782 C CA . PHE A 1 43 ? -2.659 -9.917 -1.327 1.00 0.00 40 PHE A CA 20
ATOM 32783 C C . PHE A 1 43 ? -2.464 -11.077 -0.345 1.00 0.00 40 PHE A C 20
ATOM 32784 O O . PHE A 1 43 ? -3.044 -11.078 0.742 1.00 0.00 40 PHE A O 20
ATOM 32801 N N . ASP A 1 44 ? -1.624 -12.038 -0.698 1.00 0.00 41 ASP A N 20
ATOM 32802 C CA . ASP A 1 44 ? -1.345 -13.166 0.178 1.00 0.00 41 ASP A CA 20
ATOM 32803 C C . ASP A 1 44 ? -0.344 -12.719 1.225 1.00 0.00 41 ASP A C 20
ATOM 32804 O O . ASP A 1 44 ? -0.146 -13.376 2.250 1.00 0.00 41 ASP A O 20
ATOM 32813 N N . ALA A 1 45 ? 0.233 -11.555 0.964 1.00 0.00 42 ALA A N 20
ATOM 32814 C CA . ALA A 1 45 ? 1.214 -10.938 1.828 1.00 0.00 42 ALA A CA 20
ATOM 32815 C C . ALA A 1 45 ? 0.608 -9.708 2.489 1.00 0.00 42 ALA A C 20
ATOM 32816 O O . ALA A 1 45 ? 1.306 -8.859 3.009 1.00 0.00 42 ALA A O 20
ATOM 32823 N N . ILE A 1 46 ? -0.711 -9.619 2.460 1.00 0.00 43 ILE A N 20
ATOM 32824 C CA . ILE A 1 46 ? -1.413 -8.530 3.111 1.00 0.00 43 ILE A CA 20
ATOM 32825 C C . ILE A 1 46 ? -2.361 -9.153 4.099 1.00 0.00 43 ILE A C 20
ATOM 32826 O O . ILE A 1 46 ? -3.371 -9.754 3.730 1.00 0.00 43 ILE A O 20
ATOM 32842 N N . SER A 1 47 ? -2.001 -9.051 5.351 1.00 0.00 44 SER A N 20
ATOM 32843 C CA . SER A 1 47 ? -2.763 -9.669 6.403 1.00 0.00 44 SER A CA 20
ATOM 32844 C C . SER A 1 47 ? -3.944 -8.792 6.820 1.00 0.00 44 SER A C 20
ATOM 32845 O O . SER A 1 47 ? -4.982 -9.299 7.245 1.00 0.00 44 SER A O 20
ATOM 32853 N N . ASN A 1 48 ? -3.775 -7.478 6.669 1.00 0.00 45 ASN A N 20
ATOM 32854 C CA . ASN A 1 48 ? -4.808 -6.501 7.025 1.00 0.00 45 ASN A CA 20
ATOM 32855 C C . ASN A 1 48 ? -4.291 -5.093 6.731 1.00 0.00 45 ASN A C 20
ATOM 32856 O O . ASN A 1 48 ? -3.125 -4.931 6.373 1.00 0.00 45 ASN A O 20
ATOM 32867 N N . LEU A 1 49 ? -5.144 -4.085 6.861 1.00 0.00 46 LEU A N 20
ATOM 32868 C CA . LEU A 1 49 ? -4.733 -2.712 6.615 1.00 0.00 46 LEU A CA 20
ATOM 32869 C C . LEU A 1 49 ? -5.586 -1.746 7.442 1.00 0.00 46 LEU A C 20
ATOM 32870 O O . LEU A 1 49 ? -6.694 -2.087 7.853 1.00 0.00 46 LEU A O 20
ATOM 32886 N N . GLN A 1 50 ? -5.059 -0.549 7.695 1.00 0.00 47 GLN A N 20
ATOM 32887 C CA . GLN A 1 50 ? -5.786 0.463 8.452 1.00 0.00 47 GLN A CA 20
ATOM 32888 C C . GLN A 1 50 ? -5.596 1.844 7.817 1.00 0.00 47 GLN A C 20
ATOM 32889 O O . GLN A 1 50 ? -4.479 2.305 7.607 1.00 0.00 47 GLN A O 20
ATOM 32903 N N . THR A 1 51 ? -6.700 2.483 7.485 1.00 0.00 48 THR A N 20
ATOM 32904 C CA . THR A 1 51 ? -6.688 3.796 6.849 1.00 0.00 48 THR A CA 20
ATOM 32905 C C . THR A 1 51 ? -7.046 4.890 7.846 1.00 0.00 48 THR A C 20
ATOM 32906 O O . THR A 1 51 ? -7.615 4.603 8.901 1.00 0.00 48 THR A O 20
ATOM 32917 N N . THR A 1 52 ? -6.669 6.133 7.537 1.00 0.00 49 THR A N 20
ATOM 32918 C CA . THR A 1 52 ? -6.997 7.263 8.400 1.00 0.00 49 THR A CA 20
ATOM 32919 C C . THR A 1 52 ? -8.496 7.303 8.718 1.00 0.00 49 THR A C 20
ATOM 32920 O O . THR A 1 52 ? -9.313 6.826 7.929 1.00 0.00 49 THR A O 20
ATOM 32931 N N . PRO A 1 53 ? -8.884 7.897 9.860 1.00 0.00 50 PRO A N 20
ATOM 32932 C CA . PRO A 1 53 ? -10.293 7.977 10.277 1.00 0.00 50 PRO A CA 20
ATOM 32933 C C . PRO A 1 53 ? -11.139 8.945 9.438 1.00 0.00 50 PRO A C 20
ATOM 32934 O O . PRO A 1 53 ? -12.281 9.228 9.795 1.00 0.00 50 PRO A O 20
ATOM 32945 N N . ALA A 1 54 ? -10.563 9.450 8.338 1.00 0.00 51 ALA A N 20
ATOM 32946 C CA . ALA A 1 54 ? -11.242 10.384 7.422 1.00 0.00 51 ALA A CA 20
ATOM 32947 C C . ALA A 1 54 ? -11.450 11.761 8.055 1.00 0.00 51 ALA A C 20
ATOM 32948 O O . ALA A 1 54 ? -11.012 12.772 7.509 1.00 0.00 51 ALA A O 20
ATOM 32955 N N . SER A 1 55 ? -12.115 11.794 9.205 1.00 0.00 52 SER A N 20
ATOM 32956 C CA . SER A 1 55 ? -12.378 13.038 9.915 1.00 0.00 52 SER A CA 20
ATOM 32957 C C . SER A 1 55 ? -11.138 13.495 10.686 1.00 0.00 52 SER A C 20
ATOM 32958 O O . SER A 1 55 ? -11.170 13.686 11.902 1.00 0.00 52 SER A O 20
ATOM 32966 N N . ASN A 1 56 ? -10.042 13.650 9.962 1.00 0.00 53 ASN A N 20
ATOM 32967 C CA . ASN A 1 56 ? -8.783 14.081 10.540 1.00 0.00 53 ASN A CA 20
ATOM 32968 C C . ASN A 1 56 ? -7.967 14.782 9.475 1.00 0.00 53 ASN A C 20
ATOM 32969 O O . ASN A 1 56 ? -7.996 14.373 8.316 1.00 0.00 53 ASN A O 20
ATOM 32980 N N . PRO A 1 57 ? -7.268 15.877 9.828 1.00 0.00 54 PRO A N 20
ATOM 32981 C CA . PRO A 1 57 ? -6.408 16.604 8.885 1.00 0.00 54 PRO A CA 20
ATOM 32982 C C . PRO A 1 57 ? -5.167 15.781 8.535 1.00 0.00 54 PRO A C 20
ATOM 32983 O O . PRO A 1 57 ? -4.038 16.259 8.630 1.00 0.00 54 PRO A O 20
ATOM 32994 N N . LYS A 1 58 ? -5.414 14.529 8.173 1.00 0.00 55 LYS A N 20
ATOM 32995 C CA . LYS A 1 58 ? -4.398 13.558 7.805 1.00 0.00 55 LYS A CA 20
ATOM 32996 C C . LYS A 1 58 ? -5.088 12.396 7.113 1.00 0.00 55 LYS A C 20
ATOM 32997 O O . LYS A 1 58 ? -6.066 11.864 7.633 1.00 0.00 55 LYS A O 20
ATOM 33016 N N . VAL A 1 59 ? -4.610 12.030 5.940 1.00 0.00 56 VAL A N 20
ATOM 33017 C CA . VAL A 1 59 ? -5.191 10.921 5.192 1.00 0.00 56 VAL A CA 20
ATOM 33018 C C . VAL A 1 59 ? -4.100 9.954 4.780 1.00 0.00 56 VAL A C 20
ATOM 33019 O O . VAL A 1 59 ? -3.146 10.346 4.120 1.00 0.00 56 VAL A O 20
ATOM 33032 N N . MET A 1 60 ? -4.195 8.715 5.227 1.00 0.00 57 MET A N 20
ATOM 33033 C CA . MET A 1 60 ? -3.194 7.721 4.887 1.00 0.00 57 MET A CA 20
ATOM 33034 C C . MET A 1 60 ? -3.784 6.308 4.768 1.00 0.00 57 MET A C 20
ATOM 33035 O O . MET A 1 60 ? -4.948 6.072 5.095 1.00 0.00 57 MET A O 20
ATOM 33049 N N . ILE A 1 61 ? -2.931 5.381 4.338 1.00 0.00 58 ILE A N 20
ATOM 33050 C CA . ILE A 1 61 ? -3.262 3.962 4.201 1.00 0.00 58 ILE A CA 20
ATOM 33051 C C . ILE A 1 61 ? -2.131 3.146 4.840 1.00 0.00 58 ILE A C 20
ATOM 33052 O O . ILE A 1 61 ? -0.970 3.266 4.446 1.00 0.00 58 ILE A O 20
ATOM 33068 N N . ARG A 1 62 ? -2.462 2.365 5.856 1.00 0.00 59 ARG A N 20
ATOM 33069 C CA . ARG A 1 62 ? -1.481 1.526 6.538 1.00 0.00 59 ARG A CA 20
ATOM 33070 C C . ARG A 1 62 ? -1.726 0.084 6.155 1.00 0.00 59 ARG A C 20
ATOM 33071 O O . ARG A 1 62 ? -2.865 -0.358 6.150 1.00 0.00 59 ARG A O 20
ATOM 33092 N N . VAL A 1 63 ? -0.680 -0.654 5.840 1.00 0.00 60 VAL A N 20
ATOM 33093 C CA . VAL A 1 63 ? -0.852 -2.042 5.447 1.00 0.00 60 VAL A CA 20
ATOM 33094 C C . VAL A 1 63 ? 0.001 -2.978 6.289 1.00 0.00 60 VAL A C 20
ATOM 33095 O O . VAL A 1 63 ? 1.182 -2.724 6.516 1.00 0.00 60 VAL A O 20
ATOM 33108 N N . PHE A 1 64 ? -0.613 -4.054 6.748 1.00 0.00 61 PHE A N 20
ATOM 33109 C CA . PHE A 1 64 ? 0.068 -5.062 7.541 1.00 0.00 61 PHE A CA 20
ATOM 33110 C C . PHE A 1 64 ? 0.407 -6.225 6.622 1.00 0.00 61 PHE A C 20
ATOM 33111 O O . PHE A 1 64 ? -0.477 -6.927 6.128 1.00 0.00 61 PHE A O 20
ATOM 33128 N N . ILE A 1 65 ? 1.691 -6.407 6.385 1.00 0.00 62 ILE A N 20
ATOM 33129 C CA . ILE A 1 65 ? 2.175 -7.412 5.456 1.00 0.00 62 ILE A CA 20
ATOM 33130 C C . ILE A 1 65 ? 2.489 -8.766 6.084 1.00 0.00 62 ILE A C 20
ATOM 33131 O O . ILE A 1 65 ? 3.189 -8.863 7.095 1.00 0.00 62 ILE A O 20
ATOM 33147 N N . VAL A 1 66 ? 1.946 -9.807 5.458 1.00 0.00 63 VAL A N 20
ATOM 33148 C CA . VAL A 1 66 ? 2.221 -11.182 5.832 1.00 0.00 63 VAL A CA 20
ATOM 33149 C C . VAL A 1 66 ? 3.488 -11.506 5.070 1.00 0.00 63 VAL A C 20
ATOM 33150 O O . VAL A 1 66 ? 3.787 -10.812 4.106 1.00 0.00 63 VAL A O 20
ATOM 33163 N N . VAL A 1 67 ? 4.232 -12.527 5.407 1.00 0.00 64 VAL A N 20
ATOM 33164 C CA . VAL A 1 67 ? 5.457 -12.714 4.671 1.00 0.00 64 VAL A CA 20
ATOM 33165 C C . VAL A 1 67 ? 5.232 -13.366 3.340 1.00 0.00 64 VAL A C 20
ATOM 33166 O O . VAL A 1 67 ? 4.680 -14.464 3.247 1.00 0.00 64 VAL A O 20
ATOM 33179 N N . LYS A 1 68 ? 5.642 -12.664 2.319 1.00 0.00 65 LYS A N 20
ATOM 33180 C CA . LYS A 1 68 ? 5.638 -13.215 0.997 1.00 0.00 65 LYS A CA 20
ATOM 33181 C C . LYS A 1 68 ? 6.967 -13.937 0.916 1.00 0.00 65 LYS A C 20
ATOM 33182 O O . LYS A 1 68 ? 7.831 -13.709 1.769 1.00 0.00 65 LYS A O 20
ATOM 33201 N N . GLU A 1 69 ? 7.175 -14.783 -0.051 1.00 0.00 66 GLU A N 20
ATOM 33202 C CA . GLU A 1 69 ? 8.431 -15.496 -0.092 1.00 0.00 66 GLU A CA 20
ATOM 33203 C C . GLU A 1 69 ? 9.579 -14.548 -0.442 1.00 0.00 66 GLU A C 20
ATOM 33204 O O . GLU A 1 69 ? 9.546 -13.864 -1.467 1.00 0.00 66 GLU A O 20
ATOM 33216 N N . GLY A 1 70 ? 10.581 -14.502 0.428 1.00 0.00 67 GLY A N 20
ATOM 33217 C CA . GLY A 1 70 ? 11.725 -13.641 0.201 1.00 0.00 67 GLY A CA 20
ATOM 33218 C C . GLY A 1 70 ? 11.532 -12.266 0.807 1.00 0.00 67 GLY A C 20
ATOM 33219 O O . GLY A 1 70 ? 11.877 -11.256 0.195 1.00 0.00 67 GLY A O 20
ATOM 33223 N N . GLU A 1 71 ? 10.980 -12.234 2.012 1.00 0.00 68 GLU A N 20
ATOM 33224 C CA . GLU A 1 71 ? 10.725 -10.989 2.718 1.00 0.00 68 GLU A CA 20
ATOM 33225 C C . GLU A 1 71 ? 10.474 -11.294 4.191 1.00 0.00 68 GLU A C 20
ATOM 33226 O O . GLU A 1 71 ? 10.748 -12.405 4.645 1.00 0.00 68 GLU A O 20
ATOM 33238 N N . ASP A 1 72 ? 9.953 -10.316 4.918 1.00 0.00 69 ASP A N 20
ATOM 33239 C CA . ASP A 1 72 ? 9.634 -10.466 6.331 1.00 0.00 69 ASP A CA 20
ATOM 33240 C C . ASP A 1 72 ? 8.325 -9.745 6.624 1.00 0.00 69 ASP A C 20
ATOM 33241 O O . ASP A 1 72 ? 7.964 -8.809 5.904 1.00 0.00 69 ASP A O 20
ATOM 33250 N N . PRO A 1 73 ? 7.580 -10.159 7.663 1.00 0.00 70 PRO A N 20
ATOM 33251 C CA . PRO A 1 73 ? 6.314 -9.510 8.008 1.00 0.00 70 PRO A CA 20
ATOM 33252 C C . PRO A 1 73 ? 6.570 -8.052 8.399 1.00 0.00 70 PRO A C 20
ATOM 33253 O O . PRO A 1 73 ? 7.374 -7.782 9.292 1.00 0.00 70 PRO A O 20
ATOM 33264 N N . THR A 1 74 ? 5.885 -7.116 7.757 1.00 0.00 71 THR A N 20
ATOM 33265 C CA . THR A 1 74 ? 6.114 -5.702 8.034 1.00 0.00 71 THR A CA 20
ATOM 33266 C C . THR A 1 74 ? 4.856 -4.867 7.814 1.00 0.00 71 THR A C 20
ATOM 33267 O O . THR A 1 74 ? 3.956 -5.273 7.099 1.00 0.00 71 THR A O 20
ATOM 33278 N N . SER A 1 75 ? 4.791 -3.708 8.446 1.00 0.00 72 SER A N 20
ATOM 33279 C CA . SER A 1 75 ? 3.670 -2.808 8.258 1.00 0.00 72 SER A CA 20
ATOM 33280 C C . SER A 1 75 ? 4.157 -1.573 7.508 1.00 0.00 72 SER A C 20
ATOM 33281 O O . SER A 1 75 ? 5.135 -0.941 7.909 1.00 0.00 72 SER A O 20
ATOM 33289 N N . LEU A 1 76 ? 3.489 -1.241 6.416 1.00 0.00 73 LEU A N 20
ATOM 33290 C CA . LEU A 1 76 ? 3.883 -0.100 5.606 1.00 0.00 73 LEU A CA 20
ATOM 33291 C C . LEU A 1 76 ? 2.854 1.012 5.703 1.00 0.00 73 LEU A C 20
ATOM 33292 O O . LEU A 1 76 ? 1.686 0.755 5.997 1.00 0.00 73 LEU A O 20
ATOM 33308 N N . VAL A 1 77 ? 3.280 2.245 5.466 1.00 0.00 74 VAL A N 20
ATOM 33309 C CA . VAL A 1 77 ? 2.368 3.374 5.532 1.00 0.00 74 VAL A CA 20
ATOM 33310 C C . VAL A 1 77 ? 2.479 4.250 4.297 1.00 0.00 74 VAL A C 20
ATOM 33311 O O . VAL A 1 77 ? 3.576 4.613 3.872 1.00 0.00 74 VAL A O 20
ATOM 33324 N N . PHE A 1 78 ? 1.331 4.568 3.729 1.00 0.00 75 PHE A N 20
ATOM 33325 C CA . PHE A 1 78 ? 1.249 5.424 2.563 1.00 0.00 75 PHE A CA 20
ATOM 33326 C C . PHE A 1 78 ? 0.442 6.658 2.926 1.00 0.00 75 PHE A C 20
ATOM 33327 O O . PHE A 1 78 ? -0.773 6.586 3.101 1.00 0.00 75 PHE A O 20
ATOM 33344 N N . HIS A 1 79 ? 1.120 7.781 3.073 1.00 0.00 76 HIS A N 20
ATOM 33345 C CA . HIS A 1 79 ? 0.459 9.018 3.455 1.00 0.00 76 HIS A CA 20
ATOM 33346 C C . HIS A 1 79 ? -0.120 9.737 2.243 1.00 0.00 76 HIS A C 20
ATOM 33347 O O . HIS A 1 79 ? 0.613 10.219 1.397 1.00 0.00 76 HIS A O 20
ATOM 33361 N N . PHE A 1 80 ? -1.432 9.845 2.187 1.00 0.00 77 PHE A N 20
ATOM 33362 C CA . PHE A 1 80 ? -2.095 10.547 1.096 1.00 0.00 77 PHE A CA 20
ATOM 33363 C C . PHE A 1 80 ? -2.285 11.999 1.504 1.00 0.00 77 PHE A C 20
ATOM 33364 O O . PHE A 1 80 ? -2.852 12.800 0.780 1.00 0.00 77 PHE A O 20
ATOM 33381 N N . THR A 1 81 ? -1.785 12.315 2.687 1.00 0.00 78 THR A N 20
ATOM 33382 C CA . THR A 1 81 ? -1.892 13.647 3.262 1.00 0.00 78 THR A CA 20
ATOM 33383 C C . THR A 1 81 ? -1.298 14.723 2.340 1.00 0.00 78 THR A C 20
ATOM 33384 O O . THR A 1 81 ? -1.651 15.896 2.434 1.00 0.00 78 THR A O 20
ATOM 33395 N N . GLY A 1 82 ? -0.423 14.307 1.433 1.00 0.00 79 GLY A N 20
ATOM 33396 C CA . GLY A 1 82 ? 0.178 15.235 0.493 1.00 0.00 79 GLY A CA 20
ATOM 33397 C C . GLY A 1 82 ? -0.403 15.052 -0.895 1.00 0.00 79 GLY A C 20
ATOM 33398 O O . GLY A 1 82 ? 0.193 15.450 -1.895 1.00 0.00 79 GLY A O 20
ATOM 33402 N N . THR A 1 83 ? -1.579 14.444 -0.941 1.00 0.00 80 THR A N 20
ATOM 33403 C CA . THR A 1 83 ? -2.271 14.169 -2.185 1.00 0.00 80 THR A CA 20
ATOM 33404 C C . THR A 1 83 ? -3.590 14.941 -2.243 1.00 0.00 80 THR A C 20
ATOM 33405 O O . THR A 1 83 ? -4.336 14.978 -1.262 1.00 0.00 80 THR A O 20
ATOM 33416 N N . PRO A 1 84 ? -3.882 15.586 -3.389 1.00 0.00 81 PRO A N 20
ATOM 33417 C CA . PRO A 1 84 ? -5.118 16.357 -3.575 1.00 0.00 81 PRO A CA 20
ATOM 33418 C C . PRO A 1 84 ? -6.367 15.562 -3.202 1.00 0.00 81 PRO A C 20
ATOM 33419 O O . PRO A 1 84 ? -7.129 15.962 -2.321 1.00 0.00 81 PRO A O 20
ATOM 33430 N N . ASN A 1 85 ? -6.555 14.421 -3.853 1.00 0.00 82 ASN A N 20
ATOM 33431 C CA . ASN A 1 85 ? -7.711 13.567 -3.593 1.00 0.00 82 ASN A CA 20
ATOM 33432 C C . ASN A 1 85 ? -7.334 12.428 -2.652 1.00 0.00 82 ASN A C 20
ATOM 33433 O O . ASN A 1 85 ? -7.680 11.275 -2.886 1.00 0.00 82 ASN A O 20
ATOM 33444 N N . ALA A 1 86 ? -6.632 12.781 -1.583 1.00 0.00 83 ALA A N 20
ATOM 33445 C CA . ALA A 1 86 ? -6.170 11.830 -0.569 1.00 0.00 83 ALA A CA 20
ATOM 33446 C C . ALA A 1 86 ? -7.244 10.854 -0.113 1.00 0.00 83 ALA A C 20
ATOM 33447 O O . ALA A 1 86 ? -7.084 9.661 -0.279 1.00 0.00 83 ALA A O 20
ATOM 33454 N N . ARG A 1 87 ? -8.348 11.363 0.423 1.00 0.00 84 ARG A N 20
ATOM 33455 C CA . ARG A 1 87 ? -9.408 10.498 0.956 1.00 0.00 84 ARG A CA 20
ATOM 33456 C C . ARG A 1 87 ? -10.140 9.737 -0.138 1.00 0.00 84 ARG A C 20
ATOM 33457 O O . ARG A 1 87 ? -10.440 8.555 0.014 1.00 0.00 84 ARG A O 20
ATOM 33478 N N . GLU A 1 88 ? -10.405 10.413 -1.238 1.00 0.00 85 GLU A N 20
ATOM 33479 C CA . GLU A 1 88 ? -11.131 9.818 -2.343 1.00 0.00 85 GLU A CA 20
ATOM 33480 C C . GLU A 1 88 ? -10.317 8.704 -2.967 1.00 0.00 85 GLU A C 20
ATOM 33481 O O . GLU A 1 88 ? -10.823 7.610 -3.212 1.00 0.00 85 GLU A O 20
ATOM 33493 N N . ASN A 1 89 ? -9.051 8.979 -3.209 1.00 0.00 86 ASN A N 20
ATOM 33494 C CA . ASN A 1 89 ? -8.171 7.983 -3.776 1.00 0.00 86 ASN A CA 20
ATOM 33495 C C . ASN A 1 89 ? -7.871 6.924 -2.733 1.00 0.00 86 ASN A C 20
ATOM 33496 O O . ASN A 1 89 ? -7.714 5.752 -3.058 1.00 0.00 86 ASN A O 20
ATOM 33507 N N . CYS A 1 90 ? -7.795 7.352 -1.477 1.00 0.00 87 CYS A N 20
ATOM 33508 C CA . CYS A 1 90 ? -7.534 6.446 -0.370 1.00 0.00 87 CYS A CA 20
ATOM 33509 C C . CYS A 1 90 ? -8.605 5.373 -0.323 1.00 0.00 87 CYS A C 20
ATOM 33510 O O . CYS A 1 90 ? -8.281 4.195 -0.310 1.00 0.00 87 CYS A O 20
ATOM 33518 N N . ASP A 1 91 ? -9.883 5.766 -0.328 1.00 0.00 88 ASP A N 20
ATOM 33519 C CA . ASP A 1 91 ? -10.957 4.775 -0.289 1.00 0.00 88 ASP A CA 20
ATOM 33520 C C . ASP A 1 91 ? -10.973 3.989 -1.580 1.00 0.00 88 ASP A C 20
ATOM 33521 O O . ASP A 1 91 ? -11.208 2.793 -1.567 1.00 0.00 88 ASP A O 20
ATOM 33530 N N . MET A 1 92 ? -10.691 4.656 -2.692 1.00 0.00 89 MET A N 20
ATOM 33531 C CA . MET A 1 92 ? -10.639 3.981 -3.984 1.00 0.00 89 MET A CA 20
ATOM 33532 C C . MET A 1 92 ? -9.613 2.849 -3.906 1.00 0.00 89 MET A C 20
ATOM 33533 O O . MET A 1 92 ? -9.859 1.729 -4.344 1.00 0.00 89 MET A O 20
ATOM 33547 N N . ILE A 1 93 ? -8.463 3.158 -3.314 1.00 0.00 90 ILE A N 20
ATOM 33548 C CA . ILE A 1 93 ? -7.404 2.181 -3.127 1.00 0.00 90 ILE A CA 20
ATOM 33549 C C . ILE A 1 93 ? -7.815 1.149 -2.090 1.00 0.00 90 ILE A C 20
ATOM 33550 O O . ILE A 1 93 ? -7.796 -0.038 -2.354 1.00 0.00 90 ILE A O 20
ATOM 33566 N N . THR A 1 94 ? -8.237 1.635 -0.929 1.00 0.00 91 THR A N 20
ATOM 33567 C CA . THR A 1 94 ? -8.604 0.787 0.197 1.00 0.00 91 THR A CA 20
ATOM 33568 C C . THR A 1 94 ? -9.737 -0.150 -0.135 1.00 0.00 91 THR A C 20
ATOM 33569 O O . THR A 1 94 ? -9.663 -1.333 0.156 1.00 0.00 91 THR A O 20
ATOM 33580 N N . ASN A 1 95 ? -10.788 0.385 -0.710 1.00 0.00 92 ASN A N 20
ATOM 33581 C CA . ASN A 1 95 ? -11.943 -0.406 -1.065 1.00 0.00 92 ASN A CA 20
ATOM 33582 C C . ASN A 1 95 ? -11.541 -1.505 -2.039 1.00 0.00 92 ASN A C 20
ATOM 33583 O O . ASN A 1 95 ? -11.754 -2.683 -1.759 1.00 0.00 92 ASN A O 20
ATOM 33594 N N . GLU A 1 96 ? -10.920 -1.125 -3.151 1.00 0.00 93 GLU A N 20
ATOM 33595 C CA . GLU A 1 96 ? -10.461 -2.101 -4.136 1.00 0.00 93 GLU A CA 20
ATOM 33596 C C . GLU A 1 96 ? -9.499 -3.084 -3.478 1.00 0.00 93 GLU A C 20
ATOM 33597 O O . GLU A 1 96 ? -9.624 -4.298 -3.629 1.00 0.00 93 GLU A O 20
ATOM 33609 N N . LEU A 1 97 ? -8.558 -2.528 -2.725 1.00 0.00 94 LEU A N 20
ATOM 33610 C CA . LEU A 1 97 ? -7.549 -3.302 -2.018 1.00 0.00 94 LEU A CA 20
ATOM 33611 C C . LEU A 1 97 ? -8.189 -4.295 -1.061 1.00 0.00 94 LEU A C 20
ATOM 33612 O O . LEU A 1 97 ? -8.071 -5.493 -1.250 1.00 0.00 94 LEU A O 20
ATOM 33628 N N . ARG A 1 98 ? -8.914 -3.789 -0.076 1.00 0.00 95 ARG A N 20
ATOM 33629 C CA . ARG A 1 98 ? -9.550 -4.627 0.935 1.00 0.00 95 ARG A CA 20
ATOM 33630 C C . ARG A 1 98 ? -10.452 -5.699 0.310 1.00 0.00 95 ARG A C 20
ATOM 33631 O O . ARG A 1 98 ? -10.498 -6.829 0.793 1.00 0.00 95 ARG A O 20
ATOM 33652 N N . ASN A 1 99 ? -11.143 -5.352 -0.775 1.00 0.00 96 ASN A N 20
ATOM 33653 C CA . ASN A 1 99 ? -12.035 -6.296 -1.444 1.00 0.00 96 ASN A CA 20
ATOM 33654 C C . ASN A 1 99 ? -11.234 -7.374 -2.165 1.00 0.00 96 ASN A C 20
ATOM 33655 O O . ASN A 1 99 ? -11.524 -8.567 -2.045 1.00 0.00 96 ASN A O 20
ATOM 33666 N N . ALA A 1 100 ? -10.222 -6.946 -2.908 1.00 0.00 97 ALA A N 20
ATOM 33667 C CA . ALA A 1 100 ? -9.380 -7.868 -3.654 1.00 0.00 97 ALA A CA 20
ATOM 33668 C C . ALA A 1 100 ? -8.513 -8.703 -2.715 1.00 0.00 97 ALA A C 20
ATOM 33669 O O . ALA A 1 100 ? -8.333 -9.902 -2.935 1.00 0.00 97 ALA A O 20
ATOM 33676 N N . ILE A 1 101 ? -7.988 -8.070 -1.664 1.00 0.00 98 ILE A N 20
ATOM 33677 C CA . ILE A 1 101 ? -7.161 -8.771 -0.687 1.00 0.00 98 ILE A CA 20
ATOM 33678 C C . ILE A 1 101 ? -7.954 -9.919 -0.079 1.00 0.00 98 ILE A C 20
ATOM 33679 O O . ILE A 1 101 ? -7.510 -11.064 -0.085 1.00 0.00 98 ILE A O 20
ATOM 33695 N N . GLN A 1 102 ? -9.144 -9.594 0.423 1.00 0.00 99 GLN A N 20
ATOM 33696 C CA . GLN A 1 102 ? -10.023 -10.579 1.045 1.00 0.00 99 GLN A CA 20
ATOM 33697 C C . GLN A 1 102 ? -10.338 -11.721 0.083 1.00 0.00 99 GLN A C 20
ATOM 33698 O O . GLN A 1 102 ? -10.401 -12.884 0.484 1.00 0.00 99 GLN A O 20
ATOM 33712 N N . ARG A 1 103 ? -10.512 -11.386 -1.190 1.00 0.00 100 ARG A N 20
ATOM 33713 C CA . ARG A 1 103 ? -10.818 -12.382 -2.209 1.00 0.00 100 ARG A CA 20
ATOM 33714 C C . ARG A 1 103 ? -9.719 -13.437 -2.285 1.00 0.00 100 ARG A C 20
ATOM 33715 O O . ARG A 1 103 ? -10.000 -14.624 -2.435 1.00 0.00 100 ARG A O 20
ATOM 33736 N N . GLN A 1 104 ? -8.471 -13.001 -2.182 1.00 0.00 101 GLN A N 20
ATOM 33737 C CA . GLN A 1 104 ? -7.344 -13.920 -2.226 1.00 0.00 101 GLN A CA 20
ATOM 33738 C C . GLN A 1 104 ? -7.084 -14.501 -0.838 1.00 0.00 101 GLN A C 20
ATOM 33739 O O . GLN A 1 104 ? -6.608 -15.622 -0.704 1.00 0.00 101 GLN A O 20
ATOM 33753 N N . ARG A 1 105 ? -7.416 -13.731 0.194 1.00 0.00 102 ARG A N 20
ATOM 33754 C CA . ARG A 1 105 ? -7.225 -14.158 1.580 1.00 0.00 102 ARG A CA 20
ATOM 33755 C C . ARG A 1 105 ? -7.995 -15.438 1.879 1.00 0.00 102 ARG A C 20
ATOM 33756 O O . ARG A 1 105 ? -7.562 -16.253 2.692 1.00 0.00 102 ARG A O 20
ATOM 33777 N N . GLU A 1 106 ? -9.124 -15.606 1.209 1.00 0.00 103 GLU A N 20
ATOM 33778 C CA . GLU A 1 106 ? -9.972 -16.774 1.401 1.00 0.00 103 GLU A CA 20
ATOM 33779 C C . GLU A 1 106 ? -9.405 -18.021 0.717 1.00 0.00 103 GLU A C 20
ATOM 33780 O O . GLU A 1 106 ? -9.946 -19.114 0.871 1.00 0.00 103 GLU A O 20
ATOM 33792 N N . GLY A 1 107 ? -8.317 -17.864 -0.029 1.00 0.00 104 GLY A N 20
ATOM 33793 C CA . GLY A 1 107 ? -7.731 -19.007 -0.707 1.00 0.00 104 GLY A CA 20
ATOM 33794 C C . GLY A 1 107 ? -6.224 -18.918 -0.838 1.00 0.00 104 GLY A C 20
ATOM 33795 O O . GLY A 1 107 ? -5.639 -19.554 -1.715 1.00 0.00 104 GLY A O 20
ATOM 33799 N N . SER A 1 108 ? -5.589 -18.136 0.026 1.00 0.00 105 SER A N 20
ATOM 33800 C CA . SER A 1 108 ? -4.139 -17.974 -0.010 1.00 0.00 105 SER A CA 20
ATOM 33801 C C . SER A 1 108 ? -3.602 -17.551 1.354 1.00 0.00 105 SER A C 20
ATOM 33802 O O . SER A 1 108 ? -4.293 -16.884 2.133 1.00 0.00 105 SER A O 20
ATOM 33810 N N . GLN A 1 109 ? -2.365 -17.934 1.630 1.00 0.00 106 GLN A N 20
ATOM 33811 C CA . GLN A 1 109 ? -1.698 -17.602 2.883 1.00 0.00 106 GLN A CA 20
ATOM 33812 C C . GLN A 1 109 ? -0.195 -17.659 2.670 1.00 0.00 106 GLN A C 20
ATOM 33813 O O . GLN A 1 109 ? 0.396 -18.737 2.709 1.00 0.00 106 GLN A O 20
ATOM 33827 N N . SER A 1 110 ? 0.400 -16.490 2.412 1.00 0.00 107 SER A N 20
ATOM 33828 C CA . SER A 1 110 ? 1.835 -16.366 2.138 1.00 0.00 107 SER A CA 20
ATOM 33829 C C . SER A 1 110 ? 2.136 -16.874 0.730 1.00 0.00 107 SER A C 20
ATOM 33830 O O . SER A 1 110 ? 3.197 -16.603 0.171 1.00 0.00 107 SER A O 20
ATOM 33838 N N . LYS A 1 111 ? 1.168 -17.598 0.175 1.00 0.00 108 LYS A N 20
ATOM 33839 C CA . LYS A 1 111 ? 1.221 -18.157 -1.161 1.00 0.00 108 LYS A CA 20
ATOM 33840 C C . LYS A 1 111 ? -0.123 -18.794 -1.458 1.00 0.00 108 LYS A C 20
ATOM 33841 O O . LYS A 1 111 ? -0.312 -19.290 -2.583 1.00 0.00 108 LYS A O 20
#

Organism: Schizosaccharomyces pombe (strain 972 / ATCC 24843) (NCBI:txid284812)

GO terms:
  GO:0016251 RNA polymerase II general transcription initiation factor activity (F, IDA)
  GO:0000439 transcription factor TFIIH core complex (C, IDA)
  GO:0006367 transcription initiation at RNA polymerase II promoter (P, IDA)
  GO:0016251 RNA polymerase II general transcription initiation factor activity (F, EXP)
  GO:0006367 transcription initiation at RNA polymerase II promoter (P, EXP)
  GO:0005737 cytoplasm (C, HDA)
  GO:0005829 cytosol (C, HDA)

Solvent-accessible surface area: 5963 Å² total; per-residue (Å²): 159,80,19,120,10,66,3,61,0,23,8,185,159,77,76,4,73,0,30,0,46,16,76,0,57,0,23,5,50,89,98,143,103,58,55,1,69,30,15,2,55,0,1,70,72,6,70,34,16,100,68,103,46,120,89,2,17,0,82,0,64,10,48,70,86,160,66,80,103,86,79,62,24,31,0,62,0,66,54,11,107,68,0,96,84,27,6,95,71,0,18,61,60,0,99,66,19,11,80,112,49,44,69,77,70,97,120,155

Radius of gyration: 13.05 Å; Cα contacts (8 Å, |Δi|>4): 236; chains: 1; bounding box: 26×38×22 Å